Protein AF-0000000065804553 (afdb_homodimer)

Sequence (2048 aa):
MTMITDSLAVVLQRRDWENPGVTQLNRLAAHPPFASWRNSEEARTDRPSQQLRSLNGEWQFVWFPAPEAVPESWLECDLPDADTVVVPSNWQMHGYDAPIYTNVTYPITVNPPFVPAENPTGCYSLTFNIDECWLQEGQTRIIFDGVNSAFHLWCNGRWVGYGQDSRLPSEFDLSAFLRAGKNRLAVMVLRWSDGSYLEDQDMWRMSGIFRDVSLLHKPTTQISDFHVATRFNDDFSRAVLEAEVQMYGELRDELRVTVSLWQGETQVASGTAPFGGEIIDERGGYADRVTLRLNVENPALWSAEIPNIYRAVVELHTADGTLIEAEACDVGFREVRIENGLLLLNGKPLLIRGVNRHEHHPLHGQVMDEQTMVQDILLMKQNNFNAVRCSHYPNHPLWYTLCDRYGLYVVDEANIETHGMVPMNRLTDDPRWLPAMSERVTRMVLRDRNHPSVIIWSLGNESGHGANHDALYRWIKSVDPSRPVQYEGGGADTTATDIICPMYARVDEDQPFPAVPKWSIKKWLSLPGELRPLILCEYAHAMGNSLGGFAKYWQAFRQYPRLQGGFVWDWVDQSLIKYDENGNPWSAYGGDFGDTPNDRQFCMNGLVFADRTPHPALTEAKHQQQFFQFRLSGRTIEVTSEYLFRHSDNELLHWTVALDGKPLASGEVPLDVAPQGKQVIELPELPQPESAGQLWLTVHVVQPNATAWSEAGHISAWQQWRLAENLSVTLPTASHAIPHLTTSEMDFCIELGNKRWQFNRQSGFLSQMWIGDEKQLLTPLRDQFTRAPLDNDIGVSEATRIDPNAWVERWKAAGHYQAEAALLQCTADTLADAVLITTAHAWQHQGKTLFISRKTYRIDGSGQMAITVDVEVASDTPHPARIGLTCQLAQVAERVNWLGLGPQENYPDRLTAACFDRWDLPLSDMYTPYVFPSENGLRCGTRELNYGPHQWRGDFQFNISRYSQQQLMETSHRHLLHAEEGTWLNIDGFHMGIGGDDSWSPSVSAEFQLSAGRYHYQLVWCQKMTMITDSLAVVLQRRDWENPGVTQLNRLAAHPPFASWRNSEEARTDRPSQQLRSLNGEWQFVWFPAPEAVPESWLECDLPDADTVVVPSNWQMHGYDAPIYTNVTYPITVNPPFVPAENPTGCYSLTFNIDECWLQEGQTRIIFDGVNSAFHLWCNGRWVGYGQDSRLPSEFDLSAFLRAGKNRLAVMVLRWSDGSYLEDQDMWRMSGIFRDVSLLHKPTTQISDFHVATRFNDDFSRAVLEAEVQMYGELRDELRVTVSLWQGETQVASGTAPFGGEIIDERGGYADRVTLRLNVENPALWSAEIPNIYRAVVELHTADGTLIEAEACDVGFREVRIENGLLLLNGKPLLIRGVNRHEHHPLHGQVMDEQTMVQDILLMKQNNFNAVRCSHYPNHPLWYTLCDRYGLYVVDEANIETHGMVPMNRLTDDPRWLPAMSERVTRMVLRDRNHPSVIIWSLGNESGHGANHDALYRWIKSVDPSRPVQYEGGGADTTATDIICPMYARVDEDQPFPAVPKWSIKKWLSLPGELRPLILCEYAHAMGNSLGGFAKYWQAFRQYPRLQGGFVWDWVDQSLIKYDENGNPWSAYGGDFGDTPNDRQFCMNGLVFADRTPHPALTEAKHQQQFFQFRLSGRTIEVTSEYLFRHSDNELLHWTVALDGKPLASGEVPLDVAPQGKQVIELPELPQPESAGQLWLTVHVVQPNATAWSEAGHISAWQQWRLAENLSVTLPTASHAIPHLTTSEMDFCIELGNKRWQFNRQSGFLSQMWIGDEKQLLTPLRDQFTRAPLDNDIGVSEATRIDPNAWVERWKAAGHYQAEAALLQCTADTLADAVLITTAHAWQHQGKTLFISRKTYRIDGSGQMAITVDVEVASDTPHPARIGLTCQLAQVAERVNWLGLGPQENYPDRLTAACFDRWDLPLSDMYTPYVFPSENGLRCGTRELNYGPHQWRGDFQFNISRYSQQQLMETSHRHLLHAEEGTWLNIDGFHMGIGGDDSWSPSVSAEFQLSAGRYHYQLVWCQK

pLDDT: mean 95.72, std 5.38, range [35.06, 98.94]

Structure (mmCIF, N/CA/C/O backbone):
data_AF-0000000065804553-model_v1
#
loop_
_entity.id
_entity.type
_entity.pdbx_description
1 polymer Beta-galactosidase
#
loop_
_atom_site.group_PDB
_atom_site.id
_atom_site.type_symbol
_atom_site.label_atom_id
_atom_site.label_alt_id
_atom_site.label_comp_id
_atom_site.label_asym_id
_atom_site.label_entity_id
_atom_site.label_seq_id
_atom_site.pdbx_PDB_ins_code
_atom_site.Cartn_x
_atom_site.Cartn_y
_atom_site.Cartn_z
_atom_site.occupancy
_atom_site.B_iso_or_equiv
_atom_site.auth_seq_id
_atom_site.auth_comp_id
_atom_site.auth_asym_id
_atom_site.auth_atom_id
_atom_site.pdbx_PDB_model_num
ATOM 1 N N . MET A 1 1 ? 11.055 21.734 -37.031 1 35.06 1 MET A N 1
ATOM 2 C CA . MET A 1 1 ? 9.602 21.625 -37.125 1 35.06 1 MET A CA 1
ATOM 3 C C . MET A 1 1 ? 9.039 20.797 -35.969 1 35.06 1 MET A C 1
ATOM 5 O O . MET A 1 1 ? 9.43 19.641 -35.781 1 35.06 1 MET A O 1
ATOM 9 N N . THR A 1 2 ? 8.562 21.516 -35.031 1 47.56 2 THR A N 1
ATOM 10 C CA . THR A 1 2 ? 7.945 20.812 -33.906 1 47.56 2 THR A CA 1
ATOM 11 C C . THR A 1 2 ? 7.039 19.688 -34.406 1 47.56 2 THR A C 1
ATOM 13 O O . THR A 1 2 ? 6.133 19.922 -35.188 1 47.56 2 THR A O 1
ATOM 16 N N . MET A 1 3 ? 7.484 18.469 -34.125 1 65.25 3 MET A N 1
ATOM 17 C CA . MET A 1 3 ? 6.66 17.328 -34.5 1 65.25 3 MET A CA 1
ATOM 18 C C . MET A 1 3 ? 5.219 17.516 -34.031 1 65.25 3 MET A C 1
ATOM 20 O O . MET A 1 3 ? 4.98 18.109 -32.969 1 65.25 3 MET A O 1
ATOM 24 N N . ILE A 1 4 ? 4.34 17.453 -34.906 1 67.12 4 ILE A N 1
ATOM 25 C CA . ILE A 1 4 ? 2.908 17.578 -34.656 1 67.12 4 ILE A CA 1
ATOM 26 C C . ILE A 1 4 ? 2.578 17 -33.25 1 67.12 4 ILE A C 1
ATOM 28 O O . ILE A 1 4 ? 1.73 17.547 -32.562 1 67.12 4 ILE A O 1
ATOM 32 N N . THR A 1 5 ? 3.535 16.25 -32.781 1 75.44 5 THR A N 1
ATOM 33 C CA . THR A 1 5 ? 3.262 15.547 -31.531 1 75.44 5 THR A CA 1
ATOM 34 C C . THR A 1 5 ? 3.625 16.422 -30.344 1 75.44 5 THR A C 1
ATOM 36 O O . THR A 1 5 ? 3.199 16.141 -29.219 1 75.44 5 THR A O 1
ATOM 39 N N . ASP A 1 6 ? 4.312 17.422 -30.672 1 84.62 6 ASP A N 1
ATOM 40 C CA . ASP A 1 6 ? 4.773 18.297 -29.594 1 84.62 6 ASP A CA 1
ATOM 41 C C . ASP A 1 6 ? 3.914 19.562 -29.5 1 84.62 6 ASP A C 1
ATOM 43 O O . ASP A 1 6 ? 4.129 20.391 -28.625 1 84.62 6 ASP A O 1
ATOM 47 N N . SER A 1 7 ? 2.885 19.609 -30.312 1 88.81 7 SER A N 1
ATOM 48 C CA . SER A 1 7 ? 2.045 20.812 -30.344 1 88.81 7 SER A CA 1
ATOM 49 C C . SER A 1 7 ? 1.183 20.906 -29.078 1 88.81 7 SER A C 1
ATOM 51 O O . SER A 1 7 ? 0.9 19.891 -28.438 1 88.81 7 SER A O 1
ATOM 53 N N . LEU A 1 8 ? 0.78 22.141 -28.75 1 92.75 8 LEU A N 1
ATOM 54 C CA . LEU A 1 8 ? -0.075 22.391 -27.594 1 92.75 8 LEU A CA 1
ATOM 55 C C . LEU A 1 8 ? -1.394 21.625 -27.719 1 92.75 8 LEU A C 1
ATOM 57 O O . LEU A 1 8 ? -1.864 21.031 -26.75 1 92.75 8 LEU A O 1
ATOM 61 N N . ALA A 1 9 ? -1.941 21.656 -28.844 1 89.06 9 ALA A N 1
ATOM 62 C CA . ALA A 1 9 ? -3.244 21.031 -29.062 1 89.06 9 ALA A CA 1
ATOM 63 C C . ALA A 1 9 ? -3.197 19.547 -28.75 1 89.06 9 ALA A C 1
ATOM 65 O O . ALA A 1 9 ? -4.113 19 -28.125 1 89.06 9 ALA A O 1
ATOM 66 N N . VAL A 1 10 ? -2.152 18.891 -29.188 1 91.06 10 VAL A N 1
ATOM 67 C CA . VAL A 1 10 ? -2.006 17.438 -29 1 91.06 10 VAL A CA 1
ATOM 68 C C . VAL A 1 10 ? -1.776 17.141 -27.516 1 91.06 10 VAL A C 1
ATOM 70 O O . VAL A 1 10 ? -2.396 16.234 -26.969 1 91.06 10 VAL A O 1
ATOM 73 N N . VAL A 1 11 ? -0.92 17.844 -26.875 1 93.62 11 VAL A N 1
ATOM 74 C CA . VAL A 1 11 ? -0.564 17.625 -25.469 1 93.62 11 VAL A CA 1
ATOM 75 C C . VAL A 1 11 ? -1.771 17.891 -24.578 1 93.62 11 VAL A C 1
ATOM 77 O O . VAL A 1 11 ? -2.055 17.125 -23.656 1 93.62 11 VAL A O 1
ATOM 80 N N . LEU A 1 12 ? -2.512 18.953 -24.859 1 94.38 12 LEU A N 1
ATOM 81 C CA . LEU A 1 12 ? -3.615 19.375 -24 1 94.38 12 LEU A CA 1
ATOM 82 C C . LEU A 1 12 ? -4.812 18.438 -24.156 1 94.38 12 LEU A C 1
ATOM 84 O O . LEU A 1 12 ? -5.625 18.312 -23.234 1 94.38 12 LEU A O 1
ATOM 88 N N . GLN A 1 13 ? -4.93 17.812 -25.234 1 90.75 13 GLN A N 1
ATOM 89 C CA . GLN A 1 13 ? -6.051 16.906 -25.469 1 90.75 13 GLN A CA 1
ATOM 90 C C . GLN A 1 13 ? -5.965 15.664 -24.578 1 90.75 13 GLN A C 1
ATOM 92 O O . GLN A 1 13 ? -6.977 15.008 -24.328 1 90.75 13 GLN A O 1
ATOM 97 N N . ARG A 1 14 ? -4.812 15.445 -24.047 1 90.62 14 ARG A N 1
ATOM 98 C CA . ARG A 1 14 ? -4.625 14.297 -23.172 1 90.62 14 ARG A CA 1
ATOM 99 C C . ARG A 1 14 ? -5.352 14.492 -21.844 1 90.62 14 ARG A C 1
ATOM 101 O O . ARG A 1 14 ? -5.699 13.523 -21.172 1 90.62 14 ARG A O 1
ATOM 108 N N . ARG A 1 15 ? -5.504 15.695 -21.438 1 94.88 15 ARG A N 1
ATOM 109 C CA . ARG A 1 15 ? -6.137 16.047 -20.172 1 94.88 15 ARG A CA 1
ATOM 110 C C . ARG A 1 15 ? -5.496 15.297 -19 1 94.88 15 ARG A C 1
ATOM 112 O O . ARG A 1 15 ? -6.195 14.766 -18.141 1 94.88 15 ARG A O 1
ATOM 119 N N . ASP A 1 16 ? -4.168 15.242 -19.062 1 95.25 16 ASP A N 1
ATOM 120 C CA . ASP A 1 16 ? -3.408 14.523 -18.031 1 95.25 16 ASP A CA 1
ATOM 121 C C . ASP A 1 16 ? -3.736 15.047 -16.641 1 95.25 16 ASP A C 1
ATOM 123 O O . ASP A 1 16 ? -3.689 14.297 -15.664 1 95.25 16 ASP A O 1
ATOM 127 N N . TRP A 1 17 ? -4.152 16.312 -16.453 1 97.69 17 TRP A N 1
ATOM 128 C CA . TRP A 1 17 ? -4.398 16.953 -15.172 1 97.69 17 TRP A CA 1
ATOM 129 C C . TRP A 1 17 ? -5.762 16.562 -14.617 1 97.69 17 TRP A C 1
ATOM 131 O O . TRP A 1 17 ? -6.18 17.047 -13.562 1 97.69 17 TRP A O 1
ATOM 141 N N . GLU A 1 18 ? -6.5 15.672 -15.25 1 97.44 18 GLU A N 1
ATOM 142 C CA . GLU A 1 18 ? -7.785 15.164 -14.781 1 97.44 18 GLU A CA 1
ATOM 143 C C . GLU A 1 18 ? -7.785 13.641 -14.711 1 97.44 18 GLU A C 1
ATOM 145 O O . GLU A 1 18 ? -8.82 13.008 -14.938 1 97.44 18 GLU A O 1
ATOM 150 N N . ASN A 1 19 ? -6.586 13.039 -14.461 1 95.31 19 ASN A N 1
ATOM 151 C CA . ASN A 1 19 ? -6.406 11.602 -14.32 1 95.31 19 ASN A CA 1
ATOM 152 C C . ASN A 1 19 ? -5.5 11.258 -13.141 1 95.31 19 ASN A C 1
ATOM 154 O O . ASN A 1 19 ? -4.273 11.289 -13.266 1 95.31 19 ASN A O 1
ATOM 158 N N . PRO A 1 20 ? -6.105 10.789 -12.031 1 94.94 20 PRO A N 1
ATOM 159 C CA . PRO A 1 20 ? -5.289 10.5 -10.852 1 94.94 20 PRO A CA 1
ATOM 160 C C . PRO A 1 20 ? -4.297 9.367 -11.086 1 94.94 20 PRO A C 1
ATOM 162 O O . PRO A 1 20 ? -3.355 9.195 -10.305 1 94.94 20 PRO A O 1
ATOM 165 N N . GLY A 1 21 ? -4.461 8.664 -12.188 1 92.94 21 GLY A N 1
ATOM 166 C CA . GLY A 1 21 ? -3.512 7.625 -12.547 1 92.94 21 GLY A CA 1
ATOM 167 C C . GLY A 1 21 ? -2.291 8.156 -13.273 1 92.94 21 GLY A C 1
ATOM 168 O O . GLY A 1 21 ? -1.291 7.449 -13.422 1 92.94 21 GLY A O 1
ATOM 169 N N . VAL A 1 22 ? -2.299 9.398 -13.703 1 94.75 22 VAL A N 1
ATOM 170 C CA . VAL A 1 22 ? -1.188 10.047 -14.391 1 94.75 22 VAL A CA 1
ATOM 171 C C . VAL A 1 22 ? -0.702 11.242 -13.578 1 94.75 22 VAL A C 1
ATOM 173 O O . VAL A 1 22 ? -1.173 12.367 -13.766 1 94.75 22 VAL A O 1
ATOM 176 N N . THR A 1 23 ? 0.289 11.031 -12.758 1 94.44 23 THR A N 1
ATOM 177 C CA . THR A 1 23 ? 0.8 12.102 -11.906 1 94.44 23 THR A CA 1
ATOM 178 C C . THR A 1 23 ? 2.02 12.758 -12.539 1 94.44 23 THR A C 1
ATOM 180 O O . THR A 1 23 ? 2.416 13.859 -12.141 1 94.44 23 THR A O 1
ATOM 183 N N . GLN A 1 24 ? 2.58 12.031 -13.453 1 95.88 24 GLN A N 1
ATOM 184 C CA . GLN A 1 24 ? 3.779 12.508 -14.133 1 95.88 24 GLN A CA 1
ATOM 185 C C . GLN A 1 24 ? 3.979 11.789 -15.461 1 95.88 24 GLN A C 1
ATOM 187 O O . GLN A 1 24 ? 3.477 10.68 -15.656 1 95.88 24 GLN A O 1
ATOM 192 N N . LEU A 1 25 ? 4.598 12.43 -16.391 1 96.62 25 LEU A N 1
ATOM 193 C CA . LEU A 1 25 ? 5.125 11.82 -17.609 1 96.62 25 LEU A CA 1
ATOM 194 C C . LEU A 1 25 ? 6.582 12.211 -17.812 1 96.62 25 LEU A C 1
ATOM 196 O O . LEU A 1 25 ? 6.91 13.398 -17.875 1 96.62 25 LEU A O 1
ATOM 200 N N . ASN A 1 26 ? 7.52 11.258 -17.828 1 96.12 26 ASN A N 1
ATOM 201 C CA . ASN A 1 26 ? 8.945 11.383 -18.109 1 96.12 26 ASN A CA 1
ATOM 202 C C . ASN A 1 26 ? 9.703 11.984 -16.922 1 96.12 26 ASN A C 1
ATOM 204 O O . ASN A 1 26 ? 10.828 12.469 -17.078 1 96.12 26 ASN A O 1
ATOM 208 N N . ARG A 1 27 ? 9.062 12.023 -15.711 1 96.56 27 ARG A N 1
ATOM 209 C CA . ARG A 1 27 ? 9.766 12.484 -14.516 1 96.56 27 ARG A CA 1
ATOM 210 C C . ARG A 1 27 ? 10.805 11.469 -14.062 1 96.56 27 ARG A C 1
ATOM 212 O O . ARG A 1 27 ? 10.539 10.266 -14.055 1 96.56 27 ARG A O 1
ATOM 219 N N . LEU A 1 28 ? 11.938 11.914 -13.711 1 97.06 28 LEU A N 1
ATOM 220 C CA . LEU A 1 28 ? 12.984 11.031 -13.203 1 97.06 28 LEU A CA 1
ATOM 221 C C . LEU A 1 28 ? 12.641 10.539 -11.805 1 97.06 28 LEU A C 1
ATOM 223 O O . LEU A 1 28 ? 11.812 11.133 -11.109 1 97.06 28 LEU A O 1
ATOM 227 N N . ALA A 1 29 ? 13.305 9.453 -11.398 1 95.69 29 ALA A N 1
ATOM 228 C CA . ALA A 1 29 ? 13.07 8.844 -10.094 1 95.69 29 ALA A CA 1
ATOM 229 C C . ALA A 1 29 ? 13.453 9.789 -8.961 1 95.69 29 ALA A C 1
ATOM 231 O O . ALA A 1 29 ? 14.414 10.547 -9.086 1 95.69 29 ALA A O 1
ATOM 232 N N . ALA A 1 30 ? 12.68 9.664 -7.816 1 96.25 30 ALA A N 1
ATOM 233 C CA . ALA A 1 30 ? 12.969 10.484 -6.645 1 96.25 30 ALA A CA 1
ATOM 234 C C . ALA A 1 30 ? 14.273 10.062 -5.98 1 96.25 30 ALA A C 1
ATOM 236 O O . ALA A 1 30 ? 14.633 8.883 -5.992 1 96.25 30 ALA A O 1
ATOM 237 N N . HIS A 1 31 ? 14.961 10.906 -5.465 1 97.5 31 HIS A N 1
ATOM 238 C CA . HIS A 1 31 ? 16.234 10.734 -4.773 1 97.5 31 HIS A CA 1
ATOM 239 C C . HIS A 1 31 ? 16.484 11.883 -3.797 1 97.5 31 HIS A C 1
ATOM 241 O O . HIS A 1 31 ? 15.789 12.898 -3.834 1 97.5 31 HIS A O 1
ATOM 247 N N . PRO A 1 32 ? 17.453 11.758 -2.896 1 97.38 32 PRO A N 1
ATOM 248 C CA . PRO A 1 32 ? 17.844 12.922 -2.105 1 97.38 32 PRO A CA 1
ATOM 249 C C . PRO A 1 32 ? 18.438 14.039 -2.963 1 97.38 32 PRO A C 1
ATOM 251 O O . PRO A 1 32 ? 18.844 13.805 -4.105 1 97.38 32 PRO A O 1
ATOM 254 N N . PRO A 1 33 ? 18.406 15.258 -2.473 1 96.69 33 PRO A N 1
ATOM 255 C CA . PRO A 1 33 ? 19 16.344 -3.262 1 96.69 33 PRO A CA 1
ATOM 256 C C . PRO A 1 33 ? 20.438 16.078 -3.658 1 96.69 33 PRO A C 1
ATOM 258 O O . PRO A 1 33 ? 21.25 15.656 -2.822 1 96.69 33 PRO A O 1
ATOM 261 N N . PHE A 1 34 ? 20.844 16.297 -4.953 1 97.69 34 PHE A N 1
ATOM 262 C CA . PHE A 1 34 ? 22.156 16.031 -5.512 1 97.69 34 PHE A CA 1
ATOM 263 C C . PHE A 1 34 ? 22.891 17.344 -5.809 1 97.69 34 PHE A C 1
ATOM 265 O O . PHE A 1 34 ? 22.25 18.359 -6.059 1 97.69 34 PHE A O 1
ATOM 272 N N . ALA A 1 35 ? 24.219 17.266 -5.719 1 97.94 35 ALA A N 1
ATOM 273 C CA . ALA A 1 35 ? 25.062 18.375 -6.137 1 97.94 35 ALA A CA 1
ATOM 274 C C . ALA A 1 35 ? 26.031 17.953 -7.238 1 97.94 35 ALA A C 1
ATOM 276 O O . ALA A 1 35 ? 26.531 18.781 -7.992 1 97.94 35 ALA A O 1
ATOM 277 N N . SER A 1 36 ? 26.312 16.641 -7.285 1 98.31 36 SER A N 1
ATOM 278 C CA . SER A 1 36 ? 27.203 16.047 -8.281 1 98.31 36 SER A CA 1
ATOM 279 C C . SER A 1 36 ? 28.562 16.734 -8.305 1 98.31 36 SER A C 1
ATOM 281 O O . SER A 1 36 ? 29.031 17.156 -9.359 1 98.31 36 SER A O 1
ATOM 283 N N . TRP A 1 37 ? 29.266 16.859 -7.18 1 98.38 37 TRP A N 1
ATOM 284 C CA . TRP A 1 37 ? 30.578 17.484 -7.094 1 98.38 37 TRP A CA 1
ATOM 285 C C . TRP A 1 37 ? 31.594 16.688 -7.91 1 98.38 37 TRP A C 1
ATOM 287 O O . TRP A 1 37 ? 31.5 15.461 -8.016 1 98.38 37 TRP A O 1
ATOM 297 N N . ARG A 1 38 ? 32.625 17.422 -8.469 1 97.25 38 ARG A N 1
ATOM 298 C CA . ARG A 1 38 ? 33.75 16.797 -9.148 1 97.25 38 ARG A CA 1
ATOM 299 C C . ARG A 1 38 ? 35.031 16.922 -8.328 1 97.25 38 ARG A C 1
ATOM 301 O O . ARG A 1 38 ? 36.125 16.656 -8.82 1 97.25 38 ARG A O 1
ATOM 308 N N . ASN A 1 39 ? 34.812 17.359 -7.109 1 96.62 39 ASN A N 1
ATOM 309 C CA . ASN A 1 39 ? 35.875 17.516 -6.117 1 96.62 39 ASN A CA 1
ATOM 310 C C . ASN A 1 39 ? 35.406 17.125 -4.723 1 96.62 39 ASN A C 1
ATOM 312 O O . ASN A 1 39 ? 34.438 17.672 -4.203 1 96.62 39 ASN A O 1
ATOM 316 N N . SER A 1 40 ? 36.156 16.234 -4.145 1 96.44 40 SER A N 1
ATOM 317 C CA . SER A 1 40 ? 35.719 15.672 -2.865 1 96.44 40 SER A CA 1
ATOM 318 C C . SER A 1 40 ? 35.75 16.719 -1.758 1 96.44 40 SER A C 1
ATOM 320 O O . SER A 1 40 ? 34.938 16.672 -0.832 1 96.44 40 SER A O 1
ATOM 322 N N . GLU A 1 41 ? 36.656 17.609 -1.807 1 96.88 41 GLU A N 1
ATOM 323 C CA . GLU A 1 41 ? 36.781 18.641 -0.788 1 96.88 41 GLU A CA 1
ATOM 324 C C . GLU A 1 41 ? 35.625 19.609 -0.842 1 96.88 41 GLU A C 1
ATOM 326 O O . GLU A 1 41 ? 35.156 20.109 0.192 1 96.88 41 GLU A O 1
ATOM 331 N N . GLU A 1 42 ? 35.188 19.922 -2.012 1 97.62 42 GLU A N 1
ATOM 332 C CA . GLU A 1 42 ? 34 20.766 -2.15 1 97.62 42 GLU A CA 1
ATOM 333 C C . GLU A 1 42 ? 32.781 20.078 -1.576 1 97.62 42 GLU A C 1
ATOM 335 O O . GLU A 1 42 ? 31.922 20.734 -0.97 1 97.62 42 GLU A O 1
ATOM 340 N N . ALA A 1 43 ? 32.688 18.781 -1.807 1 98 43 ALA A N 1
ATOM 341 C CA . ALA A 1 43 ? 31.578 18 -1.23 1 98 43 ALA A CA 1
ATOM 342 C C . ALA A 1 43 ? 31.656 18 0.294 1 98 43 ALA A C 1
ATOM 344 O O . ALA A 1 43 ? 30.641 18.141 0.97 1 98 43 ALA A O 1
ATOM 345 N N . ARG A 1 44 ? 32.812 17.844 0.792 1 97.88 44 ARG A N 1
ATOM 346 C CA . ARG A 1 44 ? 33.031 17.812 2.234 1 97.88 44 ARG A CA 1
ATOM 347 C C . ARG A 1 44 ? 32.656 19.141 2.883 1 97.88 44 ARG A C 1
ATOM 349 O O . ARG A 1 44 ? 32.031 19.156 3.955 1 97.88 44 ARG A O 1
ATOM 356 N N . THR A 1 45 ? 33.062 20.25 2.205 1 96.94 45 THR A N 1
ATOM 357 C CA . THR A 1 45 ? 32.875 21.562 2.807 1 96.94 45 THR A CA 1
ATOM 358 C C . THR A 1 45 ? 31.578 22.203 2.336 1 96.94 45 THR A C 1
ATOM 360 O O . THR A 1 45 ? 31.312 23.375 2.627 1 96.94 45 THR A O 1
ATOM 363 N N . ASP A 1 46 ? 30.797 21.516 1.596 1 95.75 46 ASP A N 1
ATOM 364 C CA . ASP A 1 46 ? 29.484 21.938 1.111 1 95.75 46 ASP A CA 1
ATOM 365 C C . ASP A 1 46 ? 29.578 23.25 0.324 1 95.75 46 ASP A C 1
ATOM 367 O O . ASP A 1 46 ? 28.766 24.156 0.513 1 95.75 46 ASP A O 1
ATOM 371 N N . ARG A 1 47 ? 30.562 23.344 -0.446 1 95.81 47 ARG A N 1
ATOM 372 C CA . ARG A 1 47 ? 30.672 24.469 -1.363 1 95.81 47 ARG A CA 1
ATOM 373 C C . ARG A 1 47 ? 29.719 24.297 -2.547 1 95.81 47 ARG A C 1
ATOM 375 O O . ARG A 1 47 ? 29.375 23.188 -2.918 1 95.81 47 ARG A O 1
ATOM 382 N N . PRO A 1 48 ? 29.266 25.406 -3.055 1 95.12 48 PRO A N 1
ATOM 383 C CA . PRO A 1 48 ? 28.391 25.281 -4.219 1 95.12 48 PRO A CA 1
ATOM 384 C C . PRO A 1 48 ? 29.016 24.484 -5.359 1 95.12 48 PRO A C 1
ATOM 386 O O . PRO A 1 48 ? 30.188 24.703 -5.688 1 95.12 48 PRO A O 1
ATOM 389 N N . SER A 1 49 ? 28.312 23.594 -5.906 1 97 49 SER A N 1
ATOM 390 C CA . SER A 1 49 ? 28.797 22.781 -7.023 1 97 49 SER A CA 1
ATOM 391 C C . SER A 1 49 ? 28.734 23.562 -8.336 1 97 49 SER A C 1
ATOM 393 O O . SER A 1 49 ? 27.75 24.266 -8.594 1 97 49 SER A O 1
ATOM 395 N N . GLN A 1 50 ? 29.719 23.359 -9.164 1 94.94 50 GLN A N 1
ATOM 396 C CA . GLN A 1 50 ? 29.734 24 -10.484 1 94.94 50 GLN A CA 1
ATOM 397 C C . GLN A 1 50 ? 28.812 23.266 -11.445 1 94.94 50 GLN A C 1
ATOM 399 O O . GLN A 1 50 ? 28.5 23.797 -12.523 1 94.94 50 GLN A O 1
ATOM 404 N N . GLN A 1 51 ? 28.328 22.109 -11.016 1 96.75 51 GLN A N 1
ATOM 405 C CA . GLN A 1 51 ? 27.453 21.312 -11.859 1 96.75 51 GLN A CA 1
ATOM 406 C C . GLN A 1 51 ? 25.984 21.672 -11.625 1 96.75 51 GLN A C 1
ATOM 408 O O . GLN A 1 51 ? 25.094 21.188 -12.312 1 96.75 51 GLN A O 1
ATOM 413 N N . LEU A 1 52 ? 25.75 22.453 -10.633 1 96.81 52 LEU A N 1
ATOM 414 C CA . LEU A 1 52 ? 24.406 22.953 -10.297 1 96.81 52 LEU A CA 1
ATOM 415 C C . LEU A 1 52 ? 24.266 24.422 -10.656 1 96.81 52 LEU A C 1
ATOM 417 O O . LEU A 1 52 ? 24.984 25.266 -10.117 1 96.81 52 LEU A O 1
ATOM 421 N N . ARG A 1 53 ? 23.297 24.703 -11.562 1 96.88 53 ARG A N 1
ATOM 422 C CA . ARG A 1 53 ? 23.094 26.078 -12.016 1 96.88 53 ARG A CA 1
ATOM 423 C C . ARG A 1 53 ? 21.672 26.531 -11.758 1 96.88 53 ARG A C 1
ATOM 425 O O . ARG A 1 53 ? 20.719 25.922 -12.242 1 96.88 53 ARG A O 1
ATOM 432 N N . SER A 1 54 ? 21.516 27.641 -11.047 1 97.81 54 SER A N 1
ATOM 433 C CA . SER A 1 54 ? 20.188 28.203 -10.789 1 97.81 54 SER A CA 1
ATOM 434 C C . SER A 1 54 ? 19.625 28.875 -12.031 1 97.81 54 SER A C 1
ATOM 436 O O . SER A 1 54 ? 20.359 29.547 -12.766 1 97.81 54 SER A O 1
ATOM 438 N N . LEU A 1 55 ? 18.359 28.625 -12.281 1 98.44 55 LEU A N 1
ATOM 439 C CA . LEU A 1 55 ? 17.625 29.328 -13.328 1 98.44 55 LEU A CA 1
ATOM 440 C C . LEU A 1 55 ? 16.625 30.297 -12.719 1 98.44 55 LEU A C 1
ATOM 442 O O . LEU A 1 55 ? 15.695 30.734 -13.406 1 98.44 55 LEU A O 1
ATOM 446 N N . ASN A 1 56 ? 16.781 30.531 -11.461 1 98.19 56 ASN A N 1
ATOM 447 C CA . ASN A 1 56 ? 15.953 31.547 -10.836 1 98.19 56 ASN A CA 1
ATOM 448 C C . ASN A 1 56 ? 16.203 32.938 -11.445 1 98.19 56 ASN A C 1
ATOM 450 O O . ASN A 1 56 ? 17.297 33.188 -11.961 1 98.19 56 ASN A O 1
ATOM 454 N N . GLY A 1 57 ? 15.266 33.781 -11.391 1 97.88 57 GLY A N 1
ATOM 455 C CA . GLY A 1 57 ? 15.398 35.125 -11.914 1 97.88 57 GLY A CA 1
ATOM 456 C C . GLY A 1 57 ? 14.164 35.594 -12.664 1 97.88 57 GLY A C 1
ATOM 457 O O . GLY A 1 57 ? 13.039 35.219 -12.312 1 97.88 57 GLY A O 1
ATOM 458 N N . GLU A 1 58 ? 14.383 36.406 -13.609 1 97.81 58 GLU A N 1
ATOM 459 C CA . GLU A 1 58 ? 13.281 36.969 -14.375 1 97.81 58 GLU A CA 1
ATOM 460 C C . GLU A 1 58 ? 12.891 36.062 -15.539 1 97.81 58 GLU A C 1
ATOM 462 O O . GLU A 1 58 ? 13.727 35.75 -16.391 1 97.81 58 GLU A O 1
ATOM 467 N N . TRP A 1 59 ? 11.734 35.656 -15.562 1 98.56 59 TRP A N 1
ATOM 468 C CA . TRP A 1 59 ? 11.148 34.875 -16.656 1 98.56 59 TRP A CA 1
ATOM 469 C C . TRP A 1 59 ? 10.086 35.688 -17.391 1 98.56 59 TRP A C 1
ATOM 471 O O . TRP A 1 59 ? 9.5 36.594 -16.812 1 98.56 59 TRP A O 1
ATOM 481 N N . GLN A 1 60 ? 9.891 35.375 -18.656 1 98.25 60 GLN A N 1
ATOM 482 C CA . GLN A 1 60 ? 8.719 35.875 -19.359 1 98.25 60 GLN A CA 1
ATOM 483 C C . GLN A 1 60 ? 7.449 35.156 -18.938 1 98.25 60 GLN A C 1
ATOM 485 O O . GLN A 1 60 ? 7.488 33.969 -18.625 1 98.25 60 GLN A O 1
ATOM 490 N N . PHE A 1 61 ? 6.316 35.969 -18.844 1 98.31 61 PHE A N 1
ATOM 491 C CA . PHE A 1 61 ? 5.09 35.406 -18.312 1 98.31 61 PHE A CA 1
ATOM 492 C C . PHE A 1 61 ? 3.869 35.969 -19.047 1 98.31 61 PHE A C 1
ATOM 494 O O . PHE A 1 61 ? 3.797 37.156 -19.328 1 98.31 61 PHE A O 1
ATOM 501 N N . VAL A 1 62 ? 2.973 35.062 -19.375 1 98.06 62 VAL A N 1
ATOM 502 C CA . VAL A 1 62 ? 1.659 35.438 -19.891 1 98.06 62 VAL A CA 1
ATOM 503 C C . VAL A 1 62 ? 0.577 34.625 -19.203 1 98.06 62 VAL A C 1
ATOM 505 O O . VAL A 1 62 ? 0.745 33.406 -18.984 1 98.06 62 VAL A O 1
ATOM 508 N N . TRP A 1 63 ? -0.487 35.281 -18.734 1 97.44 63 TRP A N 1
ATOM 509 C CA . TRP A 1 63 ? -1.6 34.656 -18.031 1 97.44 63 TRP A CA 1
ATOM 510 C C . TRP A 1 63 ? -2.783 34.438 -18.969 1 97.44 63 TRP A C 1
ATOM 512 O O . TRP A 1 63 ? -3.141 35.344 -19.734 1 97.44 63 TRP A O 1
ATOM 522 N N . PHE A 1 64 ? -3.385 33.25 -19 1 97.94 64 PHE A N 1
ATOM 523 C CA . PHE A 1 64 ? -4.562 32.906 -19.797 1 97.94 64 PHE A CA 1
ATOM 524 C C . PHE A 1 64 ? -5.68 32.375 -18.906 1 97.94 64 PHE A C 1
ATOM 526 O O . PHE A 1 64 ? -5.414 31.812 -17.844 1 97.94 64 PHE A O 1
ATOM 533 N N . PRO A 1 65 ? -6.949 32.5 -19.266 1 97.25 65 PRO A N 1
ATOM 534 C CA . PRO A 1 65 ? -8.07 31.984 -18.469 1 97.25 65 PRO A CA 1
ATOM 535 C C . PRO A 1 65 ? -8.164 30.453 -18.484 1 97.25 65 PRO A C 1
ATOM 537 O O . PRO A 1 65 ? -8.781 29.859 -17.594 1 97.25 65 PRO A O 1
ATOM 540 N N . ALA A 1 66 ? -7.582 29.828 -19.516 1 97.69 66 ALA A N 1
ATOM 541 C CA . ALA A 1 66 ? -7.613 28.375 -19.688 1 97.69 66 ALA A CA 1
ATOM 542 C C . ALA A 1 66 ? -6.445 27.891 -20.531 1 97.69 66 ALA A C 1
ATOM 544 O O . ALA A 1 66 ? -5.895 28.656 -21.328 1 97.69 66 ALA A O 1
ATOM 545 N N . PRO A 1 67 ? -6.078 26.578 -20.375 1 97.56 67 PRO A N 1
ATOM 546 C CA . PRO A 1 67 ? -4.953 26.078 -21.156 1 97.56 67 PRO A CA 1
ATOM 547 C C . PRO A 1 67 ? -5.211 26.141 -22.672 1 97.56 67 PRO A C 1
ATOM 549 O O . PRO A 1 67 ? -4.285 26.375 -23.438 1 97.56 67 PRO A O 1
ATOM 552 N N . GLU A 1 68 ? -6.426 26 -23.125 1 96 68 GLU A N 1
ATOM 553 C CA . GLU A 1 68 ? -6.777 25.953 -24.531 1 96 68 GLU A CA 1
ATOM 554 C C . GLU A 1 68 ? -6.672 27.344 -25.172 1 96 68 GLU A C 1
ATOM 556 O O . GLU A 1 68 ? -6.648 27.469 -26.391 1 96 68 GLU A O 1
ATOM 561 N N . ALA A 1 69 ? -6.621 28.312 -24.344 1 97 69 ALA A N 1
ATOM 562 C CA . ALA A 1 69 ? -6.539 29.688 -24.844 1 97 69 ALA A CA 1
ATOM 563 C C . ALA A 1 69 ? -5.109 30.047 -25.219 1 97 69 ALA A C 1
ATOM 565 O O . ALA A 1 69 ? -4.879 31.047 -25.891 1 97 69 ALA A O 1
ATOM 566 N N . VAL A 1 70 ? -4.109 29.297 -24.938 1 97.69 70 VAL A N 1
ATOM 567 C CA . VAL A 1 70 ? -2.701 29.594 -25.203 1 97.69 70 VAL A CA 1
ATOM 568 C C . VAL A 1 70 ? -2.389 29.375 -26.672 1 97.69 70 VAL A C 1
ATOM 570 O O . VAL A 1 70 ? -2.641 28.297 -27.219 1 97.69 70 VAL A O 1
ATOM 573 N N . PRO A 1 71 ? -1.865 30.344 -27.359 1 96.56 71 PRO A N 1
ATOM 574 C CA . PRO A 1 71 ? -1.541 30.156 -28.781 1 96.56 71 PRO A CA 1
ATOM 575 C C . PRO A 1 71 ? -0.323 29.266 -28.984 1 96.56 71 PRO A C 1
ATOM 577 O O . PRO A 1 71 ? 0.634 29.312 -28.219 1 96.56 71 PRO A O 1
ATOM 580 N N . GLU A 1 72 ? -0.306 28.547 -30.094 1 94.5 72 GLU A N 1
ATOM 581 C CA . GLU A 1 72 ? 0.769 27.625 -30.422 1 94.5 72 GLU A CA 1
ATOM 582 C C . GLU A 1 72 ? 2.107 28.344 -30.547 1 94.5 72 GLU A C 1
ATOM 584 O O . GLU A 1 72 ? 3.154 27.781 -30.219 1 94.5 72 GLU A O 1
ATOM 589 N N . SER A 1 73 ? 2.076 29.562 -30.969 1 94.75 73 SER A N 1
ATOM 590 C CA . SER A 1 73 ? 3.289 30.328 -31.219 1 94.75 73 SER A CA 1
ATOM 591 C C . SER A 1 73 ? 4.086 30.547 -29.922 1 94.75 73 SER A C 1
ATOM 593 O O . SER A 1 73 ? 5.289 30.797 -29.969 1 94.75 73 SER A O 1
ATOM 595 N N . TRP A 1 74 ? 3.434 30.453 -28.766 1 96.31 74 TRP A N 1
ATOM 596 C CA . TRP A 1 74 ? 4.082 30.641 -27.484 1 96.31 74 TRP A CA 1
ATOM 597 C C . TRP A 1 74 ? 5.207 29.625 -27.281 1 96.31 74 TRP A C 1
ATOM 599 O O . TRP A 1 74 ? 6.172 29.891 -26.562 1 96.31 74 TRP A O 1
ATOM 609 N N . LEU A 1 75 ? 5.129 28.484 -27.875 1 95.5 75 LEU A N 1
ATOM 610 C CA . LEU A 1 75 ? 6.133 27.438 -27.719 1 95.5 75 LEU A CA 1
ATOM 611 C C . LEU A 1 75 ? 7.461 27.859 -28.344 1 95.5 75 LEU A C 1
ATOM 613 O O . LEU A 1 75 ? 8.523 27.438 -27.875 1 95.5 75 LEU A O 1
ATOM 617 N N . GLU A 1 76 ? 7.359 28.75 -29.266 1 93.5 76 GLU A N 1
ATOM 618 C CA . GLU A 1 76 ? 8.555 29.062 -30.047 1 93.5 76 GLU A CA 1
ATOM 619 C C . GLU A 1 76 ? 9.117 30.438 -29.656 1 93.5 76 GLU A C 1
ATOM 621 O O . GLU A 1 76 ? 10.312 30.688 -29.828 1 93.5 76 GLU A O 1
ATOM 626 N N . CYS A 1 77 ? 8.227 31.266 -29.297 1 95.44 77 CYS A N 1
ATOM 627 C CA . CYS A 1 77 ? 8.688 32.625 -28.984 1 95.44 77 CYS A CA 1
ATOM 628 C C . CYS A 1 77 ? 7.785 33.281 -27.953 1 95.44 77 CYS A C 1
ATOM 630 O O . CYS A 1 77 ? 6.645 32.844 -27.75 1 95.44 77 CYS A O 1
ATOM 632 N N . ASP A 1 78 ? 8.32 34.25 -27.312 1 96.56 78 ASP A N 1
ATOM 633 C CA . ASP A 1 78 ? 7.516 35.031 -26.375 1 96.56 78 ASP A CA 1
ATOM 634 C C . ASP A 1 78 ? 6.422 35.812 -27.094 1 96.56 78 ASP A C 1
ATOM 636 O O . ASP A 1 78 ? 6.645 36.344 -28.188 1 96.56 78 ASP A O 1
ATOM 640 N N . LEU A 1 79 ? 5.43 35.844 -26.453 1 96.38 79 LEU A N 1
ATOM 641 C CA . LEU A 1 79 ? 4.336 36.656 -27.016 1 96.38 79 LEU A CA 1
ATOM 642 C C . LEU A 1 79 ? 4.582 38.125 -26.797 1 96.38 79 LEU A C 1
ATOM 644 O O . LEU A 1 79 ? 5.25 38.531 -25.844 1 96.38 79 LEU A O 1
ATOM 648 N N . PRO A 1 80 ? 4.023 39 -27.719 1 93.19 80 PRO A N 1
ATOM 649 C CA . PRO A 1 80 ? 4.277 40.438 -27.641 1 93.19 80 PRO A CA 1
ATOM 650 C C . PRO A 1 80 ? 3.828 41.031 -26.312 1 93.19 80 PRO A C 1
ATOM 652 O O . PRO A 1 80 ? 4.453 42 -25.828 1 93.19 80 PRO A O 1
ATOM 655 N N . ASP A 1 81 ? 2.859 40.562 -25.734 1 91.44 81 ASP A N 1
ATOM 656 C CA . ASP A 1 81 ? 2.305 41.125 -24.516 1 91.44 81 ASP A CA 1
ATOM 657 C C . ASP A 1 81 ? 2.84 40.406 -23.281 1 91.44 81 ASP A C 1
ATOM 659 O O . ASP A 1 81 ? 2.275 40.531 -22.188 1 91.44 81 ASP A O 1
ATOM 663 N N . ALA A 1 82 ? 3.873 39.688 -23.438 1 96.25 82 ALA A N 1
ATOM 664 C CA . ALA A 1 82 ? 4.43 38.938 -22.312 1 96.25 82 ALA A CA 1
ATOM 665 C C . ALA A 1 82 ? 5.008 39.906 -21.266 1 96.25 82 ALA A C 1
ATOM 667 O O . ALA A 1 82 ? 5.633 40.906 -21.625 1 96.25 82 ALA A O 1
ATOM 668 N N . ASP A 1 83 ? 4.734 39.719 -20.031 1 96.44 83 ASP A N 1
ATOM 669 C CA . ASP A 1 83 ? 5.332 40.406 -18.891 1 96.44 83 ASP A CA 1
ATOM 670 C C . ASP A 1 83 ? 6.539 39.656 -18.359 1 96.44 83 ASP A C 1
ATOM 672 O O . ASP A 1 83 ? 6.879 38.562 -18.859 1 96.44 83 ASP A O 1
ATOM 676 N N . THR A 1 84 ? 7.176 40.281 -17.391 1 96.31 84 THR A N 1
ATOM 677 C CA . THR A 1 84 ? 8.25 39.594 -16.656 1 96.31 84 THR A CA 1
ATOM 678 C C . THR A 1 84 ? 7.82 39.281 -15.227 1 96.31 84 THR A C 1
ATOM 680 O O . THR A 1 84 ? 7.199 40.125 -14.57 1 96.31 84 THR A O 1
ATOM 683 N N . VAL A 1 85 ? 8.086 38.156 -14.773 1 96.81 85 VAL A N 1
ATOM 684 C CA . VAL A 1 85 ? 7.816 37.781 -13.391 1 96.81 85 VAL A CA 1
ATOM 685 C C . VAL A 1 85 ? 9.062 37.125 -12.773 1 96.81 85 VAL A C 1
ATOM 687 O O . VAL A 1 85 ? 9.844 36.5 -13.477 1 96.81 85 VAL A O 1
ATOM 690 N N . VAL A 1 86 ? 9.219 37.281 -11.516 1 97.31 86 VAL A N 1
ATOM 691 C CA . VAL A 1 86 ? 10.328 36.656 -10.805 1 97.31 86 VAL A CA 1
ATOM 692 C C . VAL A 1 86 ? 9.992 35.188 -10.523 1 97.31 86 VAL A C 1
ATOM 694 O O . VAL A 1 86 ? 8.867 34.875 -10.148 1 97.31 86 VAL A O 1
ATOM 697 N N . VAL A 1 87 ? 10.859 34.312 -10.766 1 98.44 87 VAL A N 1
ATOM 698 C CA . VAL A 1 87 ? 10.789 32.906 -10.367 1 98.44 87 VAL A CA 1
ATOM 699 C C . VAL A 1 87 ? 11.891 32.625 -9.359 1 98.44 87 VAL A C 1
ATOM 701 O O . VAL A 1 87 ? 13.078 32.812 -9.641 1 98.44 87 VAL A O 1
ATOM 704 N N . PRO A 1 88 ? 11.516 32.156 -8.227 1 98.12 88 PRO A N 1
ATOM 705 C CA . PRO A 1 88 ? 10.203 31.641 -7.836 1 98.12 88 PRO A CA 1
ATOM 706 C C . PRO A 1 88 ? 9.25 32.75 -7.395 1 98.12 88 PRO A C 1
ATOM 708 O O . PRO A 1 88 ? 9.68 33.75 -6.805 1 98.12 88 PRO A O 1
ATOM 711 N N . SER A 1 89 ? 7.98 32.562 -7.664 1 98.19 89 SER A N 1
ATOM 712 C CA . SER A 1 89 ? 6.93 33.438 -7.176 1 98.19 89 SER A CA 1
ATOM 713 C C . SER A 1 89 ? 5.551 32.812 -7.348 1 98.19 89 SER A C 1
ATOM 715 O O . SER A 1 89 ? 5.395 31.844 -8.094 1 98.19 89 SER A O 1
ATOM 717 N N . ASN A 1 90 ? 4.57 33.219 -6.641 1 98.06 90 ASN A N 1
ATOM 718 C CA . ASN A 1 90 ? 3.156 33 -6.934 1 98.06 90 ASN A CA 1
ATOM 719 C C . ASN A 1 90 ? 2.613 34.094 -7.852 1 98.06 90 ASN A C 1
ATOM 721 O O . ASN A 1 90 ? 2.797 35.281 -7.578 1 98.06 90 ASN A O 1
ATOM 725 N N . TRP A 1 91 ? 1.967 33.656 -8.898 1 97.81 91 TRP A N 1
ATOM 726 C CA . TRP A 1 91 ? 1.612 34.688 -9.867 1 97.81 91 TRP A CA 1
ATOM 727 C C . TRP A 1 91 ? 0.544 35.625 -9.312 1 97.81 91 TRP A C 1
ATOM 729 O O . TRP A 1 91 ? 0.424 36.781 -9.742 1 97.81 91 TRP A O 1
ATOM 739 N N . GLN A 1 92 ? -0.216 35.219 -8.219 1 96.94 92 GLN A N 1
ATOM 740 C CA . GLN A 1 92 ? -1.196 36.062 -7.574 1 96.94 92 GLN A CA 1
ATOM 741 C C . GLN A 1 92 ? -0.517 37.25 -6.883 1 96.94 92 GLN A C 1
ATOM 743 O O . GLN A 1 92 ? -1.114 38.312 -6.738 1 96.94 92 GLN A O 1
ATOM 748 N N . MET A 1 93 ? 0.715 37.094 -6.418 1 96.5 93 MET A N 1
ATOM 749 C CA . MET A 1 93 ? 1.461 38.156 -5.746 1 96.5 93 MET A CA 1
ATOM 750 C C . MET A 1 93 ? 1.996 39.156 -6.754 1 96.5 93 MET A C 1
ATOM 752 O O . MET A 1 93 ? 2.518 40.219 -6.371 1 96.5 93 MET A O 1
ATOM 756 N N . HIS A 1 94 ? 1.827 38.875 -8.031 1 95.69 94 HIS A N 1
ATOM 757 C CA . HIS A 1 94 ? 2.33 39.75 -9.086 1 95.69 94 HIS A CA 1
ATOM 758 C C . HIS A 1 94 ? 1.19 40.281 -9.938 1 95.69 94 HIS A C 1
ATOM 760 O O . HIS A 1 94 ? 1.385 40.594 -11.117 1 95.69 94 HIS A O 1
ATOM 766 N N . GLY A 1 95 ? 0.049 40.281 -9.414 1 93.44 95 GLY A N 1
ATOM 767 C CA . GLY A 1 95 ? -1.069 41.031 -9.992 1 93.44 95 GLY A CA 1
ATOM 768 C C . GLY A 1 95 ? -1.954 40.156 -10.875 1 93.44 95 GLY A C 1
ATOM 769 O O . GLY A 1 95 ? -2.92 40.656 -11.461 1 93.44 95 GLY A O 1
ATOM 770 N N . TYR A 1 96 ? -1.691 38.875 -10.977 1 95.88 96 TYR A N 1
ATOM 771 C CA . TYR A 1 96 ? -2.498 37.969 -11.797 1 95.88 96 TYR A CA 1
ATOM 772 C C . TYR A 1 96 ? -3.428 37.125 -10.938 1 95.88 96 TYR A C 1
ATOM 774 O O . TYR A 1 96 ? -3.002 36.562 -9.922 1 95.88 96 TYR A O 1
ATOM 782 N N . ASP A 1 97 ? -4.699 37.062 -11.344 1 94.12 97 ASP A N 1
ATOM 783 C CA . ASP A 1 97 ? -5.633 36.25 -10.594 1 94.12 97 ASP A CA 1
ATOM 784 C C . ASP A 1 97 ? -5.73 36.688 -9.141 1 94.12 97 ASP A C 1
ATOM 786 O O . ASP A 1 97 ? -5.355 37.812 -8.82 1 94.12 97 ASP A O 1
ATOM 790 N N . ALA A 1 98 ? -6.359 35.875 -8.211 1 95.31 98 ALA A N 1
ATOM 791 C CA . ALA A 1 98 ? -6.539 36.219 -6.805 1 95.31 98 ALA A CA 1
ATOM 792 C C . ALA A 1 98 ? -6.203 35.031 -5.902 1 95.31 98 ALA A C 1
ATOM 794 O O . ALA A 1 98 ? -6.52 33.906 -6.223 1 95.31 98 ALA A O 1
ATOM 795 N N . PRO A 1 99 ? -5.445 35.312 -4.852 1 96.88 99 PRO A N 1
ATOM 796 C CA . PRO A 1 99 ? -5.352 34.25 -3.832 1 96.88 99 PRO A CA 1
ATOM 797 C C . PRO A 1 99 ? -6.695 33.969 -3.168 1 96.88 99 PRO A C 1
ATOM 799 O O . PRO A 1 99 ? -7.527 34.875 -3.023 1 96.88 99 PRO A O 1
ATOM 802 N N . ILE A 1 100 ? -6.969 32.719 -2.809 1 97 100 ILE A N 1
ATOM 803 C CA . ILE A 1 100 ? -8.203 32.312 -2.158 1 97 100 ILE A CA 1
ATOM 804 C C . ILE A 1 100 ? -7.883 31.578 -0.847 1 97 100 ILE A C 1
ATOM 806 O O . ILE A 1 100 ? -7.066 30.656 -0.818 1 97 100 ILE A O 1
ATOM 810 N N . TYR A 1 101 ? -8.461 32 0.239 1 96.31 101 TYR A N 1
ATOM 811 C CA . TYR A 1 101 ? -8.289 31.281 1.493 1 96.31 101 TYR A CA 1
ATOM 812 C C . TYR A 1 101 ? -9.578 30.578 1.898 1 96.31 101 TYR A C 1
ATOM 814 O O . TYR A 1 101 ? -10.609 31.234 2.082 1 96.31 101 TYR A O 1
ATOM 822 N N . THR A 1 102 ? -9.508 29.266 1.996 1 94.75 102 THR A N 1
ATOM 823 C CA . THR A 1 102 ? -10.547 28.438 2.584 1 94.75 102 THR A CA 1
ATOM 824 C C . THR A 1 102 ? -9.945 27.406 3.531 1 94.75 102 THR A C 1
ATOM 826 O O . THR A 1 102 ? -8.82 26.953 3.328 1 94.75 102 THR A O 1
ATOM 829 N N . ASN A 1 103 ? -10.664 27.094 4.574 1 92.75 103 ASN A N 1
ATOM 830 C CA . ASN A 1 103 ? -10.227 26.109 5.547 1 92.75 103 ASN A CA 1
ATOM 831 C C . ASN A 1 103 ? -10.68 24.703 5.156 1 92.75 103 ASN A C 1
ATOM 833 O O . ASN A 1 103 ? -9.867 23.781 5.059 1 92.75 103 ASN A O 1
ATOM 837 N N . VAL A 1 104 ? -12 24.531 4.875 1 92.19 104 VAL A N 1
ATOM 838 C CA . VAL A 1 104 ? -12.578 23.203 4.625 1 92.19 104 VAL A CA 1
ATOM 839 C C . VAL A 1 104 ? -13.086 23.125 3.188 1 92.19 104 VAL A C 1
ATOM 841 O O . VAL A 1 104 ? -12.805 22.172 2.473 1 92.19 104 VAL A O 1
ATOM 844 N N . THR A 1 105 ? -13.758 24.156 2.754 1 93.62 105 THR A N 1
ATOM 845 C CA . THR A 1 105 ? -14.461 24.188 1.479 1 93.62 105 THR A CA 1
ATOM 846 C C . THR A 1 105 ? -13.484 24.25 0.313 1 93.62 105 THR A C 1
ATOM 848 O O . THR A 1 105 ? -12.594 25.094 0.291 1 93.62 105 THR A O 1
ATOM 851 N N . TYR A 1 106 ? -13.633 23.328 -0.659 1 96.06 106 TYR A N 1
ATOM 852 C CA . TYR A 1 106 ? -12.867 23.469 -1.89 1 96.06 106 TYR A CA 1
ATOM 853 C C . TYR A 1 106 ? -13.234 24.75 -2.625 1 96.06 106 TYR A C 1
ATOM 855 O O . TYR A 1 106 ? -14.406 25.125 -2.678 1 96.06 106 TYR A O 1
ATOM 863 N N . PRO A 1 107 ? -12.297 25.406 -3.191 1 95 107 PRO A N 1
ATOM 864 C CA . PRO A 1 107 ? -12.609 26.641 -3.92 1 95 107 PRO A CA 1
ATOM 865 C C . PRO A 1 107 ? -13.227 26.375 -5.289 1 95 107 PRO A C 1
ATOM 867 O O . PRO A 1 107 ? -13.656 27.312 -5.973 1 95 107 PRO A O 1
ATOM 870 N N . ILE A 1 108 ? -13.266 25.125 -5.758 1 96.25 108 ILE A N 1
ATOM 871 C CA . ILE A 1 108 ? -13.859 24.734 -7.031 1 96.25 108 ILE A CA 1
ATOM 872 C C . ILE A 1 108 ? -14.953 23.703 -6.797 1 96.25 108 ILE A C 1
ATOM 874 O O . ILE A 1 108 ? -15.047 23.125 -5.711 1 96.25 108 ILE A O 1
ATOM 878 N N . THR A 1 109 ? -15.789 23.516 -7.848 1 96 109 THR A N 1
ATOM 879 C CA . THR A 1 109 ? -16.828 22.484 -7.75 1 96 109 THR A CA 1
ATOM 880 C C . THR A 1 109 ? -16.203 21.125 -7.449 1 96 109 THR A C 1
ATOM 882 O O . THR A 1 109 ? -15.211 20.734 -8.062 1 96 109 THR A O 1
ATOM 885 N N . VAL A 1 110 ? -16.812 20.438 -6.508 1 96.62 110 VAL A N 1
ATOM 886 C CA . VAL A 1 110 ? -16.266 19.156 -6.086 1 96.62 110 VAL A CA 1
ATOM 887 C C . VAL A 1 110 ? -16.766 18.047 -7.02 1 96.62 110 VAL A C 1
ATOM 889 O O . VAL A 1 110 ? -17.812 17.453 -6.773 1 96.62 110 VAL A O 1
ATOM 892 N N . ASN A 1 111 ? -16.031 17.734 -8.023 1 96 111 ASN A N 1
ATOM 893 C CA . ASN A 1 111 ? -16.297 16.688 -9.016 1 96 111 ASN A CA 1
ATOM 894 C C . ASN A 1 111 ? -15.023 15.969 -9.43 1 96 111 ASN A C 1
ATOM 896 O O . ASN A 1 111 ? -14.672 15.945 -10.609 1 96 111 ASN A O 1
ATOM 900 N N . PRO A 1 112 ? -14.344 15.359 -8.453 1 97.19 112 PRO A N 1
ATOM 901 C CA . PRO A 1 112 ? -13.094 14.695 -8.828 1 97.19 112 PRO A CA 1
ATOM 902 C C . PRO A 1 112 ? -13.305 13.57 -9.836 1 97.19 112 PRO A C 1
ATOM 904 O O . PRO A 1 112 ? -14.344 12.906 -9.82 1 97.19 112 PRO A O 1
ATOM 907 N N . PRO A 1 113 ? -12.352 13.43 -10.758 1 97.19 113 PRO A N 1
ATOM 908 C CA . PRO A 1 113 ? -11.07 14.133 -10.836 1 97.19 113 PRO A CA 1
ATOM 909 C C . PRO A 1 113 ? -11.148 15.391 -11.703 1 97.19 113 PRO A C 1
ATOM 911 O O . PRO A 1 113 ? -10.117 16.016 -11.984 1 97.19 113 PRO A O 1
ATOM 914 N N . PHE A 1 114 ? -12.297 15.797 -12.148 1 97.56 114 PHE A N 1
ATOM 915 C CA . PHE A 1 114 ? -12.461 16.875 -13.125 1 97.56 114 PHE A CA 1
ATOM 916 C C . PHE A 1 114 ? -12.367 18.234 -12.453 1 97.56 114 PHE A C 1
ATOM 918 O O . PHE A 1 114 ? -12.852 18.406 -11.336 1 97.56 114 PHE A O 1
ATOM 925 N N . VAL A 1 115 ? -11.75 19.125 -13.156 1 97.88 115 VAL A N 1
ATOM 926 C CA . VAL A 1 115 ? -11.602 20.5 -12.68 1 97.88 115 VAL A CA 1
ATOM 927 C C . VAL A 1 115 ? -12.336 21.453 -13.609 1 97.88 115 VAL A C 1
ATOM 929 O O . VAL A 1 115 ? -12.781 21.062 -14.688 1 97.88 115 VAL A O 1
ATOM 932 N N . PRO A 1 116 ? -12.531 22.719 -13.242 1 97.25 116 PRO A N 1
ATOM 933 C CA . PRO A 1 116 ? -13.273 23.656 -14.086 1 97.25 116 PRO A CA 1
ATOM 934 C C . PRO A 1 116 ? -12.602 23.891 -15.438 1 97.25 116 PRO A C 1
ATOM 936 O O . PRO A 1 116 ? -11.375 23.906 -15.531 1 97.25 116 PRO A O 1
ATOM 939 N N . ALA A 1 117 ? -13.461 24.109 -16.422 1 96.38 117 ALA A N 1
ATOM 940 C CA . ALA A 1 117 ? -12.953 24.453 -17.75 1 96.38 117 ALA A CA 1
ATOM 941 C C . ALA A 1 117 ? -12.156 25.75 -17.734 1 96.38 117 ALA A C 1
ATOM 943 O O . ALA A 1 117 ? -11.141 25.875 -18.406 1 96.38 117 ALA A O 1
ATOM 944 N N . GLU A 1 118 ? -12.781 26.672 -16.953 1 96.38 118 GLU A N 1
ATOM 945 C CA . GLU A 1 118 ? -12 27.875 -16.672 1 96.38 118 GLU A CA 1
ATOM 946 C C . GLU A 1 118 ? -10.883 27.609 -15.68 1 96.38 118 GLU A C 1
ATOM 948 O O . GLU A 1 118 ? -11.047 27.812 -14.477 1 96.38 118 GLU A O 1
ATOM 953 N N . ASN A 1 119 ? -9.812 27.203 -16.219 1 98 119 ASN A N 1
ATOM 954 C CA . ASN A 1 119 ? -8.633 26.828 -15.438 1 98 119 ASN A CA 1
ATOM 955 C C . ASN A 1 119 ? -7.473 27.781 -15.688 1 98 119 ASN A C 1
ATOM 957 O O . ASN A 1 119 ? -6.676 27.578 -16.609 1 98 119 ASN A O 1
ATOM 961 N N . PRO A 1 120 ? -7.379 28.859 -14.844 1 97.94 120 PRO A N 1
ATOM 962 C CA . PRO A 1 120 ? -6.297 29.828 -15.055 1 97.94 120 PRO A CA 1
ATOM 963 C C . PRO A 1 120 ? -4.953 29.156 -15.336 1 97.94 120 PRO A C 1
ATOM 965 O O . PRO A 1 120 ? -4.605 28.172 -14.688 1 97.94 120 PRO A O 1
ATOM 968 N N . THR A 1 121 ? -4.277 29.688 -16.328 1 98.5 121 THR A N 1
ATOM 969 C CA . THR A 1 121 ? -3.066 29.047 -16.844 1 98.5 121 THR A CA 1
ATOM 970 C C . THR A 1 121 ? -1.943 30.078 -17 1 98.5 121 THR A C 1
ATOM 972 O O . THR A 1 121 ? -2.121 31.109 -17.641 1 98.5 121 THR A O 1
ATOM 975 N N . GLY A 1 122 ? -0.827 29.766 -16.266 1 98.44 122 GLY A N 1
ATOM 976 C CA . GLY A 1 122 ? 0.362 30.594 -16.406 1 98.44 122 GLY A CA 1
ATOM 977 C C . GLY A 1 122 ? 1.386 30.016 -17.359 1 98.44 122 GLY A C 1
ATOM 978 O O . GLY A 1 122 ? 1.732 28.828 -17.266 1 98.44 122 GLY A O 1
ATOM 979 N N . CYS A 1 123 ? 1.808 30.812 -18.344 1 98.56 123 CYS A N 1
ATOM 980 C CA . CYS A 1 123 ? 2.801 30.391 -19.328 1 98.56 123 CYS A CA 1
ATOM 981 C C . CYS A 1 123 ? 4.125 31.109 -19.109 1 98.56 123 CYS A C 1
ATOM 983 O O . CYS A 1 123 ? 4.23 32.312 -19.344 1 98.56 123 CYS A O 1
ATOM 985 N N . TYR A 1 124 ? 5.105 30.328 -18.672 1 98.69 124 TYR A N 1
ATOM 986 C CA . TYR A 1 124 ? 6.445 30.844 -18.406 1 98.69 124 TYR A CA 1
ATOM 987 C C . TYR A 1 124 ? 7.395 30.5 -19.547 1 98.69 124 TYR A C 1
ATOM 989 O O . TYR A 1 124 ? 7.277 29.453 -20.172 1 98.69 124 TYR A O 1
ATOM 997 N N . SER A 1 125 ? 8.383 31.391 -19.812 1 98.44 125 SER A N 1
ATOM 998 C CA . SER A 1 125 ? 9.461 31.047 -20.734 1 98.44 125 SER A CA 1
ATOM 999 C C . SER A 1 125 ? 10.789 31.641 -20.281 1 98.44 125 SER A C 1
ATOM 1001 O O . SER A 1 125 ? 10.812 32.656 -19.594 1 98.44 125 SER A O 1
ATOM 1003 N N . LEU A 1 126 ? 11.805 31.031 -20.562 1 98.5 126 LEU A N 1
ATOM 1004 C CA . LEU A 1 126 ? 13.164 31.453 -20.25 1 98.5 126 LEU A CA 1
ATOM 1005 C C . LEU A 1 126 ? 14.141 31.016 -21.344 1 98.5 126 LEU A C 1
ATOM 1007 O O . LEU A 1 126 ? 14.062 29.891 -21.828 1 98.5 126 LEU A O 1
ATOM 1011 N N . THR A 1 127 ? 14.93 31.906 -21.781 1 97.62 127 THR A N 1
ATOM 1012 C CA . THR A 1 127 ? 16.047 31.578 -22.656 1 97.62 127 THR A CA 1
ATOM 1013 C C . THR A 1 127 ? 17.359 31.578 -21.891 1 97.62 127 THR A C 1
ATOM 1015 O O . THR A 1 127 ? 17.625 32.469 -21.094 1 97.62 127 THR A O 1
ATOM 1018 N N . PHE A 1 128 ? 18.172 30.578 -22.078 1 97.12 128 PHE A N 1
ATOM 1019 C CA . PHE A 1 128 ? 19.453 30.469 -21.375 1 97.12 128 PHE A CA 1
ATOM 1020 C C . PHE A 1 128 ? 20.5 29.812 -22.281 1 97.12 128 PHE A C 1
ATOM 1022 O O . PHE A 1 128 ? 20.156 29.203 -23.281 1 97.12 128 PHE A O 1
ATOM 1029 N N . ASN A 1 129 ? 21.703 29.984 -21.906 1 95.69 129 ASN A N 1
ATOM 1030 C CA . ASN A 1 129 ? 22.812 29.344 -22.609 1 95.69 129 ASN A CA 1
ATOM 1031 C C . ASN A 1 129 ? 23.328 28.125 -21.844 1 95.69 129 ASN A C 1
ATOM 1033 O O . ASN A 1 129 ? 23.219 28.078 -20.609 1 95.69 129 ASN A O 1
ATOM 1037 N N . ILE A 1 130 ? 23.75 27.203 -22.547 1 94.38 130 ILE A N 1
ATOM 1038 C CA . ILE A 1 130 ? 24.328 26.031 -21.906 1 94.38 130 ILE A CA 1
ATOM 1039 C C . ILE A 1 130 ? 25.812 25.922 -22.266 1 94.38 130 ILE A C 1
ATOM 1041 O O . ILE A 1 130 ? 26.234 26.344 -23.344 1 94.38 130 ILE A O 1
ATOM 1045 N N . ASP A 1 131 ? 26.578 25.453 -21.344 1 90.31 131 ASP A N 1
ATOM 1046 C CA . ASP A 1 131 ? 28 25.203 -21.594 1 90.31 131 ASP A CA 1
ATOM 1047 C C . ASP A 1 131 ? 28.188 24.047 -22.562 1 90.31 131 ASP A C 1
ATOM 1049 O O . ASP A 1 131 ? 27.562 23 -22.422 1 90.31 131 ASP A O 1
ATOM 1053 N N . GLU A 1 132 ? 29.109 24.188 -23.453 1 91.81 132 GLU A N 1
ATOM 1054 C CA . GLU A 1 132 ? 29.344 23.188 -24.484 1 91.81 132 GLU A CA 1
ATOM 1055 C C . GLU A 1 132 ? 29.797 21.859 -23.859 1 91.81 132 GLU A C 1
ATOM 1057 O O . GLU A 1 132 ? 29.484 20.797 -24.375 1 91.81 132 GLU A O 1
ATOM 1062 N N . CYS A 1 133 ? 30.469 21.969 -22.812 1 91.81 133 CYS A N 1
ATOM 1063 C CA . CYS A 1 133 ? 30.984 20.75 -22.172 1 91.81 133 CYS A CA 1
ATOM 1064 C C . CYS A 1 133 ? 29.844 19.891 -21.656 1 91.81 133 CYS A C 1
ATOM 1066 O O . CYS A 1 133 ? 29.969 18.672 -21.547 1 91.81 133 CYS A O 1
ATOM 1068 N N . TRP A 1 134 ? 28.719 20.484 -21.328 1 94.94 134 TRP A N 1
ATOM 1069 C CA . TRP A 1 134 ? 27.562 19.75 -20.812 1 94.94 134 TRP A CA 1
ATOM 1070 C C . TRP A 1 134 ? 26.859 18.984 -21.938 1 94.94 134 TRP A C 1
ATOM 1072 O O . TRP A 1 134 ? 26.062 18.078 -21.672 1 94.94 134 TRP A O 1
ATOM 1082 N N . LEU A 1 135 ? 27.188 19.297 -23.125 1 94.94 135 LEU A N 1
ATOM 1083 C CA . LEU A 1 135 ? 26.547 18.656 -24.266 1 94.94 135 LEU A CA 1
ATOM 1084 C C . LEU A 1 135 ? 27.375 17.469 -24.75 1 94.94 135 LEU A C 1
ATOM 1086 O O . LEU A 1 135 ? 26.859 16.625 -25.484 1 94.94 135 LEU A O 1
ATOM 1090 N N . GLN A 1 136 ? 28.578 17.406 -24.344 1 92.81 136 GLN A N 1
ATOM 1091 C CA . GLN A 1 136 ? 29.5 16.391 -24.875 1 92.81 136 GLN A CA 1
ATOM 1092 C C . GLN A 1 136 ? 29.266 15.039 -24.203 1 92.81 136 GLN A C 1
ATOM 1094 O O . GLN A 1 136 ? 29.344 14 -24.859 1 92.81 136 GLN A O 1
ATOM 1099 N N . GLU A 1 137 ? 29.062 15.047 -22.938 1 93.19 137 GLU A N 1
ATOM 1100 C CA . GLU A 1 137 ? 28.859 13.812 -22.203 1 93.19 137 GLU A CA 1
ATOM 1101 C C . GLU A 1 137 ? 27.969 14.039 -20.969 1 93.19 137 GLU A C 1
ATOM 1103 O O . GLU A 1 137 ? 27.844 15.172 -20.5 1 93.19 137 GLU A O 1
ATOM 1108 N N . GLY A 1 138 ? 27.406 12.898 -20.562 1 96.12 138 GLY A N 1
ATOM 1109 C CA . GLY A 1 138 ? 26.656 12.977 -19.328 1 96.12 138 GLY A CA 1
ATOM 1110 C C . GLY A 1 138 ? 25.188 13.266 -19.531 1 96.12 138 GLY A C 1
ATOM 1111 O O . GLY A 1 138 ? 24.625 13 -20.594 1 96.12 138 GLY A O 1
ATOM 1112 N N . GLN A 1 139 ? 24.531 13.656 -18.391 1 97.44 139 GLN A N 1
ATOM 1113 C CA . GLN A 1 139 ? 23.094 13.945 -18.344 1 97.44 139 GLN A CA 1
ATOM 1114 C C . GLN A 1 139 ? 22.828 15.312 -17.719 1 97.44 139 GLN A C 1
ATOM 1116 O O . GLN A 1 139 ? 23.359 15.625 -16.656 1 97.44 139 GLN A O 1
ATOM 1121 N N . THR A 1 140 ? 22.109 16.125 -18.453 1 98.25 140 THR A N 1
ATOM 1122 C CA . THR A 1 140 ? 21.656 17.406 -17.906 1 98.25 140 THR A CA 1
ATOM 1123 C C . THR A 1 140 ? 20.172 17.344 -17.547 1 98.25 140 THR A C 1
ATOM 1125 O O . THR A 1 140 ? 19.328 17.062 -18.406 1 98.25 140 THR A O 1
ATOM 1128 N N . ARG A 1 141 ? 19.891 17.547 -16.281 1 97.94 141 ARG A N 1
ATOM 1129 C CA . ARG A 1 141 ? 18.5 17.531 -15.812 1 97.94 141 ARG A CA 1
ATOM 1130 C C . ARG A 1 141 ? 18.047 18.922 -15.375 1 97.94 141 ARG A C 1
ATOM 1132 O O . ARG A 1 141 ? 18.875 19.75 -14.992 1 97.94 141 ARG A O 1
ATOM 1139 N N . ILE A 1 142 ? 16.797 19.172 -15.547 1 98.62 142 ILE A N 1
ATOM 1140 C CA . ILE A 1 142 ? 16.188 20.359 -14.961 1 98.62 142 ILE A CA 1
ATOM 1141 C C . ILE A 1 142 ? 15.336 19.953 -13.758 1 98.62 142 ILE A C 1
ATOM 1143 O O . ILE A 1 142 ? 14.68 18.906 -13.773 1 98.62 142 ILE A O 1
ATOM 1147 N N . ILE A 1 143 ? 15.414 20.703 -12.711 1 98.56 143 ILE A N 1
ATOM 1148 C CA . ILE A 1 143 ? 14.711 20.422 -11.469 1 98.56 143 ILE A CA 1
ATOM 1149 C C . ILE A 1 143 ? 13.766 21.562 -11.133 1 98.56 143 ILE A C 1
ATOM 1151 O O . ILE A 1 143 ? 14.188 22.719 -11.023 1 98.56 143 ILE A O 1
ATOM 1155 N N . PHE A 1 144 ? 12.469 21.312 -11.039 1 98.69 144 PHE A N 1
ATOM 1156 C CA . PHE A 1 144 ? 11.484 22.203 -10.453 1 98.69 144 PHE A CA 1
ATOM 1157 C C . PHE A 1 144 ? 11.141 21.781 -9.031 1 98.69 144 PHE A C 1
ATOM 1159 O O . PHE A 1 144 ? 10.445 20.781 -8.82 1 98.69 144 PHE A O 1
ATOM 1166 N N . ASP A 1 145 ? 11.5 22.547 -8.039 1 97.94 145 ASP A N 1
ATOM 1167 C CA . ASP A 1 145 ? 11.359 22.141 -6.645 1 97.94 145 ASP A CA 1
ATOM 1168 C C . ASP A 1 145 ? 9.914 22.297 -6.176 1 97.94 145 ASP A C 1
ATOM 1170 O O . ASP A 1 145 ? 9.523 21.719 -5.164 1 97.94 145 ASP A O 1
ATOM 1174 N N . GLY A 1 146 ? 9.156 23.125 -6.859 1 97.94 146 GLY A N 1
ATOM 1175 C CA . GLY A 1 146 ? 7.77 23.312 -6.477 1 97.94 146 GLY A CA 1
ATOM 1176 C C . GLY A 1 146 ? 6.973 24.109 -7.504 1 97.94 146 GLY A C 1
ATOM 1177 O O . GLY A 1 146 ? 7.297 25.266 -7.797 1 97.94 146 GLY A O 1
ATOM 1178 N N . VAL A 1 147 ? 5.996 23.469 -8.133 1 98.44 147 VAL A N 1
ATOM 1179 C CA . VAL A 1 147 ? 5.07 24.078 -9.086 1 98.44 147 VAL A CA 1
ATOM 1180 C C . VAL A 1 147 ? 3.633 23.75 -8.688 1 98.44 147 VAL A C 1
ATOM 1182 O O . VAL A 1 147 ? 3.287 22.578 -8.5 1 98.44 147 VAL A O 1
ATOM 1185 N N . ASN A 1 148 ? 2.797 24.734 -8.484 1 95.38 148 ASN A N 1
ATOM 1186 C CA . ASN A 1 148 ? 1.393 24.562 -8.133 1 95.38 148 ASN A CA 1
ATOM 1187 C C . ASN A 1 148 ? 0.478 24.844 -9.32 1 95.38 148 ASN A C 1
ATOM 1189 O O . ASN A 1 148 ? 0.515 25.938 -9.891 1 95.38 148 ASN A O 1
ATOM 1193 N N . SER A 1 149 ? -0.39 23.859 -9.711 1 93.19 149 SER A N 1
ATOM 1194 C CA . SER A 1 149 ? -0.646 22.516 -9.18 1 93.19 149 SER A CA 1
ATOM 1195 C C . SER A 1 149 ? -0.1 21.438 -10.102 1 93.19 149 SER A C 1
ATOM 1197 O O . SER A 1 149 ? 0.17 20.312 -9.664 1 93.19 149 SER A O 1
ATOM 1199 N N . ALA A 1 150 ? -0.047 21.75 -11.414 1 97.94 150 ALA A N 1
ATOM 1200 C CA . ALA A 1 150 ? 0.483 20.859 -12.445 1 97.94 150 ALA A CA 1
ATOM 1201 C C . ALA A 1 150 ? 1.122 21.656 -13.578 1 97.94 150 ALA A C 1
ATOM 1203 O O . ALA A 1 150 ? 0.843 22.844 -13.75 1 97.94 150 ALA A O 1
ATOM 1204 N N . PHE A 1 151 ? 2.004 20.953 -14.359 1 98.62 151 PHE A N 1
ATOM 1205 C CA . PHE A 1 151 ? 2.631 21.734 -15.422 1 98.62 151 PHE A CA 1
ATOM 1206 C C . PHE A 1 151 ? 3.164 20.828 -16.516 1 98.62 151 PHE A C 1
ATOM 1208 O O . PHE A 1 151 ? 3.402 19.641 -16.297 1 98.62 151 PHE A O 1
ATOM 1215 N N . HIS A 1 152 ? 3.225 21.406 -17.703 1 98.38 152 HIS A N 1
ATOM 1216 C CA . HIS A 1 152 ? 3.906 20.828 -18.859 1 98.38 152 HIS A CA 1
ATOM 1217 C C . HIS A 1 152 ? 5.188 21.594 -19.172 1 98.38 152 HIS A C 1
ATOM 1219 O O . HIS A 1 152 ? 5.246 22.812 -19.016 1 98.38 152 HIS A O 1
ATOM 1225 N N . LEU A 1 153 ? 6.184 20.891 -19.594 1 98.56 153 LEU A N 1
ATOM 1226 C CA . LEU A 1 153 ? 7.488 21.469 -19.906 1 98.56 153 LEU A CA 1
ATOM 1227 C C . LEU A 1 153 ? 7.871 21.203 -21.359 1 98.56 153 LEU A C 1
ATOM 1229 O O . LEU A 1 153 ? 7.754 20.078 -21.828 1 98.56 153 LEU A O 1
ATOM 1233 N N . TRP A 1 154 ? 8.266 22.281 -22.078 1 98.19 154 TRP A N 1
ATOM 1234 C CA . TRP A 1 154 ? 8.875 22.172 -23.406 1 98.19 154 TRP A CA 1
ATOM 1235 C C . TRP A 1 154 ? 10.281 22.766 -23.406 1 98.19 154 TRP A C 1
ATOM 1237 O O . TRP A 1 154 ? 10.57 23.703 -22.656 1 98.19 154 TRP A O 1
ATOM 1247 N N . CYS A 1 155 ? 11.117 22.25 -24.156 1 98.06 155 CYS A N 1
ATOM 1248 C CA . CYS A 1 155 ? 12.453 22.781 -24.438 1 98.06 155 CYS A CA 1
ATOM 1249 C C . CYS A 1 155 ? 12.711 22.859 -25.922 1 98.06 155 CYS A C 1
ATOM 1251 O O . CYS A 1 155 ? 12.648 21.844 -26.625 1 98.06 155 CYS A O 1
ATOM 1253 N N . ASN A 1 156 ? 13 24.062 -26.438 1 96.88 156 ASN A N 1
ATOM 1254 C CA . ASN A 1 156 ? 13.227 24.328 -27.859 1 96.88 156 ASN A CA 1
ATOM 1255 C C . ASN A 1 156 ? 12.078 23.797 -28.719 1 96.88 156 ASN A C 1
ATOM 1257 O O . ASN A 1 156 ? 12.297 23.141 -29.734 1 96.88 156 ASN A O 1
ATOM 1261 N N . GLY A 1 157 ? 10.93 24 -28.188 1 95.44 157 GLY A N 1
ATOM 1262 C CA . GLY A 1 157 ? 9.727 23.688 -28.938 1 95.44 157 GLY A CA 1
ATOM 1263 C C . GLY A 1 157 ? 9.297 22.234 -28.812 1 95.44 157 GLY A C 1
ATOM 1264 O O . GLY A 1 157 ? 8.227 21.859 -29.281 1 95.44 157 GLY A O 1
ATOM 1265 N N . ARG A 1 158 ? 10.078 21.438 -28.156 1 95.81 158 ARG A N 1
ATOM 1266 C CA . ARG A 1 158 ? 9.766 20.031 -28.016 1 95.81 158 ARG A CA 1
ATOM 1267 C C . ARG A 1 158 ? 9.227 19.734 -26.609 1 95.81 158 ARG A C 1
ATOM 1269 O O . ARG A 1 158 ? 9.758 20.234 -25.625 1 95.81 158 ARG A O 1
ATOM 1276 N N . TRP A 1 159 ? 8.125 18.938 -26.516 1 96.81 159 TRP A N 1
ATOM 1277 C CA . TRP A 1 159 ? 7.512 18.578 -25.234 1 96.81 159 TRP A CA 1
ATOM 1278 C C . TRP A 1 159 ? 8.414 17.656 -24.453 1 96.81 159 TRP A C 1
ATOM 1280 O O . TRP A 1 159 ? 8.867 16.625 -24.953 1 96.81 159 TRP A O 1
ATOM 1290 N N . VAL A 1 160 ? 8.711 17.953 -23.172 1 97.62 160 VAL A N 1
ATOM 1291 C CA . VAL A 1 160 ? 9.664 17.234 -22.344 1 97.62 160 VAL A CA 1
ATOM 1292 C C . VAL A 1 160 ? 8.914 16.312 -21.375 1 97.62 160 VAL A C 1
ATOM 1294 O O . VAL A 1 160 ? 9.312 15.164 -21.172 1 97.62 160 VAL A O 1
ATOM 1297 N N . GLY A 1 161 ? 7.898 16.922 -20.75 1 97.19 161 GLY A N 1
ATOM 1298 C CA . GLY A 1 161 ? 7.203 16.094 -19.781 1 97.19 161 GLY A CA 1
ATOM 1299 C C . GLY A 1 161 ? 6.129 16.844 -19.016 1 97.19 161 GLY A C 1
ATOM 1300 O O . GLY A 1 161 ? 5.785 17.969 -19.375 1 97.19 161 GLY A O 1
ATOM 1301 N N . TYR A 1 162 ? 5.523 16.141 -18.031 1 97.69 162 TYR A N 1
ATOM 1302 C CA . TYR A 1 162 ? 4.406 16.578 -17.219 1 97.69 162 TYR A CA 1
ATOM 1303 C C . TYR A 1 162 ? 4.648 16.266 -15.742 1 97.69 162 TYR A C 1
ATOM 1305 O O . TYR A 1 162 ? 5.23 15.219 -15.422 1 97.69 162 TYR A O 1
ATOM 1313 N N . GLY A 1 163 ? 4.258 17.203 -14.828 1 97.38 163 GLY A N 1
ATOM 1314 C CA . GLY A 1 163 ? 4.441 16.953 -13.406 1 97.38 163 GLY A CA 1
ATOM 1315 C C . GLY A 1 163 ? 3.309 17.484 -12.555 1 97.38 163 GLY A C 1
ATOM 1316 O O . GLY A 1 163 ? 2.746 18.547 -12.859 1 97.38 163 GLY A O 1
ATOM 1317 N N . GLN A 1 164 ? 2.945 16.625 -11.461 1 96.38 164 GLN A N 1
ATOM 1318 C CA . GLN A 1 164 ? 2.055 17.031 -10.375 1 96.38 164 GLN A CA 1
ATOM 1319 C C . GLN A 1 164 ? 2.748 16.906 -9.023 1 96.38 164 GLN A C 1
ATOM 1321 O O . GLN A 1 164 ? 3.947 16.641 -8.953 1 96.38 164 GLN A O 1
ATOM 1326 N N . ASP A 1 165 ? 1.959 17.141 -7.867 1 95.31 165 ASP A N 1
ATOM 1327 C CA . ASP A 1 165 ? 2.49 17.266 -6.516 1 95.31 165 ASP A CA 1
ATOM 1328 C C . ASP A 1 165 ? 3.307 18.547 -6.359 1 95.31 165 ASP A C 1
ATOM 1330 O O . ASP A 1 165 ? 4.508 18.547 -6.625 1 95.31 165 ASP A O 1
ATOM 1334 N N . SER A 1 166 ? 2.689 19.453 -5.828 1 95.62 166 SER A N 1
ATOM 1335 C CA . SER A 1 166 ? 3.195 20.828 -5.828 1 95.62 166 SER A CA 1
ATOM 1336 C C . SER A 1 166 ? 4.379 20.984 -4.879 1 95.62 166 SER A C 1
ATOM 1338 O O . SER A 1 166 ? 5.098 21.984 -4.93 1 95.62 166 SER A O 1
ATOM 1340 N N . ARG A 1 167 ? 4.621 20.031 -4.059 1 97.69 167 ARG A N 1
ATOM 1341 C CA . ARG A 1 167 ? 5.488 20.328 -2.92 1 97.69 167 ARG A CA 1
ATOM 1342 C C . ARG A 1 167 ? 6.742 19.453 -2.953 1 97.69 167 ARG A C 1
ATOM 1344 O O . ARG A 1 167 ? 7.594 19.562 -2.068 1 97.69 167 ARG A O 1
ATOM 1351 N N . LEU A 1 168 ? 6.898 18.594 -3.971 1 97.94 168 LEU A N 1
ATOM 1352 C CA . LEU A 1 168 ? 8.102 17.797 -4.172 1 97.94 168 LEU A CA 1
ATOM 1353 C C . LEU A 1 168 ? 8.695 18.031 -5.555 1 97.94 168 LEU A C 1
ATOM 1355 O O . LEU A 1 168 ? 7.977 18.438 -6.477 1 97.94 168 LEU A O 1
ATOM 1359 N N . PRO A 1 169 ? 9.938 17.781 -5.746 1 97.75 169 PRO A N 1
ATOM 1360 C CA . PRO A 1 169 ? 10.602 18.172 -6.996 1 97.75 169 PRO A CA 1
ATOM 1361 C C . PRO A 1 169 ? 10.148 17.312 -8.18 1 97.75 169 PRO A C 1
ATOM 1363 O O . PRO A 1 169 ? 9.914 16.109 -8.031 1 97.75 169 PRO A O 1
ATOM 1366 N N . SER A 1 170 ? 9.992 17.953 -9.312 1 98.06 170 SER A N 1
ATOM 1367 C CA . SER A 1 170 ? 9.883 17.297 -10.609 1 98.06 170 SER A CA 1
ATOM 1368 C C . SER A 1 170 ? 11.148 17.484 -11.43 1 98.06 170 SER A C 1
ATOM 1370 O O . SER A 1 170 ? 11.516 18.609 -11.781 1 98.06 170 SER A O 1
ATOM 1372 N N . GLU A 1 171 ? 11.828 16.391 -11.711 1 98.31 171 GLU A N 1
ATOM 1373 C CA . GLU A 1 171 ? 13.078 16.422 -12.469 1 98.31 171 GLU A CA 1
ATOM 1374 C C . GLU A 1 171 ? 12.922 15.758 -13.836 1 98.31 171 GLU A C 1
ATOM 1376 O O . GLU A 1 171 ? 12.305 14.695 -13.945 1 98.31 171 GLU A O 1
ATOM 1381 N N . PHE A 1 172 ? 13.422 16.453 -14.875 1 98.5 172 PHE A N 1
ATOM 1382 C CA . PHE A 1 172 ? 13.344 15.914 -16.234 1 98.5 172 PHE A CA 1
ATOM 1383 C C . PHE A 1 172 ? 14.719 15.898 -16.891 1 98.5 172 PHE A C 1
ATOM 1385 O O . PHE A 1 172 ? 15.531 16.797 -16.672 1 98.5 172 PHE A O 1
ATOM 1392 N N . ASP A 1 173 ? 15.047 14.898 -17.703 1 98.25 173 ASP A N 1
ATOM 1393 C CA . ASP A 1 173 ? 16.266 14.82 -18.484 1 98.25 173 ASP A CA 1
ATOM 1394 C C . ASP A 1 173 ? 16.188 15.703 -19.734 1 98.25 173 ASP A C 1
ATOM 1396 O O . ASP A 1 173 ? 15.367 15.453 -20.609 1 98.25 173 ASP A O 1
ATOM 1400 N N . LEU A 1 174 ? 16.984 16.703 -19.828 1 97.75 174 LEU A N 1
ATOM 1401 C CA . LEU A 1 174 ? 16.953 17.641 -20.953 1 97.75 174 LEU A CA 1
ATOM 1402 C C . LEU A 1 174 ? 18.016 17.297 -21.984 1 97.75 174 LEU A C 1
ATOM 1404 O O . LEU A 1 174 ? 18.109 17.953 -23.031 1 97.75 174 LEU A O 1
ATOM 1408 N N . SER A 1 175 ? 18.797 16.328 -21.75 1 97.5 175 SER A N 1
ATOM 1409 C CA . SER A 1 175 ? 20.016 16.047 -22.531 1 97.5 175 SER A CA 1
ATOM 1410 C C . SER A 1 175 ? 19.703 16 -24.016 1 97.5 175 SER A C 1
ATOM 1412 O O . SER A 1 175 ? 20.422 16.594 -24.828 1 97.5 175 SER A O 1
ATOM 1414 N N . ALA A 1 176 ? 18.641 15.359 -24.375 1 95.69 176 ALA A N 1
ATOM 1415 C CA . ALA A 1 176 ? 18.328 15.141 -25.781 1 95.69 176 ALA A CA 1
ATOM 1416 C C . ALA A 1 176 ? 17.656 16.375 -26.391 1 95.69 176 ALA A C 1
ATOM 1418 O O . ALA A 1 176 ? 17.531 16.469 -27.609 1 95.69 176 ALA A O 1
ATOM 1419 N N . PHE A 1 177 ? 17.297 17.328 -25.578 1 97.19 177 PHE A N 1
ATOM 1420 C CA . PHE A 1 177 ? 16.516 18.484 -26.031 1 97.19 177 PHE A CA 1
ATOM 1421 C C . PHE A 1 177 ? 17.406 19.703 -26.219 1 97.19 177 PHE A C 1
ATOM 1423 O O . PHE A 1 177 ? 17.047 20.641 -26.922 1 97.19 177 PHE A O 1
ATOM 1430 N N . LEU A 1 178 ? 18.531 19.688 -25.578 1 97.69 178 LEU A N 1
ATOM 1431 C CA . LEU A 1 178 ? 19.406 20.859 -25.547 1 97.69 178 LEU A CA 1
ATOM 1432 C C . LEU A 1 178 ? 20.219 20.969 -26.828 1 97.69 178 LEU A C 1
ATOM 1434 O O . LEU A 1 178 ? 20.469 19.969 -27.5 1 97.69 178 LEU A O 1
ATOM 1438 N N . ARG A 1 179 ? 20.562 22.219 -27.172 1 96 179 ARG A N 1
ATOM 1439 C CA . ARG A 1 179 ? 21.453 22.516 -28.297 1 96 179 ARG A CA 1
ATOM 1440 C C . ARG A 1 179 ? 22.547 23.5 -27.875 1 96 179 ARG A C 1
ATOM 1442 O O . ARG A 1 179 ? 22.438 24.156 -26.844 1 96 179 ARG A O 1
ATOM 1449 N N . ALA A 1 180 ? 23.547 23.609 -28.703 1 95.19 180 ALA A N 1
ATOM 1450 C CA . ALA A 1 180 ? 24.625 24.547 -28.438 1 95.19 180 ALA A CA 1
ATOM 1451 C C . ALA A 1 180 ? 24.125 25.984 -28.484 1 95.19 180 ALA A C 1
ATOM 1453 O O . ALA A 1 180 ? 23.312 26.344 -29.359 1 95.19 180 ALA A O 1
ATOM 1454 N N . GLY A 1 181 ? 24.562 26.719 -27.594 1 93.38 181 GLY A N 1
ATOM 1455 C CA . GLY A 1 181 ? 24.172 28.125 -27.562 1 93.38 181 GLY A CA 1
ATOM 1456 C C . GLY A 1 181 ? 22.875 28.359 -26.797 1 93.38 181 GLY A C 1
ATOM 1457 O O . GLY A 1 181 ? 22.719 27.875 -25.672 1 93.38 181 GLY A O 1
ATOM 1458 N N . LYS A 1 182 ? 22 29.016 -27.5 1 95.25 182 LYS A N 1
ATOM 1459 C CA . LYS A 1 182 ? 20.781 29.484 -26.859 1 95.25 182 LYS A CA 1
ATOM 1460 C C . LYS A 1 182 ? 19.703 28.391 -26.844 1 95.25 182 LYS A C 1
ATOM 1462 O O . LYS A 1 182 ? 19.453 27.766 -27.875 1 95.25 182 LYS A O 1
ATOM 1467 N N . ASN A 1 183 ? 19.109 28.172 -25.672 1 98 183 ASN A N 1
ATOM 1468 C CA . ASN A 1 183 ? 18 27.25 -25.484 1 98 183 ASN A CA 1
ATOM 1469 C C . ASN A 1 183 ? 16.797 27.953 -24.844 1 98 183 ASN A C 1
ATOM 1471 O O . ASN A 1 183 ? 16.953 28.859 -24.031 1 98 183 ASN A O 1
ATOM 1475 N N . ARG A 1 184 ? 15.602 27.469 -25.219 1 97.81 184 ARG A N 1
ATOM 1476 C CA . ARG A 1 184 ? 14.383 28.094 -24.703 1 97.81 184 ARG A CA 1
ATOM 1477 C C . ARG A 1 184 ? 13.539 27.078 -23.953 1 97.81 184 ARG A C 1
ATOM 1479 O O . ARG A 1 184 ? 13.297 25.969 -24.438 1 97.81 184 ARG A O 1
ATOM 1486 N N . LEU A 1 185 ? 13.18 27.453 -22.781 1 98.38 185 LEU A N 1
ATOM 1487 C CA . LEU A 1 185 ? 12.203 26.688 -22 1 98.38 185 LEU A CA 1
ATOM 1488 C C . LEU A 1 185 ? 10.82 27.344 -22.094 1 98.38 185 LEU A C 1
ATOM 1490 O O . LEU A 1 185 ? 10.703 28.562 -22.094 1 98.38 185 LEU A O 1
ATOM 1494 N N . ALA A 1 186 ? 9.828 26.547 -22.234 1 98.44 186 ALA A N 1
ATOM 1495 C CA . ALA A 1 186 ? 8.43 26.938 -22.078 1 98.44 186 ALA A CA 1
ATOM 1496 C C . ALA A 1 186 ? 7.723 26.062 -21.062 1 98.44 186 ALA A C 1
ATOM 1498 O O . ALA A 1 186 ? 7.703 24.828 -21.188 1 98.44 186 ALA A O 1
ATOM 1499 N N . VAL A 1 187 ? 7.207 26.641 -20.016 1 98.69 187 VAL A N 1
ATOM 1500 C CA . VAL A 1 187 ? 6.543 25.922 -18.938 1 98.69 187 VAL A CA 1
ATOM 1501 C C . VAL A 1 187 ? 5.105 26.422 -18.781 1 98.69 187 VAL A C 1
ATOM 1503 O O . VAL A 1 187 ? 4.875 27.594 -18.5 1 98.69 187 VAL A O 1
ATOM 1506 N N . MET A 1 188 ? 4.152 25.547 -19.047 1 98.69 188 MET A N 1
ATOM 1507 C CA . MET A 1 188 ? 2.736 25.844 -18.844 1 98.69 188 MET A CA 1
ATOM 1508 C C . MET A 1 188 ? 2.266 25.344 -17.484 1 98.69 188 MET A C 1
ATOM 1510 O O . MET A 1 188 ? 2.293 24.125 -17.219 1 98.69 188 MET A O 1
ATOM 1514 N N . VAL A 1 189 ? 1.857 26.25 -16.609 1 98.75 189 VAL A N 1
ATOM 1515 C CA . VAL A 1 189 ? 1.401 25.891 -15.266 1 98.75 189 VAL A CA 1
ATOM 1516 C C . VAL A 1 189 ? -0.117 26.031 -15.18 1 98.75 189 VAL A C 1
ATOM 1518 O O . VAL A 1 189 ? -0.668 27.078 -15.523 1 98.75 189 VAL A O 1
ATOM 1521 N N . LEU A 1 190 ? -0.779 24.953 -14.703 1 98.62 190 LEU A N 1
ATOM 1522 C CA . LEU A 1 190 ? -2.227 24.953 -14.531 1 98.62 190 LEU A CA 1
ATOM 1523 C C . LEU A 1 190 ? -2.596 25.219 -13.07 1 98.62 190 LEU A C 1
ATOM 1525 O O . LEU A 1 190 ? -2.014 24.625 -12.164 1 98.62 190 LEU A O 1
ATOM 1529 N N . ARG A 1 191 ? -3.621 26.078 -12.867 1 98.06 191 ARG A N 1
ATOM 1530 C CA . ARG A 1 191 ? -4.047 26.422 -11.516 1 98.06 191 ARG A CA 1
ATOM 1531 C C . ARG A 1 191 ? -4.668 25.203 -10.82 1 98.06 191 ARG A C 1
ATOM 1533 O O . ARG A 1 191 ? -4.445 24.984 -9.633 1 98.06 191 ARG A O 1
ATOM 1540 N N . TRP A 1 192 ? -5.473 24.469 -11.586 1 98.12 192 TRP A N 1
ATOM 1541 C CA . TRP A 1 192 ? -6.195 23.344 -11.008 1 98.12 192 TRP A CA 1
ATOM 1542 C C . TRP A 1 192 ? -5.852 22.047 -11.734 1 98.12 192 TRP A C 1
ATOM 1544 O O . TRP A 1 192 ? -5.664 22.047 -12.953 1 98.12 192 TRP A O 1
ATOM 1554 N N . SER A 1 193 ? -5.723 20.953 -11.039 1 98.12 193 SER A N 1
ATOM 1555 C CA . SER A 1 193 ? -5.566 19.594 -11.508 1 98.12 193 SER A CA 1
ATOM 1556 C C . SER A 1 193 ? -6.266 18.609 -10.57 1 98.12 193 SER A C 1
ATOM 1558 O O . SER A 1 193 ? -6.844 19 -9.562 1 98.12 193 SER A O 1
ATOM 1560 N N . ASP A 1 194 ? -6.285 17.344 -10.961 1 97.94 194 ASP A N 1
ATOM 1561 C CA . ASP A 1 194 ? -6.82 16.344 -10.047 1 97.94 194 ASP A CA 1
ATOM 1562 C C . ASP A 1 194 ? -6.066 16.344 -8.719 1 97.94 194 ASP A C 1
ATOM 1564 O O . ASP A 1 194 ? -6.633 16.016 -7.672 1 97.94 194 ASP A O 1
ATOM 1568 N N . GLY A 1 195 ? -4.82 16.766 -8.727 1 97.56 195 GLY A N 1
ATOM 1569 C CA . GLY A 1 195 ? -4.047 16.875 -7.5 1 97.56 195 GLY A CA 1
ATOM 1570 C C . GLY A 1 195 ? -4.609 17.906 -6.527 1 97.56 195 GLY A C 1
ATOM 1571 O O . GLY A 1 195 ? -4.395 17.797 -5.316 1 97.56 195 GLY A O 1
ATOM 1572 N N . SER A 1 196 ? -5.355 18.859 -7.027 1 97.75 196 SER A N 1
ATOM 1573 C CA . SER A 1 196 ? -5.957 19.891 -6.188 1 97.75 196 SER A CA 1
ATOM 1574 C C . SER A 1 196 ? -6.934 19.281 -5.184 1 97.75 196 SER A C 1
ATOM 1576 O O . SER A 1 196 ? -7.098 19.797 -4.082 1 97.75 196 SER A O 1
ATOM 1578 N N . TYR A 1 197 ? -7.52 18.141 -5.523 1 98.19 197 TYR A N 1
ATOM 1579 C CA . TYR A 1 197 ? -8.461 17.484 -4.629 1 98.19 197 TYR A CA 1
ATOM 1580 C C . TYR A 1 197 ? -7.73 16.797 -3.477 1 98.19 197 TYR A C 1
ATOM 1582 O O . TYR A 1 197 ? -8.336 16.484 -2.455 1 98.19 197 TYR A O 1
ATOM 1590 N N . LEU A 1 198 ? -6.426 16.594 -3.613 1 98.19 198 LEU A N 1
ATOM 1591 C CA . LEU A 1 198 ? -5.605 16.016 -2.549 1 98.19 198 LEU A CA 1
ATOM 1592 C C . LEU A 1 198 ? -4.887 17.125 -1.771 1 98.19 198 LEU A C 1
ATOM 1594 O O . LEU A 1 198 ? -4.195 16.844 -0.788 1 98.19 198 LEU A O 1
ATOM 1598 N N . GLU A 1 199 ? -4.992 18.344 -2.205 1 97.5 199 GLU A N 1
ATOM 1599 C CA . GLU A 1 199 ? -4.262 19.453 -1.602 1 97.5 199 GLU A CA 1
ATOM 1600 C C . GLU A 1 199 ? -5.219 20.5 -1.032 1 97.5 199 GLU A C 1
ATOM 1602 O O . GLU A 1 199 ? -5.09 21.688 -1.32 1 97.5 199 GLU A O 1
ATOM 1607 N N . ASP A 1 200 ? -6.16 20 -0.211 1 96.69 200 ASP A N 1
ATOM 1608 C CA . ASP A 1 200 ? -7.16 20.859 0.408 1 96.69 200 ASP A CA 1
ATOM 1609 C C . ASP A 1 200 ? -6.723 21.297 1.805 1 96.69 200 ASP A C 1
ATOM 1611 O O . ASP A 1 200 ? -7.469 21.125 2.773 1 96.69 200 ASP A O 1
ATOM 1615 N N . GLN A 1 201 ? -5.551 21.844 1.887 1 94.25 201 GLN A N 1
ATOM 1616 C CA . GLN A 1 201 ? -5.008 22.297 3.164 1 94.25 201 GLN A CA 1
ATOM 1617 C C . GLN A 1 201 ? -5.59 23.656 3.557 1 94.25 201 GLN A C 1
ATOM 1619 O O . GLN A 1 201 ? -6.078 24.391 2.703 1 94.25 201 GLN A O 1
ATOM 1624 N N . ASP A 1 202 ? -5.57 23.953 4.836 1 91.25 202 ASP A N 1
ATOM 1625 C CA . ASP A 1 202 ? -5.996 25.234 5.367 1 91.25 202 ASP A CA 1
ATOM 1626 C C . ASP A 1 202 ? -4.941 26.312 5.113 1 91.25 202 ASP A C 1
ATOM 1628 O O . ASP A 1 202 ? -4.27 26.766 6.043 1 91.25 202 ASP A O 1
ATOM 1632 N N . MET A 1 203 ? -4.836 26.703 3.879 1 92.88 203 MET A N 1
ATOM 1633 C CA . MET A 1 203 ? -3.842 27.688 3.457 1 92.88 203 MET A CA 1
ATOM 1634 C C . MET A 1 203 ? -4.355 28.516 2.281 1 92.88 203 MET A C 1
ATOM 1636 O O . MET A 1 203 ? -5.461 28.266 1.789 1 92.88 203 MET A O 1
ATOM 1640 N N . TRP A 1 204 ? -3.617 29.562 1.935 1 96.12 204 TRP A N 1
ATOM 1641 C CA . TRP A 1 204 ? -3.898 30.328 0.725 1 96.12 204 TRP A CA 1
ATOM 1642 C C . TRP A 1 204 ? -3.723 29.453 -0.52 1 96.12 204 TRP A C 1
ATOM 1644 O O . TRP A 1 204 ? -2.684 28.812 -0.699 1 96.12 204 TRP A O 1
ATOM 1654 N N . ARG A 1 205 ? -4.75 29.422 -1.384 1 96.19 205 ARG A N 1
ATOM 1655 C CA . ARG A 1 205 ? -4.598 28.797 -2.688 1 96.19 205 ARG A CA 1
ATOM 1656 C C . ARG A 1 205 ? -3.994 29.766 -3.701 1 96.19 205 ARG A C 1
ATOM 1658 O O . ARG A 1 205 ? -4.664 30.688 -4.16 1 96.19 205 ARG A O 1
ATOM 1665 N N . MET A 1 206 ? -2.783 29.469 -3.994 1 96.69 206 MET A N 1
ATOM 1666 C CA . MET A 1 206 ? -2.012 30.234 -4.965 1 96.69 206 MET A CA 1
ATOM 1667 C C . MET A 1 206 ? -1.307 29.312 -5.957 1 96.69 206 MET A C 1
ATOM 1669 O O . MET A 1 206 ? -1.301 28.094 -5.777 1 96.69 206 MET A O 1
ATOM 1673 N N . SER A 1 207 ? -0.787 29.938 -7.078 1 97.31 207 SER A N 1
ATOM 1674 C CA . SER A 1 207 ? -0.219 29.125 -8.148 1 97.31 207 SER A CA 1
ATOM 1675 C C . SER A 1 207 ? 1.07 29.75 -8.688 1 97.31 207 SER A C 1
ATOM 1677 O O . SER A 1 207 ? 1.383 30.906 -8.391 1 97.31 207 SER A O 1
ATOM 1679 N N . GLY A 1 208 ? 1.782 28.891 -9.477 1 98.19 208 GLY A N 1
ATOM 1680 C CA . GLY A 1 208 ? 3.016 29.328 -10.117 1 98.19 208 GLY A CA 1
ATOM 1681 C C . GLY A 1 208 ? 4.203 28.453 -9.766 1 98.19 208 GLY A C 1
ATOM 1682 O O . GLY A 1 208 ? 4.055 27.438 -9.07 1 98.19 208 GLY A O 1
ATOM 1683 N N . ILE A 1 209 ? 5.352 28.766 -10.352 1 98.69 209 ILE A N 1
ATOM 1684 C CA . ILE A 1 209 ? 6.625 28.172 -9.953 1 98.69 209 ILE A CA 1
ATOM 1685 C C . ILE A 1 209 ? 7.137 28.859 -8.688 1 98.69 209 ILE A C 1
ATOM 1687 O O . ILE A 1 209 ? 7.871 29.844 -8.766 1 98.69 209 ILE A O 1
ATOM 1691 N N . PHE A 1 210 ? 6.777 28.25 -7.527 1 98.19 210 PHE A N 1
ATOM 1692 C CA . PHE A 1 210 ? 6.922 29 -6.289 1 98.19 210 PHE A CA 1
ATOM 1693 C C . PHE A 1 210 ? 8.148 28.547 -5.508 1 98.19 210 PHE A C 1
ATOM 1695 O O . PHE A 1 210 ? 8.398 29.016 -4.402 1 98.19 210 PHE A O 1
ATOM 1702 N N . ARG A 1 211 ? 8.898 27.531 -5.996 1 98.31 211 ARG A N 1
ATOM 1703 C CA . ARG A 1 211 ? 10.203 27.156 -5.473 1 98.31 211 ARG A CA 1
ATOM 1704 C C . ARG A 1 211 ? 11.266 27.203 -6.566 1 98.31 211 ARG A C 1
ATOM 1706 O O . ARG A 1 211 ? 10.992 27.656 -7.684 1 98.31 211 ARG A O 1
ATOM 1713 N N . ASP A 1 212 ? 12.477 26.781 -6.305 1 98.25 212 ASP A N 1
ATOM 1714 C CA . ASP A 1 212 ? 13.633 27 -7.164 1 98.25 212 ASP A CA 1
ATOM 1715 C C . ASP A 1 212 ? 13.547 26.141 -8.43 1 98.25 212 ASP A C 1
ATOM 1717 O O . ASP A 1 212 ? 12.898 25.094 -8.438 1 98.25 212 ASP A O 1
ATOM 1721 N N . VAL A 1 213 ? 14.094 26.672 -9.508 1 98.69 213 VAL A N 1
ATOM 1722 C CA . VAL A 1 213 ? 14.359 25.938 -10.742 1 98.69 213 VAL A CA 1
ATOM 1723 C C . VAL A 1 213 ? 15.867 25.875 -10.992 1 98.69 213 VAL A C 1
ATOM 1725 O O . VAL A 1 213 ? 16.562 26.891 -10.914 1 98.69 213 VAL A O 1
ATOM 1728 N N . SER A 1 214 ? 16.422 24.688 -11.234 1 98.44 214 SER A N 1
ATOM 1729 C CA . SER A 1 214 ? 17.859 24.562 -11.43 1 98.44 214 SER A CA 1
ATOM 1730 C C . SER A 1 214 ? 18.172 23.516 -12.5 1 98.44 214 SER A C 1
ATOM 1732 O O . SER A 1 214 ? 17.344 22.656 -12.797 1 98.44 214 SER A O 1
ATOM 1734 N N . LEU A 1 215 ? 19.344 23.672 -13.141 1 98.19 215 LEU A N 1
ATOM 1735 C CA . LEU A 1 215 ? 19.953 22.641 -13.961 1 98.19 215 LEU A CA 1
ATOM 1736 C C . LEU A 1 215 ? 21.016 21.875 -13.18 1 98.19 215 LEU A C 1
ATOM 1738 O O . LEU A 1 215 ? 21.766 22.453 -12.406 1 98.19 215 LEU A O 1
ATOM 1742 N N . LEU A 1 216 ? 21.016 20.594 -13.312 1 98.38 216 LEU A N 1
ATOM 1743 C CA . LEU A 1 216 ? 22.047 19.719 -12.742 1 98.38 216 LEU A CA 1
ATOM 1744 C C . LEU A 1 216 ? 22.672 18.844 -13.812 1 98.38 216 LEU A C 1
ATOM 1746 O O . LEU A 1 216 ? 21.969 18.156 -14.562 1 98.38 216 LEU A O 1
ATOM 1750 N N . HIS A 1 217 ? 23.953 18.922 -13.992 1 98.31 217 HIS A N 1
ATOM 1751 C CA . HIS A 1 217 ? 24.688 18.078 -14.938 1 98.31 217 HIS A CA 1
ATOM 1752 C C . HIS A 1 217 ? 25.406 16.938 -14.219 1 98.31 217 HIS A C 1
ATOM 1754 O O . HIS A 1 217 ? 26.203 17.188 -13.312 1 98.31 217 HIS A O 1
ATOM 1760 N N . LYS A 1 218 ? 25.141 15.734 -14.57 1 98.31 218 LYS A N 1
ATOM 1761 C CA . LYS A 1 218 ? 25.781 14.547 -14.008 1 98.31 218 LYS A CA 1
ATOM 1762 C C . LYS A 1 218 ? 26.562 13.781 -15.07 1 98.31 218 LYS A C 1
ATOM 1764 O O . LYS A 1 218 ? 26.234 13.852 -16.266 1 98.31 218 LYS A O 1
ATOM 1769 N N . PRO A 1 219 ? 27.609 13.023 -14.703 1 97.62 219 PRO A N 1
ATOM 1770 C CA . PRO A 1 219 ? 28.344 12.211 -15.672 1 97.62 219 PRO A CA 1
ATOM 1771 C C . PRO A 1 219 ? 27.547 11.008 -16.172 1 97.62 219 PRO A C 1
ATOM 1773 O O . PRO A 1 219 ? 26.469 10.711 -15.625 1 97.62 219 PRO A O 1
ATOM 1776 N N . THR A 1 220 ? 28.062 10.375 -17.203 1 96.5 220 THR A N 1
ATOM 1777 C CA . THR A 1 220 ? 27.406 9.211 -17.781 1 96.5 220 THR A CA 1
ATOM 1778 C C . THR A 1 220 ? 27.234 8.117 -16.734 1 96.5 220 THR A C 1
ATOM 1780 O O . THR A 1 220 ? 26.156 7.512 -16.641 1 96.5 220 THR A O 1
ATOM 1783 N N . THR A 1 221 ? 28.344 7.777 -16.047 1 96.94 221 THR A N 1
ATOM 1784 C CA . THR A 1 221 ? 28.281 6.953 -14.844 1 96.94 221 THR A CA 1
ATOM 1785 C C . THR A 1 221 ? 28.109 7.82 -13.602 1 96.94 221 THR A C 1
ATOM 1787 O O . THR A 1 221 ? 28.922 8.711 -13.344 1 96.94 221 THR A O 1
ATOM 1790 N N . GLN A 1 222 ? 27.031 7.609 -12.914 1 98.12 222 GLN A N 1
ATOM 1791 C CA . GLN A 1 222 ? 26.703 8.57 -11.867 1 98.12 222 GLN A CA 1
ATOM 1792 C C . GLN A 1 222 ? 26.094 7.871 -10.648 1 98.12 222 GLN A C 1
ATOM 1794 O O . GLN A 1 222 ? 25.609 6.742 -10.758 1 98.12 222 GLN A O 1
ATOM 1799 N N . ILE A 1 223 ? 26.109 8.508 -9.492 1 98.38 223 ILE A N 1
ATOM 1800 C CA . ILE A 1 223 ? 25.344 8.109 -8.32 1 98.38 223 ILE A CA 1
ATOM 1801 C C . ILE A 1 223 ? 23.875 8.445 -8.531 1 98.38 223 ILE A C 1
ATOM 1803 O O . ILE A 1 223 ? 23.516 9.602 -8.781 1 98.38 223 ILE A O 1
ATOM 1807 N N . SER A 1 224 ? 23.047 7.477 -8.539 1 97.94 224 SER A N 1
ATOM 1808 C CA . SER A 1 224 ? 21.625 7.707 -8.828 1 97.94 224 SER A CA 1
ATOM 1809 C C . SER A 1 224 ? 20.797 7.789 -7.551 1 97.94 224 SER A C 1
ATOM 1811 O O . SER A 1 224 ? 19.672 8.297 -7.562 1 97.94 224 SER A O 1
ATOM 1813 N N . ASP A 1 225 ? 21.297 7.273 -6.453 1 97.94 225 ASP A N 1
ATOM 1814 C CA . ASP A 1 225 ? 20.656 7.336 -5.141 1 97.94 225 ASP A CA 1
ATOM 1815 C C . ASP A 1 225 ? 21.656 6.969 -4.035 1 97.94 225 ASP A C 1
ATOM 1817 O O . ASP A 1 225 ? 22.641 6.289 -4.285 1 97.94 225 ASP A O 1
ATOM 1821 N N . PHE A 1 226 ? 21.438 7.426 -2.883 1 98.19 226 PHE A N 1
ATOM 1822 C CA . PHE A 1 226 ? 22.156 6.953 -1.709 1 98.19 226 PHE A CA 1
ATOM 1823 C C . PHE A 1 226 ? 21.359 7.191 -0.44 1 98.19 226 PHE A C 1
ATOM 1825 O O . PHE A 1 226 ? 20.562 8.133 -0.371 1 98.19 226 PHE A O 1
ATOM 1832 N N . HIS A 1 227 ? 21.469 6.355 0.512 1 97.81 227 HIS A N 1
ATOM 1833 C CA . HIS A 1 227 ? 20.766 6.379 1.794 1 97.81 227 HIS A CA 1
ATOM 1834 C C . HIS A 1 227 ? 21.719 6.094 2.945 1 97.81 227 HIS A C 1
ATOM 1836 O O . HIS A 1 227 ? 22.531 5.172 2.869 1 97.81 227 HIS A O 1
ATOM 1842 N N . VAL A 1 228 ? 21.703 6.922 3.961 1 98 228 VAL A N 1
ATOM 1843 C CA . VAL A 1 228 ? 22.531 6.707 5.141 1 98 228 VAL A CA 1
ATOM 1844 C C . VAL A 1 228 ? 21.656 6.391 6.344 1 98 228 VAL A C 1
ATOM 1846 O O . VAL A 1 228 ? 20.578 6.984 6.508 1 98 228 VAL A O 1
ATOM 1849 N N . ALA A 1 229 ? 22.031 5.426 7.09 1 97 229 ALA A N 1
ATOM 1850 C CA . ALA A 1 229 ? 21.344 5.02 8.312 1 97 229 ALA A CA 1
ATOM 1851 C C . ALA A 1 229 ? 22.328 4.789 9.445 1 97 229 ALA A C 1
ATOM 1853 O O . ALA A 1 229 ? 23.469 4.371 9.211 1 97 229 ALA A O 1
ATOM 1854 N N . THR A 1 230 ? 21.906 5.086 10.672 1 97.88 230 THR A N 1
ATOM 1855 C CA . THR A 1 230 ? 22.75 4.879 11.852 1 97.88 230 THR A CA 1
ATOM 1856 C C . THR A 1 230 ? 22.188 3.766 12.727 1 97.88 230 THR A C 1
ATOM 1858 O O . THR A 1 230 ? 20.969 3.705 12.969 1 97.88 230 THR A O 1
ATOM 1861 N N . ARG A 1 231 ? 23.031 2.857 13.102 1 96.88 231 ARG A N 1
ATOM 1862 C CA . ARG A 1 231 ? 22.688 1.756 13.992 1 96.88 231 ARG A CA 1
ATOM 1863 C C . ARG A 1 231 ? 23.562 1.765 15.242 1 96.88 231 ARG A C 1
ATOM 1865 O O . ARG A 1 231 ? 24.734 2.105 15.18 1 96.88 231 ARG A O 1
ATOM 1872 N N . PHE A 1 232 ? 22.922 1.291 16.375 1 97.44 232 PHE A N 1
ATOM 1873 C CA . PHE A 1 232 ? 23.625 1.429 17.641 1 97.44 232 PHE A CA 1
ATOM 1874 C C . PHE A 1 232 ? 23.625 0.112 18.406 1 97.44 232 PHE A C 1
ATOM 1876 O O . PHE A 1 232 ? 22.766 -0.74 18.188 1 97.44 232 PHE A O 1
ATOM 1883 N N . ASN A 1 233 ? 24.672 -0.025 19.234 1 95.75 233 ASN A N 1
ATOM 1884 C CA . ASN A 1 233 ? 24.547 -0.971 20.328 1 95.75 233 ASN A CA 1
ATOM 1885 C C . ASN A 1 233 ? 23.688 -0.412 21.469 1 95.75 233 ASN A C 1
ATOM 1887 O O . ASN A 1 233 ? 23.234 0.735 21.391 1 95.75 233 ASN A O 1
ATOM 1891 N N . ASP A 1 234 ? 23.469 -1.095 22.516 1 91.62 234 ASP A N 1
ATOM 1892 C CA . ASP A 1 234 ? 22.469 -0.797 23.531 1 91.62 234 ASP A CA 1
ATOM 1893 C C . ASP A 1 234 ? 22.828 0.473 24.312 1 91.62 234 ASP A C 1
ATOM 1895 O O . ASP A 1 234 ? 21.938 1.237 24.688 1 91.62 234 ASP A O 1
ATOM 1899 N N . ASP A 1 235 ? 24.125 0.692 24.484 1 94 235 ASP A N 1
ATOM 1900 C CA . ASP A 1 235 ? 24.484 1.818 25.344 1 94 235 ASP A CA 1
ATOM 1901 C C . ASP A 1 235 ? 25 2.994 24.516 1 94 235 ASP A C 1
ATOM 1903 O O . ASP A 1 235 ? 25.578 3.939 25.062 1 94 235 ASP A O 1
ATOM 1907 N N . PHE A 1 236 ? 24.938 3.027 23.141 1 95.5 236 PHE A N 1
ATOM 1908 C CA . PHE A 1 236 ? 25.25 4.102 22.203 1 95.5 236 PHE A CA 1
ATOM 1909 C C . PHE A 1 236 ? 26.75 4.391 22.188 1 95.5 236 PHE A C 1
ATOM 1911 O O . PHE A 1 236 ? 27.172 5.43 21.688 1 95.5 236 PHE A O 1
ATOM 1918 N N . SER A 1 237 ? 27.578 3.479 22.781 1 96.75 237 SER A N 1
ATOM 1919 C CA . SER A 1 237 ? 29.016 3.674 22.766 1 96.75 237 SER A CA 1
ATOM 1920 C C . SER A 1 237 ? 29.609 3.352 21.406 1 96.75 237 SER A C 1
ATOM 1922 O O . SER A 1 237 ? 30.734 3.76 21.094 1 96.75 237 SER A O 1
ATOM 1924 N N . ARG A 1 238 ? 28.969 2.518 20.672 1 96.88 238 ARG A N 1
ATOM 1925 C CA . ARG A 1 238 ? 29.375 2.152 19.312 1 96.88 238 ARG A CA 1
ATOM 1926 C C . ARG A 1 238 ? 28.219 2.32 18.328 1 96.88 238 ARG A C 1
ATOM 1928 O O . ARG A 1 238 ? 27.062 2.035 18.656 1 96.88 238 ARG A O 1
ATOM 1935 N N . ALA A 1 239 ? 28.516 2.879 17.156 1 98.19 239 ALA A N 1
ATOM 1936 C CA . ALA A 1 239 ? 27.547 3.01 16.078 1 98.19 239 ALA A CA 1
ATOM 1937 C C . ALA A 1 239 ? 28.141 2.561 14.75 1 98.19 239 ALA A C 1
ATOM 1939 O O . ALA A 1 239 ? 29.359 2.455 14.609 1 98.19 239 ALA A O 1
ATOM 1940 N N . VAL A 1 240 ? 27.297 2.141 13.883 1 98.31 240 VAL A N 1
ATOM 1941 C CA . VAL A 1 240 ? 27.656 1.844 12.5 1 98.31 240 VAL A CA 1
ATOM 1942 C C . VAL A 1 240 ? 26.891 2.775 11.555 1 98.31 240 VAL A C 1
ATOM 1944 O O . VAL A 1 240 ? 25.672 2.896 11.648 1 98.31 240 VAL A O 1
ATOM 1947 N N . LEU A 1 241 ? 27.609 3.564 10.781 1 98.44 241 LEU A N 1
ATOM 1948 C CA . LEU A 1 241 ? 26.984 4.246 9.656 1 98.44 241 LEU A CA 1
ATOM 1949 C C . LEU A 1 241 ? 26.859 3.312 8.453 1 98.44 241 LEU A C 1
ATOM 1951 O O . LEU A 1 241 ? 27.859 2.836 7.926 1 98.44 241 LEU A O 1
ATOM 1955 N N . GLU A 1 242 ? 25.672 2.986 8.117 1 98.06 242 GLU A N 1
ATOM 1956 C CA . GLU A 1 242 ? 25.406 2.201 6.91 1 98.06 242 GLU A CA 1
ATOM 1957 C C . GLU A 1 242 ? 25.047 3.102 5.734 1 98.06 242 GLU A C 1
ATOM 1959 O O . GLU A 1 242 ? 24.094 3.891 5.82 1 98.06 242 GLU A O 1
ATOM 1964 N N . ALA A 1 243 ? 25.812 3.053 4.672 1 98.25 243 ALA A N 1
ATOM 1965 C CA . ALA A 1 243 ? 25.562 3.836 3.465 1 98.25 243 ALA A CA 1
ATOM 1966 C C . ALA A 1 243 ? 25.281 2.928 2.271 1 98.25 243 ALA A C 1
ATOM 1968 O O . ALA A 1 243 ? 26.125 2.119 1.884 1 98.25 243 ALA A O 1
ATOM 1969 N N . GLU A 1 244 ? 24.078 2.955 1.756 1 97.94 244 GLU A N 1
ATOM 1970 C CA . GLU A 1 244 ? 23.734 2.275 0.512 1 97.94 244 GLU A CA 1
ATOM 1971 C C . GLU A 1 244 ? 23.828 3.225 -0.679 1 97.94 244 GLU A C 1
ATOM 1973 O O . GLU A 1 244 ? 23.203 4.297 -0.673 1 97.94 244 GLU A O 1
ATOM 1978 N N . VAL A 1 245 ? 24.578 2.877 -1.7 1 98.44 245 VAL A N 1
ATOM 1979 C CA . VAL A 1 245 ? 24.797 3.727 -2.867 1 98.44 245 VAL A CA 1
ATOM 1980 C C . VAL A 1 245 ? 24.375 2.984 -4.133 1 98.44 245 VAL A C 1
ATOM 1982 O O . VAL A 1 245 ? 24.703 1.808 -4.309 1 98.44 245 VAL A O 1
ATOM 1985 N N . GLN A 1 246 ? 23.609 3.598 -4.957 1 97.75 246 GLN A N 1
ATOM 1986 C CA . GLN A 1 246 ? 23.188 3.074 -6.25 1 97.75 246 GLN A CA 1
ATOM 1987 C C . GLN A 1 246 ? 23.781 3.883 -7.395 1 97.75 246 GLN A C 1
ATOM 1989 O O . GLN A 1 246 ? 23.953 5.098 -7.285 1 97.75 246 GLN A O 1
ATOM 1994 N N . MET A 1 247 ? 24.094 3.246 -8.453 1 96.88 247 MET A N 1
ATOM 1995 C CA . MET A 1 247 ? 24.641 3.947 -9.617 1 96.88 247 MET A CA 1
ATOM 1996 C C . MET A 1 247 ? 23.734 3.76 -10.836 1 96.88 247 MET A C 1
ATOM 1998 O O . MET A 1 247 ? 22.906 2.846 -10.867 1 96.88 247 MET A O 1
ATOM 2002 N N . TYR A 1 248 ? 23.797 4.609 -11.734 1 96.19 248 TYR A N 1
ATOM 2003 C CA . TYR A 1 248 ? 23.234 4.539 -13.078 1 96.19 248 TYR A CA 1
ATOM 2004 C C . TYR A 1 248 ? 24.328 4.602 -14.133 1 96.19 248 TYR A C 1
ATOM 2006 O O . TYR A 1 248 ? 25.328 5.316 -13.961 1 96.19 248 TYR A O 1
ATOM 2014 N N . GLY A 1 249 ? 24.188 3.873 -15.211 1 94.06 249 GLY A N 1
ATOM 2015 C CA . GLY A 1 249 ? 25.188 3.783 -16.266 1 94.06 249 GLY A CA 1
ATOM 2016 C C . GLY A 1 249 ? 25.734 2.381 -16.453 1 94.06 249 GLY A C 1
ATOM 2017 O O . GLY A 1 249 ? 25.188 1.417 -15.914 1 94.06 249 GLY A O 1
ATOM 2018 N N . GLU A 1 250 ? 26.797 2.289 -17.203 1 93.12 250 GLU A N 1
ATOM 2019 C CA . GLU A 1 250 ? 27.422 0.994 -17.469 1 93.12 250 GLU A CA 1
ATOM 2020 C C . GLU A 1 250 ? 28.25 0.532 -16.266 1 93.12 250 GLU A C 1
ATOM 2022 O O . GLU A 1 250 ? 29.125 1.253 -15.797 1 93.12 250 GLU A O 1
ATOM 2027 N N . LEU A 1 251 ? 27.828 -0.563 -15.812 1 91.31 251 LEU A N 1
ATOM 2028 C CA . LEU A 1 251 ? 28.594 -1.144 -14.719 1 91.31 251 LEU A CA 1
ATOM 2029 C C . LEU A 1 251 ? 29.922 -1.693 -15.219 1 91.31 251 LEU A C 1
ATOM 2031 O O . LEU A 1 251 ? 29.953 -2.541 -16.109 1 91.31 251 LEU A O 1
ATOM 2035 N N . ARG A 1 252 ? 31.125 -1.173 -14.719 1 91.25 252 ARG A N 1
ATOM 2036 C CA . ARG A 1 252 ? 32.5 -1.627 -15.023 1 91.25 252 ARG A CA 1
ATOM 2037 C C . ARG A 1 252 ? 33.188 -2.174 -13.781 1 91.25 252 ARG A C 1
ATOM 2039 O O . ARG A 1 252 ? 32.969 -1.67 -12.672 1 91.25 252 ARG A O 1
ATOM 2046 N N . ASP A 1 253 ? 33.969 -3.168 -13.938 1 91.56 253 ASP A N 1
ATOM 2047 C CA . ASP A 1 253 ? 34.656 -3.836 -12.844 1 91.56 253 ASP A CA 1
ATOM 2048 C C . ASP A 1 253 ? 35.562 -2.863 -12.094 1 91.56 253 ASP A C 1
ATOM 2050 O O . ASP A 1 253 ? 35.812 -3.051 -10.906 1 91.56 253 ASP A O 1
ATOM 2054 N N . GLU A 1 254 ? 35.906 -1.821 -12.703 1 94.88 254 GLU A N 1
ATOM 2055 C CA . GLU A 1 254 ? 36.906 -0.918 -12.109 1 94.88 254 GLU A CA 1
ATOM 2056 C C . GLU A 1 254 ? 36.219 0.122 -11.219 1 94.88 254 GLU A C 1
ATOM 2058 O O . GLU A 1 254 ? 36.906 0.889 -10.531 1 94.88 254 GLU A O 1
ATOM 2063 N N . LEU A 1 255 ? 34.938 0.199 -11.18 1 97.5 255 LEU A N 1
ATOM 2064 C CA . LEU A 1 255 ? 34.219 1.218 -10.406 1 97.5 255 LEU A CA 1
ATOM 2065 C C . LEU A 1 255 ? 34.25 0.887 -8.914 1 97.5 255 LEU A C 1
ATOM 2067 O O . LEU A 1 255 ? 34.125 -0.28 -8.531 1 97.5 255 LEU A O 1
ATOM 2071 N N . ARG A 1 256 ? 34.5 1.849 -8.133 1 97.94 256 ARG A N 1
ATOM 2072 C CA . ARG A 1 256 ? 34.5 1.752 -6.676 1 97.94 256 ARG A CA 1
ATOM 2073 C C . ARG A 1 256 ? 33.719 2.896 -6.047 1 97.94 256 ARG A C 1
ATOM 2075 O O . ARG A 1 256 ? 33.531 3.951 -6.664 1 97.94 256 ARG A O 1
ATOM 2082 N N . VAL A 1 257 ? 33.156 2.691 -4.84 1 98.56 257 VAL A N 1
ATOM 2083 C CA . VAL A 1 257 ? 32.562 3.723 -4.012 1 98.56 257 VAL A CA 1
ATOM 2084 C C . VAL A 1 257 ? 33.344 3.883 -2.715 1 98.56 257 VAL A C 1
ATOM 2086 O O . VAL A 1 257 ? 33.688 2.895 -2.057 1 98.56 257 VAL A O 1
ATOM 2089 N N . THR A 1 258 ? 33.75 5.016 -2.385 1 98.62 258 THR A N 1
ATOM 2090 C CA . THR A 1 258 ? 34.312 5.344 -1.087 1 98.62 258 THR A CA 1
ATOM 2091 C C . THR A 1 258 ? 33.406 6.25 -0.293 1 98.62 258 THR A C 1
ATOM 2093 O O . THR A 1 258 ? 32.906 7.262 -0.812 1 98.62 258 THR A O 1
ATOM 2096 N N . VAL A 1 259 ? 33.062 5.926 0.925 1 98.75 259 VAL A N 1
ATOM 2097 C CA . VAL A 1 259 ? 32.344 6.785 1.857 1 98.75 259 VAL A CA 1
ATOM 2098 C C . VAL A 1 259 ? 33.281 7.242 2.973 1 98.75 259 VAL A C 1
ATOM 2100 O O . VAL A 1 259 ? 33.938 6.422 3.615 1 98.75 259 VAL A O 1
ATOM 2103 N N . SER A 1 260 ? 33.438 8.5 3.119 1 98.62 260 SER A N 1
ATOM 2104 C CA . SER A 1 260 ? 34.219 9.094 4.188 1 98.62 260 SER A CA 1
ATOM 2105 C C . SER A 1 260 ? 33.344 9.906 5.141 1 98.62 260 SER A C 1
ATOM 2107 O O . SER A 1 260 ? 32.5 10.703 4.699 1 98.62 260 SER A O 1
ATOM 2109 N N . LEU A 1 261 ? 33.531 9.656 6.395 1 98.62 261 LEU A N 1
ATOM 2110 C CA . LEU A 1 261 ? 32.781 10.359 7.434 1 98.62 261 LEU A CA 1
ATOM 2111 C C . LEU A 1 261 ? 33.656 11.359 8.156 1 98.62 261 LEU A C 1
ATOM 2113 O O . LEU A 1 261 ? 34.719 11.008 8.664 1 98.62 261 LEU A O 1
ATOM 2117 N N . TRP A 1 262 ? 33.188 12.602 8.18 1 98.31 262 TRP A N 1
ATOM 2118 C CA . TRP A 1 262 ? 33.969 13.688 8.758 1 98.31 262 TRP A CA 1
ATOM 2119 C C . TRP A 1 262 ? 33.25 14.32 9.945 1 98.31 262 TRP A C 1
ATOM 2121 O O . TRP A 1 262 ? 32.062 14.547 9.898 1 98.31 262 TRP A O 1
ATOM 2131 N N . GLN A 1 263 ? 33.906 14.625 10.984 1 97.12 263 GLN A N 1
ATOM 2132 C CA . GLN A 1 263 ? 33.5 15.531 12.062 1 97.12 263 GLN A CA 1
ATOM 2133 C C . GLN A 1 263 ? 34.344 16.797 12.055 1 97.12 263 GLN A C 1
ATOM 2135 O O . GLN A 1 263 ? 35.5 16.797 12.523 1 97.12 263 GLN A O 1
ATOM 2140 N N . GLY A 1 264 ? 33.812 17.797 11.602 1 94.31 264 GLY A N 1
ATOM 2141 C CA . GLY A 1 264 ? 34.656 18.953 11.305 1 94.31 264 GLY A CA 1
ATOM 2142 C C . GLY A 1 264 ? 35.719 18.672 10.281 1 94.31 264 GLY A C 1
ATOM 2143 O O . GLY A 1 264 ? 35.438 18.188 9.18 1 94.31 264 GLY A O 1
ATOM 2144 N N . GLU A 1 265 ? 36.969 18.828 10.672 1 95 265 GLU A N 1
ATOM 2145 C CA . GLU A 1 265 ? 38.094 18.625 9.758 1 95 265 GLU A CA 1
ATOM 2146 C C . GLU A 1 265 ? 38.719 17.234 9.945 1 95 265 GLU A C 1
ATOM 2148 O O . GLU A 1 265 ? 39.625 16.844 9.203 1 95 265 GLU A O 1
ATOM 2153 N N . THR A 1 266 ? 38.094 16.453 10.82 1 96.88 266 THR A N 1
ATOM 2154 C CA . THR A 1 266 ? 38.656 15.148 11.141 1 96.88 266 THR A CA 1
ATOM 2155 C C . THR A 1 266 ? 37.906 14.031 10.438 1 96.88 266 THR A C 1
ATOM 2157 O O . THR A 1 266 ? 36.688 13.922 10.586 1 96.88 266 THR A O 1
ATOM 2160 N N . GLN A 1 267 ? 38.531 13.25 9.664 1 97.62 267 GLN A N 1
ATOM 2161 C CA . GLN A 1 267 ? 37.906 12.047 9.102 1 97.62 267 GLN A CA 1
ATOM 2162 C C . GLN A 1 267 ? 37.812 10.945 10.148 1 97.62 267 GLN A C 1
ATOM 2164 O O . GLN A 1 267 ? 38.812 10.414 10.602 1 97.62 267 GLN A O 1
ATOM 2169 N N . VAL A 1 268 ? 36.625 10.57 10.531 1 97.31 268 VAL A N 1
ATOM 2170 C CA . VAL A 1 268 ? 36.375 9.656 11.641 1 97.31 268 VAL A CA 1
ATOM 2171 C C . VAL A 1 268 ? 36.375 8.219 11.125 1 97.31 268 VAL A C 1
ATOM 2173 O O . VAL A 1 268 ? 36.625 7.281 11.891 1 97.31 268 VAL A O 1
ATOM 2176 N N . ALA A 1 269 ? 35.938 7.984 9.93 1 98.06 269 ALA A N 1
ATOM 2177 C CA . ALA A 1 269 ? 35.875 6.656 9.32 1 98.06 269 ALA A CA 1
ATOM 2178 C C . ALA A 1 269 ? 35.812 6.754 7.797 1 98.06 269 ALA A C 1
ATOM 2180 O O . ALA A 1 269 ? 35.406 7.785 7.246 1 98.06 269 ALA A O 1
ATOM 2181 N N . SER A 1 270 ? 36.188 5.734 7.129 1 98.25 270 SER A N 1
ATOM 2182 C CA . SER A 1 270 ? 36.125 5.648 5.672 1 98.25 270 SER A CA 1
ATOM 2183 C C . SER A 1 270 ? 36.094 4.199 5.203 1 98.25 270 SER A C 1
ATOM 2185 O O . SER A 1 270 ? 36.594 3.309 5.895 1 98.25 270 SER A O 1
ATOM 2187 N N . GLY A 1 271 ? 35.438 3.941 4.172 1 98.12 271 GLY A N 1
ATOM 2188 C CA . GLY A 1 271 ? 35.375 2.629 3.549 1 98.12 271 GLY A CA 1
ATOM 2189 C C . GLY A 1 271 ? 35.25 2.691 2.039 1 98.12 271 GLY A C 1
ATOM 2190 O O . GLY A 1 271 ? 34.688 3.641 1.5 1 98.12 271 GLY A O 1
ATOM 2191 N N . THR A 1 272 ? 35.812 1.703 1.34 1 98.12 272 THR A N 1
ATOM 2192 C CA . THR A 1 272 ? 35.75 1.582 -0.112 1 98.12 272 THR A CA 1
ATOM 2193 C C . THR A 1 272 ? 35.312 0.179 -0.515 1 98.12 272 THR A C 1
ATOM 2195 O O . THR A 1 272 ? 35.719 -0.809 0.097 1 98.12 272 THR A O 1
ATOM 2198 N N . ALA A 1 273 ? 34.438 0.062 -1.453 1 97.75 273 ALA A N 1
ATOM 2199 C CA . ALA A 1 273 ? 33.969 -1.235 -1.95 1 97.75 273 ALA A CA 1
ATOM 2200 C C . ALA A 1 273 ? 33.594 -1.15 -3.42 1 97.75 273 ALA A C 1
ATOM 2202 O O . ALA A 1 273 ? 33.219 -0.078 -3.91 1 97.75 273 ALA A O 1
ATOM 2203 N N . PRO A 1 274 ? 33.719 -2.223 -4.18 1 97.12 274 PRO A N 1
ATOM 2204 C CA . PRO A 1 274 ? 33.125 -2.275 -5.508 1 97.12 274 PRO A CA 1
ATOM 2205 C C . PRO A 1 274 ? 31.594 -2.406 -5.449 1 97.12 274 PRO A C 1
ATOM 2207 O O . PRO A 1 274 ? 31.031 -2.662 -4.383 1 97.12 274 PRO A O 1
ATOM 2210 N N . PHE A 1 275 ? 30.953 -2.266 -6.535 1 96.5 275 PHE A N 1
ATOM 2211 C CA . PHE A 1 275 ? 29.516 -2.5 -6.609 1 96.5 275 PHE A CA 1
ATOM 2212 C C . PHE A 1 275 ? 29.203 -3.988 -6.5 1 96.5 275 PHE A C 1
ATOM 2214 O O . PHE A 1 275 ? 30.062 -4.828 -6.809 1 96.5 275 PHE A O 1
ATOM 2221 N N . GLY A 1 276 ? 28.062 -4.348 -6.062 1 94.31 276 GLY A N 1
ATOM 2222 C CA . GLY A 1 276 ? 27.594 -5.695 -5.797 1 94.31 276 GLY A CA 1
ATOM 2223 C C . GLY A 1 276 ? 26.953 -5.848 -4.422 1 94.31 276 GLY A C 1
ATOM 2224 O O . GLY A 1 276 ? 27.625 -5.676 -3.404 1 94.31 276 GLY A O 1
ATOM 2225 N N . GLY A 1 277 ? 25.703 -6.109 -4.367 1 88.75 277 GLY A N 1
ATOM 2226 C CA . GLY A 1 277 ? 24.984 -6.215 -3.104 1 88.75 277 GLY A CA 1
ATOM 2227 C C . GLY A 1 277 ? 24.891 -7.637 -2.588 1 88.75 277 GLY A C 1
ATOM 2228 O O . GLY A 1 277 ? 25.359 -8.57 -3.246 1 88.75 277 GLY A O 1
ATOM 2229 N N . GLU A 1 278 ? 24.422 -7.75 -1.335 1 91.06 278 GLU A N 1
ATOM 2230 C CA . GLU A 1 278 ? 24.172 -9.062 -0.742 1 91.06 278 GLU A CA 1
ATOM 2231 C C . GLU A 1 278 ? 23.109 -9.82 -1.521 1 91.06 278 GLU A C 1
ATOM 2233 O O . GLU A 1 278 ? 22.281 -9.219 -2.223 1 91.06 278 GLU A O 1
ATOM 2238 N N . ILE A 1 279 ? 23.172 -11.117 -1.425 1 94.06 279 ILE A N 1
ATOM 2239 C CA . ILE A 1 279 ? 22.156 -11.969 -2.053 1 94.06 279 ILE A CA 1
ATOM 2240 C C . ILE A 1 279 ? 20.797 -11.703 -1.42 1 94.06 279 ILE A C 1
ATOM 2242 O O . ILE A 1 279 ? 20.656 -11.742 -0.196 1 94.06 279 ILE A O 1
ATOM 2246 N N . ILE A 1 280 ? 19.906 -11.398 -2.24 1 92.31 280 ILE A N 1
ATOM 2247 C CA . ILE A 1 280 ? 18.562 -11.031 -1.789 1 92.31 280 ILE A CA 1
ATOM 2248 C C . ILE A 1 280 ? 17.625 -12.227 -1.926 1 92.31 280 ILE A C 1
ATOM 2250 O O . ILE A 1 280 ? 16.75 -12.438 -1.084 1 92.31 280 ILE A O 1
ATOM 2254 N N . ASP A 1 281 ? 17.75 -12.984 -2.982 1 90.12 281 ASP A N 1
ATOM 2255 C CA . ASP A 1 281 ? 16.906 -14.133 -3.273 1 90.12 281 ASP A CA 1
ATOM 2256 C C . ASP A 1 281 ? 17.609 -15.125 -4.199 1 90.12 281 ASP A C 1
ATOM 2258 O O . ASP A 1 281 ? 18.844 -15.086 -4.332 1 90.12 281 ASP A O 1
ATOM 2262 N N . GLU A 1 282 ? 16.812 -16.016 -4.809 1 88.81 282 GLU A N 1
ATOM 2263 C CA . GLU A 1 282 ? 17.391 -17.094 -5.605 1 88.81 282 GLU A CA 1
ATOM 2264 C C . GLU A 1 282 ? 18.031 -16.562 -6.883 1 88.81 282 GLU A C 1
ATOM 2266 O O . GLU A 1 282 ? 18.797 -17.25 -7.543 1 88.81 282 GLU A O 1
ATOM 2271 N N . ARG A 1 283 ? 17.781 -15.234 -7.191 1 93.69 283 ARG A N 1
ATOM 2272 C CA . ARG A 1 283 ? 18.297 -14.641 -8.422 1 93.69 283 ARG A CA 1
ATOM 2273 C C . ARG A 1 283 ? 19.516 -13.773 -8.141 1 93.69 283 ARG A C 1
ATOM 2275 O O . ARG A 1 283 ? 20.172 -13.289 -9.07 1 93.69 283 ARG A O 1
ATOM 2282 N N . GLY A 1 284 ? 19.891 -13.617 -6.895 1 94.69 284 GLY A N 1
ATOM 2283 C CA . GLY A 1 284 ? 21.109 -12.898 -6.535 1 94.69 284 GLY A CA 1
ATOM 2284 C C . GLY A 1 284 ? 20.828 -11.531 -5.945 1 94.69 284 GLY A C 1
ATOM 2285 O O . GLY A 1 284 ? 19.812 -11.328 -5.27 1 94.69 284 GLY A O 1
ATOM 2286 N N . GLY A 1 285 ? 21.859 -10.711 -5.965 1 95.44 285 GLY A N 1
ATOM 2287 C CA . GLY A 1 285 ? 21.766 -9.367 -5.418 1 95.44 285 GLY A CA 1
ATOM 2288 C C . GLY A 1 285 ? 21.828 -8.281 -6.477 1 95.44 285 GLY A C 1
ATOM 2289 O O . GLY A 1 285 ? 21.859 -8.578 -7.676 1 95.44 285 GLY A O 1
ATOM 2290 N N . TYR A 1 286 ? 21.688 -7.02 -6.113 1 95.94 286 TYR A N 1
ATOM 2291 C CA . TYR A 1 286 ? 21.812 -5.879 -7.016 1 95.94 286 TYR A CA 1
ATOM 2292 C C . TYR A 1 286 ? 23.25 -5.672 -7.445 1 95.94 286 TYR A C 1
ATOM 2294 O O . TYR A 1 286 ? 24.125 -5.418 -6.609 1 95.94 286 TYR A O 1
ATOM 2302 N N . ALA A 1 287 ? 23.5 -5.781 -8.703 1 96.25 287 ALA A N 1
ATOM 2303 C CA . ALA A 1 287 ? 24.859 -5.559 -9.211 1 96.25 287 ALA A CA 1
ATOM 2304 C C . ALA A 1 287 ? 25.219 -4.078 -9.156 1 96.25 287 ALA A C 1
ATOM 2306 O O . ALA A 1 287 ? 26.391 -3.729 -9.016 1 96.25 287 ALA A O 1
ATOM 2307 N N . ASP A 1 288 ? 24.219 -3.193 -9.188 1 96.5 288 ASP A N 1
ATOM 2308 C CA . ASP A 1 288 ? 24.422 -1.755 -9.32 1 96.5 288 ASP A CA 1
ATOM 2309 C C . ASP A 1 288 ? 24.312 -1.052 -7.973 1 96.5 288 ASP A C 1
ATOM 2311 O O . ASP A 1 288 ? 24.109 0.162 -7.914 1 96.5 288 ASP A O 1
ATOM 2315 N N . ARG A 1 289 ? 24.328 -1.737 -6.844 1 97.06 289 ARG A N 1
ATOM 2316 C CA . ARG A 1 289 ? 24.281 -1.174 -5.496 1 97.06 289 ARG A CA 1
ATOM 2317 C C . ARG A 1 289 ? 25.438 -1.679 -4.641 1 97.06 289 ARG A C 1
ATOM 2319 O O . ARG A 1 289 ? 26.016 -2.729 -4.926 1 97.06 289 ARG A O 1
ATOM 2326 N N . VAL A 1 290 ? 25.812 -0.928 -3.705 1 97.5 290 VAL A N 1
ATOM 2327 C CA . VAL A 1 290 ? 26.797 -1.333 -2.713 1 97.5 290 VAL A CA 1
ATOM 2328 C C . VAL A 1 290 ? 26.422 -0.771 -1.345 1 97.5 290 VAL A C 1
ATOM 2330 O O . VAL A 1 290 ? 25.844 0.319 -1.251 1 97.5 290 VAL A O 1
ATOM 2333 N N . THR A 1 291 ? 26.609 -1.491 -0.298 1 97.81 291 THR A N 1
ATOM 2334 C CA . THR A 1 291 ? 26.406 -1.042 1.076 1 97.81 291 THR A CA 1
ATOM 2335 C C . THR A 1 291 ? 27.734 -1.013 1.829 1 97.81 291 THR A C 1
ATOM 2337 O O . THR A 1 291 ? 28.438 -2.023 1.897 1 97.81 291 THR A O 1
ATOM 2340 N N . LEU A 1 292 ? 28.125 0.108 2.289 1 98.19 292 LEU A N 1
ATOM 2341 C CA . LEU A 1 292 ? 29.297 0.265 3.133 1 98.19 292 LEU A CA 1
ATOM 2342 C C . LEU A 1 292 ? 28.891 0.478 4.59 1 98.19 292 LEU A C 1
ATOM 2344 O O . LEU A 1 292 ? 27.922 1.169 4.875 1 98.19 292 LEU A O 1
ATOM 2348 N N . ARG A 1 293 ? 29.625 -0.182 5.555 1 98.12 293 ARG A N 1
ATOM 2349 C CA . ARG A 1 293 ? 29.406 -0.063 6.996 1 98.12 293 ARG A CA 1
ATOM 2350 C C . ARG A 1 293 ? 30.656 0.493 7.684 1 98.12 293 ARG A C 1
ATOM 2352 O O . ARG A 1 293 ? 31.719 -0.119 7.637 1 98.12 293 ARG A O 1
ATOM 2359 N N . LEU A 1 294 ? 30.469 1.697 8.203 1 98.44 294 LEU A N 1
ATOM 2360 C CA . LEU A 1 294 ? 31.578 2.373 8.891 1 98.44 294 LEU A CA 1
ATOM 2361 C C . LEU A 1 294 ? 31.359 2.361 10.398 1 98.44 294 LEU A C 1
ATOM 2363 O O . LEU A 1 294 ? 30.359 2.889 10.891 1 98.44 294 LEU A O 1
ATOM 2367 N N . ASN A 1 295 ? 32.25 1.825 11.156 1 98.12 295 ASN A N 1
ATOM 2368 C CA . ASN A 1 295 ? 32.188 1.81 12.609 1 98.12 295 ASN A CA 1
ATOM 2369 C C . ASN A 1 295 ? 32.594 3.146 13.211 1 98.12 295 ASN A C 1
ATOM 2371 O O . ASN A 1 295 ? 33.594 3.744 12.773 1 98.12 295 ASN A O 1
ATOM 2375 N N . VAL A 1 296 ? 31.875 3.654 14.062 1 98.06 296 VAL A N 1
ATOM 2376 C CA . VAL A 1 296 ? 32.188 4.891 14.773 1 98.06 296 VAL A CA 1
ATOM 2377 C C . VAL A 1 296 ? 32.125 4.645 16.281 1 98.06 296 VAL A C 1
ATOM 2379 O O . VAL A 1 296 ? 31.109 4.215 16.812 1 98.06 296 VAL A O 1
ATOM 2382 N N . GLU A 1 297 ? 33.25 4.891 16.969 1 97.25 297 GLU A N 1
ATOM 2383 C CA . GLU A 1 297 ? 33.312 4.734 18.406 1 97.25 297 GLU A CA 1
ATOM 2384 C C . GLU A 1 297 ? 32.906 6.016 19.125 1 97.25 297 GLU A C 1
ATOM 2386 O O . GLU A 1 297 ? 33.312 7.109 18.75 1 97.25 297 GLU A O 1
ATOM 2391 N N . ASN A 1 298 ? 32.094 5.883 20.109 1 96.44 298 ASN A N 1
ATOM 2392 C CA . ASN A 1 298 ? 31.625 6.98 20.922 1 96.44 298 ASN A CA 1
ATOM 2393 C C . ASN A 1 298 ? 31.141 8.156 20.078 1 96.44 298 ASN A C 1
ATOM 2395 O O . ASN A 1 298 ? 31.625 9.273 20.234 1 96.44 298 ASN A O 1
ATOM 2399 N N . PRO A 1 299 ? 30.188 7.902 19.234 1 97.81 299 PRO A N 1
ATOM 2400 C CA . PRO A 1 299 ? 29.703 8.984 18.375 1 97.81 299 PRO A CA 1
ATOM 2401 C C . PRO A 1 299 ? 29.109 10.148 19.172 1 97.81 299 PRO A C 1
ATOM 2403 O O . PRO A 1 299 ? 28.438 9.93 20.188 1 97.81 299 PRO A O 1
ATOM 2406 N N . ALA A 1 300 ? 29.359 11.414 18.75 1 97.88 300 ALA A N 1
ATOM 2407 C CA . ALA A 1 300 ? 28.578 12.555 19.234 1 97.88 300 ALA A CA 1
ATOM 2408 C C . ALA A 1 300 ? 27.141 12.484 18.75 1 97.88 300 ALA A C 1
ATOM 2410 O O . ALA A 1 300 ? 26.875 12.578 17.547 1 97.88 300 ALA A O 1
ATOM 2411 N N . LEU A 1 301 ? 26.234 12.297 19.625 1 98.31 301 LEU A N 1
ATOM 2412 C CA . LEU A 1 301 ? 24.844 12.031 19.25 1 98.31 301 LEU A CA 1
ATOM 2413 C C . LEU A 1 301 ? 24.125 13.328 18.875 1 98.31 301 LEU A C 1
ATOM 2415 O O . LEU A 1 301 ? 24.469 14.398 19.359 1 98.31 301 LEU A O 1
ATOM 2419 N N . TRP A 1 302 ? 23.172 13.211 17.984 1 98.5 302 TRP A N 1
ATOM 2420 C CA . TRP A 1 302 ? 22.344 14.328 17.562 1 98.5 302 TRP A CA 1
ATOM 2421 C C . TRP A 1 302 ? 21.062 14.391 18.375 1 98.5 302 TRP A C 1
ATOM 2423 O O . TRP A 1 302 ? 20.453 13.367 18.672 1 98.5 302 TRP A O 1
ATOM 2433 N N . SER A 1 303 ? 20.641 15.547 18.797 1 98.5 303 SER A N 1
ATOM 2434 C CA . SER A 1 303 ? 19.344 15.898 19.375 1 98.5 303 SER A CA 1
ATOM 2435 C C . SER A 1 303 ? 19 17.359 19.109 1 98.5 303 SER A C 1
ATOM 2437 O O . SER A 1 303 ? 19.828 18.125 18.625 1 98.5 303 SER A O 1
ATOM 2439 N N . ALA A 1 304 ? 17.781 17.719 19.359 1 98.31 304 ALA A N 1
ATOM 2440 C CA . ALA A 1 304 ? 17.375 19.125 19.234 1 98.31 304 ALA A CA 1
ATOM 2441 C C . ALA A 1 304 ? 18.156 20 20.219 1 98.31 304 ALA A C 1
ATOM 2443 O O . ALA A 1 304 ? 18.328 21.188 19.984 1 98.31 304 ALA A O 1
ATOM 2444 N N . GLU A 1 305 ? 18.688 19.406 21.359 1 98 305 GLU A N 1
ATOM 2445 C CA . GLU A 1 305 ? 19.438 20.125 22.391 1 98 305 GLU A CA 1
ATOM 2446 C C . GLU A 1 305 ? 20.906 20.297 22 1 98 305 GLU A C 1
ATOM 2448 O O . GLU A 1 305 ? 21.5 21.344 22.234 1 98 305 GLU A O 1
ATOM 2453 N N . ILE A 1 306 ? 21.422 19.234 21.422 1 97.56 306 ILE A N 1
ATOM 2454 C CA . ILE A 1 306 ? 22.812 19.172 20.969 1 97.56 306 ILE A CA 1
ATOM 2455 C C . ILE A 1 306 ? 22.875 18.641 19.547 1 97.56 306 ILE A C 1
ATOM 2457 O O . ILE A 1 306 ? 23.125 17.453 19.344 1 97.56 306 ILE A O 1
ATOM 2461 N N . PRO A 1 307 ? 22.781 19.547 18.578 1 98.19 307 PRO A N 1
ATOM 2462 C CA . PRO A 1 307 ? 22.672 19.062 17.203 1 98.19 307 PRO A CA 1
ATOM 2463 C C . PRO A 1 307 ? 24.016 18.781 16.547 1 98.19 307 PRO A C 1
ATOM 2465 O O . PRO A 1 307 ? 24.375 19.422 15.555 1 98.19 307 PRO A O 1
ATOM 2468 N N . ASN A 1 308 ? 24.719 17.75 17.078 1 98 308 ASN A N 1
ATOM 2469 C CA . ASN A 1 308 ? 25.984 17.328 16.484 1 98 308 ASN A CA 1
ATOM 2470 C C . ASN A 1 308 ? 25.781 16.781 15.078 1 98 308 ASN A C 1
ATOM 2472 O O . ASN A 1 308 ? 24.953 15.898 14.859 1 98 308 ASN A O 1
ATOM 2476 N N . ILE A 1 309 ? 26.594 17.312 14.18 1 97.56 309 ILE A N 1
ATOM 2477 C CA . ILE A 1 309 ? 26.453 16.891 12.789 1 97.56 309 ILE A CA 1
ATOM 2478 C C . ILE A 1 309 ? 27.797 16.406 12.258 1 97.56 309 ILE A C 1
ATOM 2480 O O . ILE A 1 309 ? 28.844 16.984 12.578 1 97.56 309 ILE A O 1
ATOM 2484 N N . TYR A 1 310 ? 27.797 15.281 11.602 1 98.31 310 TYR A N 1
ATOM 2485 C CA . TYR A 1 310 ? 28.891 14.789 10.773 1 98.31 310 TYR A CA 1
ATOM 2486 C C . TYR A 1 310 ? 28.625 15.055 9.297 1 98.31 310 TYR A C 1
ATOM 2488 O O . TYR A 1 310 ? 27.531 15.5 8.93 1 98.31 310 TYR A O 1
ATOM 2496 N N . ARG A 1 311 ? 29.641 14.914 8.492 1 98.19 311 ARG A N 1
ATOM 2497 C CA . ARG A 1 311 ? 29.516 15.008 7.043 1 98.19 311 ARG A CA 1
ATOM 2498 C C . ARG A 1 311 ? 29.953 13.719 6.359 1 98.19 311 ARG A C 1
ATOM 2500 O O . ARG A 1 311 ? 31.094 13.266 6.566 1 98.19 311 ARG A O 1
ATOM 2507 N N . ALA A 1 312 ? 29.047 13.094 5.641 1 98.56 312 ALA A N 1
ATOM 2508 C CA . ALA A 1 312 ? 29.406 11.93 4.832 1 98.56 312 ALA A CA 1
ATOM 2509 C C . ALA A 1 312 ? 29.656 12.32 3.379 1 98.56 312 ALA A C 1
ATOM 2511 O O . ALA A 1 312 ? 28.797 12.953 2.748 1 98.56 312 ALA A O 1
ATOM 2512 N N . VAL A 1 313 ? 30.797 11.969 2.859 1 98.75 313 VAL A N 1
ATOM 2513 C CA . VAL A 1 313 ? 31.125 12.188 1.454 1 98.75 313 VAL A CA 1
ATOM 2514 C C . VAL A 1 313 ? 31.141 10.844 0.717 1 98.75 313 VAL A C 1
ATOM 2516 O O . VAL A 1 313 ? 31.812 9.906 1.136 1 98.75 313 VAL A O 1
ATOM 2519 N N . VAL A 1 314 ? 30.328 10.695 -0.318 1 98.75 314 VAL A N 1
ATOM 2520 C CA . VAL A 1 314 ? 30.234 9.516 -1.162 1 98.75 314 VAL A CA 1
ATOM 2521 C C . VAL A 1 314 ? 30.938 9.766 -2.492 1 98.75 314 VAL A C 1
ATOM 2523 O O . VAL A 1 314 ? 30.516 10.617 -3.273 1 98.75 314 VAL A O 1
ATOM 2526 N N . GLU A 1 315 ? 31.984 9 -2.754 1 98.69 315 GLU A N 1
ATOM 2527 C CA . GLU A 1 315 ? 32.75 9.172 -3.979 1 98.69 315 GLU A CA 1
ATOM 2528 C C . GLU A 1 315 ? 32.594 7.977 -4.914 1 98.69 315 GLU A C 1
ATOM 2530 O O . GLU A 1 315 ? 32.781 6.832 -4.504 1 98.69 315 GLU A O 1
ATOM 2535 N N . LEU A 1 316 ? 32.156 8.203 -6.062 1 98.69 316 LEU A N 1
ATOM 2536 C CA . LEU A 1 316 ? 32.219 7.246 -7.164 1 98.69 316 LEU A CA 1
ATOM 2537 C C . LEU A 1 316 ? 33.5 7.453 -7.969 1 98.69 316 LEU A C 1
ATOM 2539 O O . LEU A 1 316 ? 33.75 8.539 -8.508 1 98.69 316 LEU A O 1
ATOM 2543 N N . HIS A 1 317 ? 34.375 6.473 -8.031 1 98 317 HIS A N 1
ATOM 2544 C CA . HIS A 1 317 ? 35.656 6.629 -8.688 1 98 317 HIS A CA 1
ATOM 2545 C C . HIS A 1 317 ? 36.156 5.309 -9.289 1 98 317 HIS A C 1
ATOM 2547 O O . HIS A 1 317 ? 35.562 4.254 -9.008 1 98 317 HIS A O 1
ATOM 2553 N N . THR A 1 318 ? 37.062 5.422 -10.102 1 97 318 THR A N 1
ATOM 2554 C CA . THR A 1 318 ? 37.688 4.223 -10.68 1 97 318 THR A CA 1
ATOM 2555 C C . THR A 1 318 ? 38.688 3.619 -9.711 1 97 318 THR A C 1
ATOM 2557 O O . THR A 1 318 ? 39.094 4.258 -8.734 1 97 318 THR A O 1
ATOM 2560 N N . ALA A 1 319 ? 39.125 2.42 -10.016 1 93.81 319 ALA A N 1
ATOM 2561 C CA . ALA A 1 319 ? 40.031 1.681 -9.148 1 93.81 319 ALA A CA 1
ATOM 2562 C C . ALA A 1 319 ? 41.375 2.414 -9 1 93.81 319 ALA A C 1
ATOM 2564 O O . ALA A 1 319 ? 42.031 2.324 -7.953 1 93.81 319 ALA A O 1
ATOM 2565 N N . ASP A 1 320 ? 41.75 3.26 -9.953 1 93.56 320 ASP A N 1
ATOM 2566 C CA . ASP A 1 320 ? 43.031 3.998 -9.891 1 93.56 320 ASP A CA 1
ATOM 2567 C C . ASP A 1 320 ? 42.844 5.297 -9.109 1 93.56 320 ASP A C 1
ATOM 2569 O O . ASP A 1 320 ? 43.812 6.062 -8.961 1 93.56 320 ASP A O 1
ATOM 2573 N N . GLY A 1 321 ? 41.625 5.5 -8.734 1 92.62 321 GLY A N 1
ATOM 2574 C CA . GLY A 1 321 ? 41.406 6.637 -7.855 1 92.62 321 GLY A CA 1
ATOM 2575 C C . GLY A 1 321 ? 40.875 7.855 -8.578 1 92.62 321 GLY A C 1
ATOM 2576 O O . GLY A 1 321 ? 40.625 8.891 -7.957 1 92.62 321 GLY A O 1
ATOM 2577 N N . THR A 1 322 ? 40.656 7.781 -9.844 1 96.44 322 THR A N 1
ATOM 2578 C CA . THR A 1 322 ? 40.094 8.922 -10.578 1 96.44 322 THR A CA 1
ATOM 2579 C C . THR A 1 322 ? 38.656 9.164 -10.18 1 96.44 322 THR A C 1
ATOM 2581 O O . THR A 1 322 ? 37.781 8.32 -10.406 1 96.44 322 THR A O 1
ATOM 2584 N N . LEU A 1 323 ? 38.375 10.32 -9.617 1 97.88 323 LEU A N 1
ATOM 2585 C CA . LEU A 1 323 ? 37.031 10.672 -9.164 1 97.88 323 LEU A CA 1
ATOM 2586 C C . LEU A 1 323 ? 36.094 10.93 -10.344 1 97.88 323 LEU A C 1
ATOM 2588 O O . LEU A 1 323 ? 36.438 11.703 -11.242 1 97.88 323 LEU A O 1
ATOM 2592 N N . ILE A 1 324 ? 35 10.312 -10.422 1 97.88 324 ILE A N 1
ATOM 2593 C CA . ILE A 1 324 ? 33.969 10.539 -11.422 1 97.88 324 ILE A CA 1
ATOM 2594 C C . ILE A 1 324 ? 32.938 11.539 -10.898 1 97.88 324 ILE A C 1
ATOM 2596 O O . ILE A 1 324 ? 32.625 12.523 -11.57 1 97.88 324 ILE A O 1
ATOM 2600 N N . GLU A 1 325 ? 32.406 11.297 -9.664 1 98 325 GLU A N 1
ATOM 2601 C CA . GLU A 1 325 ? 31.375 12.094 -9.031 1 98 325 GLU A CA 1
ATOM 2602 C C . GLU A 1 325 ? 31.406 11.945 -7.512 1 98 325 GLU A C 1
ATOM 2604 O O . GLU A 1 325 ? 31.781 10.891 -6.992 1 98 325 GLU A O 1
ATOM 2609 N N . ALA A 1 326 ? 31.062 13.016 -6.855 1 98.62 326 ALA A N 1
ATOM 2610 C CA . ALA A 1 326 ? 30.875 12.922 -5.41 1 98.62 326 ALA A CA 1
ATOM 2611 C C . ALA A 1 326 ? 29.516 13.484 -4.996 1 98.62 326 ALA A C 1
ATOM 2613 O O . ALA A 1 326 ? 29 14.398 -5.641 1 98.62 326 ALA A O 1
ATOM 2614 N N . GLU A 1 327 ? 28.906 12.93 -4.078 1 98.56 327 GLU A N 1
ATOM 2615 C CA . GLU A 1 327 ? 27.766 13.445 -3.336 1 98.56 327 GLU A CA 1
ATOM 2616 C C . GLU A 1 327 ? 28.062 13.5 -1.838 1 98.56 327 GLU A C 1
ATOM 2618 O O . GLU A 1 327 ? 29.047 12.922 -1.37 1 98.56 327 GLU A O 1
ATOM 2623 N N . ALA A 1 328 ? 27.203 14.172 -1.116 1 98.5 328 ALA A N 1
ATOM 2624 C CA . ALA A 1 328 ? 27.422 14.297 0.322 1 98.5 328 ALA A CA 1
ATOM 2625 C C . ALA A 1 328 ? 26.141 14.664 1.051 1 98.5 328 ALA A C 1
ATOM 2627 O O . ALA A 1 328 ? 25.188 15.156 0.437 1 98.5 328 ALA A O 1
ATOM 2628 N N . CYS A 1 329 ? 26.047 14.414 2.312 1 97.81 329 CYS A N 1
ATOM 2629 C CA . CYS A 1 329 ? 24.953 14.859 3.174 1 97.81 329 CYS A CA 1
ATOM 2630 C C . CYS A 1 329 ? 25.422 14.961 4.625 1 97.81 329 CYS A C 1
ATOM 2632 O O . CYS A 1 329 ? 26.453 14.406 4.992 1 97.81 329 CYS A O 1
ATOM 2634 N N . ASP A 1 330 ? 24.703 15.719 5.379 1 97.75 330 ASP A N 1
ATOM 2635 C CA . ASP A 1 330 ? 24.906 15.766 6.824 1 97.75 330 ASP A CA 1
ATOM 2636 C C . ASP A 1 330 ? 24.344 14.516 7.5 1 97.75 330 ASP A C 1
ATOM 2638 O O . ASP A 1 330 ? 23.328 13.969 7.059 1 97.75 330 ASP A O 1
ATOM 2642 N N . VAL A 1 331 ? 25.078 14.055 8.508 1 98.25 331 VAL A N 1
ATOM 2643 C CA . VAL A 1 331 ? 24.672 12.867 9.25 1 98.25 331 VAL A CA 1
ATOM 2644 C C . VAL A 1 331 ? 24.531 13.211 10.734 1 98.25 331 VAL A C 1
ATOM 2646 O O . VAL A 1 331 ? 25.422 13.844 11.312 1 98.25 331 VAL A O 1
ATOM 2649 N N . GLY A 1 332 ? 23.375 12.93 11.273 1 98.62 332 GLY A N 1
ATOM 2650 C CA . GLY A 1 332 ? 23.172 12.953 12.711 1 98.62 332 GLY A CA 1
ATOM 2651 C C . GLY A 1 332 ? 23 11.57 13.312 1 98.62 332 GLY A C 1
ATOM 2652 O O . GLY A 1 332 ? 22.078 10.836 12.953 1 98.62 332 GLY A O 1
ATOM 2653 N N . PHE A 1 333 ? 23.984 11.203 14.219 1 98.56 333 PHE A N 1
ATOM 2654 C CA . PHE A 1 333 ? 23.859 9.914 14.891 1 98.56 333 PHE A CA 1
ATOM 2655 C C . PHE A 1 333 ? 22.781 9.961 15.953 1 98.56 333 PHE A C 1
ATOM 2657 O O . PHE A 1 333 ? 22.938 10.609 17 1 98.56 333 PHE A O 1
ATOM 2664 N N . ARG A 1 334 ? 21.641 9.266 15.664 1 98.44 334 ARG A N 1
ATOM 2665 C CA . ARG A 1 334 ? 20.547 9.18 16.625 1 98.44 334 ARG A CA 1
ATOM 2666 C C . ARG A 1 334 ? 19.672 7.957 16.344 1 98.44 334 ARG A C 1
ATOM 2668 O O . ARG A 1 334 ? 19.719 7.395 15.25 1 98.44 334 ARG A O 1
ATOM 2675 N N . GLU A 1 335 ? 18.953 7.504 17.328 1 98.25 335 GLU A N 1
ATOM 2676 C CA . GLU A 1 335 ? 17.984 6.418 17.219 1 98.25 335 GLU A CA 1
ATOM 2677 C C . GLU A 1 335 ? 16.609 6.863 17.719 1 98.25 335 GLU A C 1
ATOM 2679 O O . GLU A 1 335 ? 16.5 7.48 18.766 1 98.25 335 GLU A O 1
ATOM 2684 N N . VAL A 1 336 ? 15.578 6.645 16.891 1 98.44 336 VAL A N 1
ATOM 2685 C CA . VAL A 1 336 ? 14.188 6.887 17.25 1 98.44 336 VAL A CA 1
ATOM 2686 C C . VAL A 1 336 ? 13.461 5.555 17.406 1 98.44 336 VAL A C 1
ATOM 2688 O O . VAL A 1 336 ? 13.555 4.68 16.547 1 98.44 336 VAL A O 1
ATOM 2691 N N . ARG A 1 337 ? 12.758 5.344 18.5 1 96.81 337 ARG A N 1
ATOM 2692 C CA . ARG A 1 337 ? 11.984 4.121 18.688 1 96.81 337 ARG A CA 1
ATOM 2693 C C . ARG A 1 337 ? 10.789 4.371 19.609 1 96.81 337 ARG A C 1
ATOM 2695 O O . ARG A 1 337 ? 10.75 5.371 20.328 1 96.81 337 ARG A O 1
ATOM 2702 N N . ILE A 1 338 ? 9.758 3.629 19.469 1 98.19 338 ILE A N 1
ATOM 2703 C CA . ILE A 1 338 ? 8.664 3.572 20.422 1 98.19 338 ILE A CA 1
ATOM 2704 C C . ILE A 1 338 ? 8.805 2.332 21.297 1 98.19 338 ILE A C 1
ATOM 2706 O O . ILE A 1 338 ? 8.891 1.212 20.797 1 98.19 338 ILE A O 1
ATOM 2710 N N . GLU A 1 339 ? 8.953 2.508 22.547 1 97.38 339 GLU A N 1
ATOM 2711 C CA . GLU A 1 339 ? 9.062 1.43 23.516 1 97.38 339 GLU A CA 1
ATOM 2712 C C . GLU A 1 339 ? 8.211 1.713 24.75 1 97.38 339 GLU A C 1
ATOM 2714 O O . GLU A 1 339 ? 8.234 2.824 25.297 1 97.38 339 GLU A O 1
ATOM 2719 N N . ASN A 1 340 ? 7.41 0.801 25.156 1 95.94 340 ASN A N 1
ATOM 2720 C CA . ASN A 1 340 ? 6.562 0.91 26.344 1 95.94 340 ASN A CA 1
ATOM 2721 C C . ASN A 1 340 ? 5.621 2.107 26.25 1 95.94 340 ASN A C 1
ATOM 2723 O O . ASN A 1 340 ? 5.43 2.828 27.219 1 95.94 340 ASN A O 1
ATOM 2727 N N . GLY A 1 341 ? 5.188 2.355 25.078 1 96.81 341 GLY A N 1
ATOM 2728 C CA . GLY A 1 341 ? 4.215 3.414 24.859 1 96.81 341 GLY A CA 1
ATOM 2729 C C . GLY A 1 341 ? 4.832 4.801 24.875 1 96.81 341 GLY A C 1
ATOM 2730 O O . GLY A 1 341 ? 4.129 5.797 25.031 1 96.81 341 GLY A O 1
ATOM 2731 N N . LEU A 1 342 ? 6.195 4.883 24.734 1 98.44 342 LEU A N 1
ATOM 2732 C CA . LEU A 1 342 ? 6.895 6.164 24.734 1 98.44 342 LEU A CA 1
ATOM 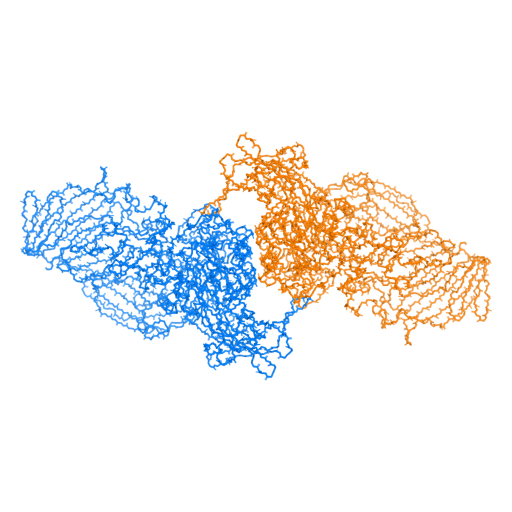2733 C C . LEU A 1 342 ? 7.695 6.355 23.453 1 98.44 342 LEU A C 1
ATOM 2735 O O . LEU A 1 342 ? 8.352 5.43 22.984 1 98.44 342 LEU A O 1
ATOM 2739 N N . LEU A 1 343 ? 7.602 7.48 22.781 1 98.69 343 LEU A N 1
ATOM 2740 C CA . LEU A 1 343 ? 8.523 7.879 21.719 1 98.69 343 LEU A CA 1
ATOM 2741 C C . LEU A 1 343 ? 9.875 8.281 22.297 1 98.69 343 LEU A C 1
ATOM 2743 O O . LEU A 1 343 ? 9.961 9.242 23.078 1 98.69 343 LEU A O 1
ATOM 2747 N N . LEU A 1 344 ? 10.906 7.551 21.953 1 98.62 344 LEU A N 1
ATOM 2748 C CA . LEU A 1 344 ? 12.242 7.754 22.5 1 98.62 344 LEU A CA 1
ATOM 2749 C C . LEU A 1 344 ? 13.203 8.281 21.453 1 98.62 344 LEU A C 1
ATOM 2751 O O . LEU A 1 344 ? 13.094 7.918 20.266 1 98.62 344 LEU A O 1
ATOM 2755 N N . LEU A 1 345 ? 14.047 9.172 21.828 1 98.44 345 LEU A N 1
ATOM 2756 C CA . LEU A 1 345 ? 15.258 9.539 21.094 1 98.44 345 LEU A CA 1
ATOM 2757 C C . LEU A 1 345 ? 16.5 9.219 21.922 1 98.44 345 LEU A C 1
ATOM 2759 O O . LEU A 1 345 ? 16.625 9.656 23.062 1 98.44 345 LEU A O 1
ATOM 2763 N N . ASN A 1 346 ? 17.406 8.406 21.344 1 98.12 346 ASN A N 1
ATOM 2764 C CA . ASN A 1 346 ? 18.625 7.988 22.031 1 98.12 346 ASN A CA 1
ATOM 2765 C C . ASN A 1 346 ? 18.312 7.426 23.422 1 98.12 346 ASN A C 1
ATOM 2767 O O . ASN A 1 346 ? 18.984 7.758 24.391 1 98.12 346 ASN A O 1
ATOM 2771 N N . GLY A 1 347 ? 17.203 6.727 23.516 1 97.44 347 GLY A N 1
ATOM 2772 C CA . GLY A 1 347 ? 16.844 6.012 24.734 1 97.44 347 GLY A CA 1
ATOM 2773 C C . GLY A 1 347 ? 16.078 6.863 25.719 1 97.44 347 GLY A C 1
ATOM 2774 O O . GLY A 1 347 ? 15.641 6.371 26.766 1 97.44 347 GLY A O 1
ATOM 2775 N N . LYS A 1 348 ? 15.812 8.125 25.453 1 98.06 348 LYS A N 1
ATOM 2776 C CA . LYS A 1 348 ? 15.133 9.023 26.375 1 98.06 348 LYS A CA 1
ATOM 2777 C C . LYS A 1 348 ? 13.75 9.422 25.844 1 98.06 348 LYS A C 1
ATOM 2779 O O . LYS A 1 348 ? 13.602 9.727 24.656 1 98.06 348 LYS A O 1
ATOM 2784 N N . PRO A 1 349 ? 12.695 9.352 26.688 1 98.44 349 PRO A N 1
ATOM 2785 C CA . PRO A 1 349 ? 11.359 9.758 26.234 1 98.44 349 PRO A CA 1
ATOM 2786 C C . PRO A 1 349 ? 11.266 11.25 25.938 1 98.44 349 PRO A C 1
ATOM 2788 O O . PRO A 1 349 ? 11.664 12.078 26.75 1 98.44 349 PRO A O 1
ATOM 2791 N N . LEU A 1 350 ? 10.742 11.562 24.844 1 98.56 350 LEU A N 1
ATOM 2792 C CA . LEU A 1 350 ? 10.641 12.953 24.422 1 98.56 350 LEU A CA 1
ATOM 2793 C C . LEU A 1 350 ? 9.414 13.617 25.031 1 98.56 350 LEU A C 1
ATOM 2795 O O . LEU A 1 350 ? 8.406 12.953 25.297 1 98.56 350 LEU A O 1
ATOM 2799 N N . LEU A 1 351 ? 9.5 14.875 25.312 1 98.56 351 LEU A N 1
ATOM 2800 C CA . LEU A 1 351 ? 8.383 15.789 25.516 1 98.56 351 LEU A CA 1
ATOM 2801 C C . LEU A 1 351 ? 8.328 16.828 24.406 1 98.56 351 LEU A C 1
ATOM 2803 O O . LEU A 1 351 ? 9.188 17.719 24.344 1 98.56 351 LEU A O 1
ATOM 2807 N N . ILE A 1 352 ? 7.34 16.719 23.594 1 98.81 352 ILE A N 1
ATOM 2808 C CA . ILE A 1 352 ? 7.266 17.5 22.375 1 98.81 352 ILE A CA 1
ATOM 2809 C C . ILE A 1 352 ? 6.742 18.906 22.672 1 98.81 352 ILE A C 1
ATOM 2811 O O . ILE A 1 352 ? 5.609 19.062 23.141 1 98.81 352 ILE A O 1
ATOM 2815 N N . ARG A 1 353 ? 7.547 19.844 22.531 1 98.75 353 ARG A N 1
ATOM 2816 C CA . ARG A 1 353 ? 7.227 21.266 22.5 1 98.75 353 ARG A CA 1
ATOM 2817 C C . ARG A 1 353 ? 7.152 21.797 21.078 1 98.75 353 ARG A C 1
ATOM 2819 O O . ARG A 1 353 ? 8.062 22.484 20.609 1 98.75 353 ARG A O 1
ATOM 2826 N N . GLY A 1 354 ? 6.027 21.422 20.422 1 98.75 354 GLY A N 1
ATOM 2827 C CA . GLY A 1 354 ? 6 21.562 18.984 1 98.75 354 GLY A CA 1
ATOM 2828 C C . GLY A 1 354 ? 5.055 22.641 18.484 1 98.75 354 GLY A C 1
ATOM 2829 O O . GLY A 1 354 ? 4.215 23.125 19.25 1 98.75 354 GLY A O 1
ATOM 2830 N N . VAL A 1 355 ? 5.188 23.016 17.281 1 98.69 355 VAL A N 1
ATOM 2831 C CA . VAL A 1 355 ? 4.309 23.953 16.594 1 98.69 355 VAL A CA 1
ATOM 2832 C C . VAL A 1 355 ? 4.152 23.531 15.133 1 98.69 355 VAL A C 1
ATOM 2834 O O . VAL A 1 355 ? 5.031 22.875 14.57 1 98.69 355 VAL A O 1
ATOM 2837 N N . ASN A 1 356 ? 3.002 23.75 14.539 1 98.44 356 ASN A N 1
ATOM 2838 C CA . ASN A 1 356 ? 2.781 23.562 13.109 1 98.44 356 ASN A CA 1
ATOM 2839 C C . ASN A 1 356 ? 3.311 24.75 12.305 1 98.44 356 ASN A C 1
ATOM 2841 O O . ASN A 1 356 ? 3.24 25.891 12.758 1 98.44 356 ASN A O 1
ATOM 2845 N N . ARG A 1 357 ? 3.779 24.438 11.117 1 97.81 357 ARG A N 1
ATOM 2846 C CA . ARG A 1 357 ? 4.348 25.516 10.312 1 97.81 357 ARG A CA 1
ATOM 2847 C C . ARG A 1 357 ? 3.865 25.438 8.867 1 97.81 357 ARG A C 1
ATOM 2849 O O . ARG A 1 357 ? 4.086 24.438 8.188 1 97.81 357 ARG A O 1
ATOM 2856 N N . HIS A 1 358 ? 3.221 26.484 8.398 1 96 358 HIS A N 1
ATOM 2857 C CA . HIS A 1 358 ? 3 26.719 6.977 1 96 358 HIS A CA 1
ATOM 2858 C C . HIS A 1 358 ? 4.133 27.547 6.375 1 96 358 HIS A C 1
ATOM 2860 O O . HIS A 1 358 ? 4.703 28.406 7.047 1 96 358 HIS A O 1
ATOM 2866 N N . GLU A 1 359 ? 4.426 27.297 5.188 1 97 359 GLU A N 1
ATOM 2867 C CA . GLU A 1 359 ? 5.297 28.203 4.449 1 97 359 GLU A CA 1
ATOM 2868 C C . GLU A 1 359 ? 4.547 29.453 4.016 1 97 359 GLU A C 1
ATOM 2870 O O . GLU A 1 359 ? 3.727 29.406 3.098 1 97 359 GLU A O 1
ATOM 2875 N N . HIS A 1 360 ? 4.902 30.609 4.699 1 97.5 360 HIS A N 1
ATOM 2876 C CA . HIS A 1 360 ? 4.16 31.828 4.406 1 97.5 360 HIS A CA 1
ATOM 2877 C C . HIS A 1 360 ? 5.043 33.062 4.578 1 97.5 360 HIS A C 1
ATOM 2879 O O . HIS A 1 360 ? 5.734 33.188 5.586 1 97.5 360 HIS A O 1
ATOM 2885 N N . HIS A 1 361 ? 5.066 33.906 3.623 1 97.88 361 HIS A N 1
ATOM 2886 C CA . HIS A 1 361 ? 5.66 35.25 3.648 1 97.88 361 HIS A CA 1
ATOM 2887 C C . HIS A 1 361 ? 4.625 36.312 3.318 1 97.88 361 HIS A C 1
ATOM 2889 O O . HIS A 1 361 ? 3.875 36.188 2.35 1 97.88 361 HIS A O 1
ATOM 2895 N N . PRO A 1 362 ? 4.496 37.375 4.129 1 97.44 362 PRO A N 1
ATOM 2896 C CA . PRO A 1 362 ? 3.428 38.344 3.928 1 97.44 362 PRO A CA 1
ATOM 2897 C C . PRO A 1 362 ? 3.547 39.094 2.596 1 97.44 362 PRO A C 1
ATOM 2899 O O . PRO A 1 362 ? 2.541 39.531 2.041 1 97.44 362 PRO A O 1
ATOM 2902 N N . LEU A 1 363 ? 4.742 39.156 2.051 1 97.38 363 LEU A N 1
ATOM 2903 C CA . LEU A 1 363 ? 4.961 39.875 0.806 1 97.38 363 LEU A CA 1
ATOM 2904 C C . LEU A 1 363 ? 5.066 38.938 -0.373 1 97.38 363 LEU A C 1
ATOM 2906 O O . LEU A 1 363 ? 4.766 39.281 -1.51 1 97.38 363 LEU A O 1
ATOM 2910 N N . HIS A 1 364 ? 5.527 37.688 -0.14 1 97.25 364 HIS A N 1
ATOM 2911 C CA . HIS A 1 364 ? 5.875 36.781 -1.249 1 97.25 364 HIS A CA 1
ATOM 2912 C C . HIS A 1 364 ? 4.996 35.531 -1.259 1 97.25 364 HIS A C 1
ATOM 2914 O O . HIS A 1 364 ? 5.199 34.656 -2.074 1 97.25 364 HIS A O 1
ATOM 2920 N N . GLY A 1 365 ? 4.055 35.5 -0.394 1 97.25 365 GLY A N 1
ATOM 2921 C CA . GLY A 1 365 ? 3.148 34.344 -0.367 1 97.25 365 GLY A CA 1
ATOM 2922 C C . GLY A 1 365 ? 3.809 33.062 0.107 1 97.25 365 GLY A C 1
ATOM 2923 O O . GLY A 1 365 ? 4.375 33.031 1.201 1 97.25 365 GLY A O 1
ATOM 2924 N N . GLN A 1 366 ? 3.883 32.094 -0.766 1 97.25 366 GLN A N 1
ATOM 2925 C CA . GLN A 1 366 ? 4.379 30.781 -0.395 1 97.25 366 GLN A CA 1
ATOM 2926 C C . GLN A 1 366 ? 5.879 30.672 -0.648 1 97.25 366 GLN A C 1
ATOM 2928 O O . GLN A 1 366 ? 6.5 29.672 -0.291 1 97.25 366 GLN A O 1
ATOM 2933 N N . VAL A 1 367 ? 6.527 31.609 -1.239 1 97.94 367 VAL A N 1
ATOM 2934 C CA . VAL A 1 367 ? 7.961 31.594 -1.511 1 97.94 367 VAL A CA 1
ATOM 2935 C C . VAL A 1 367 ? 8.734 31.875 -0.225 1 97.94 367 VAL A C 1
ATOM 2937 O O . VAL A 1 367 ? 8.484 32.875 0.451 1 97.94 367 VAL A O 1
ATOM 2940 N N . MET A 1 368 ? 9.648 31 0.112 1 97.19 368 MET A N 1
ATOM 2941 C CA . MET A 1 368 ? 10.445 31.141 1.328 1 97.19 368 MET A CA 1
ATOM 2942 C C . MET A 1 368 ? 11.914 31.406 0.994 1 97.19 368 MET A C 1
ATOM 2944 O O . MET A 1 368 ? 12.453 30.828 0.051 1 97.19 368 MET A O 1
ATOM 2948 N N . ASP A 1 369 ? 12.469 32.281 1.696 1 96.75 369 ASP A N 1
ATOM 2949 C CA . ASP A 1 369 ? 13.914 32.5 1.611 1 96.75 369 ASP A CA 1
ATOM 2950 C C . ASP A 1 369 ? 14.617 32.031 2.883 1 96.75 369 ASP A C 1
ATOM 2952 O O . ASP A 1 369 ? 13.961 31.75 3.893 1 96.75 369 ASP A O 1
ATOM 2956 N N . GLU A 1 370 ? 15.867 31.891 2.799 1 97.75 370 GLU A N 1
ATOM 2957 C CA . GLU A 1 370 ? 16.656 31.391 3.914 1 97.75 370 GLU A CA 1
ATOM 2958 C C . GLU A 1 370 ? 16.516 32.281 5.141 1 97.75 370 GLU A C 1
ATOM 2960 O O . GLU A 1 370 ? 16.422 31.797 6.266 1 97.75 370 GLU A O 1
ATOM 2965 N N . GLN A 1 371 ? 16.516 33.531 4.949 1 97.94 371 GLN A N 1
ATOM 2966 C CA . GLN A 1 371 ? 16.453 34.469 6.059 1 97.94 371 GLN A CA 1
ATOM 2967 C C . GLN A 1 371 ? 15.164 34.281 6.863 1 97.94 371 GLN A C 1
ATOM 2969 O O . GLN A 1 371 ? 15.195 34.281 8.094 1 97.94 371 GLN A O 1
ATOM 2974 N N . THR A 1 372 ? 14.078 34.156 6.18 1 98.06 372 THR A N 1
ATOM 2975 C CA . THR A 1 372 ? 12.789 33.938 6.84 1 98.06 372 THR A CA 1
ATOM 2976 C C . THR A 1 372 ? 12.766 32.625 7.586 1 98.06 372 THR A C 1
ATOM 2978 O O . THR A 1 372 ? 12.273 32.531 8.711 1 98.06 372 THR A O 1
ATOM 2981 N N . MET A 1 373 ? 13.281 31.594 6.965 1 98.56 373 MET A N 1
ATOM 2982 C CA . MET A 1 373 ? 13.328 30.281 7.609 1 98.56 373 MET A CA 1
ATOM 2983 C C . MET A 1 373 ? 14.18 30.328 8.875 1 98.56 373 MET A C 1
ATOM 2985 O O . MET A 1 373 ? 13.789 29.781 9.906 1 98.56 373 MET A O 1
ATOM 2989 N N . VAL A 1 374 ? 15.336 30.953 8.781 1 98.62 374 VAL A N 1
ATOM 2990 C CA . VAL A 1 374 ? 16.234 31.062 9.922 1 98.62 374 VAL A CA 1
ATOM 2991 C C . VAL A 1 374 ? 15.57 31.891 11.023 1 98.62 374 VAL A C 1
ATOM 2993 O O . VAL A 1 374 ? 15.68 31.562 12.203 1 98.62 374 VAL A O 1
ATOM 2996 N N . GLN A 1 375 ? 14.898 32.969 10.617 1 98.38 375 GLN A N 1
ATOM 2997 C CA . GLN A 1 375 ? 14.18 33.781 11.594 1 98.38 375 GLN A CA 1
ATOM 2998 C C . GLN A 1 375 ? 13.156 32.938 12.352 1 98.38 375 GLN A C 1
ATOM 3000 O O . GLN A 1 375 ? 13.023 33.062 13.57 1 98.38 375 GLN A O 1
ATOM 3005 N N . ASP A 1 376 ? 12.406 32.188 11.664 1 98.69 376 ASP A N 1
ATOM 3006 C CA . ASP A 1 376 ? 11.445 31.281 12.305 1 98.69 376 ASP A CA 1
ATOM 3007 C C . ASP A 1 376 ? 12.125 30.375 13.312 1 98.69 376 ASP A C 1
ATOM 3009 O O . ASP A 1 376 ? 11.656 30.219 14.445 1 98.69 376 ASP A O 1
ATOM 3013 N N . ILE A 1 377 ? 13.227 29.734 12.93 1 98.75 377 ILE A N 1
ATOM 3014 C CA . ILE A 1 377 ? 13.93 28.781 13.773 1 98.75 377 ILE A CA 1
ATOM 3015 C C . ILE A 1 377 ? 14.453 29.484 15.023 1 98.75 377 ILE A C 1
ATOM 3017 O O . ILE A 1 377 ? 14.328 28.969 16.141 1 98.75 377 ILE A O 1
ATOM 3021 N N . LEU A 1 378 ? 15.078 30.641 14.836 1 98.56 378 LEU A N 1
ATOM 3022 C CA . LEU A 1 378 ? 15.609 31.375 15.977 1 98.56 378 LEU A CA 1
ATOM 3023 C C . LEU A 1 378 ? 14.508 31.719 16.969 1 98.56 378 LEU A C 1
ATOM 3025 O O . LEU A 1 378 ? 14.68 31.516 18.172 1 98.56 378 LEU A O 1
ATOM 3029 N N . LEU A 1 379 ? 13.383 32.188 16.453 1 98.56 379 LEU A N 1
ATOM 3030 C CA . LEU A 1 379 ? 12.273 32.531 17.328 1 98.56 379 LEU A CA 1
ATOM 3031 C C . LEU A 1 379 ? 11.727 31.281 18.031 1 98.56 379 LEU A C 1
ATOM 3033 O O . LEU A 1 379 ? 11.375 31.328 19.203 1 98.56 379 LEU A O 1
ATOM 3037 N N . MET A 1 380 ? 11.633 30.188 17.312 1 98.75 380 MET A N 1
ATOM 3038 C CA . MET A 1 380 ? 11.18 28.953 17.922 1 98.75 380 MET A CA 1
ATOM 3039 C C . MET A 1 380 ? 12.102 28.531 19.062 1 98.75 380 MET A C 1
ATOM 3041 O O . MET A 1 380 ? 11.641 28.266 20.172 1 98.75 380 MET A O 1
ATOM 3045 N N . LYS A 1 381 ? 13.414 28.484 18.781 1 98.62 381 LYS A N 1
ATOM 3046 C CA . LYS A 1 381 ? 14.391 28.078 19.797 1 98.62 381 LYS A CA 1
ATOM 3047 C C . LYS A 1 381 ? 14.367 29.031 21 1 98.62 381 LYS A C 1
ATOM 3049 O O . LYS A 1 381 ? 14.391 28.578 22.141 1 98.62 381 LYS A O 1
ATOM 3054 N N . GLN A 1 382 ? 14.234 30.312 20.75 1 98.38 382 GLN A N 1
ATOM 3055 C CA . GLN A 1 382 ? 14.234 31.328 21.797 1 98.38 382 GLN A CA 1
ATOM 3056 C C . GLN A 1 382 ? 12.992 31.203 22.672 1 98.38 382 GLN A C 1
ATOM 3058 O O . GLN A 1 382 ? 12.984 31.656 23.828 1 98.38 382 GLN A O 1
ATOM 3063 N N . ASN A 1 383 ? 11.977 30.641 22.125 1 98.56 383 ASN A N 1
ATOM 3064 C CA . ASN A 1 383 ? 10.727 30.516 22.875 1 98.56 383 ASN A CA 1
ATOM 3065 C C . ASN A 1 383 ? 10.477 29.062 23.297 1 98.56 383 ASN A C 1
ATOM 3067 O O . ASN A 1 383 ? 9.328 28.672 23.516 1 98.56 383 ASN A O 1
ATOM 3071 N N . ASN A 1 384 ? 11.484 28.266 23.344 1 98.56 384 ASN A N 1
ATOM 3072 C CA . ASN A 1 384 ? 11.555 26.953 24.016 1 98.56 384 ASN A CA 1
ATOM 3073 C C . ASN A 1 384 ? 10.844 25.875 23.188 1 98.56 384 ASN A C 1
ATOM 3075 O O . ASN A 1 384 ? 10.461 24.844 23.734 1 98.56 384 ASN A O 1
ATOM 3079 N N . PHE A 1 385 ? 10.672 26.062 21.875 1 98.75 385 PHE A N 1
ATOM 3080 C CA . PHE A 1 385 ? 10.18 25 21 1 98.75 385 PHE A CA 1
ATOM 3081 C C . PHE A 1 385 ? 11.297 24.047 20.641 1 98.75 385 PHE A C 1
ATOM 3083 O O . PHE A 1 385 ? 12.453 24.438 20.5 1 98.75 385 PHE A O 1
ATOM 3090 N N . ASN A 1 386 ? 10.914 22.719 20.453 1 98.81 386 ASN A N 1
ATOM 3091 C CA . ASN A 1 386 ? 11.93 21.75 20.062 1 98.81 386 ASN A CA 1
ATOM 3092 C C . ASN A 1 386 ? 11.469 20.922 18.859 1 98.81 386 ASN A C 1
ATOM 3094 O O . ASN A 1 386 ? 12.195 20.031 18.391 1 98.81 386 ASN A O 1
ATOM 3098 N N . ALA A 1 387 ? 10.289 21.188 18.344 1 98.88 387 ALA A N 1
ATOM 3099 C CA . ALA A 1 387 ? 9.766 20.359 17.266 1 98.88 387 ALA A CA 1
ATOM 3100 C C . ALA A 1 387 ? 8.867 21.172 16.328 1 98.88 387 ALA A C 1
ATOM 3102 O O . ALA A 1 387 ? 8.273 22.172 16.75 1 98.88 387 ALA A O 1
ATOM 3103 N N . VAL A 1 388 ? 8.789 20.766 15.078 1 98.81 388 VAL A N 1
ATOM 3104 C CA . VAL A 1 388 ? 7.949 21.391 14.07 1 98.81 388 VAL A CA 1
ATOM 3105 C C . VAL A 1 388 ? 7.23 20.328 13.25 1 98.81 388 VAL A C 1
ATOM 3107 O O . VAL A 1 388 ? 7.84 19.328 12.852 1 98.81 388 VAL A O 1
ATOM 3110 N N . ARG A 1 389 ? 5.949 20.422 13.102 1 98.69 389 ARG A N 1
ATOM 3111 C CA . ARG A 1 389 ? 5.188 19.656 12.125 1 98.69 389 ARG A CA 1
ATOM 3112 C C . ARG A 1 389 ? 5.008 20.438 10.828 1 98.69 389 ARG A C 1
ATOM 3114 O O . ARG A 1 389 ? 4.484 21.547 10.836 1 98.69 389 ARG A O 1
ATOM 3121 N N . CYS A 1 390 ? 5.516 19.859 9.727 1 97.06 390 CYS A N 1
ATOM 3122 C CA . CYS A 1 390 ? 5.422 20.516 8.43 1 97.06 390 CYS A CA 1
ATOM 3123 C C . CYS A 1 390 ? 4.016 20.406 7.859 1 97.06 390 CYS A C 1
ATOM 3125 O O . CYS A 1 390 ? 3.646 19.375 7.293 1 97.06 390 CYS A O 1
ATOM 3127 N N . SER A 1 391 ? 3.23 21.531 8.039 1 88.69 391 SER A N 1
ATOM 3128 C CA . SER A 1 391 ? 1.82 21.531 7.668 1 88.69 391 SER A CA 1
ATOM 3129 C C . SER A 1 391 ? 1.612 22.109 6.273 1 88.69 391 SER A C 1
ATOM 3131 O O . SER A 1 391 ? 2.123 23.188 5.969 1 88.69 391 SER A O 1
ATOM 3133 N N . HIS A 1 392 ? 0.732 21.234 5.727 1 93.5 392 HIS A N 1
ATOM 3134 C CA . HIS A 1 392 ? 0.493 19.797 5.707 1 93.5 392 HIS A CA 1
ATOM 3135 C C . HIS A 1 392 ? 1.073 19.156 4.449 1 93.5 392 HIS A C 1
ATOM 3137 O O . HIS A 1 392 ? 0.382 18.406 3.752 1 93.5 392 HIS A O 1
ATOM 3143 N N . TYR A 1 393 ? 2.367 19.453 4.277 1 97.88 393 TYR A N 1
ATOM 3144 C CA . TYR A 1 393 ? 3.121 19.031 3.1 1 97.88 393 TYR A CA 1
ATOM 3145 C C . TYR A 1 393 ? 4.621 19.109 3.357 1 97.88 393 TYR A C 1
ATOM 3147 O O . TYR A 1 393 ? 5.062 19.781 4.293 1 97.88 393 TYR A O 1
ATOM 3155 N N . PRO A 1 394 ? 5.445 18.469 2.498 1 98.19 394 PRO A N 1
ATOM 3156 C CA . PRO A 1 394 ? 6.895 18.656 2.619 1 98.19 394 PRO A CA 1
ATOM 3157 C C . PRO A 1 394 ? 7.328 20.094 2.34 1 98.19 394 PRO A C 1
ATOM 3159 O O . PRO A 1 394 ? 6.863 20.703 1.375 1 98.19 394 PRO A O 1
ATOM 3162 N N . ASN A 1 395 ? 8.156 20.625 3.186 1 98.25 395 ASN A N 1
ATOM 3163 C CA . ASN A 1 395 ? 8.617 22 3.053 1 98.25 395 ASN A CA 1
ATOM 3164 C C . ASN A 1 395 ? 9.812 22.094 2.105 1 98.25 395 ASN A C 1
ATOM 3166 O O . ASN A 1 395 ? 10.234 21.094 1.524 1 98.25 395 ASN A O 1
ATOM 3170 N N . HIS A 1 396 ? 10.258 23.312 1.859 1 97.56 396 HIS A N 1
ATOM 3171 C CA . HIS A 1 396 ? 11.469 23.562 1.082 1 97.56 396 HIS A CA 1
ATOM 3172 C C . HIS A 1 396 ? 12.633 22.719 1.584 1 97.56 396 HIS A C 1
ATOM 3174 O O . HIS A 1 396 ? 12.812 22.562 2.793 1 97.56 396 HIS A O 1
ATOM 3180 N N . PRO A 1 397 ? 13.406 22.141 0.707 1 96.69 397 PRO A N 1
ATOM 3181 C CA . PRO A 1 397 ? 14.469 21.234 1.135 1 96.69 397 PRO A CA 1
ATOM 3182 C C . PRO A 1 397 ? 15.438 21.875 2.125 1 96.69 397 PRO A C 1
ATOM 3184 O O . PRO A 1 397 ? 15.938 21.219 3.035 1 96.69 397 PRO A O 1
ATOM 3187 N N . LEU A 1 398 ? 15.664 23.156 2.004 1 97.69 398 LEU A N 1
ATOM 3188 C CA . LEU A 1 398 ? 16.578 23.859 2.889 1 97.69 398 LEU A CA 1
ATOM 3189 C C . LEU A 1 398 ? 16.078 23.828 4.328 1 97.69 398 LEU A C 1
ATOM 3191 O O . LEU A 1 398 ? 16.875 23.844 5.27 1 97.69 398 LEU A O 1
ATOM 3195 N N . TRP A 1 399 ? 14.789 23.766 4.516 1 98.5 399 TRP A N 1
ATOM 3196 C CA . TRP A 1 399 ? 14.203 23.766 5.852 1 98.5 399 TRP A CA 1
ATOM 3197 C C . TRP A 1 399 ? 14.742 22.609 6.68 1 98.5 399 TRP A C 1
ATOM 3199 O O . TRP A 1 399 ? 15.094 22.781 7.852 1 98.5 399 TRP A O 1
ATOM 3209 N N . TYR A 1 400 ? 14.867 21.453 6.094 1 98.56 400 TYR A N 1
ATOM 3210 C CA . TYR A 1 400 ? 15.312 20.266 6.801 1 98.56 400 TYR A CA 1
ATOM 3211 C C . TYR A 1 400 ? 16.797 20.359 7.164 1 98.56 400 TYR A C 1
ATOM 3213 O O . TYR A 1 400 ? 17.188 19.969 8.258 1 98.56 400 TYR A O 1
ATOM 3221 N N . THR A 1 401 ? 17.578 20.906 6.27 1 98.06 401 THR A N 1
ATOM 3222 C CA . THR A 1 401 ? 18.984 21.141 6.543 1 98.06 401 THR A CA 1
ATOM 3223 C C . THR A 1 401 ? 19.156 22.078 7.73 1 98.06 401 THR A C 1
ATOM 3225 O O . THR A 1 401 ? 20 21.844 8.602 1 98.06 401 THR A O 1
ATOM 3228 N N . LEU A 1 402 ? 18.344 23.094 7.727 1 98.62 402 LEU A N 1
ATOM 3229 C CA . LEU A 1 402 ? 18.406 24.062 8.82 1 98.62 402 LEU A CA 1
ATOM 3230 C C . LEU A 1 402 ? 17.969 23.422 10.133 1 98.62 402 LEU A C 1
ATOM 3232 O O . LEU A 1 402 ? 18.562 23.688 11.18 1 98.62 402 LEU A O 1
ATOM 3236 N N . CYS A 1 403 ? 16.938 22.609 10.07 1 98.81 403 CYS A N 1
ATOM 3237 C CA . CYS A 1 403 ? 16.469 21.922 11.281 1 98.81 403 CYS A CA 1
ATOM 3238 C C . CYS A 1 403 ? 17.531 20.969 11.797 1 98.81 403 CYS A C 1
ATOM 3240 O O . CYS A 1 403 ? 17.688 20.797 13.008 1 98.81 403 CYS A O 1
ATOM 3242 N N . ASP A 1 404 ? 18.297 20.344 10.898 1 98.62 404 ASP A N 1
ATOM 3243 C CA . ASP A 1 404 ? 19.422 19.5 11.297 1 98.62 404 ASP A CA 1
ATOM 3244 C C . ASP A 1 404 ? 20.469 20.297 12.062 1 98.62 404 ASP A C 1
ATOM 3246 O O . ASP A 1 404 ? 20.984 19.828 13.086 1 98.62 404 ASP A O 1
ATOM 3250 N N . ARG A 1 405 ? 20.734 21.438 11.57 1 98.06 405 ARG A N 1
ATOM 3251 C CA . ARG A 1 405 ? 21.844 22.234 12.062 1 98.06 405 ARG A CA 1
ATOM 3252 C C . ARG A 1 405 ? 21.484 22.953 13.352 1 98.06 405 ARG A C 1
ATOM 3254 O O . ARG A 1 405 ? 22.312 23.062 14.266 1 98.06 405 ARG A O 1
ATOM 3261 N N . TYR A 1 406 ? 20.219 23.484 13.445 1 98.38 406 TYR A N 1
ATOM 3262 C CA . TYR A 1 406 ? 19.812 24.266 14.602 1 98.38 406 TYR A CA 1
ATOM 3263 C C . TYR A 1 406 ? 19.219 23.375 15.688 1 98.38 406 TYR A C 1
ATOM 3265 O O . TYR A 1 406 ? 19.141 23.766 16.859 1 98.38 406 TYR A O 1
ATOM 3273 N N . GLY A 1 407 ? 18.797 22.203 15.258 1 98.5 407 GLY A N 1
ATOM 3274 C CA . GLY A 1 407 ? 18.203 21.266 16.203 1 98.5 407 GLY A CA 1
ATOM 3275 C C . GLY A 1 407 ? 16.719 21.469 16.406 1 98.5 407 GLY A C 1
ATOM 3276 O O . GLY A 1 407 ? 16.297 22.172 17.328 1 98.5 407 GLY A O 1
ATOM 3277 N N . LEU A 1 408 ? 15.914 20.859 15.633 1 98.81 408 LEU A N 1
ATOM 3278 C CA . LEU A 1 408 ? 14.469 20.734 15.758 1 98.81 408 LEU A CA 1
ATOM 3279 C C . LEU A 1 408 ? 13.992 19.359 15.312 1 98.81 408 LEU A C 1
ATOM 3281 O O . LEU A 1 408 ? 14.492 18.812 14.32 1 98.81 408 LEU A O 1
ATOM 3285 N N . TYR A 1 409 ? 13.148 18.719 16.109 1 98.88 409 TYR A N 1
ATOM 3286 C CA . TYR A 1 409 ? 12.5 17.484 15.664 1 98.88 409 TYR A CA 1
ATOM 3287 C C . TYR A 1 409 ? 11.414 17.797 14.633 1 98.88 409 TYR A C 1
ATOM 3289 O O . TYR A 1 409 ? 10.594 18.688 14.836 1 98.88 409 TYR A O 1
ATOM 3297 N N . VAL A 1 410 ? 11.422 17.031 13.523 1 98.94 410 VAL A N 1
ATOM 3298 C CA . VAL A 1 410 ? 10.508 17.375 12.43 1 98.94 410 VAL A CA 1
ATOM 3299 C C . VAL A 1 410 ? 9.555 16.203 12.18 1 98.94 410 VAL A C 1
ATOM 3301 O O . VAL A 1 410 ? 9.984 15.047 12.133 1 98.94 410 VAL A O 1
ATOM 3304 N N . VAL A 1 411 ? 8.258 16.484 12.148 1 98.88 411 VAL A N 1
ATOM 3305 C CA . VAL A 1 411 ? 7.277 15.617 11.5 1 98.88 411 VAL A CA 1
ATOM 3306 C C . VAL A 1 411 ? 7.148 16 10.023 1 98.88 411 VAL A C 1
ATOM 3308 O O . VAL A 1 411 ? 6.633 17.078 9.703 1 98.88 411 VAL A O 1
ATOM 3311 N N . ASP A 1 412 ? 7.738 15.172 9.141 1 98.75 412 ASP A N 1
ATOM 3312 C CA . ASP A 1 412 ? 7.562 15.391 7.707 1 98.75 412 ASP A CA 1
ATOM 3313 C C . ASP A 1 412 ? 6.246 14.797 7.219 1 98.75 412 ASP A C 1
ATOM 3315 O O . ASP A 1 412 ? 5.91 13.656 7.551 1 98.75 412 ASP A O 1
ATOM 3319 N N . GLU A 1 413 ? 5.48 15.57 6.496 1 98.69 413 GLU A N 1
ATOM 3320 C CA . GLU A 1 413 ? 4.098 15.195 6.223 1 98.69 413 GLU A CA 1
ATOM 3321 C C . GLU A 1 413 ? 3.82 15.172 4.723 1 98.69 413 GLU A C 1
ATOM 3323 O O . GLU A 1 413 ? 4.238 16.078 3.996 1 98.69 413 GLU A O 1
ATOM 3328 N N . ALA A 1 414 ? 3.115 14.094 4.312 1 98.62 414 ALA A N 1
ATOM 3329 C CA . ALA A 1 414 ? 2.762 13.945 2.902 1 98.62 414 ALA A CA 1
ATOM 3330 C C . ALA A 1 414 ? 1.761 15.008 2.469 1 98.62 414 ALA A C 1
ATOM 3332 O O . ALA A 1 414 ? 0.88 15.391 3.242 1 98.62 414 ALA A O 1
ATOM 3333 N N . ASN A 1 415 ? 1.842 15.445 1.22 1 98.25 415 ASN A N 1
ATOM 3334 C CA . ASN A 1 415 ? 0.985 16.469 0.625 1 98.25 415 ASN A CA 1
ATOM 3335 C C . ASN A 1 415 ? -0.4 15.914 0.301 1 98.25 415 ASN A C 1
ATOM 3337 O O . ASN A 1 415 ? -0.789 15.852 -0.867 1 98.25 415 ASN A O 1
ATOM 3341 N N . ILE A 1 416 ? -1.179 15.555 1.396 1 98.56 416 ILE A N 1
ATOM 3342 C CA . ILE A 1 416 ? -2.48 14.914 1.22 1 98.56 416 ILE A CA 1
ATOM 3343 C C . ILE A 1 416 ? -3.469 15.477 2.24 1 98.56 416 ILE A C 1
ATOM 3345 O O . ILE A 1 416 ? -3.281 15.312 3.449 1 98.56 416 ILE A O 1
ATOM 3349 N N . GLU A 1 417 ? -4.453 16.141 1.807 1 98.31 417 GLU A N 1
ATOM 3350 C CA . GLU A 1 417 ? -5.586 16.594 2.605 1 98.31 417 GLU A CA 1
ATOM 3351 C C . GLU A 1 417 ? -6.859 16.672 1.769 1 98.31 417 GLU A C 1
ATOM 3353 O O . GLU A 1 417 ? -6.855 17.234 0.671 1 98.31 417 GLU A O 1
ATOM 3358 N N . THR A 1 418 ? -7.91 15.992 2.154 1 98.12 418 THR A N 1
ATOM 3359 C CA . THR A 1 418 ? -9.195 15.984 1.456 1 98.12 418 THR A CA 1
ATOM 3360 C C . THR A 1 418 ? -10.312 16.453 2.373 1 98.12 418 THR A C 1
ATOM 3362 O O . THR A 1 418 ? -11.391 15.859 2.412 1 98.12 418 THR A O 1
ATOM 3365 N N . HIS A 1 419 ? -10.094 17.469 3.082 1 96.12 419 HIS A N 1
ATOM 3366 C CA . HIS A 1 419 ? -10.93 17.969 4.168 1 96.12 419 HIS A CA 1
ATOM 3367 C C . HIS A 1 419 ? -12.344 18.25 3.684 1 96.12 419 HIS A C 1
ATOM 3369 O O . HIS A 1 419 ? -13.32 17.953 4.391 1 96.12 419 HIS A O 1
ATOM 3375 N N . GLY A 1 420 ? -12.508 18.75 2.527 1 96.19 420 GLY A N 1
ATOM 3376 C CA . GLY A 1 420 ? -13.797 19.188 2.012 1 96.19 420 GLY A CA 1
ATOM 3377 C C . GLY A 1 420 ? -14.586 18.078 1.354 1 96.19 420 GLY A C 1
ATOM 3378 O O . GLY A 1 420 ? -15.734 18.281 0.948 1 96.19 420 GLY A O 1
ATOM 3379 N N . MET A 1 421 ? -14.031 16.875 1.226 1 97.44 421 MET A N 1
ATOM 3380 C CA . MET A 1 421 ? -14.727 15.742 0.618 1 97.44 421 MET A CA 1
ATOM 3381 C C . MET A 1 421 ? -15.828 15.219 1.538 1 97.44 421 MET A C 1
ATOM 3383 O O . MET A 1 421 ? -15.719 15.32 2.762 1 97.44 421 MET A O 1
ATOM 3387 N N . VAL A 1 422 ? -16.906 14.656 1.004 1 96.38 422 VAL A N 1
ATOM 3388 C CA . VAL A 1 422 ? -18 14.078 1.776 1 96.38 422 VAL A CA 1
ATOM 3389 C C . VAL A 1 422 ? -18.219 12.625 1.354 1 96.38 422 VAL A C 1
ATOM 3391 O O . VAL A 1 422 ? -18.719 12.367 0.259 1 96.38 422 VAL A O 1
ATOM 3394 N N . PRO A 1 423 ? -18 11.648 2.234 1 96.69 423 PRO A N 1
ATOM 3395 C CA . PRO A 1 423 ? -17.203 11.805 3.453 1 96.69 423 PRO A CA 1
ATOM 3396 C C . PRO A 1 423 ? -15.758 12.203 3.164 1 96.69 423 PRO A C 1
ATOM 3398 O O . PRO A 1 423 ? -15.344 12.242 2.004 1 96.69 423 PRO A O 1
ATOM 3401 N N . MET A 1 424 ? -15.055 12.453 4.184 1 96.94 424 MET A N 1
ATOM 3402 C CA . MET A 1 424 ? -13.695 12.969 4.059 1 96.94 424 MET A CA 1
ATOM 3403 C C . MET A 1 424 ? -12.789 11.938 3.387 1 96.94 424 MET A C 1
ATOM 3405 O O . MET A 1 424 ? -11.859 12.305 2.656 1 96.94 424 MET A O 1
ATOM 3409 N N . ASN A 1 425 ? -13.047 10.633 3.562 1 97.12 425 ASN A N 1
ATOM 3410 C CA . ASN A 1 425 ? -12.164 9.586 3.059 1 97.12 425 ASN A CA 1
ATOM 3411 C C . ASN A 1 425 ? -12.57 9.141 1.656 1 97.12 425 ASN A C 1
ATOM 3413 O O . ASN A 1 425 ? -12.086 8.125 1.161 1 97.12 425 ASN A O 1
ATOM 3417 N N . ARG A 1 426 ? -13.469 9.852 0.94 1 97.25 426 ARG A N 1
ATOM 3418 C CA . ARG A 1 426 ? -14.016 9.453 -0.352 1 97.25 426 ARG A CA 1
ATOM 3419 C C . ARG A 1 426 ? -12.906 9.125 -1.342 1 97.25 426 ARG A C 1
ATOM 3421 O O . ARG A 1 426 ? -12.961 8.102 -2.025 1 97.25 426 ARG A O 1
ATOM 3428 N N . LEU A 1 427 ? -11.867 9.914 -1.444 1 98.19 427 LEU A N 1
ATOM 3429 C CA . LEU A 1 427 ? -10.766 9.68 -2.371 1 98.19 427 LEU A CA 1
ATOM 3430 C C . LEU A 1 427 ? -9.758 8.695 -1.785 1 98.19 427 LEU A C 1
ATOM 3432 O O . LEU A 1 427 ? -9.195 7.867 -2.51 1 98.19 427 LEU A O 1
ATOM 3436 N N . THR A 1 428 ? -9.57 8.719 -0.45 1 98.06 428 THR A N 1
ATOM 3437 C CA . THR A 1 428 ? -8.484 7.961 0.165 1 98.06 428 THR A CA 1
ATOM 3438 C C . THR A 1 428 ? -8.891 6.5 0.351 1 98.06 428 THR A C 1
ATOM 3440 O O . THR A 1 428 ? -8.039 5.641 0.603 1 98.06 428 THR A O 1
ATOM 3443 N N . ASP A 1 429 ? -10.188 6.258 0.227 1 97.44 429 ASP A N 1
ATOM 3444 C CA . ASP A 1 429 ? -10.664 4.875 0.264 1 97.44 429 ASP A CA 1
ATOM 3445 C C . ASP A 1 429 ? -10.922 4.348 -1.144 1 97.44 429 ASP A C 1
ATOM 3447 O O . ASP A 1 429 ? -11.383 3.217 -1.312 1 97.44 429 ASP A O 1
ATOM 3451 N N . ASP A 1 430 ? -10.727 5.137 -2.223 1 97.06 430 ASP A N 1
ATOM 3452 C CA . ASP A 1 430 ? -10.883 4.773 -3.627 1 97.06 430 ASP A CA 1
ATOM 3453 C C . ASP A 1 430 ? -9.547 4.316 -4.223 1 97.06 430 ASP A C 1
ATOM 3455 O O . ASP A 1 430 ? -8.609 5.102 -4.328 1 97.06 430 ASP A O 1
ATOM 3459 N N . PRO A 1 431 ? -9.43 2.984 -4.629 1 96 431 PRO A N 1
ATOM 3460 C CA . PRO A 1 431 ? -8.148 2.477 -5.133 1 96 431 PRO A CA 1
ATOM 3461 C C . PRO A 1 431 ? -7.664 3.223 -6.375 1 96 431 PRO A C 1
ATOM 3463 O O . PRO A 1 431 ? -6.473 3.205 -6.688 1 96 431 PRO A O 1
ATOM 3466 N N . ARG A 1 432 ? -8.492 3.963 -7.152 1 95.75 432 ARG A N 1
ATOM 3467 C CA . ARG A 1 432 ? -8.117 4.746 -8.328 1 95.75 432 ARG A CA 1
ATOM 3468 C C . ARG A 1 432 ? -7.195 5.902 -7.945 1 95.75 432 ARG A C 1
ATOM 3470 O O . ARG A 1 432 ? -6.473 6.43 -8.789 1 95.75 432 ARG A O 1
ATOM 3477 N N . TRP A 1 433 ? -7.176 6.277 -6.656 1 97.88 433 TRP A N 1
ATOM 3478 C CA . TRP A 1 433 ? -6.379 7.402 -6.184 1 97.88 433 TRP A CA 1
ATOM 3479 C C . TRP A 1 433 ? -5.105 6.914 -5.496 1 97.88 433 TRP A C 1
ATOM 3481 O O . TRP A 1 433 ? -4.262 7.723 -5.094 1 97.88 433 TRP A O 1
ATOM 3491 N N . LEU A 1 434 ? -4.898 5.578 -5.367 1 97.69 434 LEU A N 1
ATOM 3492 C CA . LEU A 1 434 ? -3.713 5.035 -4.711 1 97.69 434 LEU A CA 1
ATOM 3493 C C . LEU A 1 434 ? -2.445 5.453 -5.445 1 97.69 434 LEU A C 1
ATOM 3495 O O . LEU A 1 434 ? -1.438 5.785 -4.816 1 97.69 434 LEU A O 1
ATOM 3499 N N . PRO A 1 435 ? -2.424 5.527 -6.801 1 95.88 435 PRO A N 1
ATOM 3500 C CA . PRO A 1 435 ? -1.205 5.977 -7.473 1 95.88 435 PRO A CA 1
ATOM 3501 C C . PRO A 1 435 ? -0.833 7.414 -7.121 1 95.88 435 PRO A C 1
ATOM 3503 O O . PRO A 1 435 ? 0.333 7.703 -6.836 1 95.88 435 PRO A O 1
ATOM 3506 N N . ALA A 1 436 ? -1.806 8.297 -7.086 1 97.44 436 ALA A N 1
ATOM 3507 C CA . ALA A 1 436 ? -1.547 9.695 -6.766 1 97.44 436 ALA A CA 1
ATOM 3508 C C . ALA A 1 436 ? -1.069 9.852 -5.324 1 97.44 436 ALA A C 1
ATOM 3510 O O . ALA A 1 436 ? -0.145 10.617 -5.047 1 97.44 436 ALA A O 1
ATOM 3511 N N . MET A 1 437 ? -1.676 9.141 -4.383 1 98.25 437 MET A N 1
ATOM 3512 C CA . MET A 1 437 ? -1.285 9.195 -2.977 1 98.25 437 MET A CA 1
ATOM 3513 C C . MET A 1 437 ? 0.1 8.586 -2.771 1 98.25 437 MET A C 1
ATOM 3515 O O . MET A 1 437 ? 0.907 9.117 -2.006 1 98.25 437 MET A O 1
ATOM 3519 N N . SER A 1 438 ? 0.337 7.465 -3.451 1 97.25 438 SER A N 1
ATOM 3520 C CA . SER A 1 438 ? 1.612 6.777 -3.279 1 97.25 438 SER A CA 1
ATOM 3521 C C . SER A 1 438 ? 2.779 7.66 -3.707 1 97.25 438 SER A C 1
ATOM 3523 O O . SER A 1 438 ? 3.828 7.672 -3.061 1 97.25 438 SER A O 1
ATOM 3525 N N . GLU A 1 439 ? 2.629 8.383 -4.812 1 95.94 439 GLU A N 1
ATOM 3526 C CA . GLU A 1 439 ? 3.691 9.273 -5.27 1 95.94 439 GLU A CA 1
ATOM 3527 C C . GLU A 1 439 ? 4.008 10.336 -4.223 1 95.94 439 GLU A C 1
ATOM 3529 O O . GLU A 1 439 ? 5.172 10.688 -4.012 1 95.94 439 GLU A O 1
ATOM 3534 N N . ARG A 1 440 ? 3.02 10.828 -3.564 1 98.19 440 ARG A N 1
ATOM 3535 C CA . ARG A 1 440 ? 3.199 11.891 -2.58 1 98.19 440 ARG A CA 1
ATOM 3536 C C . ARG A 1 440 ? 3.898 11.367 -1.331 1 98.19 440 ARG A C 1
ATOM 3538 O O . ARG A 1 440 ? 4.73 12.055 -0.74 1 98.19 440 ARG A O 1
ATOM 3545 N N . VAL A 1 441 ? 3.637 10.094 -0.941 1 98.62 441 VAL A N 1
ATOM 3546 C CA . VAL A 1 441 ? 4.223 9.508 0.26 1 98.62 441 VAL A CA 1
ATOM 3547 C C . VAL A 1 441 ? 5.629 8.992 -0.05 1 98.62 441 VAL A C 1
ATOM 3549 O O . VAL A 1 441 ? 6.582 9.305 0.665 1 98.62 441 VAL A O 1
ATOM 3552 N N . THR A 1 442 ? 5.801 8.203 -1.121 1 98.25 442 THR A N 1
ATOM 3553 C CA . THR A 1 442 ? 7.074 7.547 -1.407 1 98.25 442 THR A CA 1
ATOM 3554 C C . THR A 1 442 ? 8.148 8.578 -1.752 1 98.25 442 THR A C 1
ATOM 3556 O O . THR A 1 442 ? 9.289 8.461 -1.306 1 98.25 442 THR A O 1
ATOM 3559 N N . ARG A 1 443 ? 7.785 9.625 -2.527 1 98.19 443 ARG A N 1
ATOM 3560 C CA . ARG A 1 443 ?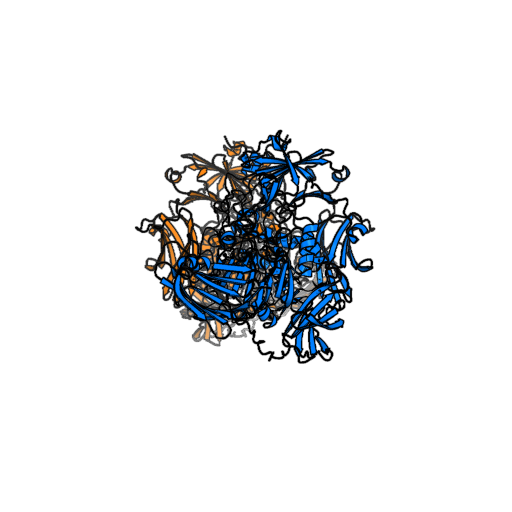 8.766 10.633 -2.928 1 98.19 443 ARG A CA 1
ATOM 3561 C C . ARG A 1 443 ? 9.195 11.477 -1.737 1 98.19 443 ARG A C 1
ATOM 3563 O O . ARG A 1 443 ? 10.344 11.922 -1.663 1 98.19 443 ARG A O 1
ATOM 3570 N N . MET A 1 444 ? 8.234 11.719 -0.75 1 98.62 444 MET A N 1
ATOM 3571 C CA . MET A 1 444 ? 8.594 12.422 0.479 1 98.62 444 MET A CA 1
ATOM 3572 C C . MET A 1 444 ? 9.688 11.672 1.23 1 98.62 444 MET A C 1
ATOM 3574 O O . MET A 1 444 ? 10.719 12.258 1.584 1 98.62 444 MET A O 1
ATOM 3578 N N . VAL A 1 445 ? 9.5 10.391 1.373 1 98.69 445 VAL A N 1
ATOM 3579 C CA . VAL A 1 445 ? 10.445 9.562 2.125 1 98.69 445 VAL A CA 1
ATOM 3580 C C . VAL A 1 445 ? 11.789 9.523 1.406 1 98.69 445 VAL A C 1
ATOM 3582 O O . VAL A 1 445 ? 12.836 9.727 2.025 1 98.69 445 VAL A O 1
ATOM 3585 N N . LEU A 1 446 ? 11.758 9.352 0.108 1 98.19 446 LEU A N 1
ATOM 3586 C CA . LEU A 1 446 ? 12.992 9.18 -0.658 1 98.19 446 LEU A CA 1
ATOM 3587 C C . LEU A 1 446 ? 13.789 10.484 -0.703 1 98.19 446 LEU A C 1
ATOM 3589 O O . LEU A 1 446 ? 15.016 10.461 -0.714 1 98.19 446 LEU A O 1
ATOM 3593 N N . ARG A 1 447 ? 13.094 11.57 -0.695 1 98.12 447 ARG A N 1
ATOM 3594 C CA . ARG A 1 447 ? 13.781 12.852 -0.714 1 98.12 447 ARG A CA 1
ATOM 3595 C C . ARG A 1 447 ? 14.406 13.156 0.643 1 98.12 447 ARG A C 1
ATOM 3597 O O . ARG A 1 447 ? 15.523 13.672 0.714 1 98.12 447 ARG A O 1
ATOM 3604 N N . ASP A 1 448 ? 13.711 12.844 1.749 1 98.56 448 ASP A N 1
ATOM 3605 C CA . ASP A 1 448 ? 14.062 13.469 3.02 1 98.56 448 ASP A CA 1
ATOM 3606 C C . ASP A 1 448 ? 14.617 12.445 4.004 1 98.56 448 ASP A C 1
ATOM 3608 O O . ASP A 1 448 ? 14.984 12.789 5.129 1 98.56 448 ASP A O 1
ATOM 3612 N N . ARG A 1 449 ? 14.797 11.203 3.648 1 98 449 ARG A N 1
ATOM 3613 C CA . ARG A 1 449 ? 15.094 10.109 4.562 1 98 449 ARG A CA 1
ATOM 3614 C C . ARG A 1 449 ? 16.484 10.266 5.172 1 98 449 ARG A C 1
ATOM 3616 O O . ARG A 1 449 ? 16.766 9.68 6.219 1 98 449 ARG A O 1
ATOM 3623 N N . ASN A 1 450 ? 17.391 11.094 4.574 1 98.56 450 ASN A N 1
ATOM 3624 C CA . ASN A 1 450 ? 18.75 11.219 5.102 1 98.56 450 ASN A CA 1
ATOM 3625 C C . ASN A 1 450 ? 18.828 12.289 6.188 1 98.56 450 ASN A C 1
ATOM 3627 O O . ASN A 1 450 ? 19.875 12.461 6.816 1 98.56 450 ASN A O 1
ATOM 3631 N N . HIS A 1 451 ? 17.734 13.047 6.539 1 98.62 451 HIS A N 1
ATOM 3632 C CA . HIS A 1 451 ? 17.766 14.117 7.535 1 98.62 451 HIS A CA 1
ATOM 3633 C C . HIS A 1 451 ? 17.531 13.562 8.938 1 98.62 451 HIS A C 1
ATOM 3635 O O . HIS A 1 451 ? 16.484 13 9.227 1 98.62 451 HIS A O 1
ATOM 3641 N N . PRO A 1 452 ? 18.5 13.836 9.844 1 98.5 452 PRO A N 1
ATOM 3642 C CA . PRO A 1 452 ? 18.328 13.336 11.211 1 98.5 452 PRO A CA 1
ATOM 3643 C C . PRO A 1 452 ? 17.188 14.039 11.953 1 98.5 452 PRO A C 1
ATOM 3645 O O . PRO A 1 452 ? 16.625 13.477 12.898 1 98.5 452 PRO A O 1
ATOM 3648 N N . SER A 1 453 ? 16.797 15.227 11.477 1 98.75 453 SER A N 1
ATOM 3649 C CA . SER A 1 453 ? 15.758 16 12.148 1 98.75 453 SER A CA 1
ATOM 3650 C C . SER A 1 453 ? 14.391 15.367 11.977 1 98.75 453 SER A C 1
ATOM 3652 O O . SER A 1 453 ? 13.508 15.531 12.82 1 98.75 453 SER A O 1
ATOM 3654 N N . VAL A 1 454 ? 14.156 14.664 10.875 1 98.81 454 VAL A N 1
ATOM 3655 C CA . VAL A 1 454 ? 12.883 13.977 10.664 1 98.81 454 VAL A CA 1
ATOM 3656 C C . VAL A 1 454 ? 12.781 12.773 11.602 1 98.81 454 VAL A C 1
ATOM 3658 O O . VAL A 1 454 ? 13.547 11.812 11.469 1 98.81 454 VAL A O 1
ATOM 3661 N N . ILE A 1 455 ? 11.82 12.781 12.531 1 98.81 455 ILE A N 1
ATOM 3662 C CA . ILE A 1 455 ? 11.75 11.68 13.484 1 98.81 455 ILE A CA 1
ATOM 3663 C C . ILE A 1 455 ? 10.406 10.961 13.344 1 98.81 455 ILE A C 1
ATOM 3665 O O . ILE A 1 455 ? 10.227 9.867 13.883 1 98.81 455 ILE A O 1
ATOM 3669 N N . ILE A 1 456 ? 9.469 11.547 12.602 1 98.81 456 ILE A N 1
ATOM 3670 C CA . ILE A 1 456 ? 8.156 10.969 12.352 1 98.81 456 ILE A CA 1
ATOM 3671 C C . ILE A 1 456 ? 7.746 11.219 10.906 1 98.81 456 ILE A C 1
ATOM 3673 O O . ILE A 1 456 ? 7.914 12.328 10.391 1 98.81 456 ILE A O 1
ATOM 3677 N N . TRP A 1 457 ? 7.266 10.172 10.188 1 98.81 457 TRP A N 1
ATOM 3678 C CA . TRP A 1 457 ? 6.59 10.336 8.906 1 98.81 457 TRP A CA 1
ATOM 3679 C C . TRP A 1 457 ? 5.086 10.484 9.102 1 98.81 457 TRP A C 1
ATOM 3681 O O . TRP A 1 457 ? 4.484 9.797 9.93 1 98.81 457 TRP A O 1
ATOM 3691 N N . SER A 1 458 ? 4.473 11.43 8.398 1 98.75 458 SER A N 1
ATOM 3692 C CA . SER A 1 458 ? 3.025 11.609 8.445 1 98.75 458 SER A CA 1
ATOM 3693 C C . SER A 1 458 ? 2.387 11.281 7.102 1 98.75 458 SER A C 1
ATOM 3695 O O . SER A 1 458 ? 2.932 11.625 6.051 1 98.75 458 SER A O 1
ATOM 3697 N N . LEU A 1 459 ? 1.207 10.594 7.102 1 98.69 459 LEU A N 1
ATOM 3698 C CA . LEU A 1 459 ? 0.531 10.172 5.883 1 98.69 459 LEU A CA 1
ATOM 3699 C C . LEU A 1 459 ? -0.359 11.281 5.336 1 98.69 459 LEU A C 1
ATOM 3701 O O . LEU A 1 459 ? -1.028 11.102 4.316 1 98.69 459 LEU A O 1
ATOM 3705 N N . GLY A 1 460 ? -0.402 12.406 5.941 1 98 460 GLY A N 1
ATOM 3706 C CA . GLY A 1 460 ? -1.279 13.5 5.547 1 98 460 GLY A CA 1
ATOM 3707 C C . GLY A 1 460 ? -2.055 14.086 6.711 1 98 460 GLY A C 1
ATOM 3708 O O . GLY A 1 460 ? -1.69 13.891 7.871 1 98 460 GLY A O 1
ATOM 3709 N N . ASN A 1 461 ? -3.033 14.875 6.324 1 97.31 461 ASN A N 1
ATOM 3710 C CA . ASN A 1 461 ? -3.846 15.625 7.277 1 97.31 461 ASN A CA 1
ATOM 3711 C C . ASN A 1 461 ? -5.32 15.633 6.875 1 97.31 461 ASN A C 1
ATOM 3713 O O . ASN A 1 461 ? -5.648 15.852 5.707 1 97.31 461 ASN A O 1
ATOM 3717 N N . GLU A 1 462 ? -6.176 15.328 7.727 1 96.56 462 GLU A N 1
ATOM 3718 C CA . GLU A 1 462 ? -7.621 15.484 7.578 1 96.56 462 GLU A CA 1
ATOM 3719 C C . GLU A 1 462 ? -8.094 14.969 6.223 1 96.56 462 GLU A C 1
ATOM 3721 O O . GLU A 1 462 ? -8.758 15.688 5.473 1 96.56 462 GLU A O 1
ATOM 3726 N N . SER A 1 463 ? -7.777 13.742 5.938 1 97.62 463 SER A N 1
ATOM 3727 C CA . SER A 1 463 ? -8.156 13.078 4.695 1 97.62 463 SER A CA 1
ATOM 3728 C C . SER A 1 463 ? -8.984 11.828 4.969 1 97.62 463 SER A C 1
ATOM 3730 O O . SER A 1 463 ? -9.016 10.906 4.152 1 97.62 463 SER A O 1
ATOM 3732 N N . GLY A 1 464 ? -9.641 11.812 6.191 1 96.81 464 GLY A N 1
ATOM 3733 C CA . GLY A 1 464 ? -10.281 10.562 6.578 1 96.81 464 GLY A CA 1
ATOM 3734 C C . GLY A 1 464 ? -9.336 9.375 6.574 1 96.81 464 GLY A C 1
ATOM 3735 O O . GLY A 1 464 ? -8.125 9.539 6.418 1 96.81 464 GLY A O 1
ATOM 3736 N N . HIS A 1 465 ? -9.812 8.25 6.969 1 97.62 465 HIS A N 1
ATOM 3737 C CA . HIS A 1 465 ? -9.031 7.02 6.91 1 97.62 465 HIS A CA 1
ATOM 3738 C C . HIS A 1 465 ? -9.57 6.078 5.84 1 97.62 465 HIS A C 1
ATOM 3740 O O . HIS A 1 465 ? -10.766 5.766 5.824 1 97.62 465 HIS A O 1
ATOM 3746 N N . GLY A 1 466 ? -8.75 5.738 4.883 1 97.62 466 GLY A N 1
ATOM 3747 C CA . GLY A 1 466 ? -9.109 4.777 3.852 1 97.62 466 GLY A CA 1
ATOM 3748 C C . GLY A 1 466 ? -8.047 3.721 3.623 1 97.62 466 GLY A C 1
ATOM 3749 O O . GLY A 1 466 ? -6.949 3.809 4.172 1 97.62 466 GLY A O 1
ATOM 3750 N N . ALA A 1 467 ? -8.312 2.734 2.822 1 98 467 ALA A N 1
ATOM 3751 C CA . ALA A 1 467 ? -7.438 1.604 2.535 1 98 467 ALA A CA 1
ATOM 3752 C C . ALA A 1 467 ? -6.113 2.074 1.938 1 98 467 ALA A C 1
ATOM 3754 O O . ALA A 1 467 ? -5.074 1.444 2.145 1 98 467 ALA A O 1
ATOM 3755 N N . ASN A 1 468 ? -6.137 3.176 1.194 1 98.44 468 ASN A N 1
ATOM 3756 C CA . ASN A 1 468 ? -4.906 3.705 0.616 1 98.44 468 ASN A CA 1
ATOM 3757 C C . ASN A 1 468 ? -3.91 4.121 1.697 1 98.44 468 ASN A C 1
ATOM 3759 O O . ASN A 1 468 ? -2.699 3.973 1.521 1 98.44 468 ASN A O 1
ATOM 3763 N N . HIS A 1 469 ? -4.457 4.641 2.842 1 98.62 469 HIS A N 1
ATOM 3764 C CA . HIS A 1 469 ? -3.582 4.98 3.961 1 98.62 469 HIS A CA 1
ATOM 3765 C C . HIS A 1 469 ? -2.93 3.73 4.547 1 98.62 469 HIS A C 1
ATOM 3767 O O . HIS A 1 469 ? -1.74 3.74 4.871 1 98.62 469 HIS A O 1
ATOM 3773 N N . ASP A 1 470 ? -3.723 2.678 4.691 1 98.56 470 ASP A N 1
ATOM 3774 C CA . ASP A 1 470 ? -3.193 1.428 5.227 1 98.56 470 ASP A CA 1
ATOM 3775 C C . ASP A 1 470 ? -2.068 0.888 4.348 1 98.56 470 ASP A C 1
ATOM 3777 O O . ASP A 1 470 ? -1.049 0.413 4.855 1 98.56 470 ASP A O 1
ATOM 3781 N N . ALA A 1 471 ? -2.236 0.949 3.066 1 98.62 471 ALA A N 1
ATOM 3782 C CA . ALA A 1 471 ? -1.212 0.512 2.121 1 98.62 471 ALA A CA 1
ATOM 3783 C C . ALA A 1 471 ? 0.075 1.313 2.297 1 98.62 471 ALA A C 1
ATOM 3785 O O . ALA A 1 471 ? 1.162 0.74 2.395 1 98.62 471 ALA A O 1
ATOM 3786 N N . LEU A 1 472 ? -0.043 2.596 2.357 1 98.81 472 LEU A N 1
ATOM 3787 C CA . LEU A 1 472 ? 1.127 3.467 2.371 1 98.81 472 LEU A CA 1
ATOM 3788 C C . LEU A 1 472 ? 1.809 3.443 3.734 1 98.81 472 LEU A C 1
ATOM 3790 O O . LEU A 1 472 ? 3.029 3.588 3.826 1 98.81 472 LEU A O 1
ATOM 3794 N N . TYR A 1 473 ? 0.988 3.197 4.863 1 98.69 473 TYR A N 1
ATOM 3795 C CA . TYR A 1 473 ? 1.565 2.934 6.176 1 98.69 473 TYR A CA 1
ATOM 3796 C C . TYR A 1 473 ? 2.537 1.762 6.117 1 98.69 473 TYR A C 1
ATOM 3798 O O . TYR A 1 473 ? 3.672 1.864 6.594 1 98.69 473 TYR A O 1
ATOM 3806 N N . ARG A 1 474 ? 2.107 0.71 5.543 1 98.5 474 ARG A N 1
ATOM 3807 C CA . ARG A 1 474 ? 2.936 -0.49 5.512 1 98.5 474 ARG A CA 1
ATOM 3808 C C . ARG A 1 474 ? 4.125 -0.312 4.57 1 98.5 474 ARG A C 1
ATOM 3810 O O . ARG A 1 474 ? 5.203 -0.853 4.816 1 98.5 474 ARG A O 1
ATOM 3817 N N . TRP A 1 475 ? 3.992 0.42 3.459 1 98.56 475 TRP A N 1
ATOM 3818 C CA . TRP A 1 475 ? 5.125 0.726 2.59 1 98.56 475 TRP A CA 1
ATOM 3819 C C . TRP A 1 475 ? 6.234 1.428 3.365 1 98.56 475 TRP A C 1
ATOM 3821 O O . TRP A 1 475 ? 7.402 1.057 3.258 1 98.56 475 TRP A O 1
ATOM 3831 N N . ILE A 1 476 ? 5.832 2.463 4.176 1 98.62 476 ILE A N 1
ATOM 3832 C CA . ILE A 1 476 ? 6.82 3.207 4.945 1 98.62 476 ILE A CA 1
ATOM 3833 C C . ILE A 1 476 ? 7.512 2.273 5.941 1 98.62 476 ILE A C 1
ATOM 3835 O O . ILE A 1 476 ? 8.734 2.307 6.086 1 98.62 476 ILE A O 1
ATOM 3839 N N . LYS A 1 477 ? 6.711 1.394 6.621 1 97.94 477 LYS A N 1
ATOM 3840 C CA . LYS A 1 477 ? 7.266 0.488 7.621 1 97.94 477 LYS A CA 1
ATOM 3841 C C . LYS A 1 477 ? 8.305 -0.448 7.004 1 97.94 477 LYS A C 1
ATOM 3843 O O . LYS A 1 477 ? 9.242 -0.871 7.676 1 97.94 477 LYS A O 1
ATOM 3848 N N . SER A 1 478 ? 8.133 -0.667 5.715 1 96.75 478 SER A N 1
ATOM 3849 C CA . SER A 1 478 ? 9.055 -1.553 5.008 1 96.75 478 SER A CA 1
ATOM 3850 C C . SER A 1 478 ? 10.312 -0.811 4.582 1 96.75 478 SER A C 1
ATOM 3852 O O . SER A 1 478 ? 11.422 -1.332 4.723 1 96.75 478 SER A O 1
ATOM 3854 N N . VAL A 1 479 ? 10.195 0.415 4.133 1 97.25 479 VAL A N 1
ATOM 3855 C CA . VAL A 1 479 ? 11.289 1.148 3.5 1 97.25 479 VAL A CA 1
ATOM 3856 C C . VAL A 1 479 ? 12.109 1.876 4.562 1 97.25 479 VAL A C 1
ATOM 3858 O O . VAL A 1 479 ? 13.328 2.02 4.426 1 97.25 479 VAL A O 1
ATOM 3861 N N . ASP A 1 480 ? 11.414 2.35 5.609 1 97.56 480 ASP A N 1
ATOM 3862 C CA . ASP A 1 480 ? 12.102 3.049 6.688 1 97.56 480 ASP A CA 1
ATOM 3863 C C . ASP A 1 480 ? 11.555 2.637 8.047 1 97.56 480 ASP A C 1
ATOM 3865 O O . ASP A 1 480 ? 10.773 3.375 8.664 1 97.56 480 ASP A O 1
ATOM 3869 N N . PRO A 1 481 ? 12.016 1.59 8.57 1 95.94 481 PRO A N 1
ATOM 3870 C CA . PRO A 1 481 ? 11.555 1.137 9.891 1 95.94 481 PRO A CA 1
ATOM 3871 C C . PRO A 1 481 ? 12.156 1.945 11.039 1 95.94 481 PRO A C 1
ATOM 3873 O O . PRO A 1 481 ? 11.812 1.723 12.195 1 95.94 481 PRO A O 1
ATOM 3876 N N . SER A 1 482 ? 13.086 2.871 10.703 1 97.19 482 SER A N 1
ATOM 3877 C CA . SER A 1 482 ? 13.828 3.588 11.734 1 97.19 482 SER A CA 1
ATOM 3878 C C . SER A 1 482 ? 13 4.723 12.32 1 97.19 482 SER A C 1
ATOM 3880 O O . SER A 1 482 ? 13.367 5.301 13.344 1 97.19 482 SER A O 1
ATOM 3882 N N . ARG A 1 483 ? 11.844 5.039 11.812 1 98.38 483 ARG A N 1
ATOM 3883 C CA . ARG A 1 483 ? 10.984 6.117 12.281 1 98.38 483 ARG A CA 1
ATOM 3884 C C . ARG A 1 483 ? 9.531 5.66 12.367 1 98.38 483 ARG A C 1
ATOM 3886 O O . ARG A 1 483 ? 9.07 4.875 11.539 1 98.38 483 ARG A O 1
ATOM 3893 N N . PRO A 1 484 ? 8.773 6.152 13.391 1 98.62 484 PRO A N 1
ATOM 3894 C CA . PRO A 1 484 ? 7.344 5.855 13.445 1 98.62 484 PRO A CA 1
ATOM 3895 C C . PRO A 1 484 ? 6.543 6.641 12.406 1 98.62 484 PRO A C 1
ATOM 3897 O O . PRO A 1 484 ? 7.062 7.582 11.797 1 98.62 484 PRO A O 1
ATOM 3900 N N . VAL A 1 485 ? 5.293 6.176 12.148 1 98.75 485 VAL A N 1
ATOM 3901 C CA . VAL A 1 485 ? 4.34 6.805 11.242 1 98.75 485 VAL A CA 1
ATOM 3902 C C . VAL A 1 485 ? 3.154 7.355 12.031 1 98.75 485 VAL A C 1
ATOM 3904 O O . VAL A 1 485 ? 2.639 6.688 12.93 1 98.75 485 VAL A O 1
ATOM 3907 N N . GLN A 1 486 ? 2.77 8.609 11.781 1 98.62 486 GLN A N 1
ATOM 3908 C CA . GLN A 1 486 ? 1.562 9.141 12.406 1 98.62 486 GLN A CA 1
ATOM 3909 C C . GLN A 1 486 ? 0.502 9.469 11.352 1 98.62 486 GLN A C 1
ATOM 3911 O O . GLN A 1 486 ? 0.832 9.805 10.211 1 98.62 486 GLN A O 1
ATOM 3916 N N . TYR A 1 487 ? -0.726 9.312 11.727 1 98.44 487 TYR A N 1
ATOM 3917 C CA . TYR A 1 487 ? -1.875 9.727 10.93 1 98.44 487 TYR A CA 1
ATOM 3918 C C . TYR A 1 487 ? -3.094 9.961 11.812 1 98.44 487 TYR A C 1
ATOM 3920 O O . TYR A 1 487 ? -3.51 9.078 12.562 1 98.44 487 TYR A O 1
ATOM 3928 N N . GLU A 1 488 ? -3.617 11.133 11.727 1 96.94 488 GLU A N 1
ATOM 3929 C CA . GLU A 1 488 ? -4.691 11.5 12.648 1 96.94 488 GLU A CA 1
ATOM 3930 C C . GLU A 1 488 ? -6.051 11.086 12.094 1 96.94 488 GLU A C 1
ATOM 3932 O O . GLU A 1 488 ? -6.996 10.859 12.859 1 96.94 488 GLU A O 1
ATOM 3937 N N . GLY A 1 489 ? -6.191 10.961 10.727 1 94.81 489 GLY A N 1
ATOM 3938 C CA . GLY A 1 489 ? -7.492 10.688 10.141 1 94.81 489 GLY A CA 1
ATOM 3939 C C . GLY A 1 489 ? -8.109 9.391 10.633 1 94.81 489 GLY A C 1
ATOM 3940 O O . GLY A 1 489 ? -7.391 8.453 10.984 1 94.81 489 GLY A O 1
ATOM 3941 N N . GLY A 1 490 ? -9.43 9.336 10.68 1 93.12 490 GLY A N 1
ATOM 3942 C CA . GLY A 1 490 ? -10.117 8.156 11.18 1 93.12 490 GLY A CA 1
ATOM 3943 C C . GLY A 1 490 ? -10.141 8.07 12.695 1 93.12 490 GLY A C 1
ATOM 3944 O O . GLY A 1 490 ? -10.133 6.98 13.258 1 93.12 490 GLY A O 1
ATOM 3945 N N . GLY A 1 491 ? -10.008 9.211 13.359 1 92.81 491 GLY A N 1
ATOM 3946 C CA . GLY A 1 491 ? -10.117 9.258 14.805 1 92.81 491 GLY A CA 1
ATOM 3947 C C . GLY A 1 491 ? -8.773 9.211 15.508 1 92.81 491 GLY A C 1
ATOM 3948 O O . GLY A 1 491 ? -8.711 9.203 16.734 1 92.81 491 GLY A O 1
ATOM 3949 N N . ALA A 1 492 ? -7.652 9.055 14.75 1 94.12 492 ALA A N 1
ATOM 3950 C CA . ALA A 1 492 ? -6.281 9.125 15.242 1 94.12 492 ALA A CA 1
ATOM 3951 C C . ALA A 1 492 ? -5.887 7.84 15.961 1 94.12 492 ALA A C 1
ATOM 3953 O O . ALA A 1 492 ? -4.891 7.805 16.688 1 94.12 492 ALA A O 1
ATOM 3954 N N . ASP A 1 493 ? -6.609 6.832 15.898 1 94.06 493 ASP A N 1
ATOM 3955 C CA . ASP A 1 493 ? -6.277 5.578 16.578 1 94.06 493 ASP A CA 1
ATOM 3956 C C . ASP A 1 493 ? -6.473 4.387 15.641 1 94.06 493 ASP A C 1
ATOM 3958 O O . ASP A 1 493 ? -6.816 3.289 16.094 1 94.06 493 ASP A O 1
ATOM 3962 N N . THR A 1 494 ? -6.359 4.648 14.344 1 95.81 494 THR A N 1
ATOM 3963 C CA . THR A 1 494 ? -6.48 3.574 13.359 1 95.81 494 THR A CA 1
ATOM 3964 C C . THR A 1 494 ? -5.207 2.729 13.328 1 95.81 494 THR A C 1
ATOM 3966 O O . THR A 1 494 ? -4.258 2.998 14.07 1 95.81 494 THR A O 1
ATOM 3969 N N . THR A 1 495 ? -5.156 1.697 12.484 1 93.81 495 THR A N 1
ATOM 3970 C CA . THR A 1 495 ? -3.99 0.836 12.336 1 93.81 495 THR A CA 1
ATOM 3971 C C . THR A 1 495 ? -2.938 1.503 11.453 1 93.81 495 THR A C 1
ATOM 3973 O O . THR A 1 495 ? -1.804 1.025 11.367 1 93.81 495 THR A O 1
ATOM 3976 N N . ALA A 1 496 ? -3.256 2.697 10.914 1 97.44 496 ALA A N 1
ATOM 3977 C CA . ALA A 1 496 ? -2.33 3.389 10.016 1 97.44 496 ALA A CA 1
ATOM 3978 C C . ALA A 1 496 ? -1.468 4.383 10.789 1 97.44 496 ALA A C 1
ATOM 3980 O O . ALA A 1 496 ? -0.896 5.305 10.203 1 97.44 496 ALA A O 1
ATOM 3981 N N . THR A 1 497 ? -1.426 4.266 12.125 1 98.25 497 THR A N 1
ATOM 3982 C CA . THR A 1 497 ? -0.644 5.211 12.922 1 98.25 497 THR A CA 1
ATOM 3983 C C . THR A 1 497 ? 0.019 4.504 14.102 1 98.25 497 THR A C 1
ATOM 3985 O O . THR A 1 497 ? -0.574 3.609 14.711 1 98.25 497 THR A O 1
ATOM 3988 N N . ASP A 1 498 ? 1.281 4.836 14.398 1 98.38 498 ASP A N 1
ATOM 3989 C CA . ASP A 1 498 ? 2.033 4.312 15.539 1 98.38 498 ASP A CA 1
ATOM 3990 C C . ASP A 1 498 ? 1.83 5.184 16.781 1 98.38 498 ASP A C 1
ATOM 3992 O O . ASP A 1 498 ? 2.158 4.773 17.891 1 98.38 498 ASP A O 1
ATOM 3996 N N . ILE A 1 499 ? 1.3 6.426 16.547 1 98.5 499 ILE A N 1
ATOM 3997 C CA . ILE A 1 499 ? 1.106 7.445 17.562 1 98.5 499 ILE A CA 1
ATOM 3998 C C . ILE A 1 499 ? -0.348 7.914 17.562 1 98.5 499 ILE A C 1
ATOM 4000 O O . ILE A 1 499 ? -0.916 8.18 16.5 1 98.5 499 ILE A O 1
ATOM 4004 N N . ILE A 1 500 ? -0.996 7.883 18.797 1 98 500 ILE A N 1
ATOM 4005 C CA . ILE A 1 500 ? -2.279 8.57 18.891 1 98 500 ILE A CA 1
ATOM 4006 C C . ILE A 1 500 ? -2.07 10.078 18.797 1 98 500 ILE A C 1
ATOM 4008 O O . ILE A 1 500 ? -1.438 10.688 19.656 1 98 500 ILE A O 1
ATOM 4012 N N . CYS A 1 501 ? -2.574 10.656 17.734 1 98.19 501 CYS A N 1
ATOM 4013 C CA . CYS A 1 501 ? -2.271 12.062 17.5 1 98.19 501 CYS A CA 1
ATOM 4014 C C . CYS A 1 501 ? -3.541 12.859 17.219 1 98.19 501 CYS A C 1
ATOM 4016 O O . CYS A 1 501 ? -3.658 13.492 16.172 1 98.19 501 CYS A O 1
ATOM 4018 N N . PRO A 1 502 ? -4.457 12.969 18.172 1 97.44 502 PRO A N 1
ATOM 4019 C CA . PRO A 1 502 ? -5.719 13.672 17.938 1 97.44 502 PRO A CA 1
ATOM 4020 C C . PRO A 1 502 ? -5.531 15.188 17.797 1 97.44 502 PRO A C 1
ATOM 4022 O O . PRO A 1 502 ? -4.547 15.734 18.297 1 97.44 502 PRO A O 1
ATOM 4025 N N . MET A 1 503 ? -6.48 15.781 17.141 1 96.62 503 MET A N 1
ATOM 4026 C CA . MET A 1 503 ? -6.523 17.234 17.031 1 96.62 503 MET A CA 1
ATOM 4027 C C . MET A 1 503 ? -7.465 17.828 18.078 1 96.62 503 MET A C 1
ATOM 4029 O O . MET A 1 503 ? -8.617 17.422 18.172 1 96.62 503 MET A O 1
ATOM 4033 N N . TYR A 1 504 ? -6.941 18.672 18.891 1 96.44 504 TYR A N 1
ATOM 4034 C CA . TYR A 1 504 ? -7.688 19.531 19.797 1 96.44 504 TYR A CA 1
ATOM 4035 C C . TYR A 1 504 ? -8.453 18.719 20.828 1 96.44 504 TYR A C 1
ATOM 4037 O O . TYR A 1 504 ? -9.531 19.125 21.281 1 96.44 504 TYR A O 1
ATOM 4045 N N . ALA A 1 505 ? -8.023 17.516 21.047 1 96.94 505 ALA A N 1
ATOM 4046 C CA . ALA A 1 505 ? -8.586 16.797 22.188 1 96.94 505 ALA A CA 1
ATOM 4047 C C . ALA A 1 505 ? -8.414 17.594 23.484 1 96.94 505 ALA A C 1
ATOM 4049 O O . ALA A 1 505 ? -7.367 18.219 23.703 1 96.94 505 ALA A O 1
ATOM 4050 N N . ARG A 1 506 ? -9.453 17.562 24.359 1 96.81 506 ARG A N 1
ATOM 4051 C CA . ARG A 1 506 ? -9.414 18.312 25.609 1 96.81 506 ARG A CA 1
ATOM 4052 C C . ARG A 1 506 ? -8.719 17.516 26.719 1 96.81 506 ARG A C 1
ATOM 4054 O O . ARG A 1 506 ? -8.492 16.312 26.562 1 96.81 506 ARG A O 1
ATOM 4061 N N . VAL A 1 507 ? -8.312 18.234 27.688 1 96.69 507 VAL A N 1
ATOM 4062 C CA . VAL A 1 507 ? -7.574 17.594 28.781 1 96.69 507 VAL A CA 1
ATOM 4063 C C . VAL A 1 507 ? -8.508 16.688 29.578 1 96.69 507 VAL A C 1
ATOM 4065 O O . VAL A 1 507 ? -8.164 15.539 29.859 1 96.69 507 VAL A O 1
ATOM 4068 N N . ASP A 1 508 ? -9.734 17.188 29.859 1 94.5 508 ASP A N 1
ATOM 4069 C CA . ASP A 1 508 ? -10.594 16.469 30.781 1 94.5 508 ASP A CA 1
ATOM 4070 C C . ASP A 1 508 ? -11.961 16.188 30.172 1 94.5 508 ASP A C 1
ATOM 4072 O O . ASP A 1 508 ? -12.75 15.43 30.719 1 94.5 508 ASP A O 1
ATOM 4076 N N . GLU A 1 509 ? -12.203 16.734 29.031 1 94.19 509 GLU A N 1
ATOM 4077 C CA . GLU A 1 509 ? -13.539 16.656 28.438 1 94.19 509 GLU A CA 1
ATOM 4078 C C . GLU A 1 509 ? -13.539 15.773 27.203 1 94.19 509 GLU A C 1
ATOM 4080 O O . GLU A 1 509 ? -12.703 15.938 26.312 1 94.19 509 GLU A O 1
ATOM 4085 N N . ASP A 1 510 ? -14.477 14.859 27.156 1 94.44 510 ASP A N 1
ATOM 4086 C CA . ASP A 1 510 ? -14.68 14.047 25.969 1 94.44 510 ASP A CA 1
ATOM 4087 C C . ASP A 1 510 ? -15.438 14.828 24.891 1 94.44 510 ASP A C 1
ATOM 4089 O O . ASP A 1 510 ? -16.203 15.742 25.203 1 94.44 510 ASP A O 1
ATOM 4093 N N . GLN A 1 511 ? -15.188 14.57 23.703 1 92.81 511 GLN A N 1
ATOM 4094 C CA . GLN A 1 511 ? -15.953 15.055 22.562 1 92.81 511 GLN A CA 1
ATOM 4095 C C . GLN A 1 511 ? -16.562 13.898 21.766 1 92.81 511 GLN A C 1
ATOM 4097 O O . GLN A 1 511 ? -15.961 13.414 20.812 1 92.81 511 GLN A O 1
ATOM 4102 N N . PRO A 1 512 ? -17.734 13.547 22.156 1 90.38 512 PRO A N 1
ATOM 4103 C CA . PRO A 1 512 ? -18.375 12.383 21.531 1 90.38 512 PRO A CA 1
ATOM 4104 C C . PRO A 1 512 ? -18.734 12.633 20.062 1 90.38 512 PRO A C 1
ATOM 4106 O O . PRO A 1 512 ? -19.156 13.734 19.703 1 90.38 512 PRO A O 1
ATOM 4109 N N . PHE A 1 513 ? -18.531 11.812 19.156 1 90.25 513 PHE A N 1
ATOM 4110 C CA . PHE A 1 513 ? -18.906 11.789 17.75 1 90.25 513 PHE A CA 1
ATOM 4111 C C . PHE A 1 513 ? -19.203 10.367 17.297 1 90.25 513 PHE A C 1
ATOM 4113 O O . PHE A 1 513 ? -18.531 9.422 17.703 1 90.25 513 PHE A O 1
ATOM 4120 N N . PRO A 1 514 ? -20.281 10.414 16.281 1 84.75 514 PRO A N 1
ATOM 4121 C CA . PRO A 1 514 ? -20.547 9.078 15.742 1 84.75 514 PRO A CA 1
ATOM 4122 C C . PRO A 1 514 ? -19.344 8.508 14.969 1 84.75 514 PRO A C 1
ATOM 4124 O O . PRO A 1 514 ? -18.625 9.25 14.312 1 84.75 514 PRO A O 1
ATOM 4127 N N . ALA A 1 515 ? -18.703 7.48 15.258 1 89.31 515 ALA A N 1
ATOM 4128 C CA . ALA A 1 515 ? -17.734 6.695 14.508 1 89.31 515 ALA A CA 1
ATOM 4129 C C . ALA A 1 515 ? -16.312 7.043 14.922 1 89.31 515 ALA A C 1
ATOM 4131 O O . ALA A 1 515 ? -15.438 6.168 14.977 1 89.31 515 ALA A O 1
ATOM 4132 N N . VAL A 1 516 ? -16.047 8.508 15.094 1 92.75 516 VAL A N 1
ATOM 4133 C CA . VAL A 1 516 ? -14.688 8.914 15.422 1 92.75 516 VAL A CA 1
ATOM 4134 C C . VAL A 1 516 ? -14.695 9.766 16.688 1 92.75 516 VAL A C 1
ATOM 4136 O O . VAL A 1 516 ? -14.25 10.914 16.672 1 92.75 516 VAL A O 1
ATOM 4139 N N . PRO A 1 517 ? -15.078 9.211 17.812 1 91.81 517 PRO A N 1
ATOM 4140 C CA . PRO A 1 517 ? -15.078 9.984 19.062 1 91.81 517 PRO A CA 1
ATOM 4141 C C . PRO A 1 517 ? -13.68 10.453 19.453 1 91.81 517 PRO A C 1
ATOM 4143 O O . PRO A 1 517 ? -12.703 9.742 19.219 1 91.81 517 PRO A O 1
ATOM 4146 N N . LYS A 1 518 ? -13.633 11.602 20.016 1 94.12 518 LYS A N 1
ATOM 4147 C CA . LYS A 1 518 ? -12.398 12.117 20.609 1 94.12 518 LYS A CA 1
ATOM 4148 C C . LYS A 1 518 ? -12.461 12.109 22.125 1 94.12 518 LYS A C 1
ATOM 4150 O O . LYS A 1 518 ? -13.234 12.859 22.734 1 94.12 518 LYS A O 1
ATOM 4155 N N . TRP A 1 519 ? -11.617 11.352 22.734 1 95.56 519 TRP A N 1
ATOM 4156 C CA . TRP A 1 519 ? -11.562 11.258 24.188 1 95.56 519 TRP A CA 1
ATOM 4157 C C . TRP A 1 519 ? -10.648 12.328 24.781 1 95.56 519 TRP A C 1
ATOM 4159 O O . TRP A 1 519 ? -9.766 12.844 24.094 1 95.56 519 TRP A O 1
ATOM 4169 N N . SER A 1 520 ? -11 12.711 26.031 1 97 520 SER A N 1
ATOM 4170 C CA . SER A 1 520 ? -10.008 13.531 26.719 1 97 520 SER A CA 1
ATOM 4171 C C . SER A 1 520 ? -8.648 12.836 26.766 1 97 520 SER A C 1
ATOM 4173 O O . SER A 1 520 ? -8.578 11.609 26.844 1 97 520 SER A O 1
ATOM 4175 N N . ILE A 1 521 ? -7.629 13.586 26.719 1 97.62 521 ILE A N 1
ATOM 4176 C CA . ILE A 1 521 ? -6.301 13 26.562 1 97.62 521 ILE A CA 1
ATOM 4177 C C . ILE A 1 521 ? -5.961 12.172 27.797 1 97.62 521 ILE A C 1
ATOM 4179 O O . ILE A 1 521 ? -5.281 11.148 27.703 1 97.62 521 ILE A O 1
ATOM 4183 N N . LYS A 1 522 ? -6.422 12.539 29.016 1 95.75 522 LYS A N 1
ATOM 4184 C CA . LYS A 1 522 ? -6.207 11.742 30.219 1 95.75 522 LYS A CA 1
ATOM 4185 C C . LYS A 1 522 ? -6.93 10.406 30.125 1 95.75 522 LYS A C 1
ATOM 4187 O O . LYS A 1 522 ? -6.359 9.359 30.469 1 95.75 522 LYS A O 1
ATOM 4192 N N . LYS A 1 523 ? -8.117 10.445 29.641 1 95.69 523 LYS A N 1
ATOM 4193 C CA . LYS A 1 523 ? -8.922 9.234 29.5 1 95.69 523 LYS A CA 1
ATOM 4194 C C . LYS A 1 523 ? -8.359 8.32 28.422 1 95.69 523 LYS A C 1
ATOM 4196 O O . LYS A 1 523 ? -8.352 7.098 28.578 1 95.69 523 LYS A O 1
ATOM 4201 N N . TRP A 1 524 ? -7.973 8.898 27.344 1 96.19 524 TRP A N 1
ATOM 4202 C CA . TRP A 1 524 ? -7.492 8.148 26.188 1 96.19 524 TRP A CA 1
ATOM 4203 C C . TRP A 1 524 ? -6.367 7.195 26.594 1 96.19 524 TRP A C 1
ATOM 4205 O O . TRP A 1 524 ? -6.328 6.051 26.141 1 96.19 524 TRP A O 1
ATOM 4215 N N . LEU A 1 525 ? -5.52 7.582 27.438 1 93.62 525 LEU A N 1
ATOM 4216 C CA . LEU A 1 525 ? -4.391 6.789 27.906 1 93.62 525 LEU A CA 1
ATOM 4217 C C . LEU A 1 525 ? -4.867 5.559 28.672 1 93.62 525 LEU A C 1
ATOM 4219 O O . LEU A 1 525 ? -4.141 4.566 28.781 1 93.62 525 LEU A O 1
ATOM 4223 N N . SER A 1 526 ? -6.074 5.637 29.188 1 91.75 526 SER A N 1
ATOM 4224 C CA . SER A 1 526 ? -6.551 4.594 30.094 1 91.75 526 SER A CA 1
ATOM 4225 C C . SER A 1 526 ? -7.457 3.604 29.359 1 91.75 526 SER A C 1
ATOM 4227 O O . SER A 1 526 ? -7.938 2.641 29.969 1 91.75 526 SER A O 1
ATOM 4229 N N . LEU A 1 527 ? -7.688 3.85 28.047 1 93.25 527 LEU A N 1
ATOM 4230 C CA . LEU A 1 527 ? -8.555 2.947 27.297 1 93.25 527 LEU A CA 1
ATOM 4231 C C . LEU A 1 527 ? -7.945 1.556 27.203 1 93.25 527 LEU A C 1
ATOM 4233 O O . LEU A 1 527 ? -6.73 1.419 27.047 1 93.25 527 LEU A O 1
ATOM 4237 N N . PRO A 1 528 ? -8.703 0.487 27.281 1 93.06 528 PRO A N 1
ATOM 4238 C CA . PRO A 1 528 ? -8.164 -0.875 27.234 1 93.06 528 PRO A CA 1
ATOM 4239 C C . PRO A 1 528 ? -7.445 -1.18 25.922 1 93.06 528 PRO A C 1
ATOM 4241 O O . PRO A 1 528 ? -7.965 -0.877 24.844 1 93.06 528 PRO A O 1
ATOM 4244 N N . GLY A 1 529 ? -6.262 -1.66 26.047 1 91.44 529 GLY A N 1
ATOM 4245 C CA . GLY A 1 529 ? -5.512 -2.133 24.891 1 91.44 529 GLY A CA 1
ATOM 4246 C C . GLY A 1 529 ? -4.727 -1.035 24.203 1 91.44 529 GLY A C 1
ATOM 4247 O O . GLY A 1 529 ? -3.945 -1.306 23.281 1 91.44 529 GLY A O 1
ATOM 4248 N N . GLU A 1 530 ? -4.914 0.189 24.625 1 93.12 530 GLU A N 1
ATOM 4249 C CA . GLU A 1 530 ? -4.18 1.278 24 1 93.12 530 GLU A CA 1
ATOM 4250 C C . GLU A 1 530 ? -2.783 1.423 24.594 1 93.12 530 GLU A C 1
ATOM 4252 O O . GLU A 1 530 ? -2.637 1.791 25.766 1 93.12 530 GLU A O 1
ATOM 4257 N N . LEU A 1 531 ? -1.732 1.06 23.812 1 94.5 531 LEU A N 1
ATOM 4258 C CA . LEU A 1 531 ? -0.363 1.042 24.328 1 94.5 531 LEU A CA 1
ATOM 4259 C C . LEU A 1 531 ? 0.5 2.062 23.594 1 94.5 531 LEU A C 1
ATOM 4261 O O . LEU A 1 531 ? 1.684 2.217 23.891 1 94.5 531 LEU A O 1
ATOM 4265 N N . ARG A 1 532 ? -0.084 2.822 22.766 1 97.81 532 ARG A N 1
ATOM 4266 C CA . ARG A 1 532 ? 0.669 3.777 21.969 1 97.81 532 ARG A CA 1
ATOM 4267 C C . ARG A 1 532 ? 0.885 5.086 22.719 1 97.81 532 ARG A C 1
ATOM 4269 O O . ARG A 1 532 ? 0.089 5.441 23.594 1 97.81 532 ARG A O 1
ATOM 4276 N N . PRO A 1 533 ? 2.053 5.883 22.297 1 98.38 533 PRO A N 1
ATOM 4277 C CA . PRO A 1 533 ? 2.178 7.242 22.828 1 98.38 533 PRO A CA 1
ATOM 4278 C C . PRO A 1 533 ? 1.124 8.195 22.266 1 98.38 533 PRO A C 1
ATOM 4280 O O . PRO A 1 533 ? 0.578 7.957 21.188 1 98.38 533 PRO A O 1
ATOM 4283 N N . LEU A 1 534 ? 0.778 9.195 23.094 1 98.62 534 LEU A N 1
ATOM 4284 C CA . LEU A 1 534 ? -0.175 10.211 22.656 1 98.62 534 LEU A CA 1
ATOM 4285 C C . LEU A 1 534 ? 0.506 11.562 22.5 1 98.62 534 LEU A C 1
ATOM 4287 O O . LEU A 1 534 ? 1.072 12.094 23.453 1 98.62 534 LEU A O 1
ATOM 4291 N N . ILE A 1 535 ? 0.587 12.07 21.297 1 98.81 535 ILE A N 1
ATOM 4292 C CA . ILE A 1 535 ? 1.146 13.367 20.938 1 98.81 535 ILE A CA 1
ATOM 4293 C C . ILE A 1 535 ? 0.149 14.133 20.062 1 98.81 535 ILE A C 1
ATOM 4295 O O . ILE A 1 535 ? -0.168 13.703 18.953 1 98.81 535 ILE A O 1
ATOM 4299 N N . LEU A 1 536 ? -0.334 15.258 20.531 1 98.5 536 LEU A N 1
ATOM 4300 C CA . LEU A 1 536 ? -1.336 16 19.781 1 98.5 536 LEU A CA 1
ATOM 4301 C C . LEU A 1 536 ? -0.719 16.625 18.531 1 98.5 536 LEU A C 1
ATOM 4303 O O . LEU A 1 536 ? 0.163 17.484 18.641 1 98.5 536 LEU A O 1
ATOM 4307 N N . CYS A 1 537 ? -1.219 16.203 17.375 1 98.19 537 CYS A N 1
ATOM 4308 C CA . CYS A 1 537 ? -0.647 16.781 16.156 1 98.19 537 CYS A CA 1
ATOM 4309 C C . CYS A 1 537 ? -1.1 18.219 15.969 1 98.19 537 CYS A C 1
ATOM 4311 O O . CYS A 1 537 ? -0.455 18.984 15.25 1 98.19 537 CYS A O 1
ATOM 4313 N N . GLU A 1 538 ? -2.219 18.578 16.594 1 97.81 538 GLU A N 1
ATOM 4314 C CA . GLU A 1 538 ? -2.709 19.953 16.719 1 97.81 538 GLU A CA 1
ATOM 4315 C C . GLU A 1 538 ? -3.381 20.172 18.078 1 97.81 538 GLU A C 1
ATOM 4317 O O . GLU A 1 538 ? -4.223 19.375 18.484 1 97.81 538 GLU A O 1
ATOM 4322 N N . TYR A 1 539 ? -2.943 21.203 18.688 1 97.62 539 TYR A N 1
ATOM 4323 C CA . TYR A 1 539 ? -3.645 21.672 19.891 1 97.62 539 TYR A CA 1
ATOM 4324 C C . TYR A 1 539 ? -3.418 23.156 20.109 1 97.62 539 TYR A C 1
ATOM 4326 O O . TYR A 1 539 ? -2.623 23.781 19.391 1 97.62 539 TYR A O 1
ATOM 4334 N N . ALA A 1 540 ? -4.16 23.766 20.984 1 97.62 540 ALA A N 1
ATOM 4335 C CA . ALA A 1 540 ? -4.023 25.188 21.312 1 97.62 540 ALA A CA 1
ATOM 4336 C C . ALA A 1 540 ? -4.031 26.047 20.031 1 97.62 540 ALA A C 1
ATOM 4338 O O . ALA A 1 540 ? -2.992 26.562 19.625 1 97.62 540 ALA A O 1
ATOM 4339 N N . HIS A 1 541 ? -5.172 26.203 19.438 1 97.25 541 HIS A N 1
ATOM 4340 C CA . HIS A 1 541 ? -5.332 27 18.219 1 97.25 541 HIS A CA 1
ATOM 4341 C C . HIS A 1 541 ? -5.074 28.484 18.5 1 97.25 541 HIS A C 1
ATOM 4343 O O . HIS A 1 541 ? -5.883 29.156 19.141 1 97.25 541 HIS A O 1
ATOM 4349 N N . ALA A 1 542 ? -4.062 29.078 18.016 1 97.25 542 ALA A N 1
ATOM 4350 C CA . ALA A 1 542 ? -3.543 30.375 18.438 1 97.25 542 ALA A CA 1
ATOM 4351 C C . ALA A 1 542 ? -4.129 31.5 17.594 1 97.25 542 ALA A C 1
ATOM 4353 O O . ALA A 1 542 ? -3.441 32.469 17.281 1 97.25 542 ALA A O 1
ATOM 4354 N N . MET A 1 543 ? -5.355 31.422 17.25 1 96.81 543 MET A N 1
ATOM 4355 C CA . MET A 1 543 ? -6.008 32.406 16.391 1 96.81 543 MET A CA 1
ATOM 4356 C C . MET A 1 543 ? -6.34 33.688 17.172 1 96.81 543 MET A C 1
ATOM 4358 O O . MET A 1 543 ? -7.098 33.625 18.141 1 96.81 543 MET A O 1
ATOM 4362 N N . GLY A 1 544 ? -5.785 34.844 16.797 1 96.44 544 GLY A N 1
ATOM 4363 C CA . GLY A 1 544 ? -6.027 36.094 17.469 1 96.44 544 GLY A CA 1
ATOM 4364 C C . GLY A 1 544 ? -5.625 36.062 18.938 1 96.44 544 GLY A C 1
ATOM 4365 O O . GLY A 1 544 ? -4.523 35.625 19.281 1 96.44 544 GLY A O 1
ATOM 4366 N N . ASN A 1 545 ? -6.414 36.75 19.734 1 97.38 545 ASN A N 1
ATOM 4367 C CA . ASN A 1 545 ? -6.238 36.688 21.188 1 97.38 545 ASN A CA 1
ATOM 4368 C C . ASN A 1 545 ? -6.754 35.344 21.734 1 97.38 545 ASN A C 1
ATOM 4370 O O . ASN A 1 545 ? -7.934 35.219 22.062 1 97.38 545 ASN A O 1
ATOM 4374 N N . SER A 1 546 ? -5.785 34.438 21.828 1 97.25 546 SER A N 1
ATOM 4375 C CA . SER A 1 546 ? -6.16 33.031 22.125 1 97.25 546 SER A CA 1
ATOM 4376 C C . SER A 1 546 ? -5.191 32.406 23.109 1 97.25 546 SER A C 1
ATOM 4378 O O . SER A 1 546 ? -4.652 33.094 23.984 1 97.25 546 SER A O 1
ATOM 4380 N N . LEU A 1 547 ? -5.133 31.047 23.109 1 97.38 547 LEU A N 1
ATOM 4381 C CA . LEU A 1 547 ? -4.238 30.188 23.891 1 97.38 547 LEU A CA 1
ATOM 4382 C C . LEU A 1 547 ? -4.664 30.172 25.359 1 97.38 547 LEU A C 1
ATOM 4384 O O . LEU A 1 547 ? -3.838 29.938 26.25 1 97.38 547 LEU A O 1
ATOM 4388 N N . GLY A 1 548 ? -5.898 30.484 25.719 1 96.81 548 GLY A N 1
ATOM 4389 C CA . GLY A 1 548 ? -6.418 30.25 27.062 1 96.81 548 GLY A CA 1
ATOM 4390 C C . GLY A 1 548 ? -6.441 28.781 27.438 1 96.81 548 GLY A C 1
ATOM 4391 O O . GLY A 1 548 ? -6.742 27.922 26.609 1 96.81 548 GLY A O 1
ATOM 4392 N N . GLY A 1 549 ? -6.094 28.5 28.672 1 95.62 549 GLY A N 1
ATOM 4393 C CA . GLY A 1 549 ? -6.129 27.125 29.156 1 95.62 549 GLY A CA 1
ATOM 4394 C C . GLY A 1 549 ? -4.883 26.344 28.812 1 95.62 549 GLY A C 1
ATOM 4395 O O . GLY A 1 549 ? -4.809 25.141 29.078 1 95.62 549 GLY A O 1
ATOM 4396 N N . PHE A 1 550 ? -3.861 27 28.266 1 97.5 550 PHE A N 1
ATOM 4397 C CA . PHE A 1 550 ? -2.639 26.359 27.797 1 97.5 550 PHE A CA 1
ATOM 4398 C C . PHE A 1 550 ? -1.938 25.641 28.938 1 97.5 550 PHE A C 1
ATOM 4400 O O . PHE A 1 550 ? -1.403 24.547 28.766 1 97.5 550 PHE A O 1
ATOM 4407 N N . ALA A 1 551 ? -1.985 26.172 30.094 1 96.94 551 ALA A N 1
ATOM 4408 C CA . ALA A 1 551 ? -1.324 25.641 31.281 1 96.94 551 ALA A CA 1
ATOM 4409 C C . ALA A 1 551 ? -1.894 24.266 31.656 1 96.94 551 ALA A C 1
ATOM 4411 O O . ALA A 1 551 ? -1.169 23.391 32.156 1 96.94 551 ALA A O 1
ATOM 4412 N N . LYS A 1 552 ? -3.166 24.047 31.375 1 96.56 552 LYS A N 1
ATOM 4413 C CA . LYS A 1 552 ? -3.803 22.781 31.688 1 96.56 552 LYS A CA 1
ATOM 4414 C C . LYS A 1 552 ? -3.197 21.641 30.875 1 96.56 552 LYS A C 1
ATOM 4416 O O . LYS A 1 552 ? -2.996 20.531 31.391 1 96.56 552 LYS A O 1
ATOM 4421 N N . TYR A 1 553 ? -2.98 21.875 29.609 1 97.94 553 TYR A N 1
ATOM 4422 C CA . TYR A 1 553 ? -2.32 20.875 28.781 1 97.94 553 TYR A CA 1
ATOM 4423 C C . TYR A 1 553 ? -0.951 20.516 29.344 1 97.94 553 TYR A C 1
ATOM 4425 O O . TYR A 1 553 ? -0.623 19.328 29.469 1 97.94 553 TYR A O 1
ATOM 4433 N N . TRP A 1 554 ? -0.184 21.469 29.719 1 98.12 554 TRP A N 1
ATOM 4434 C CA . TRP A 1 554 ? 1.198 21.234 30.109 1 98.12 554 TRP A CA 1
ATOM 4435 C C . TRP A 1 554 ? 1.261 20.594 31.5 1 98.12 554 TRP A C 1
ATOM 4437 O O . TRP A 1 554 ? 2.164 19.812 31.781 1 98.12 554 TRP A O 1
ATOM 4447 N N . GLN A 1 555 ? 0.25 20.953 32.375 1 96.81 555 GLN A N 1
ATOM 4448 C CA . GLN A 1 555 ? 0.139 20.203 33.625 1 96.81 555 GLN A CA 1
ATOM 4449 C C . GLN A 1 555 ? -0.079 18.719 33.344 1 96.81 555 GLN A C 1
ATOM 4451 O O . GLN A 1 555 ? 0.563 17.875 33.969 1 96.81 555 GLN A O 1
ATOM 4456 N N . ALA A 1 556 ? -0.92 18.438 32.406 1 97.56 556 ALA A N 1
ATOM 4457 C CA . ALA A 1 556 ? -1.2 17.047 32.031 1 97.56 556 ALA A CA 1
ATOM 4458 C C . ALA A 1 556 ? 0.022 16.375 31.406 1 97.56 556 ALA A C 1
ATOM 4460 O O . ALA A 1 556 ? 0.343 15.234 31.719 1 97.56 556 ALA A O 1
ATOM 4461 N N . PHE A 1 557 ? 0.717 17.062 30.531 1 98.31 557 PHE A N 1
ATOM 4462 C CA . PHE A 1 557 ? 1.893 16.531 29.859 1 98.31 557 PHE A CA 1
ATOM 4463 C C . PHE A 1 557 ? 2.945 16.094 30.875 1 98.31 557 PHE A C 1
ATOM 4465 O O . PHE A 1 557 ? 3.613 15.078 30.703 1 98.31 557 PHE A O 1
ATOM 4472 N N . ARG A 1 558 ? 3.111 16.859 31.938 1 97.5 558 ARG A N 1
ATOM 4473 C CA . ARG A 1 558 ? 4.145 16.594 32.938 1 97.5 558 ARG A CA 1
ATOM 4474 C C . ARG A 1 558 ? 3.674 15.555 33.938 1 97.5 558 ARG A C 1
ATOM 4476 O O . ARG A 1 558 ? 4.492 14.883 34.562 1 97.5 558 ARG A O 1
ATOM 4483 N N . GLN A 1 559 ? 2.348 15.406 34.031 1 96.19 559 GLN A N 1
ATOM 4484 C CA . GLN A 1 559 ? 1.789 14.492 35.031 1 96.19 559 GLN A CA 1
ATOM 4485 C C . GLN A 1 559 ? 1.707 13.07 34.5 1 96.19 559 GLN A C 1
ATOM 4487 O O . GLN A 1 559 ? 1.853 12.102 35.25 1 96.19 559 GLN A O 1
ATOM 4492 N N . TYR A 1 560 ? 1.478 12.922 33.125 1 96.38 560 TYR A N 1
ATOM 4493 C CA . TYR A 1 560 ? 1.273 11.617 32.531 1 96.38 560 TYR A CA 1
ATOM 4494 C C . TYR A 1 560 ? 2.393 11.297 31.531 1 96.38 560 TYR A C 1
ATOM 4496 O O . TYR A 1 560 ? 2.432 11.836 30.438 1 96.38 560 TYR A O 1
ATOM 4504 N N . PRO A 1 561 ? 3.203 10.297 31.781 1 95.56 561 PRO A N 1
ATOM 4505 C CA . PRO A 1 561 ? 4.41 10.055 30.984 1 95.56 561 PRO A CA 1
ATOM 4506 C C . PRO A 1 561 ? 4.102 9.766 29.516 1 95.56 561 PRO A C 1
ATOM 4508 O O . PRO A 1 561 ? 4.859 10.18 28.625 1 95.56 561 PRO A O 1
ATOM 4511 N N . ARG A 1 562 ? 2.945 9.102 29.172 1 97.38 562 ARG A N 1
ATOM 4512 C CA . ARG A 1 562 ? 2.643 8.719 27.797 1 97.38 562 ARG A CA 1
ATOM 4513 C C . ARG A 1 562 ? 2.012 9.875 27.031 1 97.38 562 ARG A C 1
ATOM 4515 O O . ARG A 1 562 ? 1.797 9.781 25.812 1 97.38 562 ARG A O 1
ATOM 4522 N N . LEU A 1 563 ? 1.656 11 27.781 1 98.12 563 LEU A N 1
ATOM 4523 C CA . LEU A 1 563 ? 1.29 12.25 27.125 1 98.12 563 LEU A CA 1
ATOM 4524 C C . LEU A 1 563 ? 2.529 13.07 26.797 1 98.12 563 LEU A C 1
ATOM 4526 O O . LEU A 1 563 ? 3.021 13.828 27.641 1 98.12 563 LEU A O 1
ATOM 4530 N N . GLN A 1 564 ? 2.875 12.906 25.562 1 98.62 564 GLN A N 1
ATOM 4531 C CA . GLN A 1 564 ? 4.203 13.414 25.25 1 98.62 564 GLN A CA 1
ATOM 4532 C C . GLN A 1 564 ? 4.121 14.719 24.469 1 98.62 564 GLN A C 1
ATOM 4534 O O . GLN A 1 564 ? 4.809 14.898 23.453 1 98.62 564 GLN A O 1
ATOM 4539 N N . GLY A 1 565 ? 3.199 15.648 24.875 1 98.56 565 GLY A N 1
ATOM 4540 C CA . GLY A 1 565 ? 3.143 16.984 24.312 1 98.56 565 GLY A CA 1
ATOM 4541 C C . GLY A 1 565 ? 2.326 17.078 23.047 1 98.56 565 GLY A C 1
ATOM 4542 O O . GLY A 1 565 ? 1.33 16.359 22.891 1 98.56 565 GLY A O 1
ATOM 4543 N N . GLY A 1 566 ? 2.701 18.062 22.203 1 98.62 566 GLY A N 1
ATOM 4544 C CA . GLY A 1 566 ? 1.974 18.281 20.969 1 98.62 566 GLY A CA 1
ATOM 4545 C C . GLY A 1 566 ? 2.484 19.469 20.172 1 98.62 566 GLY A C 1
ATOM 4546 O O . GLY A 1 566 ? 3.576 19.969 20.438 1 98.62 566 GLY A O 1
ATOM 4547 N N . PHE A 1 567 ? 1.712 19.797 19.141 1 98.81 567 PHE A N 1
ATOM 4548 C CA . PHE A 1 567 ? 2.07 20.859 18.203 1 98.81 567 PHE A CA 1
ATOM 4549 C C . PHE A 1 567 ? 0.998 21.938 18.172 1 98.81 567 PHE A C 1
ATOM 4551 O O . PHE A 1 567 ? -0.143 21.672 17.781 1 98.81 567 PHE A O 1
ATOM 4558 N N . VAL A 1 568 ? 1.352 23.172 18.578 1 98.56 568 VAL A N 1
ATOM 4559 C CA . VAL A 1 568 ? 0.435 24.297 18.594 1 98.56 568 VAL A CA 1
ATOM 4560 C C . VAL A 1 568 ? 0.069 24.672 17.156 1 98.56 568 VAL A C 1
ATOM 4562 O O . VAL A 1 568 ? 0.925 24.672 16.266 1 98.56 568 VAL A O 1
ATOM 4565 N N . TRP A 1 569 ? -1.205 24.953 16.891 1 97 569 TRP A N 1
ATOM 4566 C CA . TRP A 1 569 ? -1.635 25.5 15.609 1 97 569 TRP A CA 1
ATOM 4567 C C . TRP A 1 569 ? -1.906 26.984 15.719 1 97 569 TRP A C 1
ATOM 4569 O O . TRP A 1 569 ? -2.877 27.406 16.344 1 97 569 TRP A O 1
ATOM 4579 N N . ASP A 1 570 ? -1.2 28 14.906 1 94.81 570 ASP A N 1
ATOM 4580 C CA . ASP A 1 570 ? 0.016 27.609 14.195 1 94.81 570 ASP A CA 1
ATOM 4581 C C . ASP A 1 570 ? 1.135 28.625 14.438 1 94.81 570 ASP A C 1
ATOM 4583 O O . ASP A 1 570 ? 1.051 29.438 15.359 1 94.81 570 ASP A O 1
ATOM 4587 N N . TRP A 1 571 ? 2.229 28.562 13.719 1 98.12 571 TRP A N 1
ATOM 4588 C CA . TRP A 1 571 ? 3.416 29.344 14.023 1 98.12 571 TRP A CA 1
ATOM 4589 C C . TRP A 1 571 ? 3.217 30.797 13.609 1 98.12 571 TRP A C 1
ATOM 4591 O O . TRP A 1 571 ? 3.471 31.719 14.398 1 98.12 571 TRP A O 1
ATOM 4601 N N . VAL A 1 572 ? 2.611 31 12.43 1 98.19 572 VAL A N 1
ATOM 4602 C CA . VAL A 1 572 ? 2.625 32.344 11.883 1 98.19 572 VAL A CA 1
ATOM 4603 C C . VAL A 1 572 ? 1.256 32.688 11.297 1 98.19 572 VAL A C 1
ATOM 4605 O O . VAL A 1 572 ? 0.627 31.859 10.656 1 98.19 572 VAL A O 1
ATOM 4608 N N . ASP A 1 573 ? 0.749 33.938 11.625 1 97.81 573 ASP A N 1
ATOM 4609 C CA . ASP A 1 573 ? -0.395 34.469 10.883 1 97.81 573 ASP A CA 1
ATOM 4610 C C . ASP A 1 573 ? -0.113 34.469 9.383 1 97.81 573 ASP A C 1
ATOM 4612 O O . ASP A 1 573 ? 1.011 34.75 8.953 1 97.81 573 ASP A O 1
ATOM 4616 N N . GLN A 1 574 ? -1.146 34.25 8.609 1 97.56 574 GLN A N 1
ATOM 4617 C CA . GLN A 1 574 ? -0.934 34.156 7.172 1 97.56 574 GLN A CA 1
ATOM 4618 C C . GLN A 1 574 ? -1.493 35.375 6.438 1 97.56 574 GLN A C 1
ATOM 4620 O O . GLN A 1 574 ? -2.037 35.25 5.34 1 97.56 574 GLN A O 1
ATOM 4625 N N . SER A 1 575 ? -1.46 36.5 7.043 1 97.69 575 SER A N 1
ATOM 4626 C CA . SER A 1 575 ? -1.928 37.719 6.355 1 97.69 575 SER A CA 1
ATOM 4627 C C . SER A 1 575 ? -0.998 38.094 5.207 1 97.69 575 SER A C 1
ATOM 4629 O O . SER A 1 575 ? 0.206 37.812 5.262 1 97.69 575 SER A O 1
ATOM 4631 N N . LEU A 1 576 ? -1.521 38.594 4.145 1 98 576 LEU A N 1
ATOM 4632 C CA . LEU A 1 576 ? -0.783 39.156 3.02 1 98 576 LEU A CA 1
ATOM 4633 C C . LEU A 1 576 ? -0.842 40.688 3.037 1 98 576 LEU A C 1
ATOM 4635 O O . LEU A 1 576 ? -1.809 41.281 3.535 1 98 576 LEU A O 1
ATOM 4639 N N . ILE A 1 577 ? 0.177 41.375 2.555 1 97.81 577 ILE A N 1
ATOM 4640 C CA . ILE A 1 577 ? 0.213 42.812 2.578 1 97.81 577 ILE A CA 1
ATOM 4641 C C . ILE A 1 577 ? -0.451 43.375 1.319 1 97.81 577 ILE A C 1
ATOM 4643 O O . ILE A 1 577 ? -0.129 42.969 0.205 1 97.81 577 ILE A O 1
ATOM 4647 N N . LYS A 1 578 ? -1.369 44.219 1.483 1 96.31 578 LYS A N 1
ATOM 4648 C CA . LYS A 1 578 ? -1.958 45.062 0.444 1 96.31 578 LYS A CA 1
ATOM 4649 C C . LYS A 1 578 ? -1.659 46.562 0.695 1 96.31 578 LYS A C 1
ATOM 4651 O O . LYS A 1 578 ? -1.189 46.906 1.773 1 96.31 578 LYS A O 1
ATOM 4656 N N . TYR A 1 579 ? -1.877 47.344 -0.245 1 95.5 579 TYR A N 1
ATOM 4657 C CA . TYR A 1 579 ? -1.632 48.75 -0.124 1 95.5 579 TYR A CA 1
ATOM 4658 C C . TYR A 1 579 ? -2.898 49.562 -0.416 1 95.5 579 TYR A C 1
ATOM 4660 O O . TYR A 1 579 ? -3.66 49.219 -1.323 1 95.5 579 TYR A O 1
ATOM 4668 N N . ASP A 1 580 ? -3.102 50.531 0.424 1 92.62 580 ASP A N 1
ATOM 4669 C CA . ASP A 1 580 ? -4.273 51.344 0.193 1 92.62 580 ASP A CA 1
ATOM 4670 C C . ASP A 1 580 ? -3.992 52.406 -0.871 1 92.62 580 ASP A C 1
ATOM 4672 O O . ASP A 1 580 ? -2.943 52.375 -1.518 1 92.62 580 ASP A O 1
ATOM 4676 N N . GLU A 1 581 ? -4.969 53.375 -1.077 1 91.62 581 GLU A N 1
ATOM 4677 C CA . GLU A 1 581 ? -4.895 54.375 -2.139 1 91.62 581 GLU A CA 1
ATOM 4678 C C . GLU A 1 581 ? -3.719 55.312 -1.919 1 91.62 581 GLU A C 1
ATOM 4680 O O . GLU A 1 581 ? -3.164 55.844 -2.877 1 91.62 581 GLU A O 1
ATOM 4685 N N . ASN A 1 582 ? -3.34 55.469 -0.722 1 93.69 582 ASN A N 1
ATOM 4686 C CA . ASN A 1 582 ? -2.24 56.375 -0.39 1 93.69 582 ASN A CA 1
ATOM 4687 C C . ASN A 1 582 ? -0.906 55.625 -0.337 1 93.69 582 ASN A C 1
ATOM 4689 O O . ASN A 1 582 ? 0.118 56.219 0.022 1 93.69 582 ASN A O 1
ATOM 4693 N N . GLY A 1 583 ? -0.926 54.312 -0.589 1 93.62 583 GLY A N 1
ATOM 4694 C CA . GLY A 1 583 ? 0.305 53.531 -0.63 1 93.62 583 GLY A CA 1
ATOM 4695 C C . GLY A 1 583 ? 0.7 52.969 0.721 1 93.62 583 GLY A C 1
ATOM 4696 O O . GLY A 1 583 ? 1.793 52.438 0.875 1 93.62 583 GLY A O 1
ATOM 4697 N N . ASN A 1 584 ? -0.124 53.125 1.689 1 94.75 584 ASN A N 1
ATOM 4698 C CA . ASN A 1 584 ? 0.171 52.531 2.998 1 94.75 584 ASN A CA 1
ATOM 4699 C C . ASN A 1 584 ? -0.142 51.031 3.039 1 94.75 584 ASN A C 1
ATOM 4701 O O . ASN A 1 584 ? -1.19 50.625 2.557 1 94.75 584 ASN A O 1
ATOM 4705 N N . PRO A 1 585 ? 0.806 50.312 3.547 1 96.75 585 PRO A N 1
ATOM 4706 C CA . PRO A 1 585 ? 0.574 48.875 3.641 1 96.75 585 PRO A CA 1
ATOM 4707 C C . PRO A 1 585 ? -0.423 48.5 4.738 1 96.75 585 PRO A C 1
ATOM 4709 O O . PRO A 1 585 ? -0.477 49.156 5.777 1 96.75 585 PRO A O 1
ATOM 4712 N N . TRP A 1 586 ? -1.206 47.5 4.578 1 96.56 586 TRP A N 1
ATOM 4713 C CA . TRP A 1 586 ? -2.072 46.938 5.602 1 96.56 586 TRP A CA 1
ATOM 4714 C C . TRP A 1 586 ? -2.18 45.406 5.43 1 96.56 586 TRP A C 1
ATOM 4716 O O . TRP A 1 586 ? -1.887 44.875 4.355 1 96.56 586 TRP A O 1
ATOM 4726 N N . SER A 1 587 ? -2.502 44.688 6.449 1 97.75 587 SER A N 1
ATOM 4727 C CA . SER A 1 587 ? -2.582 43.219 6.469 1 97.75 587 SER A CA 1
ATOM 4728 C C . SER A 1 587 ? -3.936 42.75 5.961 1 97.75 587 SER A C 1
ATOM 4730 O O . SER A 1 587 ? -4.973 43.031 6.562 1 97.75 587 SER A O 1
ATOM 4732 N N . ALA A 1 588 ? -3.92 41.938 4.906 1 97.75 588 ALA A N 1
ATOM 4733 C CA . ALA A 1 588 ? -5.133 41.406 4.281 1 97.75 588 ALA A CA 1
ATOM 4734 C C . ALA A 1 588 ? -5.336 39.938 4.629 1 97.75 588 ALA A C 1
ATOM 4736 O O . ALA A 1 588 ? -4.375 39.219 4.93 1 97.75 588 ALA A O 1
ATOM 4737 N N . TYR A 1 589 ? -6.539 39.5 4.668 1 97.12 589 TYR A N 1
ATOM 4738 C CA . TYR A 1 589 ? -6.895 38.094 4.836 1 97.12 589 TYR A CA 1
ATOM 4739 C C . TYR A 1 589 ? -8.008 37.688 3.875 1 97.12 589 TYR A C 1
ATOM 4741 O O . TYR A 1 589 ? -8.273 38.375 2.898 1 97.12 589 TYR A O 1
ATOM 4749 N N . GLY A 1 590 ? -8.609 36.531 3.986 1 95.5 590 GLY A N 1
ATOM 4750 C CA . GLY A 1 590 ? -9.578 36 3.037 1 95.5 590 GLY A CA 1
ATOM 4751 C C . GLY A 1 590 ? -10.711 36.969 2.762 1 95.5 590 GLY A C 1
ATOM 4752 O O . GLY A 1 590 ? -11.227 37.625 3.682 1 95.5 590 GLY A O 1
ATOM 4753 N N . GLY A 1 591 ? -11.117 37.094 1.59 1 95.31 591 GLY A N 1
ATOM 4754 C CA . GLY A 1 591 ? -12.18 38 1.181 1 95.31 591 GLY A CA 1
ATOM 4755 C C . GLY A 1 591 ? -11.664 39.344 0.683 1 95.31 591 GLY A C 1
ATOM 4756 O O . GLY A 1 591 ? -12.359 40.062 -0.065 1 95.31 591 GLY A O 1
ATOM 4757 N N . ASP A 1 592 ? -10.484 39.719 1.002 1 96.94 592 ASP A N 1
ATOM 4758 C CA . ASP A 1 592 ? -9.938 41.031 0.707 1 96.94 592 ASP A CA 1
ATOM 4759 C C . ASP A 1 592 ? -9.43 41.094 -0.731 1 96.94 592 ASP A C 1
ATOM 4761 O O . ASP A 1 592 ? -9.086 42.188 -1.217 1 96.94 592 ASP A O 1
ATOM 4765 N N . PHE A 1 593 ? -9.422 40 -1.445 1 96.69 593 PHE A N 1
ATOM 4766 C CA . PHE A 1 593 ? -8.938 39.969 -2.82 1 96.69 593 PHE A CA 1
ATOM 4767 C C . PHE A 1 593 ? -10.078 39.688 -3.787 1 96.69 593 PHE A C 1
ATOM 4769 O O . PHE A 1 593 ? -9.844 39.344 -4.949 1 96.69 593 PHE A O 1
ATOM 4776 N N . GLY A 1 594 ? -11.305 39.719 -3.279 1 93.69 594 GLY A N 1
ATOM 4777 C CA . GLY A 1 594 ? -12.477 39.406 -4.074 1 93.69 594 GLY A CA 1
ATOM 4778 C C . GLY A 1 594 ? -12.695 37.906 -4.215 1 93.69 594 GLY A C 1
ATOM 4779 O O . GLY A 1 594 ? -13.57 37.469 -4.973 1 93.69 594 GLY A O 1
ATOM 4780 N N . ASP A 1 595 ? -11.953 37.219 -3.498 1 92.06 595 ASP A N 1
ATOM 4781 C CA . ASP A 1 595 ? -12.008 35.75 -3.562 1 92.06 595 ASP A CA 1
ATOM 4782 C C . ASP A 1 595 ? -13.297 35.219 -2.941 1 92.06 595 ASP A C 1
ATOM 4784 O O . ASP A 1 595 ? -13.758 35.75 -1.917 1 92.06 595 ASP A O 1
ATOM 4788 N N . THR A 1 596 ? -13.992 34.312 -3.51 1 91.88 596 THR A N 1
ATOM 4789 C CA . THR A 1 596 ? -15.133 33.531 -3.059 1 91.88 596 THR A CA 1
ATOM 4790 C C . THR A 1 596 ? -15 32.062 -3.486 1 91.88 596 THR A C 1
ATOM 4792 O O . THR A 1 596 ? -14.664 31.781 -4.637 1 91.88 596 THR A O 1
ATOM 4795 N N . PRO A 1 597 ? -15.289 31.234 -2.699 1 93.81 597 PRO A N 1
ATOM 4796 C CA . PRO A 1 597 ? -15.555 31.328 -1.262 1 93.81 597 PRO A CA 1
ATOM 4797 C C . PRO A 1 597 ? -14.32 31.75 -0.464 1 93.81 597 PRO A C 1
ATOM 4799 O O . PRO A 1 597 ? -13.211 31.797 -1.011 1 93.81 597 PRO A O 1
ATOM 4802 N N . ASN A 1 598 ? -14.43 32.156 0.751 1 94.69 598 ASN A N 1
ATOM 4803 C CA . ASN A 1 598 ? -13.328 32.469 1.655 1 94.69 598 ASN A CA 1
ATOM 4804 C C . ASN A 1 598 ? -13.727 32.281 3.115 1 94.69 598 ASN A C 1
ATOM 4806 O O . ASN A 1 598 ? -14.914 32.219 3.438 1 94.69 598 ASN A O 1
ATOM 4810 N N . ASP A 1 599 ? -12.773 32.219 3.953 1 94.94 599 ASP A N 1
ATOM 4811 C CA . ASP A 1 599 ? -13.008 32.031 5.383 1 94.94 599 ASP A CA 1
ATOM 4812 C C . ASP A 1 599 ? -12.406 33.156 6.191 1 94.94 599 ASP A C 1
ATOM 4814 O O . ASP A 1 599 ? -12 32.969 7.34 1 94.94 599 ASP A O 1
ATOM 4818 N N . ARG A 1 600 ? -12.312 34.25 5.5 1 94.5 600 ARG A N 1
ATOM 4819 C CA . ARG A 1 600 ? -11.977 35.531 6.117 1 94.5 600 ARG A CA 1
ATOM 4820 C C . ARG A 1 600 ? -10.711 35.438 6.953 1 94.5 600 ARG A C 1
ATOM 4822 O O . ARG A 1 600 ? -9.664 35 6.457 1 94.5 600 ARG A O 1
ATOM 4829 N N . GLN A 1 601 ? -10.75 35.781 8.258 1 95.62 601 GLN A N 1
ATOM 4830 C CA . GLN A 1 601 ? -9.562 35.969 9.086 1 95.62 601 GLN A CA 1
ATOM 4831 C C . GLN A 1 601 ? -9.141 34.656 9.719 1 95.62 601 GLN A C 1
ATOM 4833 O O . GLN A 1 601 ? -8.234 34.625 10.555 1 95.62 601 GLN A O 1
ATOM 4838 N N . PHE A 1 602 ? -9.711 33.5 9.328 1 96.12 602 PHE A N 1
ATOM 4839 C CA . PHE A 1 602 ? -9.375 32.219 9.945 1 96.12 602 PHE A CA 1
ATOM 4840 C C . PHE A 1 602 ? -7.891 31.906 9.773 1 96.12 602 PHE A C 1
ATOM 4842 O O . PHE A 1 602 ? -7.336 31.094 10.508 1 96.12 602 PHE A O 1
ATOM 4849 N N . CYS A 1 603 ? -7.207 32.562 8.891 1 95.5 603 CYS A N 1
ATOM 4850 C CA . CYS A 1 603 ? -5.789 32.312 8.641 1 95.5 603 CYS A CA 1
ATOM 4851 C C . CYS A 1 603 ? -4.93 33.156 9.586 1 95.5 603 CYS A C 1
ATOM 4853 O O . CYS A 1 603 ? -3.701 33.125 9.508 1 95.5 603 CYS A O 1
ATOM 4855 N N . MET A 1 604 ? -5.57 34 10.477 1 96.62 604 MET A N 1
ATOM 4856 C CA . MET A 1 604 ? -4.832 34.719 11.508 1 96.62 604 MET A CA 1
ATOM 4857 C C . MET A 1 604 ? -4.664 33.875 12.766 1 96.62 604 MET A C 1
ATOM 4859 O O . MET A 1 604 ? -5.113 34.25 13.844 1 96.62 604 MET A O 1
ATOM 4863 N N . ASN A 1 605 ? -3.994 32.781 12.625 1 96.62 605 ASN A N 1
ATOM 4864 C CA . ASN A 1 605 ? -3.963 31.797 13.695 1 96.62 605 ASN A CA 1
ATOM 4865 C C . ASN A 1 605 ? -2.533 31.484 14.125 1 96.62 605 ASN A C 1
ATOM 4867 O O . ASN A 1 605 ? -2.217 30.328 14.438 1 96.62 605 ASN A O 1
ATOM 4871 N N . GLY A 1 606 ? -1.649 32.438 14.125 1 97.06 606 GLY A N 1
ATOM 4872 C CA . GLY A 1 606 ? -0.253 32.25 14.484 1 97.06 606 GLY A CA 1
ATOM 4873 C C . GLY A 1 606 ? 0.066 32.688 15.898 1 97.06 606 GLY A C 1
ATOM 4874 O O . GLY A 1 606 ? -0.684 33.438 16.5 1 97.06 606 GLY A O 1
ATOM 4875 N N . LEU A 1 607 ? 1.213 32.156 16.359 1 98.44 607 LEU A N 1
ATOM 4876 C CA . LEU A 1 607 ? 1.816 32.656 17.594 1 98.44 607 LEU A CA 1
ATOM 4877 C C . LEU A 1 607 ? 2.586 33.938 17.359 1 98.44 607 LEU A C 1
ATOM 4879 O O . LEU A 1 607 ? 2.912 34.656 18.297 1 98.44 607 LEU A O 1
ATOM 4883 N N . VAL A 1 608 ? 2.84 34.219 16.109 1 98.5 608 VAL A N 1
ATOM 4884 C CA . VAL A 1 608 ? 3.477 35.438 15.695 1 98.5 608 VAL A CA 1
ATOM 4885 C C . VAL A 1 608 ? 2.703 36.062 14.523 1 98.5 608 VAL A C 1
ATOM 4887 O O . VAL A 1 608 ? 2.002 35.344 13.797 1 98.5 608 VAL A O 1
ATOM 4890 N N . PHE A 1 609 ? 2.752 37.406 14.398 1 98.06 609 PHE A N 1
ATOM 4891 C CA . PHE A 1 609 ? 2.209 38.062 13.219 1 98.06 609 PHE A CA 1
ATOM 4892 C C . PHE A 1 609 ? 2.961 37.656 11.961 1 98.06 609 PHE A C 1
ATOM 4894 O O . PHE A 1 609 ? 4.023 37.031 12.047 1 98.06 609 PHE A O 1
ATOM 4901 N N . ALA A 1 610 ? 2.48 38.031 10.789 1 98 610 ALA A N 1
ATOM 4902 C CA . ALA A 1 610 ? 3.084 37.625 9.516 1 98 610 ALA A CA 1
ATOM 4903 C C . ALA A 1 610 ? 4.512 38.156 9.398 1 98 610 ALA A C 1
ATOM 4905 O O . ALA A 1 610 ? 5.355 37.531 8.75 1 98 610 ALA A O 1
ATOM 4906 N N . ASP A 1 611 ? 4.832 39.25 10.047 1 97 611 ASP A N 1
ATOM 4907 C CA . ASP A 1 611 ? 6.168 39.812 10.016 1 97 611 ASP A CA 1
ATOM 4908 C C . ASP A 1 611 ? 7.051 39.25 11.117 1 97 611 ASP A C 1
ATOM 4910 O O . ASP A 1 611 ? 8.164 39.719 11.352 1 97 611 ASP A O 1
ATOM 4914 N N . ARG A 1 612 ? 6.543 38.312 11.906 1 98.19 612 ARG A N 1
ATOM 4915 C CA . ARG A 1 612 ? 7.219 37.531 12.93 1 98.19 612 ARG A CA 1
ATOM 4916 C C . ARG A 1 612 ? 7.371 38.344 14.219 1 98.19 612 ARG A C 1
ATOM 4918 O O . ARG A 1 612 ? 8.164 37.969 15.094 1 98.19 612 ARG A O 1
ATOM 4925 N N . THR A 1 613 ? 6.57 39.375 14.328 1 97.56 613 THR A N 1
ATOM 4926 C CA . THR A 1 613 ? 6.414 39.969 15.648 1 97.56 613 THR A CA 1
ATOM 4927 C C . THR A 1 613 ? 5.602 39.062 16.562 1 97.56 613 THR A C 1
ATOM 4929 O O . THR A 1 613 ? 4.543 38.562 16.172 1 97.56 613 THR A O 1
ATOM 4932 N N . PRO A 1 614 ? 6.043 38.875 17.766 1 97.56 614 PRO A N 1
ATOM 4933 C CA . PRO A 1 614 ? 5.371 37.906 18.641 1 97.56 614 PRO A CA 1
ATOM 4934 C C . PRO A 1 614 ? 3.998 38.406 19.109 1 97.56 614 PRO A C 1
ATOM 4936 O O . PRO A 1 614 ? 3.82 39.594 19.391 1 97.56 614 PRO A O 1
ATOM 4939 N N . HIS A 1 615 ? 3.025 37.5 19.156 1 97.44 615 HIS A N 1
ATOM 4940 C CA . HIS A 1 615 ? 1.825 37.719 19.953 1 97.44 615 HIS A CA 1
ATOM 4941 C C . HIS A 1 615 ? 2.129 37.562 21.438 1 97.44 615 HIS A C 1
ATOM 4943 O O . HIS A 1 615 ? 3.092 36.906 21.828 1 97.44 615 HIS A O 1
ATOM 4949 N N . PRO A 1 616 ? 1.283 38.188 22.328 1 96.5 616 PRO A N 1
ATOM 4950 C CA . PRO A 1 616 ? 1.433 37.938 23.766 1 96.5 616 PRO A CA 1
ATOM 4951 C C . PRO A 1 616 ? 1.297 36.438 24.109 1 96.5 616 PRO A C 1
ATOM 4953 O O . PRO A 1 616 ? 1.912 35.969 25.078 1 96.5 616 PRO A O 1
ATOM 4956 N N . ALA A 1 617 ? 0.571 35.719 23.297 1 96.69 617 ALA A N 1
ATOM 4957 C CA . ALA A 1 617 ? 0.375 34.281 23.516 1 96.69 617 ALA A CA 1
ATOM 4958 C C . ALA A 1 617 ? 1.702 33.531 23.453 1 96.69 617 ALA A C 1
ATOM 4960 O O . ALA A 1 617 ? 1.879 32.531 24.125 1 96.69 617 ALA A O 1
ATOM 4961 N N . LEU A 1 618 ? 2.652 33.969 22.656 1 98.31 618 LEU A N 1
ATOM 4962 C CA . LEU A 1 618 ? 3.945 33.312 22.531 1 98.31 618 LEU A CA 1
ATOM 4963 C C . LEU A 1 618 ? 4.688 33.312 23.859 1 98.31 618 LEU A C 1
ATOM 4965 O O . LEU A 1 618 ? 5.391 32.344 24.188 1 98.31 618 LEU A O 1
ATOM 4969 N N . THR A 1 619 ? 4.551 34.375 24.656 1 97.31 619 THR A N 1
ATOM 4970 C CA . THR A 1 619 ? 5.203 34.438 25.953 1 97.31 619 THR A CA 1
ATOM 4971 C C . THR A 1 619 ? 4.645 33.375 26.906 1 97.31 619 THR A C 1
ATOM 4973 O O . THR A 1 619 ? 5.383 32.812 27.703 1 97.31 619 THR A O 1
ATOM 4976 N N . GLU A 1 620 ? 3.336 33.219 26.844 1 97.62 620 GLU A N 1
ATOM 4977 C CA . GLU A 1 620 ? 2.715 32.156 27.641 1 97.62 620 GLU A CA 1
ATOM 4978 C C . GLU A 1 620 ? 3.25 30.781 27.25 1 97.62 620 GLU A C 1
ATOM 4980 O O . GLU A 1 620 ? 3.547 29.953 28.109 1 97.62 620 GLU A O 1
ATOM 4985 N N . ALA A 1 621 ? 3.369 30.516 25.953 1 98.31 621 ALA A N 1
ATOM 4986 C CA . ALA A 1 621 ? 3.924 29.266 25.453 1 98.31 621 ALA A CA 1
ATOM 4987 C C . ALA A 1 621 ? 5.359 29.078 25.938 1 98.31 621 ALA A C 1
ATOM 4989 O O . ALA A 1 621 ? 5.734 27.984 26.391 1 98.31 621 ALA A O 1
ATOM 4990 N N . LYS A 1 622 ? 6.141 30.125 25.781 1 98.38 622 LYS A N 1
ATOM 4991 C CA . LYS A 1 622 ? 7.535 30.094 26.219 1 98.38 622 LYS A CA 1
ATOM 4992 C C . LYS A 1 622 ? 7.645 29.672 27.688 1 98.38 622 LYS A C 1
ATOM 4994 O O . LYS A 1 622 ? 8.484 28.844 28.031 1 98.38 622 LYS A O 1
ATOM 4999 N N . HIS A 1 623 ? 6.801 30.234 28.516 1 98.25 623 HIS A N 1
ATOM 5000 C CA . HIS A 1 623 ? 6.855 30 29.953 1 98.25 623 HIS A CA 1
ATOM 5001 C C . HIS A 1 623 ? 6.469 28.562 30.281 1 98.25 623 HIS A C 1
ATOM 5003 O O . HIS A 1 623 ? 7.156 27.891 31.062 1 98.25 623 HIS A O 1
ATOM 5009 N N . GLN A 1 624 ? 5.375 28.125 29.719 1 98.06 624 GLN A N 1
ATOM 5010 C CA . GLN A 1 624 ? 4.895 26.781 30.016 1 98.06 624 GLN A CA 1
ATOM 5011 C C . GLN A 1 624 ? 5.852 25.719 29.469 1 98.06 624 GLN A C 1
ATOM 5013 O O . GLN A 1 624 ? 6 24.641 30.062 1 98.06 624 GLN A O 1
ATOM 5018 N N . GLN A 1 625 ? 6.605 26.062 28.453 1 98.25 625 GLN A N 1
ATOM 5019 C CA . GLN A 1 625 ? 7.453 25.078 27.766 1 98.25 625 GLN A CA 1
ATOM 5020 C C . GLN A 1 625 ? 8.891 25.156 28.281 1 98.25 625 GLN A C 1
ATOM 5022 O O . GLN A 1 625 ? 9.766 24.453 27.781 1 98.25 625 GLN A O 1
ATOM 5027 N N . GLN A 1 626 ? 9.148 25.953 29.219 1 98.31 626 GLN A N 1
ATOM 5028 C CA . GLN A 1 626 ? 10.516 26.188 29.656 1 98.31 626 GLN A CA 1
ATOM 5029 C C . GLN A 1 626 ? 11.172 24.906 30.141 1 98.31 626 GLN A C 1
ATOM 5031 O O . GLN A 1 626 ? 10.484 23.984 30.609 1 98.31 626 GLN A O 1
ATOM 5036 N N . PHE A 1 627 ? 12.484 24.766 30.094 1 98.06 627 PHE A N 1
ATOM 5037 C CA . PHE A 1 627 ? 13.219 23.531 30.328 1 98.06 627 PHE A CA 1
ATOM 5038 C C . PHE A 1 627 ? 13.664 23.422 31.781 1 98.06 627 PHE A C 1
ATOM 5040 O O . PHE A 1 627 ? 14.305 22.453 32.188 1 98.06 627 PHE A O 1
ATOM 5047 N N . PHE A 1 628 ? 13.328 24.422 32.625 1 98.06 628 PHE A N 1
ATOM 5048 C CA . PHE A 1 628 ? 13.633 24.391 34.031 1 98.06 628 PHE A CA 1
ATOM 5049 C C . PHE A 1 628 ? 12.359 24.516 34.875 1 98.06 628 PHE A C 1
ATOM 5051 O O . PHE A 1 628 ? 11.492 25.344 34.562 1 98.06 628 PHE A O 1
ATOM 5058 N N . GLN A 1 629 ? 12.188 23.703 35.812 1 97.56 629 GLN A N 1
ATOM 5059 C CA . GLN A 1 629 ? 11.109 23.797 36.781 1 97.56 629 GLN A CA 1
ATOM 5060 C C . GLN A 1 629 ? 11.641 24.188 38.156 1 97.56 629 GLN A C 1
ATOM 5062 O O . GLN A 1 629 ? 12.789 23.922 38.5 1 97.56 629 GLN A O 1
ATOM 5067 N N . PHE A 1 630 ? 10.797 24.797 38.969 1 97.81 630 PHE A N 1
ATOM 5068 C CA . PHE A 1 630 ? 11.227 25.375 40.219 1 97.81 630 PHE A CA 1
ATOM 5069 C C . PHE A 1 630 ? 10.281 24.969 41.344 1 97.81 630 PHE A C 1
ATOM 5071 O O . PHE A 1 630 ? 9.062 24.891 41.156 1 97.81 630 PHE A O 1
ATOM 5078 N N . ARG A 1 631 ? 10.852 24.734 42.469 1 96.25 631 ARG A N 1
ATOM 5079 C CA . ARG A 1 631 ? 10.109 24.547 43.719 1 96.25 631 ARG A CA 1
ATOM 5080 C C . ARG A 1 631 ? 10.734 25.344 44.844 1 96.25 631 ARG A C 1
ATOM 5082 O O . ARG A 1 631 ? 11.953 25.281 45.062 1 96.25 631 ARG A O 1
ATOM 5089 N N . LEU A 1 632 ? 9.914 26.109 45.469 1 96 632 LEU A N 1
ATOM 5090 C CA . LEU A 1 632 ? 10.367 26.891 46.625 1 96 632 LEU A CA 1
ATOM 5091 C C . LEU A 1 632 ? 9.922 26.234 47.938 1 96 632 LEU A C 1
ATOM 5093 O O . LEU A 1 632 ? 8.742 25.906 48.094 1 96 632 LEU A O 1
ATOM 5097 N N . SER A 1 633 ? 10.852 25.922 48.781 1 92.88 633 SER A N 1
ATOM 5098 C CA . SER A 1 633 ? 10.617 25.469 50.156 1 92.88 633 SER A CA 1
ATOM 5099 C C . SER A 1 633 ? 11.391 26.297 51.156 1 92.88 633 SER A C 1
ATOM 5101 O O . SER A 1 633 ? 12.602 26.141 51.312 1 92.88 633 SER A O 1
ATOM 5103 N N . GLY A 1 634 ? 10.719 27.125 51.938 1 88.44 634 GLY A N 1
ATOM 5104 C CA . GLY A 1 634 ? 11.422 28.062 52.812 1 88.44 634 GLY A CA 1
ATOM 5105 C C . GLY A 1 634 ? 12.32 29.016 52.031 1 88.44 634 GLY A C 1
ATOM 5106 O O . GLY A 1 634 ? 11.844 29.781 51.219 1 88.44 634 GLY A O 1
ATOM 5107 N N . ARG A 1 635 ? 13.695 28.828 52.312 1 91.19 635 ARG A N 1
ATOM 5108 C CA . ARG A 1 635 ? 14.656 29.672 51.625 1 91.19 635 ARG A CA 1
ATOM 5109 C C . ARG A 1 635 ? 15.43 28.859 50.562 1 91.19 635 ARG A C 1
ATOM 5111 O O . ARG A 1 635 ? 16.469 29.312 50.094 1 91.19 635 ARG A O 1
ATOM 5118 N N . THR A 1 636 ? 14.789 27.781 50.281 1 94.69 636 THR A N 1
ATOM 5119 C CA . THR A 1 636 ? 15.484 26.906 49.344 1 94.69 636 THR A CA 1
ATOM 5120 C C . THR A 1 636 ? 14.711 26.797 48.031 1 94.69 636 THR A C 1
ATOM 5122 O O . THR A 1 636 ? 13.508 26.547 48.031 1 94.69 636 THR A O 1
ATOM 5125 N N . ILE A 1 637 ? 15.414 27.016 46.906 1 96.94 637 ILE A N 1
ATOM 5126 C CA . ILE A 1 637 ? 14.852 26.828 45.594 1 96.94 637 ILE A CA 1
ATOM 5127 C C . ILE A 1 637 ? 15.43 25.562 44.938 1 96.94 637 ILE A C 1
ATOM 5129 O O . ILE A 1 637 ? 16.641 25.438 44.781 1 96.94 637 ILE A O 1
ATOM 5133 N N . GLU A 1 638 ? 14.578 24.641 44.688 1 97.69 638 GLU A N 1
ATOM 5134 C CA . GLU A 1 638 ? 14.969 23.484 43.875 1 97.69 638 GLU A CA 1
ATOM 5135 C C . GLU A 1 638 ? 14.758 23.734 42.406 1 97.69 638 GLU A C 1
ATOM 5137 O O . GLU A 1 638 ? 13.664 24.109 41.969 1 97.69 638 GLU A O 1
ATOM 5142 N N . VAL A 1 639 ? 15.828 23.656 41.594 1 98.12 639 VAL A N 1
ATOM 5143 C CA . VAL A 1 639 ? 15.781 23.812 40.125 1 98.12 639 VAL A CA 1
ATOM 5144 C C . VAL A 1 639 ? 15.953 22.453 39.469 1 98.12 639 VAL A C 1
ATOM 5146 O O . VAL A 1 639 ? 16.953 21.781 39.688 1 98.12 639 VAL A O 1
ATOM 5149 N N . THR A 1 640 ? 14.961 22.047 38.719 1 97.94 640 THR A N 1
ATOM 5150 C CA . THR A 1 640 ? 15.016 20.781 37.969 1 97.94 640 THR A CA 1
ATOM 5151 C C . THR A 1 640 ? 15.141 21.031 36.469 1 97.94 640 THR A C 1
ATOM 5153 O O . THR A 1 640 ? 14.391 21.844 35.906 1 97.94 640 THR A O 1
ATOM 5156 N N . SER A 1 641 ? 16.094 20.344 35.844 1 98.12 641 SER A N 1
ATOM 5157 C CA . SER A 1 641 ? 16.281 20.469 34.406 1 98.12 641 SER A CA 1
ATOM 5158 C C . SER A 1 641 ? 15.438 19.453 33.625 1 98.12 641 SER A C 1
ATOM 5160 O O . SER A 1 641 ? 15.406 18.266 34 1 98.12 641 SER A O 1
ATOM 5162 N N . GLU A 1 642 ? 14.734 19.953 32.594 1 97.88 642 GLU A N 1
ATOM 5163 C CA . GLU A 1 642 ? 13.984 19.062 31.719 1 97.88 642 GLU A CA 1
ATOM 5164 C C . GLU A 1 642 ? 14.789 18.734 30.469 1 97.88 642 GLU A C 1
ATOM 5166 O O . GLU A 1 642 ? 14.289 18.047 29.578 1 97.88 642 GLU A O 1
ATOM 5171 N N . TYR A 1 643 ? 16.031 19.203 30.391 1 98.12 643 TYR A N 1
ATOM 5172 C CA . TYR A 1 643 ? 16.891 18.734 29.312 1 98.12 643 TYR A CA 1
ATOM 5173 C C . TYR A 1 643 ? 17.172 17.25 29.422 1 98.12 643 TYR A C 1
ATOM 5175 O O . TYR A 1 643 ? 17.359 16.734 30.531 1 98.12 643 TYR A O 1
ATOM 5183 N N . LEU A 1 644 ? 17.156 16.594 28.266 1 98.12 644 LEU A N 1
ATOM 5184 C CA . LEU A 1 644 ? 17.359 15.156 28.25 1 98.12 644 LEU A CA 1
ATOM 5185 C C . LEU A 1 644 ? 18.828 14.812 28.047 1 98.12 644 LEU A C 1
ATOM 5187 O O . LEU A 1 644 ? 19.281 13.742 28.438 1 98.12 644 LEU A O 1
ATOM 5191 N N . PHE A 1 645 ? 19.578 15.75 27.406 1 97.81 645 PHE A N 1
ATOM 5192 C CA . PHE A 1 645 ? 20.922 15.391 26.969 1 97.81 645 PHE A CA 1
ATOM 5193 C C . PHE A 1 645 ? 21.938 16.453 27.375 1 97.81 645 PHE A C 1
ATOM 5195 O O . PHE A 1 645 ? 23.062 16.141 27.734 1 97.81 645 PHE A O 1
ATOM 5202 N N . ARG A 1 646 ? 21.5 17.656 27.359 1 96.81 646 ARG A N 1
ATOM 5203 C CA . ARG A 1 646 ? 22.422 18.781 27.562 1 96.81 646 ARG A CA 1
ATOM 5204 C C . ARG A 1 646 ? 22.609 19.078 29.047 1 96.81 646 ARG A C 1
ATOM 5206 O O . ARG A 1 646 ? 21.641 19.047 29.812 1 96.81 646 ARG A O 1
ATOM 5213 N N . HIS A 1 647 ? 23.812 19.344 29.484 1 96.62 647 HIS A N 1
ATOM 5214 C CA . HIS A 1 647 ? 24.141 19.859 30.812 1 96.62 647 HIS A CA 1
ATOM 5215 C C . HIS A 1 647 ? 23.969 21.375 30.859 1 96.62 647 HIS A C 1
ATOM 5217 O O . HIS A 1 647 ? 24.297 22.078 29.906 1 96.62 647 HIS A O 1
ATOM 5223 N N . SER A 1 648 ? 23.438 21.891 32 1 95.44 648 SER A N 1
ATOM 5224 C CA . SER A 1 648 ? 23.328 23.344 32.156 1 95.44 648 SER A CA 1
ATOM 5225 C C . SER A 1 648 ? 24.703 23.969 32.344 1 95.44 648 SER A C 1
ATOM 5227 O O . SER A 1 648 ? 25.312 23.859 33.438 1 95.44 648 SER A O 1
ATOM 5229 N N . ASP A 1 649 ? 25.25 24.625 31.266 1 91.31 649 ASP A N 1
ATOM 5230 C CA . ASP A 1 649 ? 26.594 25.188 31.312 1 91.31 649 ASP A CA 1
ATOM 5231 C C . ASP A 1 649 ? 26.594 26.641 30.859 1 91.31 649 ASP A C 1
ATOM 5233 O O . ASP A 1 649 ? 27.641 27.266 30.766 1 91.31 649 ASP A O 1
ATOM 5237 N N . ASN A 1 650 ? 25.531 27.156 30.562 1 96.94 650 ASN A N 1
ATOM 5238 C CA . ASN A 1 650 ? 25.375 28.547 30.156 1 96.94 650 ASN A CA 1
ATOM 5239 C C . ASN A 1 650 ? 24.141 29.188 30.797 1 96.94 650 ASN A C 1
ATOM 5241 O O . ASN A 1 650 ? 23.422 29.938 30.156 1 96.94 650 ASN A O 1
ATOM 5245 N N . GLU A 1 651 ? 23.812 28.812 32.031 1 97.56 651 GLU A N 1
ATOM 5246 C CA . GLU A 1 651 ? 22.625 29.312 32.719 1 97.56 651 GLU A CA 1
ATOM 5247 C C . GLU A 1 651 ? 22.984 29.938 34.062 1 97.56 651 GLU A C 1
ATOM 5249 O O . GLU A 1 651 ? 23.688 29.312 34.875 1 97.56 651 GLU A O 1
ATOM 5254 N N . LEU A 1 652 ? 22.562 31.109 34.219 1 97.81 652 LEU A N 1
ATOM 5255 C CA . LEU A 1 652 ? 22.672 31.844 35.469 1 97.81 652 LEU A CA 1
ATOM 5256 C C . LEU A 1 652 ? 21.297 32.125 36.062 1 97.81 652 LEU A C 1
ATOM 5258 O O . LEU A 1 652 ? 20.438 32.719 35.375 1 97.81 652 LEU A O 1
ATOM 5262 N N . LEU A 1 653 ? 21.031 31.688 37.281 1 98 653 LEU A N 1
ATOM 5263 C CA . LEU A 1 653 ? 19.781 32 37.969 1 98 653 LEU A CA 1
ATOM 5264 C C . LEU A 1 653 ? 19.891 33.344 38.688 1 98 653 LEU A C 1
ATOM 5266 O O . LEU A 1 653 ? 20.734 33.5 39.562 1 98 653 LEU A O 1
ATOM 5270 N N . HIS A 1 654 ? 19.094 34.312 38.344 1 97.88 654 HIS A N 1
ATOM 5271 C CA . HIS A 1 654 ? 18.953 35.594 39.031 1 97.88 654 HIS A CA 1
ATOM 5272 C C . HIS A 1 654 ? 17.703 35.594 39.906 1 97.88 654 HIS A C 1
ATOM 5274 O O . HIS A 1 654 ? 16.594 35.344 39.438 1 97.88 654 HIS A O 1
ATOM 5280 N N . TRP A 1 655 ? 17.859 35.812 41.188 1 96.88 655 TRP A N 1
ATOM 5281 C CA . TRP A 1 655 ? 16.703 35.969 42.062 1 96.88 655 TRP A CA 1
ATOM 5282 C C . TRP A 1 655 ? 16.578 37.375 42.594 1 96.88 655 TRP A C 1
ATOM 5284 O O . TRP A 1 655 ? 17.594 38.062 42.812 1 96.88 655 TRP A O 1
ATOM 5294 N N . THR A 1 656 ? 15.383 37.875 42.688 1 96.88 656 THR A N 1
ATOM 5295 C CA . THR A 1 656 ? 15.062 39.219 43.219 1 96.88 656 THR A CA 1
ATOM 5296 C C . THR A 1 656 ? 13.867 39.125 44.156 1 96.88 656 THR A C 1
ATOM 5298 O O . THR A 1 656 ? 12.891 38.438 43.875 1 96.88 656 THR A O 1
ATOM 5301 N N . VAL A 1 657 ? 14 39.75 45.312 1 94.94 657 VAL A N 1
ATOM 5302 C CA . VAL A 1 657 ? 12.875 39.969 46.219 1 94.94 657 VAL A CA 1
ATOM 5303 C C . VAL A 1 657 ? 12.43 41.438 46.156 1 94.94 657 VAL A C 1
ATOM 5305 O O . VAL A 1 657 ? 13.25 42.344 46.312 1 94.94 657 VAL A O 1
ATOM 5308 N N . ALA A 1 658 ? 11.203 41.625 45.875 1 95.12 658 ALA A N 1
ATOM 5309 C CA . ALA A 1 658 ? 10.688 42.969 45.75 1 95.12 658 ALA A CA 1
ATOM 5310 C C . ALA A 1 658 ? 9.414 43.156 46.562 1 95.12 658 ALA A C 1
ATOM 5312 O O . ALA A 1 658 ? 8.578 42.281 46.625 1 95.12 658 ALA A O 1
ATOM 5313 N N . LEU A 1 659 ? 9.336 44.312 47.188 1 93.75 659 LEU A N 1
ATOM 5314 C CA . LEU A 1 659 ? 8.125 44.75 47.875 1 93.75 659 LEU A CA 1
ATOM 5315 C C . LEU A 1 659 ? 7.328 45.719 47 1 93.75 659 LEU A C 1
ATOM 5317 O O . LEU A 1 659 ? 7.773 46.844 46.75 1 93.75 659 LEU A O 1
ATOM 5321 N N . ASP A 1 660 ? 6.18 45.312 46.594 1 92.44 660 ASP A N 1
ATOM 5322 C CA . ASP A 1 660 ? 5.328 46.094 45.719 1 92.44 660 ASP A CA 1
ATOM 5323 C C . ASP A 1 660 ? 6.113 46.625 44.531 1 92.44 660 ASP A C 1
ATOM 5325 O O . ASP A 1 660 ? 6.02 47.812 44.188 1 92.44 660 ASP A O 1
ATOM 5329 N N . GLY A 1 661 ? 6.941 45.781 43.938 1 93.12 661 GLY A N 1
ATOM 5330 C CA . GLY A 1 661 ? 7.699 46.094 42.719 1 93.12 661 GLY A CA 1
ATOM 5331 C C . GLY A 1 661 ? 9.031 46.75 43.031 1 93.12 661 GLY A C 1
ATOM 5332 O O . GLY A 1 661 ? 9.852 46.938 42.125 1 93.12 661 GLY A O 1
ATOM 5333 N N . LYS A 1 662 ? 9.281 47.156 44.219 1 93.56 662 LYS A N 1
ATOM 5334 C CA . LYS A 1 662 ? 10.555 47.75 44.594 1 93.56 662 LYS A CA 1
ATOM 5335 C C . LYS A 1 662 ? 11.547 46.688 45.094 1 93.56 662 LYS A C 1
ATOM 5337 O O . LYS A 1 662 ? 11.328 46.031 46.125 1 93.56 662 LYS A O 1
ATOM 5342 N N . PRO A 1 663 ? 12.641 46.594 44.5 1 94.44 663 PRO A N 1
ATOM 5343 C CA . PRO A 1 663 ? 13.602 45.531 44.875 1 94.44 663 PRO A CA 1
ATOM 5344 C C . PRO A 1 663 ? 14.211 45.75 46.25 1 94.44 663 PRO A C 1
ATOM 5346 O O . PRO A 1 663 ? 14.547 46.906 46.594 1 94.44 663 PRO A O 1
ATOM 5349 N N . LEU A 1 664 ? 14.367 44.719 47 1 94 664 LEU A N 1
ATOM 5350 C CA . LEU A 1 664 ? 14.953 44.75 48.312 1 94 664 LEU A CA 1
ATOM 5351 C C . LEU A 1 664 ? 16.281 44 48.375 1 94 664 LEU A C 1
ATOM 5353 O O . LEU A 1 664 ? 17.203 44.375 49.062 1 94 664 LEU A O 1
ATOM 5357 N N . ALA A 1 665 ? 16.266 42.875 47.688 1 94.69 665 ALA A N 1
ATOM 5358 C CA . ALA A 1 665 ? 17.438 42.031 47.625 1 94.69 665 ALA A CA 1
ATOM 5359 C C . ALA A 1 665 ? 17.5 41.25 46.312 1 94.69 665 ALA A C 1
ATOM 5361 O O . ALA A 1 665 ? 16.469 40.969 45.688 1 94.69 665 ALA A O 1
ATOM 5362 N N . SER A 1 666 ? 18.609 40.969 45.875 1 96.44 666 SER A N 1
ATOM 5363 C CA . SER A 1 666 ? 18.828 40.219 44.625 1 96.44 666 SER A CA 1
ATOM 5364 C C . SER A 1 666 ? 20.125 39.438 44.688 1 96.44 666 SER A C 1
ATOM 5366 O O . SER A 1 666 ? 20.984 39.719 45.531 1 96.44 666 SER A O 1
ATOM 5368 N N . GLY A 1 667 ? 20.297 38.438 43.844 1 96.19 667 GLY A N 1
ATOM 5369 C CA . GLY A 1 667 ? 21.5 37.656 43.719 1 96.19 667 GLY A CA 1
ATOM 5370 C C . GLY A 1 667 ? 21.5 36.75 42.5 1 96.19 667 GLY A C 1
ATOM 5371 O O . GLY A 1 667 ? 20.531 36.719 41.719 1 96.19 667 GLY A O 1
ATOM 5372 N N . GLU A 1 668 ? 22.625 36.188 42.281 1 96.62 668 GLU A N 1
ATOM 5373 C CA . GLU A 1 668 ? 22.766 35.281 41.156 1 96.62 668 GLU A CA 1
ATOM 5374 C C . GLU A 1 668 ? 23.484 34 41.562 1 96.62 668 GLU A C 1
ATOM 5376 O O . GLU A 1 668 ? 24.375 34 42.406 1 96.62 668 GLU A O 1
ATOM 5381 N N . VAL A 1 669 ? 23.109 32.906 41 1 97.25 669 VAL A N 1
ATOM 5382 C CA . VAL A 1 669 ? 23.719 31.594 41.219 1 97.25 669 VAL A CA 1
ATOM 5383 C C . VAL A 1 669 ? 23.891 30.875 39.875 1 97.25 669 VAL A C 1
ATOM 5385 O O . VAL A 1 669 ? 22.922 30.734 39.125 1 97.25 669 VAL A O 1
ATOM 5388 N N . PRO A 1 670 ? 25.125 30.484 39.531 1 96.94 670 PRO A N 1
ATOM 5389 C CA . PRO A 1 670 ? 25.281 29.672 38.344 1 96.94 670 PRO A CA 1
ATOM 5390 C C . PRO A 1 670 ? 24.578 28.312 38.469 1 96.94 670 PRO A C 1
ATOM 5392 O O . PRO A 1 670 ? 24.609 27.688 39.531 1 96.94 670 PRO A O 1
ATOM 5395 N N . LEU A 1 671 ? 23.859 27.953 37.438 1 97.5 671 LEU A N 1
ATOM 5396 C CA . LEU A 1 671 ? 23.25 26.625 37.406 1 97.5 671 LEU A CA 1
ATOM 5397 C C . LEU A 1 671 ? 24.219 25.594 36.844 1 97.5 671 LEU A C 1
ATOM 5399 O O . LEU A 1 671 ? 24.875 25.859 35.844 1 97.5 671 LEU A O 1
ATOM 5403 N N . ASP A 1 672 ? 24.438 24.5 37.469 1 96.81 672 ASP A N 1
ATOM 5404 C CA . ASP A 1 672 ? 25.219 23.328 37.062 1 96.81 672 ASP A CA 1
ATOM 5405 C C . ASP A 1 672 ? 24.406 22.047 37.25 1 96.81 672 ASP A C 1
ATOM 5407 O O . ASP A 1 672 ? 24.625 21.312 38.219 1 96.81 672 ASP A O 1
ATOM 5411 N N . VAL A 1 673 ? 23.453 21.922 36.438 1 97.56 673 VAL A N 1
ATOM 5412 C CA . VAL A 1 673 ? 22.484 20.844 36.562 1 97.56 673 VAL A CA 1
ATOM 5413 C C . VAL A 1 673 ? 22.672 19.812 35.438 1 97.56 673 VAL A C 1
ATOM 5415 O O . VAL A 1 673 ? 22.703 20.188 34.281 1 97.56 673 VAL A O 1
ATOM 5418 N N . ALA A 1 674 ? 22.875 18.5 35.75 1 97.31 674 ALA A N 1
ATOM 5419 C CA . ALA A 1 674 ? 22.938 17.422 34.781 1 97.31 674 ALA A CA 1
ATOM 5420 C C . ALA A 1 674 ? 21.594 17.281 34.062 1 97.31 674 ALA A C 1
ATOM 5422 O O . ALA A 1 674 ? 20.562 17.703 34.562 1 97.31 674 ALA A O 1
ATOM 5423 N N . PRO A 1 675 ? 21.672 16.703 32.875 1 97.5 675 PRO A N 1
ATOM 5424 C CA . PRO A 1 675 ? 20.391 16.391 32.219 1 97.5 675 PRO A CA 1
ATOM 5425 C C . PRO A 1 675 ? 19.453 15.609 33.156 1 97.5 675 PRO A C 1
ATOM 5427 O O . PRO A 1 675 ? 19.859 14.625 33.781 1 97.5 675 PRO A O 1
ATOM 5430 N N . GLN A 1 676 ? 18.25 16.078 33.188 1 97 676 GLN A N 1
ATOM 5431 C CA . GLN A 1 676 ? 17.203 15.5 34.031 1 97 676 GLN A CA 1
ATOM 5432 C C . GLN A 1 676 ? 17.594 15.523 35.5 1 97 676 GLN A C 1
ATOM 5434 O O . GLN A 1 676 ? 17.062 14.75 36.312 1 97 676 GLN A O 1
ATOM 5439 N N . GLY A 1 677 ? 18.547 16.422 35.844 1 97.69 677 GLY A N 1
ATOM 5440 C CA . GLY A 1 677 ? 19 16.531 37.219 1 97.69 677 GLY A CA 1
ATOM 5441 C C . GLY A 1 677 ? 18.359 17.672 37.969 1 97.69 677 GLY A C 1
ATOM 5442 O O . GLY A 1 677 ? 17.422 18.312 37.469 1 97.69 677 GLY A O 1
ATOM 5443 N N . LYS A 1 678 ? 18.797 17.969 39.281 1 97.62 678 LYS A N 1
ATOM 5444 C CA . LYS A 1 678 ? 18.281 19.047 40.125 1 97.62 678 LYS A CA 1
ATOM 5445 C C . LYS A 1 678 ? 19.406 19.75 40.875 1 97.62 678 LYS A C 1
ATOM 5447 O O . LYS A 1 678 ? 20.484 19.172 41.062 1 97.62 678 LYS A O 1
ATOM 5452 N N . GLN A 1 679 ? 19.281 20.891 41.125 1 97.62 679 GLN A N 1
ATOM 5453 C CA . GLN A 1 679 ? 20.156 21.703 41.938 1 97.62 679 GLN A CA 1
ATOM 5454 C C . GLN A 1 679 ? 19.359 22.438 43.031 1 97.62 679 GLN A C 1
ATOM 5456 O O . GLN A 1 679 ? 18.281 22.953 42.75 1 97.62 679 GLN A O 1
ATOM 5461 N N . VAL A 1 680 ? 19.766 22.328 44.281 1 97.5 680 VAL A N 1
ATOM 5462 C CA . VAL A 1 680 ? 19.125 23.031 45.375 1 97.5 680 VAL A 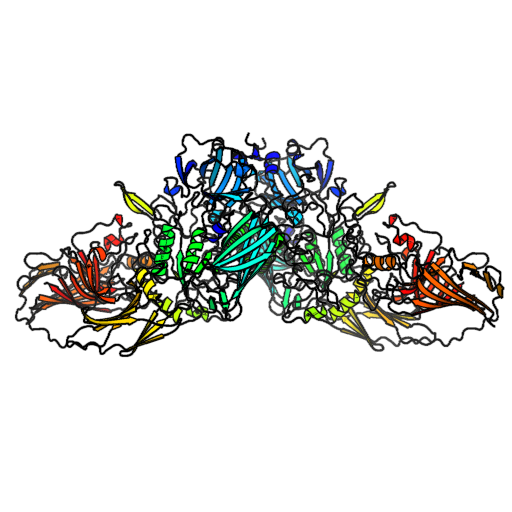CA 1
ATOM 5463 C C . VAL A 1 680 ? 19.922 24.281 45.75 1 97.5 680 VAL A C 1
ATOM 5465 O O . VAL A 1 680 ? 21.125 24.203 45.969 1 97.5 680 VAL A O 1
ATOM 5468 N N . ILE A 1 681 ? 19.328 25.375 45.75 1 97.12 681 ILE A N 1
ATOM 5469 C CA . ILE A 1 681 ? 19.938 26.672 46.031 1 97.12 681 ILE A CA 1
ATOM 5470 C C . ILE A 1 681 ? 19.375 27.234 47.344 1 97.12 681 ILE A C 1
ATOM 5472 O O . ILE A 1 681 ? 18.156 27.375 47.5 1 97.12 681 ILE A O 1
ATOM 5476 N N . GLU A 1 682 ? 20.234 27.516 48.281 1 95.88 682 GLU A N 1
ATOM 5477 C CA . GLU A 1 682 ? 19.812 28.172 49.5 1 95.88 682 GLU A CA 1
ATOM 5478 C C . GLU A 1 682 ? 19.953 29.688 49.406 1 95.88 682 GLU A C 1
ATOM 5480 O O . GLU A 1 682 ? 21.047 30.203 49.188 1 95.88 682 GLU A O 1
ATOM 5485 N N . LEU A 1 683 ? 18.875 30.359 49.531 1 94.44 683 LEU A N 1
ATOM 5486 C CA . LEU A 1 683 ? 18.891 31.812 49.469 1 94.44 683 LEU A CA 1
ATOM 5487 C C . LEU A 1 683 ? 19.375 32.406 50.812 1 94.44 683 LEU A C 1
ATOM 5489 O O . LEU A 1 683 ? 19.188 31.781 51.844 1 94.44 683 LEU A O 1
ATOM 5493 N N . PRO A 1 684 ? 19.984 33.562 50.781 1 92.25 684 PRO A N 1
ATOM 5494 C CA . PRO A 1 684 ? 20.297 34.25 52.031 1 92.25 684 PRO A CA 1
ATOM 5495 C C . PRO A 1 684 ? 19.047 34.656 52.812 1 92.25 684 PRO A C 1
ATOM 5497 O O . PRO A 1 684 ? 17.922 34.5 52.312 1 92.25 684 PRO A O 1
ATOM 5500 N N . GLU A 1 685 ? 19.391 35.156 54 1 88.38 685 GLU A N 1
ATOM 5501 C CA . GLU A 1 685 ? 18.25 35.656 54.781 1 88.38 685 GLU A CA 1
ATOM 5502 C C . GLU A 1 685 ? 17.531 36.75 54.031 1 88.38 685 GLU A C 1
ATOM 5504 O O . GLU A 1 685 ? 18.156 37.719 53.562 1 88.38 685 GLU A O 1
ATOM 5509 N N . LEU A 1 686 ? 16.219 36.562 53.844 1 84.94 686 LEU A N 1
ATOM 5510 C CA . LEU A 1 686 ? 15.406 37.5 53.062 1 84.94 686 LEU A CA 1
ATOM 5511 C C . LEU A 1 686 ? 14.969 38.656 53.938 1 84.94 686 LEU A C 1
ATOM 5513 O O . LEU A 1 686 ? 14.703 38.5 55.125 1 84.94 686 LEU A O 1
ATOM 5517 N N . PRO A 1 687 ? 14.961 39.75 53.312 1 83.19 687 PRO A N 1
ATOM 5518 C CA . PRO A 1 687 ? 14.523 40.938 54.062 1 83.19 687 PRO A CA 1
ATOM 5519 C C . PRO A 1 687 ? 13.102 40.781 54.594 1 83.19 687 PRO A C 1
ATOM 5521 O O . PRO A 1 687 ? 12.242 40.219 53.938 1 83.19 687 PRO A O 1
ATOM 5524 N N . GLN A 1 688 ? 12.93 41.188 55.781 1 80.88 688 GLN A N 1
ATOM 5525 C CA . GLN A 1 688 ? 11.602 41.312 56.375 1 80.88 688 GLN A CA 1
ATOM 5526 C C . GLN A 1 688 ? 11.211 42.781 56.531 1 80.88 688 GLN A C 1
ATOM 5528 O O . GLN A 1 688 ? 11.445 43.375 57.594 1 80.88 688 GLN A O 1
ATOM 5533 N N . PRO A 1 689 ? 10.641 43.219 55.469 1 80.88 689 PRO A N 1
ATOM 5534 C CA . PRO A 1 689 ? 10.312 44.656 55.531 1 80.88 689 PRO A CA 1
ATOM 5535 C C . PRO A 1 689 ? 9.289 44.969 56.625 1 80.88 689 PRO A C 1
ATOM 5537 O O . PRO A 1 689 ? 8.414 44.156 56.906 1 80.88 689 PRO A O 1
ATOM 5540 N N . GLU A 1 690 ? 9.383 46.156 57.125 1 77.31 690 GLU A N 1
ATOM 5541 C CA . GLU A 1 690 ? 8.445 46.594 58.156 1 77.31 690 GLU A CA 1
ATOM 5542 C C . GLU A 1 690 ? 7.176 47.156 57.531 1 77.31 690 GLU A C 1
ATOM 5544 O O . GLU A 1 690 ? 6.121 47.219 58.156 1 77.31 690 GLU A O 1
ATOM 5549 N N . SER A 1 691 ? 7.32 47.531 56.344 1 79 691 SER A N 1
ATOM 5550 C CA . SER A 1 691 ? 6.188 48.156 55.688 1 79 691 SER A CA 1
ATOM 5551 C C . SER A 1 691 ? 5.234 47.094 55.125 1 79 691 SER A C 1
ATOM 5553 O O . SER A 1 691 ? 5.656 46 54.781 1 79 691 SER A O 1
ATOM 5555 N N . ALA A 1 692 ? 3.945 47.5 55.062 1 81.38 692 ALA A N 1
ATOM 5556 C CA . ALA A 1 692 ? 2.932 46.656 54.469 1 81.38 692 ALA A CA 1
ATOM 5557 C C . ALA A 1 692 ? 3.09 46.625 52.938 1 81.38 692 ALA A C 1
ATOM 5559 O O . ALA A 1 692 ? 3.576 47.562 52.344 1 81.38 692 ALA A O 1
ATOM 5560 N N . GLY A 1 693 ? 2.688 45.5 52.375 1 85.25 693 GLY A N 1
ATOM 5561 C CA . GLY A 1 693 ? 2.775 45.281 50.938 1 85.25 693 GLY A CA 1
ATOM 5562 C C . GLY A 1 693 ? 3.018 43.844 50.562 1 85.25 693 GLY A C 1
ATOM 5563 O O . GLY A 1 693 ? 3.223 43 51.438 1 85.25 693 GLY A O 1
ATOM 5564 N N . GLN A 1 694 ? 3.012 43.625 49.219 1 89.31 694 GLN A N 1
ATOM 5565 C CA . GLN A 1 694 ? 3.238 42.25 48.75 1 89.31 694 GLN A CA 1
ATOM 5566 C C . GLN A 1 694 ? 4.719 42.031 48.469 1 89.31 694 GLN A C 1
ATOM 5568 O O . GLN A 1 694 ? 5.344 42.75 47.688 1 89.31 694 GLN A O 1
ATOM 5573 N N . LEU A 1 695 ? 5.207 41.031 49.125 1 91.88 695 LEU A N 1
ATOM 5574 C CA . LEU A 1 695 ? 6.582 40.594 48.906 1 91.88 695 LEU A CA 1
ATOM 5575 C C . LEU A 1 695 ? 6.637 39.406 47.938 1 91.88 695 LEU A C 1
ATOM 5577 O O . LEU A 1 695 ? 5.949 38.406 48.094 1 91.88 695 LEU A O 1
ATOM 5581 N N . TRP A 1 696 ? 7.402 39.625 46.812 1 95.25 696 TRP A N 1
ATOM 5582 C CA . TRP A 1 696 ? 7.492 38.594 45.781 1 95.25 696 TRP A CA 1
ATOM 5583 C C . TRP A 1 696 ? 8.945 38.219 45.5 1 95.25 696 TRP A C 1
ATOM 5585 O O . TRP A 1 696 ? 9.82 39.094 45.469 1 95.25 696 TRP A O 1
ATOM 5595 N N . LEU A 1 697 ? 9.164 36.906 45.406 1 96.19 697 LEU A N 1
ATOM 5596 C CA . LEU A 1 697 ? 10.438 36.375 44.938 1 96.19 697 LEU A CA 1
ATOM 5597 C C . LEU A 1 697 ? 10.336 35.969 43.469 1 96.19 697 LEU A C 1
ATOM 5599 O O . LEU A 1 697 ? 9.445 35.219 43.094 1 96.19 697 LEU A O 1
ATOM 5603 N N . THR A 1 698 ? 11.156 36.594 42.656 1 97.25 698 THR A N 1
ATOM 5604 C CA . THR A 1 698 ? 11.211 36.281 41.219 1 97.25 698 THR A CA 1
ATOM 5605 C C . THR A 1 698 ? 12.562 35.688 40.844 1 97.25 698 THR A C 1
ATOM 5607 O O . THR A 1 698 ? 13.602 36.188 41.281 1 97.25 698 THR A O 1
ATOM 5610 N N . VAL A 1 699 ? 12.555 34.625 40.125 1 97.94 699 VAL A N 1
ATOM 5611 C CA . VAL A 1 699 ? 13.789 34.031 39.594 1 97.94 699 VAL A CA 1
ATOM 5612 C C . VAL A 1 699 ? 13.758 34.062 38.062 1 97.94 699 VAL A C 1
ATOM 5614 O O . VAL A 1 699 ? 12.711 33.844 37.469 1 97.94 699 VAL A O 1
ATOM 5617 N N . HIS A 1 700 ? 14.844 34.406 37.469 1 98.12 700 HIS A N 1
ATOM 5618 C CA . HIS A 1 700 ? 15.086 34.312 36.031 1 98.12 700 HIS A CA 1
ATOM 5619 C C . HIS A 1 700 ? 16.312 33.469 35.719 1 98.12 700 HIS A C 1
ATOM 5621 O O . HIS A 1 700 ? 17.328 33.562 36.438 1 98.12 700 HIS A O 1
ATOM 5627 N N . VAL A 1 701 ? 16.172 32.594 34.781 1 98.5 701 VAL A N 1
ATOM 5628 C CA . VAL A 1 701 ? 17.344 31.891 34.219 1 98.5 701 VAL A CA 1
ATOM 5629 C C . VAL A 1 701 ? 17.828 32.625 32.969 1 98.5 701 VAL A C 1
ATOM 5631 O O . VAL A 1 701 ? 17.141 32.656 31.969 1 98.5 701 VAL A O 1
ATOM 5634 N N . VAL A 1 702 ? 19.016 33.156 33.062 1 98 702 VAL A N 1
ATOM 5635 C CA . VAL A 1 702 ? 19.609 33.969 32 1 98 702 VAL A CA 1
ATOM 5636 C C . VAL A 1 702 ? 20.797 33.219 31.391 1 98 702 VAL A C 1
ATOM 5638 O O . VAL A 1 702 ? 21.594 32.625 32.125 1 98 702 VAL A O 1
ATOM 5641 N N . GLN A 1 703 ? 20.875 33.25 30.078 1 97.5 703 GLN A N 1
ATOM 5642 C CA . GLN A 1 703 ? 22.062 32.75 29.391 1 97.5 703 GLN A CA 1
ATOM 5643 C C . GLN A 1 703 ? 23.078 33.844 29.156 1 97.5 703 GLN A C 1
ATOM 5645 O O . GLN A 1 703 ? 22.891 34.688 28.266 1 97.5 703 GLN A O 1
ATOM 5650 N N . PRO A 1 704 ? 24.141 33.781 29.875 1 97.25 704 PRO A N 1
ATOM 5651 C CA . PRO A 1 704 ? 25.078 34.906 29.797 1 97.25 704 PRO A CA 1
ATOM 5652 C C . PRO A 1 704 ? 25.812 34.969 28.453 1 97.25 704 PRO A C 1
ATOM 5654 O O . PRO A 1 704 ? 26.25 36.031 28.031 1 97.25 704 PRO A O 1
ATOM 5657 N N . ASN A 1 705 ? 26.016 33.844 27.828 1 97.5 705 ASN A N 1
ATOM 5658 C CA . ASN A 1 705 ? 26.703 33.781 26.547 1 97.5 705 ASN A CA 1
ATOM 5659 C C . ASN A 1 705 ? 25.719 33.562 25.391 1 97.5 705 ASN A C 1
ATOM 5661 O O . ASN A 1 705 ? 24.719 32.844 25.547 1 97.5 705 ASN A O 1
ATOM 5665 N N . ALA A 1 706 ? 26.031 34.219 24.297 1 97.62 706 ALA A N 1
ATOM 5666 C CA . ALA A 1 706 ? 25.234 34 23.094 1 97.62 706 ALA A CA 1
ATOM 5667 C C . ALA A 1 706 ? 25.297 32.562 22.641 1 97.62 706 ALA A C 1
ATOM 5669 O O . ALA A 1 706 ? 26.281 31.844 22.922 1 97.62 706 ALA A O 1
ATOM 5670 N N . THR A 1 707 ? 24.297 32.062 22.047 1 95.94 707 THR A N 1
ATOM 5671 C CA . THR A 1 707 ? 24.234 30.766 21.391 1 95.94 707 THR A CA 1
ATOM 5672 C C . THR A 1 707 ? 24.016 30.922 19.891 1 95.94 707 THR A C 1
ATOM 5674 O O . THR A 1 707 ? 23.984 32.031 19.375 1 95.94 707 THR A O 1
ATOM 5677 N N . ALA A 1 708 ? 23.891 29.766 19.203 1 94.75 708 ALA A N 1
ATOM 5678 C CA . ALA A 1 708 ? 23.625 29.812 17.766 1 94.75 708 ALA A CA 1
ATOM 5679 C C . ALA A 1 708 ? 22.266 30.438 17.484 1 94.75 708 ALA A C 1
ATOM 5681 O O . ALA A 1 708 ? 22.016 30.891 16.359 1 94.75 708 ALA A O 1
ATOM 5682 N N . TRP A 1 709 ? 21.438 30.562 18.516 1 96.94 709 TRP A N 1
ATOM 5683 C CA . TRP A 1 709 ? 20.078 31.016 18.219 1 96.94 709 TRP A CA 1
ATOM 5684 C C . TRP A 1 709 ? 19.656 32.125 19.172 1 96.94 709 TRP A C 1
ATOM 5686 O O . TRP A 1 709 ? 18.531 32.625 19.109 1 96.94 709 TRP A O 1
ATOM 5696 N N . SER A 1 710 ? 20.469 32.5 20.109 1 96.81 710 SER A N 1
ATOM 5697 C CA . SER A 1 710 ? 20.109 33.562 21.031 1 96.81 710 SER A CA 1
ATOM 5698 C C . SER A 1 710 ? 21.281 34.469 21.328 1 96.81 710 SER A C 1
ATOM 5700 O O . SER A 1 710 ? 22.438 34.062 21.281 1 96.81 710 SER A O 1
ATOM 5702 N N . GLU A 1 711 ? 21.031 35.719 21.656 1 97.31 711 GLU A N 1
ATOM 5703 C CA . GLU A 1 711 ? 22.047 36.688 22.109 1 97.31 711 GLU A CA 1
ATOM 5704 C C . GLU A 1 711 ? 22.359 36.5 23.594 1 97.31 711 GLU A C 1
ATOM 5706 O O . GLU A 1 711 ? 21.578 35.875 24.328 1 97.31 711 GLU A O 1
ATOM 5711 N N . ALA A 1 712 ? 23.484 37.031 23.953 1 97.75 712 ALA A N 1
ATOM 5712 C CA . ALA A 1 712 ? 23.797 37.062 25.375 1 97.75 712 ALA A CA 1
ATOM 5713 C C . ALA A 1 712 ? 22.719 37.781 26.172 1 97.75 712 ALA A C 1
ATOM 5715 O O . ALA A 1 712 ? 22.188 38.812 25.75 1 97.75 712 ALA A O 1
ATOM 5716 N N . GLY A 1 713 ? 22.406 37.188 27.297 1 97.69 713 GLY A N 1
ATOM 5717 C CA . GLY A 1 713 ? 21.391 37.781 28.156 1 97.69 713 GLY A CA 1
ATOM 5718 C C . GLY A 1 713 ? 20.016 37.219 27.922 1 97.69 713 GLY A C 1
ATOM 5719 O O . GLY A 1 713 ? 19.047 37.656 28.562 1 97.69 713 GLY A O 1
ATOM 5720 N N . HIS A 1 714 ? 19.922 36.219 27.094 1 97.88 714 HIS A N 1
ATOM 5721 C CA . HIS A 1 714 ? 18.625 35.594 26.797 1 97.88 714 HIS A CA 1
ATOM 5722 C C . HIS A 1 714 ? 18.016 34.969 28.047 1 97.88 714 HIS A C 1
ATOM 5724 O O . HIS A 1 714 ? 18.703 34.219 28.75 1 97.88 714 HIS A O 1
ATOM 5730 N N . ILE A 1 715 ? 16.734 35.281 28.391 1 97.94 715 ILE A N 1
ATOM 5731 C CA . ILE A 1 715 ? 16 34.688 29.5 1 97.94 715 ILE A CA 1
ATOM 5732 C C . ILE A 1 715 ? 15.281 33.406 29.031 1 97.94 715 ILE A C 1
ATOM 5734 O O . ILE A 1 715 ? 14.375 33.5 28.203 1 97.94 715 ILE A O 1
ATOM 5738 N N . SER A 1 716 ? 15.648 32.312 29.562 1 97.06 716 SER A N 1
ATOM 5739 C CA . SER A 1 716 ? 15.094 31.047 29.062 1 97.06 716 SER A CA 1
ATOM 5740 C C . SER A 1 716 ? 13.984 30.531 29.984 1 97.06 716 SER A C 1
ATOM 5742 O O . SER A 1 716 ? 13.18 29.688 29.578 1 97.06 716 SER A O 1
ATOM 5744 N N . ALA A 1 717 ? 13.938 31 31.219 1 98.38 717 ALA A N 1
ATOM 5745 C CA . ALA A 1 717 ? 12.922 30.547 32.156 1 98.38 717 ALA A CA 1
ATOM 5746 C C . ALA A 1 717 ? 12.758 31.531 33.312 1 98.38 717 ALA A C 1
ATOM 5748 O O . ALA A 1 717 ? 13.648 32.344 33.594 1 98.38 717 ALA A O 1
ATOM 5749 N N . TRP A 1 718 ? 11.641 31.516 33.938 1 98.19 718 TRP A N 1
ATOM 5750 C CA . TRP A 1 718 ? 11.406 32.312 35.125 1 98.19 718 TRP A CA 1
ATOM 5751 C C . TRP A 1 718 ? 10.266 31.766 35.969 1 98.19 718 TRP A C 1
ATOM 5753 O O . TRP A 1 718 ? 9.523 30.891 35.5 1 98.19 718 TRP A O 1
ATOM 5763 N N . GLN A 1 719 ? 10.18 32.188 37.188 1 97.88 719 GLN A N 1
ATOM 5764 C CA . GLN A 1 719 ? 9.133 31.828 38.156 1 97.88 719 GLN A CA 1
ATOM 5765 C C . GLN A 1 719 ? 9.039 32.875 39.25 1 97.88 719 GLN A C 1
ATOM 5767 O O . GLN A 1 719 ? 10.039 33.5 39.625 1 97.88 719 GLN A O 1
ATOM 5772 N N . GLN A 1 720 ? 7.84 33.062 39.625 1 96.94 720 GLN A N 1
ATOM 5773 C CA . GLN A 1 720 ? 7.617 34 40.719 1 96.94 720 GLN A CA 1
ATOM 5774 C C . GLN A 1 720 ? 6.785 33.375 41.844 1 96.94 720 GLN A C 1
ATOM 5776 O O . GLN A 1 720 ? 5.895 32.562 41.562 1 96.94 720 GLN A O 1
ATOM 5781 N N . TRP A 1 721 ? 7.082 33.656 43.188 1 95.38 721 TRP A N 1
ATOM 5782 C CA . TRP A 1 721 ? 6.32 33.219 44.344 1 95.38 721 TRP A CA 1
ATOM 5783 C C . TRP A 1 721 ? 5.977 34.406 45.25 1 95.38 721 TRP A C 1
ATOM 5785 O O . TRP A 1 721 ? 6.805 35.281 45.469 1 95.38 721 TRP A O 1
ATOM 5795 N N . ARG A 1 722 ? 4.77 34.406 45.625 1 93.19 722 ARG A N 1
ATOM 5796 C CA . ARG A 1 722 ? 4.375 35.375 46.656 1 93.19 722 ARG A CA 1
ATOM 5797 C C . ARG A 1 722 ? 4.867 34.906 48.031 1 93.19 722 ARG A C 1
ATOM 5799 O O . ARG A 1 722 ? 4.656 33.781 48.438 1 93.19 722 ARG A O 1
ATOM 5806 N N . LEU A 1 723 ? 5.598 35.812 48.75 1 90.12 723 LEU A N 1
ATOM 5807 C CA . LEU A 1 723 ? 6.105 35.5 50.094 1 90.12 723 LEU A CA 1
ATOM 5808 C C . LEU A 1 723 ? 5.168 36.031 51.156 1 90.12 723 LEU A C 1
ATOM 5810 O O . LEU A 1 723 ? 4.219 36.781 50.844 1 90.12 723 LEU A O 1
ATOM 5814 N N . ALA A 1 724 ? 5.473 35.656 52.438 1 79.12 724 ALA A N 1
ATOM 5815 C CA . ALA A 1 724 ? 4.621 36.062 53.562 1 79.12 724 ALA A CA 1
ATOM 5816 C C . ALA A 1 724 ? 4.539 37.594 53.656 1 79.12 724 ALA A C 1
ATOM 5818 O O . ALA A 1 724 ? 5.535 38.281 53.438 1 79.12 724 ALA A O 1
ATOM 5819 N N . GLU A 1 725 ? 3.389 38.062 53.75 1 75.88 725 GLU A N 1
ATOM 5820 C CA . GLU A 1 725 ? 3.104 39.5 53.781 1 75.88 725 GLU A CA 1
ATOM 5821 C C . GLU A 1 725 ? 2.73 39.969 55.188 1 75.88 725 GLU A C 1
ATOM 5823 O O . GLU A 1 725 ? 2.137 39.219 55.969 1 75.88 725 GLU A O 1
ATOM 5828 N N . ASN A 1 726 ? 3.295 41.156 55.5 1 70.88 726 ASN A N 1
ATOM 5829 C CA . ASN A 1 726 ? 2.795 41.812 56.688 1 70.88 726 ASN A CA 1
ATOM 5830 C C . ASN A 1 726 ? 1.504 42.562 56.438 1 70.88 726 ASN A C 1
ATOM 5832 O O . ASN A 1 726 ? 1.383 43.25 55.406 1 70.88 726 ASN A O 1
ATOM 5836 N N . LEU A 1 727 ? 0.59 42.344 57.281 1 71.19 727 LEU A N 1
ATOM 5837 C CA . LEU A 1 727 ? -0.666 43.094 57.156 1 71.19 727 LEU A CA 1
ATOM 5838 C C . LEU A 1 727 ? -0.507 44.531 57.625 1 71.19 727 LEU A C 1
ATOM 5840 O O . LEU A 1 727 ? 0.211 44.781 58.594 1 71.19 727 LEU A O 1
ATOM 5844 N N . SER A 1 728 ? -0.914 45.375 56.781 1 64.25 728 SER A N 1
ATOM 5845 C CA . SER A 1 728 ? -0.863 46.781 57.125 1 64.25 728 SER A CA 1
ATOM 5846 C C . SER A 1 728 ? -1.937 47.125 58.156 1 64.25 728 SER A C 1
ATOM 5848 O O . SER A 1 728 ? -3.107 46.781 57.969 1 64.25 728 SER A O 1
ATOM 5850 N N . VAL A 1 729 ? -1.46 47.594 59.312 1 62.34 729 VAL A N 1
ATOM 5851 C CA . VAL A 1 729 ? -2.408 48.094 60.312 1 62.34 729 VAL A CA 1
ATOM 5852 C C . VAL A 1 729 ? -2.596 49.594 60.188 1 62.34 729 VAL A C 1
ATOM 5854 O O . VAL A 1 729 ? -3.246 50.219 61 1 62.34 729 VAL A O 1
ATOM 5857 N N . THR A 1 730 ? -2.119 50.125 59.125 1 56.66 730 THR A N 1
ATOM 5858 C CA . THR A 1 730 ? -2.182 51.562 59.031 1 56.66 730 THR A CA 1
ATOM 5859 C C . THR A 1 730 ? -3.631 52.062 59 1 56.66 730 THR A C 1
ATOM 5861 O O . THR A 1 730 ? -4.418 51.625 58.156 1 56.66 730 THR A O 1
ATOM 5864 N N . LEU A 1 731 ? -3.979 52.688 60.094 1 58.62 731 LEU A N 1
ATOM 5865 C CA . LEU A 1 731 ? -5.285 53.344 60.219 1 58.62 731 LEU A CA 1
ATOM 5866 C C . LEU A 1 731 ? -5.402 54.531 59.281 1 58.62 731 LEU A C 1
ATOM 5868 O O . LEU A 1 731 ? -4.438 55.25 59.094 1 58.62 731 LEU A O 1
ATOM 5872 N N . PRO A 1 732 ? -6.48 54.625 58.531 1 58.78 732 PRO A N 1
ATOM 5873 C CA . PRO A 1 732 ? -6.691 55.781 57.656 1 58.78 732 PRO A CA 1
ATOM 5874 C C . PRO A 1 732 ? -6.566 57.094 58.406 1 58.78 732 PRO A C 1
ATOM 5876 O O . PRO A 1 732 ? -6.938 57.188 59.594 1 58.78 732 PRO A O 1
ATOM 5879 N N . THR A 1 733 ? -5.629 58 58.031 1 60.19 733 THR A N 1
ATOM 5880 C CA . THR A 1 733 ? -5.523 59.312 58.594 1 60.19 733 THR A CA 1
ATOM 5881 C C . THR A 1 733 ? -6.84 60.062 58.469 1 60.19 733 THR A C 1
ATOM 5883 O O . THR A 1 733 ? -7.43 60.125 57.375 1 60.19 733 THR A O 1
ATOM 5886 N N . ALA A 1 734 ? -7.473 60.469 59.594 1 62.34 734 ALA A N 1
ATOM 5887 C CA . ALA A 1 734 ? -8.719 61.219 59.594 1 62.34 734 ALA A CA 1
ATOM 5888 C C . ALA A 1 734 ? -8.531 62.625 58.969 1 62.34 734 ALA A C 1
ATOM 5890 O O . ALA A 1 734 ? -7.598 63.344 59.312 1 62.34 734 ALA A O 1
ATOM 5891 N N . SER A 1 735 ? -8.961 62.688 57.656 1 65.94 735 SER A N 1
ATOM 5892 C CA . SER A 1 735 ? -8.961 64.062 57.125 1 65.94 735 SER A CA 1
ATOM 5893 C C . SER A 1 735 ? -10 64.938 57.844 1 65.94 735 SER A C 1
ATOM 5895 O O . SER A 1 735 ? -11.086 64.438 58.188 1 65.94 735 SER A O 1
ATOM 5897 N N . HIS A 1 736 ? -9.594 66.062 58.188 1 67.38 736 HIS A N 1
ATOM 5898 C CA . HIS A 1 736 ? -10.445 67 58.938 1 67.38 736 HIS A CA 1
ATOM 5899 C C . HIS A 1 736 ? -11.383 67.75 58 1 67.38 736 HIS A C 1
ATOM 5901 O O . HIS A 1 736 ? -12.336 68.375 58.469 1 67.38 736 HIS A O 1
ATOM 5907 N N . ALA A 1 737 ? -11.172 67.625 56.688 1 82 737 ALA A N 1
ATOM 5908 C CA . ALA A 1 737 ? -12.07 68.375 55.812 1 82 737 ALA A CA 1
ATOM 5909 C C . ALA A 1 737 ? -13.312 67.5 55.469 1 82 737 ALA A C 1
ATOM 5911 O O . ALA A 1 737 ? -13.242 66.312 55.438 1 82 737 ALA A O 1
ATOM 5912 N N . ILE A 1 738 ? -14.367 68.25 55.438 1 86.31 738 ILE A N 1
ATOM 5913 C CA . ILE A 1 738 ? -15.625 67.562 55.094 1 86.31 738 ILE A CA 1
ATOM 5914 C C . ILE A 1 738 ? -16.062 68 53.719 1 86.31 738 ILE A C 1
ATOM 5916 O O . ILE A 1 738 ? -16.234 69.25 53.469 1 86.31 738 ILE A O 1
ATOM 5920 N N . PRO A 1 739 ? -16.125 67.062 52.781 1 93.81 739 PRO A N 1
ATOM 5921 C CA . PRO A 1 739 ? -16.641 67.5 51.469 1 93.81 739 PRO A CA 1
ATOM 5922 C C . PRO A 1 739 ? -18.031 68.125 51.562 1 93.81 739 PRO A C 1
ATOM 5924 O O . PRO A 1 739 ? -18.844 67.688 52.375 1 93.81 739 PRO A O 1
ATOM 5927 N N . HIS A 1 740 ? -18.234 69.125 50.688 1 94.88 740 HIS A N 1
ATOM 5928 C CA . HIS A 1 740 ? -19.516 69.875 50.688 1 94.88 740 HIS A CA 1
ATOM 5929 C C . HIS A 1 740 ? -20.453 69.312 49.594 1 94.88 740 HIS A C 1
ATOM 5931 O O . HIS A 1 740 ? -20.078 69.188 48.438 1 94.88 740 HIS A O 1
ATOM 5937 N N . LEU A 1 741 ? -21.594 68.812 49.969 1 96.12 741 LEU A N 1
ATOM 5938 C CA . LEU A 1 741 ? -22.609 68.312 49.062 1 96.12 741 LEU A CA 1
ATOM 5939 C C . LEU A 1 741 ? -23.641 69.375 48.719 1 96.12 741 LEU A C 1
ATOM 5941 O O . LEU A 1 741 ? -24.188 70 49.594 1 96.12 741 LEU A O 1
ATOM 5945 N N . THR A 1 742 ? -23.766 69.688 47.531 1 96.31 742 THR A N 1
ATOM 5946 C CA . THR A 1 742 ? -24.844 70.562 47.031 1 96.31 742 THR A CA 1
ATOM 5947 C C . THR A 1 742 ? -25.797 69.75 46.156 1 96.31 742 THR A C 1
ATOM 5949 O O . THR A 1 742 ? -25.375 68.938 45.312 1 96.31 742 THR A O 1
ATOM 5952 N N . THR A 1 743 ? -27.078 69.875 46.375 1 95.31 743 THR A N 1
ATOM 5953 C CA . THR A 1 743 ? -28.094 69.125 45.688 1 95.31 743 THR A CA 1
ATOM 5954 C C . THR A 1 743 ? -28.922 70.062 44.781 1 95.31 743 THR A C 1
ATOM 5956 O O . THR A 1 743 ? -29.438 71.062 45.25 1 95.31 743 THR A O 1
ATOM 5959 N N . SER A 1 744 ? -28.828 69.75 43.688 1 94.56 744 SER A N 1
ATOM 5960 C CA . SER A 1 744 ? -29.75 70.438 42.75 1 94.56 744 SER A CA 1
ATOM 5961 C C . SER A 1 744 ? -30.797 69.438 42.25 1 94.56 744 SER A C 1
ATOM 5963 O O . SER A 1 744 ? -30.797 68.25 42.625 1 94.56 744 SER A O 1
ATOM 5965 N N . GLU A 1 745 ? -31.688 70 41.375 1 92.75 745 GLU A N 1
ATOM 5966 C CA . GLU A 1 745 ? -32.719 69.125 40.812 1 92.75 745 GLU A CA 1
ATOM 5967 C C . GLU A 1 745 ? -32.125 68.062 39.906 1 92.75 745 GLU A C 1
ATOM 5969 O O . GLU A 1 745 ? -32.656 66.938 39.812 1 92.75 745 GLU A O 1
ATOM 5974 N N . MET A 1 746 ? -30.938 68.312 39.469 1 94.56 746 MET A N 1
ATOM 5975 C CA . MET A 1 746 ? -30.422 67.438 38.438 1 94.56 746 MET A CA 1
ATOM 5976 C C . MET A 1 746 ? -29.172 66.75 38.938 1 94.56 746 MET A C 1
ATOM 5978 O O . MET A 1 746 ? -28.828 65.625 38.438 1 94.56 746 MET A O 1
ATOM 5982 N N . ASP A 1 747 ? -28.516 67.312 39.938 1 96.06 747 ASP A N 1
ATOM 5983 C CA . ASP A 1 747 ? -27.188 66.75 40.219 1 96.06 747 ASP A CA 1
ATOM 5984 C C . ASP A 1 747 ? -26.938 66.75 41.75 1 96.06 747 ASP A C 1
ATOM 5986 O O . ASP A 1 747 ? -27.484 67.562 42.469 1 96.06 747 ASP A O 1
ATOM 5990 N N . PHE A 1 748 ? -26.188 65.812 42.188 1 96.94 748 PHE A N 1
ATOM 5991 C CA . PHE A 1 748 ? -25.422 65.875 43.406 1 96.94 748 PHE A CA 1
ATOM 5992 C C . PHE A 1 748 ? -24 66.375 43.125 1 96.94 748 PHE A C 1
ATOM 5994 O O . PHE A 1 748 ? -23.281 65.75 42.344 1 96.94 748 PHE A O 1
ATOM 6001 N N . CYS A 1 749 ? -23.609 67.438 43.656 1 96.62 749 CYS A N 1
ATOM 6002 C CA . CYS A 1 749 ? -22.266 68 43.469 1 96.62 749 CYS A CA 1
ATOM 6003 C C . CYS A 1 749 ? -21.469 67.938 44.781 1 96.62 749 CYS A C 1
ATOM 6005 O O . CYS A 1 749 ? -21.922 68.5 45.781 1 96.62 749 CYS A O 1
ATOM 6007 N N . ILE A 1 750 ? -20.406 67.25 44.719 1 96.75 750 ILE A N 1
ATOM 6008 C CA . ILE A 1 750 ? -19.531 67.188 45.875 1 96.75 750 ILE A CA 1
ATOM 6009 C C . ILE A 1 750 ? -18.25 67.938 45.594 1 96.75 750 ILE A C 1
ATOM 6011 O O . ILE A 1 750 ? -17.594 67.75 44.562 1 96.75 750 ILE A O 1
ATOM 6015 N N . GLU A 1 751 ? -17.922 68.875 46.531 1 95.38 751 GLU A N 1
ATOM 6016 C CA . GLU A 1 751 ? -16.75 69.75 46.344 1 95.38 751 GLU A CA 1
ATOM 6017 C C . GLU A 1 751 ? -15.781 69.562 47.531 1 95.38 751 GLU A C 1
ATOM 6019 O O . GLU A 1 751 ? -16.219 69.5 48.688 1 95.38 751 GLU A O 1
ATOM 6024 N N . LEU A 1 752 ? -14.664 69.438 47.188 1 94.88 752 LEU A N 1
ATOM 6025 C CA . LEU A 1 752 ? -13.578 69.438 48.188 1 94.88 752 LEU A CA 1
ATOM 6026 C C . LEU A 1 752 ? -12.336 70.125 47.656 1 94.88 752 LEU A C 1
ATOM 6028 O O . LEU A 1 752 ? -11.602 69.562 46.812 1 94.88 752 LEU A O 1
ATOM 6032 N N . GLY A 1 753 ? -12.094 71.25 48.188 1 91 753 GLY A N 1
ATOM 6033 C CA . GLY A 1 753 ? -10.984 72.062 47.656 1 91 753 GLY A CA 1
ATOM 6034 C C . GLY A 1 753 ? -11.109 72.312 46.188 1 91 753 GLY A C 1
ATOM 6035 O O . GLY A 1 753 ? -12.094 72.938 45.75 1 91 753 GLY A O 1
ATOM 6036 N N . ASN A 1 754 ? -10.195 71.875 45.406 1 92.44 754 ASN A N 1
ATOM 6037 C CA . ASN A 1 754 ? -10.211 72.125 43.969 1 92.44 754 ASN A CA 1
ATOM 6038 C C . ASN A 1 754 ? -10.781 70.938 43.219 1 92.44 754 ASN A C 1
ATOM 6040 O O . ASN A 1 754 ? -10.641 70.812 42 1 92.44 754 ASN A O 1
ATOM 6044 N N . LYS A 1 755 ? -11.32 69.938 43.875 1 95.06 755 LYS A N 1
ATOM 6045 C CA . LYS A 1 755 ? -11.906 68.75 43.281 1 95.06 755 LYS A CA 1
ATOM 6046 C C . LYS A 1 755 ? -13.43 68.812 43.344 1 95.06 755 LYS A C 1
ATOM 6048 O O . LYS A 1 755 ? -14 69.312 44.312 1 95.06 755 LYS A O 1
ATOM 6053 N N . ARG A 1 756 ? -14.023 68.375 42.344 1 96.12 756 ARG A N 1
ATOM 6054 C CA . ARG A 1 756 ? -15.484 68.312 42.312 1 96.12 756 ARG A CA 1
ATOM 6055 C C . ARG A 1 756 ? -15.953 67 41.625 1 96.12 756 ARG A C 1
ATOM 6057 O O . ARG A 1 756 ? -15.375 66.562 40.656 1 96.12 756 ARG A O 1
ATOM 6064 N N . TRP A 1 757 ? -16.938 66.375 42.125 1 97 757 TRP A N 1
ATOM 6065 C CA . TRP A 1 757 ? -17.641 65.188 41.562 1 97 757 TRP A CA 1
ATOM 6066 C C . TRP A 1 757 ? -19.094 65.562 41.312 1 97 757 TRP A C 1
ATOM 6068 O O . TRP A 1 757 ? -19.766 66.188 42.125 1 97 757 TRP A O 1
ATOM 6078 N N . GLN A 1 758 ? -19.547 65.188 40.188 1 97.5 758 GLN A N 1
ATOM 6079 C CA . GLN A 1 758 ? -20.938 65.438 39.812 1 97.5 758 GLN A CA 1
ATOM 6080 C C . GLN A 1 758 ? -21.641 64.125 39.438 1 97.5 758 GLN A C 1
ATOM 6082 O O . GLN A 1 758 ? -21.219 63.438 38.531 1 97.5 758 GLN A O 1
ATOM 6087 N N . PHE A 1 759 ? -22.672 63.781 40.219 1 97.5 759 PHE A N 1
ATOM 6088 C CA . PHE A 1 759 ? -23.531 62.656 39.906 1 97.5 759 PHE A CA 1
ATOM 6089 C C . PHE A 1 759 ? -24.875 63.125 39.344 1 97.5 759 PHE A C 1
ATOM 6091 O O . PHE A 1 759 ? -25.516 64 39.938 1 97.5 759 PHE A O 1
ATOM 6098 N N . ASN A 1 760 ? -25.25 62.594 38.25 1 97.56 760 ASN A N 1
ATOM 6099 C CA . ASN A 1 760 ? -26.562 62.938 37.688 1 97.56 760 ASN A CA 1
ATOM 6100 C C . ASN A 1 760 ? -27.688 62.188 38.406 1 97.56 760 ASN A C 1
ATOM 6102 O O . ASN A 1 760 ? -27.688 60.938 38.438 1 97.56 760 ASN A O 1
ATOM 6106 N N . ARG A 1 761 ? -28.672 62.906 38.906 1 95.56 761 ARG A N 1
ATOM 6107 C CA . ARG A 1 761 ? -29.719 62.312 39.719 1 95.56 761 ARG A CA 1
ATOM 6108 C C . ARG A 1 761 ? -30.703 61.531 38.875 1 95.56 761 ARG A C 1
ATOM 6110 O O . ARG A 1 761 ? -31.438 60.688 39.375 1 95.56 761 ARG A O 1
ATOM 6117 N N . GLN A 1 762 ? -30.734 61.844 37.594 1 95.69 762 GLN A N 1
ATOM 6118 C CA . GLN A 1 762 ? -31.656 61.156 36.688 1 95.69 762 GLN A CA 1
ATOM 6119 C C . GLN A 1 762 ? -31.047 59.844 36.188 1 95.69 762 GLN A C 1
ATOM 6121 O O . GLN A 1 762 ? -31.75 58.844 36.031 1 95.69 762 GLN A O 1
ATOM 6126 N N . SER A 1 763 ? -29.781 59.812 35.938 1 96.56 763 SER A N 1
ATOM 6127 C CA . SER A 1 763 ? -29.141 58.625 35.406 1 96.56 763 SER A CA 1
ATOM 6128 C C . SER A 1 763 ? -28.484 57.812 36.531 1 96.56 763 SER A C 1
ATOM 6130 O O . SER A 1 763 ? -28.25 56.625 36.406 1 96.56 763 SER A O 1
ATOM 6132 N N . GLY A 1 764 ? -28.203 58.5 37.594 1 96.62 764 GLY A N 1
ATOM 6133 C CA . GLY A 1 764 ? -27.547 57.844 38.719 1 96.62 764 GLY A CA 1
ATOM 6134 C C . GLY A 1 764 ? -26.047 57.656 38.5 1 96.62 764 GLY A C 1
ATOM 6135 O O . GLY A 1 764 ? -25.391 57 39.312 1 96.62 764 GLY A O 1
ATOM 6136 N N . PHE A 1 765 ? -25.453 58.188 37.406 1 97.44 765 PHE A N 1
ATOM 6137 C CA . PHE A 1 765 ? -24.062 57.938 37.062 1 97.44 765 PHE A CA 1
ATOM 6138 C C . PHE A 1 765 ? -23.188 59.094 37.531 1 97.44 765 PHE A C 1
ATOM 6140 O O . PHE A 1 765 ? -23.656 60.219 37.625 1 97.44 765 PHE A O 1
ATOM 6147 N N . LEU A 1 766 ? -21.938 58.688 37.875 1 97.88 766 LEU A N 1
ATOM 6148 C CA . LEU A 1 766 ? -20.922 59.75 37.938 1 97.88 766 LEU A CA 1
ATOM 6149 C C . LEU A 1 766 ? -20.688 60.375 36.562 1 97.88 766 LEU A C 1
ATOM 6151 O O . LEU A 1 766 ? -20.031 59.781 35.688 1 97.88 766 LEU A O 1
ATOM 6155 N N . SER A 1 767 ? -21.172 61.594 36.344 1 97.25 767 SER A N 1
ATOM 6156 C CA . SER A 1 767 ? -21.234 62.156 35 1 97.25 767 SER A CA 1
ATOM 6157 C C . SER A 1 767 ? -19.969 62.969 34.719 1 97.25 767 SER A C 1
ATOM 6159 O O . SER A 1 767 ? -19.625 63.156 33.531 1 97.25 767 SER A O 1
ATOM 6161 N N . GLN A 1 768 ? -19.406 63.531 35.781 1 96.62 768 GLN A N 1
ATOM 6162 C CA . GLN A 1 768 ? -18.203 64.312 35.562 1 96.62 768 GLN A CA 1
ATOM 6163 C C . GLN A 1 768 ? -17.359 64.438 36.812 1 96.62 768 GLN A C 1
ATOM 6165 O O . GLN A 1 768 ? -17.875 64.25 37.938 1 96.62 768 GLN A O 1
ATOM 6170 N N . MET A 1 769 ? -16.109 64.625 36.625 1 96.44 769 MET A N 1
ATOM 6171 C CA . MET A 1 769 ? -15.133 64.938 37.656 1 96.44 769 MET A CA 1
ATOM 6172 C C . MET A 1 769 ? -14.266 66.125 37.219 1 96.44 769 MET A C 1
ATOM 6174 O O . MET A 1 769 ? -13.969 66.312 36.031 1 96.44 769 MET A O 1
ATOM 6178 N N . TRP A 1 770 ? -13.914 67 38.25 1 95.44 770 TRP A N 1
ATOM 6179 C CA . TRP A 1 770 ? -13.055 68.125 37.938 1 95.44 770 TRP A CA 1
ATOM 6180 C C . TRP A 1 770 ? -11.844 68.188 38.875 1 95.44 770 TRP A C 1
ATOM 6182 O O . TRP A 1 770 ? -11.961 67.875 40.062 1 95.44 770 TRP A O 1
ATOM 6192 N N . ILE A 1 771 ? -10.766 68.5 38.344 1 95.12 771 ILE A N 1
ATOM 6193 C CA . ILE A 1 771 ? -9.594 68.938 39.062 1 95.12 771 ILE A CA 1
ATOM 6194 C C . ILE A 1 771 ? -9.312 70.438 38.688 1 95.12 771 ILE A C 1
ATOM 6196 O O . ILE A 1 771 ? -8.938 70.688 37.531 1 95.12 771 ILE A O 1
ATOM 6200 N N . GLY A 1 772 ? -9.555 71.25 39.625 1 93.25 772 GLY A N 1
ATOM 6201 C CA . GLY A 1 772 ? -9.68 72.625 39.219 1 93.25 772 GLY A CA 1
ATOM 6202 C C . GLY A 1 772 ? -10.844 72.875 38.25 1 93.25 772 GLY A C 1
ATOM 6203 O O . GLY A 1 772 ? -11.969 72.5 38.531 1 93.25 772 GLY A O 1
ATOM 6204 N N . ASP A 1 773 ? -10.523 73.5 37.188 1 92.62 773 ASP A N 1
ATOM 6205 C CA . ASP A 1 773 ? -11.562 73.812 36.219 1 92.62 773 ASP A CA 1
ATOM 6206 C C . ASP A 1 773 ? -11.523 72.812 35.062 1 92.62 773 ASP A C 1
ATOM 6208 O O . ASP A 1 773 ? -12.328 72.875 34.125 1 92.62 773 ASP A O 1
ATOM 6212 N N . GLU A 1 774 ? -10.773 71.75 35.281 1 94.81 774 GLU A N 1
ATOM 6213 C CA . GLU A 1 774 ? -10.586 70.812 34.156 1 94.81 774 GLU A CA 1
ATOM 6214 C C . GLU A 1 774 ? -11.492 69.625 34.344 1 94.81 774 GLU A C 1
ATOM 6216 O O . GLU A 1 774 ? -11.406 68.875 35.344 1 94.81 774 GLU A O 1
ATOM 6221 N N . LYS A 1 775 ? -12.234 69.312 33.281 1 96.56 775 LYS A N 1
ATOM 6222 C CA . LYS A 1 775 ? -13.055 68.125 33.219 1 96.56 775 LYS A CA 1
ATOM 6223 C C . LYS A 1 775 ? -12.188 66.875 33.031 1 96.56 775 LYS A C 1
ATOM 6225 O O . LYS A 1 775 ? -11.25 66.875 32.25 1 96.56 775 LYS A O 1
ATOM 6230 N N . GLN A 1 776 ? -12.516 65.875 33.75 1 96.88 776 GLN A N 1
ATOM 6231 C CA . GLN A 1 776 ? -11.672 64.688 33.719 1 96.88 776 GLN A CA 1
ATOM 6232 C C . GLN A 1 776 ? -12.336 63.531 32.969 1 96.88 776 GLN A C 1
ATOM 6234 O O . GLN A 1 776 ? -11.664 62.562 32.562 1 96.88 776 GLN A O 1
ATOM 6239 N N . LEU A 1 777 ? -13.648 63.562 32.719 1 97.56 777 LEU A N 1
ATOM 6240 C CA . LEU A 1 777 ? -14.359 62.5 32.031 1 97.56 777 LEU A CA 1
ATOM 6241 C C . LEU A 1 777 ? -14.992 63 30.75 1 97.56 777 LEU A C 1
ATOM 6243 O O . LEU A 1 777 ? -15.477 64.125 30.688 1 97.56 777 LEU A O 1
ATOM 6247 N N . LEU A 1 778 ? -14.898 62.188 29.703 1 97.81 778 LEU A N 1
ATOM 6248 C CA . LEU A 1 778 ? -15.633 62.469 28.484 1 97.81 778 LEU A CA 1
ATOM 6249 C C . LEU A 1 778 ? -16.953 61.719 28.453 1 97.81 778 LEU A C 1
ATOM 6251 O O . LEU A 1 778 ? -17.906 62.125 27.766 1 97.81 778 LEU A O 1
ATOM 6255 N N . THR A 1 779 ? -17.062 60.594 29.141 1 97.25 779 THR A N 1
ATOM 6256 C CA . THR A 1 779 ? -18.281 59.812 29.328 1 97.25 779 THR A CA 1
ATOM 6257 C C . THR A 1 779 ? -18.453 59.438 30.797 1 97.25 779 THR A C 1
ATOM 6259 O O . THR A 1 779 ? -17.469 59.344 31.547 1 97.25 779 THR A O 1
ATOM 6262 N N . PRO A 1 780 ? -19.719 59.281 31.297 1 97.56 780 PRO A N 1
ATOM 6263 C CA . PRO A 1 780 ? -19.938 58.906 32.688 1 97.56 780 PRO A CA 1
ATOM 6264 C C . PRO A 1 780 ? -19.344 57.531 33.031 1 97.56 780 PRO A C 1
ATOM 6266 O O . PRO A 1 780 ? -19.109 56.719 32.125 1 97.56 780 PRO A O 1
ATOM 6269 N N . LEU A 1 781 ? -19.016 57.312 34.25 1 97.94 781 LEU A N 1
ATOM 6270 C CA . LEU A 1 781 ? -18.641 56 34.719 1 97.94 781 LEU A CA 1
ATOM 6271 C C . LEU A 1 781 ? -19.844 55.062 34.75 1 97.94 781 LEU A C 1
ATOM 6273 O O . LEU A 1 781 ? -20.844 55.375 35.406 1 97.94 781 LEU A O 1
ATOM 6277 N N . ARG A 1 782 ? -19.766 53.938 34 1 97.5 782 ARG A N 1
ATOM 6278 C CA . ARG A 1 782 ? -20.875 53 33.875 1 97.5 782 ARG A CA 1
ATOM 6279 C C . ARG A 1 782 ? -20.422 51.562 34.094 1 97.5 782 ARG A C 1
ATOM 6281 O O . ARG A 1 782 ? -19.234 51.281 34 1 97.5 782 ARG A O 1
ATOM 6288 N N . ASP A 1 783 ? -21.422 50.656 34.375 1 97.75 783 ASP A N 1
ATOM 6289 C CA . ASP A 1 783 ? -21.141 49.25 34.406 1 97.75 783 ASP A CA 1
ATOM 6290 C C . ASP A 1 783 ? -20.844 48.719 33 1 97.75 783 ASP A C 1
ATOM 6292 O O . ASP A 1 783 ? -21.344 49.219 32.031 1 97.75 783 ASP A O 1
ATOM 6296 N N . GLN A 1 784 ? -20.047 47.75 32.938 1 97.06 784 GLN A N 1
ATOM 6297 C CA . GLN A 1 784 ? -19.734 47.031 31.703 1 97.06 784 GLN A CA 1
ATOM 6298 C C . GLN A 1 784 ? -19.766 45.531 31.891 1 97.06 784 GLN A C 1
ATOM 6300 O O . GLN A 1 784 ? -19.094 45 32.781 1 97.06 784 GLN A O 1
ATOM 6305 N N . PHE A 1 785 ? -20.578 44.781 31.016 1 97.94 785 PHE A N 1
ATOM 6306 C CA . PHE A 1 785 ? -20.75 43.344 31.188 1 97.94 785 PHE A CA 1
ATOM 6307 C C . PHE A 1 785 ? -20.297 42.625 29.938 1 97.94 785 PHE A C 1
ATOM 6309 O O . PHE A 1 785 ? -20.328 41.375 29.891 1 97.94 785 PHE A O 1
ATOM 6316 N N . THR A 1 786 ? -19.875 43.375 28.891 1 97.19 786 THR A N 1
ATOM 6317 C CA . THR A 1 786 ? -19.516 42.781 27.609 1 97.19 786 THR A CA 1
ATOM 6318 C C . THR A 1 786 ? -18.094 43.125 27.219 1 97.19 786 THR A C 1
ATOM 6320 O O . THR A 1 786 ? -17.5 44.031 27.797 1 97.19 786 THR A O 1
ATOM 6323 N N . ARG A 1 787 ? -17.5 42.406 26.312 1 97.62 787 ARG A N 1
ATOM 6324 C CA . ARG A 1 787 ? -16.25 42.75 25.641 1 97.62 787 ARG A CA 1
ATOM 6325 C C . ARG A 1 787 ? -16.406 42.656 24.125 1 97.62 787 ARG A C 1
ATOM 6327 O O . ARG A 1 787 ? -17.375 42.094 23.609 1 97.62 787 ARG A O 1
ATOM 6334 N N . ALA A 1 788 ? -15.422 43.312 23.406 1 97.56 788 ALA A N 1
ATOM 6335 C CA . ALA A 1 788 ? -15.352 43.094 21.969 1 97.56 788 ALA A CA 1
ATOM 6336 C C . ALA A 1 788 ? -15.047 41.625 21.656 1 97.56 788 ALA A C 1
ATOM 6338 O O . ALA A 1 788 ? -14.164 41.031 22.281 1 97.56 788 ALA A O 1
ATOM 6339 N N . PRO A 1 789 ? -15.773 41.031 20.734 1 96.19 789 PRO A N 1
ATOM 6340 C CA . PRO A 1 789 ? -15.617 39.594 20.5 1 96.19 789 PRO A CA 1
ATOM 6341 C C . PRO A 1 789 ? -14.219 39.219 20.031 1 96.19 789 PRO A C 1
ATOM 6343 O O . PRO A 1 789 ? -13.656 39.875 19.156 1 96.19 789 PRO A O 1
ATOM 6346 N N . LEU A 1 790 ? -13.711 38.156 20.672 1 96.25 790 LEU A N 1
ATOM 6347 C CA . LEU A 1 790 ? -12.547 37.469 20.156 1 96.25 790 LEU A CA 1
ATOM 6348 C C . LEU A 1 790 ? -12.945 36.469 19.062 1 96.25 790 LEU A C 1
ATOM 6350 O O . LEU A 1 790 ? -14.117 36.125 18.953 1 96.25 790 LEU A O 1
ATOM 6354 N N . ASP A 1 791 ? -11.938 35.969 18.328 1 95.56 791 ASP A N 1
ATOM 6355 C CA . ASP A 1 791 ? -12.219 34.875 17.406 1 95.56 791 ASP A CA 1
ATOM 6356 C C . ASP A 1 791 ? -12.805 33.688 18.141 1 95.56 791 ASP A C 1
ATOM 6358 O O . ASP A 1 791 ? -13.695 33 17.625 1 95.56 791 ASP A O 1
ATOM 6362 N N . ASN A 1 792 ? -12.32 33.406 19.281 1 96.31 792 ASN A N 1
ATOM 6363 C CA . ASN A 1 792 ? -12.812 32.312 20.094 1 96.31 792 ASN A CA 1
ATOM 6364 C C . ASN A 1 792 ? -14.258 32.5 20.516 1 96.31 792 ASN A C 1
ATOM 6366 O O . ASN A 1 792 ? -14.977 31.547 20.781 1 96.31 792 ASN A O 1
ATOM 6370 N N . ASP A 1 793 ? -14.711 33.75 20.672 1 96.69 793 ASP A N 1
ATOM 6371 C CA . ASP A 1 793 ? -16.094 34.094 20.984 1 96.69 793 ASP A CA 1
ATOM 6372 C C . ASP A 1 793 ? -17 33.906 19.766 1 96.69 793 ASP A C 1
ATOM 6374 O O . ASP A 1 793 ? -18.156 33.469 19.891 1 96.69 793 ASP A O 1
ATOM 6378 N N . ILE A 1 794 ? -16.453 34.344 18.656 1 93.06 794 ILE A N 1
ATOM 6379 C CA . ILE A 1 794 ? -17.172 34.188 17.391 1 93.06 794 ILE A CA 1
ATOM 6380 C C . ILE A 1 794 ? -17.375 32.719 17.062 1 93.06 794 ILE A C 1
ATOM 6382 O O . ILE A 1 794 ? -18.469 32.312 16.656 1 93.06 794 ILE A O 1
ATOM 6386 N N . GLY A 1 795 ? -16.281 31.906 17.234 1 88 795 GLY A N 1
ATOM 6387 C CA . GLY A 1 795 ? -16.375 30.453 17.25 1 88 795 GLY A CA 1
ATOM 6388 C C . GLY A 1 795 ? -16.75 29.859 15.891 1 88 795 GLY A C 1
ATOM 6389 O O . GLY A 1 795 ? -17.594 28.984 15.805 1 88 795 GLY A O 1
ATOM 6390 N N . VAL A 1 796 ? -16.188 30.312 14.797 1 81.81 796 VAL A N 1
ATOM 6391 C CA . VAL A 1 796 ? -16.531 29.797 13.477 1 81.81 796 VAL A CA 1
ATOM 6392 C C . VAL A 1 796 ? -15.25 29.484 12.688 1 81.81 796 VAL A C 1
ATOM 6394 O O . VAL A 1 796 ? -14.305 30.281 12.711 1 81.81 796 VAL A O 1
ATOM 6397 N N . SER A 1 797 ? -15.258 28.297 12.07 1 79.94 797 SER A N 1
ATOM 6398 C CA . SER A 1 797 ? -14.141 27.969 11.195 1 79.94 797 SER A CA 1
ATOM 6399 C C . SER A 1 797 ? -14.508 28.156 9.727 1 79.94 797 SER A C 1
ATOM 6401 O O . SER A 1 797 ? -13.625 28.25 8.867 1 79.94 797 SER A O 1
ATOM 6403 N N . GLU A 1 798 ? -15.727 28.062 9.414 1 81.56 798 GLU A N 1
ATOM 6404 C CA . GLU A 1 798 ? -16.266 28.375 8.102 1 81.56 798 GLU A CA 1
ATOM 6405 C C . GLU A 1 798 ? -17.188 29.594 8.148 1 81.56 798 GLU A C 1
ATOM 6407 O O . GLU A 1 798 ? -18.234 29.578 8.797 1 81.56 798 GLU A O 1
ATOM 6412 N N . ALA A 1 799 ? -16.906 30.562 7.473 1 76.62 799 ALA A N 1
ATOM 6413 C CA . ALA A 1 799 ? -17.562 31.859 7.598 1 76.62 799 ALA A CA 1
ATOM 6414 C C . ALA A 1 799 ? -19.062 31.75 7.355 1 76.62 799 ALA A C 1
ATOM 6416 O O . ALA A 1 799 ? -19.844 32.531 7.902 1 76.62 799 ALA A O 1
ATOM 6417 N N . THR A 1 800 ? -19.453 30.766 6.633 1 81.06 800 THR A N 1
ATOM 6418 C CA . THR A 1 800 ? -20.859 30.641 6.266 1 81.06 800 THR A CA 1
ATOM 6419 C C . THR A 1 800 ? -21.609 29.766 7.258 1 81.06 800 THR A C 1
ATOM 6421 O O . THR A 1 800 ? -22.828 29.562 7.133 1 81.06 800 THR A O 1
ATOM 6424 N N . ARG A 1 801 ? -21 29.234 8.297 1 80.06 801 ARG A N 1
ATOM 6425 C CA . ARG A 1 801 ? -21.625 28.312 9.242 1 80.06 801 ARG A CA 1
ATOM 6426 C C . ARG A 1 801 ? -21.547 28.859 10.664 1 80.06 801 ARG A C 1
ATOM 6428 O O . ARG A 1 801 ? -20.734 28.391 11.461 1 80.06 801 ARG A O 1
ATOM 6435 N N . ILE A 1 802 ? -22.422 29.656 11.031 1 85.31 802 ILE A N 1
ATOM 6436 C CA . ILE A 1 802 ? -22.438 30.281 12.344 1 85.31 802 ILE A CA 1
ATOM 6437 C C . ILE A 1 802 ? -23 29.312 13.383 1 85.31 802 ILE A C 1
ATOM 6439 O O . ILE A 1 802 ? -24.016 28.672 13.148 1 85.31 802 ILE A O 1
ATOM 6443 N N . ASP A 1 803 ? -22.359 29.172 14.398 1 89.62 803 ASP A N 1
ATOM 6444 C CA . ASP A 1 803 ? -22.828 28.359 15.516 1 89.62 803 ASP A CA 1
ATOM 6445 C C . ASP A 1 803 ? -23.672 29.188 16.484 1 89.62 803 ASP A C 1
ATOM 6447 O O . ASP A 1 803 ? -23.188 30.125 17.109 1 89.62 803 ASP A O 1
ATOM 6451 N N . PRO A 1 804 ? -24.875 28.844 16.641 1 90.88 804 PRO A N 1
ATOM 6452 C CA . PRO A 1 804 ? -25.734 29.609 17.562 1 90.88 804 PRO A CA 1
ATOM 6453 C C . PRO A 1 804 ? -25.281 29.5 19.016 1 90.88 804 PRO A C 1
ATOM 6455 O O . PRO A 1 804 ? -25.672 30.328 19.844 1 90.88 804 PRO A O 1
ATOM 6458 N N . ASN A 1 805 ? -24.391 28.547 19.234 1 91.38 805 ASN A N 1
ATOM 6459 C CA . ASN A 1 805 ? -23.938 28.344 20.609 1 91.38 805 ASN A CA 1
ATOM 6460 C C . ASN A 1 805 ? -22.625 29.078 20.875 1 91.38 805 ASN A C 1
ATOM 6462 O O . ASN A 1 805 ? -22.109 29.031 21.984 1 91.38 805 ASN A O 1
ATOM 6466 N N . ALA A 1 806 ? -22.156 29.812 19.922 1 94.69 806 ALA A N 1
ATOM 6467 C CA . ALA A 1 806 ? -20.969 30.641 20.141 1 94.69 806 ALA A CA 1
ATOM 6468 C C . ALA A 1 806 ? -21.25 31.719 21.172 1 94.69 806 ALA A C 1
ATOM 6470 O O . ALA A 1 806 ? -22.375 32.219 21.297 1 94.69 806 ALA A O 1
ATOM 6471 N N . TRP A 1 807 ? -20.281 32.125 21.891 1 95.75 807 TRP A N 1
ATOM 6472 C CA . TRP A 1 807 ? -20.438 33.094 22.984 1 95.75 807 TRP A CA 1
ATOM 6473 C C . TRP A 1 807 ? -21.062 34.375 22.453 1 95.75 807 TRP A C 1
ATOM 6475 O O . TRP A 1 807 ? -22.016 34.875 23.047 1 95.75 807 TRP A O 1
ATOM 6485 N N . VAL A 1 808 ? -20.547 34.844 21.359 1 96.12 808 VAL A N 1
ATOM 6486 C CA . VAL A 1 808 ? -21 36.125 20.828 1 96.12 808 VAL A CA 1
ATOM 6487 C C . VAL A 1 808 ? -22.484 36.031 20.469 1 96.12 808 VAL A C 1
ATOM 6489 O O . VAL A 1 808 ? -23.25 36.969 20.688 1 96.12 808 VAL A O 1
ATOM 6492 N N . GLU A 1 809 ? -22.875 34.938 19.859 1 95.69 809 GLU A N 1
ATOM 6493 C CA . GLU A 1 809 ? -24.266 34.75 19.469 1 95.69 809 GLU A CA 1
ATOM 6494 C C . GLU A 1 809 ? -25.172 34.625 20.688 1 95.69 809 GLU A C 1
ATOM 6496 O O . GLU A 1 809 ? -26.297 35.156 20.672 1 95.69 809 GLU A O 1
ATOM 6501 N N . ARG A 1 810 ? -24.703 33.969 21.672 1 95.69 810 ARG A N 1
ATOM 6502 C CA . ARG A 1 810 ? -25.469 33.875 22.906 1 95.69 810 ARG A CA 1
ATOM 6503 C C . ARG A 1 810 ? -25.625 35.25 23.562 1 95.69 810 ARG A C 1
ATOM 6505 O O . ARG A 1 810 ? -26.703 35.562 24.062 1 95.69 810 ARG A O 1
ATOM 6512 N N . TRP A 1 811 ? -24.609 36.062 23.656 1 97.19 811 TRP A N 1
ATOM 6513 C CA . TRP A 1 811 ? -24.641 37.406 24.25 1 97.19 811 TRP A CA 1
ATOM 6514 C C . TRP A 1 811 ? -25.594 38.312 23.469 1 97.19 811 TRP A C 1
ATOM 6516 O O . TRP A 1 811 ? -26.359 39.094 24.062 1 97.19 811 TRP A O 1
ATOM 6526 N N . LYS A 1 812 ? -25.5 38.156 22.172 1 95.88 812 LYS A N 1
ATOM 6527 C CA . LYS A 1 812 ? -26.422 38.938 21.328 1 95.88 812 LYS A CA 1
ATOM 6528 C C . LYS A 1 812 ? -27.875 38.562 21.594 1 95.88 812 LYS A C 1
ATOM 6530 O O . LYS A 1 812 ? -28.719 39.406 21.812 1 95.88 812 LYS A O 1
ATOM 6535 N N . ALA A 1 813 ? -28.125 37.281 21.547 1 95.38 813 ALA A N 1
ATOM 6536 C CA . ALA A 1 813 ? -29.484 36.781 21.734 1 95.38 813 ALA A CA 1
ATOM 6537 C C . ALA A 1 813 ? -30.062 37.188 23.078 1 95.38 813 ALA A C 1
ATOM 6539 O O . ALA A 1 813 ? -31.266 37.438 23.203 1 95.38 813 ALA A O 1
ATOM 6540 N N . ALA A 1 814 ? -29.203 37.281 24.078 1 96.06 814 ALA A N 1
ATOM 6541 C CA . ALA A 1 814 ? -29.641 37.625 25.422 1 96.06 814 ALA A CA 1
ATOM 6542 C C . ALA A 1 814 ? -29.75 39.125 25.609 1 96.06 814 ALA A C 1
ATOM 6544 O O . ALA A 1 814 ? -30.297 39.625 26.594 1 96.06 814 ALA A O 1
ATOM 6545 N N . GLY A 1 815 ? -29.203 39.875 24.656 1 96.19 815 GLY A N 1
ATOM 6546 C CA . GLY A 1 815 ? -29.297 41.344 24.703 1 96.19 815 GLY A CA 1
ATOM 6547 C C . GLY A 1 815 ? -28.203 41.969 25.562 1 96.19 815 GLY A C 1
ATOM 6548 O O . GLY A 1 815 ? -28.344 43.125 26 1 96.19 815 GLY A O 1
ATOM 6549 N N . HIS A 1 816 ? -27.156 41.281 25.844 1 97 816 HIS A N 1
ATOM 6550 C CA . HIS A 1 816 ? -26.078 41.844 26.656 1 97 816 HIS A CA 1
ATOM 6551 C C . HIS A 1 816 ? -25.516 43.094 26.047 1 97 816 HIS A C 1
ATOM 6553 O O . HIS A 1 816 ? -25.203 44.062 26.766 1 97 816 HIS A O 1
ATOM 6559 N N . TYR A 1 817 ? -25.438 43.125 24.719 1 95.62 817 TYR A N 1
ATOM 6560 C CA . TYR A 1 817 ? -24.844 44.25 24.031 1 95.62 817 TYR A CA 1
ATOM 6561 C C . TYR A 1 817 ? -25.828 45.406 23.938 1 95.62 817 TYR A C 1
ATOM 6563 O O . TYR A 1 817 ? -25.422 46.531 23.625 1 95.62 817 TYR A O 1
ATOM 6571 N N . GLN A 1 818 ? -27.062 45.188 24.25 1 95.62 818 GLN A N 1
ATOM 6572 C CA . GLN A 1 818 ? -28.094 46.188 24.078 1 95.62 818 GLN A CA 1
ATOM 6573 C C . GLN A 1 818 ? -28.75 46.531 25.406 1 95.62 818 GLN A C 1
ATOM 6575 O O . GLN A 1 818 ? -29.75 47.281 25.438 1 95.62 818 GLN A O 1
ATOM 6580 N N . ALA A 1 819 ? -28.219 46.094 26.422 1 96.12 819 ALA A N 1
ATOM 6581 C CA . ALA A 1 819 ? -28.828 46.344 27.719 1 96.12 819 ALA A CA 1
ATOM 6582 C C . ALA A 1 819 ? -28.781 47.812 28.094 1 96.12 819 ALA A C 1
ATOM 6584 O O . ALA A 1 819 ? -27.766 48.5 27.844 1 96.12 819 ALA A O 1
ATOM 6585 N N . GLU A 1 820 ? -29.859 48.312 28.578 1 95.69 820 GLU A N 1
ATOM 6586 C CA . GLU A 1 820 ? -29.938 49.719 29.016 1 95.69 820 GLU A CA 1
ATOM 6587 C C . GLU A 1 820 ? -30.141 49.812 30.531 1 95.69 820 GLU A C 1
ATOM 6589 O O . GLU A 1 820 ? -30.828 48.969 31.109 1 95.69 820 GLU A O 1
ATOM 6594 N N . ALA A 1 821 ? -29.594 50.844 31.125 1 96.56 821 ALA A N 1
ATOM 6595 C CA . ALA A 1 821 ? -29.641 51.031 32.562 1 96.56 821 ALA A CA 1
ATOM 6596 C C . ALA A 1 821 ? -30.906 51.781 33 1 96.56 821 ALA A C 1
ATOM 6598 O O . ALA A 1 821 ? -31.25 52.812 32.406 1 96.56 821 ALA A O 1
ATOM 6599 N N . ALA A 1 822 ? -31.641 51.219 33.875 1 96.62 822 ALA A N 1
ATOM 6600 C CA . ALA A 1 822 ? -32.75 51.875 34.562 1 96.62 822 ALA A CA 1
ATOM 6601 C C . ALA A 1 822 ? -32.344 52.188 36 1 96.62 822 ALA A C 1
ATOM 6603 O O . ALA A 1 822 ? -31.969 51.312 36.75 1 96.62 822 ALA A O 1
ATOM 6604 N N . LEU A 1 823 ? -32.469 53.5 36.438 1 97.06 823 LEU A N 1
ATOM 6605 C CA . LEU A 1 823 ? -32.094 53.906 37.781 1 97.06 823 LEU A CA 1
ATOM 6606 C C . LEU A 1 823 ? -33.125 53.438 38.812 1 97.06 823 LEU A C 1
ATOM 6608 O O . LEU A 1 823 ? -34.312 53.656 38.625 1 97.06 823 LEU A O 1
ATOM 6612 N N . LEU A 1 824 ? -32.688 52.812 39.781 1 96.69 824 LEU A N 1
ATOM 6613 C CA . LEU A 1 824 ? -33.562 52.344 40.844 1 96.69 824 LEU A CA 1
ATOM 6614 C C . LEU A 1 824 ? -33.438 53.219 42.062 1 96.69 824 LEU A C 1
ATOM 6616 O O . LEU A 1 824 ? -34.406 53.375 42.812 1 96.69 824 LEU A O 1
ATOM 6620 N N . GLN A 1 825 ? -32.281 53.625 42.25 1 96.06 825 GLN A N 1
ATOM 6621 C CA . GLN A 1 825 ? -31.969 54.375 43.438 1 96.06 825 GLN A CA 1
ATOM 6622 C C . GLN A 1 825 ? -30.812 55.344 43.219 1 96.06 825 GLN A C 1
ATOM 6624 O O . GLN A 1 825 ? -29.844 55 42.531 1 96.06 825 GLN A O 1
ATOM 6629 N N . CYS A 1 826 ? -30.891 56.625 43.688 1 96.44 826 CYS A N 1
ATOM 6630 C CA . CYS A 1 826 ? -29.812 57.594 43.719 1 96.44 826 CYS A CA 1
ATOM 6631 C C . CYS A 1 826 ? -29.969 58.531 44.906 1 96.44 826 CYS A C 1
ATOM 6633 O O . CYS A 1 826 ? -30.844 59.406 44.906 1 96.44 826 CYS A O 1
ATOM 6635 N N . THR A 1 827 ? -29.25 58.281 45.906 1 96.69 827 THR A N 1
ATOM 6636 C CA . THR A 1 827 ? -29.344 59.094 47.094 1 96.69 827 THR A CA 1
ATOM 6637 C C . THR A 1 827 ? -27.969 59.594 47.531 1 96.69 827 THR A C 1
ATOM 6639 O O . THR A 1 827 ? -26.938 59.031 47.125 1 96.69 827 THR A O 1
ATOM 6642 N N . ALA A 1 828 ? -27.922 60.719 48.219 1 96.12 828 ALA A N 1
ATOM 6643 C CA . ALA A 1 828 ? -26.719 61.312 48.781 1 96.12 828 ALA A CA 1
ATOM 6644 C C . ALA A 1 828 ? -26.859 61.625 50.25 1 96.12 828 ALA A C 1
ATOM 6646 O O . ALA A 1 828 ? -27.922 62.062 50.688 1 96.12 828 ALA A O 1
ATOM 6647 N N . ASP A 1 829 ? -25.891 61.281 51 1 95.5 829 ASP A N 1
ATOM 6648 C CA . ASP A 1 829 ? -25.891 61.531 52.438 1 95.5 829 ASP A CA 1
ATOM 6649 C C . ASP A 1 829 ? -24.562 62.188 52.844 1 95.5 829 ASP A C 1
ATOM 6651 O O . ASP A 1 829 ? -23.5 61.781 52.375 1 95.5 829 ASP A O 1
ATOM 6655 N N . THR A 1 830 ? -24.703 63.219 53.656 1 94.06 830 THR A N 1
ATOM 6656 C CA . THR A 1 830 ? -23.516 63.812 54.281 1 94.06 830 THR A CA 1
ATOM 6657 C C . THR A 1 830 ? -23.188 63.062 55.594 1 94.06 830 THR A C 1
ATOM 6659 O O . THR A 1 830 ? -24.031 62.969 56.469 1 94.06 830 THR A O 1
ATOM 6662 N N . LEU A 1 831 ? -22.047 62.5 55.562 1 91.81 831 LEU A N 1
ATOM 6663 C CA . LEU A 1 831 ? -21.547 61.875 56.781 1 91.81 831 LEU A CA 1
ATOM 6664 C C . LEU A 1 831 ? -20.609 62.812 57.531 1 91.81 831 LEU A C 1
ATOM 6666 O O . LEU A 1 831 ? -20.359 63.938 57.094 1 91.81 831 LEU A O 1
ATOM 6670 N N . ALA A 1 832 ? -20.156 62.438 58.75 1 88.75 832 ALA A N 1
ATOM 6671 C CA . ALA A 1 832 ? -19.281 63.281 59.562 1 88.75 832 ALA A CA 1
ATOM 6672 C C . ALA A 1 832 ? -17.969 63.562 58.875 1 88.75 832 ALA A C 1
ATOM 6674 O O . ALA A 1 832 ? -17.391 64.625 59.031 1 88.75 832 ALA A O 1
ATOM 6675 N N . ASP A 1 833 ? -17.656 62.625 58.031 1 89.88 833 ASP A N 1
ATOM 6676 C CA . ASP A 1 833 ? -16.312 62.781 57.469 1 89.88 833 ASP A CA 1
ATOM 6677 C C . ASP A 1 833 ? -16.328 62.531 55.969 1 89.88 833 ASP A C 1
ATOM 6679 O O . ASP A 1 833 ? -15.281 62.5 55.312 1 89.88 833 ASP A O 1
ATOM 6683 N N . ALA A 1 834 ? -17.469 62.312 55.375 1 94.25 834 ALA A N 1
ATOM 6684 C CA . ALA A 1 834 ? -17.531 61.969 53.938 1 94.25 834 ALA A CA 1
ATOM 6685 C C . ALA A 1 834 ? -18.922 62.25 53.375 1 94.25 834 ALA A C 1
ATOM 6687 O O . ALA A 1 834 ? -19.844 62.625 54.094 1 94.25 834 ALA A O 1
ATOM 6688 N N . VAL A 1 835 ? -19.047 62.312 52.062 1 96.19 835 VAL A N 1
ATOM 6689 C CA . VAL A 1 835 ? -20.328 62.25 51.375 1 96.19 835 VAL A CA 1
ATOM 6690 C C . VAL A 1 835 ? -20.516 60.875 50.719 1 96.19 835 VAL A C 1
ATOM 6692 O O . VAL A 1 835 ? -19.578 60.312 50.156 1 96.19 835 VAL A O 1
ATOM 6695 N N . LEU A 1 836 ? -21.641 60.25 51 1 95.88 836 LEU A N 1
ATOM 6696 C CA . LEU A 1 836 ? -21.984 58.938 50.469 1 95.88 836 LEU A CA 1
ATOM 6697 C C . LEU A 1 836 ? -23.062 59.031 49.406 1 95.88 836 LEU A C 1
ATOM 6699 O O . LEU A 1 836 ? -24.141 59.562 49.656 1 95.88 836 LEU A O 1
ATOM 6703 N N . ILE A 1 837 ? -22.672 58.656 48.156 1 97.56 837 ILE A N 1
ATOM 6704 C CA . ILE A 1 837 ? -23.672 58.531 47.094 1 97.56 837 ILE A CA 1
ATOM 6705 C C . ILE A 1 837 ? -24.016 57.062 46.906 1 97.56 837 ILE A C 1
ATOM 6707 O O . ILE A 1 837 ? -23.125 56.219 46.781 1 97.56 837 ILE A O 1
ATOM 6711 N N . THR A 1 838 ? -25.234 56.656 46.938 1 97.19 838 THR A N 1
ATOM 6712 C CA . THR A 1 838 ? -25.719 55.281 46.719 1 97.19 838 THR A CA 1
ATOM 6713 C C . THR A 1 838 ? -26.609 55.219 45.469 1 97.19 838 THR A C 1
ATOM 6715 O O . THR A 1 838 ? -27.578 56 45.375 1 97.19 838 THR A O 1
ATOM 6718 N N . THR A 1 839 ? -26.219 54.438 44.562 1 97.69 839 THR A N 1
ATOM 6719 C CA . THR A 1 839 ? -27 54.281 43.344 1 97.69 839 THR A CA 1
ATOM 6720 C C . THR A 1 839 ? -27.297 52.812 43.062 1 97.69 839 THR A C 1
ATOM 6722 O O . THR A 1 839 ? -26.562 51.938 43.531 1 97.69 839 THR A O 1
ATOM 6725 N N . ALA A 1 840 ? -28.359 52.469 42.469 1 97.62 840 ALA A N 1
ATOM 6726 C CA . ALA A 1 840 ? -28.719 51.156 41.969 1 97.62 840 ALA A CA 1
ATOM 6727 C C . ALA A 1 840 ? -29.312 51.25 40.562 1 97.62 840 ALA A C 1
ATOM 6729 O O . ALA A 1 840 ? -30.078 52.156 40.281 1 97.62 840 ALA A O 1
ATOM 6730 N N . HIS A 1 841 ? -28.828 50.406 39.688 1 98.06 841 HIS A N 1
ATOM 6731 C CA . HIS A 1 841 ? -29.297 50.375 38.312 1 98.06 841 HIS A CA 1
ATOM 6732 C C . HIS A 1 841 ? -29.766 48.969 37.938 1 98.06 841 HIS A C 1
ATOM 6734 O O . HIS A 1 841 ? -29.125 47.969 38.312 1 98.06 841 HIS A O 1
ATOM 6740 N N . ALA A 1 842 ? -30.844 48.812 37.281 1 97.62 842 ALA A N 1
ATOM 6741 C CA . ALA A 1 842 ? -31.25 47.594 36.594 1 97.62 842 ALA A CA 1
ATOM 6742 C C . ALA A 1 842 ? -30.922 47.688 35.094 1 97.62 842 ALA A C 1
ATOM 6744 O O . ALA A 1 842 ? -31.328 48.625 34.406 1 97.62 842 ALA A O 1
ATOM 6745 N N . TRP A 1 843 ? -30.062 46.844 34.688 1 97.56 843 TRP A N 1
ATOM 6746 C CA . TRP A 1 843 ? -29.766 46.75 33.25 1 97.56 843 TRP A CA 1
ATOM 6747 C C . TRP A 1 843 ? -30.734 45.781 32.562 1 97.56 843 TRP A C 1
ATOM 6749 O O . TRP A 1 843 ? -30.781 44.594 32.875 1 97.56 843 TRP A O 1
ATOM 6759 N N . GLN A 1 844 ? -31.422 46.375 31.594 1 96.75 844 GLN A N 1
ATOM 6760 C CA . GLN A 1 844 ? -32.562 45.656 31.047 1 96.75 844 GLN A CA 1
ATOM 6761 C C . GLN A 1 844 ? -32.531 45.656 29.516 1 96.75 844 GLN A C 1
ATOM 6763 O O . GLN A 1 844 ? -31.953 46.562 28.906 1 96.75 844 GLN A O 1
ATOM 6768 N N . HIS A 1 845 ? -33 44.625 28.984 1 96.19 845 HIS A N 1
ATOM 6769 C CA . HIS A 1 845 ? -33.25 44.5 27.562 1 96.19 845 HIS A CA 1
ATOM 6770 C C . HIS A 1 845 ? -34.562 43.812 27.297 1 96.19 845 HIS A C 1
ATOM 6772 O O . HIS A 1 845 ? -34.844 42.75 27.844 1 96.19 845 HIS A O 1
ATOM 6778 N N . GLN A 1 846 ? -35.469 44.531 26.5 1 94.38 846 GLN A N 1
ATOM 6779 C CA . GLN A 1 846 ? -36.781 44.031 26.125 1 94.38 846 GLN A CA 1
ATOM 6780 C C . GLN A 1 846 ? -37.594 43.625 27.359 1 94.38 846 GLN A C 1
ATOM 6782 O O . GLN A 1 846 ? -38.156 42.531 27.406 1 94.38 846 GLN A O 1
ATOM 6787 N N . GLY A 1 847 ? -37.562 44.344 28.312 1 91.31 847 GLY A N 1
ATOM 6788 C CA . GLY A 1 847 ? -38.406 44.156 29.5 1 91.31 847 GLY A CA 1
ATOM 6789 C C . GLY A 1 847 ? -37.812 43.219 30.516 1 91.31 847 GLY A C 1
ATOM 6790 O O . GLY A 1 847 ? -38.344 43.031 31.609 1 91.31 847 GLY A O 1
ATOM 6791 N N . LYS A 1 848 ? -36.719 42.688 30.172 1 94.56 848 LYS A N 1
ATOM 6792 C CA . LYS A 1 848 ? -36.094 41.75 31.078 1 94.56 848 LYS A CA 1
ATOM 6793 C C . LYS A 1 848 ? -34.875 42.344 31.75 1 94.56 848 LYS A C 1
ATOM 6795 O O . LYS A 1 848 ? -34.031 42.969 31.094 1 94.56 848 LYS A O 1
ATOM 6800 N N . THR A 1 849 ? -34.75 42.25 33.094 1 96.25 849 THR A N 1
ATOM 6801 C CA . THR A 1 849 ? -33.562 42.688 33.844 1 96.25 849 THR A CA 1
ATOM 6802 C C . THR A 1 849 ? -32.469 41.656 33.781 1 96.25 849 THR A C 1
ATOM 6804 O O . THR A 1 849 ? -32.656 40.5 34.188 1 96.25 849 THR A O 1
ATOM 6807 N N . LEU A 1 850 ? -31.422 42 33.219 1 97.5 850 LEU A N 1
ATOM 6808 C CA . LEU A 1 850 ? -30.297 41.062 33.031 1 97.5 850 LEU A CA 1
ATOM 6809 C C . LEU A 1 850 ? -29.328 41.188 34.188 1 97.5 850 LEU A C 1
ATOM 6811 O O . LEU A 1 850 ? -28.766 40.188 34.625 1 97.5 850 LEU A O 1
ATOM 6815 N N . PHE A 1 851 ? -29.094 42.375 34.656 1 97.69 851 PHE A N 1
ATOM 6816 C CA . PHE A 1 851 ? -28.188 42.656 35.75 1 97.69 851 PHE A CA 1
ATOM 6817 C C . PHE A 1 851 ? -28.75 43.719 36.656 1 97.69 851 PHE A C 1
ATOM 6819 O O . PHE A 1 851 ? -29.469 44.625 36.219 1 97.69 851 PHE A O 1
ATOM 6826 N N . ILE A 1 852 ? -28.484 43.625 37.906 1 97.88 852 ILE A N 1
ATOM 6827 C CA . ILE A 1 852 ? -28.688 44.688 38.875 1 97.88 852 ILE A CA 1
ATOM 6828 C C . ILE A 1 852 ? -27.359 45.062 39.531 1 97.88 852 ILE A C 1
ATOM 6830 O O . ILE A 1 852 ? -26.641 44.219 40.031 1 97.88 852 ILE A O 1
ATOM 6834 N N . SER A 1 853 ? -27.016 46.281 39.406 1 98.12 853 SER A N 1
ATOM 6835 C CA . SER A 1 853 ? -25.766 46.781 39.938 1 98.12 853 SER A CA 1
ATOM 6836 C C . SER A 1 853 ? -26.016 47.844 41.031 1 98.12 853 SER A C 1
ATOM 6838 O O . SER A 1 853 ? -26.719 48.844 40.812 1 98.12 853 SER A O 1
ATOM 6840 N N . ARG A 1 854 ? -25.578 47.625 42.219 1 97.88 854 ARG A N 1
ATOM 6841 C CA . ARG A 1 854 ? -25.625 48.562 43.344 1 97.88 854 ARG A CA 1
ATOM 6842 C C . ARG A 1 854 ? -24.234 49.094 43.656 1 97.88 854 ARG A C 1
ATOM 6844 O O . ARG A 1 854 ? -23.266 48.312 43.781 1 97.88 854 ARG A O 1
ATOM 6851 N N . LYS A 1 855 ? -24.141 50.406 43.688 1 97.94 855 LYS A N 1
ATOM 6852 C CA . LYS A 1 855 ? -22.844 51.031 43.938 1 97.94 855 LYS A CA 1
ATOM 6853 C C . LYS A 1 855 ? -22.906 52.031 45.062 1 97.94 855 LYS A C 1
ATOM 6855 O O . LYS A 1 855 ? -23.922 52.688 45.25 1 97.94 855 LYS A O 1
ATOM 6860 N N . THR A 1 856 ? -21.938 52.031 45.812 1 97.5 856 THR A N 1
ATOM 6861 C CA . THR A 1 856 ? -21.734 53.094 46.812 1 97.5 856 THR A CA 1
ATOM 6862 C C . THR A 1 856 ? -20.422 53.844 46.562 1 97.5 856 THR A C 1
ATOM 6864 O O . THR A 1 856 ? -19.375 53.219 46.344 1 97.5 856 THR A O 1
ATOM 6867 N N . TYR A 1 857 ? -20.578 55.188 46.469 1 97.5 857 TYR A N 1
ATOM 6868 C CA . TYR A 1 857 ? -19.422 56.062 46.312 1 97.5 857 TYR A CA 1
ATOM 6869 C C . TYR A 1 857 ? -19.188 56.875 47.594 1 97.5 857 TYR A C 1
ATOM 6871 O O . TYR A 1 857 ? -20.031 57.688 47.969 1 97.5 857 TYR A O 1
ATOM 6879 N N . ARG A 1 858 ? -18.109 56.594 48.281 1 96.69 858 ARG A N 1
ATOM 6880 C CA . ARG A 1 858 ? -17.766 57.312 49.5 1 96.69 858 ARG A CA 1
ATOM 6881 C C . ARG A 1 858 ? -16.609 58.281 49.25 1 96.69 858 ARG A C 1
ATOM 6883 O O . ARG A 1 858 ? -15.469 57.844 49.031 1 96.69 858 ARG A O 1
ATOM 6890 N N . ILE A 1 859 ? -16.859 59.562 49.25 1 95.94 859 ILE A N 1
ATOM 6891 C CA . ILE A 1 859 ? -15.836 60.594 49.031 1 95.94 859 ILE A CA 1
ATOM 6892 C C . ILE A 1 859 ? -15.453 61.219 50.375 1 95.94 859 ILE A C 1
ATOM 6894 O O . ILE A 1 859 ? -16.281 61.844 51.031 1 95.94 859 ILE A O 1
ATOM 6898 N N . ASP A 1 860 ? -14.227 61.031 50.688 1 93.56 860 ASP A N 1
ATOM 6899 C CA . ASP A 1 860 ? -13.812 61.469 52.031 1 93.56 860 ASP A CA 1
ATOM 6900 C C . ASP A 1 860 ? -13.023 62.781 51.938 1 93.56 860 ASP A C 1
ATOM 6902 O O . ASP A 1 860 ? -12.852 63.344 50.844 1 93.56 860 ASP A O 1
ATOM 6906 N N . GLY A 1 861 ? -12.609 63.25 53.125 1 90.44 861 GLY A N 1
ATOM 6907 C CA . GLY A 1 861 ? -11.961 64.562 53.219 1 90.44 861 GLY A CA 1
ATOM 6908 C C . GLY A 1 861 ? -10.586 64.562 52.594 1 90.44 861 GLY A C 1
ATOM 6909 O O . GLY A 1 861 ? -10.031 65.688 52.344 1 90.44 861 GLY A O 1
ATOM 6910 N N . SER A 1 862 ? -10.055 63.438 52.25 1 89.12 862 SER A N 1
ATOM 6911 C CA . SER A 1 862 ? -8.773 63.375 51.562 1 89.12 862 SER A CA 1
ATOM 6912 C C . SER A 1 862 ? -8.961 63.375 50.031 1 89.12 862 SER A C 1
ATOM 6914 O O . SER A 1 862 ? -7.984 63.375 49.281 1 89.12 862 SER A O 1
ATOM 6916 N N . GLY A 1 863 ? -10.219 63.406 49.625 1 89.75 863 GLY A N 1
ATOM 6917 C CA . GLY A 1 863 ? -10.516 63.406 48.219 1 89.75 863 GLY A CA 1
ATOM 6918 C C . GLY A 1 863 ? -10.523 62.031 47.594 1 89.75 863 GLY A C 1
ATOM 6919 O O . GLY A 1 863 ? -10.586 61.906 46.375 1 89.75 863 GLY A O 1
ATOM 6920 N N . GLN A 1 864 ? -10.523 60.969 48.344 1 93.19 864 GLN A N 1
ATOM 6921 C CA . GLN A 1 864 ? -10.609 59.594 47.875 1 93.19 864 GLN A CA 1
ATOM 6922 C C . GLN A 1 864 ? -12.062 59.156 47.688 1 93.19 864 GLN A C 1
ATOM 6924 O O . GLN A 1 864 ? -12.906 59.406 48.531 1 93.19 864 GLN A O 1
ATOM 6929 N N . MET A 1 865 ? -12.281 58.625 46.531 1 96.38 865 MET A N 1
ATOM 6930 C CA . MET A 1 865 ? -13.602 58.062 46.281 1 96.38 865 MET A CA 1
ATOM 6931 C C . MET A 1 865 ? -13.562 56.562 46.312 1 96.38 865 MET A C 1
ATOM 6933 O O . MET A 1 865 ? -13.047 55.906 45.406 1 96.38 865 MET A O 1
ATOM 6937 N N . ALA A 1 866 ? -14.039 55.938 47.375 1 96.31 866 ALA A N 1
ATOM 6938 C CA . ALA A 1 866 ? -14.188 54.5 47.469 1 96.31 866 ALA A CA 1
ATOM 6939 C C . ALA A 1 866 ? -15.469 54.031 46.781 1 96.31 866 ALA A C 1
ATOM 6941 O O . ALA A 1 866 ? -16.547 54.562 47.062 1 96.31 866 ALA A O 1
ATOM 6942 N N . ILE A 1 867 ? -15.281 53.188 45.844 1 97.56 867 ILE A N 1
ATOM 6943 C CA . ILE A 1 867 ? -16.406 52.656 45.062 1 97.56 867 ILE A CA 1
ATOM 6944 C C . ILE A 1 867 ? -16.625 51.188 45.438 1 97.56 867 ILE A C 1
ATOM 6946 O O . ILE A 1 867 ? -15.711 50.375 45.312 1 97.56 867 ILE A O 1
ATOM 6950 N N . THR A 1 868 ? -17.75 50.812 45.938 1 97.12 868 THR A N 1
ATOM 6951 C CA . THR A 1 868 ? -18.172 49.438 46.156 1 97.12 868 THR A CA 1
ATOM 6952 C C . THR A 1 868 ? -19.281 49.031 45.188 1 97.12 868 THR A C 1
ATOM 6954 O O . THR A 1 868 ? -20.266 49.75 45.031 1 97.12 868 THR A O 1
ATOM 6957 N N . VAL A 1 869 ? -19.078 47.906 44.5 1 97.75 869 VAL A N 1
ATOM 6958 C CA . VAL A 1 869 ? -20.016 47.5 43.469 1 97.75 869 VAL A CA 1
ATOM 6959 C C . VAL A 1 869 ? -20.531 46.094 43.781 1 97.75 869 VAL A C 1
ATOM 6961 O O . VAL A 1 869 ? -19.734 45.188 44.031 1 97.75 869 VAL A O 1
ATOM 6964 N N . ASP A 1 870 ? -21.766 45.875 43.844 1 96.94 870 ASP A N 1
ATOM 6965 C CA . ASP A 1 870 ? -22.453 44.594 43.938 1 96.94 870 ASP A CA 1
ATOM 6966 C C . ASP A 1 870 ? -23.344 44.344 42.719 1 96.94 870 ASP A C 1
ATOM 6968 O O . ASP A 1 870 ? -24.234 45.125 42.406 1 96.94 870 ASP A O 1
ATOM 6972 N N . VAL A 1 871 ? -23.047 43.281 42.031 1 97.88 871 VAL A N 1
ATOM 6973 C CA . VAL A 1 871 ? -23.812 43 40.812 1 97.88 871 VAL A CA 1
ATOM 6974 C C . VAL A 1 871 ? -24.531 41.656 40.969 1 97.88 871 VAL A C 1
ATOM 6976 O O . VAL A 1 871 ? -23.953 40.688 41.438 1 97.88 871 VAL A O 1
ATOM 6979 N N . GLU A 1 872 ? -25.75 41.594 40.688 1 96.94 872 GLU A N 1
ATOM 6980 C CA . GLU A 1 872 ? -26.547 40.375 40.562 1 96.94 872 GLU A CA 1
ATOM 6981 C C . GLU A 1 872 ? -26.797 40.062 39.094 1 96.94 872 GLU A C 1
ATOM 6983 O O . GLU A 1 872 ? -27.125 40.938 38.281 1 96.94 872 GLU A O 1
ATOM 6988 N N . VAL A 1 873 ? -26.578 38.875 38.688 1 96.25 873 VAL A N 1
ATOM 6989 C CA . VAL A 1 873 ? -26.766 38.406 37.344 1 96.25 873 VAL A CA 1
ATOM 6990 C C . VAL A 1 873 ? -28 37.5 37.25 1 96.25 873 VAL A C 1
ATOM 6992 O O . VAL A 1 873 ? -28.172 36.625 38.094 1 96.25 873 VAL A O 1
ATOM 6995 N N . ALA A 1 874 ? -28.734 37.781 36.281 1 94.69 874 ALA A N 1
ATOM 6996 C CA . ALA A 1 874 ? -29.938 36.938 36.094 1 94.69 874 ALA A CA 1
ATOM 6997 C C . ALA A 1 874 ? -29.562 35.5 35.812 1 94.69 874 ALA A C 1
ATOM 6999 O O . ALA A 1 874 ? -28.578 35.219 35.125 1 94.69 874 ALA A O 1
ATOM 7000 N N . SER A 1 875 ? -30.359 34.531 36.344 1 88.62 875 SER A N 1
ATOM 7001 C CA . SER A 1 875 ? -30.047 33.094 36.25 1 88.62 875 SER A CA 1
ATOM 7002 C C . SER A 1 875 ? -30.219 32.594 34.844 1 88.62 875 SER A C 1
ATOM 7004 O O . SER A 1 875 ? -29.594 31.594 34.438 1 88.62 875 SER A O 1
ATOM 7006 N N . ASP A 1 876 ? -31.016 33.094 34.031 1 88.44 876 ASP A N 1
ATOM 7007 C CA . ASP A 1 876 ? -31.312 32.5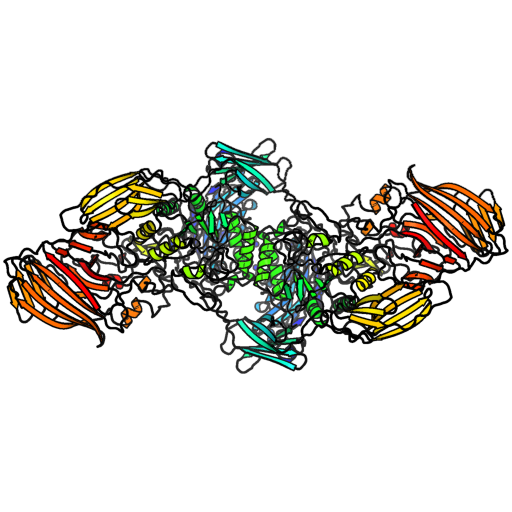62 32.719 1 88.44 876 ASP A CA 1
ATOM 7008 C C . ASP A 1 876 ? -30.562 33.281 31.609 1 88.44 876 ASP A C 1
ATOM 7010 O O . ASP A 1 876 ? -30.922 33.188 30.422 1 88.44 876 ASP A O 1
ATOM 7014 N N . THR A 1 877 ? -29.547 34.031 31.875 1 92.81 877 THR A N 1
ATOM 7015 C CA . THR A 1 877 ? -28.734 34.719 30.875 1 92.81 877 THR A CA 1
ATOM 7016 C C . THR A 1 877 ? -27.359 34.062 30.75 1 92.81 877 THR A C 1
ATOM 7018 O O . THR A 1 877 ? -26.875 33.438 31.688 1 92.81 877 THR A O 1
ATOM 7021 N N . PRO A 1 878 ? -26.75 34.062 29.453 1 95.5 878 PRO A N 1
ATOM 7022 C CA . PRO A 1 878 ? -25.375 33.562 29.328 1 95.5 878 PRO A CA 1
ATOM 7023 C C . PRO A 1 878 ? -24.406 34.281 30.281 1 95.5 878 PRO A C 1
ATOM 7025 O O . PRO A 1 878 ? -24.625 35.438 30.641 1 95.5 878 PRO A O 1
ATOM 7028 N N . HIS A 1 879 ? -23.375 33.562 30.688 1 96.75 879 HIS A N 1
ATOM 7029 C CA . HIS A 1 879 ? -22.344 34.188 31.516 1 96.75 879 HIS A CA 1
ATOM 7030 C C . HIS A 1 879 ? -21.766 35.406 30.859 1 96.75 879 HIS A C 1
ATOM 7032 O O . HIS A 1 879 ? -21.469 35.406 29.656 1 96.75 879 HIS A O 1
ATOM 7038 N N . PRO A 1 880 ? -21.734 36.5 31.594 1 97.19 880 PRO A N 1
ATOM 7039 C CA . PRO A 1 880 ? -21.188 37.719 30.984 1 97.19 880 PRO A CA 1
ATOM 7040 C C . PRO A 1 880 ? -19.688 37.625 30.703 1 97.19 880 PRO A C 1
ATOM 7042 O O . PRO A 1 880 ? -19 36.781 31.312 1 97.19 880 PRO A O 1
ATOM 7045 N N . ALA A 1 881 ? -19.234 38.438 29.781 1 97.81 881 ALA A N 1
ATOM 7046 C CA . ALA A 1 881 ? -17.828 38.438 29.391 1 97.81 881 ALA A CA 1
ATOM 7047 C C . ALA A 1 881 ? -16.953 39.094 30.469 1 97.81 881 ALA A C 1
ATOM 7049 O O . ALA A 1 881 ? -15.773 38.781 30.578 1 97.81 881 ALA A O 1
ATOM 7050 N N . ARG A 1 882 ? -17.531 40.031 31.172 1 98.12 882 ARG A N 1
ATOM 7051 C CA . ARG A 1 882 ? -16.844 40.688 32.281 1 98.12 882 ARG A CA 1
ATOM 7052 C C . ARG A 1 882 ? -17.844 41.344 33.219 1 98.12 882 ARG A C 1
ATOM 7054 O O . ARG A 1 882 ? -19.031 41.438 32.906 1 98.12 882 ARG A O 1
ATOM 7061 N N . ILE A 1 883 ? -17.5 41.625 34.406 1 98.25 883 ILE A N 1
ATOM 7062 C CA . ILE A 1 883 ? -18.188 42.438 35.375 1 98.25 883 ILE A CA 1
ATOM 7063 C C . ILE A 1 883 ? -17.266 43.562 35.844 1 98.25 883 ILE A C 1
ATOM 7065 O O . ILE A 1 883 ? -16.312 43.312 36.594 1 98.25 883 ILE A O 1
ATOM 7069 N N . GLY A 1 884 ? -17.547 44.75 35.281 1 98.06 884 GLY A N 1
ATOM 7070 C CA . GLY A 1 884 ? -16.641 45.875 35.562 1 98.06 884 GLY A CA 1
ATOM 7071 C C . GLY A 1 884 ? -17.266 47.219 35.25 1 98.06 884 GLY A C 1
ATOM 7072 O O . GLY A 1 884 ? -18.484 47.344 35.094 1 98.06 884 GLY A O 1
ATOM 7073 N N . LEU A 1 885 ? -16.406 48.281 35.281 1 98.06 885 LEU A N 1
ATOM 7074 C CA . LEU A 1 885 ? -16.781 49.656 34.969 1 98.06 885 LEU A CA 1
ATOM 7075 C C . LEU A 1 885 ? -16 50.219 33.781 1 98.06 885 LEU A C 1
ATOM 7077 O O . LEU A 1 885 ? -14.914 49.719 33.469 1 98.06 885 LEU A O 1
ATOM 7081 N N . THR A 1 886 ? -16.594 51.156 33.156 1 98 886 THR A N 1
ATOM 7082 C CA . THR A 1 886 ? -15.906 51.75 32.031 1 98 886 THR A CA 1
ATOM 7083 C C . THR A 1 886 ? -16.203 53.25 31.938 1 98 886 THR A C 1
ATOM 7085 O O . THR A 1 886 ? -17.266 53.719 32.375 1 98 886 THR A O 1
ATOM 7088 N N . CYS A 1 887 ? -15.273 54 31.547 1 97.5 887 CYS A N 1
ATOM 7089 C CA . CYS A 1 887 ? -15.453 55.406 31.219 1 97.5 887 CYS A CA 1
ATOM 7090 C C . CYS A 1 887 ? -14.383 55.875 30.234 1 97.5 887 CYS A C 1
ATOM 7092 O O . CYS A 1 887 ? -13.438 55.156 29.938 1 97.5 887 CYS A O 1
ATOM 7094 N N . GLN A 1 888 ? -14.609 57 29.672 1 97.75 888 GLN A N 1
ATOM 7095 C CA . GLN A 1 888 ? -13.633 57.656 28.828 1 97.75 888 GLN A CA 1
ATOM 7096 C C . GLN A 1 888 ? -12.984 58.844 29.547 1 97.75 888 GLN A C 1
ATOM 7098 O O . GLN A 1 888 ? -13.664 59.781 29.938 1 97.75 888 GLN A O 1
ATOM 7103 N N . LEU A 1 889 ? -11.703 58.719 29.781 1 98 889 LEU A N 1
ATOM 7104 C CA . LEU A 1 889 ? -10.953 59.781 30.422 1 98 889 LEU A CA 1
ATOM 7105 C C . LEU A 1 889 ? -10.625 60.875 29.422 1 98 889 LEU A C 1
ATOM 7107 O O . LEU A 1 889 ? -10.32 60.594 28.266 1 98 889 LEU A O 1
ATOM 7111 N N . ALA A 1 890 ? -10.672 62.094 29.906 1 96.75 890 ALA A N 1
ATOM 7112 C CA . ALA A 1 890 ? -10.445 63.25 29.031 1 96.75 890 ALA A CA 1
ATOM 7113 C C . ALA A 1 890 ? -8.969 63.344 28.625 1 96.75 890 ALA A C 1
ATOM 7115 O O . ALA A 1 890 ? -8.648 63.781 27.516 1 96.75 890 ALA A O 1
ATOM 7116 N N . GLN A 1 891 ? -8.172 62.875 29.453 1 93.12 891 GLN A N 1
ATOM 7117 C CA . GLN A 1 891 ? -6.738 63.031 29.234 1 93.12 891 GLN A CA 1
ATOM 7118 C C . GLN A 1 891 ? -6.188 61.875 28.422 1 93.12 891 GLN A C 1
ATOM 7120 O O . GLN A 1 891 ? -6.688 60.75 28.516 1 93.12 891 GLN A O 1
ATOM 7125 N N . VAL A 1 892 ? -5.203 62.219 27.656 1 97 892 VAL A N 1
ATOM 7126 C CA . VAL A 1 892 ? -4.359 61.25 27 1 97 892 VAL A CA 1
ATOM 7127 C C . VAL A 1 892 ? -2.934 61.344 27.547 1 97 892 VAL A C 1
ATOM 7129 O O . VAL A 1 892 ? -2.131 62.125 27.047 1 97 892 VAL A O 1
ATOM 7132 N N . ALA A 1 893 ? -2.758 60.594 28.516 1 96.38 893 ALA A N 1
ATOM 7133 C CA . ALA A 1 893 ? -1.413 60.531 29.078 1 96.38 893 ALA A CA 1
ATOM 7134 C C . ALA A 1 893 ? -0.521 59.562 28.281 1 96.38 893 ALA A C 1
ATOM 7136 O O . ALA A 1 893 ? -1.007 58.625 27.688 1 96.38 893 ALA A O 1
ATOM 7137 N N . GLU A 1 894 ? 0.761 59.844 28.328 1 95.5 894 GLU A N 1
ATOM 7138 C CA . GLU A 1 894 ? 1.706 59.094 27.5 1 95.5 894 GLU A CA 1
ATOM 7139 C C . GLU A 1 894 ? 2.002 57.719 28.109 1 95.5 894 GLU A C 1
ATOM 7141 O O . GLU A 1 894 ? 2.309 56.781 27.375 1 95.5 894 GLU A O 1
ATOM 7146 N N . ARG A 1 895 ? 1.975 57.656 29.391 1 97.19 895 ARG A N 1
ATOM 7147 C CA . ARG A 1 895 ? 2.424 56.438 30.031 1 97.19 895 ARG A CA 1
ATOM 7148 C C . ARG A 1 895 ? 1.371 55.906 31.016 1 97.19 895 ARG A C 1
ATOM 7150 O O . ARG A 1 895 ? 0.556 56.688 31.516 1 97.19 895 ARG A O 1
ATOM 7157 N N . VAL A 1 896 ? 1.404 54.656 31.172 1 98.12 896 VAL A N 1
ATOM 7158 C CA . VAL A 1 896 ? 0.552 53.938 32.094 1 98.12 896 VAL A CA 1
ATOM 7159 C C . VAL A 1 896 ? 1.415 53.219 33.125 1 98.12 896 VAL A C 1
ATOM 7161 O O . VAL A 1 896 ? 2.332 52.469 32.781 1 98.12 896 VAL A O 1
ATOM 7164 N N . ASN A 1 897 ? 1.197 53.469 34.406 1 97.88 897 ASN A N 1
ATOM 7165 C CA . ASN A 1 897 ? 1.909 52.844 35.5 1 97.88 897 ASN A CA 1
ATOM 7166 C C . ASN A 1 897 ? 0.968 52 36.375 1 97.88 897 ASN A C 1
ATOM 7168 O O . ASN A 1 897 ? -0.109 52.469 36.75 1 97.88 897 ASN A O 1
ATOM 7172 N N . TRP A 1 898 ? 1.337 50.781 36.625 1 98 898 TRP A N 1
ATOM 7173 C CA . TRP A 1 898 ? 0.457 50 37.469 1 98 898 TRP A CA 1
ATOM 7174 C C . TRP A 1 898 ? 1.258 49 38.312 1 98 898 TRP A C 1
ATOM 7176 O O . TRP A 1 898 ? 2.377 48.625 37.938 1 98 898 TRP A O 1
ATOM 7186 N N . LEU A 1 899 ? 0.795 48.625 39.5 1 97.69 899 LEU A N 1
ATOM 7187 C CA . LEU A 1 899 ? 1.248 47.5 40.312 1 97.69 899 LEU A CA 1
ATOM 7188 C C . LEU A 1 899 ? 0.329 46.312 40.156 1 97.69 899 LEU A C 1
ATOM 7190 O O . LEU A 1 899 ? -0.859 46.375 40.5 1 97.69 899 LEU A O 1
ATOM 7194 N N . GLY A 1 900 ? 0.751 45.312 39.531 1 97.62 900 GLY A N 1
ATOM 7195 C CA . GLY A 1 900 ? -0.017 44.094 39.219 1 97.62 900 GLY A CA 1
ATOM 7196 C C . GLY A 1 900 ? 0.706 43.156 38.281 1 97.62 900 GLY A C 1
ATOM 7197 O O . GLY A 1 900 ? 1.936 43.188 38.219 1 97.62 900 GLY A O 1
ATOM 7198 N N . LEU A 1 901 ? -0.052 42.281 37.594 1 97.75 901 LEU A N 1
ATOM 7199 C CA . LEU A 1 901 ? 0.537 41.312 36.656 1 97.75 901 LEU A CA 1
ATOM 7200 C C . LEU A 1 901 ? 0.843 41.969 35.312 1 97.75 901 LEU A C 1
ATOM 7202 O O . LEU A 1 901 ? 0.075 42.812 34.844 1 97.75 901 LEU A O 1
ATOM 7206 N N . GLY A 1 902 ? 1.932 41.688 34.656 1 96.56 902 GLY A N 1
ATOM 7207 C CA . GLY A 1 902 ? 2.375 42.188 33.375 1 96.56 902 GLY A CA 1
ATOM 7208 C C . GLY A 1 902 ? 3.719 41.625 32.938 1 96.56 902 GLY A C 1
ATOM 7209 O O . GLY A 1 902 ? 4.148 40.594 33.469 1 96.56 902 GLY A O 1
ATOM 7210 N N . PRO A 1 903 ? 4.449 42.188 31.953 1 95.44 903 PRO A N 1
ATOM 7211 C CA . PRO A 1 903 ? 3.971 43.438 31.344 1 95.44 903 PRO A CA 1
ATOM 7212 C C . PRO A 1 903 ? 2.945 43.188 30.234 1 95.44 903 PRO A C 1
ATOM 7214 O O . PRO A 1 903 ? 2.211 44.094 29.859 1 95.44 903 PRO A O 1
ATOM 7217 N N . GLN A 1 904 ? 2.904 41.969 29.578 1 95.25 904 GLN A N 1
ATOM 7218 C CA . GLN A 1 904 ? 1.991 41.688 28.484 1 95.25 904 GLN A CA 1
ATOM 7219 C C . GLN A 1 904 ? 0.566 41.469 28.984 1 95.25 904 GLN A C 1
ATOM 7221 O O . GLN A 1 904 ? 0.346 41.281 30.172 1 95.25 904 GLN A O 1
ATOM 7226 N N . GLU A 1 905 ? -0.333 41.625 28 1 97.5 905 GLU A N 1
ATOM 7227 C CA . GLU A 1 905 ? -1.712 41.344 28.391 1 97.5 905 GLU A CA 1
ATOM 7228 C C . GLU A 1 905 ? -1.847 39.906 28.938 1 97.5 905 GLU A C 1
ATOM 7230 O O . GLU A 1 905 ? -1.138 39 28.516 1 97.5 905 GLU A O 1
ATOM 7235 N N . ASN A 1 906 ? -2.625 39.719 29.844 1 97.88 906 ASN A N 1
ATOM 7236 C CA . ASN A 1 906 ? -2.912 38.406 30.453 1 97.88 906 ASN A CA 1
ATOM 7237 C C . ASN A 1 906 ? -4.379 38.312 30.859 1 97.88 906 ASN A C 1
ATOM 7239 O O . ASN A 1 906 ? -5.07 39.312 31 1 97.88 906 ASN A O 1
ATOM 7243 N N . TYR A 1 907 ? -4.859 37.156 30.953 1 98.06 907 TYR A N 1
ATOM 7244 C CA . TYR A 1 907 ? -6.254 36.812 31.203 1 98.06 907 TYR A CA 1
ATOM 7245 C C . TYR A 1 907 ? -6.359 35.688 32.25 1 98.06 907 TYR A C 1
ATOM 7247 O O . TYR A 1 907 ? -5.379 35 32.531 1 98.06 907 TYR A O 1
ATOM 7255 N N . PRO A 1 908 ? -7.535 35.469 32.844 1 97.44 908 PRO A N 1
ATOM 7256 C CA . PRO A 1 908 ? -7.68 34.469 33.938 1 97.44 908 PRO A CA 1
ATOM 7257 C C . PRO A 1 908 ? -7.227 33.062 33.5 1 97.44 908 PRO A C 1
ATOM 7259 O O . PRO A 1 908 ? -6.734 32.312 34.344 1 97.44 908 PRO A O 1
ATOM 7262 N N . ASP A 1 909 ? -7.379 32.75 32.281 1 97.88 909 ASP A N 1
ATOM 7263 C CA . ASP A 1 909 ? -7 31.406 31.812 1 97.88 909 ASP A CA 1
ATOM 7264 C C . ASP A 1 909 ? -5.695 31.438 31.031 1 97.88 909 ASP A C 1
ATOM 7266 O O . ASP A 1 909 ? -5.375 30.484 30.312 1 97.88 909 ASP A O 1
ATOM 7270 N N . ARG A 1 910 ? -4.922 32.594 31.016 1 97.75 910 ARG A N 1
ATOM 7271 C CA . ARG A 1 910 ? -3.611 32.75 30.391 1 97.75 910 ARG A CA 1
ATOM 7272 C C . ARG A 1 910 ? -2.764 33.75 31.156 1 97.75 910 ARG A C 1
ATOM 7274 O O . ARG A 1 910 ? -2.615 34.906 30.734 1 97.75 910 ARG A O 1
ATOM 7281 N N . LEU A 1 911 ? -2.205 33.469 32.281 1 95.56 911 LEU A N 1
ATOM 7282 C CA . LEU A 1 911 ? -1.517 34.5 33.094 1 95.56 911 LEU A CA 1
ATOM 7283 C C . LEU A 1 911 ? -0.304 33.906 33.781 1 95.56 911 LEU A C 1
ATOM 7285 O O . LEU A 1 911 ? 0.279 34.531 34.656 1 95.56 911 LEU A O 1
ATOM 7289 N N . THR A 1 912 ? 0.082 32.688 33.406 1 95.88 912 THR A N 1
ATOM 7290 C CA . THR A 1 912 ? 1.177 32.031 34.125 1 95.88 912 THR A CA 1
ATOM 7291 C C . THR A 1 912 ? 2.504 32.719 33.812 1 95.88 912 THR A C 1
ATOM 7293 O O . THR A 1 912 ? 3.42 32.719 34.656 1 95.88 912 THR A O 1
ATOM 7296 N N . ALA A 1 913 ? 2.598 33.312 32.688 1 97.56 913 ALA A N 1
ATOM 7297 C CA . ALA A 1 913 ? 3.836 33.969 32.281 1 97.56 913 ALA A CA 1
ATOM 7298 C C . ALA A 1 913 ? 3.947 35.375 32.875 1 97.56 913 ALA A C 1
ATOM 7300 O O . ALA A 1 913 ? 5.035 35.938 32.938 1 97.56 913 ALA A O 1
ATOM 7301 N N . ALA A 1 914 ? 2.883 35.938 33.344 1 97.62 914 ALA A N 1
ATOM 7302 C CA . ALA A 1 914 ? 2.867 37.312 33.875 1 97.62 914 ALA A CA 1
ATOM 7303 C C . ALA A 1 914 ? 3.502 37.375 35.25 1 97.62 914 ALA A C 1
ATOM 7305 O O . ALA A 1 914 ? 3.359 36.438 36.062 1 97.62 914 ALA A O 1
ATOM 7306 N N . CYS A 1 915 ? 4.18 38.438 35.562 1 97.38 915 CYS A N 1
ATOM 7307 C CA . CYS A 1 915 ? 4.809 38.656 36.875 1 97.38 915 CYS A CA 1
ATOM 7308 C C . CYS A 1 915 ? 4.18 39.812 37.594 1 97.38 915 CYS A C 1
ATOM 7310 O O . CYS A 1 915 ? 3.836 40.844 36.969 1 97.38 915 CYS A O 1
ATOM 7312 N N . PHE A 1 916 ? 3.963 39.625 38.875 1 97.19 916 PHE A N 1
ATOM 7313 C CA . PHE A 1 916 ? 3.521 40.75 39.688 1 97.19 916 PHE A CA 1
ATOM 7314 C C . PHE A 1 916 ? 4.672 41.719 39.938 1 97.19 916 PHE A C 1
ATOM 7316 O O . PHE A 1 916 ? 5.703 41.312 40.5 1 97.19 916 PHE A O 1
ATOM 7323 N N . ASP A 1 917 ? 4.535 42.969 39.531 1 97.19 917 ASP A N 1
ATOM 7324 C CA . ASP A 1 917 ? 5.566 44 39.656 1 97.19 917 ASP A CA 1
ATOM 7325 C C . ASP A 1 917 ? 4.996 45.375 39.375 1 97.19 917 ASP A C 1
ATOM 7327 O O . ASP A 1 917 ? 3.807 45.531 39.094 1 97.19 917 ASP A O 1
ATOM 7331 N N . ARG A 1 918 ? 5.801 46.406 39.625 1 97 918 ARG A N 1
ATOM 7332 C CA . ARG A 1 918 ? 5.461 47.75 39.156 1 97 918 ARG A CA 1
ATOM 7333 C C . ARG A 1 918 ? 5.891 47.969 37.688 1 97 918 ARG A C 1
ATOM 7335 O O . ARG A 1 918 ? 7.082 47.875 37.375 1 97 918 ARG A O 1
ATOM 7342 N N . TRP A 1 919 ? 4.926 48.125 36.906 1 97.75 919 TRP A N 1
ATOM 7343 C CA . TRP A 1 919 ? 5.184 48.25 35.469 1 97.75 919 TRP A CA 1
ATOM 7344 C C . TRP A 1 919 ? 4.918 49.656 34.969 1 97.75 919 TRP A C 1
ATOM 7346 O O . TRP A 1 919 ? 4.102 50.375 35.562 1 97.75 919 TRP A O 1
ATOM 7356 N N . ASP A 1 920 ? 5.578 50.094 33.969 1 97.62 920 ASP A N 1
ATOM 7357 C CA . ASP A 1 920 ? 5.461 51.375 33.281 1 97.62 920 ASP A CA 1
ATOM 7358 C C . ASP A 1 920 ? 5.609 51.219 31.781 1 97.62 920 ASP A C 1
ATOM 7360 O O . ASP A 1 920 ? 6.672 50.812 31.297 1 97.62 920 ASP A O 1
ATOM 7364 N N . LEU A 1 921 ? 4.531 51.438 31.062 1 97.62 921 LEU A N 1
ATOM 7365 C CA . LEU A 1 921 ? 4.559 51.281 29.609 1 97.62 921 LEU A CA 1
ATOM 7366 C C . LEU A 1 921 ? 3.914 52.469 28.906 1 97.62 921 LEU A C 1
ATOM 7368 O O . LEU A 1 921 ? 3.031 53.125 29.469 1 97.62 921 LEU A O 1
ATOM 7372 N N . PRO A 1 922 ? 4.395 52.719 27.688 1 97.56 922 PRO A N 1
ATOM 7373 C CA . PRO A 1 922 ? 3.629 53.688 26.891 1 97.56 922 PRO A CA 1
ATOM 7374 C C . PRO A 1 922 ? 2.191 53.219 26.641 1 97.56 922 PRO A C 1
ATOM 7376 O O . PRO A 1 922 ? 1.936 52.031 26.469 1 97.56 922 PRO A O 1
ATOM 7379 N N . LEU A 1 923 ? 1.267 54.219 26.625 1 97.5 923 LEU A N 1
ATOM 7380 C CA . LEU A 1 923 ? -0.136 53.906 26.359 1 97.5 923 LEU A CA 1
ATOM 7381 C C . LEU A 1 923 ? -0.282 53.094 25.094 1 97.5 923 LEU A C 1
ATOM 7383 O O . LEU A 1 923 ? -1.143 52.188 25.016 1 97.5 923 LEU A O 1
ATOM 7387 N N . SER A 1 924 ? 0.597 53.312 24.094 1 95.56 924 SER A N 1
ATOM 7388 C CA . SER A 1 924 ? 0.534 52.594 22.828 1 95.56 924 SER A CA 1
ATOM 7389 C C . SER A 1 924 ? 0.836 51.125 23 1 95.56 924 SER A C 1
ATOM 7391 O O . SER A 1 924 ? 0.329 50.281 22.266 1 95.56 924 SER A O 1
ATOM 7393 N N . ASP A 1 925 ? 1.605 50.812 24.031 1 96.44 925 ASP A N 1
ATOM 7394 C CA . ASP A 1 925 ? 2.031 49.438 24.234 1 96.44 925 ASP A CA 1
ATOM 7395 C C . ASP A 1 925 ? 1 48.656 25.062 1 96.44 925 ASP A C 1
ATOM 7397 O O . ASP A 1 925 ? 1.115 47.438 25.219 1 96.44 925 ASP A O 1
ATOM 7401 N N . MET A 1 926 ? -0.019 49.375 25.484 1 97.12 926 MET A N 1
ATOM 7402 C CA . MET A 1 926 ? -1.087 48.688 26.219 1 97.12 926 MET A CA 1
ATOM 7403 C C . MET A 1 926 ? -2.068 48.031 25.266 1 97.12 926 MET A C 1
ATOM 7405 O O . MET A 1 926 ? -2.873 47.188 25.688 1 97.12 926 MET A O 1
ATOM 7409 N N . TYR A 1 927 ? -1.913 48.312 24.016 1 95.5 927 TYR A N 1
ATOM 7410 C CA . TYR A 1 927 ? -2.746 47.781 22.938 1 95.5 927 TYR A CA 1
ATOM 7411 C C . TYR A 1 927 ? -1.98 46.781 22.094 1 95.5 927 TYR A C 1
ATOM 7413 O O . TYR A 1 927 ? -0.853 47.031 21.672 1 95.5 927 TYR A O 1
ATOM 7421 N N . THR A 1 928 ? -2.561 45.531 21.906 1 97.12 928 THR A N 1
ATOM 7422 C CA . THR A 1 928 ? -1.996 44.562 20.969 1 97.12 928 THR A CA 1
ATOM 7423 C C . THR A 1 928 ? -2.631 44.719 19.594 1 97.12 928 THR A C 1
ATOM 7425 O O . THR A 1 928 ? -3.848 44.594 19.453 1 97.12 928 THR A O 1
ATOM 7428 N N . PRO A 1 929 ? -1.922 44.875 18.578 1 96.69 929 PRO A N 1
ATOM 7429 C CA . PRO A 1 929 ? -2.469 45.219 17.266 1 96.69 929 PRO A CA 1
ATOM 7430 C C . PRO A 1 929 ? -2.84 43.969 16.453 1 96.69 929 PRO A C 1
ATOM 7432 O O . PRO A 1 929 ? -2.385 43.812 15.312 1 96.69 929 PRO A O 1
ATOM 7435 N N . TYR A 1 930 ? -3.727 43.156 16.969 1 97.62 930 TYR A N 1
ATOM 7436 C CA . TYR A 1 930 ? -4.207 42.031 16.188 1 97.62 930 TYR A CA 1
ATOM 7437 C C . TYR A 1 930 ? -4.75 42.5 14.836 1 97.62 930 TYR A C 1
ATOM 7439 O O . TYR A 1 930 ? -5.379 43.562 14.742 1 97.62 930 TYR A O 1
ATOM 7447 N N . VAL A 1 931 ? -4.535 41.688 13.805 1 97.38 931 VAL A N 1
ATOM 7448 C CA . VAL A 1 931 ? -4.926 42.031 12.445 1 97.38 931 VAL A CA 1
ATOM 7449 C C . VAL A 1 931 ? -6.441 42.219 12.375 1 97.38 931 VAL A C 1
ATOM 7451 O O . VAL A 1 931 ? -6.941 43.125 11.711 1 97.38 931 VAL A O 1
ATOM 7454 N N . PHE A 1 932 ? -7.145 41.281 12.867 1 97.31 932 PHE A N 1
ATOM 7455 C CA . PHE A 1 932 ? -8.578 41.406 13.102 1 97.31 932 PHE A CA 1
ATOM 7456 C C . PHE A 1 932 ? -8.859 42 14.477 1 97.31 932 PHE A C 1
ATOM 7458 O O . PHE A 1 932 ? -8.656 41.344 15.5 1 97.31 932 PHE A O 1
ATOM 7465 N N . PRO A 1 933 ? -9.32 43.25 14.508 1 97.25 933 PRO A N 1
ATOM 7466 C CA . PRO A 1 933 ? -9.5 43.938 15.797 1 97.25 933 PRO A CA 1
ATOM 7467 C C . PRO A 1 933 ? -10.43 43.188 16.734 1 97.25 933 PRO A C 1
ATOM 7469 O O . PRO A 1 933 ? -11.523 42.75 16.328 1 97.25 933 PRO A O 1
ATOM 7472 N N . SER A 1 934 ? -9.914 43.031 18 1 96.75 934 SER A N 1
ATOM 7473 C CA . SER A 1 934 ? -10.633 42.312 19.047 1 96.75 934 SER A CA 1
ATOM 7474 C C . SER A 1 934 ? -10.281 42.875 20.422 1 96.75 934 SER A C 1
ATOM 7476 O O . SER A 1 934 ? -9.391 43.719 20.562 1 96.75 934 SER A O 1
ATOM 7478 N N . GLU A 1 935 ? -11.125 42.438 21.406 1 96.75 935 GLU A N 1
ATOM 7479 C CA . GLU A 1 935 ? -10.766 42.719 22.781 1 96.75 935 GLU A CA 1
ATOM 7480 C C . GLU A 1 935 ? -9.32 42.344 23.078 1 96.75 935 GLU A C 1
ATOM 7482 O O . GLU A 1 935 ? -8.859 41.281 22.656 1 96.75 935 GLU A O 1
ATOM 7487 N N . ASN A 1 936 ? -8.516 43.281 23.719 1 97.62 936 ASN A N 1
ATOM 7488 C CA . ASN A 1 936 ? -7.133 42.969 24.062 1 97.62 936 ASN A CA 1
ATOM 7489 C C . ASN A 1 936 ? -6.625 43.875 25.188 1 97.62 936 ASN A C 1
ATOM 7491 O O . ASN A 1 936 ? -7.324 44.812 25.594 1 97.62 936 ASN A O 1
ATOM 7495 N N . GLY A 1 937 ? -5.547 43.562 25.75 1 97.38 937 GLY A N 1
ATOM 7496 C CA . GLY A 1 937 ? -4.805 44.469 26.594 1 97.38 937 GLY A CA 1
ATOM 7497 C C . GLY A 1 937 ? -5.102 44.281 28.078 1 97.38 937 GLY A C 1
ATOM 7498 O O . GLY A 1 937 ? -4.621 45.031 28.906 1 97.38 937 GLY A O 1
ATOM 7499 N N . LEU A 1 938 ? -5.781 43.281 28.469 1 98.25 938 LEU A N 1
ATOM 7500 C CA . LEU A 1 938 ? -6.152 43.094 29.859 1 98.25 938 LEU A CA 1
ATOM 7501 C C . LEU A 1 938 ? -4.918 42.844 30.719 1 98.25 938 LEU A C 1
ATOM 7503 O O . LEU A 1 938 ? -4 42.125 30.312 1 98.25 938 LEU A O 1
ATOM 7507 N N . ARG A 1 939 ? -4.871 43.531 31.891 1 98.31 939 ARG A N 1
ATOM 7508 C CA . ARG A 1 939 ? -3.912 43.25 32.969 1 98.31 939 ARG A CA 1
ATOM 7509 C C . ARG A 1 939 ? -4.625 42.812 34.219 1 98.31 939 ARG A C 1
ATOM 7511 O O . ARG A 1 939 ? -5.406 43.594 34.812 1 98.31 939 ARG A O 1
ATOM 7518 N N . CYS A 1 940 ? -4.312 41.625 34.719 1 97.94 940 CYS A N 1
ATOM 7519 C CA . CYS A 1 940 ? -4.977 41.062 35.875 1 97.94 940 CYS A CA 1
ATOM 7520 C C . CYS A 1 940 ? -4.184 41.375 37.156 1 97.94 940 CYS A C 1
ATOM 7522 O O . CYS A 1 940 ? -3.055 41.844 37.094 1 97.94 940 CYS A O 1
ATOM 7524 N N . GLY A 1 941 ? -4.828 41.094 38.281 1 96.31 941 GLY A N 1
ATOM 7525 C CA . GLY A 1 941 ? -4.172 41.188 39.594 1 96.31 941 GLY A CA 1
ATOM 7526 C C . GLY A 1 941 ? -3.676 42.562 39.906 1 96.31 941 GLY A C 1
ATOM 7527 O O . GLY A 1 941 ? -2.676 42.75 40.594 1 96.31 941 GLY A O 1
ATOM 7528 N N . THR A 1 942 ? -4.301 43.594 39.469 1 97.75 942 THR A N 1
ATOM 7529 C CA . THR A 1 942 ? -3.852 44.969 39.625 1 97.75 942 THR A CA 1
ATOM 7530 C C . THR A 1 942 ? -4.23 45.5 41 1 97.75 942 THR A C 1
ATOM 7532 O O . THR A 1 942 ? -5.379 45.375 41.438 1 97.75 942 THR A O 1
ATOM 7535 N N . ARG A 1 943 ? -3.277 46.125 41.719 1 96.5 943 ARG A N 1
ATOM 7536 C CA . ARG A 1 943 ? -3.498 46.719 43.031 1 96.5 943 ARG A CA 1
ATOM 7537 C C . ARG A 1 943 ? -3.477 48.25 42.969 1 96.5 943 ARG A C 1
ATOM 7539 O O . ARG A 1 943 ? -4.043 48.906 43.844 1 96.5 943 ARG A O 1
ATOM 7546 N N . GLU A 1 944 ? -2.773 48.688 42 1 97.25 944 GLU A N 1
ATOM 7547 C CA . GLU A 1 944 ? -2.66 50.125 41.781 1 97.25 944 GLU A CA 1
ATOM 7548 C C . GLU A 1 944 ? -2.52 50.438 40.281 1 97.25 944 GLU A C 1
ATOM 7550 O O . GLU A 1 944 ? -1.8 49.75 39.562 1 97.25 944 GLU A O 1
ATOM 7555 N N . LEU A 1 945 ? -3.25 51.438 39.812 1 98.12 945 LEU A N 1
ATOM 7556 C CA . LEU A 1 945 ? -3.146 51.969 38.469 1 98.12 945 LEU A CA 1
ATOM 7557 C C . LEU A 1 945 ? -2.998 53.469 38.469 1 98.12 945 LEU A C 1
ATOM 7559 O O . LEU A 1 945 ? -3.793 54.188 39.094 1 98.12 945 LEU A O 1
ATOM 7563 N N . ASN A 1 946 ? -1.983 53.969 37.906 1 97.88 946 ASN A N 1
ATOM 7564 C CA . ASN A 1 946 ? -1.748 55.406 37.75 1 97.88 946 ASN A CA 1
ATOM 7565 C C . ASN A 1 946 ? -1.779 55.812 36.312 1 97.88 946 ASN A C 1
ATOM 7567 O O . ASN A 1 946 ? -1.057 55.25 35.469 1 97.88 946 ASN A O 1
ATOM 7571 N N . TYR A 1 947 ? -2.564 56.781 36.031 1 97.81 947 TYR A N 1
ATOM 7572 C CA . TYR A 1 947 ? -2.676 57.312 34.688 1 97.81 947 TYR A CA 1
ATOM 7573 C C . TYR A 1 947 ? -3.037 58.781 34.719 1 97.81 947 TYR A C 1
ATOM 7575 O O . TYR A 1 947 ? -4.121 59.156 35.156 1 97.81 947 TYR A O 1
ATOM 7583 N N . GLY A 1 948 ? -2.135 59.625 34.281 1 95.81 948 GLY A N 1
ATOM 7584 C CA . GLY A 1 948 ? -2.359 61.062 34.406 1 95.81 948 GLY A CA 1
ATOM 7585 C C . GLY A 1 948 ? -2.529 61.5 35.844 1 95.81 948 GLY A C 1
ATOM 7586 O O . GLY A 1 948 ? -1.708 61.188 36.688 1 95.81 948 GLY A O 1
ATOM 7587 N N . PRO A 1 949 ? -3.623 62.281 36.062 1 95.25 949 PRO A N 1
ATOM 7588 C CA . PRO A 1 949 ? -3.838 62.75 37.438 1 95.25 949 PRO A CA 1
ATOM 7589 C C . PRO A 1 949 ? -4.617 61.75 38.281 1 95.25 949 PRO A C 1
ATOM 7591 O O . PRO A 1 949 ? -4.969 62.031 39.406 1 95.25 949 PRO A O 1
ATOM 7594 N N . HIS A 1 950 ? -4.805 60.594 37.688 1 96.5 950 HIS A N 1
ATOM 7595 C CA . HIS A 1 950 ? -5.691 59.656 38.375 1 96.5 950 HIS A CA 1
ATOM 7596 C C . HIS A 1 950 ? -4.906 58.5 38.969 1 96.5 950 HIS A C 1
ATOM 7598 O O . HIS A 1 950 ? -3.883 58.062 38.406 1 96.5 950 HIS A O 1
ATOM 7604 N N . GLN A 1 951 ? -5.371 57.938 40.031 1 96.88 951 GLN A N 1
ATOM 7605 C CA . GLN A 1 951 ? -4.875 56.75 40.688 1 96.88 951 GLN A CA 1
ATOM 7606 C C . GLN A 1 951 ? -6.023 55.844 41.125 1 96.88 951 GLN A C 1
ATOM 7608 O O . GLN A 1 951 ? -7.004 56.312 41.719 1 96.88 951 GLN A O 1
ATOM 7613 N N . TRP A 1 952 ? -5.957 54.656 40.719 1 97.62 952 TRP A N 1
ATOM 7614 C CA . TRP A 1 952 ? -6.887 53.656 41.219 1 97.62 952 TRP A CA 1
ATOM 7615 C C . TRP A 1 952 ? -6.176 52.625 42.094 1 97.62 952 TRP A C 1
ATOM 7617 O O . TRP A 1 952 ? -5.078 52.188 41.75 1 97.62 952 TRP A O 1
ATOM 7627 N N . ARG A 1 953 ? -6.758 52.25 43.188 1 96.38 953 ARG A N 1
ATOM 7628 C CA . ARG A 1 953 ? -6.23 51.219 44.094 1 96.38 953 ARG A CA 1
ATOM 7629 C C . ARG A 1 953 ? -7.297 50.188 44.406 1 96.38 953 ARG A C 1
ATOM 7631 O O . ARG A 1 953 ? -8.492 50.5 44.438 1 96.38 953 ARG A O 1
ATOM 7638 N N . GLY A 1 954 ? -6.852 49 44.656 1 94.88 954 GLY A N 1
ATOM 7639 C CA . GLY A 1 954 ? -7.738 47.875 44.969 1 94.88 954 GLY A CA 1
ATOM 7640 C C . GLY A 1 954 ? -7.285 46.562 44.375 1 94.88 954 GLY A C 1
ATOM 7641 O O . GLY A 1 954 ? -6.082 46.312 44.25 1 94.88 954 GLY A O 1
ATOM 7642 N N . ASP A 1 955 ? -8.148 45.625 44.25 1 94.94 955 ASP A N 1
ATOM 7643 C CA . ASP A 1 955 ? -7.957 44.375 43.562 1 94.94 955 ASP A CA 1
ATOM 7644 C C . ASP A 1 955 ? -8.867 44.25 42.344 1 94.94 955 ASP A C 1
ATOM 7646 O O . ASP A 1 955 ? -10.062 44 42.469 1 94.94 955 ASP A O 1
ATOM 7650 N N . PHE A 1 956 ? -8.312 44.531 41.156 1 97.56 956 PHE A N 1
ATOM 7651 C CA . PHE A 1 956 ? -9.109 44.594 39.938 1 97.56 956 PHE A CA 1
ATOM 7652 C C . PHE A 1 956 ? -8.258 44.281 38.719 1 97.56 956 PHE A C 1
ATOM 7654 O O . PHE A 1 956 ? -7.051 44.031 38.844 1 97.56 956 PHE A O 1
ATOM 7661 N N . GLN A 1 957 ? -8.875 44.094 37.594 1 98.19 957 GLN A N 1
ATOM 7662 C CA . GLN A 1 957 ? -8.242 44 36.281 1 98.19 957 GLN A CA 1
ATOM 7663 C C . GLN A 1 957 ? -8.562 45.25 35.438 1 98.19 957 GLN A C 1
ATOM 7665 O O . GLN A 1 957 ? -9.547 45.938 35.688 1 98.19 957 GLN A O 1
ATOM 7670 N N . PHE A 1 958 ? -7.691 45.562 34.5 1 98.19 958 PHE A N 1
ATOM 7671 C CA . PHE A 1 958 ? -8.016 46.75 33.688 1 98.19 958 PHE A CA 1
ATOM 7672 C C . PHE A 1 958 ? -7.453 46.625 32.281 1 98.19 958 PHE A C 1
ATOM 7674 O O . PHE A 1 958 ? -6.555 45.812 32.031 1 98.19 958 PHE A O 1
ATOM 7681 N N . ASN A 1 959 ? -8 47.281 31.375 1 96.94 959 ASN A N 1
ATOM 7682 C CA . ASN A 1 959 ? -7.395 47.625 30.094 1 96.94 959 ASN A CA 1
ATOM 7683 C C . ASN A 1 959 ? -7.637 49.094 29.734 1 96.94 959 ASN A C 1
ATOM 7685 O O . ASN A 1 959 ? -8.625 49.688 30.172 1 96.94 959 ASN A O 1
ATOM 7689 N N . ILE A 1 960 ? -6.707 49.656 29.078 1 97.75 960 ILE A N 1
ATOM 7690 C CA . ILE A 1 960 ? -6.73 51.094 28.719 1 97.75 960 ILE A CA 1
ATOM 7691 C C . ILE A 1 960 ? -6.254 51.25 27.281 1 97.75 960 ILE A C 1
ATOM 7693 O O . ILE A 1 960 ? -5.32 50.594 26.844 1 97.75 960 ILE A O 1
ATOM 7697 N N . SER A 1 961 ? -7.016 52 26.531 1 96.19 961 SER A N 1
ATOM 7698 C CA . SER A 1 961 ? -6.625 52.188 25.141 1 96.19 961 SER A CA 1
ATOM 7699 C C . SER A 1 961 ? -7.312 53.406 24.531 1 96.19 961 SER A C 1
ATOM 7701 O O . SER A 1 961 ? -8.203 53.969 25.141 1 96.19 961 SER A O 1
ATOM 7703 N N . ARG A 1 962 ? -6.941 53.688 23.297 1 97.5 962 ARG A N 1
ATOM 7704 C CA . ARG A 1 962 ? -7.523 54.781 22.547 1 97.5 962 ARG A CA 1
ATOM 7705 C C . ARG A 1 962 ? -8.727 54.312 21.734 1 97.5 962 ARG A C 1
ATOM 7707 O O . ARG A 1 962 ? -9.32 55.125 21 1 97.5 962 ARG A O 1
ATOM 7714 N N . TYR A 1 963 ? -9.102 53.031 21.844 1 97.56 963 TYR A N 1
ATOM 7715 C CA . TYR A 1 963 ? -10.18 52.469 21.062 1 97.56 963 TYR A CA 1
ATOM 7716 C C . TYR A 1 963 ? -11.297 51.938 21.953 1 97.56 963 TYR A C 1
ATOM 7718 O O . TYR A 1 963 ? -11.031 51.281 22.969 1 97.56 963 TYR A O 1
ATOM 7726 N N . SER A 1 964 ? -12.531 52.219 21.578 1 96.69 964 SER A N 1
ATOM 7727 C CA . SER A 1 964 ? -13.688 51.75 22.344 1 96.69 964 SER A CA 1
ATOM 7728 C C . SER A 1 964 ? -13.977 50.281 22.031 1 96.69 964 SER A C 1
ATOM 7730 O O . SER A 1 964 ? -13.555 49.75 21 1 96.69 964 SER A O 1
ATOM 7732 N N . GLN A 1 965 ? -14.641 49.625 22.938 1 95.5 965 GLN A N 1
ATOM 7733 C CA . GLN A 1 965 ? -15.141 48.281 22.703 1 95.5 965 GLN A CA 1
ATOM 7734 C C . GLN A 1 965 ? -15.969 48.219 21.422 1 95.5 965 GLN A C 1
ATOM 7736 O O . GLN A 1 965 ? -15.867 47.25 20.656 1 95.5 965 GLN A O 1
ATOM 7741 N N . GLN A 1 966 ? -16.766 49.219 21.188 1 95.75 966 GLN A N 1
ATOM 7742 C CA . GLN A 1 966 ? -17.625 49.281 20.016 1 95.75 966 GLN A CA 1
ATOM 7743 C C . GLN A 1 966 ? -16.812 49.312 18.734 1 95.75 966 GLN A C 1
ATOM 7745 O O . GLN A 1 966 ? -17.109 48.594 17.766 1 95.75 966 GLN A O 1
ATOM 7750 N N . GLN A 1 967 ? -15.82 50.094 18.734 1 96.94 967 GLN A N 1
ATOM 7751 C CA . GLN A 1 967 ? -14.984 50.188 17.547 1 96.94 967 GLN A CA 1
ATOM 7752 C C . GLN A 1 967 ? -14.273 48.844 17.281 1 96.94 967 GLN A C 1
ATOM 7754 O O . GLN A 1 967 ? -14.164 48.406 16.141 1 96.94 967 GLN A O 1
ATOM 7759 N N . LEU A 1 968 ? -13.75 48.25 18.297 1 97.44 968 LEU A N 1
ATOM 7760 C CA . LEU A 1 968 ? -13.086 46.938 18.156 1 97.44 968 LEU A CA 1
ATOM 7761 C C . LEU A 1 968 ? -14.047 45.906 17.625 1 97.44 968 LEU A C 1
ATOM 7763 O O . LEU A 1 968 ? -13.641 45 16.875 1 97.44 968 LEU A O 1
ATOM 7767 N N . MET A 1 969 ? -15.273 45.969 18.031 1 96.31 969 MET A N 1
ATOM 7768 C CA . MET A 1 969 ? -16.297 45 17.625 1 96.31 969 MET A CA 1
ATOM 7769 C C . MET A 1 969 ? -16.719 45.219 16.172 1 96.31 969 MET A C 1
ATOM 7771 O O . MET A 1 969 ? -16.984 44.281 15.438 1 96.31 969 MET A O 1
ATOM 7775 N N . GLU A 1 970 ? -16.703 46.469 15.734 1 95.75 970 GLU A N 1
ATOM 7776 C CA . GLU A 1 970 ? -17.344 46.812 14.461 1 95.75 970 GLU A CA 1
ATOM 7777 C C . GLU A 1 970 ? -16.312 46.906 13.336 1 95.75 970 GLU A C 1
ATOM 7779 O O . GLU A 1 970 ? -16.672 46.812 12.156 1 95.75 970 GLU A O 1
ATOM 7784 N N . THR A 1 971 ? -15.047 47.031 13.703 1 96.62 971 THR A N 1
ATOM 7785 C CA . THR A 1 971 ? -14.016 47.219 12.688 1 96.62 971 THR A CA 1
ATOM 7786 C C . THR A 1 971 ? -13.453 45.875 12.242 1 96.62 971 THR A C 1
ATOM 7788 O O . THR A 1 971 ? -13.172 45 13.07 1 96.62 971 THR A O 1
ATOM 7791 N N . SER A 1 972 ? -13.289 45.812 10.961 1 94.56 972 SER A N 1
ATOM 7792 C CA . SER A 1 972 ? -12.891 44.531 10.398 1 94.56 972 SER A CA 1
ATOM 7793 C C . SER A 1 972 ? -11.375 44.406 10.32 1 94.56 972 SER A C 1
ATOM 7795 O O . SER A 1 972 ? -10.828 43.281 10.375 1 94.56 972 SER A O 1
ATOM 7797 N N . HIS A 1 973 ? -10.633 45.5 10.086 1 96.56 973 HIS A N 1
ATOM 7798 C CA . HIS A 1 973 ? -9.188 45.5 9.898 1 96.56 973 HIS A CA 1
ATOM 7799 C C . HIS A 1 973 ? -8.516 46.531 10.805 1 96.56 973 HIS A C 1
ATOM 7801 O O . HIS A 1 973 ? -9.047 47.625 11.008 1 96.56 973 HIS A O 1
ATOM 7807 N N . ARG A 1 974 ? -7.332 46.219 11.188 1 95.62 974 ARG A N 1
ATOM 7808 C CA . ARG A 1 974 ? -6.582 47.031 12.125 1 95.62 974 ARG A CA 1
ATOM 7809 C C . ARG A 1 974 ? -6.34 48.438 11.562 1 95.62 974 ARG A C 1
ATOM 7811 O O . ARG A 1 974 ? -6.375 49.406 12.297 1 95.62 974 ARG A O 1
ATOM 7818 N N . HIS A 1 975 ? -6.059 48.531 10.25 1 95.12 975 HIS A N 1
ATOM 7819 C CA . HIS A 1 975 ? -5.695 49.812 9.664 1 95.12 975 HIS A CA 1
ATOM 7820 C C . HIS A 1 975 ? -6.898 50.75 9.586 1 95.12 975 HIS A C 1
ATOM 7822 O O . HIS A 1 975 ? -6.746 51.938 9.352 1 95.12 975 HIS A O 1
ATOM 7828 N N . LEU A 1 976 ? -8.07 50.219 9.828 1 96.06 976 LEU A N 1
ATOM 7829 C CA . LEU A 1 976 ? -9.289 51 9.781 1 96.06 976 LEU A CA 1
ATOM 7830 C C . LEU A 1 976 ? -9.633 51.562 11.156 1 96.06 976 LEU A C 1
ATOM 7832 O O . LEU A 1 976 ? -10.555 52.375 11.297 1 96.06 976 LEU A O 1
ATOM 7836 N N . LEU A 1 977 ? -8.93 51.219 12.195 1 96.88 977 LEU A N 1
ATOM 7837 C CA . LEU A 1 977 ? -9.125 51.75 13.539 1 96.88 977 LEU A CA 1
ATOM 7838 C C . LEU A 1 977 ? -8.703 53.219 13.617 1 96.88 977 LEU A C 1
ATOM 7840 O O . LEU A 1 977 ? -7.719 53.594 12.992 1 96.88 977 LEU A O 1
ATOM 7844 N N . HIS A 1 978 ? -9.453 53.938 14.375 1 96.5 978 HIS A N 1
ATOM 7845 C CA . HIS A 1 978 ? -9.133 55.344 14.633 1 96.5 978 HIS A CA 1
ATOM 7846 C C . HIS A 1 978 ? -9.086 55.625 16.125 1 96.5 978 HIS A C 1
ATOM 7848 O O . HIS A 1 978 ? -10.008 55.25 16.859 1 96.5 978 HIS A O 1
ATOM 7854 N N . ALA A 1 979 ? -8.008 56.281 16.516 1 96.81 979 ALA A N 1
ATOM 7855 C CA . ALA A 1 979 ? -7.922 56.688 17.906 1 96.81 979 ALA A CA 1
ATOM 7856 C C . ALA A 1 979 ? -9.031 57.688 18.266 1 96.81 979 ALA A C 1
ATOM 7858 O O . ALA A 1 979 ? -9.281 58.625 17.516 1 96.81 979 ALA A O 1
ATOM 7859 N N . GLU A 1 980 ? -9.703 57.438 19.328 1 97.06 980 GLU A N 1
ATOM 7860 C CA . GLU A 1 980 ? -10.797 58.312 19.75 1 97.06 980 GLU A CA 1
ATOM 7861 C C . GLU A 1 980 ? -10.305 59.375 20.734 1 97.06 980 GLU A C 1
ATOM 7863 O O . GLU A 1 980 ? -9.133 59.375 21.125 1 97.06 980 GLU A O 1
ATOM 7868 N N . GLU A 1 981 ? -11.289 60.312 21 1 96.88 981 GLU A N 1
ATOM 7869 C CA . GLU A 1 981 ? -10.945 61.312 21.984 1 96.88 981 GLU A CA 1
ATOM 7870 C C . GLU A 1 981 ? -10.719 60.688 23.359 1 96.88 981 GLU A C 1
ATOM 7872 O O . GLU A 1 981 ? -11.445 59.781 23.766 1 96.88 981 GLU A O 1
ATOM 7877 N N . GLY A 1 982 ? -9.695 61.25 24.047 1 97.44 982 GLY A N 1
ATOM 7878 C CA . GLY A 1 982 ? -9.398 60.75 25.391 1 97.44 982 GLY A CA 1
ATOM 7879 C C . GLY A 1 982 ? -8.93 59.312 25.391 1 97.44 982 GLY A C 1
ATOM 7880 O O . GLY A 1 982 ? -8.289 58.875 24.438 1 97.44 982 GLY A O 1
ATOM 7881 N N . THR A 1 983 ? -9.109 58.688 26.516 1 98.06 983 THR A N 1
ATOM 7882 C CA . THR A 1 983 ? -8.68 57.312 26.703 1 98.06 983 THR A CA 1
ATOM 7883 C C . THR A 1 983 ? -9.781 56.5 27.359 1 98.06 983 THR A C 1
ATOM 7885 O O . THR A 1 983 ? -10.375 56.906 28.359 1 98.06 983 THR A O 1
ATOM 7888 N N . TRP A 1 984 ? -10.031 55.375 26.688 1 98 984 TRP A N 1
ATOM 7889 C CA . TRP A 1 984 ? -11.008 54.469 27.266 1 98 984 TRP A CA 1
ATOM 7890 C C . TRP A 1 984 ? -10.383 53.656 28.391 1 98 984 TRP A C 1
ATOM 7892 O O . TRP A 1 984 ? -9.32 53.062 28.219 1 98 984 TRP A O 1
ATOM 7902 N N . LEU A 1 985 ? -10.984 53.625 29.531 1 98.12 985 LEU A N 1
ATOM 7903 C CA . LEU A 1 985 ? -10.555 52.844 30.703 1 98.12 985 LEU A CA 1
ATOM 7904 C C . LEU A 1 985 ? -11.625 51.844 31.094 1 98.12 985 LEU A C 1
ATOM 7906 O O . LEU A 1 985 ? -12.797 52.219 31.266 1 98.12 985 LEU A O 1
ATOM 7910 N N . ASN A 1 986 ? -11.219 50.625 31.109 1 98.12 986 ASN A N 1
ATOM 7911 C CA . ASN A 1 986 ? -12.039 49.562 31.656 1 98.12 986 ASN A CA 1
ATOM 7912 C C . ASN A 1 986 ? -11.445 49 32.938 1 98.12 986 ASN A C 1
ATOM 7914 O O . ASN A 1 986 ? -10.273 48.625 33 1 98.12 986 ASN A O 1
ATOM 7918 N N . ILE A 1 987 ? -12.195 48.969 33.969 1 97.88 987 ILE A N 1
ATOM 7919 C CA . ILE A 1 987 ? -11.812 48.375 35.219 1 97.88 987 ILE A CA 1
ATOM 7920 C C . ILE A 1 987 ? -12.758 47.219 35.562 1 97.88 987 ILE A C 1
ATOM 7922 O O . ILE A 1 987 ? -13.961 47.406 35.719 1 97.88 987 ILE A O 1
ATOM 7926 N N . ASP A 1 988 ? -12.18 46.031 35.688 1 98 988 ASP A N 1
ATOM 7927 C CA . ASP A 1 988 ? -12.984 44.844 35.875 1 98 988 ASP A CA 1
ATOM 7928 C C . ASP A 1 988 ? -12.734 44.25 37.25 1 98 988 ASP A C 1
ATOM 7930 O O . ASP A 1 988 ? -11.578 44.031 37.656 1 98 988 ASP A O 1
ATOM 7934 N N . GLY A 1 989 ? -13.867 44 38 1 98 989 GLY A N 1
ATOM 7935 C CA . GLY A 1 989 ? -13.742 43.094 39.125 1 98 989 GLY A CA 1
ATOM 7936 C C . GLY A 1 989 ? -13.523 41.656 38.75 1 98 989 GLY A C 1
ATOM 7937 O O . GLY A 1 989 ? -12.758 40.938 39.375 1 98 989 GLY A O 1
ATOM 7938 N N . PHE A 1 990 ? -14.234 41.219 37.688 1 97.62 990 PHE A N 1
ATOM 7939 C CA . PHE A 1 990 ? -14.148 39.844 37.156 1 97.62 990 PHE A CA 1
ATOM 7940 C C . PHE A 1 990 ? -14.141 39.875 35.625 1 97.62 990 PHE A C 1
ATOM 7942 O O . PHE A 1 990 ? -14.82 40.688 35 1 97.62 990 PHE A O 1
ATOM 7949 N N . HIS A 1 991 ? -13.352 38.969 35.031 1 98 991 HIS A N 1
ATOM 7950 C CA . HIS A 1 991 ? -13.258 38.812 33.562 1 98 991 HIS A CA 1
ATOM 7951 C C . HIS A 1 991 ? -13.25 37.344 33.156 1 98 991 HIS A C 1
ATOM 7953 O O . HIS A 1 991 ? -12.555 36.531 33.781 1 98 991 HIS A O 1
ATOM 7959 N N . MET A 1 992 ? -14.094 37 32.188 1 97.94 992 MET A N 1
ATOM 7960 C CA . MET A 1 992 ? -14.125 35.625 31.656 1 97.94 992 MET A CA 1
ATOM 7961 C C . MET A 1 992 ? -12.828 35.312 30.922 1 97.94 992 MET A C 1
ATOM 7963 O O . MET A 1 992 ? -12.203 36.188 30.328 1 97.94 992 MET A O 1
ATOM 7967 N N . GLY A 1 993 ? -12.414 34 30.922 1 97.75 993 GLY A N 1
ATOM 7968 C CA . GLY A 1 993 ? -11.266 33.562 30.141 1 97.75 993 GLY A CA 1
ATOM 7969 C C . GLY A 1 993 ? -11.445 33.75 28.641 1 97.75 993 GLY A C 1
ATOM 7970 O O . GLY A 1 993 ? -12.539 34.094 28.188 1 97.75 993 GLY A O 1
ATOM 7971 N N . ILE A 1 994 ? -10.406 33.562 27.938 1 97.44 994 ILE A N 1
ATOM 7972 C CA . ILE A 1 994 ? -10.469 33.844 26.5 1 97.44 994 ILE A CA 1
ATOM 7973 C C . ILE A 1 994 ? -10.539 32.531 25.734 1 97.44 994 ILE A C 1
ATOM 7975 O O . ILE A 1 994 ? -10.797 32.5 24.531 1 97.44 994 ILE A O 1
ATOM 7979 N N . GLY A 1 995 ? -10.375 31.375 26.312 1 95.25 995 GLY A N 1
ATOM 7980 C CA . GLY A 1 995 ? -10.352 30.109 25.594 1 95.25 995 GLY A CA 1
ATOM 7981 C C . GLY A 1 995 ? -9.164 29.984 24.656 1 95.25 995 GLY A C 1
ATOM 7982 O O . GLY A 1 995 ? -8.391 30.938 24.5 1 95.25 995 GLY A O 1
ATOM 7983 N N . GLY A 1 996 ? -9.078 28.734 24.031 1 94.06 996 GLY A N 1
ATOM 7984 C CA . GLY A 1 996 ? -7.965 28.594 23.094 1 94.06 996 GLY A CA 1
ATOM 7985 C C . GLY A 1 996 ? -7.66 27.156 22.75 1 94.06 996 GLY A C 1
ATOM 7986 O O . GLY A 1 996 ? -6.738 26.875 21.984 1 94.06 996 GLY A O 1
ATOM 7987 N N . ASP A 1 997 ? -8.453 26.172 23.297 1 95 997 ASP A N 1
ATOM 7988 C CA . ASP A 1 997 ? -8.32 24.812 22.812 1 95 997 ASP A CA 1
ATOM 7989 C C . ASP A 1 997 ? -8.531 24.75 21.297 1 95 997 ASP A C 1
ATOM 7991 O O . ASP A 1 997 ? -7.828 24.031 20.594 1 95 997 ASP A O 1
ATOM 7995 N N . ASP A 1 998 ? -9.492 25.359 20.844 1 94.06 998 ASP A N 1
ATOM 7996 C CA . ASP A 1 998 ? -9.781 25.672 19.453 1 94.06 998 ASP A CA 1
ATOM 7997 C C . ASP A 1 998 ? -10.453 27.031 19.312 1 94.06 998 ASP A C 1
ATOM 7999 O O . ASP A 1 998 ? -10.609 27.75 20.297 1 94.06 998 ASP A O 1
ATOM 8003 N N . SER A 1 999 ? -10.75 27.391 18.078 1 94.56 999 SER A N 1
ATOM 8004 C CA . SER A 1 999 ? -11.359 28.703 17.875 1 94.56 999 SER A CA 1
ATOM 8005 C C . SER A 1 999 ? -12.742 28.578 17.25 1 94.56 999 SER A C 1
ATOM 8007 O O . SER A 1 999 ? -13.312 29.562 16.781 1 94.56 999 SER A O 1
ATOM 8009 N N . TRP A 1 1000 ? -13.32 27.375 17.125 1 93.31 1000 TRP A N 1
ATOM 8010 C CA . TRP A 1 1000 ? -14.594 27.203 16.438 1 93.31 1000 TRP A CA 1
ATOM 8011 C C . TRP A 1 1000 ? -15.641 26.594 17.375 1 93.31 1000 TRP A C 1
ATOM 8013 O O . TRP A 1 1000 ? -16.703 26.172 16.922 1 93.31 1000 TRP A O 1
ATOM 8023 N N . SER A 1 1001 ? -15.344 26.531 18.688 1 91.38 1001 SER A N 1
ATOM 8024 C CA . SER A 1 1001 ? -16.281 26.125 19.734 1 91.38 1001 SER A CA 1
ATOM 8025 C C . SER A 1 1001 ? -16.094 26.984 21 1 91.38 1001 SER A C 1
ATOM 8027 O O . SER A 1 1001 ? -15.07 27.641 21.156 1 91.38 1001 SER A O 1
ATOM 8029 N N . PRO A 1 1002 ? -17.141 27.062 21.875 1 92 1002 PRO A N 1
ATOM 8030 C CA . PRO A 1 1002 ? -16.938 27.734 23.156 1 92 1002 PRO A CA 1
ATOM 8031 C C . PRO A 1 1002 ? -15.953 27 24.062 1 92 1002 PRO A C 1
ATOM 8033 O O . PRO A 1 1002 ? -16.375 26.188 24.891 1 92 1002 PRO A O 1
ATOM 8036 N N . SER A 1 1003 ? -14.766 27.406 24 1 91.44 1003 SER A N 1
ATOM 8037 C CA . SER A 1 1003 ? -13.711 26.562 24.562 1 91.44 1003 SER A CA 1
ATOM 8038 C C . SER A 1 1003 ? -13.211 27.109 25.891 1 91.44 1003 SER A C 1
ATOM 8040 O O . SER A 1 1003 ? -12.195 26.656 26.422 1 91.44 1003 SER A O 1
ATOM 8042 N N . VAL A 1 1004 ? -13.867 28.125 26.484 1 95.5 1004 VAL A N 1
ATOM 8043 C CA . VAL A 1 1004 ? -13.477 28.578 27.812 1 95.5 1004 VAL A CA 1
ATOM 8044 C C . VAL A 1 1004 ? -13.875 27.547 28.859 1 95.5 1004 VAL A C 1
ATOM 8046 O O . VAL A 1 1004 ? -15.047 27.172 28.953 1 95.5 1004 VAL A O 1
ATOM 8049 N N . SER A 1 1005 ? -12.93 27.094 29.578 1 94.19 1005 SER A N 1
ATOM 8050 C CA . SER A 1 1005 ? -13.219 26.094 30.609 1 94.19 1005 SER A CA 1
ATOM 8051 C C . SER A 1 1005 ? -14.164 26.656 31.672 1 94.19 1005 SER A C 1
ATOM 8053 O O . SER A 1 1005 ? -14.172 27.859 31.938 1 94.19 1005 SER A O 1
ATOM 8055 N N . ALA A 1 1006 ? -14.844 25.766 32.375 1 92.38 1006 ALA A N 1
ATOM 8056 C CA . ALA A 1 1006 ? -15.898 26.125 33.312 1 92.38 1006 ALA A CA 1
ATOM 8057 C C . ALA A 1 1006 ? -15.352 27 34.438 1 92.38 1006 ALA A C 1
ATOM 8059 O O . ALA A 1 1006 ? -16.016 27.938 34.906 1 92.38 1006 ALA A O 1
ATOM 8060 N N . GLU A 1 1007 ? -14.18 26.75 34.875 1 93.44 1007 GLU A N 1
ATOM 8061 C CA . GLU A 1 1007 ? -13.602 27.438 36 1 93.44 1007 GLU A CA 1
ATOM 8062 C C . GLU A 1 1007 ? -13.242 28.875 35.688 1 93.44 1007 GLU A C 1
ATOM 8064 O O . GLU A 1 1007 ? -13 29.688 36.562 1 93.44 1007 GLU A O 1
ATOM 8069 N N . PHE A 1 1008 ? -13.281 29.219 34.406 1 96.75 1008 PHE A N 1
ATOM 8070 C CA . PHE A 1 1008 ? -12.898 30.578 34 1 96.75 1008 PHE A CA 1
ATOM 8071 C C . PHE A 1 1008 ? -14.102 31.328 33.438 1 96.75 1008 PHE A C 1
ATOM 8073 O O . PHE A 1 1008 ? -13.945 32.406 32.844 1 96.75 1008 PHE A O 1
ATOM 8080 N N . GLN A 1 1009 ? -15.234 30.766 33.531 1 96.25 1009 GLN A N 1
ATOM 8081 C CA . GLN A 1 1009 ? -16.484 31.453 33.188 1 96.25 1009 GLN A CA 1
ATOM 8082 C C . GLN A 1 1009 ? -17.031 32.219 34.406 1 96.25 1009 GLN A C 1
ATOM 8084 O O . GLN A 1 1009 ? -16.641 31.922 35.531 1 96.25 1009 GLN A O 1
ATOM 8089 N N . LEU A 1 1010 ? -17.812 33.156 34.188 1 97.31 1010 LEU A N 1
ATOM 8090 C CA . LEU A 1 1010 ? -18.438 33.938 35.281 1 97.31 1010 LEU A CA 1
ATOM 8091 C C . LEU A 1 1010 ? -19.844 33.406 35.562 1 97.31 1010 LEU A C 1
ATOM 8093 O O . LEU A 1 1010 ? -20.828 34.031 35.188 1 97.31 1010 LEU A O 1
ATOM 8097 N N . SER A 1 1011 ? -19.844 32.312 36.281 1 93.06 1011 SER A N 1
ATOM 8098 C CA . SER A 1 1011 ? -21.078 31.562 36.438 1 93.06 1011 SER A CA 1
ATOM 8099 C C . SER A 1 1011 ? -21.766 31.922 37.75 1 93.06 1011 SER A C 1
ATOM 8101 O O . SER A 1 1011 ? -22.875 31.453 38.031 1 93.06 1011 SER A O 1
ATOM 8103 N N . ALA A 1 1012 ? -21.219 32.812 38.594 1 92.88 1012 ALA A N 1
ATOM 8104 C CA . ALA A 1 1012 ? -21.828 33.156 39.875 1 92.88 1012 ALA A CA 1
ATOM 8105 C C . ALA A 1 1012 ? -23.016 34.094 39.656 1 92.88 1012 ALA A C 1
ATOM 8107 O O . ALA A 1 1012 ? -23.016 34.906 38.75 1 92.88 1012 ALA A O 1
ATOM 8108 N N . GLY A 1 1013 ? -23.984 34.062 40.531 1 91.81 1013 GLY A N 1
ATOM 8109 C CA . GLY A 1 1013 ? -25.156 34.938 40.469 1 91.81 1013 GLY A CA 1
ATOM 8110 C C . GLY A 1 1013 ? -24.922 36.312 41.062 1 91.81 1013 GLY A C 1
ATOM 8111 O O . GLY A 1 1013 ? -25.656 37.25 40.781 1 91.81 1013 GLY A O 1
ATOM 8112 N N . ARG A 1 1014 ? -24 36.438 41.938 1 96.88 1014 ARG A N 1
ATOM 8113 C CA . ARG A 1 1014 ? -23.641 37.688 42.562 1 96.88 1014 ARG A CA 1
ATOM 8114 C C . ARG A 1 1014 ? -22.125 37.906 42.531 1 96.88 1014 ARG A C 1
ATOM 8116 O O . ARG A 1 1014 ? -21.359 36.969 42.75 1 96.88 1014 ARG A O 1
ATOM 8123 N N . TYR A 1 1015 ? -21.797 39.062 42.25 1 97.56 1015 TYR A N 1
ATOM 8124 C CA . TYR A 1 1015 ? -20.391 39.469 42.219 1 97.56 1015 TYR A CA 1
ATOM 8125 C C . TYR A 1 1015 ? -20.188 40.75 43.031 1 97.56 1015 TYR A C 1
ATOM 8127 O O . TYR A 1 1015 ? -21.047 41.625 43.062 1 97.56 1015 TYR A O 1
ATOM 8135 N N . HIS A 1 1016 ? -19.062 40.812 43.781 1 96.94 1016 HIS A N 1
ATOM 8136 C CA . HIS A 1 1016 ? -18.703 41.969 44.594 1 96.94 1016 HIS A CA 1
ATOM 8137 C C . HIS A 1 1016 ? -17.25 42.375 44.375 1 96.94 1016 HIS A C 1
ATOM 8139 O O . HIS A 1 1016 ? -16.375 41.531 44.25 1 96.94 1016 HIS A O 1
ATOM 8145 N N . TYR A 1 1017 ? -17.016 43.688 44.156 1 96.75 1017 TYR A N 1
ATOM 8146 C CA . TYR A 1 1017 ? -15.648 44.188 44.125 1 96.75 1017 TYR A CA 1
ATOM 8147 C C . TYR A 1 1017 ? -15.594 45.656 44.594 1 96.75 1017 TYR A C 1
ATOM 8149 O O . TYR A 1 1017 ? -16.625 46.312 44.688 1 96.75 1017 TYR A O 1
ATOM 8157 N N . GLN A 1 1018 ? -14.391 46.094 44.969 1 96.12 1018 GLN A N 1
ATOM 8158 C CA . GLN A 1 1018 ? -14.172 47.469 45.469 1 96.12 1018 GLN A CA 1
ATOM 8159 C C . GLN A 1 1018 ? -12.898 48.062 44.906 1 96.12 1018 GLN A C 1
ATOM 8161 O O . GLN A 1 1018 ? -11.953 47.344 44.562 1 96.12 1018 GLN A O 1
ATOM 8166 N N . LEU A 1 1019 ? -12.922 49.375 44.688 1 96.44 1019 LEU A N 1
ATOM 8167 C CA . LEU A 1 1019 ? -11.719 50.094 44.312 1 96.44 1019 LEU A CA 1
ATOM 8168 C C . LEU A 1 1019 ? -11.766 51.531 44.844 1 96.44 1019 LEU A C 1
ATOM 8170 O O . LEU A 1 1019 ? -12.828 52.031 45.25 1 96.44 1019 LEU A O 1
ATOM 8174 N N . VAL A 1 1020 ? -10.68 52.156 44.969 1 96.81 1020 VAL A N 1
ATOM 8175 C CA . VAL A 1 1020 ? -10.547 53.562 45.375 1 96.81 1020 VAL A CA 1
ATOM 8176 C C . VAL A 1 1020 ? -9.984 54.375 44.188 1 96.81 1020 VAL A C 1
ATOM 8178 O O . VAL A 1 1020 ? -8.984 54 43.594 1 96.81 1020 VAL A O 1
ATOM 8181 N N . TRP A 1 1021 ? -10.672 55.406 43.844 1 97.12 1021 TRP A N 1
ATOM 8182 C CA . TRP A 1 1021 ? -10.242 56.312 42.812 1 97.12 1021 TRP A CA 1
ATOM 8183 C C . TRP A 1 1021 ? -9.789 57.656 43.406 1 97.12 1021 TRP A C 1
ATOM 8185 O O . TRP A 1 1021 ? -10.586 58.344 44.031 1 97.12 1021 TRP A O 1
ATOM 8195 N N . CYS A 1 1022 ? -8.508 57.906 43.219 1 93.06 1022 CYS A N 1
ATOM 8196 C CA . CYS A 1 1022 ? -7.898 59.094 43.781 1 93.06 1022 CYS A CA 1
ATOM 8197 C C . CYS A 1 1022 ? -7.387 60.031 42.656 1 93.06 1022 CYS A C 1
ATOM 8199 O O . CYS A 1 1022 ? -7.055 59.562 41.594 1 93.06 1022 CYS A O 1
ATOM 8201 N N . GLN A 1 1023 ? -7.43 61.312 43 1 86.56 1023 GLN A N 1
ATOM 8202 C CA . GLN A 1 1023 ? -6.848 62.312 42.094 1 86.56 1023 GLN A CA 1
ATOM 8203 C C . GLN A 1 1023 ? -5.594 62.938 42.719 1 86.56 1023 GLN A C 1
ATOM 8205 O O . GLN A 1 1023 ? -5.535 63.188 43.906 1 86.56 1023 GLN A O 1
ATOM 8210 N N . LYS A 1 1024 ? -4.543 62.938 41.938 1 74.81 1024 LYS A N 1
ATOM 8211 C CA . LYS A 1 1024 ? -3.307 63.562 42.406 1 74.81 1024 LYS A CA 1
ATOM 8212 C C . LYS A 1 1024 ? -3.443 65.062 42.469 1 74.81 1024 LYS A C 1
ATOM 8214 O O . LYS A 1 1024 ? -4.172 65.688 41.688 1 74.81 1024 LYS A O 1
ATOM 8219 N N . MET B 1 1 ? -13.891 14.141 -39.562 1 35.19 1 MET B N 1
ATOM 8220 C CA . MET B 1 1 ? -12.445 14.336 -39.625 1 35.19 1 MET B CA 1
ATOM 8221 C C . MET B 1 1 ? -11.773 14 -38.312 1 35.19 1 MET B C 1
ATOM 8223 O O . MET B 1 1 ? -12.117 14.578 -37.25 1 35.19 1 MET B O 1
ATOM 8227 N N . THR B 1 2 ? -11.25 12.828 -38.281 1 47.03 2 THR B N 1
ATOM 8228 C CA . THR B 1 2 ? -10.539 12.453 -37.062 1 47.03 2 THR B CA 1
ATOM 8229 C C . THR B 1 2 ? -9.633 13.586 -36.594 1 47.03 2 THR B C 1
ATOM 8231 O O . THR B 1 2 ? -8.797 14.078 -37.344 1 47.03 2 THR B O 1
ATOM 8234 N N . MET B 1 3 ? -10.008 14.125 -35.438 1 66.12 3 MET B N 1
ATOM 8235 C CA . MET B 1 3 ? -9.172 15.172 -34.875 1 66.12 3 MET B CA 1
ATOM 8236 C C . MET B 1 3 ? -7.715 14.734 -34.812 1 66.12 3 MET B C 1
ATOM 8238 O O . MET B 1 3 ? -7.422 13.555 -34.594 1 66.12 3 MET B O 1
ATOM 8242 N N . ILE B 1 4 ? -6.875 15.484 -35.375 1 67.06 4 ILE B N 1
ATOM 8243 C CA . ILE B 1 4 ? -5.434 15.266 -35.375 1 67.06 4 ILE B CA 1
ATOM 8244 C C . ILE B 1 4 ? -4.996 14.57 -34.094 1 67.06 4 ILE B C 1
ATOM 8246 O O . ILE B 1 4 ? -4.125 13.695 -34.125 1 67.06 4 ILE B O 1
ATOM 8250 N N . THR B 1 5 ? -5.906 14.648 -33.156 1 75.44 5 THR B N 1
ATOM 8251 C CA . THR B 1 5 ? -5.535 14.141 -31.844 1 75.44 5 THR B CA 1
ATOM 8252 C C . THR B 1 5 ? -5.844 12.648 -31.734 1 75.44 5 THR B C 1
ATOM 8254 O O . THR B 1 5 ? -5.336 11.969 -30.828 1 75.44 5 THR B O 1
ATOM 8257 N N . ASP B 1 6 ? -6.578 12.25 -32.656 1 84.44 6 ASP B N 1
ATOM 8258 C CA . ASP B 1 6 ? -6.996 10.852 -32.625 1 84.44 6 ASP B CA 1
ATOM 8259 C C . ASP B 1 6 ? -6.176 10 -33.594 1 84.44 6 ASP B C 1
ATOM 8261 O O . ASP B 1 6 ? -6.367 8.789 -33.688 1 84.44 6 ASP B O 1
ATOM 8265 N N . SER B 1 7 ? -5.203 10.633 -34.219 1 88.69 7 SER B N 1
ATOM 8266 C CA . SER B 1 7 ? -4.406 9.914 -35.219 1 88.69 7 SER B CA 1
ATOM 8267 C C . SER B 1 7 ? -3.465 8.922 -34.562 1 88.69 7 SER B C 1
ATOM 8269 O O . SER B 1 7 ? -3.109 9.078 -33.375 1 88.69 7 SER B O 1
ATOM 8271 N N . LEU B 1 8 ? -3.092 7.883 -35.312 1 92.69 8 LEU B N 1
ATOM 8272 C CA . LEU B 1 8 ? -2.172 6.855 -34.844 1 92.69 8 LEU B CA 1
ATOM 8273 C C . LEU B 1 8 ? -0.838 7.473 -34.438 1 92.69 8 LEU B C 1
ATOM 8275 O O . LEU B 1 8 ? -0.286 7.125 -33.375 1 92.69 8 LEU B O 1
ATOM 8279 N N . ALA B 1 9 ? -0.358 8.336 -35.188 1 88.88 9 ALA B N 1
ATOM 8280 C CA . ALA B 1 9 ? 0.948 8.938 -34.938 1 88.88 9 ALA B CA 1
ATOM 8281 C C . ALA B 1 9 ? 0.973 9.648 -33.594 1 88.88 9 ALA B C 1
ATOM 8283 O O . ALA B 1 9 ? 1.945 9.539 -32.844 1 88.88 9 ALA B O 1
ATOM 8284 N N . VAL B 1 10 ? -0.074 10.367 -33.312 1 90.94 10 VAL B N 1
ATOM 8285 C CA . VAL B 1 10 ? -0.16 11.141 -32.062 1 90.94 10 VAL B CA 1
ATOM 8286 C C . VAL B 1 10 ? -0.281 10.188 -30.875 1 90.94 10 VAL B C 1
ATOM 8288 O O . VAL B 1 10 ? 0.408 10.352 -29.859 1 90.94 10 VAL B O 1
ATOM 8291 N N . VAL B 1 11 ? -1.124 9.211 -30.953 1 93.62 11 VAL B N 1
ATOM 8292 C CA . VAL B 1 11 ? -1.38 8.273 -29.859 1 93.62 11 VAL B CA 1
ATOM 8293 C C . VAL B 1 11 ? -0.127 7.445 -29.578 1 93.62 11 VAL B C 1
ATOM 8295 O O . VAL B 1 11 ? 0.243 7.23 -28.422 1 93.62 11 VAL B O 1
ATOM 8298 N N . LEU B 1 12 ? 0.56 7.004 -30.625 1 94.38 12 LEU B N 1
ATOM 8299 C CA . LEU B 1 12 ? 1.701 6.105 -30.484 1 94.38 12 LEU B CA 1
ATOM 8300 C C . LEU B 1 12 ? 2.916 6.852 -29.953 1 94.38 12 LEU B C 1
ATOM 8302 O O . LEU B 1 12 ? 3.793 6.25 -29.328 1 94.38 12 LEU B O 1
ATOM 8306 N N . GLN B 1 13 ? 2.996 8.086 -30.141 1 90.75 13 GLN B N 1
ATOM 8307 C CA . GLN B 1 13 ? 4.129 8.883 -29.688 1 90.75 13 GLN B CA 1
ATOM 8308 C C . GLN B 1 13 ? 4.141 8.984 -28.156 1 90.75 13 GLN B C 1
ATOM 8310 O O . GLN B 1 13 ? 5.184 9.242 -27.562 1 90.75 13 GLN B O 1
ATOM 8315 N N . ARG B 1 14 ? 3.027 8.68 -27.562 1 90.69 14 ARG B N 1
ATOM 8316 C CA . ARG B 1 14 ? 2.938 8.727 -26.109 1 90.69 14 ARG B CA 1
ATOM 8317 C C . ARG B 1 14 ? 3.74 7.605 -25.469 1 90.69 14 ARG B C 1
ATOM 8319 O O . ARG B 1 14 ? 4.164 7.711 -24.328 1 90.69 14 ARG B O 1
ATOM 8326 N N . ARG B 1 15 ? 3.881 6.527 -26.141 1 95 15 ARG B N 1
ATOM 8327 C CA . ARG B 1 15 ? 4.582 5.344 -25.656 1 95 15 ARG B CA 1
ATOM 8328 C C . ARG B 1 15 ? 4.043 4.91 -24.297 1 95 15 ARG B C 1
ATOM 8330 O O . ARG B 1 15 ? 4.816 4.609 -23.391 1 95 15 ARG B O 1
ATOM 8337 N N . ASP B 1 16 ? 2.713 4.945 -24.203 1 95.31 16 ASP B N 1
ATOM 8338 C CA . ASP B 1 16 ? 2.047 4.594 -22.953 1 95.31 16 ASP B CA 1
ATOM 8339 C C . ASP B 1 16 ? 2.453 3.195 -22.484 1 95.31 16 ASP B C 1
ATOM 8341 O O . ASP B 1 16 ? 2.496 2.92 -21.281 1 95.31 16 ASP B O 1
ATOM 8345 N N . TRP B 1 17 ? 2.842 2.262 -23.375 1 97.69 17 TRP B N 1
ATOM 8346 C CA . TRP B 1 17 ? 3.154 0.869 -23.062 1 97.69 17 TRP B CA 1
ATOM 8347 C C . TRP B 1 17 ? 4.562 0.739 -22.5 1 97.69 17 TRP B C 1
ATOM 8349 O O . TRP B 1 17 ? 5.035 -0.371 -22.25 1 97.69 17 TRP B O 1
ATOM 8359 N N . GLU B 1 18 ? 5.277 1.82 -22.266 1 97.44 18 GLU B N 1
ATOM 8360 C CA . GLU B 1 18 ? 6.609 1.82 -21.672 1 97.44 18 GLU B CA 1
ATOM 8361 C C . GLU B 1 18 ? 6.66 2.732 -20.453 1 97.44 18 GLU B C 1
ATOM 8363 O O . GLU B 1 18 ? 7.699 3.336 -20.156 1 97.44 18 GLU B O 1
ATOM 8368 N N . ASN B 1 19 ? 5.5 2.893 -19.75 1 95.25 19 ASN B N 1
ATOM 8369 C CA . ASN B 1 19 ? 5.379 3.695 -18.531 1 95.25 19 ASN B CA 1
ATOM 8370 C C . ASN B 1 19 ? 4.566 2.971 -17.453 1 95.25 19 ASN B C 1
ATOM 8372 O O . ASN B 1 19 ? 3.336 2.994 -17.484 1 95.25 19 ASN B O 1
ATOM 8376 N N . PRO B 1 20 ? 5.262 2.439 -16.438 1 94.88 20 PRO B N 1
ATOM 8377 C CA . PRO B 1 20 ? 4.535 1.684 -15.414 1 94.88 20 PRO B CA 1
ATOM 8378 C C . PRO B 1 20 ? 3.564 2.553 -14.617 1 94.88 20 PRO B C 1
ATOM 8380 O O . PRO B 1 20 ? 2.689 2.029 -13.922 1 94.88 20 PRO B O 1
ATOM 8383 N N . GLY B 1 21 ? 3.678 3.852 -14.789 1 92.88 21 GLY B N 1
ATOM 8384 C CA . GLY B 1 21 ? 2.74 4.762 -14.156 1 92.88 21 GLY B CA 1
ATOM 8385 C C . GLY B 1 21 ? 1.456 4.945 -14.938 1 92.88 21 GLY B C 1
ATOM 8386 O O . GLY B 1 21 ? 0.473 5.477 -14.422 1 92.88 21 GLY B O 1
ATOM 8387 N N . VAL B 1 22 ? 1.393 4.48 -16.172 1 94.69 22 VAL B N 1
ATOM 8388 C CA . VAL B 1 22 ? 0.218 4.562 -17.031 1 94.69 22 VAL B CA 1
ATOM 8389 C C . VAL B 1 22 ? -0.247 3.156 -17.406 1 94.69 22 VAL B C 1
ATOM 8391 O O . VAL B 1 22 ? 0.181 2.607 -18.422 1 94.69 22 VAL B O 1
ATOM 8394 N N . THR B 1 23 ? -1.178 2.627 -16.656 1 94.44 23 THR B N 1
ATOM 8395 C CA . THR B 1 23 ? -1.661 1.274 -16.906 1 94.44 23 THR B CA 1
ATOM 8396 C C . THR B 1 23 ? -2.939 1.307 -17.75 1 94.44 23 THR B C 1
ATOM 8398 O O . THR B 1 23 ? -3.342 0.29 -18.312 1 94.44 23 THR B O 1
ATOM 8401 N N . GLN B 1 24 ? -3.533 2.455 -17.719 1 95.94 24 GLN B N 1
ATOM 8402 C CA . GLN B 1 24 ? -4.789 2.643 -18.438 1 95.94 24 GLN B CA 1
ATOM 8403 C C . GLN B 1 24 ? -5.055 4.121 -18.719 1 95.94 24 GLN B C 1
ATOM 8405 O O . GLN B 1 24 ? -4.527 4.988 -18.016 1 95.94 24 GLN B O 1
ATOM 8410 N N . LEU B 1 25 ? -5.75 4.402 -19.75 1 96.69 25 LEU B N 1
ATOM 8411 C CA . LEU B 1 25 ? -6.34 5.711 -20.016 1 96.69 25 LEU B CA 1
ATOM 8412 C C . LEU B 1 25 ? -7.82 5.582 -20.359 1 96.69 25 LEU B C 1
ATOM 8414 O O . LEU B 1 25 ? -8.188 4.867 -21.297 1 96.69 25 LEU B O 1
ATOM 8418 N N . ASN B 1 26 ? -8.719 6.164 -19.562 1 96.19 26 ASN B N 1
ATOM 8419 C CA . ASN B 1 26 ? -10.164 6.262 -19.75 1 96.19 26 ASN B CA 1
ATOM 8420 C C . ASN B 1 26 ? -10.859 4.945 -19.406 1 96.19 26 ASN B C 1
ATOM 8422 O O . ASN B 1 26 ? -12.008 4.73 -19.797 1 96.19 26 ASN B O 1
ATOM 8426 N N . ARG B 1 27 ? -10.141 3.996 -18.719 1 96.62 27 ARG B N 1
ATOM 8427 C CA . ARG B 1 27 ? -10.781 2.762 -18.281 1 96.62 27 ARG B CA 1
ATOM 8428 C C . ARG B 1 27 ? -11.758 3.033 -17.141 1 96.62 27 ARG B C 1
ATOM 8430 O O . ARG B 1 27 ? -11.453 3.801 -16.219 1 96.62 27 ARG B O 1
ATOM 8437 N N . LEU B 1 28 ? -12.883 2.441 -17.188 1 97.06 28 LEU B N 1
ATOM 8438 C CA . LEU B 1 28 ? -13.867 2.578 -16.109 1 97.06 28 LEU B CA 1
ATOM 8439 C C . LEU B 1 28 ? -13.414 1.827 -14.867 1 97.06 28 LEU B C 1
ATOM 8441 O O . LEU B 1 28 ? -12.562 0.939 -14.945 1 97.06 28 LEU B O 1
ATOM 8445 N N . ALA B 1 29 ? -14.008 2.178 -13.734 1 95.69 29 ALA B N 1
ATOM 8446 C CA . ALA B 1 29 ? -13.664 1.574 -12.445 1 95.69 29 ALA B CA 1
ATOM 8447 C C . ALA B 1 29 ? -14.008 0.088 -12.43 1 95.69 29 ALA B C 1
ATOM 8449 O O . ALA B 1 29 ? -15 -0.333 -13.039 1 95.69 29 ALA B O 1
ATOM 8450 N N . ALA B 1 30 ? -13.164 -0.685 -11.648 1 96.31 30 ALA B N 1
ATOM 8451 C CA . ALA B 1 30 ? -13.391 -2.121 -11.523 1 96.31 30 ALA B CA 1
ATOM 8452 C C . ALA B 1 30 ? -14.641 -2.406 -10.695 1 96.31 30 ALA B C 1
ATOM 8454 O O . ALA B 1 30 ? -14.961 -1.654 -9.766 1 96.31 30 ALA B O 1
ATOM 8455 N N . HIS B 1 31 ? -15.312 -3.365 -10.969 1 97.5 31 HIS B N 1
ATOM 8456 C CA . HIS B 1 31 ? -16.531 -3.83 -10.312 1 97.5 31 HIS B CA 1
ATOM 8457 C C . HIS B 1 31 ? -16.75 -5.32 -10.555 1 97.5 31 HIS B C 1
ATOM 8459 O O . HIS B 1 31 ? -16.094 -5.918 -11.406 1 97.5 31 HIS B O 1
ATOM 8465 N N . PRO B 1 32 ? -17.656 -5.965 -9.828 1 97.38 32 PRO B N 1
ATOM 8466 C CA . PRO B 1 32 ? -18.047 -7.328 -10.195 1 97.38 32 PRO B CA 1
ATOM 8467 C C . PRO B 1 32 ? -18.719 -7.402 -11.562 1 97.38 32 PRO B C 1
ATOM 8469 O O . PRO B 1 32 ? -19.172 -6.387 -12.078 1 97.38 32 PRO B O 1
ATOM 8472 N N . PRO B 1 33 ? -18.703 -8.562 -12.188 1 96.69 33 PRO B N 1
ATOM 8473 C CA . PRO B 1 33 ? -19.375 -8.664 -13.484 1 96.69 33 PRO B CA 1
ATOM 8474 C C . PRO B 1 33 ? -20.828 -8.234 -13.43 1 96.69 33 PRO B C 1
ATOM 8476 O O . PRO B 1 33 ? -21.562 -8.641 -12.531 1 96.69 33 PRO B O 1
ATOM 8479 N N . PHE B 1 34 ? -21.312 -7.383 -14.391 1 97.69 34 PHE B N 1
ATOM 8480 C CA . PHE B 1 34 ? -22.656 -6.832 -14.461 1 97.69 34 PHE B CA 1
ATOM 8481 C C . PHE B 1 34 ? -23.438 -7.457 -15.609 1 97.69 34 PHE B C 1
ATOM 8483 O O . PHE B 1 34 ? -22.859 -7.902 -16.594 1 97.69 34 PHE B O 1
ATOM 8490 N N . ALA B 1 35 ? -24.766 -7.52 -15.422 1 97.94 35 ALA B N 1
ATOM 8491 C CA . ALA B 1 35 ? -25.672 -7.934 -16.484 1 97.94 35 ALA B CA 1
ATOM 8492 C C . ALA B 1 35 ? -26.703 -6.84 -16.781 1 97.94 35 ALA B C 1
ATOM 8494 O O . ALA B 1 35 ? -27.281 -6.809 -17.875 1 97.94 35 ALA B O 1
ATOM 8495 N N . SER B 1 36 ? -26.938 -5.98 -15.789 1 98.31 36 SER B N 1
ATOM 8496 C CA . SER B 1 36 ? -27.859 -4.859 -15.891 1 98.31 36 SER B CA 1
ATOM 8497 C C . SER B 1 36 ? -29.25 -5.324 -16.359 1 98.31 36 SER B C 1
ATOM 8499 O O . SER B 1 36 ? -29.797 -4.793 -17.312 1 98.31 36 SER B O 1
ATOM 8501 N N . TRP B 1 37 ? -29.875 -6.293 -15.695 1 98.38 37 TRP B N 1
ATOM 8502 C CA . TRP B 1 37 ? -31.203 -6.785 -16.031 1 98.38 37 TRP B CA 1
ATOM 8503 C C . TRP B 1 37 ? -32.25 -5.684 -15.867 1 98.38 37 TRP B C 1
ATOM 8505 O O . TRP B 1 37 ? -32.125 -4.824 -14.992 1 98.38 37 TRP B O 1
ATOM 8515 N N . ARG B 1 38 ? -33.344 -5.746 -16.719 1 97.31 38 ARG B N 1
ATOM 8516 C CA . ARG B 1 38 ? -34.469 -4.859 -16.594 1 97.31 38 ARG B CA 1
ATOM 8517 C C . ARG B 1 38 ? -35.719 -5.617 -16.078 1 97.31 38 ARG B C 1
ATOM 8519 O O . ARG B 1 38 ? -36.812 -5.102 -16.141 1 97.31 38 ARG B O 1
ATOM 8526 N N . ASN B 1 39 ? -35.438 -6.824 -15.656 1 96.69 39 ASN B N 1
ATOM 8527 C CA . ASN B 1 39 ? -36.406 -7.73 -15.094 1 96.69 39 ASN B CA 1
ATOM 8528 C C . ASN B 1 39 ? -35.844 -8.531 -13.93 1 96.69 39 ASN B C 1
ATOM 8530 O O . ASN B 1 39 ? -34.875 -9.258 -14.086 1 96.69 39 ASN B O 1
ATOM 8534 N N . SER B 1 40 ? -36.5 -8.445 -12.828 1 96.44 40 SER B N 1
ATOM 8535 C CA . SER B 1 40 ? -36 -9.055 -11.609 1 96.44 40 SER B CA 1
ATOM 8536 C C . SER B 1 40 ? -36 -10.578 -11.711 1 96.44 40 SER B C 1
ATOM 8538 O O . SER B 1 40 ? -35.125 -11.242 -11.148 1 96.44 40 SER B O 1
ATOM 8540 N N . GLU B 1 41 ? -36.938 -11.133 -12.367 1 96.88 41 GLU B N 1
ATOM 8541 C CA . GLU B 1 41 ? -37.031 -12.586 -12.508 1 96.88 41 GLU B CA 1
ATOM 8542 C C . GLU B 1 41 ? -35.875 -13.125 -13.367 1 96.88 41 GLU B C 1
ATOM 8544 O O . GLU B 1 41 ? -35.375 -14.211 -13.117 1 96.88 41 GLU B O 1
ATOM 8549 N N . GLU B 1 42 ? -35.562 -12.406 -14.375 1 97.62 42 GLU B N 1
ATOM 8550 C CA . GLU B 1 42 ? -34.406 -12.797 -15.195 1 97.62 42 GLU B CA 1
ATOM 8551 C C . GLU B 1 42 ? -33.125 -12.766 -14.383 1 97.62 42 GLU B C 1
ATOM 8553 O O . GLU B 1 42 ? -32.25 -13.625 -14.555 1 97.62 42 GLU B O 1
ATOM 8558 N N . ALA B 1 43 ? -33 -11.766 -13.539 1 98 43 ALA B N 1
ATOM 8559 C CA . ALA B 1 43 ? -31.844 -11.68 -12.648 1 98 43 ALA B CA 1
ATOM 8560 C C . ALA B 1 43 ? -31.812 -12.852 -11.68 1 98 43 ALA B C 1
ATOM 8562 O O . ALA B 1 43 ? -30.75 -13.43 -11.422 1 98 43 ALA B O 1
ATOM 8563 N N . ARG B 1 44 ? -32.938 -13.172 -11.164 1 97.94 44 ARG B N 1
ATOM 8564 C CA . ARG B 1 44 ? -33.031 -14.258 -10.203 1 97.94 44 ARG B CA 1
ATOM 8565 C C . ARG B 1 44 ? -32.656 -15.594 -10.836 1 97.94 44 ARG B C 1
ATOM 8567 O O . ARG B 1 44 ? -31.984 -16.406 -10.211 1 97.94 44 ARG B O 1
ATOM 8574 N N . THR B 1 45 ? -33.156 -15.797 -12.102 1 96.94 45 THR B N 1
ATOM 8575 C CA . THR B 1 45 ? -32.969 -17.094 -12.742 1 96.94 45 THR B CA 1
ATOM 8576 C C . THR B 1 45 ? -31.719 -17.094 -13.617 1 96.94 45 THR B C 1
ATOM 8578 O O . THR B 1 45 ? -31.469 -18.062 -14.344 1 96.94 45 THR B O 1
ATOM 8581 N N . ASP B 1 46 ? -30.969 -16.078 -13.617 1 95.75 46 ASP B N 1
ATOM 8582 C CA . ASP B 1 46 ? -29.719 -15.922 -14.336 1 95.75 46 ASP B CA 1
ATOM 8583 C C . ASP B 1 46 ? -29.906 -16.156 -15.828 1 95.75 46 ASP B C 1
ATOM 8585 O O . ASP B 1 46 ? -29.109 -16.844 -16.469 1 95.75 46 ASP B O 1
ATOM 8589 N N . ARG B 1 47 ? -30.953 -15.648 -16.328 1 95.81 47 ARG B N 1
ATOM 8590 C CA . ARG B 1 47 ? -31.156 -15.664 -17.766 1 95.81 47 ARG B CA 1
ATOM 8591 C C . ARG B 1 47 ? -30.281 -14.609 -18.453 1 95.81 47 ARG B C 1
ATOM 8593 O O . ARG B 1 47 ? -29.922 -13.602 -17.844 1 95.81 47 ARG B O 1
ATOM 8600 N N . PRO B 1 48 ? -29.875 -14.898 -19.656 1 95.06 48 PRO B N 1
ATOM 8601 C CA . PRO B 1 48 ? -29.078 -13.898 -20.359 1 95.06 48 PRO B CA 1
ATOM 8602 C C . PRO B 1 48 ? -29.75 -12.531 -20.422 1 95.06 48 PRO B C 1
ATOM 8604 O O . PRO B 1 48 ? -30.953 -12.445 -20.719 1 95.06 48 PRO B O 1
ATOM 8607 N N . SER B 1 49 ? -29.062 -11.523 -20.125 1 97 49 SER B N 1
ATOM 8608 C CA . SER B 1 49 ? -29.578 -10.156 -20.172 1 97 49 SER B CA 1
ATOM 8609 C C . SER B 1 49 ? -29.641 -9.641 -21.609 1 97 49 SER B C 1
ATOM 8611 O O . SER B 1 49 ? -28.703 -9.859 -22.391 1 97 49 SER B O 1
ATOM 8613 N N . GLN B 1 50 ? -30.672 -8.898 -21.922 1 94.94 50 GLN B N 1
ATOM 8614 C CA . GLN B 1 50 ? -30.797 -8.289 -23.234 1 94.94 50 GLN B CA 1
ATOM 8615 C C . GLN B 1 50 ? -29.906 -7.055 -23.359 1 94.94 50 GLN B C 1
ATOM 8617 O O . GLN B 1 50 ? -29.703 -6.539 -24.469 1 94.94 50 GLN B O 1
ATOM 8622 N N . GLN B 1 51 ? -29.375 -6.633 -22.219 1 96.75 51 GLN B N 1
ATOM 8623 C CA . GLN B 1 51 ? -28.516 -5.449 -22.203 1 96.75 51 GLN B CA 1
ATOM 8624 C C . GLN B 1 51 ? -27.062 -5.82 -22.438 1 96.75 51 GLN B C 1
ATOM 8626 O O . GLN B 1 51 ? -26.203 -4.945 -22.562 1 96.75 51 GLN B O 1
ATOM 8631 N N . LEU B 1 52 ? -26.781 -7.082 -22.438 1 96.81 52 LEU B N 1
ATOM 8632 C CA . LEU B 1 52 ? -25.453 -7.602 -22.688 1 96.81 52 LEU B CA 1
ATOM 8633 C C . LEU B 1 52 ? -25.375 -8.258 -24.062 1 96.81 52 LEU B C 1
ATOM 8635 O O . LEU B 1 52 ? -26.094 -9.227 -24.344 1 96.81 52 LEU B O 1
ATOM 8639 N N . ARG B 1 53 ? -24.469 -7.715 -24.922 1 96.94 53 ARG B N 1
ATOM 8640 C CA . ARG B 1 53 ? -24.344 -8.234 -26.281 1 96.94 53 ARG B CA 1
ATOM 8641 C C . ARG B 1 53 ? -22.906 -8.68 -26.562 1 96.94 53 ARG B C 1
ATOM 8643 O O . ARG B 1 53 ? -21.969 -7.891 -26.453 1 96.94 53 ARG B O 1
ATOM 8650 N N . SER B 1 54 ? -22.75 -9.922 -26.969 1 97.88 54 SER B N 1
ATOM 8651 C CA . SER B 1 54 ? -21.438 -10.445 -27.328 1 97.88 54 SER B CA 1
ATOM 8652 C C . SER B 1 54 ? -20.969 -9.891 -28.672 1 97.88 54 SER B C 1
ATOM 8654 O O . SER B 1 54 ? -21.766 -9.773 -29.609 1 97.88 54 SER B O 1
ATOM 8656 N N . LEU B 1 55 ? -19.719 -9.492 -28.719 1 98.44 55 LEU B N 1
ATOM 8657 C CA . LEU B 1 55 ? -19.078 -9.109 -29.984 1 98.44 55 LEU B CA 1
ATOM 8658 C C . LEU B 1 55 ? -18.062 -10.156 -30.406 1 98.44 55 LEU B C 1
ATOM 8660 O O . LEU B 1 55 ? -17.188 -9.883 -31.234 1 98.44 55 LEU B O 1
ATOM 8664 N N . ASN B 1 56 ? -18.156 -11.289 -29.766 1 98.19 56 ASN B N 1
ATOM 8665 C CA . ASN B 1 56 ? -17.312 -12.398 -30.219 1 98.19 56 ASN B CA 1
ATOM 8666 C C . ASN B 1 56 ? -17.656 -12.805 -31.656 1 98.19 56 ASN B C 1
ATOM 8668 O O . ASN B 1 56 ? -18.781 -12.609 -32.125 1 98.19 56 ASN B O 1
ATOM 8672 N N . GLY B 1 57 ? -16.734 -13.359 -32.312 1 97.88 57 GLY B N 1
ATOM 8673 C CA . GLY B 1 57 ? -16.938 -13.82 -33.688 1 97.88 57 GLY B CA 1
ATOM 8674 C C . GLY B 1 57 ? -15.773 -13.492 -34.625 1 97.88 57 GLY B C 1
ATOM 8675 O O . GLY B 1 57 ? -14.617 -13.508 -34.188 1 97.88 57 GLY B O 1
ATOM 8676 N N . GLU B 1 58 ? -16.078 -13.281 -35.812 1 97.81 58 GLU B N 1
ATOM 8677 C CA . GLU B 1 58 ? -15.047 -13.023 -36.812 1 97.81 58 GLU B CA 1
ATOM 8678 C C . GLU B 1 58 ? -14.703 -11.531 -36.875 1 97.81 58 GLU B C 1
ATOM 8680 O O . GLU B 1 58 ? -15.586 -10.703 -37.094 1 97.81 58 GLU B O 1
ATOM 8685 N N . TRP B 1 59 ? -13.547 -11.211 -36.656 1 98.56 59 TRP B N 1
ATOM 8686 C CA . TRP B 1 59 ? -13.008 -9.859 -36.781 1 98.56 59 TRP B CA 1
ATOM 8687 C C . TRP B 1 59 ? -12.023 -9.773 -37.938 1 98.56 59 TRP B C 1
ATOM 8689 O O . TRP B 1 59 ? -11.43 -10.781 -38.344 1 98.56 59 TRP B O 1
ATOM 8699 N N . GLN B 1 60 ? -11.906 -8.594 -38.531 1 98.25 60 GLN B N 1
ATOM 8700 C CA . GLN B 1 60 ? -10.805 -8.344 -39.438 1 98.25 60 GLN B CA 1
ATOM 8701 C C . GLN B 1 60 ? -9.484 -8.172 -38.688 1 98.25 60 GLN B C 1
ATOM 8703 O O . GLN B 1 60 ? -9.461 -7.656 -37.594 1 98.25 60 GLN B O 1
ATOM 8708 N N . PHE B 1 61 ? -8.375 -8.727 -39.344 1 98.31 61 PHE B N 1
ATOM 8709 C CA . PHE B 1 61 ? -7.098 -8.727 -38.656 1 98.31 61 PHE B CA 1
ATOM 8710 C C . PHE B 1 61 ? -5.945 -8.484 -39.625 1 98.31 61 PHE B C 1
ATOM 8712 O O . PHE B 1 61 ? -5.93 -9.031 -40.719 1 98.31 61 PHE B O 1
ATOM 8719 N N . VAL B 1 62 ? -5.047 -7.629 -39.219 1 98.06 62 VAL B N 1
ATOM 8720 C CA . VAL B 1 62 ? -3.781 -7.43 -39.906 1 98.06 62 VAL B CA 1
ATOM 8721 C C . VAL B 1 62 ? -2.631 -7.414 -38.906 1 98.06 62 VAL B C 1
ATOM 8723 O O . VAL B 1 62 ? -2.746 -6.824 -37.844 1 98.06 62 VAL B O 1
ATOM 8726 N N . TRP B 1 63 ? -1.564 -8.164 -39.188 1 97.5 63 TRP B N 1
ATOM 8727 C CA . TRP B 1 63 ? -0.388 -8.266 -38.344 1 97.5 63 TRP B CA 1
ATOM 8728 C C . TRP B 1 63 ? 0.737 -7.375 -38.844 1 97.5 63 TRP B C 1
ATOM 8730 O O . TRP B 1 63 ? 1.018 -7.344 -40.031 1 97.5 63 TRP B O 1
ATOM 8740 N N . PHE B 1 64 ? 1.374 -6.559 -38 1 97.94 64 PHE B N 1
ATOM 8741 C CA . PHE B 1 64 ? 2.506 -5.699 -38.312 1 97.94 64 PHE B CA 1
ATOM 8742 C C . PHE B 1 64 ? 3.693 -6 -37.406 1 97.94 64 PHE B C 1
ATOM 8744 O O . PHE B 1 64 ? 3.521 -6.484 -36.281 1 97.94 64 PHE B O 1
ATOM 8751 N N . PRO B 1 65 ? 4.934 -5.762 -37.812 1 97.25 65 PRO B N 1
ATOM 8752 C CA . PRO B 1 65 ? 6.117 -6.023 -36.969 1 97.25 65 PRO B CA 1
ATOM 8753 C C . PRO B 1 65 ? 6.258 -5.039 -35.812 1 97.25 65 PRO B C 1
ATOM 8755 O O . PRO B 1 65 ? 6.953 -5.324 -34.844 1 97.25 65 PRO B O 1
ATOM 8758 N N . ALA B 1 66 ? 5.629 -3.852 -35.969 1 97.69 66 ALA B N 1
ATOM 8759 C CA . ALA B 1 66 ? 5.691 -2.807 -34.938 1 97.69 66 ALA B CA 1
ATOM 8760 C C . ALA B 1 66 ? 4.488 -1.875 -35.031 1 97.69 66 ALA B C 1
ATOM 8762 O O . ALA B 1 66 ? 3.863 -1.764 -36.094 1 97.69 66 ALA B O 1
ATOM 8763 N N . PRO B 1 67 ? 4.164 -1.185 -33.906 1 97.56 67 PRO B N 1
ATOM 8764 C CA . PRO B 1 67 ? 3.002 -0.292 -33.938 1 97.56 67 PRO B CA 1
ATOM 8765 C C . PRO B 1 67 ? 3.158 0.836 -34.938 1 97.56 67 PRO B C 1
ATOM 8767 O O . PRO B 1 67 ? 2.178 1.253 -35.562 1 97.56 67 PRO B O 1
ATOM 8770 N N . GLU B 1 68 ? 4.348 1.31 -35.219 1 96 68 GLU B N 1
ATOM 8771 C CA . GLU B 1 68 ? 4.605 2.438 -36.094 1 96 68 GLU B CA 1
ATOM 8772 C C . GLU B 1 68 ? 4.418 2.045 -37.562 1 96 68 GLU B C 1
ATOM 8774 O O . GLU B 1 68 ? 4.309 2.908 -38.438 1 96 68 GLU B O 1
ATOM 8779 N N . ALA B 1 69 ? 4.387 0.786 -37.781 1 97 69 ALA B N 1
ATOM 8780 C CA . ALA B 1 69 ? 4.234 0.29 -39.156 1 97 69 ALA B CA 1
ATOM 8781 C C . ALA B 1 69 ? 2.771 0.313 -39.562 1 97 69 ALA B C 1
ATOM 8783 O O . ALA B 1 69 ? 2.467 0.176 -40.75 1 97 69 ALA B O 1
ATOM 8784 N N . VAL B 1 70 ? 1.814 0.549 -38.75 1 97.69 70 VAL B N 1
ATOM 8785 C CA . VAL B 1 70 ? 0.386 0.512 -39.062 1 97.69 70 VAL B CA 1
ATOM 8786 C C . VAL B 1 70 ? -0.02 1.779 -39.812 1 97.69 70 VAL B C 1
ATOM 8788 O O . VAL B 1 70 ? 0.225 2.893 -39.344 1 97.69 70 VAL B O 1
ATOM 8791 N N . PRO B 1 71 ? -0.61 1.668 -40.938 1 96.62 71 PRO B N 1
ATOM 8792 C CA . PRO B 1 71 ? -1.024 2.865 -41.688 1 96.62 71 PRO B CA 1
ATOM 8793 C C . PRO B 1 71 ? -2.227 3.561 -41.031 1 96.62 71 PRO B C 1
ATOM 8795 O O . PRO B 1 71 ? -3.131 2.896 -40.531 1 96.62 71 PRO B O 1
ATOM 8798 N N . GLU B 1 72 ? -2.303 4.859 -41.188 1 94.62 72 GLU B N 1
ATOM 8799 C CA . GLU B 1 72 ? -3.367 5.676 -40.625 1 94.62 72 GLU B CA 1
ATOM 8800 C C . GLU B 1 72 ? -4.734 5.262 -41.156 1 94.62 72 GLU B C 1
ATOM 8802 O O . GLU B 1 72 ? -5.738 5.336 -40.438 1 94.62 72 GLU B O 1
ATOM 8807 N N . SER B 1 73 ? -4.77 4.812 -42.375 1 94.75 73 SER B N 1
ATOM 8808 C CA . SER B 1 73 ? -6.023 4.477 -43.031 1 94.75 73 SER B CA 1
ATOM 8809 C C . SER B 1 73 ? -6.738 3.328 -42.344 1 94.75 73 SER B C 1
ATOM 8811 O O . SER B 1 73 ? -7.949 3.162 -42.469 1 94.75 73 SER B O 1
ATOM 8813 N N . TRP B 1 74 ? -6.008 2.527 -41.562 1 96.31 74 TRP B N 1
ATOM 8814 C CA . TRP B 1 74 ? -6.574 1.392 -40.844 1 96.31 74 TRP B CA 1
ATOM 8815 C C . TRP B 1 74 ? -7.652 1.849 -39.875 1 96.31 74 TRP B C 1
ATOM 8817 O O . TRP B 1 74 ? -8.578 1.097 -39.562 1 96.31 74 TRP B O 1
ATOM 8827 N N . LEU B 1 75 ? -7.57 3.033 -39.375 1 95.5 75 LEU B N 1
ATOM 8828 C CA . LEU B 1 75 ? -8.531 3.557 -38.406 1 95.5 75 LEU B CA 1
ATOM 8829 C C . LEU B 1 75 ? -9.906 3.717 -39.031 1 95.5 75 LEU B C 1
ATOM 8831 O O . LEU B 1 75 ? -10.93 3.594 -38.344 1 95.5 75 LEU B O 1
ATOM 8835 N N . GLU B 1 76 ? -9.898 3.859 -40.312 1 93.56 76 GLU B N 1
ATOM 8836 C CA . GLU B 1 76 ? -11.148 4.227 -40.969 1 93.56 76 GLU B CA 1
ATOM 8837 C C . GLU B 1 76 ? -11.734 3.047 -41.75 1 93.56 76 GLU B C 1
ATOM 8839 O O . GLU B 1 76 ? -12.938 2.984 -41.969 1 93.56 76 GLU B O 1
ATOM 8844 N N . CYS B 1 77 ? -10.836 2.26 -42.219 1 95.5 77 CYS B N 1
ATOM 8845 C CA . CYS B 1 77 ? -11.312 1.146 -43.031 1 95.5 77 CYS B CA 1
ATOM 8846 C C . CYS B 1 77 ? -10.367 -0.043 -42.938 1 95.5 77 CYS B C 1
ATOM 8848 O O . CYS B 1 77 ? -9.203 0.113 -42.562 1 95.5 77 CYS B O 1
ATOM 8850 N N . ASP B 1 78 ? -10.898 -1.165 -43.25 1 96.62 78 ASP B N 1
ATOM 8851 C CA . ASP B 1 78 ? -10.055 -2.355 -43.312 1 96.62 78 ASP B CA 1
ATOM 8852 C C . ASP B 1 78 ? -9.031 -2.268 -44.438 1 96.62 78 ASP B C 1
ATOM 8854 O O . ASP B 1 78 ? -9.344 -1.765 -45.5 1 96.62 78 ASP B O 1
ATOM 8858 N N . LEU B 1 79 ? -7.988 -2.756 -44.125 1 96.38 79 LEU B N 1
ATOM 8859 C CA . LEU B 1 79 ? -6.961 -2.799 -45.156 1 96.38 79 LEU B CA 1
ATOM 8860 C C . LEU B 1 79 ? -7.242 -3.916 -46.156 1 96.38 79 LEU B C 1
ATOM 8862 O O . LEU B 1 79 ? -7.859 -4.926 -45.812 1 96.38 79 LEU B O 1
ATOM 8866 N N . PRO B 1 80 ? -6.773 -3.744 -47.438 1 93.31 80 PRO B N 1
ATOM 8867 C CA . PRO B 1 80 ? -7.07 -4.727 -48.5 1 93.31 80 PRO B CA 1
ATOM 8868 C C . PRO B 1 80 ? -6.551 -6.121 -48.156 1 93.31 80 PRO B C 1
ATOM 8870 O O . PRO B 1 80 ? -7.168 -7.121 -48.531 1 93.31 80 PRO B O 1
ATOM 8873 N N . ASP B 1 81 ? -5.531 -6.219 -47.469 1 91.44 81 ASP B N 1
ATOM 8874 C CA . ASP B 1 81 ? -4.918 -7.508 -47.188 1 91.44 81 ASP B CA 1
ATOM 8875 C C . ASP B 1 81 ? -5.348 -8.016 -45.812 1 91.44 81 ASP B C 1
ATOM 8877 O O . ASP B 1 81 ? -4.711 -8.914 -45.25 1 91.44 81 ASP B O 1
ATOM 8881 N N . ALA B 1 82 ? -6.363 -7.469 -45.281 1 96.25 82 ALA B N 1
ATOM 8882 C CA . ALA B 1 82 ? -6.824 -7.898 -43.969 1 96.25 82 ALA B CA 1
ATOM 8883 C C . ALA B 1 82 ? -7.363 -9.328 -44 1 96.25 82 ALA B C 1
ATOM 8885 O O . ALA B 1 82 ? -8.039 -9.711 -44.969 1 96.25 82 ALA B O 1
ATOM 8886 N N . ASP B 1 83 ? -7.008 -10.141 -43.062 1 96.44 83 ASP B N 1
ATOM 8887 C CA . ASP B 1 83 ? -7.551 -11.477 -42.844 1 96.44 83 ASP B CA 1
ATOM 8888 C C . ASP B 1 83 ? -8.695 -11.445 -41.844 1 96.44 83 ASP B C 1
ATOM 8890 O O . ASP B 1 83 ? -9.039 -10.383 -41.312 1 96.44 83 ASP B O 1
ATOM 8894 N N . THR B 1 84 ? -9.289 -12.602 -41.688 1 96.31 84 THR B N 1
ATOM 8895 C CA . THR B 1 84 ? -10.281 -12.773 -40.625 1 96.31 84 THR B CA 1
ATOM 8896 C C . THR B 1 84 ? -9.75 -13.672 -39.531 1 96.31 84 THR B C 1
ATOM 8898 O O . THR B 1 84 ? -9.117 -14.695 -39.781 1 96.31 84 THR B O 1
ATOM 8901 N N . VAL B 1 85 ? -9.945 -13.297 -38.344 1 96.81 85 VAL B N 1
ATOM 8902 C CA . VAL B 1 85 ? -9.57 -14.117 -37.188 1 96.81 85 VAL B CA 1
ATOM 8903 C C . VAL B 1 85 ? -10.75 -14.227 -36.219 1 96.81 85 VAL B C 1
ATOM 8905 O O . VAL B 1 85 ? -11.562 -13.297 -36.125 1 96.81 85 VAL B O 1
ATOM 8908 N N . VAL B 1 86 ? -10.828 -15.289 -35.531 1 97.38 86 VAL B N 1
ATOM 8909 C CA . VAL B 1 86 ? -11.867 -15.477 -34.5 1 97.38 86 VAL B CA 1
ATOM 8910 C C . VAL B 1 86 ? -11.461 -14.758 -33.219 1 97.38 86 VAL B C 1
ATOM 8912 O O . VAL B 1 86 ? -10.305 -14.805 -32.812 1 97.38 86 VAL B O 1
ATOM 8915 N N . VAL B 1 87 ? -12.312 -14.047 -32.625 1 98.44 87 VAL B N 1
ATOM 8916 C CA . VAL B 1 87 ? -12.172 -13.461 -31.312 1 98.44 87 VAL B CA 1
ATOM 8917 C C . VAL B 1 87 ? -13.195 -14.086 -30.359 1 98.44 87 VAL B C 1
ATOM 8919 O O . VAL B 1 87 ? -14.398 -14.031 -30.609 1 98.44 87 VAL B O 1
ATOM 8922 N N . PRO B 1 88 ? -12.734 -14.648 -29.328 1 98.12 88 PRO B N 1
ATOM 8923 C CA . PRO B 1 88 ? -11.375 -14.586 -28.766 1 98.12 88 PRO B CA 1
ATOM 8924 C C . PRO B 1 88 ? -10.43 -15.602 -29.406 1 98.12 88 PRO B C 1
ATOM 8926 O O . PRO B 1 88 ? -10.852 -16.703 -29.781 1 98.12 88 PRO B O 1
ATOM 8929 N N . SER B 1 89 ? -9.18 -15.219 -29.5 1 98.25 89 SER B N 1
ATOM 8930 C CA . SER B 1 89 ? -8.125 -16.125 -29.953 1 98.25 89 SER B CA 1
ATOM 8931 C C . SER B 1 89 ? -6.742 -15.547 -29.672 1 98.25 89 SER B C 1
ATOM 8933 O O . SER B 1 89 ? -6.605 -14.352 -29.406 1 98.25 89 SER B O 1
ATOM 8935 N N . ASN B 1 90 ? -5.727 -16.328 -29.594 1 98.06 90 ASN B N 1
ATOM 8936 C CA . ASN B 1 90 ? -4.332 -15.922 -29.719 1 98.06 90 ASN B CA 1
ATOM 8937 C C . ASN B 1 90 ? -3.885 -15.898 -31.188 1 98.06 90 ASN B C 1
ATOM 8939 O O . ASN B 1 90 ? -4.082 -16.875 -31.906 1 98.06 90 ASN B O 1
ATOM 8943 N N . TRP B 1 91 ? -3.303 -14.797 -31.562 1 97.81 91 TRP B N 1
ATOM 8944 C CA . TRP B 1 91 ? -3.047 -14.688 -33 1 97.81 91 TRP B CA 1
ATOM 8945 C C . TRP B 1 91 ? -1.975 -15.68 -33.438 1 97.81 91 TRP B C 1
ATOM 8947 O O . TRP B 1 91 ? -1.924 -16.078 -34.594 1 97.81 91 TRP B O 1
ATOM 8957 N N . GLN B 1 92 ? -1.123 -16.234 -32.469 1 97 92 GLN B N 1
ATOM 8958 C CA . GLN B 1 92 ? -0.132 -17.25 -32.812 1 97 92 GLN B CA 1
ATOM 8959 C C . GLN B 1 92 ? -0.802 -18.547 -33.219 1 97 92 GLN B C 1
ATOM 8961 O O . GLN B 1 92 ? -0.235 -19.328 -34 1 97 92 GLN B O 1
ATOM 8966 N N . MET B 1 93 ? -1.996 -18.859 -32.719 1 96.5 93 MET B N 1
ATOM 8967 C CA . MET B 1 93 ? -2.729 -20.062 -33.062 1 96.5 93 MET B CA 1
ATOM 8968 C C . MET B 1 93 ? -3.361 -19.953 -34.438 1 96.5 93 MET B C 1
ATOM 8970 O O . MET B 1 93 ? -3.887 -20.938 -34.969 1 96.5 93 MET B O 1
ATOM 8974 N N . HIS B 1 94 ? -3.275 -18.781 -35.031 1 95.69 94 HIS B N 1
ATOM 8975 C CA . HIS B 1 94 ? -3.875 -18.547 -36.344 1 95.69 94 HIS B CA 1
ATOM 8976 C C . HIS B 1 94 ? -2.811 -18.188 -37.375 1 95.69 94 HIS B C 1
ATOM 8978 O O . HIS B 1 94 ? -3.092 -17.484 -38.344 1 95.69 94 HIS B O 1
ATOM 8984 N N . GLY B 1 95 ? -1.633 -18.547 -37.125 1 93.5 95 GLY B N 1
ATOM 8985 C CA . GLY B 1 95 ? -0.576 -18.531 -38.125 1 93.5 95 GLY B CA 1
ATOM 8986 C C . GLY B 1 95 ? 0.274 -17.281 -38.094 1 93.5 95 GLY B C 1
ATOM 8987 O O . GLY B 1 95 ? 1.18 -17.109 -38.906 1 93.5 95 GLY B O 1
ATOM 8988 N N . TYR B 1 96 ? 0.042 -16.391 -37.125 1 95.94 96 TYR B N 1
ATOM 8989 C CA . TYR B 1 96 ? 0.819 -15.156 -37.031 1 95.94 96 TYR B CA 1
ATOM 8990 C C . TYR B 1 96 ? 1.831 -15.258 -35.875 1 95.94 96 TYR B C 1
ATOM 8992 O O . TYR B 1 96 ? 1.491 -15.68 -34.781 1 95.94 96 TYR B O 1
ATOM 9000 N N . ASP B 1 97 ? 3.07 -14.867 -36.188 1 94.31 97 ASP B N 1
ATOM 9001 C CA . ASP B 1 97 ? 4.086 -14.891 -35.156 1 94.31 97 ASP B CA 1
ATOM 9002 C C . ASP B 1 97 ? 4.262 -16.297 -34.594 1 94.31 97 ASP B C 1
ATOM 9004 O O . ASP B 1 97 ? 3.885 -17.281 -35.219 1 94.31 97 ASP B O 1
ATOM 9008 N N . ALA B 1 98 ? 4.965 -16.469 -33.375 1 95.25 98 ALA B N 1
ATOM 9009 C CA . ALA B 1 98 ? 5.23 -17.766 -32.781 1 95.25 98 ALA B CA 1
ATOM 9010 C C . ALA B 1 98 ? 4.988 -17.719 -31.266 1 95.25 98 ALA B C 1
ATOM 9012 O O . ALA B 1 98 ? 5.316 -16.734 -30.609 1 95.25 98 ALA B O 1
ATOM 9013 N N . PRO B 1 99 ? 4.305 -18.734 -30.75 1 96.88 99 PRO B N 1
ATOM 9014 C CA . PRO B 1 99 ? 4.312 -18.844 -29.297 1 96.88 99 PRO B CA 1
ATOM 9015 C C . PRO B 1 99 ? 5.707 -19.125 -28.734 1 96.88 99 PRO B C 1
ATOM 9017 O O . PRO B 1 99 ? 6.52 -19.781 -29.391 1 96.88 99 PRO B O 1
ATOM 9020 N N . ILE B 1 100 ? 6.047 -18.594 -27.562 1 97 100 ILE B N 1
ATOM 9021 C CA . ILE B 1 100 ? 7.336 -18.781 -26.906 1 97 100 ILE B CA 1
ATOM 9022 C C . ILE B 1 100 ? 7.125 -19.359 -25.5 1 97 100 ILE B C 1
ATOM 9024 O O . ILE B 1 100 ? 6.344 -18.812 -24.719 1 97 100 ILE B O 1
ATOM 9028 N N . TYR B 1 101 ? 7.754 -20.453 -25.188 1 96.31 101 TYR B N 1
ATOM 9029 C CA . TYR B 1 101 ? 7.688 -20.969 -23.828 1 96.31 101 TYR B CA 1
ATOM 9030 C C . TYR B 1 101 ? 9.023 -20.797 -23.109 1 96.31 101 TYR B C 1
ATOM 9032 O O . TYR B 1 101 ? 10.047 -21.312 -23.562 1 96.31 101 TYR B O 1
ATOM 9040 N N . THR B 1 102 ? 9.008 -20.031 -22.031 1 94.69 102 THR B N 1
ATOM 9041 C CA . THR B 1 102 ? 10.117 -19.922 -21.094 1 94.69 102 THR B CA 1
ATOM 9042 C C . THR B 1 102 ? 9.609 -20.016 -19.656 1 94.69 102 THR B C 1
ATOM 9044 O O . THR B 1 102 ? 8.484 -19.609 -19.359 1 94.69 102 THR B O 1
ATOM 9047 N N . ASN B 1 103 ? 10.406 -20.609 -18.812 1 92.69 103 ASN B N 1
ATOM 9048 C CA . ASN B 1 103 ? 10.07 -20.734 -17.391 1 92.69 103 ASN B CA 1
ATOM 9049 C C . ASN B 1 103 ? 10.539 -19.531 -16.594 1 92.69 103 ASN B C 1
ATOM 9051 O O . ASN B 1 103 ? 9.742 -18.891 -15.891 1 92.69 103 ASN B O 1
ATOM 9055 N N . VAL B 1 104 ? 11.844 -19.156 -16.719 1 92.19 104 VAL B N 1
ATOM 9056 C CA . VAL B 1 104 ? 12.445 -18.109 -15.898 1 92.19 104 VAL B CA 1
ATOM 9057 C C . VAL B 1 104 ? 12.859 -16.922 -16.781 1 92.19 104 VAL B C 1
ATOM 9059 O O . VAL B 1 104 ? 12.555 -15.773 -16.469 1 92.19 104 VAL B O 1
ATOM 9062 N N . THR B 1 105 ? 13.453 -17.234 -17.906 1 93.62 105 THR B N 1
ATOM 9063 C CA . THR B 1 105 ? 14.078 -16.234 -18.766 1 93.62 105 THR B CA 1
ATOM 9064 C C . THR B 1 105 ? 13.016 -15.406 -19.484 1 93.62 105 THR B C 1
ATOM 9066 O O . THR B 1 105 ? 12.102 -15.961 -20.109 1 93.62 105 THR B O 1
ATOM 9069 N N . TYR B 1 106 ? 13.141 -14.07 -19.406 1 96.06 106 TYR B N 1
ATOM 9070 C CA . TYR B 1 106 ? 12.281 -13.227 -20.234 1 96.06 106 TYR B CA 1
ATOM 9071 C C . TYR B 1 106 ? 12.555 -13.469 -21.719 1 96.06 106 TYR B C 1
ATOM 9073 O O . TYR B 1 106 ? 13.711 -13.633 -22.125 1 96.06 106 TYR B O 1
ATOM 9081 N N . PRO B 1 107 ? 11.562 -13.477 -22.531 1 95.06 107 PRO B N 1
ATOM 9082 C CA . PRO B 1 107 ? 11.789 -13.695 -23.953 1 95.06 107 PRO B CA 1
ATOM 9083 C C . PRO B 1 107 ? 12.328 -12.453 -24.672 1 95.06 107 PRO B C 1
ATOM 9085 O O . PRO B 1 107 ? 12.672 -12.508 -25.844 1 95.06 107 PRO B O 1
ATOM 9088 N N . ILE B 1 108 ? 12.391 -11.297 -24 1 96.25 108 ILE B N 1
ATOM 9089 C CA . ILE B 1 108 ? 12.906 -10.055 -24.562 1 96.25 108 ILE B CA 1
ATOM 9090 C C . ILE B 1 108 ? 14.047 -9.539 -23.688 1 96.25 108 ILE B C 1
ATOM 9092 O O . ILE B 1 108 ? 14.234 -10.008 -22.562 1 96.25 108 ILE B O 1
ATOM 9096 N N . THR B 1 109 ? 14.812 -8.586 -24.266 1 96 109 THR B N 1
ATOM 9097 C CA . THR B 1 109 ? 15.875 -7.973 -23.484 1 96 109 THR B CA 1
ATOM 9098 C C . THR B 1 109 ? 15.328 -7.359 -22.203 1 96 109 THR B C 1
ATOM 9100 O O . THR B 1 109 ? 14.305 -6.668 -22.219 1 96 109 THR B O 1
ATOM 9103 N N . VAL B 1 110 ? 16.016 -7.629 -21.109 1 96.62 110 VAL B N 1
ATOM 9104 C CA . VAL B 1 110 ? 15.547 -7.156 -19.828 1 96.62 110 VAL B CA 1
ATOM 9105 C C . VAL B 1 110 ? 16 -5.715 -19.594 1 96.62 110 VAL B C 1
ATOM 9107 O O . VAL B 1 110 ? 17.078 -5.48 -19.047 1 96.62 110 VAL B O 1
ATOM 9110 N N . ASN B 1 111 ? 15.211 -4.762 -19.938 1 96.06 111 ASN B N 1
ATOM 9111 C CA . ASN B 1 111 ? 15.438 -3.33 -19.781 1 96.06 111 ASN B CA 1
ATOM 9112 C C . ASN B 1 111 ? 14.156 -2.592 -19.391 1 96.06 111 ASN B C 1
ATOM 9114 O O . ASN B 1 111 ? 13.734 -1.675 -20.094 1 96.06 111 ASN B O 1
ATOM 9118 N N . PRO B 1 112 ? 13.57 -2.98 -18.266 1 97.25 112 PRO B N 1
ATOM 9119 C CA . PRO B 1 112 ? 12.32 -2.311 -17.891 1 97.25 112 PRO B CA 1
ATOM 9120 C C . PRO B 1 112 ? 12.5 -0.81 -17.672 1 97.25 112 PRO B C 1
ATOM 9122 O O . PRO B 1 112 ? 13.555 -0.367 -17.234 1 97.25 112 PRO B O 1
ATOM 9125 N N . PRO B 1 113 ? 11.492 -0.041 -18.094 1 97.12 113 PRO B N 1
ATOM 9126 C CA . PRO B 1 113 ? 10.188 -0.465 -18.609 1 97.12 113 PRO B CA 1
ATOM 9127 C C . PRO B 1 113 ? 10.164 -0.588 -20.125 1 97.12 113 PRO B C 1
ATOM 9129 O O . PRO B 1 113 ? 9.102 -0.797 -20.719 1 97.12 113 PRO B O 1
ATOM 9132 N N . PHE B 1 114 ? 11.266 -0.474 -20.797 1 97.56 114 PHE B N 1
ATOM 9133 C CA . PHE B 1 114 ? 11.328 -0.398 -22.25 1 97.56 114 PHE B CA 1
ATOM 9134 C C . PHE B 1 114 ? 11.234 -1.788 -22.875 1 97.56 114 PHE B C 1
ATOM 9136 O O . PHE B 1 114 ? 11.789 -2.752 -22.328 1 97.56 114 PHE B O 1
ATOM 9143 N N . VAL B 1 115 ? 10.547 -1.841 -23.969 1 97.88 115 VAL B N 1
ATOM 9144 C CA . VAL B 1 115 ? 10.383 -3.086 -24.703 1 97.88 115 VAL B CA 1
ATOM 9145 C C . VAL B 1 115 ? 11.031 -2.949 -26.094 1 97.88 115 VAL B C 1
ATOM 9147 O O . VAL B 1 115 ? 11.414 -1.85 -26.5 1 97.88 115 VAL B O 1
ATOM 9150 N N . PRO B 1 116 ? 11.219 -4.027 -26.828 1 97.25 116 PRO B N 1
ATOM 9151 C CA . PRO B 1 116 ? 11.867 -3.951 -28.141 1 97.25 116 PRO B CA 1
ATOM 9152 C C . PRO B 1 116 ? 11.102 -3.078 -29.125 1 97.25 116 PRO B C 1
ATOM 9154 O O . PRO B 1 116 ? 9.875 -3.051 -29.109 1 97.25 116 PRO B O 1
ATOM 9157 N N . ALA B 1 117 ? 11.891 -2.432 -29.984 1 96.44 117 ALA B N 1
ATOM 9158 C CA . ALA B 1 117 ? 11.281 -1.635 -31.047 1 96.44 117 ALA B CA 1
ATOM 9159 C C . ALA B 1 117 ? 10.445 -2.51 -31.984 1 96.44 117 ALA B C 1
ATOM 9161 O O . ALA B 1 117 ? 9.383 -2.096 -32.438 1 96.44 117 ALA B O 1
ATOM 9162 N N . GLU B 1 118 ? 11.094 -3.684 -32.25 1 96.38 118 GLU B N 1
ATOM 9163 C CA . GLU B 1 118 ? 10.297 -4.688 -32.938 1 96.38 118 GLU B CA 1
ATOM 9164 C C . GLU B 1 118 ? 9.25 -5.309 -32.031 1 96.38 118 GLU B C 1
ATOM 9166 O O . GLU B 1 118 ? 9.484 -6.359 -31.422 1 96.38 118 GLU B O 1
ATOM 9171 N N . ASN B 1 119 ? 8.156 -4.676 -31.984 1 98 119 ASN B N 1
ATOM 9172 C CA . ASN B 1 119 ? 7.043 -5.07 -31.125 1 98 119 ASN B CA 1
ATOM 9173 C C . ASN B 1 119 ? 5.84 -5.523 -31.953 1 98 119 ASN B C 1
ATOM 9175 O O . ASN B 1 119 ? 4.992 -4.707 -32.312 1 98 119 ASN B O 1
ATOM 9179 N N . PRO B 1 120 ? 5.762 -6.852 -32.219 1 98 120 PRO B N 1
ATOM 9180 C CA . PRO B 1 120 ? 4.645 -7.336 -33.031 1 98 120 PRO B CA 1
ATOM 9181 C C . PRO B 1 120 ? 3.305 -6.738 -32.625 1 98 120 PRO B C 1
ATOM 9183 O O . PRO B 1 120 ? 3.029 -6.621 -31.406 1 98 120 PRO B O 1
ATOM 9186 N N . THR B 1 121 ? 2.543 -6.332 -33.594 1 98.5 121 THR B N 1
ATOM 9187 C CA . THR B 1 121 ? 1.322 -5.57 -33.375 1 98.5 121 THR B CA 1
ATOM 9188 C C . THR B 1 121 ? 0.161 -6.145 -34.188 1 98.5 121 THR B C 1
ATOM 9190 O O . THR B 1 121 ? 0.262 -6.293 -35.406 1 98.5 121 THR B O 1
ATOM 9193 N N . GLY B 1 122 ? -0.89 -6.543 -33.406 1 98.44 122 GLY B N 1
ATOM 9194 C CA . GLY B 1 122 ? -2.109 -6.996 -34.062 1 98.44 122 GLY B CA 1
ATOM 9195 C C . GLY B 1 122 ? -3.176 -5.922 -34.156 1 98.44 122 GLY B C 1
ATOM 9196 O O . GLY B 1 122 ? -3.48 -5.262 -33.156 1 98.44 122 GLY B O 1
ATOM 9197 N N . CYS B 1 123 ? -3.689 -5.688 -35.344 1 98.56 123 CYS B N 1
ATOM 9198 C CA . CYS B 1 123 ? -4.73 -4.695 -35.594 1 98.56 123 CYS B CA 1
ATOM 9199 C C . CYS B 1 123 ? -6.062 -5.367 -35.906 1 98.56 123 CYS B C 1
ATOM 9201 O O . CYS B 1 123 ? -6.219 -5.957 -36.969 1 98.56 123 CYS B O 1
ATOM 9203 N N . TYR B 1 124 ? -6.984 -5.234 -34.969 1 98.69 124 TYR B N 1
ATOM 9204 C CA . TYR B 1 124 ? -8.32 -5.809 -35.094 1 98.69 124 TYR B CA 1
ATOM 9205 C C . TYR B 1 124 ? -9.328 -4.746 -35.5 1 98.69 124 TYR B C 1
ATOM 9207 O O . TYR B 1 124 ? -9.227 -3.588 -35.094 1 98.69 124 TYR B O 1
ATOM 9215 N N . SER B 1 125 ? -10.359 -5.137 -36.281 1 98.44 125 SER B N 1
ATOM 9216 C CA . SER B 1 125 ? -11.477 -4.234 -36.531 1 98.44 125 SER B CA 1
ATOM 9217 C C . SER B 1 125 ? -12.789 -5.004 -36.625 1 98.44 125 SER B C 1
ATOM 9219 O O . SER B 1 125 ? -12.797 -6.184 -37 1 98.44 125 SER B O 1
ATOM 9221 N N . LEU B 1 126 ? -13.812 -4.426 -36.25 1 98.5 126 LEU B N 1
ATOM 9222 C CA . LEU B 1 126 ? -15.164 -4.98 -36.312 1 98.5 126 LEU B CA 1
ATOM 9223 C C . LEU B 1 126 ? -16.188 -3.887 -36.594 1 98.5 126 LEU B C 1
ATOM 9225 O O . LEU B 1 126 ? -16.109 -2.793 -36.031 1 98.5 126 LEU B O 1
ATOM 9229 N N . THR B 1 127 ? -17.031 -4.156 -37.5 1 97.62 127 THR B N 1
ATOM 9230 C CA . THR B 1 127 ? -18.203 -3.305 -37.719 1 97.62 127 THR B CA 1
ATOM 9231 C C . THR B 1 127 ? -19.453 -3.934 -37.156 1 97.62 127 THR B C 1
ATOM 9233 O O . THR B 1 127 ? -19.703 -5.129 -37.312 1 97.62 127 THR B O 1
ATOM 9236 N N . PHE B 1 128 ? -20.25 -3.188 -36.438 1 97.19 128 PHE B N 1
ATOM 9237 C CA . PHE B 1 128 ? -21.469 -3.688 -35.812 1 97.19 128 PHE B CA 1
ATOM 9238 C C . PHE B 1 128 ? -22.562 -2.617 -35.812 1 97.19 128 PHE B C 1
ATOM 9240 O O . PHE B 1 128 ? -22.266 -1.435 -36.031 1 97.19 128 PHE B O 1
ATOM 9247 N N . ASN B 1 129 ? -23.734 -3.047 -35.656 1 95.69 129 ASN B N 1
ATOM 9248 C CA . ASN B 1 129 ? -24.859 -2.131 -35.5 1 95.69 129 ASN B CA 1
ATOM 9249 C C . ASN B 1 129 ? -25.297 -1.97 -34.062 1 95.69 129 ASN B C 1
ATOM 9251 O O . ASN B 1 129 ? -25.109 -2.881 -33.25 1 95.69 129 ASN B O 1
ATOM 9255 N N . ILE B 1 130 ? -25.734 -0.851 -33.781 1 94.38 130 ILE B N 1
ATOM 9256 C CA . ILE B 1 130 ? -26.234 -0.616 -32.406 1 94.38 130 ILE B CA 1
ATOM 9257 C C . ILE B 1 130 ? -27.734 -0.314 -32.469 1 94.38 130 ILE B C 1
ATOM 9259 O O . ILE B 1 130 ? -28.234 0.241 -33.438 1 94.38 130 ILE B O 1
ATOM 9263 N N . ASP B 1 131 ? -28.406 -0.744 -31.469 1 90.25 131 ASP B N 1
ATOM 9264 C CA . ASP B 1 131 ? -29.828 -0.442 -31.344 1 90.25 131 ASP B CA 1
ATOM 9265 C C . ASP B 1 131 ? -30.062 1.04 -31.047 1 90.25 131 ASP B C 1
ATOM 9267 O O . ASP B 1 131 ? -29.391 1.615 -30.188 1 90.25 131 ASP B O 1
ATOM 9271 N N . GLU B 1 132 ? -31.031 1.598 -31.656 1 91.81 132 GLU B N 1
ATOM 9272 C CA . GLU B 1 132 ? -31.297 3.023 -31.516 1 91.81 132 GLU B CA 1
ATOM 9273 C C . GLU B 1 132 ? -31.672 3.373 -30.078 1 91.81 132 GLU B C 1
ATOM 9275 O O . GLU B 1 132 ? -31.359 4.465 -29.594 1 91.81 132 GLU B O 1
ATOM 9280 N N . CYS B 1 133 ? -32.281 2.48 -29.438 1 91.81 133 CYS B N 1
ATOM 9281 C CA . CYS B 1 133 ? -32.688 2.742 -28.078 1 91.81 133 CYS B CA 1
ATOM 9282 C C . CYS B 1 133 ? -31.5 2.926 -27.156 1 91.81 133 CYS B C 1
ATOM 9284 O O . CYS B 1 133 ? -31.578 3.623 -26.141 1 91.81 133 CYS B O 1
ATOM 9286 N N . TRP B 1 134 ? -30.391 2.328 -27.484 1 94.94 134 TRP B N 1
ATOM 9287 C CA . TRP B 1 134 ? -29.188 2.439 -26.656 1 94.94 134 TRP B CA 1
ATOM 9288 C C . TRP B 1 134 ? -28.531 3.809 -26.828 1 94.94 134 TRP B C 1
ATOM 9290 O O . TRP B 1 134 ? -27.688 4.207 -26.016 1 94.94 134 TRP B O 1
ATOM 9300 N N . LEU B 1 135 ? -28.938 4.523 -27.797 1 94.94 135 LEU B N 1
ATOM 9301 C CA . LEU B 1 135 ? -28.359 5.836 -28.078 1 94.94 135 LEU B CA 1
ATOM 9302 C C . LEU B 1 135 ? -29.172 6.938 -27.406 1 94.94 135 LEU B C 1
ATOM 9304 O O . LEU B 1 135 ? -28.688 8.062 -27.25 1 94.94 135 LEU B O 1
ATOM 9308 N N . GLN B 1 136 ? -30.344 6.633 -27.016 1 92.81 136 GLN B N 1
ATOM 9309 C CA . GLN B 1 136 ? -31.266 7.648 -26.516 1 92.81 136 GLN B CA 1
ATOM 9310 C C . GLN B 1 136 ? -30.953 8 -25.062 1 92.81 136 GLN B C 1
ATOM 9312 O O . GLN B 1 136 ? -31.047 9.164 -24.672 1 92.81 136 GLN B O 1
ATOM 9317 N N . GLU B 1 137 ? -30.672 7.02 -24.297 1 93.19 137 GLU B N 1
ATOM 9318 C CA . GLU B 1 137 ? -30.375 7.242 -22.875 1 93.19 137 GLU B CA 1
ATOM 9319 C C . GLU B 1 137 ? -29.406 6.184 -22.344 1 93.19 137 GLU B C 1
ATOM 9321 O O . GLU B 1 137 ? -29.297 5.098 -22.922 1 93.19 137 GLU B O 1
ATOM 9326 N N . GLY B 1 138 ? -28.766 6.617 -21.234 1 96.19 138 GLY B N 1
ATOM 9327 C CA . GLY B 1 138 ? -27.953 5.633 -20.562 1 96.19 138 GLY B CA 1
ATOM 9328 C C . GLY B 1 138 ? -26.5 5.645 -21.016 1 96.19 138 GLY B C 1
ATOM 9329 O O . GLY B 1 138 ? -26.016 6.656 -21.516 1 96.19 138 GLY B O 1
ATOM 9330 N N . GLN B 1 139 ? -25.797 4.543 -20.641 1 97.5 139 GLN B N 1
ATOM 9331 C CA . GLN B 1 139 ? -24.375 4.367 -20.922 1 97.5 139 GLN B CA 1
ATOM 9332 C C . GLN B 1 139 ? -24.109 3.025 -21.594 1 97.5 139 GLN B C 1
ATOM 9334 O O . GLN B 1 139 ? -24.578 1.986 -21.125 1 97.5 139 GLN B O 1
ATOM 9339 N N . THR B 1 140 ? -23.453 3.086 -22.75 1 98.25 140 THR B N 1
ATOM 9340 C CA . THR B 1 140 ? -23.016 1.865 -23.406 1 98.25 140 THR B CA 1
ATOM 9341 C C . THR B 1 140 ? -21.516 1.672 -23.219 1 98.25 140 THR B C 1
ATOM 9343 O O . THR B 1 140 ? -20.719 2.529 -23.609 1 98.25 140 THR B O 1
ATOM 9346 N N . ARG B 1 141 ? -21.156 0.569 -22.609 1 97.94 141 ARG B N 1
ATOM 9347 C CA . ARG B 1 141 ? -19.734 0.268 -22.391 1 97.94 141 ARG B CA 1
ATOM 9348 C C . ARG B 1 141 ? -19.297 -0.935 -23.219 1 97.94 141 ARG B C 1
ATOM 9350 O O . ARG B 1 141 ? -20.125 -1.787 -23.562 1 97.94 141 ARG B O 1
ATOM 9357 N N . ILE B 1 142 ? -18.078 -0.919 -23.609 1 98.62 142 ILE B N 1
ATOM 9358 C CA . ILE B 1 142 ? -17.453 -2.104 -24.188 1 98.62 142 ILE B CA 1
ATOM 9359 C C . ILE B 1 142 ? -16.531 -2.75 -23.172 1 98.62 142 ILE B C 1
ATOM 9361 O O . ILE B 1 142 ? -15.836 -2.053 -22.422 1 98.62 142 ILE B O 1
ATOM 9365 N N . ILE B 1 143 ? -16.547 -4.035 -23.094 1 98.56 143 ILE B N 1
ATOM 9366 C CA . ILE B 1 143 ? -15.758 -4.785 -22.125 1 98.56 143 ILE B CA 1
ATOM 9367 C C . ILE B 1 143 ? -14.828 -5.75 -22.859 1 98.56 143 ILE B C 1
ATOM 9369 O O . ILE B 1 143 ? -15.281 -6.582 -23.641 1 98.56 143 ILE B O 1
ATOM 9373 N N . PHE B 1 144 ? -13.523 -5.613 -22.688 1 98.69 144 PHE B N 1
ATOM 9374 C CA . PHE B 1 144 ? -12.523 -6.605 -23.078 1 98.69 144 PHE B CA 1
ATOM 9375 C C . PHE B 1 144 ? -12.086 -7.422 -21.859 1 98.69 144 PHE B C 1
ATOM 9377 O O . PHE B 1 144 ? -11.344 -6.926 -21.016 1 98.69 144 PHE B O 1
ATOM 9384 N N . ASP B 1 145 ? -12.406 -8.688 -21.812 1 98 145 ASP B N 1
ATOM 9385 C CA . ASP B 1 145 ? -12.156 -9.492 -20.625 1 98 145 ASP B CA 1
ATOM 9386 C C . ASP B 1 145 ? -10.688 -9.906 -20.531 1 98 145 ASP B C 1
ATOM 9388 O O . ASP B 1 145 ? -10.211 -10.305 -19.469 1 98 145 ASP B O 1
ATOM 9392 N N . GLY B 1 146 ? -10 -9.883 -21.656 1 98 146 GLY B N 1
ATOM 9393 C CA . GLY B 1 146 ? -8.594 -10.266 -21.656 1 98 146 GLY B CA 1
ATOM 9394 C C . GLY B 1 146 ? -7.895 -9.953 -22.969 1 98 146 GLY B C 1
ATOM 9395 O O . GLY B 1 146 ? -8.273 -10.469 -24.016 1 98 146 GLY B O 1
ATOM 9396 N N . VAL B 1 147 ? -6.945 -9.031 -22.938 1 98.44 147 VAL B N 1
ATOM 9397 C CA . VAL B 1 147 ? -6.102 -8.648 -24.062 1 98.44 147 VAL B CA 1
ATOM 9398 C C . VAL B 1 147 ? -4.633 -8.703 -23.656 1 98.44 147 VAL B C 1
ATOM 9400 O O . VAL B 1 147 ? -4.242 -8.102 -22.656 1 98.44 147 VAL B O 1
ATOM 9403 N N . ASN B 1 148 ? -3.809 -9.461 -24.359 1 95.44 148 ASN B N 1
ATOM 9404 C CA . ASN B 1 148 ? -2.377 -9.578 -24.094 1 95.44 148 ASN B CA 1
ATOM 9405 C C . ASN B 1 148 ? -1.561 -8.805 -25.125 1 95.44 148 ASN B C 1
ATOM 9407 O O . ASN B 1 148 ? -1.68 -9.055 -26.328 1 95.44 148 ASN B O 1
ATOM 9411 N N . SER B 1 149 ? -0.699 -7.848 -24.672 1 93.12 149 SER B N 1
ATOM 9412 C CA . SER B 1 149 ? -0.365 -7.402 -23.328 1 93.12 149 SER B CA 1
ATOM 9413 C C . SER B 1 149 ? -0.933 -6.016 -23.031 1 93.12 149 SER B C 1
ATOM 9415 O O . SER B 1 149 ? -1.141 -5.648 -21.875 1 93.12 149 SER B O 1
ATOM 9417 N N . ALA B 1 150 ? -1.072 -5.207 -24.109 1 98 150 ALA B N 1
ATOM 9418 C CA . ALA B 1 150 ? -1.642 -3.863 -24.031 1 98 150 ALA B CA 1
ATOM 9419 C C . ALA B 1 150 ? -2.383 -3.518 -25.328 1 98 150 ALA B C 1
ATOM 9421 O O . ALA B 1 150 ? -2.156 -4.141 -26.359 1 98 150 ALA B O 1
ATOM 9422 N N . PHE B 1 151 ? -3.297 -2.49 -25.219 1 98.62 151 PHE B N 1
ATOM 9423 C CA . PHE B 1 151 ? -4.02 -2.197 -26.453 1 98.62 151 PHE B CA 1
ATOM 9424 C C . PHE B 1 151 ? -4.598 -0.789 -26.422 1 98.62 151 PHE B C 1
ATOM 9426 O O . PHE B 1 151 ? -4.785 -0.214 -25.344 1 98.62 151 PHE B O 1
ATOM 9433 N N . HIS B 1 152 ? -4.758 -0.249 -27.594 1 98.38 152 HIS B N 1
ATOM 9434 C CA . HIS B 1 152 ? -5.5 0.984 -27.844 1 98.38 152 HIS B CA 1
ATOM 9435 C C . HIS B 1 152 ? -6.824 0.701 -28.547 1 98.38 152 HIS B C 1
ATOM 9437 O O . HIS B 1 152 ? -6.91 -0.209 -29.375 1 98.38 152 HIS B O 1
ATOM 9443 N N . LEU B 1 153 ? -7.82 1.437 -28.203 1 98.56 153 LEU B N 1
ATOM 9444 C CA . LEU B 1 153 ? -9.156 1.267 -28.766 1 98.56 153 LEU B CA 1
ATOM 9445 C C . LEU B 1 153 ? -9.625 2.545 -29.453 1 98.56 153 LEU B C 1
ATOM 9447 O O . LEU B 1 153 ? -9.508 3.635 -28.891 1 98.56 153 LEU B O 1
ATOM 9451 N N . TRP B 1 154 ? -10.102 2.404 -30.703 1 98.19 154 TRP B N 1
ATOM 9452 C CA . TRP B 1 154 ? -10.789 3.473 -31.422 1 98.19 154 TRP B CA 1
ATOM 9453 C C . TRP B 1 154 ? -12.219 3.057 -31.781 1 98.19 154 TRP B C 1
ATOM 9455 O O . TRP B 1 154 ? -12.484 1.877 -32.031 1 98.19 154 TRP B O 1
ATOM 9465 N N . CYS B 1 155 ? -13.094 3.949 -31.812 1 98.06 155 CYS B N 1
ATOM 9466 C CA . CYS B 1 155 ? -14.453 3.777 -32.312 1 98.06 155 CYS B CA 1
ATOM 9467 C C . CYS B 1 155 ? -14.812 4.871 -33.312 1 98.06 155 CYS B C 1
ATOM 9469 O O . CYS B 1 155 ? -14.773 6.059 -32.969 1 98.06 155 CYS B O 1
ATOM 9471 N N . ASN B 1 156 ? -15.172 4.488 -34.531 1 96.88 156 ASN B N 1
ATOM 9472 C CA . ASN B 1 156 ? -15.5 5.414 -35.625 1 96.88 156 ASN B CA 1
ATOM 9473 C C . ASN B 1 156 ? -14.391 6.438 -35.844 1 96.88 156 ASN B C 1
ATOM 9475 O O . ASN B 1 156 ? -14.664 7.633 -35.969 1 96.88 156 ASN B O 1
ATOM 9479 N N . GLY B 1 157 ? -13.211 5.938 -35.719 1 95.5 157 GLY B N 1
ATOM 9480 C CA . GLY B 1 157 ? -12.055 6.758 -36.031 1 95.5 157 GLY B CA 1
ATOM 9481 C C . GLY B 1 157 ? -11.578 7.594 -34.875 1 95.5 157 GLY B C 1
ATOM 9482 O O . GLY B 1 157 ? -10.523 8.227 -34.938 1 95.5 157 GLY B O 1
ATOM 9483 N N . ARG B 1 158 ? -12.281 7.566 -33.781 1 95.81 158 ARG B N 1
ATOM 9484 C CA . ARG B 1 158 ? -11.914 8.359 -32.625 1 95.81 158 ARG B CA 1
ATOM 9485 C C . ARG B 1 158 ? -11.273 7.492 -31.547 1 95.81 158 ARG B C 1
ATOM 9487 O O . ARG B 1 158 ? -11.75 6.387 -31.281 1 95.81 158 ARG B O 1
ATOM 9494 N N . TRP B 1 159 ? -10.148 7.957 -30.953 1 96.81 159 TRP B N 1
ATOM 9495 C CA . TRP B 1 159 ? -9.445 7.219 -29.922 1 96.81 159 TRP B CA 1
ATOM 9496 C C . TRP B 1 159 ? -10.266 7.168 -28.625 1 96.81 159 TRP B C 1
ATOM 9498 O O . TRP B 1 159 ? -10.719 8.203 -28.141 1 96.81 159 TRP B O 1
ATOM 9508 N N . VAL B 1 160 ? -10.492 5.992 -28.047 1 97.62 160 VAL B N 1
ATOM 9509 C CA . VAL B 1 160 ? -11.359 5.773 -26.891 1 97.62 160 VAL B CA 1
ATOM 9510 C C . VAL B 1 160 ? -10.516 5.645 -25.625 1 97.62 160 VAL B C 1
ATOM 9512 O O . VAL B 1 160 ? -10.867 6.199 -24.578 1 97.62 160 VAL B O 1
ATOM 9515 N N . GLY B 1 161 ? -9.477 4.805 -25.766 1 97.19 161 GLY B N 1
ATOM 9516 C CA . GLY B 1 161 ? -8.695 4.605 -24.562 1 97.19 161 GLY B CA 1
ATOM 9517 C C . GLY B 1 161 ? -7.598 3.574 -24.719 1 97.19 161 GLY B C 1
ATOM 9518 O O . GLY B 1 161 ? -7.312 3.135 -25.844 1 97.19 161 GLY B O 1
ATOM 9519 N N . TYR B 1 162 ? -6.902 3.293 -23.594 1 97.69 162 TYR B N 1
ATOM 9520 C CA . TYR B 1 162 ? -5.75 2.406 -23.5 1 97.69 162 TYR B CA 1
ATOM 9521 C C . TYR B 1 162 ? -5.883 1.471 -22.297 1 97.69 162 TYR B C 1
ATOM 9523 O O . TYR B 1 162 ? -6.41 1.861 -21.25 1 97.69 162 TYR B O 1
ATOM 9531 N N . GLY B 1 163 ? -5.469 0.178 -22.484 1 97.44 163 GLY B N 1
ATOM 9532 C CA . GLY B 1 163 ? -5.547 -0.759 -21.375 1 97.44 163 GLY B CA 1
ATOM 9533 C C . GLY B 1 163 ? -4.383 -1.727 -21.312 1 97.44 163 GLY B C 1
ATOM 9534 O O . GLY B 1 163 ? -3.877 -2.152 -22.359 1 97.44 163 GLY B O 1
ATOM 9535 N N . GLN B 1 164 ? -3.916 -2.021 -19.984 1 96.44 164 GLN B N 1
ATOM 9536 C CA . GLN B 1 164 ? -2.969 -3.086 -19.672 1 96.44 164 GLN B CA 1
ATOM 9537 C C . GLN B 1 164 ? -3.566 -4.07 -18.672 1 96.44 164 GLN B C 1
ATOM 9539 O O . GLN B 1 164 ? -4.746 -3.98 -18.328 1 96.44 164 GLN B O 1
ATOM 9544 N N . ASP B 1 165 ? -2.711 -5.078 -18.156 1 95.5 165 ASP B N 1
ATOM 9545 C CA . ASP B 1 165 ? -3.154 -6.219 -17.359 1 95.5 165 ASP B CA 1
ATOM 9546 C C . ASP B 1 165 ? -3.996 -7.18 -18.188 1 95.5 165 ASP B C 1
ATOM 9548 O O . ASP B 1 165 ? -5.215 -7.023 -18.297 1 95.5 165 ASP B O 1
ATOM 9552 N N . SER B 1 166 ? -3.371 -8.148 -18.609 1 95.75 166 SER B N 1
ATOM 9553 C CA . SER B 1 166 ? -3.918 -9.039 -19.625 1 95.75 166 SER B CA 1
ATOM 9554 C C . SER B 1 166 ? -5.035 -9.906 -19.062 1 95.75 166 SER B C 1
ATOM 9556 O O . SER B 1 166 ? -5.781 -10.531 -19.812 1 95.75 166 SER B O 1
ATOM 9558 N N . ARG B 1 167 ? -5.199 -9.938 -17.797 1 97.75 167 ARG B N 1
ATOM 9559 C CA . ARG B 1 167 ? -5.996 -11.023 -17.234 1 97.75 167 ARG B CA 1
ATOM 9560 C C . ARG B 1 167 ? -7.219 -10.492 -16.5 1 97.75 167 ARG B C 1
ATOM 9562 O O . ARG B 1 167 ? -8.008 -11.258 -15.961 1 97.75 167 ARG B O 1
ATOM 9569 N N . LEU B 1 168 ? -7.422 -9.164 -16.469 1 97.94 168 LEU B N 1
ATOM 9570 C CA . LEU B 1 168 ? -8.609 -8.539 -15.906 1 97.94 168 LEU B CA 1
ATOM 9571 C C . LEU B 1 168 ? -9.297 -7.641 -16.938 1 97.94 168 LEU B C 1
ATOM 9573 O O . LEU B 1 168 ? -8.656 -7.172 -17.875 1 97.94 168 LEU B O 1
ATOM 9577 N N . PRO B 1 169 ? -10.539 -7.367 -16.781 1 97.81 169 PRO B N 1
ATOM 9578 C CA . PRO B 1 169 ? -11.289 -6.664 -17.812 1 97.81 169 PRO B CA 1
ATOM 9579 C C . PRO B 1 169 ? -10.891 -5.195 -17.953 1 97.81 169 PRO B C 1
ATOM 9581 O O . PRO B 1 169 ? -10.609 -4.535 -16.938 1 97.81 169 PRO B O 1
ATOM 9584 N N . SER B 1 170 ? -10.836 -4.73 -19.172 1 98.12 170 SER B N 1
ATOM 9585 C CA . SER B 1 170 ? -10.789 -3.311 -19.5 1 98.12 170 SER B CA 1
ATOM 9586 C C . SER B 1 170 ? -12.117 -2.834 -20.078 1 98.12 170 SER B C 1
ATOM 9588 O O . SER B 1 170 ? -12.531 -3.289 -21.156 1 98.12 170 SER B O 1
ATOM 9590 N N . GLU B 1 171 ? -12.781 -1.942 -19.359 1 98.31 171 GLU B N 1
ATOM 9591 C CA . GLU B 1 171 ? -14.078 -1.42 -19.781 1 98.31 171 GLU B CA 1
ATOM 9592 C C . GLU B 1 171 ? -13.984 0.058 -20.141 1 98.31 171 GLU B C 1
ATOM 9594 O O . GLU B 1 171 ? -13.344 0.84 -19.438 1 98.31 171 GLU B O 1
ATOM 9599 N N . PHE B 1 172 ? -14.586 0.4 -21.312 1 98.56 172 PHE B N 1
ATOM 9600 C CA . PHE B 1 172 ? -14.578 1.786 -21.766 1 98.56 172 PHE B CA 1
ATOM 9601 C C . PHE B 1 172 ? -15.992 2.262 -22.078 1 98.56 172 PHE B C 1
ATOM 9603 O O . PHE B 1 172 ? -16.812 1.489 -22.562 1 98.56 172 PHE B O 1
ATOM 9610 N N . ASP B 1 173 ? -16.344 3.506 -21.797 1 98.25 173 ASP B N 1
ATOM 9611 C CA . ASP B 1 173 ? -17.609 4.125 -22.141 1 98.25 173 ASP B CA 1
ATOM 9612 C C . ASP B 1 173 ? -17.641 4.527 -23.625 1 98.25 173 ASP B C 1
ATOM 9614 O O . ASP B 1 173 ? -16.875 5.398 -24.047 1 98.25 173 ASP B O 1
ATOM 9618 N N . LEU B 1 174 ? -18.469 3.943 -24.406 1 97.81 174 LEU B N 1
ATOM 9619 C CA . LEU B 1 174 ? -18.547 4.203 -25.844 1 97.81 174 LEU B CA 1
ATOM 9620 C C . LEU B 1 174 ? -19.656 5.188 -26.156 1 97.81 174 LEU B C 1
ATOM 9622 O O . LEU B 1 174 ? -19.844 5.578 -27.312 1 97.81 174 LEU B O 1
ATOM 9626 N N . SER B 1 175 ? -20.406 5.613 -25.203 1 97.5 175 SER B N 1
ATOM 9627 C CA . SER B 1 175 ? -21.641 6.344 -25.406 1 97.5 175 SER B CA 1
ATOM 9628 C C . SER B 1 175 ? -21.438 7.539 -26.344 1 97.5 175 SER B C 1
ATOM 9630 O O . SER B 1 175 ? -22.234 7.758 -27.266 1 97.5 175 SER B O 1
ATOM 9632 N N . ALA B 1 176 ? -20.391 8.25 -26.125 1 95.69 176 ALA B N 1
ATOM 9633 C CA . ALA B 1 176 ? -20.156 9.484 -26.875 1 95.69 176 ALA B CA 1
ATOM 9634 C C . ALA B 1 176 ? -19.562 9.195 -28.25 1 95.69 176 ALA B C 1
ATOM 9636 O O . ALA B 1 176 ? -19.531 10.07 -29.109 1 95.69 176 ALA B O 1
ATOM 9637 N N . PHE B 1 177 ? -19.188 7.973 -28.516 1 97.19 177 PHE B N 1
ATOM 9638 C CA . PHE B 1 177 ? -18.469 7.621 -29.734 1 97.19 177 PHE B CA 1
ATOM 9639 C C . PHE B 1 177 ? -19.422 6.961 -30.734 1 97.19 177 PHE B C 1
ATOM 9641 O O . PHE B 1 177 ? -19.125 6.902 -31.938 1 97.19 177 PHE B O 1
ATOM 9648 N N . LEU B 1 178 ? -20.5 6.434 -30.25 1 97.69 178 LEU B N 1
ATOM 9649 C CA . LEU B 1 178 ? -21.406 5.637 -31.062 1 97.69 178 LEU B CA 1
ATOM 9650 C C . LEU B 1 178 ? -22.297 6.535 -31.922 1 97.69 178 LEU B C 1
ATOM 9652 O O . LEU B 1 178 ? -22.562 7.68 -31.547 1 97.69 178 LEU B O 1
ATOM 9656 N N . ARG B 1 179 ? -22.703 5.988 -33.062 1 96 179 ARG B N 1
ATOM 9657 C CA . ARG B 1 179 ? -23.672 6.637 -33.938 1 96 179 ARG B CA 1
ATOM 9658 C C . ARG B 1 179 ? -24.766 5.656 -34.375 1 96 179 ARG B C 1
ATOM 9660 O O . ARG B 1 179 ? -24.609 4.441 -34.219 1 96 179 ARG B O 1
ATOM 9667 N N . ALA B 1 180 ? -25.828 6.195 -34.906 1 95.25 180 ALA B N 1
ATOM 9668 C CA . ALA B 1 180 ? -26.906 5.352 -35.375 1 95.25 180 ALA B CA 1
ATOM 9669 C C . ALA B 1 180 ? -26.453 4.492 -36.562 1 95.25 180 ALA B C 1
ATOM 9671 O O . ALA B 1 180 ? -25.719 4.961 -37.438 1 95.25 180 ALA B O 1
ATOM 9672 N N . GLY B 1 181 ? -26.875 3.328 -36.531 1 93.31 181 GLY B N 1
ATOM 9673 C CA . GLY B 1 181 ? -26.516 2.414 -37.594 1 93.31 181 GLY B CA 1
ATOM 9674 C C . GLY B 1 181 ? -25.188 1.729 -37.406 1 93.31 181 GLY B C 1
ATOM 9675 O O . GLY B 1 181 ? -24.938 1.161 -36.344 1 93.31 181 GLY B O 1
ATOM 9676 N N . LYS B 1 182 ? -24.375 1.876 -38.406 1 95.25 182 LYS B N 1
ATOM 9677 C CA . LYS B 1 182 ? -23.125 1.121 -38.438 1 95.25 182 LYS B CA 1
ATOM 9678 C C . LYS B 1 182 ? -22.031 1.843 -37.688 1 95.25 182 LYS B C 1
ATOM 9680 O O . LYS B 1 182 ? -21.828 3.047 -37.844 1 95.25 182 LYS B O 1
ATOM 9685 N N . ASN B 1 183 ? -21.344 1.097 -36.812 1 98 183 ASN B N 1
ATOM 9686 C CA . ASN B 1 183 ? -20.188 1.569 -36.062 1 98 183 ASN B CA 1
ATOM 9687 C C . ASN B 1 183 ? -18.969 0.677 -36.281 1 98 183 ASN B C 1
ATOM 9689 O O . ASN B 1 183 ? -19.109 -0.534 -36.438 1 98 183 ASN B O 1
ATOM 9693 N N . ARG B 1 184 ? -17.797 1.302 -36.219 1 97.81 184 ARG B N 1
ATOM 9694 C CA . ARG B 1 184 ? -16.562 0.552 -36.438 1 97.81 184 ARG B CA 1
ATOM 9695 C C . ARG B 1 184 ? -15.641 0.635 -35.25 1 97.81 184 ARG B C 1
ATOM 9697 O O . ARG B 1 184 ? -15.391 1.722 -34.719 1 97.81 184 ARG B O 1
ATOM 9704 N N . LEU B 1 185 ? -15.211 -0.492 -34.812 1 98.44 185 LEU B N 1
ATOM 9705 C CA . LEU B 1 185 ? -14.164 -0.583 -33.812 1 98.44 185 LEU B CA 1
ATOM 9706 C C . LEU B 1 185 ? -12.812 -0.884 -34.438 1 98.44 185 LEU B C 1
ATOM 9708 O O . LEU B 1 185 ? -12.734 -1.659 -35.406 1 98.44 185 LEU B O 1
ATOM 9712 N N . ALA B 1 186 ? -11.805 -0.233 -34 1 98.38 186 ALA B N 1
ATOM 9713 C CA . ALA B 1 186 ? -10.414 -0.562 -34.281 1 98.38 186 ALA B CA 1
ATOM 9714 C C . ALA B 1 186 ? -9.609 -0.769 -33 1 98.38 186 ALA B C 1
ATOM 9716 O O . ALA B 1 186 ? -9.555 0.118 -32.156 1 98.38 186 ALA B O 1
ATOM 9717 N N . VAL B 1 187 ? -9.047 -1.936 -32.844 1 98.75 187 VAL B N 1
ATOM 9718 C CA . VAL B 1 187 ? -8.297 -2.283 -31.641 1 98.75 187 VAL B CA 1
ATOM 9719 C C . VAL B 1 187 ? -6.867 -2.67 -32.031 1 98.75 187 VAL B C 1
ATOM 9721 O O . VAL B 1 187 ? -6.652 -3.639 -32.75 1 98.75 187 VAL B O 1
ATOM 9724 N N . MET B 1 188 ? -5.902 -1.884 -31.594 1 98.69 188 MET B N 1
ATOM 9725 C CA . MET B 1 188 ? -4.484 -2.186 -31.781 1 98.69 188 MET B CA 1
ATOM 9726 C C . MET B 1 188 ? -3.908 -2.891 -30.562 1 98.69 188 MET B C 1
ATOM 9728 O O . MET B 1 188 ? -3.877 -2.32 -29.469 1 98.69 188 MET B O 1
ATOM 9732 N N . VAL B 1 189 ? -3.477 -4.133 -30.719 1 98.75 189 VAL B N 1
ATOM 9733 C CA . VAL B 1 189 ? -2.922 -4.926 -29.625 1 98.75 189 VAL B CA 1
ATOM 9734 C C . VAL B 1 189 ? -1.407 -5.035 -29.781 1 98.75 189 VAL B C 1
ATOM 9736 O O . VAL B 1 189 ? -0.914 -5.418 -30.844 1 98.75 189 VAL B O 1
ATOM 9739 N N . LEU B 1 190 ? -0.681 -4.684 -28.703 1 98.62 190 LEU B N 1
ATOM 9740 C CA . LEU B 1 190 ? 0.775 -4.773 -28.688 1 98.62 190 LEU B CA 1
ATOM 9741 C C . LEU B 1 190 ? 1.231 -6.051 -27.984 1 98.62 190 LEU B C 1
ATOM 9743 O O . LEU B 1 190 ? 0.73 -6.387 -26.922 1 98.62 190 LEU B O 1
ATOM 9747 N N . ARG B 1 191 ? 2.24 -6.727 -28.594 1 98.06 191 ARG B N 1
ATOM 9748 C CA . ARG B 1 191 ? 2.748 -7.969 -28.031 1 98.06 191 ARG B CA 1
ATOM 9749 C C . ARG B 1 191 ? 3.451 -7.711 -26.703 1 98.06 191 ARG B C 1
ATOM 9751 O O . ARG B 1 191 ? 3.312 -8.492 -25.75 1 98.06 191 ARG B O 1
ATOM 9758 N N . TRP B 1 192 ? 4.234 -6.637 -26.672 1 98.12 192 TRP B N 1
ATOM 9759 C CA . TRP B 1 192 ? 5.031 -6.344 -25.484 1 98.12 192 TRP B CA 1
ATOM 9760 C C . TRP B 1 192 ? 4.68 -4.973 -24.922 1 98.12 192 TRP B C 1
ATOM 9762 O O . TRP B 1 192 ? 4.402 -4.035 -25.672 1 98.12 192 TRP B O 1
ATOM 9772 N N . SER B 1 193 ? 4.637 -4.82 -23.625 1 98.12 193 SER B N 1
ATOM 9773 C CA . SER B 1 193 ? 4.488 -3.594 -22.859 1 98.12 193 SER B CA 1
ATOM 9774 C C . SER B 1 193 ? 5.273 -3.664 -21.547 1 98.12 193 SER B C 1
ATOM 9776 O O . SER B 1 193 ? 5.906 -4.68 -21.25 1 98.12 193 SER B O 1
ATOM 9778 N N . ASP B 1 194 ? 5.309 -2.562 -20.828 1 97.94 194 ASP B N 1
ATOM 9779 C CA . ASP B 1 194 ? 5.93 -2.613 -19.5 1 97.94 194 ASP B CA 1
ATOM 9780 C C . ASP B 1 194 ? 5.266 -3.666 -18.625 1 97.94 194 ASP B C 1
ATOM 9782 O O . ASP B 1 194 ? 5.906 -4.246 -17.75 1 97.94 194 ASP B O 1
ATOM 9786 N N . GLY B 1 195 ? 4.008 -3.973 -18.875 1 97.56 195 GLY B N 1
ATOM 9787 C CA . GLY B 1 195 ? 3.312 -5.016 -18.141 1 97.56 195 GLY B CA 1
ATOM 9788 C C . GLY B 1 195 ? 3.908 -6.395 -18.344 1 97.56 195 GLY B C 1
ATOM 9789 O O . GLY B 1 195 ? 3.777 -7.27 -17.484 1 97.56 195 GLY B O 1
ATOM 9790 N N . SER B 1 196 ? 4.598 -6.582 -19.453 1 97.81 196 SER B N 1
ATOM 9791 C CA . SER B 1 196 ? 5.227 -7.867 -19.75 1 97.81 196 SER B CA 1
ATOM 9792 C C . SER B 1 196 ? 6.281 -8.227 -18.703 1 97.81 196 SER B C 1
ATOM 9794 O O . SER B 1 196 ? 6.504 -9.406 -18.422 1 97.81 196 SER B O 1
ATOM 9796 N N . TYR B 1 197 ? 6.875 -7.223 -18.094 1 98.19 197 TYR B N 1
ATOM 9797 C CA . TYR B 1 197 ? 7.895 -7.465 -17.078 1 98.19 197 TYR B CA 1
ATOM 9798 C C . TYR B 1 197 ? 7.262 -7.938 -15.773 1 98.19 197 TYR B C 1
ATOM 9800 O O . TYR B 1 197 ? 7.941 -8.5 -14.914 1 98.19 197 TYR B O 1
ATOM 9808 N N . LEU B 1 198 ? 5.957 -7.738 -15.609 1 98.25 198 LEU B N 1
ATOM 9809 C CA . LEU B 1 198 ? 5.227 -8.219 -14.438 1 98.25 198 LEU B CA 1
ATOM 9810 C C . LEU B 1 198 ? 4.527 -9.539 -14.75 1 98.25 198 LEU B C 1
ATOM 9812 O O . LEU B 1 198 ? 3.916 -10.148 -13.859 1 98.25 198 LEU B O 1
ATOM 9816 N N . GLU B 1 199 ? 4.555 -9.977 -15.969 1 97.5 199 GLU B N 1
ATOM 9817 C CA . GLU B 1 199 ? 3.83 -11.172 -16.391 1 97.5 199 GLU B CA 1
ATOM 9818 C C . GLU B 1 199 ? 4.789 -12.25 -16.906 1 97.5 199 GLU B C 1
ATOM 9820 O O . GLU B 1 199 ? 4.598 -12.789 -17.984 1 97.5 199 GLU B O 1
ATOM 9825 N N . ASP B 1 200 ? 5.797 -12.531 -16.062 1 96.69 200 ASP B N 1
ATOM 9826 C CA . ASP B 1 200 ? 6.812 -13.531 -16.391 1 96.69 200 ASP B CA 1
ATOM 9827 C C . ASP B 1 200 ? 6.453 -14.898 -15.82 1 96.69 200 ASP B C 1
ATOM 9829 O O . ASP B 1 200 ? 7.266 -15.516 -15.125 1 96.69 200 ASP B O 1
ATOM 9833 N N . GLN B 1 201 ? 5.27 -15.352 -16.109 1 94.12 201 GLN B N 1
ATOM 9834 C CA . GLN B 1 201 ? 4.805 -16.641 -15.609 1 94.12 201 GLN B CA 1
ATOM 9835 C C . GLN B 1 201 ? 5.371 -17.781 -16.438 1 94.12 201 GLN B C 1
ATOM 9837 O O . GLN B 1 201 ? 5.781 -17.578 -17.594 1 94.12 201 GLN B O 1
ATOM 9842 N N . ASP B 1 202 ? 5.43 -18.969 -15.867 1 91.25 202 ASP B N 1
ATOM 9843 C CA . ASP B 1 202 ? 5.852 -20.188 -16.547 1 91.25 202 ASP B CA 1
ATOM 9844 C C . ASP B 1 202 ? 4.75 -20.703 -17.469 1 91.25 202 ASP B C 1
ATOM 9846 O O . ASP B 1 202 ? 4.121 -21.719 -17.188 1 91.25 202 ASP B O 1
ATOM 9850 N N . MET B 1 203 ? 4.547 -20 -18.547 1 92.75 203 MET B N 1
ATOM 9851 C CA . MET B 1 203 ? 3.496 -20.328 -19.516 1 92.75 203 MET B CA 1
ATOM 9852 C C . MET B 1 203 ? 3.906 -19.938 -20.922 1 92.75 203 MET B C 1
ATOM 9854 O O . MET B 1 203 ? 4.984 -19.375 -21.125 1 92.75 203 MET B O 1
ATOM 9858 N N . TRP B 1 204 ? 3.121 -20.359 -21.906 1 96.06 204 TRP B N 1
ATOM 9859 C CA . TRP B 1 204 ? 3.291 -19.891 -23.281 1 96.06 204 TRP B CA 1
ATOM 9860 C C . TRP B 1 204 ? 3.057 -18.391 -23.391 1 96.06 204 TRP B C 1
ATOM 9862 O O . TRP B 1 204 ? 2.027 -17.891 -22.938 1 96.06 204 TRP B O 1
ATOM 9872 N N . ARG B 1 205 ? 4.016 -17.672 -23.969 1 96.25 205 ARG B N 1
ATOM 9873 C CA . ARG B 1 205 ? 3.795 -16.266 -24.297 1 96.25 205 ARG B CA 1
ATOM 9874 C C . ARG B 1 205 ? 3.1 -16.125 -25.641 1 96.25 205 ARG B C 1
ATOM 9876 O O . ARG B 1 205 ? 3.715 -16.344 -26.688 1 96.25 205 ARG B O 1
ATOM 9883 N N . MET B 1 206 ? 1.884 -15.75 -25.531 1 96.75 206 MET B N 1
ATOM 9884 C CA . MET B 1 206 ? 1.03 -15.523 -26.688 1 96.75 206 MET B CA 1
ATOM 9885 C C . MET B 1 206 ? 0.291 -14.195 -26.578 1 96.75 206 MET B C 1
ATOM 9887 O O . MET B 1 206 ? 0.343 -13.547 -25.531 1 96.75 206 MET B O 1
ATOM 9891 N N . SER B 1 207 ? -0.324 -13.742 -27.734 1 97.38 207 SER B N 1
ATOM 9892 C CA . SER B 1 207 ? -0.933 -12.414 -27.75 1 97.38 207 SER B CA 1
ATOM 9893 C C . SER B 1 207 ? -2.277 -12.438 -28.469 1 97.38 207 SER B C 1
ATOM 9895 O O . SER B 1 207 ? -2.611 -13.414 -29.141 1 97.38 207 SER B O 1
ATOM 9897 N N . GLY B 1 208 ? -3.006 -11.312 -28.266 1 98.19 208 GLY B N 1
ATOM 9898 C CA . GLY B 1 208 ? -4.293 -11.125 -28.922 1 98.19 208 GLY B CA 1
ATOM 9899 C C . GLY B 1 208 ? -5.426 -10.883 -27.938 1 98.19 208 GLY B C 1
ATOM 9900 O O . GLY B 1 208 ? -5.199 -10.766 -26.734 1 98.19 208 GLY B O 1
ATOM 9901 N N . ILE B 1 209 ? -6.621 -10.664 -28.469 1 98.69 209 ILE B N 1
ATOM 9902 C CA . ILE B 1 209 ? -7.844 -10.641 -27.672 1 98.69 209 ILE B CA 1
ATOM 9903 C C . ILE B 1 209 ? -8.297 -12.07 -27.375 1 98.69 209 ILE B C 1
ATOM 9905 O O . ILE B 1 209 ? -9.062 -12.656 -28.125 1 98.69 209 ILE B O 1
ATOM 9909 N N . PHE B 1 210 ? -7.84 -12.57 -26.188 1 98.25 210 PHE B N 1
ATOM 9910 C CA . PHE B 1 210 ? -7.922 -14.008 -25.984 1 98.25 210 PHE B CA 1
ATOM 9911 C C . PHE B 1 210 ? -9.078 -14.352 -25.047 1 98.25 210 PHE B C 1
ATOM 9913 O O . PHE B 1 210 ? -9.273 -15.516 -24.688 1 98.25 210 PHE B O 1
ATOM 9920 N N . ARG B 1 211 ? -9.836 -13.352 -24.531 1 98.31 211 ARG B N 1
ATOM 9921 C CA . ARG B 1 211 ? -11.094 -13.555 -23.812 1 98.31 211 ARG B CA 1
ATOM 9922 C C . ARG B 1 211 ? -12.227 -12.781 -24.484 1 98.31 211 ARG B C 1
ATOM 9924 O O . ARG B 1 211 ? -12.039 -12.203 -25.547 1 98.31 211 ARG B O 1
ATOM 9931 N N . ASP B 1 212 ? -13.398 -12.742 -23.906 1 98.25 212 ASP B N 1
ATOM 9932 C CA . ASP B 1 212 ? -14.617 -12.25 -24.531 1 98.25 212 ASP B CA 1
ATOM 9933 C C . ASP B 1 212 ? -14.586 -10.734 -24.688 1 98.25 212 ASP B C 1
ATOM 9935 O O . ASP B 1 212 ? -13.906 -10.039 -23.922 1 98.25 212 ASP B O 1
ATOM 9939 N N . VAL B 1 213 ? -15.219 -10.258 -25.75 1 98.69 213 VAL B N 1
ATOM 9940 C CA . VAL B 1 213 ? -15.539 -8.844 -25.938 1 98.69 213 VAL B CA 1
ATOM 9941 C C . VAL B 1 213 ? -17.062 -8.656 -25.953 1 98.69 213 VAL B C 1
ATOM 9943 O O . VAL B 1 213 ? -17.781 -9.383 -26.641 1 98.69 213 VAL B O 1
ATOM 9946 N N . SER B 1 214 ? -17.578 -7.734 -25.156 1 98.44 214 SER B N 1
ATOM 9947 C CA . SER B 1 214 ? -19.031 -7.543 -25.078 1 98.44 214 SER B CA 1
ATOM 9948 C C . SER B 1 214 ? -19.391 -6.07 -24.938 1 98.44 214 SER B C 1
ATOM 9950 O O . SER B 1 214 ? -18.547 -5.262 -24.516 1 98.44 214 SER B O 1
ATOM 9952 N N . LEU B 1 215 ? -20.594 -5.719 -25.375 1 98.19 215 LEU B N 1
ATOM 9953 C CA . LEU B 1 215 ? -21.219 -4.438 -25.062 1 98.19 215 LEU B CA 1
ATOM 9954 C C . LEU B 1 215 ? -22.203 -4.586 -23.906 1 98.19 215 LEU B C 1
ATOM 9956 O O . LEU B 1 215 ? -22.922 -5.586 -23.828 1 98.19 215 LEU B O 1
ATOM 9960 N N . LEU B 1 216 ? -22.188 -3.668 -23 1 98.38 216 LEU B N 1
ATOM 9961 C CA . LEU B 1 216 ? -23.141 -3.594 -21.906 1 98.38 216 LEU B CA 1
ATOM 9962 C C . LEU B 1 216 ? -23.812 -2.227 -21.859 1 98.38 216 LEU B C 1
ATOM 9964 O O . LEU B 1 216 ? -23.141 -1.195 -21.844 1 98.38 216 LEU B O 1
ATOM 9968 N N . HIS B 1 217 ? -25.109 -2.188 -21.953 1 98.31 217 HIS B N 1
ATOM 9969 C CA . HIS B 1 217 ? -25.859 -0.943 -21.844 1 98.31 217 HIS B CA 1
ATOM 9970 C C . HIS B 1 217 ? -26.484 -0.796 -20.469 1 98.31 217 HIS B C 1
ATOM 9972 O O . HIS B 1 217 ? -27.234 -1.674 -20.031 1 98.31 217 HIS B O 1
ATOM 9978 N N . LYS B 1 218 ? -26.219 0.25 -19.781 1 98.31 218 LYS B N 1
ATOM 9979 C CA . LYS B 1 218 ? -26.781 0.555 -18.469 1 98.31 218 LYS B CA 1
ATOM 9980 C C . LYS B 1 218 ? -27.609 1.837 -18.5 1 98.31 218 LYS B C 1
ATOM 9982 O O . LYS B 1 218 ? -27.359 2.721 -19.312 1 98.31 218 LYS B O 1
ATOM 9987 N N . PRO B 1 219 ? -28.594 2.008 -17.625 1 97.62 219 PRO B N 1
ATOM 9988 C CA . PRO B 1 219 ? -29.359 3.25 -17.547 1 97.62 219 PRO B CA 1
ATOM 9989 C C . PRO B 1 219 ? -28.562 4.418 -17 1 97.62 219 PRO B C 1
ATOM 9991 O O . PRO B 1 219 ? -27.453 4.223 -16.484 1 97.62 219 PRO B O 1
ATOM 9994 N N . THR B 1 220 ? -29.141 5.605 -17.125 1 96.5 220 THR B N 1
ATOM 9995 C CA . THR B 1 220 ? -28.469 6.812 -16.641 1 96.5 220 THR B CA 1
ATOM 9996 C C . THR B 1 220 ? -28.203 6.703 -15.141 1 96.5 220 THR B C 1
ATOM 9998 O O . THR B 1 220 ? -27.109 7.047 -14.68 1 96.5 220 THR B O 1
ATOM 10001 N N . THR B 1 221 ? -29.25 6.352 -14.383 1 96.94 221 THR B N 1
ATOM 10002 C CA . THR B 1 221 ? -29.078 5.953 -12.984 1 96.94 221 THR B CA 1
ATOM 10003 C C . THR B 1 221 ? -28.859 4.449 -12.875 1 96.94 221 THR B C 1
ATOM 10005 O O . THR B 1 221 ? -29.672 3.658 -13.359 1 96.94 221 THR B O 1
ATOM 10008 N N . GLN B 1 222 ? -27.734 4.09 -12.344 1 98.12 222 GLN B N 1
ATOM 10009 C CA . GLN B 1 222 ? -27.359 2.684 -12.445 1 98.12 222 GLN B CA 1
ATOM 10010 C C . GLN B 1 222 ? -26.656 2.211 -11.172 1 98.12 222 GLN B C 1
ATOM 10012 O O . GLN B 1 222 ? -26.156 3.025 -10.398 1 98.12 222 GLN B O 1
ATOM 10017 N N . ILE B 1 223 ? -26.625 0.906 -10.93 1 98.38 223 ILE B N 1
ATOM 10018 C CA . ILE B 1 223 ? -25.766 0.28 -9.93 1 98.38 223 ILE B CA 1
ATOM 10019 C C . ILE B 1 223 ? -24.312 0.275 -10.422 1 98.38 223 ILE B C 1
ATOM 10021 O O . ILE B 1 223 ? -24.016 -0.273 -11.484 1 98.38 223 ILE B O 1
ATOM 10025 N N . SER B 1 224 ? -23.469 0.926 -9.727 1 97.94 224 SER B N 1
ATOM 10026 C CA . SER B 1 224 ? -22.078 1.047 -10.188 1 97.94 224 SER B CA 1
ATOM 10027 C C . SER B 1 224 ? -21.172 0.035 -9.492 1 97.94 224 SER B C 1
ATOM 10029 O O . SER B 1 224 ? -20.078 -0.245 -9.969 1 97.94 224 SER B O 1
ATOM 10031 N N . ASP B 1 225 ? -21.578 -0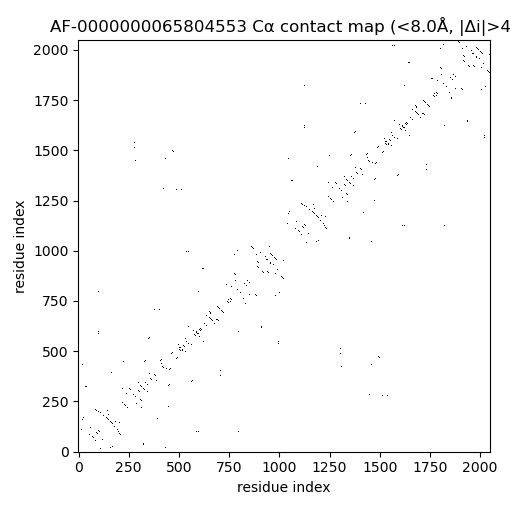.493 -8.367 1 97.94 225 ASP B N 1
ATOM 10032 C CA . ASP B 1 225 ? -20.859 -1.526 -7.625 1 97.94 225 ASP B CA 1
ATOM 10033 C C . ASP B 1 225 ? -21.766 -2.176 -6.578 1 97.94 225 ASP B C 1
ATOM 10035 O O . ASP B 1 225 ? -22.766 -1.581 -6.148 1 97.94 225 ASP B O 1
ATOM 10039 N N . PHE B 1 226 ? -21.484 -3.352 -6.207 1 98.19 226 PHE B N 1
ATOM 10040 C CA . PHE B 1 226 ? -22.125 -3.977 -5.055 1 98.19 226 PHE B CA 1
ATOM 10041 C C . PHE B 1 226 ? -21.25 -5.086 -4.488 1 98.19 226 PHE B C 1
ATOM 10043 O O . PHE B 1 226 ? -20.484 -5.719 -5.227 1 98.19 226 PHE B O 1
ATOM 10050 N N . HIS B 1 227 ? -21.266 -5.297 -3.244 1 97.81 227 HIS B N 1
ATOM 10051 C CA . HIS B 1 227 ? -20.484 -6.277 -2.494 1 97.81 227 HIS B CA 1
ATOM 10052 C C . HIS B 1 227 ? -21.359 -7.012 -1.482 1 97.81 227 HIS B C 1
ATOM 10054 O O . HIS B 1 227 ? -22.141 -6.391 -0.765 1 97.81 227 HIS B O 1
ATOM 10060 N N . VAL B 1 228 ? -21.297 -8.32 -1.479 1 98 228 VAL B N 1
ATOM 10061 C CA . VAL B 1 228 ? -22.047 -9.117 -0.506 1 98 228 VAL B CA 1
ATOM 10062 C C . VAL B 1 228 ? -21.062 -9.812 0.439 1 98 228 VAL B C 1
ATOM 10064 O O . VAL B 1 228 ? -20.016 -10.297 0.013 1 98 228 VAL B O 1
ATOM 10067 N N . ALA B 1 229 ? -21.375 -9.781 1.685 1 97 229 ALA B N 1
ATOM 10068 C CA . ALA B 1 229 ? -20.594 -10.445 2.727 1 97 229 ALA B CA 1
ATOM 10069 C C . ALA B 1 229 ? -21.5 -11.211 3.688 1 97 229 ALA B C 1
ATOM 10071 O O . ALA B 1 229 ? -22.641 -10.797 3.939 1 97 229 ALA B O 1
ATOM 10072 N N . THR B 1 230 ? -21 -12.328 4.211 1 97.88 230 THR B N 1
ATOM 10073 C CA . THR B 1 230 ? -21.75 -13.133 5.168 1 97.88 230 THR B CA 1
ATOM 10074 C C . THR B 1 230 ? -21.094 -13.086 6.547 1 97.88 230 THR B C 1
ATOM 10076 O O . THR B 1 230 ? -19.875 -13.203 6.664 1 97.88 230 THR B O 1
ATOM 10079 N N . ARG B 1 231 ? -21.891 -12.812 7.531 1 96.81 231 ARG B N 1
ATOM 10080 C CA . ARG B 1 231 ? -21.453 -12.781 8.922 1 96.81 231 ARG B CA 1
ATOM 10081 C C . ARG B 1 231 ? -22.234 -13.781 9.766 1 96.81 231 ARG B C 1
ATOM 10083 O O . ARG B 1 231 ? -23.438 -13.977 9.547 1 96.81 231 ARG B O 1
ATOM 10090 N N . PHE B 1 232 ? -21.516 -14.328 10.805 1 97.38 232 PHE B N 1
ATOM 10091 C CA . PHE B 1 232 ? -22.141 -15.414 11.555 1 97.38 232 PHE B CA 1
ATOM 10092 C C . PHE B 1 232 ? -22.047 -15.172 13.055 1 97.38 232 PHE B C 1
ATOM 10094 O O . PHE B 1 232 ? -21.172 -14.43 13.508 1 97.38 232 PHE B O 1
ATOM 10101 N N . ASN B 1 233 ? -23.016 -15.742 13.75 1 95.69 233 ASN B N 1
ATOM 10102 C CA . ASN B 1 233 ? -22.797 -15.984 15.172 1 95.69 233 ASN B CA 1
ATOM 10103 C C . ASN B 1 233 ? -21.875 -17.188 15.398 1 95.69 233 ASN B C 1
ATOM 10105 O O . ASN B 1 233 ? -21.469 -17.844 14.445 1 95.69 233 ASN B O 1
ATOM 10109 N N . ASP B 1 234 ? -21.578 -17.562 16.578 1 91.5 234 ASP B N 1
ATOM 10110 C CA . ASP B 1 234 ? -20.516 -18.5 16.922 1 91.5 234 ASP B CA 1
ATOM 10111 C C . ASP B 1 234 ? -20.844 -19.906 16.453 1 91.5 234 ASP B C 1
ATOM 10113 O O . ASP B 1 234 ? -19.969 -20.672 16.047 1 91.5 234 ASP B O 1
ATOM 10117 N N . ASP B 1 235 ? -22.156 -20.234 16.5 1 93.81 235 ASP B N 1
ATOM 10118 C CA . ASP B 1 235 ? -22.484 -21.625 16.203 1 93.81 235 ASP B CA 1
ATOM 10119 C C . ASP B 1 235 ? -23.094 -21.75 14.805 1 93.81 235 ASP B C 1
ATOM 10121 O O . ASP B 1 235 ? -23.672 -22.797 14.469 1 93.81 235 ASP B O 1
ATOM 10125 N N . PHE B 1 236 ? -23.141 -20.719 13.906 1 95.38 236 PHE B N 1
ATOM 10126 C CA . PHE B 1 236 ? -23.531 -20.688 12.508 1 95.38 236 PHE B CA 1
ATOM 10127 C C . PHE B 1 236 ? -25.031 -20.906 12.367 1 95.38 236 PHE B C 1
ATOM 10129 O O . PHE B 1 236 ? -25.531 -21.188 11.281 1 95.38 236 PHE B O 1
ATOM 10136 N N . SER B 1 237 ? -25.781 -20.797 13.5 1 96.62 237 SER B N 1
ATOM 10137 C CA . SER B 1 237 ? -27.234 -20.969 13.445 1 96.62 237 SER B CA 1
ATOM 10138 C C . SER B 1 237 ? -27.906 -19.734 12.867 1 96.62 237 SER B C 1
ATOM 10140 O O . SER B 1 237 ? -29.062 -19.797 12.438 1 96.62 237 SER B O 1
ATOM 10142 N N . ARG B 1 238 ? -27.281 -18.625 12.984 1 96.81 238 ARG B N 1
ATOM 10143 C CA . ARG B 1 238 ? -27.781 -17.359 12.43 1 96.81 238 ARG B CA 1
ATOM 10144 C C . ARG B 1 238 ? -26.703 -16.672 11.602 1 96.81 238 ARG B C 1
ATOM 10146 O O . ARG B 1 238 ? -25.516 -16.719 11.953 1 96.81 238 ARG B O 1
ATOM 10153 N N . ALA B 1 239 ? -27.094 -16.125 10.453 1 98.19 239 ALA B N 1
ATOM 10154 C CA . ALA B 1 239 ? -26.203 -15.352 9.602 1 98.19 239 ALA B CA 1
ATOM 10155 C C . ALA B 1 239 ? -26.859 -14.055 9.141 1 98.19 239 ALA B C 1
ATOM 10157 O O . ALA B 1 239 ? -28.078 -13.922 9.203 1 98.19 239 ALA B O 1
ATOM 10158 N N . VAL B 1 240 ? -26.062 -13.094 8.867 1 98.31 240 VAL B N 1
ATOM 10159 C CA . VAL B 1 240 ? -26.5 -11.852 8.242 1 98.31 240 VAL B CA 1
ATOM 10160 C C . VAL B 1 240 ? -25.844 -11.695 6.875 1 98.31 240 VAL B C 1
ATOM 10162 O O . VAL B 1 240 ? -24.609 -11.797 6.758 1 98.31 240 VAL B O 1
ATOM 10165 N N . LEU B 1 241 ? -26.625 -11.617 5.82 1 98.44 241 LEU B N 1
ATOM 10166 C CA . LEU B 1 241 ? -26.094 -11.164 4.539 1 98.44 241 LEU B CA 1
ATOM 10167 C C . LEU B 1 241 ? -26.031 -9.641 4.492 1 98.44 241 LEU B C 1
ATOM 10169 O O . LEU B 1 241 ? -27.047 -8.961 4.586 1 98.44 241 LEU B O 1
ATOM 10173 N N . GLU B 1 242 ? -24.859 -9.133 4.453 1 98.06 242 GLU B N 1
ATOM 10174 C CA . GLU B 1 242 ? -24.656 -7.699 4.281 1 98.06 242 GLU B CA 1
ATOM 10175 C C . GLU B 1 242 ? -24.391 -7.352 2.816 1 98.06 242 GLU B C 1
ATOM 10177 O O . GLU B 1 242 ? -23.469 -7.887 2.199 1 98.06 242 GLU B O 1
ATOM 10182 N N . ALA B 1 243 ? -25.234 -6.531 2.232 1 98.25 243 ALA B N 1
ATOM 10183 C CA . ALA B 1 243 ? -25.094 -6.09 0.848 1 98.25 243 ALA B CA 1
ATOM 10184 C C . ALA B 1 243 ? -24.859 -4.582 0.772 1 98.25 243 ALA B C 1
ATOM 10186 O O . ALA B 1 243 ? -25.703 -3.795 1.204 1 98.25 243 ALA B O 1
ATOM 10187 N N . GLU B 1 244 ? -23.688 -4.168 0.341 1 98 244 GLU B N 1
ATOM 10188 C CA . GLU B 1 244 ? -23.406 -2.766 0.054 1 98 244 GLU B CA 1
ATOM 10189 C C . GLU B 1 244 ? -23.594 -2.453 -1.427 1 98 244 GLU B C 1
ATOM 10191 O O . GLU B 1 244 ? -23.016 -3.121 -2.287 1 98 244 GLU B O 1
ATOM 10196 N N . VAL B 1 245 ? -24.406 -1.47 -1.751 1 98.44 245 VAL B N 1
ATOM 10197 C CA . VAL B 1 245 ? -24.719 -1.119 -3.131 1 98.44 245 VAL B CA 1
ATOM 10198 C C . VAL B 1 245 ? -24.359 0.343 -3.389 1 98.44 245 VAL B C 1
ATOM 10200 O O . VAL B 1 245 ? -24.672 1.216 -2.572 1 98.44 245 VAL B O 1
ATOM 10203 N N . GLN B 1 246 ? -23.688 0.61 -4.434 1 97.75 246 GLN B N 1
ATOM 10204 C CA . GLN B 1 246 ? -23.328 1.953 -4.879 1 97.75 246 GLN B CA 1
ATOM 10205 C C . GLN B 1 246 ? -24.031 2.305 -6.188 1 97.75 246 GLN B C 1
ATOM 10207 O O . GLN B 1 246 ? -24.219 1.438 -7.043 1 97.75 246 GLN B O 1
ATOM 10212 N N . MET B 1 247 ? -24.375 3.521 -6.344 1 96.81 247 MET B N 1
ATOM 10213 C CA . MET B 1 247 ? -25.016 3.951 -7.586 1 96.81 247 MET B CA 1
ATOM 10214 C C . MET B 1 247 ? -24.203 5.039 -8.273 1 96.81 247 MET B C 1
ATOM 10216 O O . MET B 1 247 ? -23.359 5.672 -7.645 1 96.81 247 MET B O 1
ATOM 10220 N N . TYR B 1 248 ? -24.344 5.191 -9.5 1 96.19 248 TYR B N 1
ATOM 10221 C CA . TYR B 1 248 ? -23.875 6.289 -10.336 1 96.19 248 TYR B CA 1
ATOM 10222 C C . TYR B 1 248 ? -25.047 7.031 -10.977 1 96.19 248 TYR B C 1
ATOM 10224 O O . TYR B 1 248 ? -26.047 6.418 -11.359 1 96.19 248 TYR B O 1
ATOM 10232 N N . GLY B 1 249 ? -24.953 8.328 -11.102 1 94.12 249 GLY B N 1
ATOM 10233 C CA . GLY B 1 249 ? -26.016 9.172 -11.633 1 94.12 249 GLY B CA 1
ATOM 10234 C C . GLY B 1 249 ? -26.531 10.188 -10.633 1 94.12 249 GLY B C 1
ATOM 10235 O O . GLY B 1 249 ? -25.906 10.406 -9.586 1 94.12 249 GLY B O 1
ATOM 10236 N N . GLU B 1 250 ? -27.625 10.797 -10.969 1 93.12 250 GL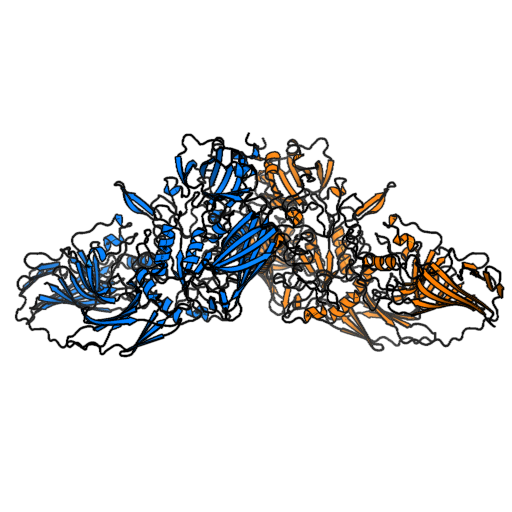U B N 1
ATOM 10237 C CA . GLU B 1 250 ? -28.219 11.805 -10.094 1 93.12 250 GLU B CA 1
ATOM 10238 C C . GLU B 1 250 ? -28.953 11.148 -8.922 1 93.12 250 GLU B C 1
ATOM 10240 O O . GLU B 1 250 ? -29.828 10.305 -9.117 1 93.12 250 GLU B O 1
ATOM 10245 N N . LEU B 1 251 ? -28.453 11.508 -7.82 1 91.31 251 LEU B N 1
ATOM 10246 C CA . LEU B 1 251 ? -29.125 11.008 -6.629 1 91.31 251 LEU B CA 1
ATOM 10247 C C . LEU B 1 251 ? -30.484 11.695 -6.434 1 91.31 251 LEU B C 1
ATOM 10249 O O . LEU B 1 251 ? -30.547 12.93 -6.344 1 91.31 251 LEU B O 1
ATOM 10253 N N . ARG B 1 252 ? -31.672 10.938 -6.441 1 91.25 252 ARG B N 1
ATOM 10254 C CA . ARG B 1 252 ? -33.031 11.422 -6.199 1 91.25 252 ARG B CA 1
ATOM 10255 C C . ARG B 1 252 ? -33.625 10.789 -4.945 1 91.25 252 ARG B C 1
ATOM 10257 O O . ARG B 1 252 ? -33.344 9.617 -4.648 1 91.25 252 ARG B O 1
ATOM 10264 N N . ASP B 1 253 ? -34.375 11.516 -4.23 1 91.62 253 ASP B N 1
ATOM 10265 C CA . ASP B 1 253 ? -34.969 11.07 -2.975 1 91.62 253 ASP B CA 1
ATOM 10266 C C . ASP B 1 253 ? -35.875 9.844 -3.189 1 91.62 253 ASP B C 1
ATOM 10268 O O . ASP B 1 253 ? -36.062 9.039 -2.273 1 91.62 253 ASP B O 1
ATOM 10272 N N . GLU B 1 254 ? -36.281 9.641 -4.355 1 94.94 254 GLU B N 1
ATOM 10273 C CA . GLU B 1 254 ? -37.25 8.578 -4.609 1 94.94 254 GLU B CA 1
ATOM 10274 C C . GLU B 1 254 ? -36.562 7.246 -4.891 1 94.94 254 GLU B C 1
ATOM 10276 O O . GLU B 1 254 ? -37.219 6.203 -4.988 1 94.94 254 GLU B O 1
ATOM 10281 N N . LEU B 1 255 ? -35.25 7.215 -5.012 1 97.5 255 LEU B N 1
ATOM 10282 C CA . LEU B 1 255 ? -34.531 5.992 -5.352 1 97.5 255 LEU B CA 1
ATOM 10283 C C . LEU B 1 255 ? -34.469 5.055 -4.152 1 97.5 255 LEU B C 1
ATOM 10285 O O . LEU B 1 255 ? -34.281 5.508 -3.018 1 97.5 255 LEU B O 1
ATOM 10289 N N . ARG B 1 256 ? -34.688 3.828 -4.383 1 97.94 256 ARG B N 1
ATOM 10290 C CA . ARG B 1 256 ? -34.594 2.768 -3.385 1 97.94 256 ARG B CA 1
ATOM 10291 C C . ARG B 1 256 ? -33.812 1.578 -3.92 1 97.94 256 ARG B C 1
ATOM 10293 O O . ARG B 1 256 ? -33.719 1.386 -5.133 1 97.94 256 ARG B O 1
ATOM 10300 N N . VAL B 1 257 ? -33.156 0.795 -3.023 1 98.56 257 VAL B N 1
ATOM 10301 C CA . VAL B 1 257 ? -32.531 -0.481 -3.336 1 98.56 257 VAL B CA 1
ATOM 10302 C C . VAL B 1 257 ? -33.25 -1.607 -2.588 1 98.56 257 VAL B C 1
ATOM 10304 O O . VAL B 1 257 ? -33.5 -1.497 -1.386 1 98.56 257 VAL B O 1
ATOM 10307 N N . THR B 1 258 ? -33.656 -2.592 -3.229 1 98.69 258 THR B N 1
ATOM 10308 C CA . THR B 1 258 ? -34.156 -3.818 -2.619 1 98.69 258 THR B CA 1
ATOM 10309 C C . THR B 1 258 ? -33.219 -4.98 -2.879 1 98.69 258 THR B C 1
ATOM 10311 O O . THR B 1 258 ? -32.812 -5.211 -4.02 1 98.69 258 THR B O 1
ATOM 10314 N N . VAL B 1 259 ? -32.781 -5.699 -1.879 1 98.75 259 VAL B N 1
ATOM 10315 C CA . VAL B 1 259 ? -32.031 -6.941 -1.998 1 98.75 259 VAL B CA 1
ATOM 10316 C C . VAL B 1 259 ? -32.906 -8.125 -1.58 1 98.75 259 VAL B C 1
ATOM 10318 O O . VAL B 1 259 ? -33.469 -8.117 -0.493 1 98.75 259 VAL B O 1
ATOM 10321 N N . SER B 1 260 ? -33.062 -9.031 -2.443 1 98.62 260 SER B N 1
ATOM 10322 C CA . SER B 1 260 ? -33.812 -10.266 -2.17 1 98.62 260 SER B CA 1
ATOM 10323 C C . SER B 1 260 ? -32.906 -11.484 -2.25 1 98.62 260 SER B C 1
ATOM 10325 O O . SER B 1 260 ? -32.125 -11.625 -3.199 1 98.62 260 SER B O 1
ATOM 10327 N N . LEU B 1 261 ? -33 -12.305 -1.255 1 98.62 261 LEU B N 1
ATOM 10328 C CA . LEU B 1 261 ? -32.188 -13.523 -1.183 1 98.62 261 LEU B CA 1
ATOM 10329 C C . LEU B 1 261 ? -33.062 -14.75 -1.44 1 98.62 261 LEU B C 1
ATOM 10331 O O . LEU B 1 261 ? -34.094 -14.945 -0.774 1 98.62 261 LEU B O 1
ATOM 10335 N N . TRP B 1 262 ? -32.625 -15.539 -2.42 1 98.38 262 TRP B N 1
ATOM 10336 C CA . TRP B 1 262 ? -33.438 -16.688 -2.838 1 98.38 262 TRP B CA 1
ATOM 10337 C C . TRP B 1 262 ? -32.656 -17.984 -2.625 1 98.38 262 TRP B C 1
ATOM 10339 O O . TRP B 1 262 ? -31.453 -18.062 -2.914 1 98.38 262 TRP B O 1
ATOM 10349 N N . GLN B 1 263 ? -33.219 -19.016 -2.16 1 97.12 263 GLN B N 1
ATOM 10350 C CA . GLN B 1 263 ? -32.781 -20.406 -2.203 1 97.12 263 GLN B CA 1
ATOM 10351 C C . GLN B 1 263 ? -33.688 -21.234 -3.135 1 97.12 263 GLN B C 1
ATOM 10353 O O . GLN B 1 263 ? -34.781 -21.625 -2.76 1 97.12 263 GLN B O 1
ATOM 10358 N N . GLY B 1 264 ? -33.188 -21.484 -4.238 1 94.31 264 GLY B N 1
ATOM 10359 C CA . GLY B 1 264 ? -34.094 -22.016 -5.258 1 94.31 264 GLY B CA 1
ATOM 10360 C C . GLY B 1 264 ? -35.219 -21.078 -5.609 1 94.31 264 GLY B C 1
ATOM 10361 O O . GLY B 1 264 ? -35 -19.922 -5.953 1 94.31 264 GLY B O 1
ATOM 10362 N N . GLU B 1 265 ? -36.438 -21.531 -5.406 1 95 265 GLU B N 1
ATOM 10363 C CA . GLU B 1 265 ? -37.625 -20.734 -5.742 1 95 265 GLU B CA 1
ATOM 10364 C C . GLU B 1 265 ? -38.156 -20.016 -4.512 1 95 265 GLU B C 1
ATOM 10366 O O . GLU B 1 265 ? -39.125 -19.234 -4.617 1 95 265 GLU B O 1
ATOM 10371 N N . THR B 1 266 ? -37.469 -20.172 -3.398 1 96.88 266 THR B N 1
ATOM 10372 C CA . THR B 1 266 ? -38 -19.609 -2.152 1 96.88 266 THR B CA 1
ATOM 10373 C C . THR B 1 266 ? -37.219 -18.328 -1.788 1 96.88 266 THR B C 1
ATOM 10375 O O . THR B 1 266 ? -36 -18.344 -1.69 1 96.88 266 THR B O 1
ATOM 10378 N N . GLN B 1 267 ? -37.875 -17.266 -1.63 1 97.62 267 GLN B N 1
ATOM 10379 C CA . GLN B 1 267 ? -37.281 -16.047 -1.099 1 97.62 267 GLN B CA 1
ATOM 10380 C C . GLN B 1 267 ? -37.062 -16.141 0.409 1 97.62 267 GLN B C 1
ATOM 10382 O O . GLN B 1 267 ? -38.031 -16.188 1.178 1 97.62 267 GLN B O 1
ATOM 10387 N N . VAL B 1 268 ? -35.844 -16.172 0.87 1 97.31 268 VAL B N 1
ATOM 10388 C CA . VAL B 1 268 ? -35.5 -16.422 2.26 1 97.31 268 VAL B CA 1
ATOM 10389 C C . VAL B 1 268 ? -35.469 -15.117 3.043 1 97.31 268 VAL B C 1
ATOM 10391 O O . VAL B 1 268 ? -35.625 -15.109 4.266 1 97.31 268 VAL B O 1
ATOM 10394 N N . ALA B 1 269 ? -35.125 -14.031 2.434 1 98.06 269 ALA B N 1
ATOM 10395 C CA . ALA B 1 269 ? -35.031 -12.719 3.066 1 98.06 269 ALA B CA 1
ATOM 10396 C C . ALA B 1 269 ? -35.094 -11.609 2.025 1 98.06 269 ALA B C 1
ATOM 10398 O O . ALA B 1 269 ? -34.781 -11.828 0.854 1 98.06 269 ALA B O 1
ATOM 10399 N N . SER B 1 270 ? -35.5 -10.453 2.414 1 98.25 270 SER B N 1
ATOM 10400 C CA . SER B 1 270 ? -35.5 -9.273 1.551 1 98.25 270 SER B CA 1
ATOM 10401 C C . SER B 1 270 ? -35.469 -7.988 2.369 1 98.25 270 SER B C 1
ATOM 10403 O O . SER B 1 270 ? -35.906 -7.969 3.527 1 98.25 270 SER B O 1
ATOM 10405 N N . GLY B 1 271 ? -34.875 -7.004 1.876 1 98.12 271 GLY B N 1
ATOM 10406 C CA . GLY B 1 271 ? -34.812 -5.688 2.488 1 98.12 271 GLY B CA 1
ATOM 10407 C C . GLY B 1 271 ? -34.781 -4.559 1.476 1 98.12 271 GLY B C 1
ATOM 10408 O O . GLY B 1 271 ? -34.281 -4.73 0.365 1 98.12 271 GLY B O 1
ATOM 10409 N N . THR B 1 272 ? -35.375 -3.408 1.824 1 98.12 272 THR B N 1
ATOM 10410 C CA . THR B 1 272 ? -35.406 -2.211 0.991 1 98.12 272 THR B CA 1
ATOM 10411 C C . THR B 1 272 ? -34.938 -0.992 1.787 1 98.12 272 THR B C 1
ATOM 10413 O O . THR B 1 272 ? -35.281 -0.847 2.963 1 98.12 272 THR B O 1
ATOM 10416 N N . ALA B 1 273 ? -34.125 -0.168 1.226 1 97.75 273 ALA B N 1
ATOM 10417 C CA . ALA B 1 273 ? -33.688 1.055 1.88 1 97.75 273 ALA B CA 1
ATOM 10418 C C . ALA B 1 273 ? -33.375 2.146 0.855 1 97.75 273 ALA B C 1
ATOM 10420 O O . ALA B 1 273 ? -33.062 1.852 -0.305 1 97.75 273 ALA B O 1
ATOM 10421 N N . PRO B 1 274 ? -33.531 3.406 1.205 1 97.12 274 PRO B N 1
ATOM 10422 C CA . PRO B 1 274 ? -33 4.48 0.364 1 97.12 274 PRO B CA 1
ATOM 10423 C C . PRO B 1 274 ? -31.484 4.57 0.408 1 97.12 274 PRO B C 1
ATOM 10425 O O . PRO B 1 274 ? -30.844 3.924 1.245 1 97.12 274 PRO B O 1
ATOM 10428 N N . PHE B 1 275 ? -30.922 5.34 -0.433 1 96.5 275 PHE B N 1
ATOM 10429 C CA . PHE B 1 275 ? -29.484 5.594 -0.39 1 96.5 275 PHE B CA 1
ATOM 10430 C C . PHE B 1 275 ? -29.125 6.465 0.806 1 96.5 275 PHE B C 1
ATOM 10432 O O . PHE B 1 275 ? -29.969 7.211 1.314 1 96.5 275 PHE B O 1
ATOM 10439 N N . GLY B 1 276 ? -27.938 6.383 1.292 1 94.25 276 GLY B N 1
ATOM 10440 C CA . GLY B 1 276 ? -27.406 7.051 2.471 1 94.25 276 GLY B CA 1
ATOM 10441 C C . GLY B 1 276 ? -26.688 6.109 3.416 1 94.25 276 GLY B C 1
ATOM 10442 O O . GLY B 1 276 ? -27.281 5.184 3.965 1 94.25 276 GLY B O 1
ATOM 10443 N N . GLY B 1 277 ? -25.422 6.285 3.57 1 88.44 277 GLY B N 1
ATOM 10444 C CA . GLY B 1 277 ? -24.625 5.398 4.406 1 88.44 277 GLY B CA 1
ATOM 10445 C C . GLY B 1 277 ? -24.453 5.914 5.824 1 88.44 277 GLY B C 1
ATOM 10446 O O . GLY B 1 277 ? -24.938 7 6.16 1 88.44 277 GLY B O 1
ATOM 10447 N N . GLU B 1 278 ? -23.906 5.035 6.691 1 91.06 278 GLU B N 1
ATOM 10448 C CA . GLU B 1 278 ? -23.562 5.418 8.062 1 91.06 278 GLU B CA 1
ATOM 10449 C C . GLU B 1 278 ? -22.516 6.535 8.078 1 91.06 278 GLU B C 1
ATOM 10451 O O . GLU B 1 278 ? -21.781 6.715 7.113 1 91.06 278 GLU B O 1
ATOM 10456 N N . ILE B 1 279 ? -22.547 7.273 9.133 1 94.12 279 ILE B N 1
ATOM 10457 C CA . ILE B 1 279 ? -21.562 8.328 9.32 1 94.12 279 ILE B CA 1
ATOM 10458 C C . ILE B 1 279 ? -20.156 7.711 9.414 1 94.12 279 ILE B C 1
ATOM 10460 O O . ILE B 1 279 ? -19.938 6.797 10.211 1 94.12 279 ILE B O 1
ATOM 10464 N N . ILE B 1 280 ? -19.328 8.18 8.602 1 92.31 280 ILE B N 1
ATOM 10465 C CA . ILE B 1 280 ? -17.984 7.637 8.508 1 92.31 280 ILE B CA 1
ATOM 10466 C C . ILE B 1 280 ? -17.016 8.539 9.273 1 92.31 280 ILE B C 1
ATOM 10468 O O . ILE B 1 280 ? -16.078 8.047 9.914 1 92.31 280 ILE B O 1
ATOM 10472 N N . ASP B 1 281 ? -17.172 9.836 9.18 1 90.38 281 ASP B N 1
ATOM 10473 C CA . ASP B 1 281 ? -16.312 10.82 9.82 1 90.38 281 ASP B CA 1
ATOM 10474 C C . ASP B 1 281 ? -17.047 12.141 10.039 1 90.38 281 ASP B C 1
ATOM 10476 O O . ASP B 1 281 ? -18.281 12.188 10 1 90.38 281 ASP B O 1
ATOM 10480 N N . GLU B 1 282 ? -16.266 13.203 10.305 1 88.94 282 GLU B N 1
ATOM 10481 C CA . GLU B 1 282 ? -16.859 14.484 10.68 1 88.94 282 GLU B CA 1
ATOM 10482 C C . GLU B 1 282 ? -17.594 15.109 9.492 1 88.94 282 GLU B C 1
ATOM 10484 O O . GLU B 1 282 ? -18.391 16.031 9.672 1 88.94 282 GLU B O 1
ATOM 10489 N N . ARG B 1 283 ? -17.406 14.523 8.258 1 93.81 283 ARG B N 1
ATOM 10490 C CA . ARG B 1 283 ? -18.031 15.086 7.062 1 93.81 283 ARG B CA 1
ATOM 10491 C C . ARG B 1 283 ? -19.25 14.273 6.648 1 93.81 283 ARG B C 1
ATOM 10493 O O . ARG B 1 283 ? -19.984 14.672 5.746 1 93.81 283 ARG B O 1
ATOM 10500 N N . GLY B 1 284 ? -19.547 13.18 7.352 1 94.81 284 GLY B N 1
ATOM 10501 C CA . GLY B 1 284 ? -20.75 12.406 7.105 1 94.81 284 GLY B CA 1
ATOM 10502 C C . GLY B 1 284 ? -20.484 11.086 6.402 1 94.81 284 GLY B C 1
ATOM 10503 O O . GLY B 1 284 ? -19.422 10.477 6.605 1 94.81 284 GLY B O 1
ATOM 10504 N N . GLY B 1 285 ? -21.531 10.539 5.84 1 95.44 285 GLY B N 1
ATOM 10505 C CA . GLY B 1 285 ? -21.453 9.273 5.141 1 95.44 285 GLY B CA 1
ATOM 10506 C C . GLY B 1 285 ? -21.625 9.398 3.639 1 95.44 285 GLY B C 1
ATOM 10507 O O . GLY B 1 285 ? -21.734 10.508 3.113 1 95.44 285 GLY B O 1
ATOM 10508 N N . TYR B 1 286 ? -21.5 8.328 2.885 1 95.94 286 TYR B N 1
ATOM 10509 C CA . TYR B 1 286 ? -21.719 8.297 1.443 1 95.94 286 TYR B CA 1
ATOM 10510 C C . TYR B 1 286 ? -23.203 8.453 1.11 1 95.94 286 TYR B C 1
ATOM 10512 O O . TYR B 1 286 ? -24.031 7.625 1.509 1 95.94 286 TYR B O 1
ATOM 10520 N N . ALA B 1 287 ? -23.516 9.484 0.404 1 96.25 287 ALA B N 1
ATOM 10521 C CA . ALA B 1 287 ? -24.906 9.695 0.001 1 96.25 287 ALA B CA 1
ATOM 10522 C C . ALA B 1 287 ? -25.328 8.703 -1.081 1 96.25 287 ALA B C 1
ATOM 10524 O O . ALA B 1 287 ? -26.5 8.336 -1.181 1 96.25 287 ALA B O 1
ATOM 10525 N N . ASP B 1 288 ? -24.344 8.18 -1.845 1 96.44 288 ASP B N 1
ATOM 10526 C CA . ASP B 1 288 ? -24.625 7.363 -3.025 1 96.44 288 ASP B CA 1
ATOM 10527 C C . ASP B 1 288 ? -24.438 5.879 -2.719 1 96.44 288 ASP B C 1
ATOM 10529 O O . ASP B 1 288 ? -24.266 5.07 -3.633 1 96.44 288 ASP B O 1
ATOM 10533 N N . ARG B 1 289 ? -24.359 5.445 -1.476 1 97.06 289 ARG B N 1
ATOM 10534 C CA . ARG B 1 289 ? -24.234 4.055 -1.062 1 97.06 289 ARG B CA 1
ATOM 10535 C C . ARG B 1 289 ? -25.312 3.678 -0.051 1 97.06 289 ARG B C 1
ATOM 10537 O O . ARG B 1 289 ? -25.875 4.547 0.613 1 97.06 289 ARG B O 1
ATOM 10544 N N . VAL B 1 290 ? -25.641 2.465 -0.009 1 97.56 290 VAL B N 1
ATOM 10545 C CA . VAL B 1 290 ? -26.547 1.929 0.999 1 97.56 290 VAL B CA 1
ATOM 10546 C C . VAL B 1 290 ? -26.094 0.528 1.408 1 97.56 290 VAL B C 1
ATOM 10548 O O . VAL B 1 290 ? -25.562 -0.222 0.59 1 97.56 290 VAL B O 1
ATOM 10551 N N . THR B 1 291 ? -26.203 0.172 2.637 1 97.81 291 THR B N 1
ATOM 10552 C CA . THR B 1 291 ? -25.922 -1.166 3.15 1 97.81 291 THR B CA 1
ATOM 10553 C C . THR B 1 291 ? -27.203 -1.806 3.693 1 97.81 291 THR B C 1
ATOM 10555 O O . THR B 1 291 ? -27.859 -1.237 4.562 1 97.81 291 THR B O 1
ATOM 10558 N N . LEU B 1 292 ? -27.578 -2.891 3.15 1 98.19 292 LEU B N 1
ATOM 10559 C CA . LEU B 1 292 ? -28.703 -3.678 3.645 1 98.19 292 LEU B CA 1
ATOM 10560 C C . LEU B 1 292 ? -28.219 -4.922 4.375 1 98.19 292 LEU B C 1
ATOM 10562 O O . LEU B 1 292 ? -27.234 -5.551 3.959 1 98.19 292 LEU B O 1
ATOM 10566 N N . ARG B 1 293 ? -28.859 -5.273 5.539 1 98.12 293 ARG B N 1
ATOM 10567 C CA . ARG B 1 293 ? -28.562 -6.453 6.348 1 98.12 293 ARG B CA 1
ATOM 10568 C C . ARG B 1 293 ? -29.766 -7.375 6.441 1 98.12 293 ARG B C 1
ATOM 10570 O O . ARG B 1 293 ? -30.812 -6.98 6.957 1 98.12 293 ARG B O 1
ATOM 10577 N N . LEU B 1 294 ? -29.594 -8.539 5.828 1 98.44 294 LEU B N 1
ATOM 10578 C CA . LEU B 1 294 ? -30.656 -9.531 5.812 1 98.44 294 LEU B CA 1
ATOM 10579 C C . LEU B 1 294 ? -30.344 -10.688 6.762 1 98.44 294 LEU B C 1
ATOM 10581 O O . LEU B 1 294 ? -29.344 -11.367 6.602 1 98.44 294 LEU B O 1
ATOM 10585 N N . ASN B 1 295 ? -31.203 -10.945 7.711 1 98.12 295 ASN B N 1
ATOM 10586 C CA . ASN B 1 295 ? -31.016 -12.055 8.641 1 98.12 295 ASN B CA 1
ATOM 10587 C C . ASN B 1 295 ? -31.438 -13.383 8.023 1 98.12 295 ASN B C 1
ATOM 10589 O O . ASN B 1 295 ? -32.469 -13.461 7.352 1 98.12 295 ASN B O 1
ATOM 10593 N N . VAL B 1 296 ? -30.672 -14.336 8.117 1 98.06 296 VAL B N 1
ATOM 10594 C CA . VAL B 1 296 ? -30.953 -15.68 7.633 1 98.06 296 VAL B CA 1
ATOM 10595 C C . VAL B 1 296 ? -30.812 -16.688 8.773 1 98.06 296 VAL B C 1
ATOM 10597 O O . VAL B 1 296 ? -29.734 -16.797 9.383 1 98.06 296 VAL B O 1
ATOM 10600 N N . GLU B 1 297 ? -31.875 -17.406 9.094 1 97.25 297 GLU B N 1
ATOM 10601 C CA . GLU B 1 297 ? -31.844 -18.438 10.133 1 97.25 297 GLU B CA 1
ATOM 10602 C C . GLU B 1 297 ? -31.438 -19.781 9.57 1 97.25 297 GLU B C 1
ATOM 10604 O O . GLU B 1 297 ? -31.906 -20.203 8.516 1 97.25 297 GLU B O 1
ATOM 10609 N N . ASN B 1 298 ? -30.562 -20.422 10.242 1 96.44 298 ASN B N 1
ATOM 10610 C CA . ASN B 1 298 ? -30.047 -21.75 9.883 1 96.44 298 ASN B CA 1
ATOM 10611 C C . ASN B 1 298 ? -29.672 -21.812 8.406 1 96.44 298 ASN B C 1
ATOM 10613 O O . ASN B 1 298 ? -30.172 -22.656 7.668 1 96.44 298 ASN B O 1
ATOM 10617 N N . PRO B 1 299 ? -28.766 -20.984 8.008 1 97.81 299 PRO B N 1
ATOM 10618 C CA . PRO B 1 299 ? -28.375 -20.984 6.59 1 97.81 299 PRO B CA 1
ATOM 10619 C C . PRO B 1 299 ? -27.766 -22.312 6.156 1 97.81 299 PRO B C 1
ATOM 10621 O O . PRO B 1 299 ? -27.016 -22.938 6.926 1 97.81 299 PRO B O 1
ATOM 10624 N N . ALA B 1 300 ? -28.062 -22.812 4.934 1 97.88 300 ALA B N 1
ATOM 10625 C CA . ALA B 1 300 ? -27.297 -23.891 4.316 1 97.88 300 ALA B CA 1
ATOM 10626 C C . ALA B 1 300 ? -25.891 -23.422 3.963 1 97.88 300 ALA B C 1
ATOM 10628 O O . ALA B 1 300 ? -25.703 -22.547 3.107 1 97.88 300 ALA B O 1
ATOM 10629 N N . LEU B 1 301 ? -24.922 -23.953 4.594 1 98.31 301 LEU B N 1
ATOM 10630 C CA . LEU B 1 301 ? -23.562 -23.453 4.477 1 98.31 301 LEU B CA 1
ATOM 10631 C C . LEU B 1 301 ? -22.906 -23.969 3.191 1 98.31 301 LEU B C 1
ATOM 10633 O O . LEU B 1 301 ? -23.25 -25.031 2.695 1 98.31 301 LEU B O 1
ATOM 10637 N N . TRP B 1 302 ? -22.016 -23.172 2.66 1 98.5 302 TRP B N 1
ATOM 10638 C CA . TRP B 1 302 ? -21.234 -23.531 1.473 1 98.5 302 TRP B CA 1
ATOM 10639 C C . TRP B 1 302 ? -19.906 -24.172 1.857 1 98.5 302 TRP B C 1
ATOM 10641 O O . TRP B 1 302 ? -19.25 -23.719 2.801 1 98.5 302 TRP B O 1
ATOM 10651 N N . SER B 1 303 ? -19.5 -25.203 1.204 1 98.5 303 SER B N 1
ATOM 10652 C CA . SER B 1 303 ? -18.188 -25.828 1.219 1 98.5 303 SER B CA 1
ATOM 10653 C C . SER B 1 303 ? -17.906 -26.562 -0.095 1 98.5 303 SER B C 1
ATOM 10655 O O . SER B 1 303 ? -18.781 -26.688 -0.943 1 98.5 303 SER B O 1
ATOM 10657 N N . ALA B 1 304 ? -16.672 -26.938 -0.3 1 98.31 304 ALA B N 1
ATOM 10658 C CA . ALA B 1 304 ? -16.328 -27.719 -1.482 1 98.31 304 ALA B CA 1
ATOM 10659 C C . ALA B 1 304 ? -17.062 -29.062 -1.486 1 98.31 304 ALA B C 1
ATOM 10661 O O . ALA B 1 304 ? -17.266 -29.656 -2.545 1 98.31 304 ALA B O 1
ATOM 10662 N N . GLU B 1 305 ? -17.516 -29.578 -0.27 1 98 305 GLU B N 1
ATOM 10663 C CA . GLU B 1 305 ? -18.219 -30.859 -0.12 1 98 305 GLU B CA 1
ATOM 10664 C C . GLU B 1 305 ? -19.703 -30.703 -0.407 1 98 305 GLU B C 1
ATOM 10666 O O . GLU B 1 305 ? -20.312 -31.578 -1.027 1 98 305 GLU B O 1
ATOM 10671 N N . ILE B 1 306 ? -20.234 -29.609 0.09 1 97.56 306 ILE B N 1
ATOM 10672 C CA . ILE B 1 306 ? -21.641 -29.266 -0.069 1 97.56 306 ILE B CA 1
ATOM 10673 C C . ILE B 1 306 ? -21.781 -27.828 -0.55 1 97.56 306 ILE B C 1
ATOM 10675 O O . ILE B 1 306 ? -22 -26.922 0.252 1 97.56 306 ILE B O 1
ATOM 10679 N N . PRO B 1 307 ? -21.781 -27.656 -1.88 1 98.19 307 PRO B N 1
ATOM 10680 C CA . PRO B 1 307 ? -21.734 -26.281 -2.391 1 98.19 307 PRO B CA 1
ATOM 10681 C C . PRO B 1 307 ? -23.125 -25.641 -2.492 1 98.19 307 PRO B C 1
ATOM 10683 O O . PRO B 1 307 ? -23.562 -25.281 -3.586 1 98.19 307 PRO B O 1
ATOM 10686 N N . ASN B 1 308 ? -23.766 -25.406 -1.311 1 98 308 ASN B N 1
ATOM 10687 C CA . ASN B 1 308 ? -25.047 -24.719 -1.276 1 98 308 ASN B CA 1
ATOM 10688 C C . ASN B 1 308 ? -24.922 -23.281 -1.764 1 98 308 ASN B C 1
ATOM 10690 O O . ASN B 1 308 ? -24.078 -22.531 -1.282 1 98 308 ASN B O 1
ATOM 10694 N N . ILE B 1 309 ? -25.812 -22.953 -2.693 1 97.62 309 ILE B N 1
ATOM 10695 C CA . ILE B 1 309 ? -25.75 -21.625 -3.268 1 97.62 309 ILE B CA 1
ATOM 10696 C C . ILE B 1 309 ? -27.109 -20.938 -3.137 1 97.62 309 ILE B C 1
ATOM 10698 O O . ILE B 1 309 ? -28.156 -21.578 -3.307 1 97.62 309 ILE B O 1
ATOM 10702 N N . TYR B 1 310 ? -27.109 -19.719 -2.676 1 98.31 310 TYR B N 1
ATOM 10703 C CA . TYR B 1 310 ? -28.25 -18.797 -2.746 1 98.31 310 TYR B CA 1
ATOM 10704 C C . TYR B 1 310 ? -28.078 -17.812 -3.902 1 98.31 310 TYR B C 1
ATOM 10706 O O . TYR B 1 310 ? -27.031 -17.781 -4.555 1 98.31 310 TYR B O 1
ATOM 10714 N N . ARG B 1 311 ? -29.156 -17.141 -4.234 1 98.19 311 ARG B N 1
ATOM 10715 C CA . ARG B 1 311 ? -29.125 -16.078 -5.238 1 98.19 311 ARG B CA 1
ATOM 10716 C C . ARG B 1 311 ? -29.578 -14.75 -4.645 1 98.19 311 ARG B C 1
ATOM 10718 O O . ARG B 1 311 ? -30.672 -14.648 -4.082 1 98.19 311 ARG B O 1
ATOM 10725 N N . ALA B 1 312 ? -28.703 -13.758 -4.684 1 98.56 312 ALA B N 1
ATOM 10726 C CA . ALA B 1 312 ? -29.078 -12.406 -4.273 1 98.56 312 ALA B CA 1
ATOM 10727 C C . ALA B 1 312 ? -29.422 -11.547 -5.48 1 98.56 312 ALA B C 1
ATOM 10729 O O . ALA B 1 312 ? -28.625 -11.422 -6.418 1 98.56 312 ALA B O 1
ATOM 10730 N N . VAL B 1 313 ? -30.594 -10.961 -5.465 1 98.75 313 VAL B N 1
ATOM 10731 C CA . VAL B 1 313 ? -31.016 -10.023 -6.496 1 98.75 313 VAL B CA 1
ATOM 10732 C C . VAL B 1 313 ? -31.031 -8.602 -5.934 1 98.75 313 VAL B C 1
ATOM 10734 O O . VAL B 1 313 ? -31.656 -8.344 -4.898 1 98.75 313 VAL B O 1
ATOM 10737 N N . VAL B 1 314 ? -30.297 -7.688 -6.527 1 98.75 314 VAL B N 1
ATOM 10738 C CA . VAL B 1 314 ? -30.219 -6.281 -6.156 1 98.75 314 VAL B CA 1
ATOM 10739 C C . VAL B 1 314 ? -31.016 -5.434 -7.145 1 98.75 314 VAL B C 1
ATOM 10741 O O . VAL B 1 314 ? -30.672 -5.359 -8.328 1 98.75 314 VAL B O 1
ATOM 10744 N N . GLU B 1 315 ? -32.031 -4.781 -6.648 1 98.69 315 GLU B N 1
ATOM 10745 C CA . GLU B 1 315 ? -32.906 -3.971 -7.508 1 98.69 315 GLU B CA 1
ATOM 10746 C C . GLU B 1 315 ? -32.75 -2.484 -7.191 1 98.69 315 GLU B C 1
ATOM 10748 O O . GLU B 1 315 ? -32.875 -2.076 -6.035 1 98.69 315 GLU B O 1
ATOM 10753 N N . LEU B 1 316 ? -32.406 -1.729 -8.109 1 98.69 316 LEU B N 1
ATOM 10754 C CA . LEU B 1 316 ? -32.531 -0.277 -8.07 1 98.69 316 LEU B CA 1
ATOM 10755 C C . LEU B 1 316 ? -33.844 0.176 -8.656 1 98.69 316 LEU B C 1
ATOM 10757 O O . LEU B 1 316 ? -34.156 -0.112 -9.82 1 98.69 316 LEU B O 1
ATOM 10761 N N . HIS B 1 317 ? -34.688 0.827 -7.883 1 98.06 317 HIS B N 1
ATOM 10762 C CA . HIS B 1 317 ? -36.031 1.194 -8.336 1 98.06 317 HIS B CA 1
ATOM 10763 C C . HIS B 1 317 ? -36.5 2.48 -7.668 1 98.06 317 HIS B C 1
ATOM 10765 O O . HIS B 1 317 ? -35.875 2.961 -6.719 1 98.06 317 HIS B O 1
ATOM 10771 N N . THR B 1 318 ? -37.5 2.992 -8.211 1 97 318 THR B N 1
ATOM 10772 C CA . THR B 1 318 ? -38.094 4.176 -7.609 1 97 318 THR B CA 1
ATOM 10773 C C . THR B 1 318 ? -39.031 3.789 -6.465 1 97 318 THR B C 1
ATOM 10775 O O . THR B 1 318 ? -39.375 2.617 -6.316 1 97 318 THR B O 1
ATOM 10778 N N . ALA B 1 319 ? -39.438 4.77 -5.707 1 93.88 319 ALA B N 1
ATOM 10779 C CA . ALA B 1 319 ? -40.281 4.547 -4.527 1 93.88 319 ALA B CA 1
ATOM 10780 C C . ALA B 1 319 ? -41.625 3.928 -4.918 1 93.88 319 ALA B C 1
ATOM 10782 O O . ALA B 1 319 ? -42.219 3.162 -4.145 1 93.88 319 ALA B O 1
ATOM 10783 N N . ASP B 1 320 ? -42.094 4.117 -6.141 1 93.56 320 ASP B N 1
ATOM 10784 C CA . ASP B 1 320 ? -43.344 3.564 -6.594 1 93.56 320 ASP B CA 1
ATOM 10785 C C . ASP B 1 320 ? -43.188 2.137 -7.105 1 93.56 320 ASP B C 1
ATOM 10787 O O . ASP B 1 320 ? -44.156 1.507 -7.543 1 93.56 320 ASP B O 1
ATOM 10791 N N . GLY B 1 321 ? -41.938 1.75 -7.102 1 92.75 321 GLY B N 1
ATOM 10792 C CA . GLY B 1 321 ? -41.719 0.354 -7.434 1 92.75 321 GLY B CA 1
ATOM 10793 C C . GLY B 1 321 ? -41.25 0.151 -8.867 1 92.75 321 GLY B C 1
ATOM 10794 O O . GLY B 1 321 ? -41 -0.98 -9.289 1 92.75 321 GLY B O 1
ATOM 10795 N N . THR B 1 322 ? -41.125 1.187 -9.625 1 96.5 322 THR B N 1
ATOM 10796 C CA . THR B 1 322 ? -40.656 1.045 -11 1 96.5 322 THR B CA 1
ATOM 10797 C C . THR B 1 322 ? -39.188 0.625 -11.031 1 96.5 322 THR B C 1
ATOM 10799 O O . THR B 1 322 ? -38.312 1.365 -10.578 1 96.5 322 THR B O 1
ATOM 10802 N N . LEU B 1 323 ? -38.906 -0.534 -11.586 1 97.94 323 LEU B N 1
ATOM 10803 C CA . LEU B 1 323 ? -37.562 -1.065 -11.656 1 97.94 323 LEU B CA 1
ATOM 10804 C C . LEU B 1 323 ? -36.719 -0.285 -12.672 1 97.94 323 LEU B C 1
ATOM 10806 O O . LEU B 1 323 ? -37.125 -0.099 -13.812 1 97.94 323 LEU B O 1
ATOM 10810 N N . ILE B 1 324 ? -35.594 0.198 -12.32 1 97.88 324 ILE B N 1
ATOM 10811 C CA . ILE B 1 324 ? -34.656 0.862 -13.203 1 97.88 324 ILE B CA 1
ATOM 10812 C C . ILE B 1 324 ? -33.625 -0.15 -13.703 1 97.88 324 ILE B C 1
ATOM 10814 O O . ILE B 1 324 ? -33.375 -0.244 -14.906 1 97.88 324 ILE B O 1
ATOM 10818 N N . GLU B 1 325 ? -33 -0.936 -12.766 1 98 325 GLU B N 1
ATOM 10819 C CA . GLU B 1 325 ? -31.953 -1.9 -13.047 1 98 325 GLU B CA 1
ATOM 10820 C C . GLU B 1 325 ? -31.875 -2.979 -11.969 1 98 325 GLU B C 1
ATOM 10822 O O . GLU B 1 325 ? -32.188 -2.717 -10.805 1 98 325 GLU B O 1
ATOM 10827 N N . ALA B 1 326 ? -31.531 -4.156 -12.406 1 98.62 326 ALA B N 1
ATOM 10828 C CA . ALA B 1 326 ? -31.25 -5.203 -11.43 1 98.62 326 ALA B CA 1
ATOM 10829 C C . ALA B 1 326 ? -29.891 -5.836 -11.695 1 98.62 326 ALA B C 1
ATOM 10831 O O . ALA B 1 326 ? -29.438 -5.902 -12.844 1 98.62 326 ALA B O 1
ATOM 10832 N N . GLU B 1 327 ? -29.203 -6.168 -10.719 1 98.56 327 GLU B N 1
ATOM 10833 C CA . GLU B 1 327 ? -28.031 -7.031 -10.719 1 98.56 327 GLU B CA 1
ATOM 10834 C C . GLU B 1 327 ? -28.219 -8.234 -9.797 1 98.56 327 GLU B C 1
ATOM 10836 O O . GLU B 1 327 ? -29.156 -8.258 -8.992 1 98.56 327 GLU B O 1
ATOM 10841 N N . ALA B 1 328 ? -27.328 -9.18 -9.914 1 98.5 328 ALA B N 1
ATOM 10842 C CA . ALA B 1 328 ? -27.469 -10.375 -9.086 1 98.5 328 ALA B CA 1
ATOM 10843 C C . ALA B 1 328 ? -26.141 -11.125 -8.992 1 98.5 328 ALA B C 1
ATOM 10845 O O . ALA B 1 328 ? -25.25 -10.938 -9.82 1 98.5 328 ALA B O 1
ATOM 10846 N N . CYS B 1 329 ? -25.969 -11.945 -8.008 1 97.81 329 CYS B N 1
ATOM 10847 C CA . CYS B 1 329 ? -24.844 -12.859 -7.879 1 97.81 329 CYS B CA 1
ATOM 10848 C C . CYS B 1 329 ? -25.203 -14.055 -7.004 1 97.81 329 CYS B C 1
ATOM 10850 O O . CYS B 1 329 ? -26.188 -14.016 -6.27 1 97.81 329 CYS B O 1
ATOM 10852 N N . ASP B 1 330 ? -24.453 -15.094 -7.156 1 97.75 330 ASP B N 1
ATOM 10853 C CA . ASP B 1 330 ? -24.562 -16.25 -6.266 1 97.75 330 ASP B CA 1
ATOM 10854 C C . ASP B 1 330 ? -23.922 -15.953 -4.91 1 97.75 330 ASP B C 1
ATOM 10856 O O . ASP B 1 330 ? -22.938 -15.219 -4.828 1 97.75 330 ASP B O 1
ATOM 10860 N N . VAL B 1 331 ? -24.578 -16.469 -3.871 1 98.25 331 VAL B N 1
ATOM 10861 C CA . VAL B 1 331 ? -24.094 -16.266 -2.51 1 98.25 331 VAL B CA 1
ATOM 10862 C C . VAL B 1 331 ? -23.859 -17.625 -1.847 1 98.25 331 VAL B C 1
ATOM 10864 O O . VAL B 1 331 ? -24.719 -18.5 -1.908 1 98.25 331 VAL B O 1
ATOM 10867 N N . GLY B 1 332 ? -22.656 -17.828 -1.363 1 98.62 332 GLY B N 1
ATOM 10868 C CA . GLY B 1 332 ? -22.359 -18.938 -0.48 1 98.62 332 GLY B CA 1
ATOM 10869 C C . GLY B 1 332 ? -22.109 -18.516 0.956 1 98.62 332 GLY B C 1
ATOM 10870 O O . GLY B 1 332 ? -21.188 -17.75 1.231 1 98.62 332 GLY B O 1
ATOM 10871 N N . PHE B 1 333 ? -23.016 -19.016 1.882 1 98.56 333 PHE B N 1
ATOM 10872 C CA . PHE B 1 333 ? -22.797 -18.719 3.293 1 98.56 333 PHE B CA 1
ATOM 10873 C C . PHE B 1 333 ? -21.641 -19.531 3.854 1 98.56 333 PHE B C 1
ATOM 10875 O O . PHE B 1 333 ? -21.75 -20.75 4.012 1 98.56 333 PHE B O 1
ATOM 10882 N N . ARG B 1 334 ? -20.531 -18.828 4.141 1 98.44 334 ARG B N 1
ATOM 10883 C CA . ARG B 1 334 ? -19.359 -19.469 4.738 1 98.44 334 ARG B CA 1
ATOM 10884 C C . ARG B 1 334 ? -18.469 -18.453 5.445 1 98.44 334 ARG B C 1
ATOM 10886 O O . ARG B 1 334 ? -18.578 -17.25 5.188 1 98.44 334 ARG B O 1
ATOM 10893 N N . GLU B 1 335 ? -17.688 -18.891 6.367 1 98.19 335 GLU B N 1
ATOM 10894 C CA . GLU B 1 335 ? -16.688 -18.094 7.078 1 98.19 335 GLU B CA 1
ATOM 10895 C C . GLU B 1 335 ? -15.297 -18.719 6.949 1 98.19 335 GLU B C 1
ATOM 10897 O O . GLU B 1 335 ? -15.125 -19.922 7.141 1 98.19 335 GLU B O 1
ATOM 10902 N N . VAL B 1 336 ? -14.312 -17.906 6.523 1 98.44 336 VAL B N 1
ATOM 10903 C CA . VAL B 1 336 ? -12.906 -18.297 6.477 1 98.44 336 VAL B CA 1
ATOM 10904 C C . VAL B 1 336 ? -12.125 -17.562 7.555 1 98.44 336 VAL B C 1
ATOM 10906 O O . VAL B 1 336 ? -12.242 -16.328 7.684 1 98.44 336 VAL B O 1
ATOM 10909 N N . ARG B 1 337 ? -11.352 -18.25 8.352 1 96.81 337 ARG B N 1
ATOM 10910 C CA . ARG B 1 337 ? -10.531 -17.594 9.367 1 96.81 337 ARG B CA 1
ATOM 10911 C C . ARG B 1 337 ? -9.273 -18.406 9.664 1 96.81 337 ARG B C 1
ATOM 10913 O O . ARG B 1 337 ? -9.211 -19.594 9.352 1 96.81 337 ARG B O 1
ATOM 10920 N N . ILE B 1 338 ? -8.242 -17.797 10.086 1 98.12 338 ILE B N 1
ATOM 10921 C CA . ILE B 1 338 ? -7.078 -18.469 10.664 1 98.12 338 ILE B CA 1
ATOM 10922 C C . ILE B 1 338 ? -7.121 -18.359 12.188 1 98.12 338 ILE B C 1
ATOM 10924 O O . ILE B 1 338 ? -7.207 -17.25 12.734 1 98.12 338 ILE B O 1
ATOM 10928 N N . GLU B 1 339 ? -7.195 -19.422 12.852 1 97.38 339 GLU B N 1
ATOM 10929 C CA . GLU B 1 339 ? -7.207 -19.484 14.305 1 97.38 339 GLU B CA 1
ATOM 10930 C C . GLU B 1 339 ? -6.285 -20.594 14.812 1 97.38 339 GLU B C 1
ATOM 10932 O O . GLU B 1 339 ? -6.297 -21.703 14.297 1 97.38 339 GLU B O 1
ATOM 10937 N N . ASN B 1 340 ? -5.434 -20.297 15.719 1 96 340 ASN B N 1
ATOM 10938 C CA . ASN B 1 340 ? -4.512 -21.25 16.328 1 96 340 ASN B CA 1
ATOM 10939 C C . ASN B 1 340 ? -3.617 -21.906 15.289 1 96 340 ASN B C 1
ATOM 10941 O O . ASN B 1 340 ? -3.373 -23.109 15.344 1 96 340 ASN B O 1
ATOM 10945 N N . GLY B 1 341 ? -3.271 -21.156 14.328 1 96.81 341 GLY B N 1
ATOM 10946 C CA . GLY B 1 341 ? -2.35 -21.625 13.305 1 96.81 341 GLY B CA 1
ATOM 10947 C C . GLY B 1 341 ? -3.004 -22.547 12.281 1 96.81 341 GLY B C 1
ATOM 10948 O O . GLY B 1 341 ? -2.32 -23.281 11.578 1 96.81 341 GLY B O 1
ATOM 10949 N N . LEU B 1 342 ? -4.375 -22.531 12.227 1 98.44 342 LEU B N 1
ATOM 10950 C CA . LEU B 1 342 ? -5.109 -23.375 11.289 1 98.44 342 LEU B CA 1
ATOM 10951 C C . LEU B 1 342 ? -5.996 -22.531 10.375 1 98.44 342 LEU B C 1
ATOM 10953 O O . LEU B 1 342 ? -6.66 -21.594 10.836 1 98.44 342 LEU B O 1
ATOM 10957 N N . LEU B 1 343 ? -5.98 -22.734 9.078 1 98.75 343 LEU B N 1
ATOM 10958 C CA . LEU B 1 343 ? -6.98 -22.203 8.156 1 98.75 343 LEU B CA 1
ATOM 10959 C C . LEU B 1 343 ? -8.305 -22.938 8.305 1 98.75 343 LEU B C 1
ATOM 10961 O O . LEU B 1 343 ? -8.367 -24.156 8.062 1 98.75 343 LEU B O 1
ATOM 10965 N N . LEU B 1 344 ? -9.336 -22.234 8.711 1 98.62 344 LEU B N 1
ATOM 10966 C CA . LEU B 1 344 ? -10.633 -22.828 9 1 98.62 344 LEU B CA 1
ATOM 10967 C C . LEU B 1 344 ? -11.68 -22.391 7.988 1 98.62 344 LEU B C 1
ATOM 10969 O O . LEU B 1 344 ? -11.641 -21.25 7.516 1 98.62 344 LEU B O 1
ATOM 10973 N N . LEU B 1 345 ? -12.531 -23.281 7.59 1 98.44 345 LEU B N 1
ATOM 10974 C CA . LEU B 1 345 ? -13.797 -22.984 6.93 1 98.44 345 LEU B CA 1
ATOM 10975 C C . LEU B 1 345 ? -14.977 -23.453 7.781 1 98.44 345 LEU B C 1
ATOM 10977 O O . LEU B 1 345 ? -15.039 -24.625 8.164 1 98.44 345 LEU B O 1
ATOM 10981 N N . ASN B 1 346 ? -15.891 -22.516 8.102 1 98.12 346 ASN B N 1
ATOM 10982 C CA . ASN B 1 346 ? -17.031 -22.828 8.945 1 98.12 346 ASN B CA 1
ATOM 10983 C C . ASN B 1 346 ? -16.609 -23.531 10.234 1 98.12 346 ASN B C 1
ATOM 10985 O O . ASN B 1 346 ? -17.219 -24.531 10.641 1 98.12 346 ASN B O 1
ATOM 10989 N N . GLY B 1 347 ? -15.477 -23.125 10.773 1 97.44 347 GLY B N 1
ATOM 10990 C CA . GLY B 1 347 ? -15.016 -23.594 12.062 1 97.44 347 GLY B CA 1
ATOM 10991 C C . GLY B 1 347 ? -14.203 -24.875 11.984 1 97.44 347 GLY B C 1
ATOM 10992 O O . GLY B 1 347 ? -13.688 -25.359 12.992 1 97.44 347 GLY B O 1
ATOM 10993 N N . LYS B 1 348 ? -14 -25.469 10.812 1 98.06 348 LYS B N 1
ATOM 10994 C CA . LYS B 1 348 ? -13.289 -26.719 10.656 1 98.06 348 LYS B CA 1
ATOM 10995 C C . LYS B 1 348 ? -11.969 -26.531 9.93 1 98.06 348 LYS B C 1
ATOM 10997 O O . LYS B 1 348 ? -11.906 -25.812 8.922 1 98.06 348 LYS B O 1
ATOM 11002 N N . PRO B 1 349 ? -10.859 -27.094 10.445 1 98.44 349 PRO B N 1
ATOM 11003 C CA . PRO B 1 349 ? -9.57 -26.969 9.758 1 98.44 349 PRO B CA 1
ATOM 11004 C C . PRO B 1 349 ? -9.547 -27.672 8.414 1 98.44 349 PRO B C 1
ATOM 11006 O O . PRO B 1 349 ? -9.914 -28.844 8.32 1 98.44 349 PRO B O 1
ATOM 11009 N N . LEU B 1 350 ? -9.102 -27.016 7.441 1 98.56 350 LEU B N 1
ATOM 11010 C CA . LEU B 1 350 ? -9.07 -27.578 6.094 1 98.56 350 LEU B CA 1
ATOM 11011 C C . LEU B 1 350 ? -7.832 -28.438 5.883 1 98.56 350 LEU B C 1
ATOM 11013 O O . LEU B 1 350 ? -6.789 -28.188 6.496 1 98.56 350 LEU B O 1
ATOM 11017 N N . LEU B 1 351 ? -7.941 -29.453 5.109 1 98.56 351 LEU B N 1
ATOM 11018 C CA . LEU B 1 351 ? -6.844 -30.172 4.457 1 98.56 351 LEU B CA 1
ATOM 11019 C C . LEU B 1 351 ? -6.898 -29.969 2.943 1 98.56 351 LEU B C 1
ATOM 11021 O O . LEU B 1 351 ? -7.777 -30.516 2.273 1 98.56 351 LEU B O 1
ATOM 11025 N N . ILE B 1 352 ? -5.965 -29.234 2.451 1 98.81 352 ILE B N 1
ATOM 11026 C CA . ILE B 1 352 ? -5.996 -28.781 1.064 1 98.81 352 ILE B CA 1
ATOM 11027 C C . ILE B 1 352 ? -5.496 -29.891 0.145 1 98.81 352 ILE B C 1
ATOM 11029 O O . ILE B 1 352 ? -4.34 -30.312 0.239 1 98.81 352 ILE B O 1
ATOM 11033 N N . ARG B 1 353 ? -6.336 -30.406 -0.627 1 98.75 353 ARG B N 1
ATOM 11034 C CA . ARG B 1 353 ? -6.062 -31.297 -1.76 1 98.75 353 ARG B CA 1
ATOM 11035 C C . ARG B 1 353 ? -6.102 -30.516 -3.074 1 98.75 353 ARG B C 1
ATOM 11037 O O . ARG B 1 353 ? -7.066 -30.625 -3.832 1 98.75 353 ARG B O 1
ATOM 11044 N N . GLY B 1 354 ? -5.012 -29.75 -3.277 1 98.75 354 GLY B N 1
ATOM 11045 C CA . GLY B 1 354 ? -5.086 -28.719 -4.297 1 98.75 354 GLY B CA 1
ATOM 11046 C C . GLY B 1 354 ? -4.207 -29 -5.5 1 98.75 354 GLY B C 1
ATOM 11047 O O . GLY B 1 354 ? -3.338 -29.875 -5.449 1 98.75 354 GLY B O 1
ATOM 11048 N N . VAL B 1 355 ? -4.434 -28.312 -6.535 1 98.69 355 VAL B N 1
ATOM 11049 C CA . VAL B 1 355 ? -3.637 -28.344 -7.758 1 98.69 355 VAL B CA 1
ATOM 11050 C C . VAL B 1 355 ? -3.561 -26.938 -8.359 1 98.69 355 VAL B C 1
ATOM 11052 O O . VAL B 1 355 ? -4.453 -26.109 -8.141 1 98.69 355 VAL B O 1
ATOM 11055 N N . ASN B 1 356 ? -2.461 -26.594 -8.984 1 98.5 356 ASN B N 1
ATOM 11056 C CA . ASN B 1 356 ? -2.33 -25.359 -9.766 1 98.5 356 ASN B CA 1
ATOM 11057 C C . ASN B 1 356 ? -2.949 -25.516 -11.156 1 98.5 356 ASN B C 1
ATOM 11059 O O . ASN B 1 356 ? -2.881 -26.594 -11.758 1 98.5 356 ASN B O 1
ATOM 11063 N N . ARG B 1 357 ? -3.494 -24.422 -11.641 1 97.81 357 ARG B N 1
ATOM 11064 C CA . ARG B 1 357 ? -4.148 -24.5 -12.945 1 97.81 357 ARG B CA 1
ATOM 11065 C C . ARG B 1 357 ? -3.762 -23.328 -13.828 1 97.81 357 ARG B C 1
ATOM 11067 O O . ARG B 1 357 ? -4.004 -22.172 -13.477 1 97.81 357 ARG B O 1
ATOM 11074 N N . HIS B 1 358 ? -3.182 -23.594 -14.969 1 95.94 358 HIS B N 1
ATOM 11075 C CA . HIS B 1 358 ? -3.062 -22.656 -16.078 1 95.94 358 HIS B CA 1
ATOM 11076 C C . HIS B 1 358 ? -4.258 -22.75 -17.016 1 95.94 358 HIS B C 1
ATOM 11078 O O . HIS B 1 358 ? -4.809 -23.828 -17.219 1 95.94 358 HIS B O 1
ATOM 11084 N N . GLU B 1 359 ? -4.617 -21.672 -17.547 1 96.94 359 GLU B N 1
ATOM 11085 C CA . GLU B 1 359 ? -5.566 -21.703 -18.656 1 96.94 359 GLU B CA 1
ATOM 11086 C C . GLU B 1 359 ? -4.883 -22.156 -19.953 1 96.94 359 GLU B C 1
ATOM 11088 O O . GLU B 1 359 ? -4.129 -21.391 -20.547 1 96.94 359 GLU B O 1
ATOM 11093 N N . HIS B 1 360 ? -5.23 -23.422 -20.375 1 97.5 360 HIS B N 1
ATOM 11094 C CA . HIS B 1 360 ? -4.551 -23.938 -21.562 1 97.5 360 HIS B CA 1
ATOM 11095 C C . HIS B 1 360 ? -5.461 -24.891 -22.344 1 97.5 360 HIS B C 1
ATOM 11097 O O . HIS B 1 360 ? -6.09 -25.781 -21.766 1 97.5 360 HIS B O 1
ATOM 11103 N N . HIS B 1 361 ? -5.57 -24.688 -23.609 1 97.88 361 HIS B N 1
ATOM 11104 C CA . HIS B 1 361 ? -6.203 -25.578 -24.578 1 97.88 361 HIS B CA 1
ATOM 11105 C C . HIS B 1 361 ? -5.23 -25.969 -25.672 1 97.88 361 HIS B C 1
ATOM 11107 O O . HIS B 1 361 ? -4.547 -25.109 -26.25 1 97.88 361 HIS B O 1
ATOM 11113 N N . PRO B 1 362 ? -5.086 -27.266 -25.984 1 97.44 362 PRO B N 1
ATOM 11114 C CA . PRO B 1 362 ? -4.062 -27.703 -26.938 1 97.44 362 PRO B CA 1
ATOM 11115 C C . PRO B 1 362 ? -4.293 -27.141 -28.344 1 97.44 362 PRO B C 1
ATOM 11117 O O . PRO B 1 362 ? -3.338 -26.984 -29.109 1 97.44 362 PRO B O 1
ATOM 11120 N N . LEU B 1 363 ? -5.516 -26.812 -28.672 1 97.31 363 LEU B N 1
ATOM 11121 C CA . LEU B 1 363 ? -5.84 -26.312 -30 1 97.31 363 LEU B CA 1
ATOM 11122 C C . LEU B 1 363 ? -5.988 -24.797 -30 1 97.31 363 LEU B C 1
ATOM 11124 O O . LEU B 1 363 ? -5.766 -24.156 -31.031 1 97.31 363 LEU B O 1
ATOM 11128 N N . HIS B 1 364 ? -6.402 -24.203 -28.859 1 97.19 364 HIS B N 1
ATOM 11129 C CA . HIS B 1 364 ? -6.793 -22.797 -28.875 1 97.19 364 HIS B CA 1
ATOM 11130 C C . HIS B 1 364 ? -5.875 -21.969 -27.969 1 97.19 364 HIS B C 1
ATOM 11132 O O . HIS B 1 364 ? -6.102 -20.766 -27.781 1 97.19 364 HIS B O 1
ATOM 11138 N N . GLY B 1 365 ? -4.879 -22.562 -27.438 1 97.25 365 GLY B N 1
ATOM 11139 C CA . GLY B 1 365 ? -3.934 -21.828 -26.609 1 97.25 365 GLY B CA 1
ATOM 11140 C C . GLY B 1 365 ? -4.52 -21.406 -25.266 1 97.25 365 GLY B C 1
ATOM 11141 O O . GLY B 1 365 ? -5.008 -22.234 -24.5 1 97.25 365 GLY B O 1
ATOM 11142 N N . GLN B 1 366 ? -4.625 -20.125 -25.078 1 97.25 366 GLN B N 1
ATOM 11143 C CA . GLN B 1 366 ? -5.055 -19.578 -23.781 1 97.25 366 GLN B CA 1
ATOM 11144 C C . GLN B 1 366 ? -6.562 -19.359 -23.75 1 97.25 366 GLN B C 1
ATOM 11146 O O . GLN B 1 366 ? -7.129 -19.016 -22.719 1 97.25 366 GLN B O 1
ATOM 11151 N N . VAL B 1 367 ? -7.281 -19.531 -24.797 1 97.94 367 VAL B N 1
ATOM 11152 C CA . VAL B 1 367 ? -8.727 -19.359 -24.859 1 97.94 367 VAL B CA 1
ATOM 11153 C C . VAL B 1 367 ? -9.422 -20.547 -24.203 1 97.94 367 VAL B C 1
ATOM 11155 O O . VAL B 1 367 ? -9.156 -21.703 -24.562 1 97.94 367 VAL B O 1
ATOM 11158 N N . MET B 1 368 ? -10.281 -20.281 -23.266 1 97.25 368 MET B N 1
ATOM 11159 C CA . MET B 1 368 ? -10.992 -21.328 -22.547 1 97.25 368 MET B CA 1
ATOM 11160 C C . MET B 1 368 ? -12.484 -21.297 -22.859 1 97.25 368 MET B C 1
ATOM 11162 O O . MET B 1 368 ? -13.078 -20.219 -22.953 1 97.25 368 MET B O 1
ATOM 11166 N N . ASP B 1 369 ? -13.023 -22.406 -23.078 1 96.75 369 ASP B N 1
ATOM 11167 C CA . ASP B 1 369 ? -14.477 -22.531 -23.203 1 96.75 369 ASP B CA 1
ATOM 11168 C C . ASP B 1 369 ? -15.078 -23.234 -21.984 1 96.75 369 ASP B C 1
ATOM 11170 O O . ASP B 1 369 ? -14.352 -23.812 -21.172 1 96.75 369 ASP B O 1
ATOM 11174 N N . GLU B 1 370 ? -16.328 -23.109 -21.844 1 97.75 370 GLU B N 1
ATOM 11175 C CA . GLU B 1 370 ? -17.031 -23.688 -20.703 1 97.75 370 GLU B CA 1
ATOM 11176 C C . GLU B 1 370 ? -16.828 -25.188 -20.625 1 97.75 370 GLU B C 1
ATOM 11178 O O . GLU B 1 370 ? -16.641 -25.75 -19.531 1 97.75 370 GLU B O 1
ATOM 11183 N N . GLN B 1 371 ? -16.891 -25.844 -21.703 1 97.94 371 GLN B N 1
ATOM 11184 C CA . GLN B 1 371 ? -16.766 -27.297 -21.734 1 97.94 371 GLN B CA 1
ATOM 11185 C C . GLN B 1 371 ? -15.43 -27.75 -21.156 1 97.94 371 GLN B C 1
ATOM 11187 O O . GLN B 1 371 ? -15.375 -28.703 -20.375 1 97.94 371 GLN B O 1
ATOM 11192 N N . THR B 1 372 ? -14.383 -27.094 -21.562 1 98.12 372 THR B N 1
ATOM 11193 C CA . THR B 1 372 ? -13.055 -27.438 -21.078 1 98.12 372 THR B CA 1
ATOM 11194 C C . THR B 1 372 ? -12.938 -27.172 -19.578 1 98.12 372 THR B C 1
ATOM 11196 O O . THR B 1 372 ? -12.367 -27.969 -18.844 1 98.12 372 THR B O 1
ATOM 11199 N N . MET B 1 373 ? -13.453 -26.062 -19.156 1 98.62 373 MET B N 1
ATOM 11200 C CA . MET B 1 373 ? -13.422 -25.719 -17.734 1 98.62 373 MET B CA 1
ATOM 11201 C C . MET B 1 373 ? -14.188 -26.766 -16.906 1 98.62 373 MET B C 1
ATOM 11203 O O . MET B 1 373 ? -13.711 -27.203 -15.867 1 98.62 373 MET B O 1
ATOM 11207 N N . VAL B 1 374 ? -15.359 -27.125 -17.375 1 98.62 374 VAL B N 1
ATOM 11208 C CA . VAL B 1 374 ? -16.188 -28.094 -16.672 1 98.62 374 VAL B CA 1
ATOM 11209 C C . VAL B 1 374 ? -15.477 -29.453 -16.672 1 98.62 374 VAL B C 1
ATOM 11211 O O . VAL B 1 374 ? -15.492 -30.172 -15.656 1 98.62 374 VAL B O 1
ATOM 11214 N N . GLN B 1 375 ? -14.867 -29.797 -17.797 1 98.38 375 GLN B N 1
ATOM 11215 C CA . GLN B 1 375 ? -14.109 -31.047 -17.844 1 98.38 375 GLN B CA 1
ATOM 11216 C C . GLN B 1 375 ? -13.008 -31.078 -16.797 1 98.38 375 GLN B C 1
ATOM 11218 O O . GLN B 1 375 ? -12.805 -32.094 -16.125 1 98.38 375 GLN B O 1
ATOM 11223 N N . ASP B 1 376 ? -12.289 -30.016 -16.688 1 98.69 376 ASP B N 1
ATOM 11224 C CA . ASP B 1 376 ? -11.258 -29.922 -15.664 1 98.69 376 ASP B CA 1
ATOM 11225 C C . ASP B 1 376 ? -11.844 -30.141 -14.273 1 98.69 376 ASP B C 1
ATOM 11227 O O . ASP B 1 376 ? -11.297 -30.906 -13.477 1 98.69 376 ASP B O 1
ATOM 11231 N N . ILE B 1 377 ? -12.945 -29.469 -13.953 1 98.75 377 ILE B N 1
ATOM 11232 C CA . ILE B 1 377 ? -13.562 -29.531 -12.633 1 98.75 377 ILE B CA 1
ATOM 11233 C C . ILE B 1 377 ? -14.023 -30.953 -12.352 1 98.75 377 ILE B C 1
ATOM 11235 O O . ILE B 1 377 ? -13.805 -31.484 -11.258 1 98.75 377 ILE B O 1
ATOM 11239 N N . LEU B 1 378 ? -14.688 -31.578 -13.32 1 98.56 378 LEU B N 1
ATOM 11240 C CA . LEU B 1 378 ? -15.172 -32.938 -13.133 1 98.56 378 LEU B CA 1
ATOM 11241 C C . LEU B 1 378 ? -14.016 -33.906 -12.828 1 98.56 378 LEU B C 1
ATOM 11243 O O . LEU B 1 378 ? -14.094 -34.688 -11.898 1 98.56 378 LEU B O 1
ATOM 11247 N N . LEU B 1 379 ? -12.945 -33.75 -13.586 1 98.56 379 LEU B N 1
ATOM 11248 C CA . LEU B 1 379 ? -11.781 -34.625 -13.367 1 98.56 379 LEU B CA 1
ATOM 11249 C C . LEU B 1 379 ? -11.156 -34.344 -12 1 98.56 379 LEU B C 1
ATOM 11251 O O . LEU B 1 379 ? -10.727 -35.281 -11.32 1 98.56 379 LEU B O 1
ATOM 11255 N N . MET B 1 380 ? -11.078 -33.094 -11.625 1 98.81 380 MET B N 1
ATOM 11256 C CA . MET B 1 380 ? -10.547 -32.75 -10.305 1 98.81 380 MET B CA 1
ATOM 11257 C C . MET B 1 380 ? -11.383 -33.406 -9.203 1 98.81 380 MET B C 1
ATOM 11259 O O . MET B 1 380 ? -10.836 -34.094 -8.328 1 98.81 380 MET B O 1
ATOM 11263 N N . LYS B 1 381 ? -12.703 -33.219 -9.266 1 98.69 381 LYS B N 1
ATOM 11264 C CA . LYS B 1 381 ? -13.602 -33.75 -8.25 1 98.69 381 LYS B CA 1
ATOM 11265 C C . LYS B 1 381 ? -13.523 -35.281 -8.227 1 98.69 381 LYS B C 1
ATOM 11267 O O . LYS B 1 381 ? -13.461 -35.875 -7.152 1 98.69 381 LYS B O 1
ATOM 11272 N N . GLN B 1 382 ? -13.453 -35.906 -9.375 1 98.38 382 GLN B N 1
ATOM 11273 C CA . GLN B 1 382 ? -13.406 -37.344 -9.492 1 98.38 382 GLN B CA 1
ATOM 11274 C C . GLN B 1 382 ? -12.109 -37.906 -8.922 1 98.38 382 GLN B C 1
ATOM 11276 O O . GLN B 1 382 ? -12.039 -39.094 -8.555 1 98.38 382 GLN B O 1
ATOM 11281 N N . ASN B 1 383 ? -11.117 -37.094 -8.906 1 98.56 383 ASN B N 1
ATOM 11282 C CA . ASN B 1 383 ? -9.82 -37.562 -8.422 1 98.56 383 ASN B CA 1
ATOM 11283 C C . ASN B 1 383 ? -9.5 -36.969 -7.051 1 98.56 383 ASN B C 1
ATOM 11285 O O . ASN B 1 383 ? -8.328 -36.844 -6.688 1 98.56 383 ASN B O 1
ATOM 11289 N N . ASN B 1 384 ? -10.477 -36.531 -6.328 1 98.56 384 ASN B N 1
ATOM 11290 C CA . ASN B 1 384 ? -10.461 -36.188 -4.902 1 98.56 384 ASN B CA 1
ATOM 11291 C C . ASN B 1 384 ? -9.781 -34.875 -4.633 1 98.56 384 ASN B C 1
ATOM 11293 O O . ASN B 1 384 ? -9.336 -34.594 -3.514 1 98.56 384 ASN B O 1
ATOM 11297 N N . PHE B 1 385 ? -9.688 -33.969 -5.621 1 98.75 385 PHE B N 1
ATOM 11298 C CA . PHE B 1 385 ? -9.219 -32.594 -5.387 1 98.75 385 PHE B CA 1
ATOM 11299 C C . PHE B 1 385 ? -10.328 -31.75 -4.801 1 98.75 385 PHE B C 1
ATOM 11301 O O . PHE B 1 385 ? -11.508 -31.938 -5.117 1 98.75 385 PHE B O 1
ATOM 11308 N N . ASN B 1 386 ? -9.922 -30.734 -3.918 1 98.81 386 ASN B N 1
ATOM 11309 C CA . ASN B 1 386 ? -10.922 -29.844 -3.354 1 98.81 386 ASN B CA 1
ATOM 11310 C C . ASN B 1 386 ? -10.523 -28.375 -3.506 1 98.81 386 ASN B C 1
ATOM 11312 O O . ASN B 1 386 ? -11.25 -27.484 -3.078 1 98.81 386 ASN B O 1
ATOM 11316 N N . ALA B 1 387 ? -9.391 -28.125 -4.133 1 98.88 387 ALA B N 1
ATOM 11317 C CA . ALA B 1 387 ? -8.914 -26.75 -4.211 1 98.88 387 ALA B CA 1
ATOM 11318 C C . ALA B 1 387 ? -8.109 -26.516 -5.488 1 98.88 387 ALA B C 1
ATOM 11320 O O . ALA B 1 387 ? -7.52 -27.453 -6.035 1 98.88 387 ALA B O 1
ATOM 11321 N N . VAL B 1 388 ? -8.094 -25.281 -5.965 1 98.81 388 VAL B N 1
ATOM 11322 C CA . VAL B 1 388 ? -7.348 -24.875 -7.148 1 98.81 388 VAL B CA 1
ATOM 11323 C C . VAL B 1 388 ? -6.656 -23.547 -6.898 1 98.81 388 VAL B C 1
ATOM 11325 O O . VAL B 1 388 ? -7.254 -22.625 -6.336 1 98.81 388 VAL B O 1
ATOM 11328 N N . ARG B 1 389 ? -5.387 -23.453 -7.141 1 98.69 389 ARG B N 1
ATOM 11329 C CA . ARG B 1 389 ? -4.664 -22.188 -7.219 1 98.69 389 ARG B CA 1
ATOM 11330 C C . ARG B 1 389 ? -4.602 -21.688 -8.656 1 98.69 389 ARG B C 1
ATOM 11332 O O . ARG B 1 389 ? -4.109 -22.375 -9.547 1 98.69 389 ARG B O 1
ATOM 11339 N N . CYS B 1 390 ? -5.172 -20.469 -8.859 1 97.12 390 CYS B N 1
ATOM 11340 C CA . CYS B 1 390 ? -5.191 -19.891 -10.195 1 97.12 390 CYS B CA 1
ATOM 11341 C C . CYS B 1 390 ? -3.82 -19.344 -10.57 1 97.12 390 CYS B C 1
ATOM 11343 O O . CYS B 1 390 ? -3.453 -18.25 -10.148 1 97.12 390 CYS B O 1
ATOM 11345 N N . SER B 1 391 ? -3.078 -20.172 -11.375 1 89.06 391 SER B N 1
ATOM 11346 C CA . SER B 1 391 ? -1.698 -19.828 -11.703 1 89.06 391 SER B CA 1
ATOM 11347 C C . SER B 1 391 ? -1.605 -19.141 -13.055 1 89.06 391 SER B C 1
ATOM 11349 O O . SER B 1 391 ? -2.182 -19.609 -14.039 1 89.06 391 SER B O 1
ATOM 11351 N N . HIS B 1 392 ? -0.71 -18.125 -12.789 1 93.56 392 HIS B N 1
ATOM 11352 C CA . HIS B 1 392 ? -0.426 -17.188 -11.711 1 93.56 392 HIS B CA 1
ATOM 11353 C C . HIS B 1 392 ? -1.066 -15.82 -11.977 1 93.56 392 HIS B C 1
ATOM 11355 O O . HIS B 1 392 ? -0.396 -14.789 -11.906 1 93.56 392 HIS B O 1
ATOM 11361 N N . TYR B 1 393 ? -2.391 -15.914 -12.211 1 97.88 393 TYR B N 1
ATOM 11362 C CA . TYR B 1 393 ? -3.205 -14.766 -12.594 1 97.88 393 TYR B CA 1
ATOM 11363 C C . TYR B 1 393 ? -4.688 -15.062 -12.391 1 97.88 393 TYR B C 1
ATOM 11365 O O . TYR B 1 393 ? -5.09 -16.219 -12.289 1 97.88 393 TYR B O 1
ATOM 11373 N N . PRO B 1 394 ? -5.539 -14.023 -12.383 1 98.19 394 PRO B N 1
ATOM 11374 C CA . PRO B 1 394 ? -6.98 -14.273 -12.352 1 98.19 394 PRO B CA 1
ATOM 11375 C C . PRO B 1 394 ? -7.48 -14.984 -13.609 1 98.19 394 PRO B C 1
ATOM 11377 O O . PRO B 1 394 ? -7.109 -14.617 -14.727 1 98.19 394 PRO B O 1
ATOM 11380 N N . ASN B 1 395 ? -8.266 -16 -13.43 1 98.25 395 ASN B N 1
ATOM 11381 C CA . ASN B 1 395 ? -8.789 -16.781 -14.539 1 98.25 395 ASN B CA 1
ATOM 11382 C C . ASN B 1 395 ? -10.039 -16.156 -15.141 1 98.25 395 ASN B C 1
ATOM 11384 O O . ASN B 1 395 ? -10.469 -15.086 -14.703 1 98.25 395 ASN B O 1
ATOM 11388 N N . HIS B 1 396 ? -10.539 -16.75 -16.203 1 97.56 396 HIS B N 1
ATOM 11389 C CA . HIS B 1 396 ? -11.805 -16.359 -16.812 1 97.56 396 HIS B CA 1
ATOM 11390 C C . HIS B 1 396 ? -12.906 -16.25 -15.758 1 97.56 396 HIS B C 1
ATOM 11392 O O . HIS B 1 396 ? -12.992 -17.078 -14.859 1 97.56 396 HIS B O 1
ATOM 11398 N N . PRO B 1 397 ? -13.711 -15.219 -15.812 1 96.62 397 PRO B N 1
ATOM 11399 C CA . PRO B 1 397 ? -14.711 -15.008 -14.773 1 96.62 397 PRO B CA 1
ATOM 11400 C C . PRO B 1 397 ? -15.633 -16.219 -14.586 1 96.62 397 PRO B C 1
ATOM 11402 O O . PRO B 1 397 ? -16.047 -16.5 -13.461 1 96.62 397 PRO B O 1
ATOM 11405 N N . LEU B 1 398 ? -15.906 -16.938 -15.633 1 97.69 398 LEU B N 1
ATOM 11406 C CA . LEU B 1 398 ? -16.781 -18.094 -15.555 1 97.69 398 LEU B CA 1
ATOM 11407 C C . LEU B 1 398 ? -16.203 -19.172 -14.648 1 97.69 398 LEU B C 1
ATOM 11409 O O . LEU B 1 398 ? -16.938 -19.922 -14.008 1 97.69 398 LEU B O 1
ATOM 11413 N N . TRP B 1 399 ? -14.898 -19.234 -14.57 1 98.5 399 TRP B N 1
ATOM 11414 C CA . TRP B 1 399 ? -14.227 -20.25 -13.758 1 98.5 399 TRP B CA 1
ATOM 11415 C C . TRP B 1 399 ? -14.672 -20.172 -12.305 1 98.5 399 TRP B C 1
ATOM 11417 O O . TRP B 1 399 ? -14.953 -21.188 -11.672 1 98.5 399 TRP B O 1
ATOM 11427 N N . TYR B 1 400 ? -14.797 -19 -11.781 1 98.56 400 TYR B N 1
ATOM 11428 C CA . TYR B 1 400 ? -15.156 -18.797 -10.383 1 98.56 400 TYR B CA 1
ATOM 11429 C C . TYR B 1 400 ? -16.609 -19.188 -10.125 1 98.56 400 TYR B C 1
ATOM 11431 O O . TYR B 1 400 ? -16.922 -19.797 -9.102 1 98.56 400 TYR B O 1
ATOM 11439 N N . THR B 1 401 ? -17.453 -18.859 -11.062 1 98.06 401 THR B N 1
ATOM 11440 C CA . THR B 1 401 ? -18.859 -19.266 -10.977 1 98.06 401 THR B CA 1
ATOM 11441 C C . THR B 1 401 ? -18.969 -20.781 -10.938 1 98.06 401 THR B C 1
ATOM 11443 O O . THR B 1 401 ? -19.75 -21.328 -10.148 1 98.06 401 THR B O 1
ATOM 11446 N N . LEU B 1 402 ? -18.188 -21.406 -11.773 1 98.62 402 LEU B N 1
ATOM 11447 C CA . LEU B 1 402 ? -18.219 -22.859 -11.828 1 98.62 402 LEU B CA 1
ATOM 11448 C C . LEU B 1 402 ? -17.672 -23.453 -10.539 1 98.62 402 LEU B C 1
ATOM 11450 O O . LEU B 1 402 ? -18.203 -24.438 -10.031 1 98.62 402 LEU B O 1
ATOM 11454 N N . CYS B 1 403 ? -16.609 -22.859 -10.008 1 98.81 403 CYS B N 1
ATOM 11455 C CA . CYS B 1 403 ? -16.062 -23.344 -8.75 1 98.81 403 CYS B CA 1
ATOM 11456 C C . CYS B 1 403 ? -17.047 -23.172 -7.609 1 98.81 403 CYS B C 1
ATOM 11458 O O . CYS B 1 403 ? -17.109 -24 -6.699 1 98.81 403 CYS B O 1
ATOM 11460 N N . ASP B 1 404 ? -17.859 -22.094 -7.641 1 98.62 404 ASP B N 1
ATOM 11461 C CA . ASP B 1 404 ? -18.922 -21.891 -6.66 1 98.62 404 ASP B CA 1
ATOM 11462 C C . ASP B 1 404 ? -19.938 -23.031 -6.723 1 98.62 404 ASP B C 1
ATOM 11464 O O . ASP B 1 404 ? -20.359 -23.547 -5.688 1 98.62 404 ASP B O 1
ATOM 11468 N N . ARG B 1 405 ? -20.266 -23.391 -7.91 1 98.06 405 ARG B N 1
ATOM 11469 C CA . ARG B 1 405 ? -21.375 -24.312 -8.141 1 98.06 405 ARG B CA 1
ATOM 11470 C C . ARG B 1 405 ? -20.938 -25.75 -7.898 1 98.06 405 ARG B C 1
ATOM 11472 O O . ARG B 1 405 ? -21.703 -26.547 -7.348 1 98.06 405 ARG B O 1
ATOM 11479 N N . TYR B 1 406 ? -19.688 -26.109 -8.336 1 98.38 406 TYR B N 1
ATOM 11480 C CA . TYR B 1 406 ? -19.234 -27.5 -8.234 1 98.38 406 TYR B CA 1
ATOM 11481 C C . TYR B 1 406 ? -18.531 -27.734 -6.898 1 98.38 406 TYR B C 1
ATOM 11483 O O . TYR B 1 406 ? -18.391 -28.891 -6.465 1 98.38 406 TYR B O 1
ATOM 11491 N N . GLY B 1 407 ? -18.109 -26.641 -6.289 1 98.56 407 GLY B N 1
ATOM 11492 C CA . GLY B 1 407 ? -17.438 -26.766 -5.004 1 98.56 407 GLY B CA 1
ATOM 11493 C C . GLY B 1 407 ? -15.945 -27 -5.133 1 98.56 407 GLY B C 1
ATOM 11494 O O . GLY B 1 407 ? -15.484 -28.141 -5.102 1 98.56 407 GLY B O 1
ATOM 11495 N N . LEU B 1 408 ? -15.172 -25.984 -5.211 1 98.88 408 LEU B N 1
ATOM 11496 C CA . LEU B 1 408 ? -13.719 -25.969 -5.141 1 98.88 408 LEU B CA 1
ATOM 11497 C C . LEU B 1 408 ? -13.227 -24.734 -4.391 1 98.88 408 LEU B C 1
ATOM 11499 O O . LEU B 1 408 ? -13.766 -23.641 -4.574 1 98.88 408 LEU B O 1
ATOM 11503 N N . TYR B 1 409 ? -12.32 -24.922 -3.436 1 98.88 409 TYR B N 1
ATOM 11504 C CA . TYR B 1 409 ? -11.664 -23.766 -2.824 1 98.88 409 TYR B CA 1
ATOM 11505 C C . TYR B 1 409 ? -10.664 -23.141 -3.789 1 98.88 409 TYR B C 1
ATOM 11507 O O . TYR B 1 409 ? -9.867 -23.828 -4.414 1 98.88 409 TYR B O 1
ATOM 11515 N N . VAL B 1 410 ? -10.711 -21.797 -3.902 1 98.94 410 VAL B N 1
ATOM 11516 C CA . VAL B 1 410 ? -9.891 -21.141 -4.91 1 98.94 410 VAL B CA 1
ATOM 11517 C C . VAL B 1 410 ? -8.922 -20.172 -4.238 1 98.94 410 VAL B C 1
ATOM 11519 O O . VAL B 1 410 ? -9.312 -19.422 -3.346 1 98.94 410 VAL B O 1
ATOM 11522 N N . VAL B 1 411 ? -7.637 -20.281 -4.559 1 98.88 411 VAL B N 1
ATOM 11523 C CA . VAL B 1 411 ? -6.676 -19.203 -4.367 1 98.88 411 VAL B CA 1
ATOM 11524 C C . VAL B 1 411 ? -6.656 -18.312 -5.605 1 98.88 411 VAL B C 1
ATOM 11526 O O . VAL B 1 411 ? -6.203 -18.719 -6.672 1 98.88 411 VAL B O 1
ATOM 11529 N N . ASP B 1 412 ? -7.273 -17.109 -5.48 1 98.75 412 ASP B N 1
ATOM 11530 C CA . ASP B 1 412 ? -7.203 -16.141 -6.57 1 98.75 412 ASP B CA 1
ATOM 11531 C C . ASP B 1 412 ? -5.902 -15.352 -6.512 1 98.75 412 ASP B C 1
ATOM 11533 O O . ASP B 1 412 ? -5.512 -14.859 -5.445 1 98.75 412 ASP B O 1
ATOM 11537 N N . GLU B 1 413 ? -5.207 -15.266 -7.613 1 98.69 413 GLU B N 1
ATOM 11538 C CA . GLU B 1 413 ? -3.834 -14.766 -7.59 1 98.69 413 GLU B CA 1
ATOM 11539 C C . GLU B 1 413 ? -3.654 -13.594 -8.547 1 98.69 413 GLU B C 1
ATOM 11541 O O . GLU B 1 413 ? -4.145 -13.617 -9.672 1 98.69 413 GLU B O 1
ATOM 11546 N N . ALA B 1 414 ? -2.947 -12.562 -8.023 1 98.62 414 ALA B N 1
ATOM 11547 C CA . ALA B 1 414 ? -2.686 -11.367 -8.82 1 98.62 414 ALA B CA 1
ATOM 11548 C C . ALA B 1 414 ? -1.749 -11.68 -9.984 1 98.62 414 ALA B C 1
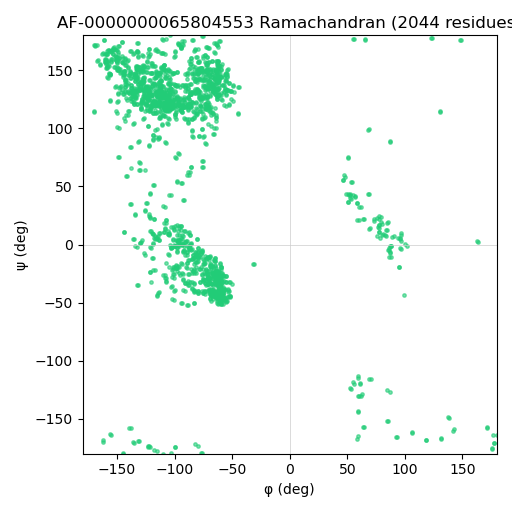ATOM 11550 O O . ALA B 1 414 ? -0.832 -12.492 -9.852 1 98.62 414 ALA B O 1
ATOM 11551 N N . ASN B 1 415 ? -1.927 -11 -11.109 1 98.25 415 ASN B N 1
ATOM 11552 C CA . ASN B 1 415 ? -1.145 -11.164 -12.328 1 98.25 415 ASN B CA 1
ATOM 11553 C C . ASN B 1 415 ? 0.233 -10.523 -12.203 1 98.25 415 ASN B C 1
ATOM 11555 O O . ASN B 1 415 ? 0.547 -9.57 -12.922 1 98.25 415 ASN B O 1
ATOM 11559 N N . ILE B 1 416 ? 1.093 -11.109 -11.281 1 98.56 416 ILE B N 1
ATOM 11560 C CA . ILE B 1 416 ? 2.4 -10.531 -10.992 1 98.56 416 ILE B CA 1
ATOM 11561 C C . ILE B 1 416 ? 3.436 -11.641 -10.844 1 98.56 416 ILE B C 1
ATOM 11563 O O . ILE B 1 416 ? 3.336 -12.469 -9.938 1 98.56 416 ILE B O 1
ATOM 11567 N N . GLU B 1 417 ? 4.375 -11.695 -11.695 1 98.31 417 GLU B N 1
ATOM 11568 C CA . GLU B 1 417 ? 5.543 -12.57 -11.617 1 98.31 417 GLU B CA 1
ATOM 11569 C C . GLU B 1 417 ? 6.754 -11.93 -12.289 1 98.31 417 GLU B C 1
ATOM 11571 O O . GLU B 1 417 ? 6.66 -11.445 -13.422 1 98.31 417 GLU B O 1
ATOM 11576 N N . THR B 1 418 ? 7.844 -11.758 -11.594 1 98.12 418 THR B N 1
ATOM 11577 C CA . THR B 1 418 ? 9.078 -11.172 -12.109 1 98.12 418 THR B CA 1
ATOM 11578 C C . THR B 1 418 ? 10.242 -12.148 -11.969 1 98.12 418 THR B C 1
ATOM 11580 O O . THR B 1 418 ? 11.336 -11.766 -11.555 1 98.12 418 THR B O 1
ATOM 11583 N N . HIS B 1 419 ? 10.031 -13.352 -12.281 1 96.12 419 HIS B N 1
ATOM 11584 C CA . HIS B 1 419 ? 10.922 -14.477 -12.039 1 96.12 419 HIS B CA 1
ATOM 11585 C C . HIS B 1 419 ? 12.297 -14.242 -12.656 1 96.12 419 HIS B C 1
ATOM 11587 O O . HIS B 1 419 ? 13.32 -14.578 -12.055 1 96.12 419 HIS B O 1
ATOM 11593 N N . GLY B 1 420 ? 12.367 -13.664 -13.797 1 96.12 420 GLY B N 1
ATOM 11594 C CA . GLY B 1 420 ? 13.602 -13.5 -14.547 1 96.12 420 GLY B CA 1
ATOM 11595 C C . GLY B 1 420 ? 14.383 -12.266 -14.148 1 96.12 420 GLY B C 1
ATOM 11596 O O . GLY B 1 420 ? 15.492 -12.039 -14.633 1 96.12 420 GLY B O 1
ATOM 11597 N N . MET B 1 421 ? 13.859 -11.422 -13.266 1 97.38 421 MET B N 1
ATOM 11598 C CA . MET B 1 421 ? 14.547 -10.211 -12.828 1 97.38 421 MET B CA 1
ATOM 11599 C C . MET B 1 421 ? 15.719 -10.555 -11.914 1 97.38 421 MET B C 1
ATOM 11601 O O . MET B 1 421 ? 15.68 -11.555 -11.203 1 97.38 421 MET B O 1
ATOM 11605 N N . VAL B 1 422 ? 16.781 -9.742 -11.883 1 96.38 422 VAL B N 1
ATOM 11606 C CA . VAL B 1 422 ? 17.938 -9.945 -11.023 1 96.38 422 VAL B CA 1
ATOM 11607 C C . VAL B 1 422 ? 18.188 -8.688 -10.188 1 96.38 422 VAL B C 1
ATOM 11609 O O . VAL B 1 422 ? 18.625 -7.66 -10.711 1 96.38 422 VAL B O 1
ATOM 11612 N N . PRO B 1 423 ? 18.047 -8.75 -8.867 1 96.69 423 PRO B N 1
ATOM 11613 C CA . PRO B 1 423 ? 17.328 -9.812 -8.164 1 96.69 423 PRO B CA 1
ATOM 11614 C C . PRO B 1 423 ? 15.852 -9.883 -8.555 1 96.69 423 PRO B C 1
ATOM 11616 O O . PRO B 1 423 ? 15.359 -9.023 -9.289 1 96.69 423 PRO B O 1
ATOM 11619 N N . MET B 1 424 ? 15.211 -10.844 -8.047 1 96.88 424 MET B N 1
ATOM 11620 C CA . MET B 1 424 ? 13.828 -11.117 -8.43 1 96.88 424 MET B CA 1
ATOM 11621 C C . MET B 1 424 ? 12.914 -9.969 -8.008 1 96.88 424 MET B C 1
ATOM 11623 O O . MET B 1 424 ? 11.938 -9.664 -8.688 1 96.88 424 MET B O 1
ATOM 11627 N N . ASN B 1 425 ? 13.234 -9.266 -6.91 1 97.19 425 ASN B N 1
ATOM 11628 C CA . ASN B 1 425 ? 12.352 -8.242 -6.363 1 97.19 425 ASN B CA 1
ATOM 11629 C C . ASN B 1 425 ? 12.672 -6.859 -6.938 1 97.19 425 ASN B C 1
ATOM 11631 O O . ASN B 1 425 ? 12.188 -5.848 -6.438 1 97.19 425 ASN B O 1
ATOM 11635 N N . ARG B 1 426 ? 13.5 -6.734 -7.992 1 97.25 426 ARG B N 1
ATOM 11636 C CA . ARG B 1 426 ? 13.977 -5.469 -8.547 1 97.25 426 ARG B CA 1
ATOM 11637 C C . ARG B 1 426 ? 12.812 -4.531 -8.844 1 97.25 426 ARG B C 1
ATOM 11639 O O . ARG B 1 426 ? 12.852 -3.35 -8.492 1 97.25 426 ARG B O 1
ATOM 11646 N N . LEU B 1 427 ? 11.742 -4.996 -9.445 1 98.19 427 LEU B N 1
ATOM 11647 C CA . LEU B 1 427 ? 10.586 -4.164 -9.781 1 98.19 427 LEU B CA 1
ATOM 11648 C C . LEU B 1 427 ? 9.656 -4.02 -8.578 1 98.19 427 LEU B C 1
ATOM 11650 O O . LEU B 1 427 ? 9.07 -2.953 -8.367 1 98.19 427 LEU B O 1
ATOM 11654 N N . THR B 1 428 ? 9.555 -5.074 -7.738 1 98.06 428 THR B N 1
ATOM 11655 C CA . THR B 1 428 ? 8.539 -5.098 -6.691 1 98.06 428 THR B CA 1
ATOM 11656 C C . THR B 1 428 ? 9 -4.297 -5.477 1 98.06 428 THR B C 1
ATOM 11658 O O . THR B 1 428 ? 8.195 -3.971 -4.598 1 98.06 428 THR B O 1
ATOM 11661 N N . ASP B 1 429 ? 10.289 -4.004 -5.457 1 97.44 429 ASP B N 1
ATOM 11662 C CA . ASP B 1 429 ? 10.805 -3.139 -4.402 1 97.44 429 ASP B CA 1
ATOM 11663 C C . ASP B 1 429 ? 10.992 -1.71 -4.906 1 97.44 429 ASP B C 1
ATOM 11665 O O . ASP B 1 429 ? 11.477 -0.846 -4.172 1 97.44 429 ASP B O 1
ATOM 11669 N N . ASP B 1 430 ? 10.703 -1.38 -6.188 1 97.06 430 ASP B N 1
ATOM 11670 C CA . ASP B 1 430 ? 10.773 -0.06 -6.805 1 97.06 430 ASP B CA 1
ATOM 11671 C C . ASP B 1 430 ? 9.422 0.649 -6.738 1 97.06 430 ASP B C 1
ATOM 11673 O O . ASP B 1 430 ? 8.445 0.203 -7.355 1 97.06 430 ASP B O 1
ATOM 11677 N N . PRO B 1 431 ? 9.312 1.8 -5.961 1 96.06 431 PRO B N 1
ATOM 11678 C CA . PRO B 1 431 ? 8.023 2.471 -5.801 1 96.06 431 PRO B CA 1
ATOM 11679 C C . PRO B 1 431 ? 7.434 2.939 -7.129 1 96.06 431 PRO B C 1
ATOM 11681 O O . PRO B 1 431 ? 6.223 3.15 -7.23 1 96.06 431 PRO B O 1
ATOM 11684 N N . ARG B 1 432 ? 8.188 3.1 -8.25 1 95.75 432 ARG B N 1
ATOM 11685 C CA . ARG B 1 432 ? 7.703 3.496 -9.562 1 95.75 432 ARG B CA 1
ATOM 11686 C C . ARG B 1 432 ? 6.777 2.438 -10.156 1 95.75 432 ARG B C 1
ATOM 11688 O O . ARG B 1 432 ? 5.98 2.729 -11.047 1 95.75 432 ARG B O 1
ATOM 11695 N N . TRP B 1 433 ? 6.824 1.196 -9.625 1 97.94 433 TRP B N 1
ATOM 11696 C CA . TRP B 1 433 ? 6.023 0.089 -10.141 1 97.94 433 TRP B CA 1
ATOM 11697 C C . TRP B 1 433 ? 4.816 -0.168 -9.242 1 97.94 433 TRP B C 1
ATOM 11699 O O . TRP B 1 433 ? 3.977 -1.018 -9.555 1 97.94 433 TRP B O 1
ATOM 11709 N N . LEU B 1 434 ? 4.66 0.569 -8.117 1 97.62 434 LEU B N 1
ATOM 11710 C CA . LEU B 1 434 ? 3.539 0.369 -7.199 1 97.62 434 LEU B CA 1
ATOM 11711 C C . LEU B 1 434 ? 2.211 0.628 -7.906 1 97.62 434 LEU B C 1
ATOM 11713 O O . LEU B 1 434 ? 1.24 -0.105 -7.699 1 97.62 434 LEU B O 1
ATOM 11717 N N . PRO B 1 435 ? 2.098 1.628 -8.82 1 95.88 435 PRO B N 1
ATOM 11718 C CA . PRO B 1 435 ? 0.821 1.819 -9.508 1 95.88 435 PRO B CA 1
ATOM 11719 C C . PRO B 1 435 ? 0.429 0.62 -10.367 1 95.88 435 PRO B C 1
ATOM 11721 O O . PRO B 1 435 ? -0.722 0.176 -10.328 1 95.88 435 PRO B O 1
ATOM 11724 N N . ALA B 1 436 ? 1.376 0.07 -11.094 1 97.44 436 ALA B N 1
ATOM 11725 C CA . ALA B 1 436 ? 1.096 -1.078 -11.953 1 97.44 436 ALA B CA 1
ATOM 11726 C C . ALA B 1 436 ? 0.714 -2.303 -11.125 1 97.44 436 ALA B C 1
ATOM 11728 O O . ALA B 1 436 ? -0.214 -3.033 -11.477 1 97.44 436 ALA B O 1
ATOM 11729 N N . MET B 1 437 ? 1.408 -2.557 -10.023 1 98.25 437 MET B N 1
ATOM 11730 C CA . MET B 1 437 ? 1.112 -3.689 -9.148 1 98.25 437 MET B CA 1
ATOM 11731 C C . MET B 1 437 ? -0.235 -3.506 -8.461 1 98.25 437 MET B C 1
ATOM 11733 O O . MET B 1 437 ? -1.006 -4.457 -8.328 1 98.25 437 MET B O 1
ATOM 11737 N N . SER B 1 438 ? -0.481 -2.271 -8.008 1 97.31 438 SER B N 1
ATOM 11738 C CA . SER B 1 438 ? -1.719 -2.008 -7.277 1 97.31 438 SER B CA 1
ATOM 11739 C C . SER B 1 438 ? -2.939 -2.279 -8.148 1 97.31 438 SER B C 1
ATOM 11741 O O . SER B 1 438 ? -3.941 -2.82 -7.676 1 97.31 438 SER B O 1
ATOM 11743 N N . GLU B 1 439 ? -2.896 -1.884 -9.414 1 96 439 GLU B N 1
ATOM 11744 C CA . GLU B 1 439 ? -4.02 -2.129 -10.312 1 96 439 GLU B CA 1
ATOM 11745 C C . GLU B 1 439 ? -4.293 -3.623 -10.461 1 96 439 GLU B C 1
ATOM 11747 O O . GLU B 1 439 ? -5.449 -4.043 -10.516 1 96 439 GLU B O 1
ATOM 11752 N N . ARG B 1 440 ? -3.281 -4.41 -10.492 1 98.19 440 ARG B N 1
ATOM 11753 C CA . ARG B 1 440 ? -3.43 -5.852 -10.68 1 98.19 440 ARG B CA 1
ATOM 11754 C C . ARG B 1 440 ? -4.027 -6.504 -9.438 1 98.19 440 ARG B C 1
ATOM 11756 O O . ARG B 1 440 ? -4.836 -7.43 -9.547 1 98.19 440 ARG B O 1
ATOM 11763 N N . VAL B 1 441 ? -3.701 -5.988 -8.227 1 98.69 441 VAL B N 1
ATOM 11764 C CA . VAL B 1 441 ? -4.191 -6.562 -6.977 1 98.69 441 VAL B CA 1
ATOM 11765 C C . VAL B 1 441 ? -5.594 -6.039 -6.684 1 98.69 441 VAL B C 1
ATOM 11767 O O . VAL B 1 441 ? -6.508 -6.82 -6.41 1 98.69 441 VAL B O 1
ATOM 11770 N N . THR B 1 442 ? -5.809 -4.715 -6.742 1 98.25 442 THR B N 1
ATOM 11771 C CA . THR B 1 442 ? -7.074 -4.121 -6.332 1 98.25 442 THR B CA 1
ATOM 11772 C C . THR B 1 442 ? -8.203 -4.539 -7.273 1 98.25 442 THR B C 1
ATOM 11774 O O . THR B 1 442 ? -9.305 -4.848 -6.828 1 98.25 442 THR B O 1
ATOM 11777 N N . ARG B 1 443 ? -7.926 -4.598 -8.594 1 98.19 443 ARG B N 1
ATOM 11778 C CA . ARG B 1 443 ? -8.961 -4.961 -9.555 1 98.19 443 ARG B CA 1
ATOM 11779 C C . ARG B 1 443 ? -9.336 -6.434 -9.43 1 98.19 443 ARG B C 1
ATOM 11781 O O . ARG B 1 443 ? -10.492 -6.805 -9.641 1 98.19 443 ARG B O 1
ATOM 11788 N N . MET B 1 444 ? -8.32 -7.316 -9.047 1 98.62 444 MET B N 1
ATOM 11789 C CA . MET B 1 444 ? -8.625 -8.719 -8.781 1 98.62 444 MET B CA 1
ATOM 11790 C C . MET B 1 444 ? -9.648 -8.859 -7.66 1 98.62 444 MET B C 1
ATOM 11792 O O . MET B 1 444 ? -10.664 -9.531 -7.816 1 98.62 444 MET B O 1
ATOM 11796 N N . VAL B 1 445 ? -9.406 -8.148 -6.586 1 98.69 445 VAL B N 1
ATOM 11797 C CA . VAL B 1 445 ? -10.266 -8.234 -5.41 1 98.69 445 VAL B CA 1
ATOM 11798 C C . VAL B 1 445 ? -11.656 -7.699 -5.75 1 98.69 445 VAL B C 1
ATOM 11800 O O . VAL B 1 445 ? -12.664 -8.336 -5.441 1 98.69 445 VAL B O 1
ATOM 11803 N N . LEU B 1 446 ? -11.711 -6.59 -6.445 1 98.19 446 LEU B N 1
ATOM 11804 C CA . LEU B 1 446 ? -12.984 -5.93 -6.719 1 98.19 446 LEU B CA 1
ATOM 11805 C C . LEU B 1 446 ? -13.82 -6.75 -7.695 1 98.19 446 LEU B C 1
ATOM 11807 O O . LEU B 1 446 ? -15.055 -6.77 -7.602 1 98.19 446 LEU B O 1
ATOM 11811 N N . ARG B 1 447 ? -13.156 -7.422 -8.578 1 98.12 447 ARG B N 1
ATOM 11812 C CA . ARG B 1 447 ? -13.883 -8.25 -9.539 1 98.12 447 ARG B CA 1
ATOM 11813 C C . ARG B 1 447 ? -14.43 -9.508 -8.875 1 98.12 447 ARG B C 1
ATOM 11815 O O . ARG B 1 447 ? -15.555 -9.922 -9.148 1 98.12 447 ARG B O 1
ATOM 11822 N N . ASP B 1 448 ? -13.656 -10.133 -7.973 1 98.56 448 ASP B N 1
ATOM 11823 C CA . ASP B 1 448 ? -13.945 -11.516 -7.625 1 98.56 448 ASP B CA 1
ATOM 11824 C C . ASP B 1 448 ? -14.398 -11.641 -6.176 1 98.56 448 ASP B C 1
ATOM 11826 O O . ASP B 1 448 ? -14.695 -12.734 -5.699 1 98.56 448 ASP B O 1
ATOM 11830 N N . ARG B 1 449 ? -14.562 -10.586 -5.434 1 98 449 ARG B N 1
ATOM 11831 C CA . ARG B 1 449 ? -14.766 -10.594 -3.988 1 98 449 ARG B CA 1
ATOM 11832 C C . ARG B 1 449 ? -16.109 -11.211 -3.631 1 98 449 ARG B C 1
ATOM 11834 O O . ARG B 1 449 ? -16.312 -11.656 -2.498 1 98 449 ARG B O 1
ATOM 11841 N N . ASN B 1 450 ? -17.078 -11.312 -4.59 1 98.56 450 ASN B N 1
ATOM 11842 C CA . ASN B 1 450 ? -18.406 -11.836 -4.262 1 98.56 450 ASN B CA 1
ATOM 11843 C C . ASN B 1 450 ? -18.438 -13.359 -4.387 1 98.56 450 ASN B C 1
ATOM 11845 O O . ASN B 1 450 ? -19.453 -13.984 -4.047 1 98.56 450 ASN B O 1
ATOM 11849 N N . HIS B 1 451 ? -17.359 -14.078 -4.828 1 98.62 451 HIS B N 1
ATOM 11850 C CA . HIS B 1 451 ? -17.344 -15.523 -5.02 1 98.62 451 HIS B CA 1
ATOM 11851 C C . HIS B 1 451 ? -17.016 -16.25 -3.717 1 98.62 451 HIS B C 1
ATOM 11853 O O . HIS B 1 451 ? -15.93 -16.078 -3.166 1 98.62 451 HIS B O 1
ATOM 11859 N N . PRO B 1 452 ? -17.922 -17.156 -3.281 1 98.5 452 PRO B N 1
ATOM 11860 C CA . PRO B 1 452 ? -17.641 -17.891 -2.045 1 98.5 452 PRO B CA 1
ATOM 11861 C C . PRO B 1 452 ? -16.484 -18.859 -2.195 1 98.5 452 PRO B C 1
ATOM 11863 O O . PRO B 1 452 ? -15.836 -19.219 -1.207 1 98.5 452 PRO B O 1
ATOM 11866 N N . SER B 1 453 ? -16.156 -19.25 -3.441 1 98.75 453 SER B N 1
ATOM 11867 C CA . SER B 1 453 ? -15.102 -20.219 -3.686 1 98.75 453 SER B CA 1
ATOM 11868 C C . SER B 1 453 ? -13.727 -19.641 -3.395 1 98.75 453 SER B C 1
ATOM 11870 O O . SER B 1 453 ? -12.797 -20.375 -3.043 1 98.75 453 SER B O 1
ATOM 11872 N N . VAL B 1 454 ? -13.547 -18.328 -3.568 1 98.88 454 VAL B N 1
ATOM 11873 C CA . VAL B 1 454 ? -12.273 -17.703 -3.26 1 98.88 454 VAL B CA 1
ATOM 11874 C C . VAL B 1 454 ? -12.07 -17.656 -1.746 1 98.88 454 VAL B C 1
ATOM 11876 O O . VAL B 1 454 ? -12.812 -16.969 -1.037 1 98.88 454 VAL B O 1
ATOM 11879 N N . ILE B 1 455 ? -11.047 -18.328 -1.22 1 98.81 455 ILE B N 1
ATOM 11880 C CA . ILE B 1 455 ? -10.875 -18.375 0.229 1 98.81 455 ILE B CA 1
ATOM 11881 C C . ILE B 1 455 ? -9.523 -17.766 0.605 1 98.81 455 ILE B C 1
ATOM 11883 O O . ILE B 1 455 ? -9.273 -17.469 1.777 1 98.81 455 ILE B O 1
ATOM 11887 N N . ILE B 1 456 ? -8.656 -17.531 -0.378 1 98.81 456 ILE B N 1
ATOM 11888 C CA . ILE B 1 456 ? -7.344 -16.938 -0.175 1 98.81 456 ILE B CA 1
ATOM 11889 C C . ILE B 1 456 ? -7.039 -15.961 -1.312 1 98.81 456 ILE B C 1
ATOM 11891 O O . ILE B 1 456 ? -7.277 -16.266 -2.482 1 98.81 456 ILE B O 1
ATOM 11895 N N . TRP B 1 457 ? -6.582 -14.734 -0.994 1 98.81 457 TRP B N 1
ATOM 11896 C CA . TRP B 1 457 ? -6 -13.828 -1.975 1 98.81 457 TRP B CA 1
ATOM 11897 C C . TRP B 1 457 ? -4.488 -14.016 -2.068 1 98.81 457 TRP B C 1
ATOM 11899 O O . TRP B 1 457 ? -3.814 -14.203 -1.053 1 98.81 457 TRP B O 1
ATOM 11909 N N . SER B 1 458 ? -3.949 -14.055 -3.281 1 98.75 458 SER B N 1
ATOM 11910 C CA . SER B 1 458 ? -2.508 -14.156 -3.484 1 98.75 458 SER B CA 1
ATOM 11911 C C . SER B 1 458 ? -1.95 -12.891 -4.129 1 98.75 458 SER B C 1
ATOM 11913 O O . SER B 1 458 ? -2.574 -12.32 -5.027 1 98.75 458 SER B O 1
ATOM 11915 N N . LEU B 1 459 ? -0.76 -12.422 -3.682 1 98.69 459 LEU B N 1
ATOM 11916 C CA . LEU B 1 459 ? -0.152 -11.188 -4.172 1 98.69 459 LEU B CA 1
ATOM 11917 C C . LEU B 1 459 ? 0.662 -11.445 -5.438 1 98.69 459 LEU B C 1
ATOM 11919 O O . LEU B 1 459 ? 1.269 -10.531 -5.988 1 98.69 459 LEU B O 1
ATOM 11923 N N . GLY B 1 460 ? 0.712 -12.633 -5.918 1 98 460 GLY B N 1
ATOM 11924 C CA . GLY B 1 460 ? 1.523 -13 -7.07 1 98 460 GLY B CA 1
ATOM 11925 C C . GLY B 1 460 ? 2.355 -14.25 -6.84 1 98 460 GLY B C 1
ATOM 11926 O O . GLY B 1 460 ? 2.072 -15.031 -5.93 1 98 460 GLY B O 1
ATOM 11927 N N . ASN B 1 461 ? 3.289 -14.422 -7.762 1 97.31 461 ASN B N 1
ATOM 11928 C CA . ASN B 1 461 ? 4.141 -15.609 -7.789 1 97.31 461 ASN B CA 1
ATOM 11929 C C . ASN B 1 461 ? 5.582 -15.25 -8.141 1 97.31 461 ASN B C 1
ATOM 11931 O O . ASN B 1 461 ? 5.824 -14.477 -9.07 1 97.31 461 ASN B O 1
ATOM 11935 N N . GLU B 1 462 ? 6.504 -15.688 -7.426 1 96.56 462 GLU B N 1
ATOM 11936 C CA . GLU B 1 462 ? 7.93 -15.625 -7.734 1 96.56 462 GLU B CA 1
ATOM 11937 C C . GLU B 1 462 ? 8.328 -14.234 -8.227 1 96.56 462 GLU B C 1
ATOM 11939 O O . GLU B 1 462 ? 8.922 -14.094 -9.297 1 96.56 462 GLU B O 1
ATOM 11944 N N . SER B 1 463 ? 8.031 -13.242 -7.441 1 97.69 463 SER B N 1
ATOM 11945 C CA . SER B 1 463 ? 8.344 -11.852 -7.742 1 97.69 463 SER B CA 1
ATOM 11946 C C . SER B 1 463 ? 9.227 -11.234 -6.66 1 97.69 463 SER B C 1
ATOM 11948 O O . SER B 1 463 ? 9.227 -10.016 -6.469 1 97.69 463 SER B O 1
ATOM 11950 N N . GLY B 1 464 ? 9.961 -12.148 -5.918 1 96.81 464 GLY B N 1
ATOM 11951 C CA . GLY B 1 464 ? 10.672 -11.633 -4.758 1 96.81 464 GLY B CA 1
ATOM 11952 C C . GLY B 1 464 ? 9.766 -10.906 -3.779 1 96.81 464 GLY B C 1
ATOM 11953 O O . GLY B 1 464 ? 8.539 -10.938 -3.916 1 96.81 464 GLY B O 1
ATOM 11954 N N . HIS B 1 465 ? 10.289 -10.477 -2.697 1 97.69 465 HIS B N 1
ATOM 11955 C CA . HIS B 1 465 ? 9.547 -9.672 -1.735 1 97.69 465 HIS B CA 1
ATOM 11956 C C . HIS B 1 465 ? 10.047 -8.227 -1.72 1 97.69 465 HIS B C 1
ATOM 11958 O O . HIS B 1 465 ? 11.242 -7.98 -1.568 1 97.69 465 HIS B O 1
ATOM 11964 N N . GLY B 1 466 ? 9.18 -7.301 -2.006 1 97.62 466 GLY B N 1
ATOM 11965 C CA . GLY B 1 466 ? 9.5 -5.883 -1.944 1 97.62 466 GLY B CA 1
ATOM 11966 C C . GLY B 1 466 ? 8.453 -5.07 -1.201 1 97.62 466 GLY B C 1
ATOM 11967 O O . GLY B 1 466 ? 7.391 -5.586 -0.85 1 97.62 466 GLY B O 1
ATOM 11968 N N . ALA B 1 467 ? 8.695 -3.818 -0.969 1 98 467 ALA B N 1
ATOM 11969 C CA . ALA B 1 467 ? 7.836 -2.906 -0.221 1 98 467 ALA B CA 1
ATOM 11970 C C . ALA B 1 467 ? 6.461 -2.789 -0.875 1 98 467 ALA B C 1
ATOM 11972 O O . ALA B 1 467 ? 5.457 -2.578 -0.191 1 98 467 ALA B O 1
ATOM 11973 N N . ASN B 1 468 ? 6.402 -2.91 -2.197 1 98.5 468 ASN B N 1
ATOM 11974 C CA . ASN B 1 468 ? 5.121 -2.844 -2.891 1 98.5 468 ASN B CA 1
ATOM 11975 C C . ASN B 1 468 ? 4.191 -3.973 -2.457 1 98.5 468 ASN B C 1
ATOM 11977 O O . ASN B 1 468 ? 2.975 -3.781 -2.371 1 98.5 468 ASN B O 1
ATOM 11981 N N . HIS B 1 469 ? 4.797 -5.168 -2.168 1 98.62 469 HIS B N 1
ATOM 11982 C CA . HIS B 1 469 ? 3.992 -6.273 -1.66 1 98.62 469 HIS B CA 1
ATOM 11983 C C . HIS B 1 469 ? 3.42 -5.953 -0.283 1 98.62 469 HIS B C 1
ATOM 11985 O O . HIS B 1 469 ? 2.254 -6.246 -0.007 1 98.62 469 HIS B O 1
ATOM 11991 N N . ASP B 1 470 ? 4.254 -5.363 0.565 1 98.56 470 ASP B N 1
ATOM 11992 C CA . ASP B 1 470 ? 3.799 -4.996 1.902 1 98.56 470 ASP B CA 1
ATOM 11993 C C . ASP B 1 470 ? 2.631 -4.016 1.835 1 98.56 470 ASP B C 1
ATOM 11995 O O . ASP B 1 470 ? 1.663 -4.141 2.588 1 98.56 470 ASP B O 1
ATOM 11999 N N . ALA B 1 471 ? 2.707 -3.061 0.968 1 98.62 471 ALA B N 1
ATOM 12000 C CA . ALA B 1 471 ? 1.636 -2.088 0.774 1 98.62 471 ALA B CA 1
ATOM 12001 C C . ALA B 1 471 ? 0.341 -2.775 0.353 1 98.62 471 ALA B C 1
ATOM 12003 O O . ALA B 1 471 ? -0.72 -2.525 0.93 1 98.62 471 ALA B O 1
ATOM 12004 N N . LEU B 1 472 ? 0.421 -3.631 -0.604 1 98.81 472 LEU B N 1
ATOM 12005 C CA . LEU B 1 472 ? -0.77 -4.238 -1.191 1 98.81 472 LEU B CA 1
ATOM 12006 C C . LEU B 1 472 ? -1.358 -5.293 -0.261 1 98.81 472 LEU B C 1
ATOM 12008 O O . LEU B 1 472 ? -2.574 -5.492 -0.234 1 98.81 472 LEU B O 1
ATOM 12012 N N . TYR B 1 473 ? -0.453 -5.988 0.591 1 98.69 473 TYR B N 1
ATOM 12013 C CA . TYR B 1 473 ? -0.934 -6.848 1.666 1 98.69 473 TYR B CA 1
ATOM 12014 C C . TYR B 1 473 ? -1.87 -6.086 2.596 1 98.69 473 TYR B C 1
ATOM 12016 O O . TYR B 1 473 ? -2.975 -6.551 2.893 1 98.69 473 TYR B O 1
ATOM 12024 N N . ARG B 1 474 ? -1.443 -4.949 3.004 1 98.5 474 ARG B N 1
ATOM 12025 C CA . ARG B 1 474 ? -2.234 -4.188 3.965 1 98.5 474 ARG B CA 1
ATOM 12026 C C . ARG B 1 474 ? -3.49 -3.619 3.312 1 98.5 474 ARG B C 1
ATOM 12028 O O . ARG B 1 474 ? -4.535 -3.504 3.957 1 98.5 474 ARG B O 1
ATOM 12035 N N . TRP B 1 475 ? -3.463 -3.229 2.035 1 98.56 475 TRP B N 1
ATOM 12036 C CA . TRP B 1 475 ? -4.66 -2.791 1.322 1 98.56 475 TRP B CA 1
ATOM 12037 C C . TRP B 1 475 ? -5.734 -3.871 1.349 1 98.56 475 TRP B C 1
ATOM 12039 O O . TRP B 1 475 ? -6.898 -3.59 1.646 1 98.56 475 TRP B O 1
ATOM 12049 N N . ILE B 1 476 ? -5.316 -5.145 1.036 1 98.62 476 ILE B N 1
ATOM 12050 C CA . ILE B 1 476 ? -6.273 -6.242 1.016 1 98.62 476 ILE B CA 1
ATOM 12051 C C . ILE B 1 476 ? -6.867 -6.434 2.41 1 98.62 476 ILE B C 1
ATOM 12053 O O . ILE B 1 476 ? -8.078 -6.605 2.559 1 98.62 476 ILE B O 1
ATOM 12057 N N . LYS B 1 477 ? -6 -6.371 3.473 1 97.88 477 LYS B N 1
ATOM 12058 C CA . LYS B 1 477 ? -6.461 -6.586 4.84 1 97.88 477 LYS B CA 1
ATOM 12059 C C . LYS B 1 477 ? -7.504 -5.547 5.238 1 97.88 477 LYS B C 1
ATOM 12061 O O . LYS B 1 477 ? -8.383 -5.824 6.055 1 97.88 477 LYS B O 1
ATOM 12066 N N . SER B 1 478 ? -7.414 -4.406 4.582 1 96.75 478 SER B N 1
ATOM 12067 C CA . SER B 1 478 ? -8.352 -3.328 4.883 1 96.75 478 SER B CA 1
ATOM 12068 C C . SER B 1 478 ? -9.664 -3.51 4.121 1 96.75 478 SER B C 1
ATOM 12070 O O . SER B 1 478 ? -10.742 -3.326 4.684 1 96.75 478 SER B O 1
ATOM 12072 N N . VAL B 1 479 ? -9.609 -3.938 2.883 1 97.25 479 VAL B N 1
ATOM 12073 C CA . VAL B 1 479 ? -10.766 -3.947 1.989 1 97.25 479 VAL B CA 1
ATOM 12074 C C . VAL B 1 479 ? -11.539 -5.254 2.154 1 97.25 479 VAL B C 1
ATOM 12076 O O . VAL B 1 479 ? -12.766 -5.277 2.041 1 97.25 479 VAL B O 1
ATOM 12079 N N . ASP B 1 480 ? -10.789 -6.344 2.398 1 97.56 480 ASP B N 1
ATOM 12080 C CA . ASP B 1 480 ? -11.43 -7.641 2.588 1 97.56 480 ASP B CA 1
ATOM 12081 C C . ASP B 1 480 ? -10.781 -8.406 3.736 1 97.56 480 ASP B C 1
ATOM 12083 O O . ASP B 1 480 ? -9.984 -9.32 3.508 1 97.56 480 ASP B O 1
ATOM 12087 N N . PRO B 1 481 ? -11.172 -8.164 4.906 1 95.88 481 PRO B N 1
ATOM 12088 C CA . PRO B 1 481 ? -10.617 -8.875 6.059 1 95.88 481 PRO B CA 1
ATOM 12089 C C . PRO B 1 481 ? -11.156 -10.289 6.199 1 95.88 481 PRO B C 1
ATOM 12091 O O . PRO B 1 481 ? -10.727 -11.031 7.09 1 95.88 481 PRO B O 1
ATOM 12094 N N . SER B 1 482 ? -12.133 -10.656 5.332 1 97.19 482 SER B N 1
ATOM 12095 C CA . SER B 1 482 ? -12.82 -11.938 5.484 1 97.19 482 SER B CA 1
ATOM 12096 C C . SER B 1 482 ? -11.984 -13.086 4.93 1 97.19 482 SER B C 1
ATOM 12098 O O . SER B 1 482 ? -12.305 -14.258 5.156 1 97.19 482 SER B O 1
ATOM 12100 N N . ARG B 1 483 ? -10.875 -12.852 4.289 1 98.38 483 ARG B N 1
ATOM 12101 C CA . ARG B 1 483 ? -10.023 -13.883 3.701 1 98.38 483 ARG B CA 1
ATOM 12102 C C . ARG B 1 483 ? -8.555 -13.609 4.012 1 98.38 483 ARG B C 1
ATOM 12104 O O . ARG B 1 483 ? -8.125 -12.453 4.059 1 98.38 483 ARG B O 1
ATOM 12111 N N . PRO B 1 484 ? -7.75 -14.68 4.234 1 98.62 484 PRO B N 1
ATOM 12112 C CA . PRO B 1 484 ? -6.309 -14.484 4.398 1 98.62 484 PRO B CA 1
ATOM 12113 C C . PRO B 1 484 ? -5.602 -14.164 3.086 1 98.62 484 PRO B C 1
ATOM 12115 O O . PRO B 1 484 ? -6.191 -14.312 2.012 1 98.62 484 PRO B O 1
ATOM 12118 N N . VAL B 1 485 ? -4.359 -13.633 3.199 1 98.75 485 VAL B N 1
ATOM 12119 C CA . VAL B 1 485 ? -3.49 -13.305 2.072 1 98.75 485 VAL B CA 1
ATOM 12120 C C . VAL B 1 485 ? -2.271 -14.227 2.07 1 98.75 485 VAL B C 1
ATOM 12122 O O . VAL B 1 485 ? -1.676 -14.477 3.119 1 98.75 485 VAL B O 1
ATOM 12125 N N . GLN B 1 486 ? -1.938 -14.82 0.925 1 98.62 486 GLN B N 1
ATOM 12126 C CA . GLN B 1 486 ? -0.709 -15.594 0.827 1 98.62 486 GLN B CA 1
ATOM 12127 C C . GLN B 1 486 ? 0.267 -14.961 -0.16 1 98.62 486 GLN B C 1
ATOM 12129 O O . GLN B 1 486 ? -0.149 -14.305 -1.114 1 98.62 486 GLN B O 1
ATOM 12134 N N . TYR B 1 487 ? 1.519 -15.117 0.113 1 98.44 487 TYR B N 1
ATOM 12135 C CA . TYR B 1 487 ? 2.596 -14.734 -0.791 1 98.44 487 TYR B CA 1
ATOM 12136 C C . TYR B 1 487 ? 3.863 -15.531 -0.499 1 98.44 487 TYR B C 1
ATOM 12138 O O . TYR B 1 487 ? 4.355 -15.531 0.631 1 98.44 487 TYR B O 1
ATOM 12146 N N . GLU B 1 488 ? 4.348 -16.172 -1.491 1 97.06 488 GLU B N 1
ATOM 12147 C CA . GLU B 1 488 ? 5.469 -17.094 -1.271 1 97.06 488 GLU B CA 1
ATOM 12148 C C . GLU B 1 488 ? 6.801 -16.359 -1.391 1 97.06 488 GLU B C 1
ATOM 12150 O O . GLU B 1 488 ? 7.801 -16.781 -0.797 1 97.06 488 GLU B O 1
ATOM 12155 N N . GLY B 1 489 ? 6.852 -15.219 -2.162 1 94.88 489 GLY B N 1
ATOM 12156 C CA . GLY B 1 489 ? 8.125 -14.555 -2.404 1 94.88 489 GLY B CA 1
ATOM 12157 C C . GLY B 1 489 ? 8.812 -14.102 -1.131 1 94.88 489 GLY B C 1
ATOM 12158 O O . GLY B 1 489 ? 8.148 -13.828 -0.126 1 94.88 489 GLY B O 1
ATOM 12159 N N . GLY B 1 490 ? 10.141 -14.039 -1.158 1 93.25 490 GLY B N 1
ATOM 12160 C CA . GLY B 1 490 ? 10.898 -13.656 0.021 1 93.25 490 GLY B CA 1
ATOM 12161 C C . GLY B 1 490 ? 11.016 -14.773 1.043 1 93.25 490 GLY B C 1
ATOM 12162 O O . GLY B 1 490 ? 11.086 -14.516 2.246 1 93.25 490 GLY B O 1
ATOM 12163 N N . GLY B 1 491 ? 10.898 -16.016 0.594 1 92.88 491 GLY B N 1
ATOM 12164 C CA . GLY B 1 491 ? 11.094 -17.156 1.471 1 92.88 491 GLY B CA 1
ATOM 12165 C C . GLY B 1 491 ? 9.797 -17.703 2.039 1 92.88 491 GLY B C 1
ATOM 12166 O O . GLY B 1 491 ? 9.812 -18.641 2.83 1 92.88 491 GLY B O 1
ATOM 12167 N N . ALA B 1 492 ? 8.633 -17.062 1.747 1 94.25 492 ALA B N 1
ATOM 12168 C CA . ALA B 1 492 ? 7.293 -17.531 2.084 1 94.25 492 ALA B CA 1
ATOM 12169 C C . ALA B 1 492 ? 6.977 -17.281 3.557 1 94.25 492 ALA B C 1
ATOM 12171 O O . ALA B 1 492 ? 6.027 -17.844 4.102 1 94.25 492 ALA B O 1
ATOM 12172 N N . ASP B 1 493 ? 7.727 -16.562 4.25 1 94 493 ASP B N 1
ATOM 12173 C CA . ASP B 1 493 ? 7.473 -16.297 5.66 1 94 493 ASP B CA 1
ATOM 12174 C C . ASP B 1 493 ? 7.641 -14.82 5.984 1 94 493 ASP B C 1
ATOM 12176 O O . ASP B 1 493 ? 8.039 -14.461 7.098 1 94 493 ASP B O 1
ATOM 12180 N N . THR B 1 494 ? 7.453 -13.977 4.961 1 95.88 494 THR B N 1
ATOM 12181 C CA . THR B 1 494 ? 7.543 -12.539 5.164 1 95.88 494 THR B CA 1
ATOM 12182 C C . THR B 1 494 ? 6.301 -12.016 5.883 1 95.88 494 THR B C 1
ATOM 12184 O O . THR B 1 494 ? 5.387 -12.789 6.195 1 95.88 494 THR B O 1
ATOM 12187 N N . THR B 1 495 ? 6.234 -10.719 6.148 1 93.94 495 THR B N 1
ATOM 12188 C CA . THR B 1 495 ? 5.09 -10.094 6.801 1 93.94 495 THR B CA 1
ATOM 12189 C C . THR B 1 495 ? 3.955 -9.867 5.801 1 93.94 495 THR B C 1
ATOM 12191 O O . THR B 1 495 ? 2.836 -9.531 6.191 1 93.94 495 THR B O 1
ATOM 12194 N N . ALA B 1 496 ? 4.199 -10.203 4.516 1 97.5 496 ALA B N 1
ATOM 12195 C CA . ALA B 1 496 ? 3.191 -9.984 3.482 1 97.5 496 ALA B CA 1
ATOM 12196 C C . ALA B 1 496 ? 2.348 -11.234 3.262 1 97.5 496 ALA B C 1
ATOM 12198 O O . ALA B 1 496 ? 1.701 -11.383 2.221 1 97.5 496 ALA B O 1
ATOM 12199 N N . THR B 1 497 ? 2.4 -12.195 4.203 1 98.25 497 THR B N 1
ATOM 12200 C CA . THR B 1 497 ? 1.643 -13.43 4.035 1 98.25 497 THR B CA 1
ATOM 12201 C C . THR B 1 497 ? 1.081 -13.906 5.371 1 98.25 497 THR B C 1
ATOM 12203 O O . THR B 1 497 ? 1.742 -13.789 6.406 1 98.25 497 THR B O 1
ATOM 12206 N N . ASP B 1 498 ? -0.171 -14.383 5.391 1 98.44 498 ASP B N 1
ATOM 12207 C CA . ASP B 1 498 ? -0.829 -14.953 6.562 1 98.44 498 ASP B CA 1
ATOM 12208 C C . ASP B 1 498 ? -0.568 -16.453 6.664 1 98.44 498 ASP B C 1
ATOM 12210 O O . ASP B 1 498 ? -0.81 -17.062 7.707 1 98.44 498 ASP B O 1
ATOM 12214 N N . ILE B 1 499 ? -0.085 -17.047 5.523 1 98.5 499 ILE B N 1
ATOM 12215 C CA . ILE B 1 499 ? 0.143 -18.484 5.367 1 98.5 499 ILE B CA 1
ATOM 12216 C C . ILE B 1 499 ? 1.577 -18.719 4.91 1 98.5 499 ILE B C 1
ATOM 12218 O O . ILE B 1 499 ? 2.064 -18.062 3.992 1 98.5 499 ILE B O 1
ATOM 12222 N N . ILE B 1 500 ? 2.309 -19.641 5.664 1 98 500 ILE B N 1
ATOM 12223 C CA . ILE B 1 500 ? 3.574 -20.109 5.113 1 98 500 ILE B CA 1
ATOM 12224 C C . ILE B 1 500 ? 3.309 -20.984 3.893 1 98 500 ILE B C 1
ATOM 12226 O O . ILE B 1 500 ? 2.711 -22.062 4.012 1 98 500 ILE B O 1
ATOM 12230 N N . CYS B 1 501 ? 3.729 -20.531 2.75 1 98.19 501 CYS B N 1
ATOM 12231 C CA . CYS B 1 501 ? 3.361 -21.25 1.536 1 98.19 501 CYS B CA 1
ATOM 12232 C C . CYS B 1 501 ? 4.582 -21.5 0.656 1 98.19 501 CYS B C 1
ATOM 12234 O O . CYS B 1 501 ? 4.609 -21.078 -0.503 1 98.19 501 CYS B O 1
ATOM 12236 N N . PRO B 1 502 ? 5.551 -22.281 1.11 1 97.44 502 PRO B N 1
ATOM 12237 C CA . PRO B 1 502 ? 6.77 -22.5 0.333 1 97.44 502 PRO B CA 1
ATOM 12238 C C . PRO B 1 502 ? 6.527 -23.375 -0.901 1 97.44 502 PRO B C 1
ATOM 12240 O O . PRO B 1 502 ? 5.559 -24.141 -0.942 1 97.44 502 PRO B O 1
ATOM 12243 N N . MET B 1 503 ? 7.414 -23.219 -1.844 1 96.62 503 MET B N 1
ATOM 12244 C CA . MET B 1 503 ? 7.402 -24.062 -3.035 1 96.62 503 MET B CA 1
ATOM 12245 C C . MET B 1 503 ? 8.391 -25.219 -2.895 1 96.62 503 MET B C 1
ATOM 12247 O O . MET B 1 503 ? 9.57 -25 -2.594 1 96.62 503 MET B O 1
ATOM 12251 N N . TYR B 1 504 ? 7.895 -26.391 -2.982 1 96.44 504 TYR B N 1
ATOM 12252 C CA . TYR B 1 504 ? 8.664 -27.625 -3.131 1 96.44 504 TYR B CA 1
ATOM 12253 C C . TYR B 1 504 ? 9.531 -27.875 -1.899 1 96.44 504 TYR B C 1
ATOM 12255 O O . TYR B 1 504 ? 10.617 -28.453 -2.002 1 96.44 504 TYR B O 1
ATOM 12263 N N . ALA B 1 505 ? 9.156 -27.297 -0.811 1 96.94 505 ALA B N 1
ATOM 12264 C CA . ALA B 1 505 ? 9.82 -27.688 0.431 1 96.94 505 ALA B CA 1
ATOM 12265 C C . ALA B 1 505 ? 9.703 -29.203 0.651 1 96.94 505 ALA B C 1
ATOM 12267 O O . ALA B 1 505 ? 8.656 -29.797 0.387 1 96.94 505 ALA B O 1
ATOM 12268 N N . ARG B 1 506 ? 10.812 -29.828 1.159 1 96.81 506 ARG B N 1
ATOM 12269 C CA . ARG B 1 506 ? 10.836 -31.266 1.375 1 96.81 506 ARG B CA 1
ATOM 12270 C C . ARG B 1 506 ? 10.242 -31.625 2.732 1 96.81 506 ARG B C 1
ATOM 12272 O O . ARG B 1 506 ? 10.039 -30.75 3.578 1 96.81 506 ARG B O 1
ATOM 12279 N N . VAL B 1 507 ? 9.875 -32.844 2.822 1 96.62 507 VAL B N 1
ATOM 12280 C CA . VAL B 1 507 ? 9.227 -33.312 4.051 1 96.62 507 VAL B CA 1
ATOM 12281 C C . VAL B 1 507 ? 10.242 -33.312 5.195 1 96.62 507 VAL B C 1
ATOM 12283 O O . VAL B 1 507 ? 9.953 -32.812 6.285 1 96.62 507 VAL B O 1
ATOM 12286 N N . ASP B 1 508 ? 11.469 -33.812 4.898 1 94.44 508 ASP B N 1
ATOM 12287 C CA . ASP B 1 508 ? 12.414 -34.062 5.988 1 94.44 508 ASP B CA 1
ATOM 12288 C C . ASP B 1 508 ? 13.742 -33.344 5.727 1 94.44 508 ASP B C 1
ATOM 12290 O O . ASP B 1 508 ? 14.586 -33.25 6.621 1 94.44 508 ASP B O 1
ATOM 12294 N N . GLU B 1 509 ? 13.891 -32.812 4.562 1 94.06 509 GLU B N 1
ATOM 12295 C CA . GLU B 1 509 ? 15.188 -32.25 4.176 1 94.06 509 GLU B CA 1
ATOM 12296 C C . GLU B 1 509 ? 15.125 -30.734 4.066 1 94.06 509 GLU B C 1
ATOM 12298 O O . GLU B 1 509 ? 14.219 -30.188 3.438 1 94.06 509 GLU B O 1
ATOM 12303 N N . ASP B 1 510 ? 16.078 -30.094 4.676 1 94.31 510 ASP B N 1
ATOM 12304 C CA . ASP B 1 510 ? 16.234 -28.641 4.531 1 94.31 510 ASP B CA 1
ATOM 12305 C C . ASP B 1 510 ? 16.891 -28.297 3.199 1 94.31 510 ASP B C 1
ATOM 12307 O O . ASP B 1 510 ? 17.641 -29.094 2.646 1 94.31 510 ASP B O 1
ATOM 12311 N N . GLN B 1 511 ? 16.578 -27.219 2.67 1 92.5 511 GLN B N 1
ATOM 12312 C CA . GLN B 1 511 ? 17.25 -26.609 1.525 1 92.5 511 GLN B CA 1
ATOM 12313 C C . GLN B 1 511 ? 17.828 -25.25 1.885 1 92.5 511 GLN B C 1
ATOM 12315 O O . GLN B 1 511 ? 17.172 -24.219 1.699 1 92.5 511 GLN B O 1
ATOM 12320 N N . PRO B 1 512 ? 19.047 -25.25 2.322 1 89.75 512 PRO B N 1
ATOM 12321 C CA . PRO B 1 512 ? 19.672 -24.016 2.783 1 89.75 512 PRO B CA 1
ATOM 12322 C C . PRO B 1 512 ? 19.938 -23.031 1.646 1 89.75 512 PRO B C 1
ATOM 12324 O O . PRO B 1 512 ? 20.344 -23.438 0.554 1 89.75 512 PRO B O 1
ATOM 12327 N N . PHE B 1 513 ? 19.656 -21.797 1.879 1 89.69 513 PHE B N 1
ATOM 12328 C CA . PHE B 1 513 ? 19.969 -20.672 1 1 89.69 513 PHE B CA 1
ATOM 12329 C C . PHE B 1 513 ? 20.281 -19.422 1.812 1 89.69 513 PHE B C 1
ATOM 12331 O O . PHE B 1 513 ? 19.625 -19.172 2.83 1 89.69 513 PHE B O 1
ATOM 12338 N N . PRO B 1 514 ? 21.375 -18.578 1.47 1 86.12 514 PRO B N 1
ATOM 12339 C CA . PRO B 1 514 ? 21.797 -17.438 2.279 1 86.12 514 PRO B CA 1
ATOM 12340 C C . PRO B 1 514 ? 20.656 -16.484 2.594 1 86.12 514 PRO B C 1
ATOM 12342 O O . PRO B 1 514 ? 20.531 -16.016 3.73 1 86.12 514 PRO B O 1
ATOM 12345 N N . ALA B 1 515 ? 19.703 -16.234 1.907 1 89 515 ALA B N 1
ATOM 12346 C CA . ALA B 1 515 ? 18.703 -15.18 2.119 1 89 515 ALA B CA 1
ATOM 12347 C C . ALA B 1 515 ? 17.312 -15.773 2.26 1 89 515 ALA B C 1
ATOM 12349 O O . ALA B 1 515 ? 16.484 -15.266 3.025 1 89 515 ALA B O 1
ATOM 12350 N N . VAL B 1 516 ? 17.016 -16.734 1.694 1 92.75 516 VAL B N 1
ATOM 12351 C CA . VAL B 1 516 ? 15.664 -17.281 1.701 1 92.75 516 VAL B CA 1
ATOM 12352 C C . VAL B 1 516 ? 15.734 -18.797 1.862 1 92.75 516 VAL B C 1
ATOM 12354 O O . VAL B 1 516 ? 15.25 -19.547 1.003 1 92.75 516 VAL B O 1
ATOM 12357 N N . PRO B 1 517 ? 16.219 -19.266 3.049 1 91.56 517 PRO B N 1
ATOM 12358 C CA . PRO B 1 517 ? 16.281 -20.719 3.246 1 91.56 517 PRO B CA 1
ATOM 12359 C C . PRO B 1 517 ? 14.906 -21.375 3.236 1 91.56 517 PRO B C 1
ATOM 12361 O O . PRO B 1 517 ? 13.93 -20.781 3.695 1 91.56 517 PRO B O 1
ATOM 12364 N N . LYS B 1 518 ? 14.867 -22.547 2.723 1 94 518 LYS B N 1
ATOM 12365 C CA . LYS B 1 518 ? 13.664 -23.375 2.77 1 94 518 LYS B CA 1
ATOM 12366 C C . LYS B 1 518 ? 13.828 -24.531 3.74 1 94 518 LYS B C 1
ATOM 12368 O O . LYS B 1 518 ? 14.617 -25.453 3.49 1 94 518 LYS B O 1
ATOM 12373 N N . TRP B 1 519 ? 13.055 -24.547 4.77 1 95.44 519 TRP B N 1
ATOM 12374 C CA . TRP B 1 519 ? 13.094 -25.609 5.77 1 95.44 519 TRP B CA 1
ATOM 12375 C C . TRP B 1 519 ? 12.195 -26.766 5.367 1 95.44 519 TRP B C 1
ATOM 12377 O O . TRP B 1 519 ? 11.25 -26.594 4.59 1 95.44 519 TRP B O 1
ATOM 12387 N N . SER B 1 520 ? 12.602 -27.984 5.855 1 96.94 520 SER B N 1
ATOM 12388 C CA . SER B 1 520 ? 11.633 -29.062 5.719 1 96.94 520 SER B CA 1
ATOM 12389 C C . SER B 1 520 ? 10.305 -28.703 6.383 1 96.94 520 SER B C 1
ATOM 12391 O O . SER B 1 520 ? 10.281 -27.969 7.375 1 96.94 520 SER B O 1
ATOM 12393 N N . ILE B 1 521 ? 9.258 -29.172 5.836 1 97.56 521 ILE B N 1
ATOM 12394 C CA . ILE B 1 521 ? 7.945 -28.719 6.281 1 97.56 521 ILE B CA 1
ATOM 12395 C C . ILE B 1 521 ? 7.715 -29.156 7.727 1 97.56 521 ILE B C 1
ATOM 12397 O O . ILE B 1 521 ? 7.062 -28.438 8.5 1 97.56 521 ILE B O 1
ATOM 12401 N N . LYS B 1 522 ? 8.25 -30.312 8.18 1 95.75 522 LYS B N 1
ATOM 12402 C CA . LYS B 1 522 ? 8.141 -30.734 9.57 1 95.75 522 LYS B CA 1
ATOM 12403 C C . LYS B 1 522 ? 8.891 -29.797 10.5 1 95.75 522 LYS B C 1
ATOM 12405 O O . LYS B 1 522 ? 8.375 -29.406 11.555 1 95.75 522 LYS B O 1
ATOM 12410 N N . LYS B 1 523 ? 10.047 -29.406 10.086 1 95.5 523 LYS B N 1
ATOM 12411 C CA . LYS B 1 523 ? 10.875 -28.5 10.875 1 95.5 523 LYS B CA 1
ATOM 12412 C C . LYS B 1 523 ? 10.273 -27.109 10.938 1 95.5 523 LYS B C 1
ATOM 12414 O O . LYS B 1 523 ? 10.312 -26.453 11.977 1 95.5 523 LYS B O 1
ATOM 12419 N N . TRP B 1 524 ? 9.797 -26.656 9.82 1 96.12 524 TRP B N 1
ATOM 12420 C CA . TRP B 1 524 ? 9.258 -25.297 9.711 1 96.12 524 TRP B CA 1
ATOM 12421 C C . TRP B 1 524 ? 8.195 -25.047 10.773 1 96.12 524 TRP B C 1
ATOM 12423 O O . TRP B 1 524 ? 8.156 -23.969 11.375 1 96.12 524 TRP B O 1
ATOM 12433 N N . LEU B 1 525 ? 7.391 -25.969 11.07 1 93.62 525 LEU B N 1
ATOM 12434 C CA . LEU B 1 525 ? 6.316 -25.859 12.055 1 93.62 525 LEU B CA 1
ATOM 12435 C C . LEU B 1 525 ? 6.883 -25.656 13.453 1 93.62 525 LEU B C 1
ATOM 12437 O O . LEU B 1 525 ? 6.195 -25.141 14.336 1 93.62 525 LEU B O 1
ATOM 12441 N N . SER B 1 526 ? 8.125 -26.078 13.633 1 91.69 526 SER B N 1
ATOM 12442 C CA . SER B 1 526 ? 8.688 -26.094 14.984 1 91.69 526 SER B CA 1
ATOM 12443 C C . SER B 1 526 ? 9.57 -24.875 15.227 1 91.69 526 SER B C 1
ATOM 12445 O O . SER B 1 526 ? 10.125 -24.719 16.312 1 91.69 526 SER B O 1
ATOM 12447 N N . LEU B 1 527 ? 9.719 -24.016 14.195 1 93.19 527 LEU B N 1
ATOM 12448 C CA . LEU B 1 527 ? 10.562 -22.844 14.367 1 93.19 527 LEU B CA 1
ATOM 12449 C C . LEU B 1 527 ? 9.984 -21.906 15.414 1 93.19 527 LEU B C 1
ATOM 12451 O O . LEU B 1 527 ? 8.766 -21.719 15.492 1 93.19 527 LEU B O 1
ATOM 12455 N N . PRO B 1 528 ? 10.781 -21.266 16.234 1 92.88 528 PRO B N 1
ATOM 12456 C CA . PRO B 1 528 ? 10.281 -20.375 17.297 1 92.88 528 PRO B CA 1
ATOM 12457 C C . PRO B 1 528 ? 9.492 -19.188 16.75 1 92.88 528 PRO B C 1
ATOM 12459 O O . PRO B 1 528 ? 9.938 -18.531 15.805 1 92.88 528 PRO B O 1
ATOM 12462 N N . GLY B 1 529 ? 8.344 -19.016 17.281 1 91.5 529 GLY B N 1
ATOM 12463 C CA . GLY B 1 529 ? 7.543 -17.844 16.969 1 91.5 529 GLY B CA 1
ATOM 12464 C C . GLY B 1 529 ? 6.676 -18.031 15.727 1 91.5 529 GLY B C 1
ATOM 12465 O O . GLY B 1 529 ? 5.84 -17.172 15.422 1 91.5 529 GLY B O 1
ATOM 12466 N N . GLU B 1 530 ? 6.855 -19.125 15.031 1 93.12 530 GLU B N 1
ATOM 12467 C CA . GLU B 1 530 ? 6.043 -19.344 13.836 1 93.12 530 GLU B CA 1
ATOM 12468 C C . GLU B 1 530 ? 4.684 -19.938 14.203 1 93.12 530 GLU B C 1
ATOM 12470 O O . GLU B 1 530 ? 4.605 -21.062 14.68 1 93.12 530 GLU B O 1
ATOM 12475 N N . LEU B 1 531 ? 3.6 -19.141 14.055 1 94.56 531 LEU B N 1
ATOM 12476 C CA . LEU B 1 531 ? 2.266 -19.547 14.477 1 94.56 531 LEU B CA 1
ATOM 12477 C C . LEU B 1 531 ? 1.327 -19.672 13.281 1 94.56 531 LEU B C 1
ATOM 12479 O O . LEU B 1 531 ? 0.163 -20.047 13.438 1 94.56 531 LEU B O 1
ATOM 12483 N N . ARG B 1 532 ? 1.819 -19.516 12.141 1 97.75 532 ARG B N 1
ATOM 12484 C CA . ARG B 1 532 ? 0.984 -19.516 10.945 1 97.75 532 ARG B CA 1
ATOM 12485 C C . ARG B 1 532 ? 0.777 -20.938 10.43 1 97.75 532 ARG B C 1
ATOM 12487 O O . ARG B 1 532 ? 1.617 -21.812 10.648 1 97.75 532 ARG B O 1
ATOM 12494 N N . PRO B 1 533 ? -0.435 -21.156 9.633 1 98.38 533 PRO B N 1
ATOM 12495 C CA . PRO B 1 533 ? -0.567 -22.438 8.938 1 98.38 533 PRO B CA 1
ATOM 12496 C C . PRO B 1 533 ? 0.413 -22.578 7.77 1 98.38 533 PRO B C 1
ATOM 12498 O O . PRO B 1 533 ? 0.888 -21.578 7.234 1 98.38 533 PRO B O 1
ATOM 12501 N N . LEU B 1 534 ? 0.783 -23.844 7.488 1 98.56 534 LEU B N 1
ATOM 12502 C CA . LEU B 1 534 ? 1.672 -24.109 6.367 1 98.56 534 LEU B CA 1
ATOM 12503 C C . LEU B 1 534 ? 0.939 -24.875 5.27 1 98.56 534 LEU B C 1
ATOM 12505 O O . LEU B 1 534 ? 0.421 -25.969 5.508 1 98.56 534 LEU B O 1
ATOM 12509 N N . ILE B 1 535 ? 0.767 -24.281 4.133 1 98.81 535 ILE B N 1
ATOM 12510 C CA . ILE B 1 535 ? 0.142 -24.844 2.939 1 98.81 535 ILE B CA 1
ATOM 12511 C C . ILE B 1 535 ? 1.055 -24.641 1.733 1 98.81 535 ILE B C 1
ATOM 12513 O O . ILE B 1 535 ? 1.313 -23.5 1.334 1 98.81 535 ILE B O 1
ATOM 12517 N N . LEU B 1 536 ? 1.528 -25.688 1.13 1 98.5 536 LEU B N 1
ATOM 12518 C CA . LEU B 1 536 ? 2.455 -25.547 0.012 1 98.5 536 LEU B CA 1
ATOM 12519 C C . LEU B 1 536 ? 1.738 -25.016 -1.225 1 98.5 536 LEU B C 1
ATOM 12521 O O . LEU B 1 536 ? 0.843 -25.672 -1.76 1 98.5 536 LEU B O 1
ATOM 12525 N N . CYS B 1 537 ? 2.166 -23.828 -1.665 1 98.19 537 CYS B N 1
ATOM 12526 C CA . CYS B 1 537 ? 1.496 -23.281 -2.836 1 98.19 537 CYS B CA 1
ATOM 12527 C C . CYS B 1 537 ? 1.893 -24.031 -4.102 1 98.19 537 CYS B C 1
ATOM 12529 O O . CYS B 1 537 ? 1.177 -23.984 -5.102 1 98.19 537 CYS B O 1
ATOM 12531 N N . GLU B 1 538 ? 3.043 -24.719 -4.055 1 97.81 538 GLU B N 1
ATOM 12532 C CA . GLU B 1 538 ? 3.494 -25.672 -5.059 1 97.81 538 GLU B CA 1
ATOM 12533 C C . GLU B 1 538 ? 4.246 -26.828 -4.414 1 97.81 538 GLU B C 1
ATOM 12535 O O . GLU B 1 538 ? 5.141 -26.625 -3.596 1 97.81 538 GLU B O 1
ATOM 12540 N N . TYR B 1 539 ? 3.828 -27.984 -4.777 1 97.62 539 TYR B N 1
ATOM 12541 C CA . TYR B 1 539 ? 4.59 -29.172 -4.43 1 97.62 539 TYR B CA 1
ATOM 12542 C C . TYR B 1 539 ? 4.336 -30.297 -5.43 1 97.62 539 TYR B C 1
ATOM 12544 O O . TYR B 1 539 ? 3.477 -30.172 -6.305 1 97.62 539 TYR B O 1
ATOM 12552 N N . ALA B 1 540 ? 5.105 -31.328 -5.406 1 97.69 540 ALA B N 1
ATOM 12553 C CA . ALA B 1 540 ? 4.949 -32.469 -6.297 1 97.69 540 ALA B CA 1
ATOM 12554 C C . ALA B 1 540 ? 4.848 -32.031 -7.75 1 97.69 540 ALA B C 1
ATOM 12556 O O . ALA B 1 540 ? 3.768 -32.062 -8.344 1 97.69 540 ALA B O 1
ATOM 12557 N N . HIS B 1 541 ? 5.938 -31.656 -8.352 1 97.25 541 HIS B N 1
ATOM 12558 C CA . HIS B 1 541 ? 5.988 -31.219 -9.742 1 97.25 541 HIS B CA 1
ATOM 12559 C C . HIS B 1 541 ? 5.703 -32.375 -10.695 1 97.25 541 HIS B C 1
ATOM 12561 O O . HIS B 1 541 ? 6.535 -33.281 -10.859 1 97.25 541 HIS B O 1
ATOM 12567 N N . ALA B 1 542 ? 4.645 -32.406 -11.375 1 97.25 542 ALA B N 1
ATOM 12568 C CA . ALA B 1 542 ? 4.109 -33.562 -12.07 1 97.25 542 ALA B CA 1
ATOM 12569 C C . ALA B 1 542 ? 4.609 -33.625 -13.516 1 97.25 542 ALA B C 1
ATOM 12571 O O . ALA B 1 542 ? 3.875 -34.031 -14.422 1 97.25 542 ALA B O 1
ATOM 12572 N N . MET B 1 543 ? 5.816 -33.281 -13.758 1 96.88 543 MET B N 1
ATOM 12573 C CA . MET B 1 543 ? 6.379 -33.219 -15.102 1 96.88 543 MET B CA 1
ATOM 12574 C C . MET B 1 543 ? 6.723 -34.625 -15.609 1 96.88 543 MET B C 1
ATOM 12576 O O . MET B 1 543 ? 7.543 -35.312 -15.008 1 96.88 543 MET B O 1
ATOM 12580 N N . GLY B 1 544 ? 6.117 -35.094 -16.719 1 96.44 544 GLY B N 1
ATOM 12581 C CA . GLY B 1 544 ? 6.367 -36.406 -17.266 1 96.44 544 GLY B CA 1
ATOM 12582 C C . GLY B 1 544 ? 6.059 -37.531 -16.297 1 96.44 544 GLY B C 1
ATOM 12583 O O . GLY B 1 544 ? 4.992 -37.562 -15.68 1 96.44 544 GLY B O 1
ATOM 12584 N N . ASN B 1 545 ? 6.875 -38.562 -16.359 1 97.38 545 ASN B N 1
ATOM 12585 C CA . ASN B 1 545 ? 6.797 -39.625 -15.383 1 97.38 545 ASN B CA 1
ATOM 12586 C C . ASN B 1 545 ? 7.383 -39.219 -14.039 1 97.38 545 ASN B C 1
ATOM 12588 O O . ASN B 1 545 ? 8.586 -39.344 -13.805 1 97.38 545 ASN B O 1
ATOM 12592 N N . SER B 1 546 ? 6.461 -38.719 -13.203 1 97.31 546 SER B N 1
ATOM 12593 C CA . SER B 1 546 ? 6.898 -38.031 -11.977 1 97.31 546 SER B CA 1
ATOM 12594 C C . SER B 1 546 ? 6.02 -38.438 -10.797 1 97.31 546 SER B C 1
ATOM 12596 O O . SER B 1 546 ? 5.527 -39.562 -10.727 1 97.31 546 SER B O 1
ATOM 12598 N N . LEU B 1 547 ? 5.988 -37.562 -9.734 1 97.44 547 LEU B N 1
ATOM 12599 C CA . LEU B 1 547 ? 5.172 -37.656 -8.531 1 97.44 547 LEU B CA 1
ATOM 12600 C C . LEU B 1 547 ? 5.699 -38.75 -7.605 1 97.44 547 LEU B C 1
ATOM 12602 O O . LEU B 1 547 ? 4.941 -39.344 -6.812 1 97.44 547 LEU B O 1
ATOM 12606 N N . GLY B 1 548 ? 6.945 -39.188 -7.711 1 96.88 548 GLY B N 1
ATOM 12607 C CA . GLY B 1 548 ? 7.559 -40.062 -6.719 1 96.88 548 GLY B CA 1
ATOM 12608 C C . GLY B 1 548 ? 7.656 -39.438 -5.348 1 96.88 548 GLY B C 1
ATOM 12609 O O . GLY B 1 548 ? 7.926 -38.25 -5.23 1 96.88 548 GLY B O 1
ATOM 12610 N N . GLY B 1 549 ? 7.402 -40.219 -4.328 1 95.69 549 GLY B N 1
ATOM 12611 C CA . GLY B 1 549 ? 7.512 -39.719 -2.963 1 95.69 549 GLY B CA 1
ATOM 12612 C C . GLY B 1 549 ? 6.273 -38.969 -2.494 1 95.69 549 GLY B C 1
ATOM 12613 O O . GLY B 1 549 ? 6.254 -38.438 -1.394 1 95.69 549 GLY B O 1
ATOM 12614 N N . PHE B 1 550 ? 5.188 -39 -3.283 1 97.56 550 PHE B N 1
ATOM 12615 C CA . PHE B 1 550 ? 3.961 -38.281 -2.994 1 97.56 550 PHE B CA 1
ATOM 12616 C C . PHE B 1 550 ? 3.359 -38.75 -1.669 1 97.56 550 PHE B C 1
ATOM 12618 O O . PHE B 1 550 ? 2.855 -37.906 -0.898 1 97.56 550 PHE B O 1
ATOM 12625 N N . ALA B 1 551 ? 3.467 -39.969 -1.355 1 96.94 551 ALA B N 1
ATOM 12626 C CA . ALA B 1 551 ? 2.902 -40.562 -0.144 1 96.94 551 ALA B CA 1
ATOM 12627 C C . ALA B 1 551 ? 3.539 -39.938 1.105 1 96.94 551 ALA B C 1
ATOM 12629 O O . ALA B 1 551 ? 2.877 -39.812 2.135 1 96.94 551 ALA B O 1
ATOM 12630 N N . LYS B 1 552 ? 4.797 -39.562 1.014 1 96.56 552 LYS B N 1
ATOM 12631 C CA . LYS B 1 552 ? 5.492 -38.969 2.154 1 96.56 552 LYS B CA 1
ATOM 12632 C C . LYS B 1 552 ? 4.871 -37.656 2.549 1 96.56 552 LYS B C 1
ATOM 12634 O O . LYS B 1 552 ? 4.734 -37.344 3.736 1 96.56 552 LYS B O 1
ATOM 12639 N N . TYR B 1 553 ? 4.562 -36.812 1.596 1 97.94 553 TYR B N 1
ATOM 12640 C CA . TYR B 1 553 ? 3.879 -35.562 1.874 1 97.94 553 TYR B CA 1
ATOM 12641 C C . TYR B 1 553 ? 2.562 -35.812 2.604 1 97.94 553 TYR B C 1
ATOM 12643 O O . TYR B 1 553 ? 2.283 -35.156 3.621 1 97.94 553 TYR B O 1
ATOM 12651 N N . TRP B 1 554 ? 1.796 -36.719 2.158 1 98.12 554 TRP B N 1
ATOM 12652 C CA . TRP B 1 554 ? 0.452 -36.938 2.686 1 98.12 554 TRP B CA 1
ATOM 12653 C C . TRP B 1 554 ? 0.503 -37.594 4.059 1 98.12 554 TRP B C 1
ATOM 12655 O O . TRP B 1 554 ? -0.356 -37.344 4.906 1 98.12 554 TRP B O 1
ATOM 12665 N N . GLN B 1 555 ? 1.559 -38.469 4.258 1 96.81 555 GLN B N 1
ATOM 12666 C CA . GLN B 1 555 ? 1.777 -38.969 5.617 1 96.81 555 GLN B CA 1
ATOM 12667 C C . GLN B 1 555 ? 2.023 -37.812 6.582 1 96.81 555 GLN B C 1
ATOM 12669 O O . GLN B 1 555 ? 1.45 -37.75 7.672 1 96.81 555 GLN B O 1
ATOM 12674 N N . ALA B 1 556 ? 2.803 -36.844 6.145 1 97.56 556 ALA B N 1
ATOM 12675 C CA . ALA B 1 556 ? 3.102 -35.688 6.977 1 97.56 556 ALA B CA 1
ATOM 12676 C C . ALA B 1 556 ? 1.863 -34.812 7.172 1 97.56 556 ALA B C 1
ATOM 12678 O O . ALA B 1 556 ? 1.597 -34.344 8.281 1 97.56 556 ALA B O 1
ATOM 12679 N N . PHE B 1 557 ? 1.092 -34.594 6.133 1 98.31 557 PHE B N 1
ATOM 12680 C CA . PHE B 1 557 ? -0.109 -33.781 6.207 1 98.31 557 PHE B CA 1
ATOM 12681 C C . PHE B 1 557 ? -1.079 -34.312 7.246 1 98.31 557 PHE B C 1
ATOM 12683 O O . PHE B 1 557 ? -1.725 -33.562 7.965 1 98.31 557 PHE B O 1
ATOM 12690 N N . ARG B 1 558 ? -1.197 -35.625 7.328 1 97.5 558 ARG B N 1
ATOM 12691 C CA . ARG B 1 558 ? -2.152 -36.25 8.234 1 97.5 558 ARG B CA 1
ATOM 12692 C C . ARG B 1 558 ? -1.584 -36.344 9.648 1 97.5 558 ARG B C 1
ATOM 12694 O O . ARG B 1 558 ? -2.336 -36.438 10.617 1 97.5 558 ARG B O 1
ATOM 12701 N N . GLN B 1 559 ? -0.253 -36.312 9.742 1 96.19 559 GLN B N 1
ATOM 12702 C CA . GLN B 1 559 ? 0.398 -36.469 11.039 1 96.19 559 GLN B CA 1
ATOM 12703 C C . GLN B 1 559 ? 0.489 -35.125 11.781 1 96.19 559 GLN B C 1
ATOM 12705 O O . GLN B 1 559 ? 0.42 -35.094 13.008 1 96.19 559 GLN B O 1
ATOM 12710 N N . TYR B 1 560 ? 0.643 -33.969 11.031 1 96.31 560 TYR B N 1
ATOM 12711 C CA . TYR B 1 560 ? 0.851 -32.656 11.633 1 96.31 560 TYR B CA 1
ATOM 12712 C C . TYR B 1 560 ? -0.319 -31.734 11.328 1 96.31 560 TYR B C 1
ATOM 12714 O O . TYR B 1 560 ? -0.443 -31.234 10.219 1 96.31 560 TYR B O 1
ATOM 12722 N N . PRO B 1 561 ? -1.078 -31.328 12.305 1 95.44 561 PRO B N 1
ATOM 12723 C CA . PRO B 1 561 ? -2.328 -30.594 12.07 1 95.44 561 PRO B CA 1
ATOM 12724 C C . PRO B 1 561 ? -2.113 -29.266 11.344 1 95.44 561 PRO B C 1
ATOM 12726 O O . PRO B 1 561 ? -2.943 -28.875 10.516 1 95.44 561 PRO B O 1
ATOM 12729 N N . ARG B 1 562 ? -0.966 -28.531 11.555 1 97.38 562 ARG B N 1
ATOM 12730 C CA . ARG B 1 562 ? -0.749 -27.219 10.953 1 97.38 562 ARG B CA 1
ATOM 12731 C C . ARG B 1 562 ? -0.207 -27.344 9.531 1 97.38 562 ARG B C 1
ATOM 12733 O O . ARG B 1 562 ? -0.066 -26.344 8.828 1 97.38 562 ARG B O 1
ATOM 12740 N N . LEU B 1 563 ? 0.163 -28.625 9.125 1 98.19 563 LEU B N 1
ATOM 12741 C CA . LEU B 1 563 ? 0.445 -28.906 7.719 1 98.19 563 LEU B CA 1
ATOM 12742 C C . LEU B 1 563 ? -0.839 -29.219 6.957 1 98.19 563 LEU B C 1
ATOM 12744 O O . LEU B 1 563 ? -1.297 -30.359 6.941 1 98.19 563 LEU B O 1
ATOM 12748 N N . GLN B 1 564 ? -1.26 -28.172 6.344 1 98.62 564 GLN B N 1
ATOM 12749 C CA . GLN B 1 564 ? -2.623 -28.281 5.836 1 98.62 564 GLN B CA 1
ATOM 12750 C C . GLN B 1 564 ? -2.631 -28.516 4.328 1 98.62 564 GLN B C 1
ATOM 12752 O O . GLN B 1 564 ? -3.385 -27.875 3.6 1 98.62 564 GLN B O 1
ATOM 12757 N N . GLY B 1 565 ? -1.718 -29.406 3.811 1 98.56 565 GLY B N 1
ATOM 12758 C CA . GLY B 1 565 ? -1.737 -29.828 2.42 1 98.56 565 GLY B CA 1
ATOM 12759 C C . GLY B 1 565 ? -1.013 -28.875 1.491 1 98.56 565 GLY B C 1
ATOM 12760 O O . GLY B 1 565 ? -0.007 -28.266 1.873 1 98.56 565 GLY B O 1
ATOM 12761 N N . GLY B 1 566 ? -1.472 -28.875 0.23 1 98.62 566 GLY B N 1
ATOM 12762 C CA . GLY B 1 566 ? -0.836 -28.031 -0.769 1 98.62 566 GLY B CA 1
ATOM 12763 C C . GLY B 1 566 ? -1.436 -28.188 -2.154 1 98.62 566 GLY B C 1
ATOM 12764 O O . GLY B 1 566 ? -2.523 -28.75 -2.305 1 98.62 566 GLY B O 1
ATOM 12765 N N . PHE B 1 567 ? -0.746 -27.578 -3.117 1 98.81 567 PHE B N 1
ATOM 12766 C CA . PHE B 1 567 ? -1.198 -27.547 -4.504 1 98.81 567 PHE B CA 1
ATOM 12767 C C . PHE B 1 567 ? -0.165 -28.188 -5.426 1 98.81 567 PHE B C 1
ATOM 12769 O O . PHE B 1 567 ? 0.954 -27.688 -5.551 1 98.81 567 PHE B O 1
ATOM 12776 N N . VAL B 1 568 ? -0.529 -29.281 -6.098 1 98.56 568 VAL B N 1
ATOM 12777 C CA . VAL B 1 568 ? 0.349 -29.984 -7.035 1 98.56 568 VAL B CA 1
ATOM 12778 C C . VAL B 1 568 ? 0.604 -29.094 -8.258 1 98.56 568 VAL B C 1
ATOM 12780 O O . VAL B 1 568 ? -0.311 -28.438 -8.75 1 98.56 568 VAL B O 1
ATOM 12783 N N . TRP B 1 569 ? 1.846 -29.031 -8.711 1 97 569 TRP B N 1
ATOM 12784 C CA . TRP B 1 569 ? 2.168 -28.375 -9.969 1 97 569 TRP B CA 1
ATOM 12785 C C . TRP B 1 569 ? 2.402 -29.391 -11.078 1 97 569 TRP B C 1
ATOM 12787 O O . TRP B 1 569 ? 3.402 -30.125 -11.07 1 97 569 TRP B O 1
ATOM 12797 N N . ASP B 1 570 ? 1.607 -29.422 -12.328 1 94.88 570 ASP B N 1
ATOM 12798 C CA . ASP B 1 570 ? 0.357 -28.672 -12.398 1 94.88 570 ASP B CA 1
ATOM 12799 C C . ASP B 1 570 ? -0.772 -29.547 -12.945 1 94.88 570 ASP B C 1
ATOM 12801 O O . ASP B 1 570 ? -0.65 -30.766 -13.008 1 94.88 570 ASP B O 1
ATOM 12805 N N . TRP B 1 571 ? -1.9 -28.984 -13.273 1 98.19 571 TRP B N 1
ATOM 12806 C CA . TRP B 1 571 ? -3.088 -29.766 -13.609 1 98.19 571 TRP B CA 1
ATOM 12807 C C . TRP B 1 571 ? -2.963 -30.359 -15.008 1 98.19 571 TRP B C 1
ATOM 12809 O O . TRP B 1 571 ? -3.189 -31.562 -15.195 1 98.19 571 TRP B O 1
ATOM 12819 N N . VAL B 1 572 ? -2.447 -29.562 -15.961 1 98.19 572 VAL B N 1
ATOM 12820 C CA . VAL B 1 572 ? -2.539 -30 -17.344 1 98.19 572 VAL B CA 1
ATOM 12821 C C . VAL B 1 572 ? -1.222 -29.719 -18.062 1 98.19 572 VAL B C 1
ATOM 12823 O O . VAL B 1 572 ? -0.608 -28.672 -17.859 1 98.19 572 VAL B O 1
ATOM 12826 N N . ASP B 1 573 ? -0.734 -30.766 -18.859 1 97.81 573 ASP B N 1
ATOM 12827 C CA . ASP B 1 573 ? 0.342 -30.484 -19.812 1 97.81 573 ASP B CA 1
ATOM 12828 C C . ASP B 1 573 ? -0.037 -29.344 -20.75 1 97.81 573 ASP B C 1
ATOM 12830 O O . ASP B 1 573 ? -1.192 -29.219 -21.156 1 97.81 573 ASP B O 1
ATOM 12834 N N . GLN B 1 574 ? 0.944 -28.594 -21.141 1 97.56 574 GLN B N 1
ATOM 12835 C CA . GLN B 1 574 ? 0.642 -27.406 -21.953 1 97.56 574 GLN B CA 1
ATOM 12836 C C . GLN B 1 574 ? 1.122 -27.609 -23.391 1 97.56 574 GLN B C 1
ATOM 12838 O O . GLN B 1 574 ? 1.609 -26.656 -24.016 1 97.56 574 GLN B O 1
ATOM 12843 N N . SER B 1 575 ? 1.091 -28.781 -23.891 1 97.69 575 SER B N 1
ATOM 12844 C CA . SER B 1 575 ? 1.474 -29 -25.281 1 97.69 575 SER B CA 1
ATOM 12845 C C . SER B 1 575 ? 0.458 -28.391 -26.234 1 97.69 575 SER B C 1
ATOM 12847 O O . SER B 1 575 ? -0.731 -28.312 -25.922 1 97.69 575 SER B O 1
ATOM 12849 N N . LEU B 1 576 ? 0.888 -27.875 -27.344 1 98 576 LEU B N 1
ATOM 12850 C CA . LEU B 1 576 ? 0.057 -27.391 -28.438 1 98 576 LEU B CA 1
ATOM 12851 C C . LEU B 1 576 ? 0.071 -28.375 -29.609 1 98 576 LEU B C 1
ATOM 12853 O O . LEU B 1 576 ? 1.045 -29.109 -29.797 1 98 576 LEU B O 1
ATOM 12857 N N . ILE B 1 577 ? -0.995 -28.453 -30.359 1 97.81 577 ILE B N 1
ATOM 12858 C CA . ILE B 1 577 ? -1.074 -29.406 -31.469 1 97.81 577 ILE B CA 1
ATOM 12859 C C . ILE B 1 577 ? -0.514 -28.766 -32.75 1 97.81 577 ILE B C 1
ATOM 12861 O O . ILE B 1 577 ? -0.901 -27.656 -33.094 1 97.81 577 ILE B O 1
ATOM 12865 N N . LYS B 1 578 ? 0.392 -29.406 -33.375 1 96.38 578 LYS B N 1
ATOM 12866 C CA . LYS B 1 578 ? 0.882 -29.125 -34.719 1 96.38 578 LYS B CA 1
ATOM 12867 C C . LYS B 1 578 ? 0.555 -30.266 -35.656 1 96.38 578 LYS B C 1
ATOM 12869 O O . LYS B 1 578 ? 0.149 -31.344 -35.25 1 96.38 578 LYS B O 1
ATOM 12874 N N . TYR B 1 579 ? 0.688 -30.031 -36.875 1 95.56 579 TYR B N 1
ATOM 12875 C CA . TYR B 1 579 ? 0.406 -31.047 -37.906 1 95.56 579 TYR B CA 1
ATOM 12876 C C . TYR B 1 579 ? 1.622 -31.297 -38.781 1 95.56 579 TYR B C 1
ATOM 12878 O O . TYR B 1 579 ? 2.33 -30.344 -39.156 1 95.56 579 TYR B O 1
ATOM 12886 N N . ASP B 1 580 ? 1.851 -32.531 -39 1 92.81 580 ASP B N 1
ATOM 12887 C CA . ASP B 1 580 ? 2.975 -32.875 -39.875 1 92.81 580 ASP B CA 1
ATOM 12888 C C . ASP B 1 580 ? 2.584 -32.719 -41.344 1 92.81 580 ASP B C 1
ATOM 12890 O O . ASP B 1 580 ? 1.497 -32.25 -41.656 1 92.81 580 ASP B O 1
ATOM 12894 N N . GLU B 1 581 ? 3.504 -33.156 -42.281 1 91.81 581 GLU B N 1
ATOM 12895 C CA . GLU B 1 581 ? 3.318 -32.969 -43.719 1 91.81 581 GLU B CA 1
ATOM 12896 C C . GLU B 1 581 ? 2.131 -33.781 -44.219 1 91.81 581 GLU B C 1
ATOM 12898 O O . GLU B 1 581 ? 1.493 -33.406 -45.219 1 91.81 581 GLU B O 1
ATOM 12903 N N . ASN B 1 582 ? 1.828 -34.812 -43.562 1 93.75 582 ASN B N 1
ATOM 12904 C CA . ASN B 1 582 ? 0.723 -35.656 -43.969 1 93.75 582 ASN B CA 1
ATOM 12905 C C . ASN B 1 582 ? -0.578 -35.281 -43.281 1 93.75 582 ASN B C 1
ATOM 12907 O O . ASN B 1 582 ? -1.595 -35.969 -43.406 1 93.75 582 ASN B O 1
ATOM 12911 N N . GLY B 1 583 ? -0.542 -34.25 -42.406 1 93.62 583 GLY B N 1
ATOM 12912 C CA . GLY B 1 583 ? -1.745 -33.75 -41.75 1 93.62 583 GLY B CA 1
ATOM 12913 C C . GLY B 1 583 ? -2.029 -34.438 -40.438 1 93.62 583 GLY B C 1
ATOM 12914 O O . GLY B 1 583 ? -3.09 -34.25 -39.844 1 93.62 583 GLY B O 1
ATOM 12915 N N . ASN B 1 584 ? -1.136 -35.25 -40 1 94.81 584 ASN B N 1
ATOM 12916 C CA . ASN B 1 584 ? -1.32 -35.906 -38.688 1 94.81 584 ASN B CA 1
ATOM 12917 C C . ASN B 1 584 ? -0.955 -34.969 -37.531 1 94.81 584 ASN B C 1
ATOM 12919 O O . ASN B 1 584 ? 0.074 -34.312 -37.594 1 94.81 584 ASN B O 1
ATOM 12923 N N . PRO B 1 585 ? -1.843 -34.938 -36.562 1 96.81 585 PRO B N 1
ATOM 12924 C CA . PRO B 1 585 ? -1.555 -34.062 -35.438 1 96.81 585 PRO B CA 1
ATOM 12925 C C . PRO B 1 585 ? -0.471 -34.656 -34.531 1 96.81 585 PRO B C 1
ATOM 12927 O O . PRO B 1 585 ? -0.364 -35.875 -34.375 1 96.81 585 PRO B O 1
ATOM 12930 N N . TRP B 1 586 ? 0.334 -33.875 -33.906 1 96.56 586 TRP B N 1
ATOM 12931 C CA . TRP B 1 586 ? 1.289 -34.281 -32.875 1 96.56 586 TRP B CA 1
ATOM 12932 C C . TRP B 1 586 ? 1.432 -33.188 -31.828 1 96.56 586 TRP B C 1
ATOM 12934 O O . TRP B 1 586 ? 1.077 -32.031 -32.062 1 96.56 586 TRP B O 1
ATOM 12944 N N . SER B 1 587 ? 1.849 -33.5 -30.641 1 97.75 587 SER B N 1
ATOM 12945 C CA . SER B 1 587 ? 1.974 -32.562 -29.5 1 97.75 587 SER B CA 1
ATOM 12946 C C . SER B 1 587 ? 3.301 -31.828 -29.547 1 97.75 587 SER B C 1
ATOM 12948 O O . SER B 1 587 ? 4.367 -32.438 -29.453 1 97.75 587 SER B O 1
ATOM 12950 N N . ALA B 1 588 ? 3.238 -30.484 -29.578 1 97.75 588 ALA B N 1
ATOM 12951 C CA . ALA B 1 588 ? 4.418 -29.625 -29.656 1 97.75 588 ALA B CA 1
ATOM 12952 C C . ALA B 1 588 ? 4.691 -28.953 -28.312 1 97.75 588 ALA B C 1
ATOM 12954 O O . ALA B 1 588 ? 3.781 -28.781 -27.5 1 97.75 588 ALA B O 1
ATOM 12955 N N . TYR B 1 589 ? 5.906 -28.672 -28.016 1 97.12 589 TYR B N 1
ATOM 12956 C CA . TYR B 1 589 ? 6.316 -27.906 -26.859 1 97.12 589 TYR B CA 1
ATOM 12957 C C . TYR B 1 589 ? 7.375 -26.875 -27.234 1 97.12 589 TYR B C 1
ATOM 12959 O O . TYR B 1 589 ? 7.551 -26.547 -28.406 1 97.12 589 TYR B O 1
ATOM 12967 N N . GLY B 1 590 ? 8.016 -26.203 -26.312 1 95.5 590 GLY B N 1
ATOM 12968 C CA . GLY B 1 590 ? 8.945 -25.109 -26.578 1 95.5 590 GLY B CA 1
ATOM 12969 C C . GLY B 1 590 ? 10.023 -25.484 -27.578 1 95.5 590 GLY B C 1
ATOM 12970 O O . GLY B 1 590 ? 10.578 -26.578 -27.531 1 95.5 590 GLY B O 1
ATOM 12971 N N . GLY B 1 591 ? 10.344 -24.641 -28.453 1 95.31 591 GLY B N 1
ATOM 12972 C CA . GLY B 1 591 ? 11.344 -24.875 -29.484 1 95.31 591 GLY B CA 1
ATOM 12973 C C . GLY B 1 591 ? 10.75 -25.359 -30.797 1 95.31 591 GLY B C 1
ATOM 12974 O O . GLY B 1 591 ? 11.359 -25.203 -31.859 1 95.31 591 GLY B O 1
ATOM 12975 N N . ASP B 1 592 ? 9.586 -25.859 -30.781 1 97 592 ASP B N 1
ATOM 12976 C CA . ASP B 1 592 ? 8.977 -26.5 -31.938 1 97 592 ASP B CA 1
ATOM 12977 C C . ASP B 1 592 ? 8.367 -25.453 -32.875 1 97 592 ASP B C 1
ATOM 12979 O O . ASP B 1 592 ? 7.949 -25.781 -34 1 97 592 ASP B O 1
ATOM 12983 N N . PHE B 1 593 ? 8.344 -24.203 -32.5 1 96.69 593 PHE B N 1
ATOM 12984 C CA . PHE B 1 593 ? 7.77 -23.141 -33.312 1 96.69 593 PHE B CA 1
ATOM 12985 C C . PHE B 1 593 ? 8.852 -22.172 -33.781 1 96.69 593 PHE B C 1
ATOM 12987 O O . PHE B 1 593 ? 8.555 -21.078 -34.25 1 96.69 593 PHE B O 1
ATOM 12994 N N . GLY B 1 594 ? 10.109 -22.562 -33.562 1 93.75 594 GLY B N 1
ATOM 12995 C CA . GLY B 1 594 ? 11.242 -21.703 -33.906 1 93.75 594 GLY B CA 1
ATOM 12996 C C . GLY B 1 594 ? 11.492 -20.625 -32.844 1 93.75 594 GLY B C 1
ATOM 12997 O O . GLY B 1 594 ? 12.32 -19.734 -33.062 1 93.75 594 GLY B O 1
ATOM 12998 N N . ASP B 1 595 ? 10.812 -20.766 -31.812 1 92.12 595 ASP B N 1
ATOM 12999 C CA . ASP B 1 595 ? 10.906 -19.797 -30.734 1 92.12 595 ASP B CA 1
ATOM 13000 C C . ASP B 1 595 ? 12.25 -19.891 -30.016 1 92.12 595 ASP B C 1
ATOM 13002 O O . ASP B 1 595 ? 12.758 -20.984 -29.781 1 92.12 595 ASP B O 1
ATOM 13006 N N . THR B 1 596 ? 12.945 -18.844 -29.719 1 91.88 596 THR B N 1
ATOM 13007 C CA . THR B 1 596 ? 14.141 -18.656 -28.906 1 91.88 596 THR B CA 1
ATOM 13008 C C . THR B 1 596 ? 14.023 -17.406 -28.031 1 91.88 596 THR B C 1
ATOM 13010 O O . THR B 1 596 ? 13.617 -16.344 -28.516 1 91.88 596 THR B O 1
ATOM 13013 N N . PRO B 1 597 ? 14.391 -17.484 -26.906 1 93.75 597 PRO B N 1
ATOM 13014 C CA . PRO B 1 597 ? 14.75 -18.641 -26.094 1 93.75 597 PRO B CA 1
ATOM 13015 C C . PRO B 1 597 ? 13.555 -19.562 -25.828 1 93.75 597 PRO B C 1
ATOM 13017 O O . PRO B 1 597 ? 12.414 -19.203 -26.141 1 93.75 597 PRO B O 1
ATOM 13020 N N . ASN B 1 598 ? 13.742 -20.75 -25.375 1 94.62 598 ASN B N 1
ATOM 13021 C CA . ASN B 1 598 ? 12.688 -21.688 -24.969 1 94.62 598 ASN B CA 1
ATOM 13022 C C . ASN B 1 598 ? 13.195 -22.672 -23.922 1 94.62 598 ASN B C 1
ATOM 13024 O O . ASN B 1 598 ? 14.398 -22.859 -23.766 1 94.62 598 ASN B O 1
ATOM 13028 N N . ASP B 1 599 ? 12.305 -23.312 -23.281 1 94.94 599 ASP B N 1
ATOM 13029 C CA . ASP B 1 599 ? 12.641 -24.281 -22.25 1 94.94 599 ASP B CA 1
ATOM 13030 C C . ASP B 1 599 ? 12.062 -25.656 -22.578 1 94.94 599 ASP B C 1
ATOM 13032 O O . ASP B 1 599 ? 11.734 -26.438 -21.688 1 94.94 599 ASP B O 1
ATOM 13036 N N . ARG B 1 600 ? 11.867 -25.812 -23.859 1 94.44 600 ARG B N 1
ATOM 13037 C CA . ARG B 1 600 ? 11.539 -27.109 -24.438 1 94.44 600 ARG B CA 1
ATOM 13038 C C . ARG B 1 600 ? 10.336 -27.734 -23.734 1 94.44 600 ARG B C 1
ATOM 13040 O O . ARG B 1 600 ? 9.273 -27.109 -23.656 1 94.44 600 ARG B O 1
ATOM 13047 N N . GLN B 1 601 ? 10.461 -28.969 -23.188 1 95.62 601 GLN B N 1
ATOM 13048 C CA . GLN B 1 601 ? 9.32 -29.75 -22.719 1 95.62 601 GLN B CA 1
ATOM 13049 C C . GLN B 1 601 ? 8.984 -29.422 -21.266 1 95.62 601 GLN B C 1
ATOM 13051 O O . GLN B 1 601 ? 8.133 -30.078 -20.656 1 95.62 601 GLN B O 1
ATOM 13056 N N . PHE B 1 602 ? 9.562 -28.359 -20.672 1 96.12 602 PHE B N 1
ATOM 13057 C CA . PHE B 1 602 ? 9.312 -28.031 -19.266 1 96.12 602 PHE B CA 1
ATOM 13058 C C . PHE B 1 602 ? 7.832 -27.75 -19.031 1 96.12 602 PHE B C 1
ATOM 13060 O O . PHE B 1 602 ? 7.355 -27.812 -17.906 1 96.12 602 PHE B O 1
ATOM 13067 N N . CYS B 1 603 ? 7.07 -27.5 -20.047 1 95.5 603 CYS B N 1
ATOM 13068 C CA . CYS B 1 603 ? 5.645 -27.203 -19.938 1 95.5 603 CYS B CA 1
ATOM 13069 C C . CYS B 1 603 ? 4.824 -28.5 -19.938 1 95.5 603 CYS B C 1
ATOM 13071 O O . CYS B 1 603 ? 3.594 -28.453 -19.875 1 95.5 603 CYS B O 1
ATOM 13073 N N . MET B 1 604 ? 5.492 -29.688 -20.031 1 96.69 604 MET B N 1
ATOM 13074 C CA . MET B 1 604 ? 4.805 -30.969 -19.906 1 96.69 604 MET B CA 1
ATOM 13075 C C . MET B 1 604 ? 4.75 -31.406 -18.438 1 96.69 604 MET B C 1
ATOM 13077 O O . MET B 1 604 ? 5.262 -32.469 -18.078 1 96.69 604 MET B O 1
ATOM 13081 N N . ASN B 1 605 ? 4.098 -30.641 -17.641 1 96.62 605 ASN B N 1
ATOM 13082 C CA . ASN B 1 605 ? 4.168 -30.844 -16.203 1 96.62 605 ASN B CA 1
ATOM 13083 C C . ASN B 1 605 ? 2.781 -31.016 -15.594 1 96.62 605 ASN B C 1
ATOM 13085 O O . ASN B 1 605 ? 2.518 -30.516 -14.492 1 96.62 605 ASN B O 1
ATOM 13089 N N . GLY B 1 606 ? 1.871 -31.656 -16.281 1 97.12 606 GLY B N 1
ATOM 13090 C CA . GLY B 1 606 ? 0.509 -31.844 -15.812 1 97.12 606 GLY B CA 1
ATOM 13091 C C . GLY B 1 606 ? 0.274 -33.219 -15.219 1 97.12 606 GLY B C 1
ATOM 13092 O O . GLY B 1 606 ? 1.042 -34.156 -15.477 1 97.12 606 GLY B O 1
ATOM 13093 N N . LEU B 1 607 ? -0.821 -33.281 -14.453 1 98.5 607 LEU B N 1
ATOM 13094 C CA . LEU B 1 607 ? -1.353 -34.562 -14 1 98.5 607 LEU B CA 1
ATOM 13095 C C . LEU B 1 607 ? -2.176 -35.219 -15.102 1 98.5 607 LEU B C 1
ATOM 13097 O O . LEU B 1 607 ? -2.459 -36.438 -15.039 1 98.5 607 LEU B O 1
ATOM 13101 N N . VAL B 1 608 ? -2.52 -34.438 -16.078 1 98.5 608 VAL B N 1
ATOM 13102 C CA . VAL B 1 608 ? -3.221 -34.938 -17.25 1 98.5 608 VAL B CA 1
ATOM 13103 C C . VAL B 1 608 ? -2.549 -34.406 -18.516 1 98.5 608 VAL B C 1
ATOM 13105 O O . VAL B 1 608 ? -1.87 -33.375 -18.469 1 98.5 608 VAL B O 1
ATOM 13108 N N . PHE B 1 609 ? -2.648 -35.156 -19.625 1 98.06 609 PHE B N 1
ATOM 13109 C CA . PHE B 1 609 ? -2.203 -34.656 -20.922 1 98.06 609 PHE B CA 1
ATOM 13110 C C . PHE B 1 609 ? -3.023 -33.438 -21.344 1 98.06 609 PHE B C 1
ATOM 13112 O O . PHE B 1 609 ? -4.055 -33.125 -20.734 1 98.06 609 PHE B O 1
ATOM 13119 N N . ALA B 1 610 ? -2.643 -32.75 -22.422 1 98 610 ALA B N 1
ATOM 13120 C CA . ALA B 1 610 ? -3.316 -31.547 -22.875 1 98 610 ALA B CA 1
ATOM 13121 C C . ALA B 1 610 ? -4.762 -31.844 -23.25 1 98 610 ALA B C 1
ATOM 13123 O O . ALA B 1 610 ? -5.633 -30.969 -23.125 1 98 610 ALA B O 1
ATOM 13124 N N . ASP B 1 611 ? -5.078 -33.031 -23.656 1 97.06 611 ASP B N 1
ATOM 13125 C CA . ASP B 1 611 ? -6.434 -33.406 -24.031 1 97.06 611 ASP B CA 1
ATOM 13126 C C . ASP B 1 611 ? -7.215 -33.938 -22.828 1 97.06 611 ASP B C 1
ATOM 13128 O O . ASP B 1 611 ? -8.328 -34.438 -22.969 1 97.06 611 ASP B O 1
ATOM 13132 N N . ARG B 1 612 ? -6.625 -33.938 -21.656 1 98.19 612 ARG B N 1
ATOM 13133 C CA . ARG B 1 612 ? -7.203 -34.25 -20.359 1 98.19 612 ARG B CA 1
ATOM 13134 C C . ARG B 1 612 ? -7.293 -35.75 -20.141 1 98.19 612 ARG B C 1
ATOM 13136 O O . ARG B 1 612 ? -8.016 -36.219 -19.266 1 98.19 612 ARG B O 1
ATOM 13143 N N . THR B 1 613 ? -6.527 -36.469 -20.938 1 97.56 613 THR B N 1
ATOM 13144 C CA . THR B 1 613 ? -6.305 -37.875 -20.578 1 97.56 613 THR B CA 1
ATOM 13145 C C . THR B 1 613 ? -5.406 -37.969 -19.344 1 97.56 613 THR B C 1
ATOM 13147 O O . THR B 1 613 ? -4.359 -37.312 -19.281 1 97.56 613 THR B O 1
ATOM 13150 N N . PRO B 1 614 ? -5.758 -38.781 -18.406 1 97.62 614 PRO B N 1
ATOM 13151 C CA . PRO B 1 614 ? -4.996 -38.844 -17.156 1 97.62 614 PRO B CA 1
ATOM 13152 C C . PRO B 1 614 ? -3.611 -39.469 -17.328 1 97.62 614 PRO B C 1
ATOM 13154 O O . PRO B 1 614 ? -3.453 -40.438 -18.078 1 97.62 614 PRO B O 1
ATOM 13157 N N . HIS B 1 615 ? -2.607 -38.906 -16.672 1 97.44 615 HIS B N 1
ATOM 13158 C CA . HIS B 1 615 ? -1.362 -39.594 -16.406 1 97.44 615 HIS B CA 1
ATOM 13159 C C . HIS B 1 615 ? -1.559 -40.688 -15.336 1 97.44 615 HIS B C 1
ATOM 13161 O O . HIS B 1 615 ? -2.471 -40.562 -14.508 1 97.44 615 HIS B O 1
ATOM 13167 N N . PRO B 1 616 ? -0.68 -41.719 -15.312 1 96.5 616 PRO B N 1
ATOM 13168 C CA . PRO B 1 616 ? -0.721 -42.656 -14.195 1 96.5 616 PRO B CA 1
ATOM 13169 C C . PRO B 1 616 ? -0.514 -42 -12.844 1 96.5 616 PRO B C 1
ATOM 13171 O O . PRO B 1 616 ? -1.046 -42.469 -11.828 1 96.5 616 PRO B O 1
ATOM 13174 N N . ALA B 1 617 ? 0.181 -40.875 -12.852 1 96.69 617 ALA B N 1
ATOM 13175 C CA . ALA B 1 617 ? 0.437 -40.125 -11.625 1 96.69 617 ALA B CA 1
ATOM 13176 C C . ALA B 1 617 ? -0.866 -39.656 -10.992 1 96.69 617 ALA B C 1
ATOM 13178 O O . ALA B 1 617 ? -0.963 -39.531 -9.773 1 96.69 617 ALA B O 1
ATOM 13179 N N . LEU B 1 618 ? -1.885 -39.344 -11.758 1 98.31 618 LEU B N 1
ATOM 13180 C CA . LEU B 1 618 ? -3.162 -38.875 -11.242 1 98.31 618 LEU B CA 1
ATOM 13181 C C . LEU B 1 618 ? -3.814 -39.906 -10.352 1 98.31 618 LEU B C 1
ATOM 13183 O O . LEU B 1 618 ? -4.461 -39.562 -9.352 1 98.31 618 LEU B O 1
ATOM 13187 N N . THR B 1 619 ? -3.652 -41.188 -10.672 1 97.31 619 THR B N 1
ATOM 13188 C CA . THR B 1 619 ? -4.219 -42.25 -9.867 1 97.31 619 THR B CA 1
ATOM 13189 C C . THR B 1 619 ? -3.566 -42.312 -8.484 1 97.31 619 THR B C 1
ATOM 13191 O O . THR B 1 619 ? -4.234 -42.562 -7.484 1 97.31 619 THR B O 1
ATOM 13194 N N . GLU B 1 620 ? -2.264 -42.094 -8.469 1 97.69 620 GLU B N 1
ATOM 13195 C CA . GLU B 1 620 ? -1.559 -42.031 -7.195 1 97.69 620 GLU B CA 1
ATOM 13196 C C . GLU B 1 620 ? -2.072 -40.875 -6.352 1 97.69 620 GLU B C 1
ATOM 13198 O O . GLU B 1 620 ? -2.287 -41 -5.148 1 97.69 620 GLU B O 1
ATOM 13203 N N . ALA B 1 621 ? -2.271 -39.719 -6.977 1 98.38 621 ALA B N 1
ATOM 13204 C CA . ALA B 1 621 ? -2.816 -38.531 -6.277 1 98.38 621 ALA B CA 1
ATOM 13205 C C . ALA B 1 621 ? -4.215 -38.844 -5.738 1 98.38 621 ALA B C 1
ATOM 13207 O O . ALA B 1 621 ? -4.52 -38.5 -4.59 1 98.38 621 ALA B O 1
ATOM 13208 N N . LYS B 1 622 ? -5.027 -39.406 -6.586 1 98.44 622 LYS B N 1
ATOM 13209 C CA . LYS B 1 622 ? -6.391 -39.75 -6.195 1 98.44 622 LYS B CA 1
ATOM 13210 C C . LYS B 1 622 ? -6.391 -40.625 -4.941 1 98.44 622 LYS B C 1
ATOM 13212 O O . LYS B 1 622 ? -7.18 -40.406 -4.02 1 98.44 622 LYS B O 1
ATOM 13217 N N . HIS B 1 623 ? -5.516 -41.625 -4.902 1 98.25 623 HIS B N 1
ATOM 13218 C CA . HIS B 1 623 ? -5.465 -42.562 -3.801 1 98.25 623 HIS B CA 1
ATOM 13219 C C . HIS B 1 623 ? -5.016 -41.906 -2.508 1 98.25 623 HIS B C 1
ATOM 13221 O O . HIS B 1 623 ? -5.633 -42.094 -1.458 1 98.25 623 HIS B O 1
ATOM 13227 N N . GLN B 1 624 ? -3.941 -41.125 -2.604 1 98.12 624 GLN B N 1
ATOM 13228 C CA . GLN B 1 624 ? -3.404 -40.5 -1.409 1 98.12 624 GLN B CA 1
ATOM 13229 C C . GLN B 1 624 ? -4.359 -39.438 -0.877 1 98.12 624 GLN B C 1
ATOM 13231 O O . GLN B 1 624 ? -4.441 -39.219 0.333 1 98.12 624 GLN B O 1
ATOM 13236 N N . GLN B 1 625 ? -5.195 -38.875 -1.729 1 98.25 625 GLN B N 1
ATOM 13237 C CA . GLN B 1 625 ? -6.059 -37.781 -1.354 1 98.25 625 GLN B CA 1
ATOM 13238 C C . GLN B 1 625 ? -7.457 -38.25 -0.984 1 98.25 625 GLN B C 1
ATOM 13240 O O . GLN B 1 625 ? -8.352 -37.469 -0.705 1 98.25 625 GLN B O 1
ATOM 13245 N N . GLN B 1 626 ? -7.68 -39.5 -0.997 1 98.31 626 GLN B N 1
ATOM 13246 C CA . GLN B 1 626 ? -9.023 -40.031 -0.81 1 98.31 626 GLN B CA 1
ATOM 13247 C C . GLN B 1 626 ? -9.602 -39.594 0.537 1 98.31 626 GLN B C 1
ATOM 13249 O O . GLN B 1 626 ? -8.859 -39.375 1.493 1 98.31 626 GLN B O 1
ATOM 13254 N N . PHE B 1 627 ? -10.906 -39.531 0.698 1 98.06 627 PHE B N 1
ATOM 13255 C CA . PHE B 1 627 ? -11.594 -38.938 1.85 1 98.06 627 PHE B CA 1
ATOM 13256 C C . PHE B 1 627 ? -11.93 -40.031 2.875 1 98.06 627 PHE B C 1
ATOM 13258 O O . PHE B 1 627 ? -12.516 -39.719 3.92 1 98.06 627 PHE B O 1
ATOM 13265 N N . PHE B 1 628 ? -11.57 -41.281 2.611 1 98.06 628 PHE B N 1
ATOM 13266 C CA . PHE B 1 628 ? -11.773 -42.375 3.562 1 98.06 628 PHE B CA 1
ATOM 13267 C C . PHE B 1 628 ? -10.453 -43.062 3.895 1 98.06 628 PHE B C 1
ATOM 13269 O O . PHE B 1 628 ? -9.641 -43.312 3.004 1 98.06 628 PHE B O 1
ATOM 13276 N N . GLN B 1 629 ? -10.203 -43.281 5.105 1 97.56 629 GLN B N 1
ATOM 13277 C CA . GLN B 1 629 ? -9.062 -44.031 5.59 1 97.56 629 GLN B CA 1
ATOM 13278 C C . GLN B 1 629 ? -9.508 -45.375 6.18 1 97.56 629 GLN B C 1
ATOM 13280 O O . GLN B 1 629 ? -10.625 -45.5 6.684 1 97.56 629 GLN B O 1
ATOM 13285 N N . PHE B 1 630 ? -8.625 -46.344 6.168 1 97.81 630 PHE B N 1
ATOM 13286 C CA . PHE B 1 630 ? -8.992 -47.688 6.551 1 97.81 630 PHE B CA 1
ATOM 13287 C C . PHE B 1 630 ? -7.957 -48.281 7.512 1 97.81 630 PHE B C 1
ATOM 13289 O O . PHE B 1 630 ? -6.758 -48.062 7.359 1 97.81 630 PHE B O 1
ATOM 13296 N N . ARG B 1 631 ? -8.453 -49 8.43 1 96.19 631 ARG B N 1
ATOM 13297 C CA . ARG B 1 631 ? -7.621 -49.812 9.312 1 96.19 631 ARG B CA 1
ATOM 13298 C C . ARG B 1 631 ? -8.203 -51.219 9.469 1 96.19 631 ARG B C 1
ATOM 13300 O O . ARG B 1 631 ? -9.398 -51.375 9.719 1 96.19 631 ARG B O 1
ATOM 13307 N N . LEU B 1 632 ? -7.363 -52.188 9.203 1 95.94 632 LEU B N 1
ATOM 13308 C CA . LEU B 1 632 ? -7.766 -53.562 9.375 1 95.94 632 LEU B CA 1
ATOM 13309 C C . LEU B 1 632 ? -7.211 -54.156 10.672 1 95.94 632 LEU B C 1
ATOM 13311 O O . LEU B 1 632 ? -6.016 -54.031 10.945 1 95.94 632 LEU B O 1
ATOM 13315 N N . SER B 1 633 ? -8.086 -54.656 11.523 1 92.81 633 SER B N 1
ATOM 13316 C CA . SER B 1 633 ? -7.742 -55.375 12.727 1 92.81 633 SER B CA 1
ATOM 13317 C C . SER B 1 633 ? -8.469 -56.719 12.773 1 92.81 633 SER B C 1
ATOM 13319 O O . SER B 1 633 ? -9.664 -56.781 13.078 1 92.81 633 SER B O 1
ATOM 13321 N N . GLY B 1 634 ? -7.766 -57.812 12.586 1 88.69 634 GLY B N 1
ATOM 13322 C CA . GLY B 1 634 ? -8.43 -59.094 12.453 1 88.69 634 GLY B CA 1
ATOM 13323 C C . GLY B 1 634 ? -9.406 -59.156 11.289 1 88.69 634 GLY B C 1
ATOM 13324 O O . GLY B 1 634 ? -9.016 -58.969 10.133 1 88.69 634 GLY B O 1
ATOM 13325 N N . ARG B 1 635 ? -10.742 -59.281 11.688 1 91.19 635 ARG B N 1
ATOM 13326 C CA . ARG B 1 635 ? -11.781 -59.312 10.656 1 91.19 635 ARG B CA 1
ATOM 13327 C C . ARG B 1 635 ? -12.602 -58.031 10.664 1 91.19 635 ARG B C 1
ATOM 13329 O O . ARG B 1 635 ? -13.688 -57.969 10.086 1 91.19 635 ARG B O 1
ATOM 13336 N N . THR B 1 636 ? -11.953 -57.094 11.289 1 94.75 636 THR B N 1
ATOM 13337 C CA . THR B 1 636 ? -12.688 -55.844 11.422 1 94.75 636 THR B CA 1
ATOM 13338 C C . THR B 1 636 ? -12 -54.719 10.625 1 94.75 636 THR B C 1
ATOM 13340 O O . THR B 1 636 ? -10.789 -54.531 10.742 1 94.75 636 THR B O 1
ATOM 13343 N N . ILE B 1 637 ? -12.781 -54.031 9.789 1 96.94 637 ILE B N 1
ATOM 13344 C CA . ILE B 1 637 ? -12.305 -52.875 9.055 1 96.94 637 ILE B CA 1
ATOM 13345 C C . ILE B 1 637 ? -12.875 -51.594 9.672 1 96.94 637 ILE B C 1
ATOM 13347 O O . ILE B 1 637 ? -14.102 -51.438 9.75 1 96.94 637 ILE B O 1
ATOM 13351 N N . GLU B 1 638 ? -12.023 -50.781 10.156 1 97.75 638 GLU B N 1
ATOM 13352 C CA . GLU B 1 638 ? -12.43 -49.438 10.578 1 97.75 638 GLU B CA 1
ATOM 13353 C C . GLU B 1 638 ? -12.328 -48.438 9.43 1 97.75 638 GLU B C 1
ATOM 13355 O O . GLU B 1 638 ? -11.266 -48.312 8.805 1 97.75 638 GLU B O 1
ATOM 13360 N N . VAL B 1 639 ? -13.445 -47.812 9.039 1 98.12 639 VAL B N 1
ATOM 13361 C CA . VAL B 1 639 ? -13.492 -46.781 8 1 98.12 639 VAL B CA 1
ATOM 13362 C C . VAL B 1 639 ? -13.664 -45.406 8.641 1 98.12 639 VAL B C 1
ATOM 13364 O O . VAL B 1 639 ? -14.641 -45.188 9.367 1 98.12 639 VAL B O 1
ATOM 13367 N N . THR B 1 640 ? -12.719 -44.531 8.406 1 98 640 THR B N 1
ATOM 13368 C CA . THR B 1 640 ? -12.789 -43.156 8.922 1 98 640 THR B CA 1
ATOM 13369 C C . THR B 1 640 ? -13.016 -42.156 7.789 1 98 640 THR B C 1
ATOM 13371 O O . THR B 1 640 ? -12.336 -42.219 6.762 1 98 640 THR B O 1
ATOM 13374 N N . SER B 1 641 ? -13.992 -41.25 7.98 1 98.19 641 SER B N 1
ATOM 13375 C CA . SER B 1 641 ? -14.273 -40.25 6.984 1 98.19 641 SER B CA 1
ATOM 13376 C C . SER B 1 641 ? -13.453 -38.969 7.234 1 98.19 641 SER B C 1
ATOM 13378 O O . SER B 1 641 ? -13.375 -38.5 8.367 1 98.19 641 SER B O 1
ATOM 13380 N N . GLU B 1 642 ? -12.836 -38.5 6.16 1 97.81 642 GLU B N 1
ATOM 13381 C CA . GLU B 1 642 ? -12.117 -37.219 6.234 1 97.81 642 GLU B CA 1
ATOM 13382 C C . GLU B 1 642 ? -12.992 -36.062 5.75 1 97.81 642 GLU B C 1
ATOM 13384 O O . GLU B 1 642 ? -12.531 -34.938 5.672 1 97.81 642 GLU B O 1
ATOM 13389 N N . TYR B 1 643 ? -14.258 -36.344 5.414 1 98.12 643 TYR B N 1
ATOM 13390 C CA . TYR B 1 643 ? -15.172 -35.25 5.141 1 98.12 643 TYR B CA 1
ATOM 13391 C C . TYR B 1 643 ? -15.391 -34.375 6.387 1 98.12 643 TYR B C 1
ATOM 13393 O O . TYR B 1 643 ? -15.492 -34.906 7.496 1 98.12 643 TYR B O 1
ATOM 13401 N N . LEU B 1 644 ? -15.438 -33.062 6.152 1 98.12 644 LEU B N 1
ATOM 13402 C CA . LEU B 1 644 ? -15.594 -32.156 7.27 1 98.12 644 LEU B CA 1
ATOM 13403 C C . LEU B 1 644 ? -17.062 -31.828 7.5 1 98.12 644 LEU B C 1
ATOM 13405 O O . LEU B 1 644 ? -17.453 -31.453 8.609 1 98.12 644 LEU B O 1
ATOM 13409 N N . PHE B 1 645 ? -17.891 -31.953 6.43 1 97.81 645 PHE B N 1
ATOM 13410 C CA . PHE B 1 645 ? -19.25 -31.422 6.516 1 97.81 645 PHE B CA 1
ATOM 13411 C C . PHE B 1 645 ? -20.266 -32.438 6.016 1 97.81 645 PHE B C 1
ATOM 13413 O O . PHE B 1 645 ? -21.359 -32.562 6.566 1 97.81 645 PHE B O 1
ATOM 13420 N N . ARG B 1 646 ? -19.875 -33.188 5.043 1 96.75 646 ARG B N 1
ATOM 13421 C CA . ARG B 1 646 ? -20.812 -34.094 4.379 1 96.75 646 ARG B CA 1
ATOM 13422 C C . ARG B 1 646 ? -20.906 -35.406 5.102 1 96.75 646 ARG B C 1
ATOM 13424 O O . ARG B 1 646 ? -19.891 -35.969 5.547 1 96.75 646 ARG B O 1
ATOM 13431 N N . HIS B 1 647 ? -22.078 -35.969 5.258 1 96.69 647 HIS B N 1
ATOM 13432 C CA . HIS B 1 647 ? -22.328 -37.344 5.711 1 96.69 647 HIS B CA 1
ATOM 13433 C C . HIS B 1 647 ? -22.203 -38.344 4.566 1 96.69 647 HIS B C 1
ATOM 13435 O O . HIS B 1 647 ? -22.609 -38.062 3.439 1 96.69 647 HIS B O 1
ATOM 13441 N N . SER B 1 648 ? -21.609 -39.531 4.852 1 95.44 648 SER B N 1
ATOM 13442 C CA . SER B 1 648 ? -21.562 -40.594 3.828 1 95.44 648 SER B CA 1
ATOM 13443 C C . SER B 1 648 ? -22.938 -41.156 3.537 1 95.44 648 SER B C 1
ATOM 13445 O O . SER B 1 648 ? -23.484 -41.906 4.34 1 95.44 648 SER B O 1
ATOM 13447 N N . ASP B 1 649 ? -23.547 -40.719 2.385 1 91.5 649 ASP B N 1
ATOM 13448 C CA . ASP B 1 649 ? -24.906 -41.156 2.061 1 91.5 649 ASP B CA 1
ATOM 13449 C C . ASP B 1 649 ? -24.984 -41.719 0.646 1 91.5 649 ASP B C 1
ATOM 13451 O O . ASP B 1 649 ? -26.062 -42.062 0.168 1 91.5 649 ASP B O 1
ATOM 13455 N N . ASN B 1 650 ? -23.969 -41.812 0.002 1 97 650 ASN B N 1
ATOM 13456 C CA . ASN B 1 650 ? -23.875 -42.375 -1.344 1 97 650 ASN B CA 1
ATOM 13457 C C . ASN B 1 650 ? -22.625 -43.25 -1.503 1 97 650 ASN B C 1
ATOM 13459 O O . ASN B 1 650 ? -21.953 -43.188 -2.537 1 97 650 ASN B O 1
ATOM 13463 N N . GLU B 1 651 ? -22.203 -43.969 -0.451 1 97.56 651 GLU B N 1
ATOM 13464 C CA . GLU B 1 651 ? -20.984 -44.75 -0.479 1 97.56 651 GLU B CA 1
ATOM 13465 C C . GLU B 1 651 ? -21.281 -46.219 -0.079 1 97.56 651 GLU B C 1
ATOM 13467 O O . GLU B 1 651 ? -21.906 -46.469 0.954 1 97.56 651 GLU B O 1
ATOM 13472 N N . LEU B 1 652 ? -20.891 -47.062 -0.93 1 97.81 652 LEU B N 1
ATOM 13473 C CA . LEU B 1 652 ? -20.938 -48.5 -0.686 1 97.81 652 LEU B CA 1
ATOM 13474 C C . LEU B 1 652 ? -19.531 -49.094 -0.635 1 97.81 652 LEU B C 1
ATOM 13476 O O . LEU B 1 652 ? -18.75 -48.906 -1.563 1 97.81 652 LEU B O 1
ATOM 13480 N N . LEU B 1 653 ? -19.172 -49.75 0.472 1 98.06 653 LEU B N 1
ATOM 13481 C CA . LEU B 1 653 ? -17.891 -50.438 0.562 1 98.06 653 LEU B CA 1
ATOM 13482 C C . LEU B 1 653 ? -17.984 -51.844 -0.002 1 98.06 653 LEU B C 1
ATOM 13484 O O . LEU B 1 653 ? -18.781 -52.656 0.48 1 98.06 653 LEU B O 1
ATOM 13488 N N . HIS B 1 654 ? -17.25 -52.188 -1.004 1 97.94 654 HIS B N 1
ATOM 13489 C CA . HIS B 1 654 ? -17.094 -53.5 -1.575 1 97.94 654 HIS B CA 1
ATOM 13490 C C . HIS B 1 654 ? -15.805 -54.156 -1.111 1 97.94 654 HIS B C 1
ATOM 13492 O O . HIS B 1 654 ? -14.719 -53.594 -1.275 1 97.94 654 HIS B O 1
ATOM 13498 N N . TRP B 1 655 ? -15.875 -55.281 -0.469 1 96.88 655 TRP B N 1
ATOM 13499 C CA . TRP B 1 655 ? -14.664 -56 -0.096 1 96.88 655 TRP B CA 1
ATOM 13500 C C . TRP B 1 655 ? -14.555 -57.312 -0.86 1 96.88 655 TRP B C 1
ATOM 13502 O O . TRP B 1 655 ? -15.562 -57.938 -1.171 1 96.88 655 TRP B O 1
ATOM 13512 N N . THR B 1 656 ? -13.375 -57.688 -1.272 1 96.88 656 THR B N 1
ATOM 13513 C CA . THR B 1 656 ? -13.055 -58.906 -1.979 1 96.88 656 THR B CA 1
ATOM 13514 C C . THR B 1 656 ? -11.797 -59.562 -1.404 1 96.88 656 THR B C 1
ATOM 13516 O O . THR B 1 656 ? -10.82 -58.875 -1.112 1 96.88 656 THR B O 1
ATOM 13519 N N . VAL B 1 657 ? -11.867 -60.844 -1.144 1 95 657 VAL B N 1
ATOM 13520 C CA . VAL B 1 657 ? -10.695 -61.656 -0.805 1 95 657 VAL B CA 1
ATOM 13521 C C . VAL B 1 657 ? -10.297 -62.5 -1.998 1 95 657 VAL B C 1
ATOM 13523 O O . VAL B 1 657 ? -11.125 -63.25 -2.543 1 95 657 VAL B O 1
ATOM 13526 N N . ALA B 1 658 ? -9.102 -62.375 -2.414 1 95.12 658 ALA B N 1
ATOM 13527 C CA . ALA B 1 658 ? -8.641 -63.094 -3.586 1 95.12 658 ALA B CA 1
ATOM 13528 C C . ALA B 1 658 ? -7.324 -63.812 -3.301 1 95.12 658 ALA B C 1
ATOM 13530 O O . ALA B 1 658 ? -6.457 -63.281 -2.609 1 95.12 658 ALA B O 1
ATOM 13531 N N . LEU B 1 659 ? -7.238 -65 -3.795 1 93.81 659 LEU B N 1
ATOM 13532 C CA . LEU B 1 659 ? -6 -65.812 -3.77 1 93.81 659 LEU B CA 1
ATOM 13533 C C . LEU B 1 659 ? -5.289 -65.75 -5.117 1 93.81 659 LEU B C 1
ATOM 13535 O O . LEU B 1 659 ? -5.777 -66.25 -6.109 1 93.81 659 LEU B O 1
ATOM 13539 N N . ASP B 1 660 ? -4.16 -65.125 -5.141 1 92.5 660 ASP B N 1
ATOM 13540 C CA . ASP B 1 660 ? -3.391 -64.938 -6.367 1 92.5 660 ASP B CA 1
ATOM 13541 C C . ASP B 1 660 ? -4.27 -64.375 -7.484 1 92.5 660 ASP B C 1
ATOM 13543 O O . ASP B 1 660 ? -4.234 -64.875 -8.609 1 92.5 660 ASP B O 1
ATOM 13547 N N . GLY B 1 661 ? -5.117 -63.375 -7.125 1 93.25 661 GLY B N 1
ATOM 13548 C CA . GLY B 1 661 ? -5.961 -62.688 -8.078 1 93.25 661 GLY B CA 1
ATOM 13549 C C . GLY B 1 661 ? -7.289 -63.375 -8.32 1 93.25 661 GLY B C 1
ATOM 13550 O O . GLY B 1 661 ? -8.172 -62.812 -8.992 1 93.25 661 GLY B O 1
ATOM 13551 N N . LYS B 1 662 ? -7.465 -64.562 -7.848 1 93.62 662 LYS B N 1
ATOM 13552 C CA . LYS B 1 662 ? -8.734 -65.25 -7.992 1 93.62 662 LYS B CA 1
ATOM 13553 C C . LYS B 1 662 ? -9.656 -65 -6.809 1 93.62 662 LYS B C 1
ATOM 13555 O O . LYS B 1 662 ? -9.352 -65.375 -5.676 1 93.62 662 LYS B O 1
ATOM 13560 N N . PRO B 1 663 ? -10.781 -64.5 -7.023 1 94.44 663 PRO B N 1
ATOM 13561 C CA . PRO B 1 663 ? -11.68 -64.188 -5.926 1 94.44 663 PRO B CA 1
ATOM 13562 C C . PRO B 1 663 ? -12.203 -65.375 -5.18 1 94.44 663 PRO B C 1
ATOM 13564 O O . PRO B 1 663 ? -12.562 -66.375 -5.809 1 94.44 663 PRO B O 1
ATOM 13567 N N . LEU B 1 664 ? -12.273 -65.312 -3.879 1 94.06 664 LEU B N 1
ATOM 13568 C CA . LEU B 1 664 ? -12.766 -66.375 -3.02 1 94.06 664 LEU B CA 1
ATOM 13569 C C . LEU B 1 664 ? -14.062 -65.938 -2.324 1 94.06 664 LEU B C 1
ATOM 13571 O O . LEU B 1 664 ? -14.945 -66.812 -2.102 1 94.06 664 LEU B O 1
ATOM 13575 N N . ALA B 1 665 ? -14.055 -64.75 -1.908 1 94.69 665 ALA B N 1
ATOM 13576 C CA . ALA B 1 665 ? -15.211 -64.188 -1.206 1 94.69 665 ALA B CA 1
ATOM 13577 C C . ALA B 1 665 ? -15.336 -62.688 -1.451 1 94.69 665 ALA B C 1
ATOM 13579 O O . ALA B 1 665 ? -14.344 -62 -1.705 1 94.69 665 ALA B O 1
ATOM 13580 N N . SER B 1 666 ? -16.469 -62.188 -1.435 1 96.5 666 SER B N 1
ATOM 13581 C CA . SER B 1 666 ? -16.734 -60.75 -1.606 1 96.5 666 SER B CA 1
ATOM 13582 C C . SER B 1 666 ? -18.016 -60.344 -0.886 1 96.5 666 SER B C 1
ATOM 13584 O O . SER B 1 666 ? -18.828 -61.188 -0.504 1 96.5 666 SER B O 1
ATOM 13586 N N . GLY B 1 667 ? -18.203 -59.062 -0.648 1 96.19 667 GLY B N 1
ATOM 13587 C CA . GLY B 1 667 ? -19.406 -58.5 -0.038 1 96.19 667 GLY B CA 1
ATOM 13588 C C . GLY B 1 667 ? -19.438 -57 -0.109 1 96.19 667 GLY B C 1
ATOM 13589 O O . GLY B 1 667 ? -18.531 -56.375 -0.653 1 96.19 667 GLY B O 1
ATOM 13590 N N . GLU B 1 668 ? -20.562 -56.5 0.26 1 96.62 668 GLU B N 1
ATOM 13591 C CA . GLU B 1 668 ? -20.766 -55.062 0.247 1 96.62 668 GLU B CA 1
ATOM 13592 C C . GLU B 1 668 ? -21.406 -54.562 1.544 1 96.62 668 GLU B C 1
ATOM 13594 O O . GLU B 1 668 ? -22.234 -55.281 2.127 1 96.62 668 GLU B O 1
ATOM 13599 N N . VAL B 1 669 ? -21.031 -53.438 2.008 1 97.25 669 VAL B N 1
ATOM 13600 C CA . VAL B 1 669 ? -21.578 -52.781 3.197 1 97.25 669 VAL B CA 1
ATOM 13601 C C . VAL B 1 669 ? -21.812 -51.312 2.922 1 97.25 669 VAL B C 1
ATOM 13603 O O . VAL B 1 669 ? -20.906 -50.594 2.498 1 97.25 669 VAL B O 1
ATOM 13606 N N . PRO B 1 670 ? -23.078 -50.844 3.092 1 97 670 PRO B N 1
ATOM 13607 C CA . PRO B 1 670 ? -23.281 -49.406 2.982 1 97 670 PRO B CA 1
ATOM 13608 C C . PRO B 1 670 ? -22.516 -48.625 4.055 1 97 670 PRO B C 1
ATOM 13610 O O . PRO B 1 670 ? -22.469 -49.031 5.211 1 97 670 PRO B O 1
ATOM 13613 N N . LEU B 1 671 ? -21.859 -47.594 3.65 1 97.5 671 LEU B N 1
ATOM 13614 C CA . LEU B 1 671 ? -21.219 -46.688 4.609 1 97.5 671 LEU B CA 1
ATOM 13615 C C . LEU B 1 671 ? -22.188 -45.625 5.109 1 97.5 671 LEU B C 1
ATOM 13617 O O . LEU B 1 671 ? -22.922 -45.031 4.32 1 97.5 671 LEU B O 1
ATOM 13621 N N . ASP B 1 672 ? -22.328 -45.406 6.355 1 96.81 672 ASP B N 1
ATOM 13622 C CA . ASP B 1 672 ? -23.094 -44.406 7.066 1 96.81 672 ASP B CA 1
ATOM 13623 C C . ASP B 1 672 ? -22.234 -43.719 8.125 1 96.81 672 ASP B C 1
ATOM 13625 O O . ASP B 1 672 ? -22.375 -44 9.32 1 96.81 672 ASP B O 1
ATOM 13629 N N . VAL B 1 673 ? -21.328 -42.938 7.641 1 97.62 673 VAL B N 1
ATOM 13630 C CA . VAL B 1 673 ? -20.312 -42.344 8.5 1 97.62 673 VAL B CA 1
ATOM 13631 C C . VAL B 1 673 ? -20.547 -40.844 8.586 1 97.62 673 VAL B C 1
ATOM 13633 O O . VAL B 1 673 ? -20.656 -40.156 7.566 1 97.62 673 VAL B O 1
ATOM 13636 N N . ALA B 1 674 ? -20.703 -40.25 9.812 1 97.38 674 ALA B N 1
ATOM 13637 C CA . ALA B 1 674 ? -20.781 -38.812 10.023 1 97.38 674 ALA B CA 1
ATOM 13638 C C . ALA B 1 674 ? -19.5 -38.125 9.594 1 97.38 674 ALA B C 1
ATOM 13640 O O . ALA B 1 674 ? -18.438 -38.75 9.516 1 97.38 674 ALA B O 1
ATOM 13641 N N . PRO B 1 675 ? -19.625 -36.812 9.281 1 97.5 675 PRO B N 1
ATOM 13642 C CA . PRO B 1 675 ? -18.375 -36.094 9.031 1 97.5 675 PRO B CA 1
ATOM 13643 C C . PRO B 1 675 ? -17.359 -36.281 10.156 1 97.5 675 PRO B C 1
ATOM 13645 O O . PRO B 1 675 ? -17.703 -36.156 11.336 1 97.5 675 PRO B O 1
ATOM 13648 N N . GLN B 1 676 ? -16.172 -36.594 9.742 1 97.06 676 GLN B N 1
ATOM 13649 C CA . GLN B 1 676 ? -15.055 -36.844 10.656 1 97.06 676 GLN B CA 1
ATOM 13650 C C . GLN B 1 676 ? -15.344 -38 11.594 1 97.06 676 GLN B C 1
ATOM 13652 O O . GLN B 1 676 ? -14.742 -38.125 12.664 1 97.06 676 GLN B O 1
ATOM 13657 N N . GLY B 1 677 ? -16.312 -38.875 11.188 1 97.69 677 GLY B N 1
ATOM 13658 C CA . GLY B 1 677 ? -16.688 -40 12 1 97.69 677 GLY B CA 1
ATOM 13659 C C . GLY B 1 677 ? -16.031 -41.312 11.547 1 97.69 677 GLY B C 1
ATOM 13660 O O . GLY B 1 677 ? -15.148 -41.281 10.68 1 97.69 677 GLY B O 1
ATOM 13661 N N . LYS B 1 678 ? -16.391 -42.5 12.164 1 97.69 678 LYS B N 1
ATOM 13662 C CA . LYS B 1 678 ? -15.844 -43.812 11.844 1 97.69 678 LYS B CA 1
ATOM 13663 C C . LYS B 1 678 ? -16.953 -44.875 11.844 1 97.69 678 LYS B C 1
ATOM 13665 O O . LYS B 1 678 ? -17.984 -44.688 12.469 1 97.69 678 LYS B O 1
ATOM 13670 N N . GLN B 1 679 ? -16.844 -45.781 11.102 1 97.69 679 GLN B N 1
ATOM 13671 C CA . GLN B 1 679 ? -17.688 -47 11.055 1 97.69 679 GLN B CA 1
ATOM 13672 C C . GLN B 1 679 ? -16.844 -48.25 11.117 1 97.69 679 GLN B C 1
ATOM 13674 O O . GLN B 1 679 ? -15.797 -48.344 10.469 1 97.69 679 GLN B O 1
ATOM 13679 N N . VAL B 1 680 ? -17.141 -49.156 12.023 1 97.5 680 VAL B N 1
ATOM 13680 C CA . VAL B 1 680 ? -16.438 -50.438 12.148 1 97.5 680 VAL B CA 1
ATOM 13681 C C . VAL B 1 680 ? -17.25 -51.531 11.469 1 97.5 680 VAL B C 1
ATOM 13683 O O . VAL B 1 680 ? -18.438 -51.719 11.758 1 97.5 680 VAL B O 1
ATOM 13686 N N . ILE B 1 681 ? -16.703 -52.219 10.586 1 97.12 681 ILE B N 1
ATOM 13687 C CA . ILE B 1 681 ? -17.328 -53.281 9.797 1 97.12 681 ILE B CA 1
ATOM 13688 C C . ILE B 1 681 ? -16.703 -54.625 10.148 1 97.12 681 ILE B C 1
ATOM 13690 O O . ILE B 1 681 ? -15.484 -54.812 10.031 1 97.12 681 ILE B O 1
ATOM 13694 N N . GLU B 1 682 ? -17.5 -55.562 10.57 1 95.88 682 GLU B N 1
ATOM 13695 C CA . GLU B 1 682 ? -17.016 -56.906 10.828 1 95.88 682 GLU B CA 1
ATOM 13696 C C . GLU B 1 682 ? -17.203 -57.812 9.602 1 95.88 682 GLU B C 1
ATOM 13698 O O . GLU B 1 682 ? -18.328 -58 9.125 1 95.88 682 GLU B O 1
ATOM 13703 N N . LEU B 1 683 ? -16.156 -58.281 9.078 1 94.44 683 LEU B N 1
ATOM 13704 C CA . LEU B 1 683 ? -16.219 -59.188 7.926 1 94.44 683 LEU B CA 1
ATOM 13705 C C . LEU B 1 683 ? -16.625 -60.594 8.352 1 94.44 683 LEU B C 1
ATOM 13707 O O . LEU B 1 683 ? -16.359 -61 9.484 1 94.44 683 LEU B O 1
ATOM 13711 N N . PRO B 1 684 ? -17.266 -61.344 7.477 1 92.25 684 PRO B N 1
ATOM 13712 C CA . PRO B 1 684 ? -17.516 -62.75 7.77 1 92.25 684 PRO B CA 1
ATOM 13713 C C . PRO B 1 684 ? -16.234 -63.562 7.844 1 92.25 684 PRO B C 1
ATOM 13715 O O . PRO B 1 684 ? -15.141 -63.062 7.605 1 92.25 684 PRO B O 1
ATOM 13718 N N . GLU B 1 685 ? -16.5 -64.812 8.25 1 88.44 685 GLU B N 1
ATOM 13719 C CA . GLU B 1 685 ? -15.344 -65.688 8.266 1 88.44 685 GLU B CA 1
ATOM 13720 C C . GLU B 1 685 ? -14.695 -65.812 6.887 1 88.44 685 GLU B C 1
ATOM 13722 O O . GLU B 1 685 ? -15.375 -66.062 5.898 1 88.44 685 GLU B O 1
ATOM 13727 N N . LEU B 1 686 ? -13.414 -65.5 6.855 1 84.88 686 LEU B N 1
ATOM 13728 C CA . LEU B 1 686 ? -12.68 -65.438 5.594 1 84.88 686 LEU B CA 1
ATOM 13729 C C . LEU B 1 686 ? -12.227 -66.875 5.199 1 84.88 686 LEU B C 1
ATOM 13731 O O . LEU B 1 686 ? -11.883 -67.688 6.062 1 84.88 686 LEU B O 1
ATOM 13735 N N . PRO B 1 687 ? -12.281 -67.062 3.971 1 83.19 687 PRO B N 1
ATOM 13736 C CA . PRO B 1 687 ? -11.836 -68.375 3.514 1 83.19 687 PRO B CA 1
ATOM 13737 C C . PRO B 1 687 ? -10.375 -68.625 3.852 1 83.19 687 PRO B C 1
ATOM 13739 O O . PRO B 1 687 ? -9.547 -67.75 3.83 1 83.19 687 PRO B O 1
ATOM 13742 N N . GLN B 1 688 ? -10.141 -69.812 4.309 1 80.94 688 GLN B N 1
ATOM 13743 C CA . GLN B 1 688 ? -8.781 -70.312 4.504 1 80.94 688 GLN B CA 1
ATOM 13744 C C . GLN B 1 688 ? -8.422 -71.375 3.445 1 80.94 688 GLN B C 1
ATOM 13746 O O . GLN B 1 688 ? -8.617 -72.562 3.656 1 80.94 688 GLN B O 1
ATOM 13751 N N . PRO B 1 689 ? -7.941 -70.812 2.365 1 80.75 689 PRO B N 1
ATOM 13752 C CA . PRO B 1 689 ? -7.652 -71.75 1.29 1 80.75 689 PRO B CA 1
ATOM 13753 C C . PRO B 1 689 ? -6.57 -72.75 1.67 1 80.75 689 PRO B C 1
ATOM 13755 O O . PRO B 1 689 ? -5.652 -72.438 2.426 1 80.75 689 PRO B O 1
ATOM 13758 N N . GLU B 1 690 ? -6.656 -73.875 1.087 1 77.31 690 GLU B N 1
ATOM 13759 C CA . GLU B 1 690 ? -5.672 -74.938 1.322 1 77.31 690 GLU B CA 1
ATOM 13760 C C . GLU B 1 690 ? -4.461 -74.75 0.409 1 77.31 690 GLU B C 1
ATOM 13762 O O . GLU B 1 690 ? -3.371 -75.25 0.721 1 77.31 690 GLU B O 1
ATOM 13767 N N . SER B 1 691 ? -4.691 -74.125 -0.601 1 78.81 691 SER B N 1
ATOM 13768 C CA . SER B 1 691 ? -3.621 -73.938 -1.579 1 78.81 691 SER B CA 1
ATOM 13769 C C . SER B 1 691 ? -2.68 -72.812 -1.189 1 78.81 691 SER B C 1
ATOM 13771 O O . SER B 1 691 ? -3.092 -71.875 -0.53 1 78.81 691 SER B O 1
ATOM 13773 N N . ALA B 1 692 ? -1.412 -73 -1.625 1 81.25 692 ALA B N 1
ATOM 13774 C CA . ALA B 1 692 ? -0.418 -71.938 -1.414 1 81.25 692 ALA B CA 1
ATOM 13775 C C . ALA B 1 692 ? -0.672 -70.75 -2.334 1 81.25 692 ALA B C 1
ATOM 13777 O O . ALA B 1 692 ? -1.231 -70.875 -3.422 1 81.25 692 ALA B O 1
ATOM 13778 N N . GLY B 1 693 ? -0.296 -69.562 -1.879 1 85.31 693 GLY B N 1
ATOM 13779 C CA . GLY B 1 693 ? -0.469 -68.312 -2.617 1 85.31 693 GLY B CA 1
ATOM 13780 C C . GLY B 1 693 ? -0.692 -67.125 -1.719 1 85.31 693 GLY B C 1
ATOM 13781 O O . GLY B 1 693 ? -0.807 -67.25 -0.5 1 85.31 693 GLY B O 1
ATOM 13782 N N . GLN B 1 694 ? -0.767 -65.938 -2.408 1 89.5 694 GLN B N 1
ATOM 13783 C CA . GLN B 1 694 ? -0.983 -64.75 -1.639 1 89.5 694 GLN B CA 1
ATOM 13784 C C . GLN B 1 694 ? -2.471 -64.438 -1.53 1 89.5 694 GLN B C 1
ATOM 13786 O O . GLN B 1 694 ? -3.168 -64.312 -2.543 1 89.5 694 GLN B O 1
ATOM 13791 N N . LEU B 1 695 ? -2.883 -64.312 -0.3 1 91.88 695 LEU B N 1
ATOM 13792 C CA . LEU B 1 695 ? -4.258 -63.906 -0.008 1 91.88 695 LEU B CA 1
ATOM 13793 C C . LEU B 1 695 ? -4.344 -62.406 0.267 1 91.88 695 LEU B C 1
ATOM 13795 O O . LEU B 1 695 ? -3.621 -61.875 1.119 1 91.88 695 LEU B O 1
ATOM 13799 N N . TRP B 1 696 ? -5.191 -61.719 -0.547 1 95.31 696 TRP B N 1
ATOM 13800 C CA . TRP B 1 696 ? -5.316 -60.25 -0.404 1 95.31 696 TRP B CA 1
ATOM 13801 C C . TRP B 1 696 ? -6.77 -59.875 -0.173 1 95.31 696 TRP B C 1
ATOM 13803 O O . TRP B 1 696 ? -7.676 -60.375 -0.824 1 95.31 696 TRP B O 1
ATOM 13813 N N . LEU B 1 697 ? -6.957 -58.969 0.801 1 96.19 697 LEU B N 1
ATOM 13814 C CA . LEU B 1 697 ? -8.234 -58.281 0.996 1 96.19 697 LEU B CA 1
ATOM 13815 C C . LEU B 1 697 ? -8.219 -56.906 0.359 1 96.19 697 LEU B C 1
ATOM 138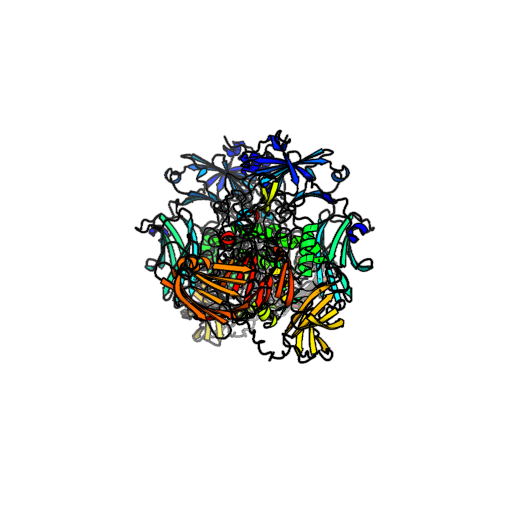17 O O . LEU B 1 697 ? -7.344 -56.094 0.657 1 96.19 697 LEU B O 1
ATOM 13821 N N . THR B 1 698 ? -9.117 -56.688 -0.593 1 97.38 698 THR B N 1
ATOM 13822 C CA . THR B 1 698 ? -9.25 -55.406 -1.248 1 97.38 698 THR B CA 1
ATOM 13823 C C . THR B 1 698 ? -10.609 -54.781 -0.936 1 97.38 698 THR B C 1
ATOM 13825 O O . THR B 1 698 ? -11.641 -55.438 -0.997 1 97.38 698 THR B O 1
ATOM 13828 N N . VAL B 1 699 ? -10.617 -53.531 -0.557 1 97.94 699 VAL B N 1
ATOM 13829 C CA . VAL B 1 699 ? -11.867 -52.781 -0.369 1 97.94 699 VAL B CA 1
ATOM 13830 C C . VAL B 1 699 ? -11.938 -51.625 -1.354 1 97.94 699 VAL B C 1
ATOM 13832 O O . VAL B 1 699 ? -10.93 -50.969 -1.64 1 97.94 699 VAL B O 1
ATOM 13835 N N . HIS B 1 700 ? -13.078 -51.406 -1.928 1 98.19 700 HIS B N 1
ATOM 13836 C CA . HIS B 1 700 ? -13.414 -50.25 -2.762 1 98.19 700 HIS B CA 1
ATOM 13837 C C . HIS B 1 700 ? -14.633 -49.5 -2.215 1 98.19 700 HIS B C 1
ATOM 13839 O O . HIS B 1 700 ? -15.594 -50.125 -1.767 1 98.19 700 HIS B O 1
ATOM 13845 N N . VAL B 1 701 ? -14.523 -48.219 -2.131 1 98.5 701 VAL B N 1
ATOM 13846 C CA . VAL B 1 701 ? -15.703 -47.406 -1.862 1 98.5 701 VAL B CA 1
ATOM 13847 C C . VAL B 1 701 ? -16.297 -46.906 -3.178 1 98.5 701 VAL B C 1
ATOM 13849 O O . VAL B 1 701 ? -15.672 -46.125 -3.896 1 98.5 701 VAL B O 1
ATOM 13852 N N . VAL B 1 702 ? -17.484 -47.344 -3.467 1 98.06 702 VAL B N 1
ATOM 13853 C CA . VAL B 1 702 ? -18.172 -47.062 -4.723 1 98.06 702 VAL B CA 1
ATOM 13854 C C . VAL B 1 702 ? -19.391 -46.156 -4.461 1 98.06 702 VAL B C 1
ATOM 13856 O O . VAL B 1 702 ? -20.109 -46.344 -3.479 1 98.06 702 VAL B O 1
ATOM 13859 N N . GLN B 1 703 ? -19.547 -45.156 -5.301 1 97.56 703 GLN B N 1
ATOM 13860 C CA . GLN B 1 703 ? -20.766 -44.344 -5.27 1 97.56 703 GLN B CA 1
ATOM 13861 C C . GLN B 1 703 ? -21.828 -44.906 -6.211 1 97.56 703 GLN B C 1
ATOM 13863 O O . GLN B 1 703 ? -21.734 -44.719 -7.43 1 97.56 703 GLN B O 1
ATOM 13868 N N . PRO B 1 704 ? -22.812 -45.469 -5.633 1 97.31 704 PRO B N 1
ATOM 13869 C CA . PRO B 1 704 ? -23.797 -46.125 -6.488 1 97.31 704 PRO B CA 1
ATOM 13870 C C . PRO B 1 704 ? -24.625 -45.156 -7.324 1 97.31 704 PRO B C 1
ATOM 13872 O O . PRO B 1 704 ? -25.125 -45.531 -8.391 1 97.31 704 PRO B O 1
ATOM 13875 N N . ASN B 1 705 ? -24.828 -43.969 -6.852 1 97.56 705 ASN B N 1
ATOM 13876 C CA . ASN B 1 705 ? -25.594 -42.969 -7.578 1 97.56 705 ASN B CA 1
ATOM 13877 C C . ASN B 1 705 ? -24.688 -41.906 -8.203 1 97.56 705 ASN B C 1
ATOM 13879 O O . ASN B 1 705 ? -23.656 -41.531 -7.621 1 97.56 705 ASN B O 1
ATOM 13883 N N . ALA B 1 706 ? -25.094 -41.469 -9.375 1 97.62 706 ALA B N 1
ATOM 13884 C CA . ALA B 1 706 ? -24.375 -40.406 -10.023 1 97.62 706 ALA B CA 1
ATOM 13885 C C . ALA B 1 706 ? -24.422 -39.125 -9.18 1 97.62 706 ALA B C 1
ATOM 13887 O O . ALA B 1 706 ? -25.359 -38.938 -8.398 1 97.62 706 ALA B O 1
ATOM 13888 N N . THR B 1 707 ? -23.453 -38.312 -9.258 1 95.88 707 THR B N 1
ATOM 13889 C CA . THR B 1 707 ? -23.406 -37 -8.656 1 95.88 707 THR B CA 1
ATOM 13890 C C . THR B 1 707 ? -23.281 -35.906 -9.742 1 95.88 707 THR B C 1
ATOM 13892 O O . THR B 1 707 ? -23.328 -36.219 -10.938 1 95.88 707 THR B O 1
ATOM 13895 N N . ALA B 1 708 ? -23.156 -34.656 -9.297 1 94.69 708 ALA B N 1
ATOM 13896 C CA . ALA B 1 708 ? -22.984 -33.562 -10.25 1 94.69 708 ALA B CA 1
ATOM 13897 C C . ALA B 1 708 ? -21.672 -33.688 -11.008 1 94.69 708 ALA B C 1
ATOM 13899 O O . ALA B 1 708 ? -21.5 -33.125 -12.078 1 94.69 708 ALA B O 1
ATOM 13900 N N . TRP B 1 709 ? -20.781 -34.562 -10.508 1 96.94 709 TRP B N 1
ATOM 13901 C CA . TRP B 1 709 ? -19.453 -34.562 -11.133 1 96.94 709 TRP B CA 1
ATOM 13902 C C . TRP B 1 709 ? -19.016 -36 -11.406 1 96.94 709 TRP B C 1
ATOM 13904 O O . TRP B 1 709 ? -17.906 -36.219 -11.898 1 96.94 709 TRP B O 1
ATOM 13914 N N . SER B 1 710 ? -19.781 -37 -11.062 1 96.88 710 SER B N 1
ATOM 13915 C CA . SER B 1 710 ? -19.391 -38.375 -11.32 1 96.88 710 SER B CA 1
ATOM 13916 C C . SER B 1 710 ? -20.578 -39.219 -11.773 1 96.88 710 SER B C 1
ATOM 13918 O O . SER B 1 710 ? -21.719 -38.906 -11.406 1 96.88 710 SER B O 1
ATOM 13920 N N . GLU B 1 711 ? -20.344 -40.25 -12.539 1 97.38 711 GLU B N 1
ATOM 13921 C CA . GLU B 1 711 ? -21.344 -41.25 -12.922 1 97.38 711 GLU B CA 1
ATOM 13922 C C . GLU B 1 711 ? -21.562 -42.281 -11.828 1 97.38 711 GLU B C 1
ATOM 13924 O O . GLU B 1 711 ? -20.719 -42.406 -10.922 1 97.38 711 GLU B O 1
ATOM 13929 N N . ALA B 1 712 ? -22.656 -42.938 -11.945 1 97.75 712 ALA B N 1
ATOM 13930 C CA . ALA B 1 712 ? -22.891 -44.062 -11.031 1 97.75 712 ALA B CA 1
ATOM 13931 C C . ALA B 1 712 ? -21.781 -45.094 -11.148 1 97.75 712 ALA B C 1
ATOM 13933 O O . ALA B 1 712 ? -21.312 -45.406 -12.25 1 97.75 712 ALA B O 1
ATOM 13934 N N . GLY B 1 713 ? -21.375 -45.562 -10 1 97.69 713 GLY B N 1
ATOM 13935 C CA . GLY B 1 713 ? -20.328 -46.594 -9.984 1 97.69 713 GLY B CA 1
ATOM 13936 C C . GLY B 1 713 ? -18.953 -46 -9.789 1 97.69 713 GLY B C 1
ATOM 13937 O O . GLY B 1 713 ? -17.953 -46.719 -9.781 1 97.69 713 GLY B O 1
ATOM 13938 N N . HIS B 1 714 ? -18.875 -44.719 -9.547 1 97.88 714 HIS B N 1
ATOM 13939 C CA . HIS B 1 714 ? -17.594 -44.062 -9.344 1 97.88 714 HIS B CA 1
ATOM 13940 C C . HIS B 1 714 ? -16.891 -44.594 -8.102 1 97.88 714 HIS B C 1
ATOM 13942 O O . HIS B 1 714 ? -17.484 -44.688 -7.035 1 97.88 714 HIS B O 1
ATOM 13948 N N . ILE B 1 715 ? -15.586 -45.031 -8.203 1 98 715 ILE B N 1
ATOM 13949 C CA . ILE B 1 715 ? -14.758 -45.469 -7.09 1 98 715 ILE B CA 1
ATOM 13950 C C . ILE B 1 715 ? -14.031 -44.281 -6.469 1 98 715 ILE B C 1
ATOM 13952 O O . ILE B 1 715 ? -13.172 -43.688 -7.105 1 98 715 ILE B O 1
ATOM 13956 N N . SER B 1 716 ? -14.328 -44 -5.254 1 97.06 716 SER B N 1
ATOM 13957 C CA . SER B 1 716 ? -13.773 -42.812 -4.637 1 97.06 716 SER B CA 1
ATOM 13958 C C . SER B 1 716 ? -12.594 -43.156 -3.734 1 97.06 716 SER B C 1
ATOM 13960 O O . SER B 1 716 ? -11.789 -42.281 -3.398 1 97.06 716 SER B O 1
ATOM 13962 N N . ALA B 1 717 ? -12.461 -44.406 -3.316 1 98.44 717 ALA B N 1
ATOM 13963 C CA . ALA B 1 717 ? -11.375 -44.812 -2.43 1 98.44 717 ALA B CA 1
ATOM 13964 C C . ALA B 1 717 ? -11.164 -46.344 -2.484 1 98.44 717 ALA B C 1
ATOM 13966 O O . ALA B 1 717 ? -12.062 -47.062 -2.879 1 98.44 717 ALA B O 1
ATOM 13967 N N . TRP B 1 718 ? -10.008 -46.781 -2.137 1 98.25 718 TRP B N 1
ATOM 13968 C CA . TRP B 1 718 ? -9.727 -48.188 -2.023 1 98.25 718 TRP B CA 1
ATOM 13969 C C . TRP B 1 718 ? -8.516 -48.438 -1.138 1 98.25 718 TRP B C 1
ATOM 13971 O O . TRP B 1 718 ? -7.781 -47.5 -0.804 1 98.25 718 TRP B O 1
ATOM 13981 N N . GLN B 1 719 ? -8.359 -49.656 -0.691 1 97.94 719 GLN B N 1
ATOM 13982 C CA . GLN B 1 719 ? -7.242 -50.125 0.11 1 97.94 719 GLN B CA 1
ATOM 13983 C C . GLN B 1 719 ? -7.105 -51.656 0.01 1 97.94 719 GLN B C 1
ATOM 13985 O O . GLN B 1 719 ? -8.102 -52.344 -0.165 1 97.94 719 GLN B O 1
ATOM 13990 N N . GLN B 1 720 ? -5.887 -52.031 0.016 1 96.88 720 GLN B N 1
ATOM 13991 C CA . GLN B 1 720 ? -5.621 -53.469 -0.038 1 96.88 720 GLN B CA 1
ATOM 13992 C C . GLN B 1 720 ? -4.699 -53.906 1.099 1 96.88 720 GLN B C 1
ATOM 13994 O O . GLN B 1 720 ? -3.807 -53.156 1.5 1 96.88 720 GLN B O 1
ATOM 13999 N N . TRP B 1 721 ? -4.926 -55.125 1.747 1 95.44 721 TRP B N 1
ATOM 14000 C CA . TRP B 1 721 ? -4.074 -55.719 2.775 1 95.44 721 TRP B CA 1
ATOM 14001 C C . TRP B 1 721 ? -3.705 -57.156 2.42 1 95.44 721 TRP B C 1
ATOM 14003 O O . TRP B 1 721 ? -4.551 -57.906 1.946 1 95.44 721 TRP B O 1
ATOM 14013 N N . ARG B 1 722 ? -2.482 -57.406 2.551 1 93.19 722 ARG B N 1
ATOM 14014 C CA . ARG B 1 722 ? -2.051 -58.781 2.439 1 93.19 722 ARG B CA 1
ATOM 14015 C C . ARG B 1 722 ? -2.434 -59.594 3.684 1 93.19 722 ARG B C 1
ATOM 14017 O O . ARG B 1 722 ? -2.16 -59.156 4.809 1 93.19 722 ARG B O 1
ATOM 14024 N N . LEU B 1 723 ? -3.143 -60.75 3.518 1 90.19 723 LEU B N 1
ATOM 14025 C CA . LEU B 1 723 ? -3.553 -61.594 4.629 1 90.19 723 LEU B CA 1
ATOM 14026 C C . LEU B 1 723 ? -2.562 -62.719 4.832 1 90.19 723 LEU B C 1
ATOM 14028 O O . LEU B 1 723 ? -1.652 -62.906 4.02 1 90.19 723 LEU B O 1
ATOM 14032 N N . ALA B 1 724 ? -2.768 -63.469 5.965 1 79.62 724 ALA B N 1
ATOM 14033 C CA . ALA B 1 724 ? -1.861 -64.562 6.305 1 79.62 724 ALA B CA 1
ATOM 14034 C C . ALA B 1 724 ? -1.822 -65.625 5.191 1 79.62 724 ALA B C 1
ATOM 14036 O O . ALA B 1 724 ? -2.852 -65.938 4.586 1 79.62 724 ALA B O 1
ATOM 14037 N N . GLU B 1 725 ? -0.673 -65.938 4.785 1 75.94 725 GLU B N 1
ATOM 14038 C CA . GLU B 1 725 ? -0.432 -66.875 3.686 1 75.94 725 GLU B CA 1
ATOM 14039 C C . GLU B 1 725 ? 0.025 -68.25 4.199 1 75.94 725 GLU B C 1
ATOM 14041 O O . GLU B 1 725 ? 0.697 -68.312 5.23 1 75.94 725 GLU B O 1
ATOM 14046 N N . ASN B 1 726 ? -0.55 -69.25 3.521 1 70.94 726 ASN B N 1
ATOM 14047 C CA . ASN B 1 726 ? 0.015 -70.562 3.756 1 70.94 726 ASN B CA 1
ATOM 14048 C C . ASN B 1 726 ? 1.269 -70.812 2.916 1 70.94 726 ASN B C 1
ATOM 14050 O O . ASN B 1 726 ? 1.312 -70.438 1.742 1 70.94 726 ASN B O 1
ATOM 14054 N N . LEU B 1 727 ? 2.24 -71.312 3.568 1 71.38 727 LEU B N 1
ATOM 14055 C CA . LEU B 1 727 ? 3.467 -71.625 2.848 1 71.38 727 LEU B CA 1
ATOM 14056 C C . LEU B 1 727 ? 3.299 -72.938 2.049 1 71.38 727 LEU B C 1
ATOM 14058 O O . LEU B 1 727 ? 2.641 -73.875 2.504 1 71.38 727 LEU B O 1
ATOM 14062 N N . SER B 1 728 ? 3.617 -72.812 0.807 1 64.5 728 SER B N 1
ATOM 14063 C CA . SER B 1 728 ? 3.549 -74 -0.047 1 64.5 728 SER B CA 1
ATOM 14064 C C . SER B 1 728 ? 4.68 -74.938 0.268 1 64.5 728 SER B C 1
ATOM 14066 O O . SER B 1 728 ? 5.844 -74.562 0.343 1 64.5 728 SER B O 1
ATOM 14068 N N . VAL B 1 729 ? 4.273 -76.188 0.676 1 63.16 729 VAL B N 1
ATOM 14069 C CA . VAL B 1 729 ? 5.273 -77.188 0.88 1 63.16 729 VAL B CA 1
ATOM 14070 C C . VAL B 1 729 ? 5.406 -78.062 -0.385 1 63.16 729 VAL B C 1
ATOM 14072 O O . VAL B 1 729 ? 6.09 -79.062 -0.386 1 63.16 729 VAL B O 1
ATOM 14075 N N . THR B 1 730 ? 4.832 -77.562 -1.438 1 57.44 730 THR B N 1
ATOM 14076 C CA . THR B 1 730 ? 4.848 -78.438 -2.621 1 57.44 730 THR B CA 1
ATOM 14077 C C . THR B 1 730 ? 6.273 -78.688 -3.111 1 57.44 730 THR B C 1
ATOM 14079 O O . THR B 1 730 ? 7.004 -77.688 -3.357 1 57.44 730 THR B O 1
ATOM 14082 N N . LEU B 1 731 ? 6.699 -79.875 -2.963 1 58.81 731 LEU B N 1
ATOM 14083 C CA . LEU B 1 731 ? 7.992 -80.312 -3.469 1 58.81 731 LEU B CA 1
ATOM 14084 C C . LEU B 1 731 ? 8 -80.375 -4.992 1 58.81 731 LEU B C 1
ATOM 14086 O O . LEU B 1 731 ? 6.996 -80.75 -5.617 1 58.81 731 LEU B O 1
ATOM 14090 N N . PRO B 1 732 ? 9.008 -79.812 -5.629 1 58.91 732 PRO B N 1
ATOM 14091 C CA . PRO B 1 732 ? 9.109 -79.875 -7.09 1 58.91 732 PRO B CA 1
ATOM 14092 C C . PRO B 1 732 ? 9.008 -81.312 -7.629 1 58.91 732 PRO B C 1
ATOM 14094 O O . PRO B 1 732 ? 9.469 -82.25 -6.98 1 58.91 732 PRO B O 1
ATOM 14097 N N . THR B 1 733 ? 8.016 -81.562 -8.492 1 60.44 733 THR B N 1
ATOM 14098 C CA . THR B 1 733 ? 7.91 -82.875 -9.141 1 60.44 733 THR B CA 1
ATOM 14099 C C . THR B 1 733 ? 9.188 -83.188 -9.906 1 60.44 733 THR B C 1
ATOM 14101 O O . THR B 1 733 ? 9.695 -82.375 -10.664 1 60.44 733 THR B O 1
ATOM 14104 N N . ALA B 1 734 ? 9.906 -84.312 -9.562 1 62.56 734 ALA B N 1
ATOM 14105 C CA . ALA B 1 734 ? 11.133 -84.75 -10.227 1 62.56 734 ALA B CA 1
ATOM 14106 C C . ALA B 1 734 ? 10.852 -85.125 -11.672 1 62.56 734 ALA B C 1
ATOM 14108 O O . ALA B 1 734 ? 9.922 -85.938 -11.945 1 62.56 734 ALA B O 1
ATOM 14109 N N . SER B 1 735 ? 11.172 -84.188 -12.586 1 66.06 735 SER B N 1
ATOM 14110 C CA . SER B 1 735 ? 11.086 -84.625 -13.969 1 66.06 735 SER B CA 1
ATOM 14111 C C . SER B 1 735 ? 12.141 -85.688 -14.266 1 66.06 735 SER B C 1
ATOM 14113 O O . SER B 1 735 ? 13.258 -85.625 -13.75 1 66.06 735 SER B O 1
ATOM 14115 N N . HIS B 1 736 ? 11.727 -86.75 -14.891 1 67.19 736 HIS B N 1
ATOM 14116 C CA . HIS B 1 736 ? 12.602 -87.875 -15.18 1 67.19 736 HIS B CA 1
ATOM 14117 C C . HIS B 1 736 ? 13.461 -87.625 -16.406 1 67.19 736 HIS B C 1
ATOM 14119 O O . HIS B 1 736 ? 14.414 -88.375 -16.672 1 67.19 736 HIS B O 1
ATOM 14125 N N . ALA B 1 737 ? 13.156 -86.562 -17.156 1 82.31 737 ALA B N 1
ATOM 14126 C CA . ALA B 1 737 ? 13.977 -86.312 -18.344 1 82.31 737 ALA B CA 1
ATOM 14127 C C . ALA B 1 737 ? 15.211 -85.438 -18 1 82.31 737 ALA B C 1
ATOM 14129 O O . ALA B 1 737 ? 15.172 -84.625 -17.062 1 82.31 737 ALA B O 1
ATOM 14130 N N . ILE B 1 738 ? 16.25 -85.875 -18.578 1 86.31 738 ILE B N 1
ATOM 14131 C CA . ILE B 1 738 ? 17.5 -85.125 -18.391 1 86.31 738 ILE B CA 1
ATOM 14132 C C . ILE B 1 738 ? 17.828 -84.312 -19.656 1 86.31 738 ILE B C 1
ATOM 14134 O O . ILE B 1 738 ? 17.953 -84.875 -20.734 1 86.31 738 ILE B O 1
ATOM 14138 N N . PRO B 1 739 ? 17.859 -83 -19.562 1 93.88 739 PRO B N 1
ATOM 14139 C CA . PRO B 1 739 ? 18.266 -82.188 -20.734 1 93.88 739 PRO B CA 1
ATOM 14140 C C . PRO B 1 739 ? 19.641 -82.625 -21.25 1 93.88 739 PRO B C 1
ATOM 14142 O O . PRO B 1 739 ? 20.531 -83 -20.469 1 93.88 739 PRO B O 1
ATOM 14145 N N . HIS B 1 740 ? 19.766 -82.625 -22.578 1 94.94 740 HIS B N 1
ATOM 14146 C CA . HIS B 1 740 ? 21 -83.062 -23.219 1 94.94 740 HIS B CA 1
ATOM 14147 C C . HIS B 1 740 ? 21.891 -81.812 -23.531 1 94.94 740 HIS B C 1
ATOM 14149 O O . HIS B 1 740 ? 21.438 -80.875 -24.188 1 94.94 740 HIS B O 1
ATOM 14155 N N . LEU B 1 741 ? 23.062 -81.812 -23.016 1 96.19 741 LEU B N 1
ATOM 14156 C CA . LEU B 1 741 ? 24.031 -80.75 -23.25 1 96.19 741 LEU B CA 1
ATOM 14157 C C . LEU B 1 741 ? 25 -81.125 -24.375 1 96.19 741 LEU B C 1
ATOM 14159 O O . LEU B 1 741 ? 25.594 -82.188 -24.344 1 96.19 741 LEU B O 1
ATOM 14163 N N . THR B 1 742 ? 25.031 -80.375 -25.391 1 96.38 742 THR B N 1
ATOM 14164 C CA . THR B 1 742 ? 26.062 -80.5 -26.422 1 96.38 742 THR B CA 1
ATOM 14165 C C . THR B 1 742 ? 26.984 -79.25 -26.391 1 96.38 742 THR B C 1
ATOM 14167 O O . THR B 1 742 ? 26.516 -78.125 -26.297 1 96.38 742 THR B O 1
ATOM 14170 N N . THR B 1 743 ? 28.25 -79.5 -26.438 1 95.31 743 THR B N 1
ATOM 14171 C CA . THR B 1 743 ? 29.266 -78.438 -26.391 1 95.31 743 THR B CA 1
ATOM 14172 C C . THR B 1 743 ? 29.984 -78.312 -27.719 1 95.31 743 THR B C 1
ATOM 14174 O O . THR B 1 743 ? 30.516 -79.312 -28.234 1 95.31 743 THR B O 1
ATOM 14177 N N . SER B 1 744 ? 29.828 -77.312 -28.203 1 94.56 744 SER B N 1
ATOM 14178 C CA . SER B 1 744 ? 30.672 -76.938 -29.344 1 94.56 744 SER B CA 1
ATOM 14179 C C . SER B 1 744 ? 31.703 -75.875 -28.984 1 94.56 744 SER B C 1
ATOM 14181 O O . SER B 1 744 ? 31.781 -75.438 -27.844 1 94.56 744 SER B O 1
ATOM 14183 N N . GLU B 1 745 ? 32.531 -75.562 -30.016 1 92.69 745 GLU B N 1
ATOM 14184 C CA . GLU B 1 745 ? 33.562 -74.5 -29.781 1 92.69 745 GLU B CA 1
ATOM 14185 C C . GLU B 1 745 ? 32.938 -73.188 -29.469 1 92.69 745 GLU B C 1
ATOM 14187 O O . GLU B 1 745 ? 33.5 -72.375 -28.719 1 92.69 745 GLU B O 1
ATOM 14192 N N . MET B 1 746 ? 31.688 -73.062 -29.906 1 94.5 746 MET B N 1
ATOM 14193 C CA . MET B 1 746 ? 31.125 -71.688 -29.828 1 94.5 746 MET B CA 1
ATOM 14194 C C . MET B 1 746 ? 29.938 -71.688 -28.875 1 94.5 746 MET B C 1
ATOM 14196 O O . MET B 1 746 ? 29.594 -70.625 -28.344 1 94.5 746 MET B O 1
ATOM 14200 N N . ASP B 1 747 ? 29.344 -72.875 -28.656 1 96.06 747 ASP B N 1
ATOM 14201 C CA . ASP B 1 747 ? 28.062 -72.75 -27.953 1 96.06 747 ASP B CA 1
ATOM 14202 C C . ASP B 1 747 ? 27.891 -73.938 -26.984 1 96.06 747 ASP B C 1
ATOM 14204 O O . ASP B 1 747 ? 28.484 -75 -27.188 1 96.06 747 ASP B O 1
ATOM 14208 N N . PHE B 1 748 ? 27.203 -73.688 -25.922 1 96.94 748 PHE B N 1
ATOM 14209 C CA . PHE B 1 748 ? 26.516 -74.75 -25.172 1 96.94 748 PHE B CA 1
ATOM 14210 C C . PHE B 1 748 ? 25.062 -74.812 -25.625 1 96.94 748 PHE B C 1
ATOM 14212 O O . PHE B 1 748 ? 24.312 -73.875 -25.578 1 96.94 748 PHE B O 1
ATOM 14219 N N . CYS B 1 749 ? 24.688 -75.938 -26.078 1 96.69 749 CYS B N 1
ATOM 14220 C CA . CYS B 1 749 ? 23.312 -76.188 -26.531 1 96.69 749 CYS B CA 1
ATOM 14221 C C . CYS B 1 749 ? 22.609 -77.188 -25.625 1 96.69 749 CYS B C 1
ATOM 14223 O O . CYS B 1 749 ? 23.109 -78.312 -25.438 1 96.69 749 CYS B O 1
ATOM 14225 N N . ILE B 1 750 ? 21.562 -76.75 -25.062 1 96.81 750 ILE B N 1
ATOM 14226 C CA . ILE B 1 750 ? 20.766 -77.625 -24.203 1 96.81 750 ILE B CA 1
ATOM 14227 C C . ILE B 1 750 ? 19.438 -77.938 -24.906 1 96.81 750 ILE B C 1
ATOM 14229 O O . ILE B 1 750 ? 18.719 -77.062 -25.344 1 96.81 750 ILE B O 1
ATOM 14233 N N . GLU B 1 751 ? 19.156 -79.25 -25 1 95.38 751 GLU B N 1
ATOM 14234 C CA . GLU B 1 751 ? 17.953 -79.688 -25.688 1 95.38 751 GLU B CA 1
ATOM 14235 C C . GLU B 1 751 ? 17.078 -80.562 -24.781 1 95.38 751 GLU B C 1
ATOM 14237 O O . GLU B 1 751 ? 17.594 -81.375 -24 1 95.38 751 GLU B O 1
ATOM 14242 N N . LEU B 1 752 ? 15.938 -80.25 -24.812 1 94.88 752 LEU B N 1
ATOM 14243 C CA . LEU B 1 752 ? 14.922 -81 -24.078 1 94.88 752 LEU B CA 1
ATOM 14244 C C . LEU B 1 752 ? 13.625 -81.062 -24.875 1 94.88 752 LEU B C 1
ATOM 14246 O O . LEU B 1 752 ? 12.844 -80.125 -24.891 1 94.88 752 LEU B O 1
ATOM 14250 N N . GLY B 1 753 ? 13.383 -82.25 -25.406 1 91.06 753 GLY B N 1
ATOM 14251 C CA . GLY B 1 753 ? 12.211 -82.375 -26.266 1 91.06 753 GLY B CA 1
ATOM 14252 C C . GLY B 1 753 ? 12.227 -81.375 -27.422 1 91.06 753 GLY B C 1
ATOM 14253 O O . GLY B 1 753 ? 13.156 -81.438 -28.234 1 91.06 753 GLY B O 1
ATOM 14254 N N . ASN B 1 754 ? 11.281 -80.562 -27.484 1 92.56 754 ASN B N 1
ATOM 14255 C CA . ASN B 1 754 ? 11.195 -79.562 -28.578 1 92.56 754 ASN B CA 1
ATOM 14256 C C . ASN B 1 754 ? 11.75 -78.25 -28.188 1 92.56 754 ASN B C 1
ATOM 14258 O O . ASN B 1 754 ? 11.523 -77.25 -28.875 1 92.56 754 ASN B O 1
ATOM 14262 N N . LYS B 1 755 ? 12.367 -78.125 -27.078 1 95.12 755 LYS B N 1
ATOM 14263 C CA . LYS B 1 755 ? 12.953 -76.875 -26.578 1 95.12 755 LYS B CA 1
ATOM 14264 C C . LYS B 1 755 ? 14.477 -76.938 -26.672 1 95.12 755 LYS B C 1
ATOM 14266 O O . LYS B 1 755 ? 15.086 -78 -26.516 1 95.12 755 LYS B O 1
ATOM 14271 N N . ARG B 1 756 ? 15.023 -75.812 -26.984 1 96.19 756 ARG B N 1
ATOM 14272 C CA . ARG B 1 756 ? 16.469 -75.688 -27.062 1 96.19 756 ARG B CA 1
ATOM 14273 C C . ARG B 1 756 ? 16.938 -74.375 -26.516 1 96.19 756 ARG B C 1
ATOM 14275 O O . ARG B 1 756 ? 16.312 -73.312 -26.766 1 96.19 756 ARG B O 1
ATOM 14282 N N . TRP B 1 757 ? 17.969 -74.312 -25.766 1 97.06 757 TRP B N 1
ATOM 14283 C CA . TRP B 1 757 ? 18.672 -73.125 -25.281 1 97.06 757 TRP B CA 1
ATOM 14284 C C . TRP B 1 757 ? 20.094 -73.062 -25.812 1 97.06 757 TRP B C 1
ATOM 14286 O O . TRP B 1 757 ? 20.797 -74.125 -25.828 1 97.06 757 TRP B O 1
ATOM 14296 N N . GLN B 1 758 ? 20.484 -72 -26.281 1 97.5 758 GLN B N 1
ATOM 14297 C CA . GLN B 1 758 ? 21.828 -71.812 -26.797 1 97.5 758 GLN B CA 1
ATOM 14298 C C . GLN B 1 758 ? 22.562 -70.688 -26.078 1 97.5 758 GLN B C 1
ATOM 14300 O O . GLN B 1 758 ? 22.094 -69.562 -26.078 1 97.5 758 GLN B O 1
ATOM 14305 N N . PHE B 1 759 ? 23.625 -71 -25.375 1 97.5 759 PHE B N 1
ATOM 14306 C CA . PHE B 1 759 ? 24.5 -70 -24.734 1 97.5 759 PHE B CA 1
ATOM 14307 C C . PHE B 1 759 ? 25.781 -69.875 -25.547 1 97.5 759 PHE B C 1
ATOM 14309 O O . PHE B 1 759 ? 26.438 -70.812 -25.922 1 97.5 759 PHE B O 1
ATOM 14316 N N . ASN B 1 760 ? 26.125 -68.688 -25.859 1 97.56 760 ASN B N 1
ATOM 14317 C CA . ASN B 1 760 ? 27.375 -68.375 -26.562 1 97.56 760 ASN B CA 1
ATOM 14318 C C . ASN B 1 760 ? 28.562 -68.438 -25.609 1 97.56 760 ASN B C 1
ATOM 14320 O O . ASN B 1 760 ? 28.609 -67.625 -24.641 1 97.56 760 ASN B O 1
ATOM 14324 N N . ARG B 1 761 ? 29.562 -69.25 -25.906 1 95.56 761 ARG B N 1
ATOM 14325 C CA . ARG B 1 761 ? 30.672 -69.5 -24.984 1 95.56 761 ARG B CA 1
ATOM 14326 C C . ARG B 1 761 ? 31.625 -68.312 -25 1 95.56 761 ARG B C 1
ATOM 14328 O O . ARG B 1 761 ? 32.406 -68.125 -24.062 1 95.56 761 ARG B O 1
ATOM 14335 N N . GLN B 1 762 ? 31.562 -67.5 -26.047 1 95.69 762 GLN B N 1
ATOM 14336 C CA . GLN B 1 762 ? 32.438 -66.312 -26.141 1 95.69 762 GLN B CA 1
ATOM 14337 C C . GLN B 1 762 ? 31.844 -65.125 -25.422 1 95.69 762 GLN B C 1
ATOM 14339 O O . GLN B 1 762 ? 32.562 -64.375 -24.781 1 95.69 762 GLN B O 1
ATOM 14344 N N . SER B 1 763 ? 30.562 -64.938 -25.484 1 96.62 763 SER B N 1
ATOM 14345 C CA . SER B 1 763 ? 29.938 -63.812 -24.844 1 96.62 763 SER B CA 1
ATOM 14346 C C . SER B 1 763 ? 29.359 -64.188 -23.484 1 96.62 763 SER B C 1
ATOM 14348 O O . SER B 1 763 ? 29.156 -63.344 -22.625 1 96.62 763 SER B O 1
ATOM 14350 N N . GLY B 1 764 ? 29.141 -65.438 -23.312 1 96.62 764 GLY B N 1
ATOM 14351 C CA . GLY B 1 764 ? 28.562 -65.938 -22.062 1 96.62 764 GLY B CA 1
ATOM 14352 C C . GLY B 1 764 ? 27.078 -65.688 -21.938 1 96.62 764 GLY B C 1
ATOM 14353 O O . GLY B 1 764 ? 26.484 -65.875 -20.875 1 96.62 764 GLY B O 1
ATOM 14354 N N . PHE B 1 765 ? 26.391 -65.188 -23 1 97.44 765 PHE B N 1
ATOM 14355 C CA . PHE B 1 765 ? 24.984 -64.812 -22.938 1 97.44 765 PHE B CA 1
ATOM 14356 C C . PHE B 1 765 ? 24.109 -65.938 -23.484 1 97.44 765 PHE B C 1
ATOM 14358 O O . PHE B 1 765 ? 24.547 -66.75 -24.312 1 97.44 765 PHE B O 1
ATOM 14365 N N . LEU B 1 766 ? 22.891 -66 -22.875 1 97.88 766 LEU B N 1
ATOM 14366 C CA . LEU B 1 766 ? 21.859 -66.75 -23.578 1 97.88 766 LEU B CA 1
ATOM 14367 C C . LEU B 1 766 ? 21.531 -66.062 -24.906 1 97.88 766 LEU B C 1
ATOM 14369 O O . LEU B 1 766 ? 20.828 -65.062 -24.953 1 97.88 766 LEU B O 1
ATOM 14373 N N . SER B 1 767 ? 21.953 -66.688 -26.016 1 97.25 767 SER B N 1
ATOM 14374 C CA . SER B 1 767 ? 21.906 -66 -27.312 1 97.25 767 SER B CA 1
ATOM 14375 C C . SER B 1 767 ? 20.594 -66.312 -28.047 1 97.25 767 SER B C 1
ATOM 14377 O O . SER B 1 767 ? 20.156 -65.562 -28.891 1 97.25 767 SER B O 1
ATOM 14379 N N . GLN B 1 768 ? 20.078 -67.562 -27.766 1 96.62 768 GLN B N 1
ATOM 14380 C CA . GLN B 1 768 ? 18.844 -67.875 -28.438 1 96.62 768 GLN B CA 1
ATOM 14381 C C . GLN B 1 768 ? 18.094 -69 -27.672 1 96.62 768 GLN B C 1
ATOM 14383 O O . GLN B 1 768 ? 18.672 -69.688 -26.859 1 96.62 768 GLN B O 1
ATOM 14388 N N . MET B 1 769 ? 16.812 -69 -27.844 1 96.56 769 MET B N 1
ATOM 14389 C CA . MET B 1 769 ? 15.898 -70.062 -27.391 1 96.56 769 MET B CA 1
ATOM 14390 C C . MET B 1 769 ? 14.969 -70.438 -28.516 1 96.56 769 MET B C 1
ATOM 14392 O O . MET B 1 769 ? 14.602 -69.625 -29.375 1 96.56 769 MET B O 1
ATOM 14396 N N . TRP B 1 770 ? 14.664 -71.812 -28.531 1 95.44 770 TRP B N 1
ATOM 14397 C CA . TRP B 1 770 ? 13.742 -72.312 -29.547 1 95.44 770 TRP B CA 1
ATOM 14398 C C . TRP B 1 770 ? 12.602 -73.125 -28.906 1 95.44 770 TRP B C 1
ATOM 14400 O O . TRP B 1 770 ? 12.805 -73.812 -27.922 1 95.44 770 TRP B O 1
ATOM 14410 N N . ILE B 1 771 ? 11.492 -72.938 -29.375 1 95.12 771 ILE B N 1
ATOM 14411 C CA . ILE B 1 771 ? 10.352 -73.812 -29.219 1 95.12 771 ILE B CA 1
ATOM 14412 C C . ILE B 1 771 ? 10 -74.438 -30.578 1 95.12 771 ILE B C 1
ATOM 14414 O O . ILE B 1 771 ? 9.531 -73.75 -31.484 1 95.12 771 ILE B O 1
ATOM 14418 N N . GLY B 1 772 ? 10.273 -75.688 -30.641 1 93.31 772 GLY B N 1
ATOM 14419 C CA . GLY B 1 772 ? 10.336 -76.25 -31.984 1 93.31 772 GLY B CA 1
ATOM 14420 C C . GLY B 1 772 ? 11.422 -75.625 -32.844 1 93.31 772 GLY B C 1
ATOM 14421 O O . GLY B 1 772 ? 12.578 -75.562 -32.438 1 93.31 772 GLY B O 1
ATOM 14422 N N . ASP B 1 773 ? 11.016 -75.25 -34 1 92.69 773 ASP B N 1
ATOM 14423 C CA . ASP B 1 773 ? 11.984 -74.625 -34.906 1 92.69 773 ASP B CA 1
ATOM 14424 C C . ASP B 1 773 ? 11.898 -73.125 -34.844 1 92.69 773 ASP B C 1
ATOM 14426 O O . ASP B 1 773 ? 12.625 -72.438 -35.562 1 92.69 773 ASP B O 1
ATOM 14430 N N . GLU B 1 774 ? 11.188 -72.625 -33.875 1 94.94 774 GLU B N 1
ATOM 14431 C CA . GLU B 1 774 ? 10.953 -71.188 -33.812 1 94.94 774 GLU B CA 1
ATOM 14432 C C . GLU B 1 774 ? 11.906 -70.5 -32.844 1 94.94 774 GLU B C 1
ATOM 14434 O O . GLU B 1 774 ? 11.906 -70.875 -31.656 1 94.94 774 GLU B O 1
ATOM 14439 N N . LYS B 1 775 ? 12.586 -69.5 -33.344 1 96.62 775 LYS B N 1
ATOM 14440 C CA . LYS B 1 775 ? 13.438 -68.688 -32.5 1 96.62 775 LYS B CA 1
ATOM 14441 C C . LYS B 1 775 ? 12.602 -67.75 -31.594 1 96.62 775 LYS B C 1
ATOM 14443 O O . LYS B 1 775 ? 11.617 -67.188 -32.031 1 96.62 775 LYS B O 1
ATOM 14448 N N . GLN B 1 776 ? 13.008 -67.688 -30.391 1 96.88 776 GLN B N 1
ATOM 14449 C CA . GLN B 1 776 ? 12.203 -66.938 -29.422 1 96.88 776 GLN B CA 1
ATOM 14450 C C . GLN B 1 776 ? 12.852 -65.562 -29.078 1 96.88 776 GLN B C 1
ATOM 14452 O O . GLN B 1 776 ? 12.188 -64.688 -28.531 1 96.88 776 GLN B O 1
ATOM 14457 N N . LEU B 1 777 ? 14.148 -65.375 -29.328 1 97.62 777 LEU B N 1
ATOM 14458 C CA . LEU B 1 777 ? 14.852 -64.125 -28.984 1 97.62 777 LEU B CA 1
ATOM 14459 C C . LEU B 1 777 ? 15.375 -63.469 -30.234 1 97.62 777 LEU B C 1
ATOM 14461 O O . LEU B 1 777 ? 15.828 -64.125 -31.172 1 97.62 777 LEU B O 1
ATOM 14465 N N . LEU B 1 778 ? 15.234 -62.125 -30.25 1 97.81 778 LEU B N 1
ATOM 14466 C CA . LEU B 1 778 ? 15.867 -61.344 -31.297 1 97.81 778 LEU B CA 1
ATOM 14467 C C . LEU B 1 778 ? 17.219 -60.781 -30.828 1 97.81 778 LEU B C 1
ATOM 14469 O O . LEU B 1 778 ? 18.094 -60.5 -31.641 1 97.81 778 LEU B O 1
ATOM 14473 N N . THR B 1 779 ? 17.391 -60.625 -29.531 1 97.25 779 THR B N 1
ATOM 14474 C CA . THR B 1 779 ? 18.641 -60.25 -28.891 1 97.25 779 THR B CA 1
ATOM 14475 C C . THR B 1 779 ? 18.938 -61.125 -27.688 1 97.25 779 THR B C 1
ATOM 14477 O O . THR B 1 779 ? 18.016 -61.656 -27.078 1 97.25 779 THR B O 1
ATOM 14480 N N . PRO B 1 780 ? 20.234 -61.344 -27.344 1 97.56 780 PRO B N 1
ATOM 14481 C CA . PRO B 1 780 ? 20.547 -62.188 -26.172 1 97.56 780 PRO B CA 1
ATOM 14482 C C . PRO B 1 780 ? 20.031 -61.594 -24.875 1 97.56 780 PRO B C 1
ATOM 14484 O O . PRO B 1 780 ? 19.766 -60.406 -24.797 1 97.56 780 PRO B O 1
ATOM 14487 N N . LEU B 1 781 ? 19.797 -62.438 -23.906 1 98 781 LEU B N 1
ATOM 14488 C CA . LEU B 1 781 ? 19.484 -61.969 -22.547 1 98 781 LEU B CA 1
ATOM 14489 C C . LEU B 1 781 ? 20.719 -61.375 -21.891 1 98 781 LEU B C 1
ATOM 14491 O O . LEU B 1 781 ? 21.75 -62.031 -21.75 1 98 781 LEU B O 1
ATOM 14495 N N . ARG B 1 782 ? 20.641 -60.062 -21.5 1 97.5 782 ARG B N 1
ATOM 14496 C CA . ARG B 1 782 ? 21.766 -59.344 -20.938 1 97.5 782 ARG B CA 1
ATOM 14497 C C . ARG B 1 782 ? 21.375 -58.594 -19.656 1 97.5 782 ARG B C 1
ATOM 14499 O O . ARG B 1 782 ? 20.188 -58.375 -19.406 1 97.5 782 ARG B O 1
ATOM 14506 N N . ASP B 1 783 ? 22.406 -58.219 -18.844 1 97.75 783 ASP B N 1
ATOM 14507 C CA . ASP B 1 783 ? 22.172 -57.344 -17.703 1 97.75 783 ASP B CA 1
ATOM 14508 C C . ASP B 1 783 ? 21.797 -55.938 -18.156 1 97.75 783 ASP B C 1
ATOM 14510 O O . ASP B 1 783 ? 22.203 -55.5 -19.234 1 97.75 783 ASP B O 1
ATOM 14514 N N . GLN B 1 784 ? 21.016 -55.312 -17.406 1 97.06 784 GLN B N 1
ATOM 14515 C CA . GLN B 1 784 ? 20.641 -53.906 -17.625 1 97.06 784 GLN B CA 1
ATOM 14516 C C . GLN B 1 784 ? 20.734 -53.094 -16.344 1 97.06 784 GLN B C 1
ATOM 14518 O O . GLN B 1 784 ? 20.125 -53.469 -15.328 1 97.06 784 GLN B O 1
ATOM 14523 N N . PHE B 1 785 ? 21.5 -51.938 -16.375 1 98 785 PHE B N 1
ATOM 14524 C CA . PHE B 1 785 ? 21.734 -51.125 -15.18 1 98 785 PHE B CA 1
ATOM 14525 C C . PHE B 1 785 ? 21.219 -49.719 -15.367 1 98 785 PHE B C 1
ATOM 14527 O O . PHE B 1 785 ? 21.281 -48.906 -14.445 1 98 785 PHE B O 1
ATOM 14534 N N . THR B 1 786 ? 20.703 -49.406 -16.578 1 97.25 786 THR B N 1
ATOM 14535 C CA . THR B 1 786 ? 20.297 -48.062 -16.906 1 97.25 786 THR B CA 1
ATOM 14536 C C . THR B 1 786 ? 18.828 -48.031 -17.344 1 97.25 786 THR B C 1
ATOM 14538 O O . THR B 1 786 ? 18.234 -49.062 -17.625 1 97.25 786 THR B O 1
ATOM 14541 N N . ARG B 1 787 ? 18.203 -46.875 -17.312 1 97.62 787 ARG B N 1
ATOM 14542 C CA . ARG B 1 787 ? 16.906 -46.594 -17.906 1 97.62 787 ARG B CA 1
ATOM 14543 C C . ARG B 1 787 ? 16.953 -45.375 -18.828 1 97.62 787 ARG B C 1
ATOM 14545 O O . ARG B 1 787 ? 17.906 -44.594 -18.766 1 97.62 787 ARG B O 1
ATOM 14552 N N . ALA B 1 788 ? 15.906 -45.281 -19.703 1 97.5 788 ALA B N 1
ATOM 14553 C CA . ALA B 1 788 ? 15.75 -44.031 -20.438 1 97.5 788 ALA B CA 1
ATOM 14554 C C . ALA B 1 788 ? 15.469 -42.875 -19.484 1 97.5 788 ALA B C 1
ATOM 14556 O O . ALA B 1 788 ? 14.656 -43 -18.578 1 97.5 788 ALA B O 1
ATOM 14557 N N . PRO B 1 789 ? 16.141 -41.75 -19.656 1 96.12 789 PRO B N 1
ATOM 14558 C CA . PRO B 1 789 ? 16.016 -40.656 -18.688 1 96.12 789 PRO B CA 1
ATOM 14559 C C . PRO B 1 789 ? 14.594 -40.125 -18.594 1 96.12 789 PRO B C 1
ATOM 14561 O O . PRO B 1 789 ? 13.953 -39.906 -19.625 1 96.12 789 PRO B O 1
ATOM 14564 N N . LEU B 1 790 ? 14.172 -39.938 -17.359 1 96.25 790 LEU B N 1
ATOM 14565 C CA . LEU B 1 790 ? 13 -39.125 -17.062 1 96.25 790 LEU B CA 1
ATOM 14566 C C . LEU B 1 790 ? 13.352 -37.656 -17.016 1 96.25 790 LEU B C 1
ATOM 14568 O O . LEU B 1 790 ? 14.523 -37.312 -16.891 1 96.25 790 LEU B O 1
ATOM 14572 N N . ASP B 1 791 ? 12.32 -36.812 -17.031 1 95.56 791 ASP B N 1
ATOM 14573 C CA . ASP B 1 791 ? 12.57 -35.375 -16.797 1 95.56 791 ASP B CA 1
ATOM 14574 C C . ASP B 1 791 ? 13.242 -35.188 -15.438 1 95.56 791 ASP B C 1
ATOM 14576 O O . ASP B 1 791 ? 14.125 -34.312 -15.305 1 95.56 791 ASP B O 1
ATOM 14580 N N . ASN B 1 792 ? 12.852 -35.906 -14.469 1 96.31 792 ASN B N 1
ATOM 14581 C CA . ASN B 1 792 ? 13.422 -35.812 -13.125 1 96.31 792 ASN B CA 1
ATOM 14582 C C . ASN B 1 792 ? 14.891 -36.219 -13.117 1 96.31 792 ASN B C 1
ATOM 14584 O O . ASN B 1 792 ? 15.656 -35.812 -12.25 1 96.31 792 ASN B O 1
ATOM 14588 N N . ASP B 1 793 ? 15.312 -37.094 -14.023 1 96.75 793 ASP B N 1
ATOM 14589 C CA . ASP B 1 793 ? 16.703 -37.531 -14.164 1 96.75 793 ASP B CA 1
ATOM 14590 C C . ASP B 1 793 ? 17.531 -36.438 -14.852 1 96.75 793 ASP B C 1
ATOM 14592 O O . ASP B 1 793 ? 18.703 -36.219 -14.508 1 96.75 793 ASP B O 1
ATOM 14596 N N . ILE B 1 794 ? 16.891 -35.844 -15.844 1 93.06 794 ILE B N 1
ATOM 14597 C CA . ILE B 1 794 ? 17.531 -34.781 -16.578 1 93.06 794 ILE B CA 1
ATOM 14598 C C . ILE B 1 794 ? 17.766 -33.594 -15.664 1 93.06 794 ILE B C 1
ATOM 14600 O O . ILE B 1 794 ? 18.828 -32.969 -15.672 1 93.06 794 ILE B O 1
ATOM 14604 N N . GLY B 1 795 ? 16.719 -33.219 -14.852 1 87.81 795 GLY B N 1
ATOM 14605 C CA . GLY B 1 795 ? 16.844 -32.312 -13.727 1 87.81 795 GLY B CA 1
ATOM 14606 C C . GLY B 1 795 ? 17.141 -30.891 -14.156 1 87.81 795 GLY B C 1
ATOM 14607 O O . GLY B 1 795 ? 18.047 -30.25 -13.609 1 87.81 795 GLY B O 1
ATOM 14608 N N . VAL B 1 796 ? 16.516 -30.328 -15.156 1 81.75 796 VAL B N 1
ATOM 14609 C CA . VAL B 1 796 ? 16.781 -28.969 -15.602 1 81.75 796 VAL B CA 1
ATOM 14610 C C . VAL B 1 796 ? 15.461 -28.219 -15.797 1 81.75 796 VAL B C 1
ATOM 14612 O O . VAL B 1 796 ? 14.5 -28.766 -16.328 1 81.75 796 VAL B O 1
ATOM 14615 N N . SER B 1 797 ? 15.453 -26.984 -15.273 1 79.5 797 SER B N 1
ATOM 14616 C CA . SER B 1 797 ? 14.289 -26.141 -15.508 1 79.5 797 SER B CA 1
ATOM 14617 C C . SER B 1 797 ? 14.555 -25.125 -16.625 1 79.5 797 SER B C 1
ATOM 14619 O O . SER B 1 797 ? 13.617 -24.562 -17.188 1 79.5 797 SER B O 1
ATOM 14621 N N . GLU B 1 798 ? 15.758 -24.797 -16.828 1 81.56 798 GLU B N 1
ATOM 14622 C CA . GLU B 1 798 ? 16.203 -23.969 -17.938 1 81.56 798 GLU B CA 1
ATOM 14623 C C . GLU B 1 798 ? 17.078 -24.766 -18.906 1 81.56 798 GLU B C 1
ATOM 14625 O O . GLU B 1 798 ? 18.172 -25.219 -18.547 1 81.56 798 GLU B O 1
ATOM 14630 N N . ALA B 1 799 ? 16.734 -24.859 -20.047 1 76.56 799 ALA B N 1
ATOM 14631 C CA . ALA B 1 799 ? 17.344 -25.766 -21.016 1 76.56 799 ALA B CA 1
ATOM 14632 C C . ALA B 1 799 ? 18.828 -25.453 -21.188 1 76.56 799 ALA B C 1
ATOM 14634 O O . ALA B 1 799 ? 19.625 -26.344 -21.5 1 76.56 799 ALA B O 1
ATOM 14635 N N . THR B 1 800 ? 19.203 -24.25 -20.906 1 80.5 800 THR B N 1
ATOM 14636 C CA . THR B 1 800 ? 20.594 -23.844 -21.141 1 80.5 800 THR B CA 1
ATOM 14637 C C . THR B 1 800 ? 21.422 -24.016 -19.875 1 80.5 800 THR B C 1
ATOM 14639 O O . THR B 1 800 ? 22.641 -23.766 -19.891 1 80.5 800 THR B O 1
ATOM 14642 N N . ARG B 1 801 ? 20.891 -24.484 -18.766 1 81.12 801 ARG B N 1
ATOM 14643 C CA . ARG B 1 801 ? 21.609 -24.594 -17.516 1 81.12 801 ARG B CA 1
ATOM 14644 C C . ARG B 1 801 ? 21.594 -26.047 -17.016 1 81.12 801 ARG B C 1
ATOM 14646 O O . ARG B 1 801 ? 20.859 -26.391 -16.094 1 81.12 801 ARG B O 1
ATOM 14653 N N . ILE B 1 802 ? 22.5 -26.812 -17.469 1 85.56 802 ILE B N 1
ATOM 14654 C CA . ILE B 1 802 ? 22.594 -28.234 -17.125 1 85.56 802 ILE B CA 1
ATOM 14655 C C . ILE B 1 802 ? 23.234 -28.375 -15.75 1 85.56 802 ILE B C 1
ATOM 14657 O O . ILE B 1 802 ? 24.266 -27.766 -15.469 1 85.56 802 ILE B O 1
ATOM 14661 N N . ASP B 1 803 ? 22.672 -29.109 -14.953 1 89.62 803 ASP B N 1
ATOM 14662 C CA . ASP B 1 803 ? 23.234 -29.422 -13.648 1 89.62 803 ASP B CA 1
ATOM 14663 C C . ASP B 1 803 ? 24.125 -30.672 -13.719 1 89.62 803 ASP B C 1
ATOM 14665 O O . ASP B 1 803 ? 23.641 -31.766 -14.016 1 89.62 803 ASP B O 1
ATOM 14669 N N . PRO B 1 804 ? 25.328 -30.547 -13.43 1 90.88 804 PRO B N 1
ATOM 14670 C CA . PRO B 1 804 ? 26.219 -31.703 -13.492 1 90.88 804 PRO B CA 1
ATOM 14671 C C . PRO B 1 804 ? 25.875 -32.781 -12.469 1 90.88 804 PRO B C 1
ATOM 14673 O O . PRO B 1 804 ? 26.297 -33.938 -12.602 1 90.88 804 PRO B O 1
ATOM 14676 N N . ASN B 1 805 ? 25.016 -32.375 -11.531 1 91.44 805 ASN B N 1
ATOM 14677 C CA . ASN B 1 805 ? 24.672 -33.312 -10.484 1 91.44 805 ASN B CA 1
ATOM 14678 C C . ASN B 1 805 ? 23.359 -34.031 -10.805 1 91.44 805 ASN B C 1
ATOM 14680 O O . ASN B 1 805 ? 22.906 -34.875 -10.023 1 91.44 805 ASN B O 1
ATOM 14684 N N . ALA B 1 806 ? 22.797 -33.781 -11.93 1 94.75 806 ALA B N 1
ATOM 14685 C CA . ALA B 1 806 ? 21.609 -34.531 -12.352 1 94.75 806 ALA B CA 1
ATOM 14686 C C . ALA B 1 806 ? 21.922 -36 -12.555 1 94.75 806 ALA B C 1
ATOM 14688 O O . ALA B 1 806 ? 23.047 -36.344 -12.922 1 94.75 806 ALA B O 1
ATOM 14689 N N . TRP B 1 807 ? 20.984 -36.812 -12.336 1 95.81 807 TRP B N 1
ATOM 14690 C CA . TRP B 1 807 ? 21.203 -38.281 -12.406 1 95.81 807 TRP B CA 1
ATOM 14691 C C . TRP B 1 807 ? 21.75 -38.688 -13.773 1 95.81 807 TRP B C 1
ATOM 14693 O O . TRP B 1 807 ? 22.719 -39.406 -13.859 1 95.81 807 TRP B O 1
ATOM 14703 N N . VAL B 1 808 ? 21.141 -38.156 -14.789 1 96.12 808 VAL B N 1
ATOM 14704 C CA . VAL B 1 808 ? 21.531 -38.531 -16.141 1 96.12 808 VAL B CA 1
ATOM 14705 C C . VAL B 1 808 ? 22.984 -38.125 -16.406 1 96.12 808 VAL B C 1
ATOM 14707 O O . VAL B 1 808 ? 23.734 -38.875 -17.031 1 96.12 808 VAL B O 1
ATOM 14710 N N . GLU B 1 809 ? 23.375 -36.969 -15.961 1 95.69 809 GLU B N 1
ATOM 14711 C CA . GLU B 1 809 ? 24.734 -36.5 -16.156 1 95.69 809 GLU B CA 1
ATOM 14712 C C . GLU B 1 809 ? 25.734 -37.344 -15.359 1 95.69 809 GLU B C 1
ATOM 14714 O O . GLU B 1 809 ? 26.828 -37.625 -15.836 1 95.69 809 GLU B O 1
ATOM 14719 N N . ARG B 1 810 ? 25.328 -37.688 -14.195 1 95.69 810 ARG B N 1
ATOM 14720 C CA . ARG B 1 810 ? 26.172 -38.562 -13.391 1 95.69 810 ARG B CA 1
ATOM 14721 C C . ARG B 1 810 ? 26.344 -39.938 -14.047 1 95.69 810 ARG B C 1
ATOM 14723 O O . ARG B 1 810 ? 27.438 -40.5 -14.062 1 95.69 810 ARG B O 1
ATOM 14730 N N . TRP B 1 811 ? 25.312 -40.562 -14.555 1 97.19 811 TRP B N 1
ATOM 14731 C CA . TRP B 1 811 ? 25.344 -41.875 -15.227 1 97.19 811 TRP B CA 1
ATOM 14732 C C . TRP B 1 811 ? 26.219 -41.812 -16.484 1 97.19 811 TRP B C 1
ATOM 14734 O O . TRP B 1 811 ? 26.984 -42.719 -16.75 1 97.19 811 TRP B O 1
ATOM 14744 N N . LYS B 1 812 ? 26.047 -40.719 -17.172 1 95.88 812 LYS B N 1
ATOM 14745 C CA . LYS B 1 812 ? 26.875 -40.531 -18.359 1 95.88 812 LYS B CA 1
ATOM 14746 C C . LYS B 1 812 ? 28.359 -40.438 -17.984 1 95.88 812 LYS B C 1
ATOM 14748 O O . LYS B 1 812 ? 29.188 -41.125 -18.578 1 95.88 812 LYS B O 1
ATOM 14753 N N . ALA B 1 813 ? 28.641 -39.594 -17.047 1 95.44 813 ALA B N 1
ATOM 14754 C CA . ALA B 1 813 ? 30.031 -39.344 -16.641 1 95.44 813 ALA B CA 1
ATOM 14755 C C . ALA B 1 813 ? 30.672 -40.656 -16.141 1 95.44 813 ALA B C 1
ATOM 14757 O O . ALA B 1 813 ? 31.875 -40.875 -16.328 1 95.44 813 ALA B O 1
ATOM 14758 N N . ALA B 1 814 ? 29.891 -41.5 -15.531 1 96.12 814 ALA B N 1
ATOM 14759 C CA . ALA B 1 814 ? 30.406 -42.75 -14.969 1 96.12 814 ALA B CA 1
ATOM 14760 C C . ALA B 1 814 ? 30.469 -43.844 -16.031 1 96.12 814 ALA B C 1
ATOM 14762 O O . ALA B 1 814 ? 31.062 -44.906 -15.805 1 96.12 814 ALA B O 1
ATOM 14763 N N . GLY B 1 815 ? 29.844 -43.625 -17.172 1 96.19 815 GLY B N 1
ATOM 14764 C CA . GLY B 1 815 ? 29.891 -44.562 -18.266 1 96.19 815 GLY B CA 1
ATOM 14765 C C . GLY B 1 815 ? 28.844 -45.656 -18.141 1 96.19 815 GLY B C 1
ATOM 14766 O O . GLY B 1 815 ? 29 -46.719 -18.75 1 96.19 815 GLY B O 1
ATOM 14767 N N . HIS B 1 816 ? 27.828 -45.469 -17.375 1 97.06 816 HIS B N 1
ATOM 14768 C CA . HIS B 1 816 ? 26.797 -46.5 -17.203 1 97.06 816 HIS B CA 1
ATOM 14769 C C . HIS B 1 816 ? 26.156 -46.844 -18.547 1 97.06 816 HIS B C 1
ATOM 14771 O O . HIS B 1 816 ? 25.891 -48.031 -18.812 1 97.06 816 HIS B O 1
ATOM 14777 N N . TYR B 1 817 ? 25.984 -45.844 -19.391 1 95.69 817 TYR B N 1
ATOM 14778 C CA . TYR B 1 817 ? 25.312 -46.062 -20.656 1 95.69 817 TYR B CA 1
ATOM 14779 C C . TYR B 1 817 ? 26.25 -46.688 -21.672 1 95.69 817 TYR B C 1
ATOM 14781 O O . TYR B 1 817 ? 25.812 -47.219 -22.703 1 95.69 817 TYR B O 1
ATOM 14789 N N . GLN B 1 818 ? 27.516 -46.719 -21.375 1 95.75 818 GLN B N 1
ATOM 14790 C CA . GLN B 1 818 ? 28.516 -47.188 -22.344 1 95.75 818 GLN B CA 1
ATOM 14791 C C . GLN B 1 818 ? 29.234 -48.438 -21.828 1 95.75 818 GLN B C 1
ATOM 14793 O O . GLN B 1 818 ? 30.188 -48.906 -22.453 1 95.75 818 GLN B O 1
ATOM 14798 N N . ALA B 1 819 ? 28.797 -48.938 -20.797 1 96.31 819 ALA B N 1
ATOM 14799 C CA . ALA B 1 819 ? 29.469 -50.094 -20.188 1 96.31 819 ALA B CA 1
ATOM 14800 C C . ALA B 1 819 ? 29.391 -51.312 -21.094 1 96.31 819 ALA B C 1
ATOM 14802 O O . ALA B 1 819 ? 28.344 -51.562 -21.703 1 96.31 819 ALA B O 1
ATOM 14803 N N . GLU B 1 820 ? 30.484 -51.969 -21.266 1 95.75 820 GLU B N 1
ATOM 14804 C CA . GLU B 1 820 ? 30.547 -53.188 -22.062 1 95.75 820 GLU B CA 1
ATOM 14805 C C . GLU B 1 820 ? 30.844 -54.406 -21.188 1 95.75 820 GLU B C 1
ATOM 14807 O O . GLU B 1 820 ? 31.609 -54.312 -20.219 1 95.75 820 GLU B O 1
ATOM 14812 N N . ALA B 1 821 ? 30.297 -55.562 -21.594 1 96.62 821 ALA B N 1
ATOM 14813 C CA . ALA B 1 821 ? 30.453 -56.781 -20.812 1 96.62 821 ALA B CA 1
ATOM 14814 C C . ALA B 1 821 ? 31.719 -57.531 -21.219 1 96.62 821 ALA B C 1
ATOM 14816 O O . ALA B 1 821 ? 31.984 -57.719 -22.406 1 96.62 821 ALA B O 1
ATOM 14817 N N . ALA B 1 822 ? 32.531 -57.812 -20.266 1 96.62 822 ALA B N 1
ATOM 14818 C CA . ALA B 1 822 ? 33.656 -58.75 -20.422 1 96.62 822 ALA B CA 1
ATOM 14819 C C . ALA B 1 822 ? 33.375 -60.094 -19.719 1 96.62 822 ALA B C 1
ATOM 14821 O O . ALA B 1 822 ? 33.062 -60.094 -18.516 1 96.62 822 ALA B O 1
ATOM 14822 N N . LEU B 1 823 ? 33.438 -61.25 -20.453 1 97.06 823 LEU B N 1
ATOM 14823 C CA . LEU B 1 823 ? 33.156 -62.562 -19.891 1 97.06 823 LEU B CA 1
ATOM 14824 C C . LEU B 1 823 ? 34.281 -63 -18.969 1 97.06 823 LEU B C 1
ATOM 14826 O O . LEU B 1 823 ? 35.469 -62.969 -19.344 1 97.06 823 LEU B O 1
ATOM 14830 N N . LEU B 1 824 ? 33.938 -63.344 -17.828 1 96.69 824 LEU B N 1
ATOM 14831 C CA . LEU B 1 824 ? 34.906 -63.844 -16.859 1 96.69 824 LEU B CA 1
ATOM 14832 C C . LEU B 1 824 ? 34.844 -65.375 -16.75 1 96.69 824 LEU B C 1
ATOM 14834 O O . LEU B 1 824 ? 35.844 -66 -16.453 1 96.69 824 LEU B O 1
ATOM 14838 N N . GLN B 1 825 ? 33.656 -65.812 -16.875 1 96 825 GLN B N 1
ATOM 14839 C CA . GLN B 1 825 ? 33.406 -67.188 -16.688 1 96 825 GLN B CA 1
ATOM 14840 C C . GLN B 1 825 ? 32.219 -67.688 -17.5 1 96 825 GLN B C 1
ATOM 14842 O O . GLN B 1 825 ? 31.219 -67 -17.594 1 96 825 GLN B O 1
ATOM 14847 N N . CYS B 1 826 ? 32.281 -68.875 -18.188 1 96.44 826 CYS B N 1
ATOM 14848 C CA . CYS B 1 826 ? 31.188 -69.562 -18.844 1 96.44 826 CYS B CA 1
ATOM 14849 C C . CYS B 1 826 ? 31.391 -71.062 -18.844 1 96.44 826 CYS B C 1
ATOM 14851 O O . CYS B 1 826 ? 32.219 -71.562 -19.578 1 96.44 826 CYS B O 1
ATOM 14853 N N . THR B 1 827 ? 30.734 -71.688 -17.969 1 96.62 827 THR B N 1
ATOM 14854 C CA . THR B 1 827 ? 30.875 -73.125 -17.828 1 96.62 827 THR B CA 1
ATOM 14855 C C . THR B 1 827 ? 29.516 -73.812 -17.875 1 96.62 827 THR B C 1
ATOM 14857 O O . THR B 1 827 ? 28.484 -73.188 -17.625 1 96.62 827 THR B O 1
ATOM 14860 N N . ALA B 1 828 ? 29.5 -75.062 -18.281 1 96.06 828 ALA B N 1
ATOM 14861 C CA . ALA B 1 828 ? 28.312 -75.875 -18.328 1 96.06 828 ALA B CA 1
ATOM 14862 C C . ALA B 1 828 ? 28.547 -77.25 -17.625 1 96.06 828 ALA B C 1
ATOM 14864 O O . ALA B 1 828 ? 29.625 -77.812 -17.766 1 96.06 828 ALA B O 1
ATOM 14865 N N . ASP B 1 829 ? 27.641 -77.625 -16.812 1 95.44 829 ASP B N 1
ATOM 14866 C CA . ASP B 1 829 ? 27.719 -78.875 -16.125 1 95.44 829 ASP B CA 1
ATOM 14867 C C . ASP B 1 829 ? 26.422 -79.688 -16.25 1 95.44 829 ASP B C 1
ATOM 14869 O O . ASP B 1 829 ? 25.328 -79.125 -16.188 1 95.44 829 ASP B O 1
ATOM 14873 N N . THR B 1 830 ? 26.578 -80.938 -16.562 1 94 830 THR B N 1
ATOM 14874 C CA . THR B 1 830 ? 25.406 -81.812 -16.531 1 94 830 THR B CA 1
ATOM 14875 C C . THR B 1 830 ? 25.188 -82.375 -15.133 1 94 830 THR B C 1
ATOM 14877 O O . THR B 1 830 ? 26.094 -83 -14.547 1 94 830 THR B O 1
ATOM 14880 N N . LEU B 1 831 ? 24.078 -82.062 -14.609 1 91.81 831 LEU B N 1
ATOM 14881 C CA . LEU B 1 831 ? 23.672 -82.625 -13.32 1 91.81 831 LEU B CA 1
ATOM 14882 C C . LEU B 1 831 ? 22.766 -83.812 -13.516 1 91.81 831 LEU B C 1
ATOM 14884 O O . LEU B 1 831 ? 22.453 -84.188 -14.656 1 91.81 831 LEU B O 1
ATOM 14888 N N . ALA B 1 832 ? 22.406 -84.562 -12.445 1 88.88 832 ALA B N 1
ATOM 14889 C CA . ALA B 1 832 ? 21.562 -85.75 -12.508 1 88.88 832 ALA B CA 1
ATOM 14890 C C . ALA B 1 832 ? 20.188 -85.438 -13.086 1 88.88 832 ALA B C 1
ATOM 14892 O O . ALA B 1 832 ? 19.578 -86.25 -13.766 1 88.88 832 ALA B O 1
ATOM 14893 N N . ASP B 1 833 ? 19.844 -84.188 -12.875 1 89.88 833 ASP B N 1
ATOM 14894 C CA . ASP B 1 833 ? 18.469 -83.875 -13.266 1 89.88 833 ASP B CA 1
ATOM 14895 C C . ASP B 1 833 ? 18.391 -82.562 -14.023 1 89.88 833 ASP B C 1
ATOM 14897 O O . ASP B 1 833 ? 17.297 -82.062 -14.32 1 89.88 833 ASP B O 1
ATOM 14901 N N . ALA B 1 834 ? 19.516 -81.938 -14.32 1 94.25 834 ALA B N 1
ATOM 14902 C CA . ALA B 1 834 ? 19.484 -80.625 -14.938 1 94.25 834 ALA B CA 1
ATOM 14903 C C . ALA B 1 834 ? 20.828 -80.312 -15.625 1 94.25 834 ALA B C 1
ATOM 14905 O O . ALA B 1 834 ? 21.766 -81.062 -15.516 1 94.25 834 ALA B O 1
ATOM 14906 N N . VAL B 1 835 ? 20.859 -79.312 -16.5 1 96.19 835 VAL B N 1
ATOM 14907 C CA . VAL B 1 835 ? 22.094 -78.688 -16.984 1 96.19 835 VAL B CA 1
ATOM 14908 C C . VAL B 1 835 ? 22.281 -77.375 -16.344 1 96.19 835 VAL B C 1
ATOM 14910 O O . VAL B 1 835 ? 21.328 -76.562 -16.219 1 96.19 835 VAL B O 1
ATOM 14913 N N . LEU B 1 836 ? 23.438 -77.125 -15.742 1 95.88 836 LEU B N 1
ATOM 14914 C CA . LEU B 1 836 ? 23.781 -75.875 -15.078 1 95.88 836 LEU B CA 1
ATOM 14915 C C . LEU B 1 836 ? 24.781 -75.062 -15.914 1 95.88 836 LEU B C 1
ATOM 14917 O O . LEU B 1 836 ? 25.859 -75.562 -16.219 1 95.88 836 LEU B O 1
ATOM 14921 N N . ILE B 1 837 ? 24.328 -73.875 -16.375 1 97.56 837 ILE B N 1
ATOM 14922 C CA . ILE B 1 837 ? 25.25 -72.938 -17.016 1 97.56 837 ILE B CA 1
ATOM 14923 C C . ILE B 1 837 ? 25.625 -71.812 -16.031 1 97.56 837 ILE B C 1
ATOM 14925 O O . ILE B 1 837 ? 24.766 -71.188 -15.414 1 97.56 837 ILE B O 1
ATOM 14929 N N . THR B 1 838 ? 26.875 -71.562 -15.758 1 97.19 838 THR B N 1
ATOM 14930 C CA . THR B 1 838 ? 27.375 -70.5 -14.883 1 97.19 838 THR B CA 1
ATOM 14931 C C . THR B 1 838 ? 28.188 -69.5 -15.688 1 97.19 838 THR B C 1
ATOM 14933 O O . THR B 1 838 ? 29.125 -69.875 -16.406 1 97.19 838 THR B O 1
ATOM 14936 N N . THR B 1 839 ? 27.75 -68.312 -15.625 1 97.69 839 THR B N 1
ATOM 14937 C CA . THR B 1 839 ? 28.453 -67.25 -16.328 1 97.69 839 THR B CA 1
ATOM 14938 C C . THR B 1 839 ? 28.781 -66.062 -15.391 1 97.69 839 THR B C 1
ATOM 14940 O O . THR B 1 839 ? 28.094 -65.875 -14.375 1 97.69 839 THR B O 1
ATOM 14943 N N . ALA B 1 840 ? 29.812 -65.375 -15.57 1 97.62 840 ALA B N 1
ATOM 14944 C CA . ALA B 1 840 ? 30.188 -64.125 -14.891 1 97.62 840 ALA B CA 1
ATOM 14945 C C . ALA B 1 840 ? 30.672 -63.094 -15.891 1 97.62 840 ALA B C 1
ATOM 14947 O O . ALA B 1 840 ? 31.391 -63.406 -16.844 1 97.62 840 ALA B O 1
ATOM 14948 N N . HIS B 1 841 ? 30.156 -61.906 -15.773 1 98.06 841 HIS B N 1
ATOM 14949 C CA . HIS B 1 841 ? 30.531 -60.812 -16.656 1 98.06 841 HIS B CA 1
ATOM 14950 C C . HIS B 1 841 ? 31.016 -59.594 -15.844 1 98.06 841 HIS B C 1
ATOM 14952 O O . HIS B 1 841 ? 30.438 -59.281 -14.797 1 98.06 841 HIS B O 1
ATOM 14958 N N . ALA B 1 842 ? 32.062 -58.969 -16.188 1 97.62 842 ALA B N 1
ATOM 14959 C CA . ALA B 1 842 ? 32.469 -57.625 -15.727 1 97.62 842 ALA B CA 1
ATOM 14960 C C . ALA B 1 842 ? 32 -56.562 -16.703 1 97.62 842 ALA B C 1
ATOM 14962 O O . ALA B 1 842 ? 32.344 -56.594 -17.891 1 97.62 842 ALA B O 1
ATOM 14963 N N . TRP B 1 843 ? 31.156 -55.719 -16.266 1 97.62 843 TRP B N 1
ATOM 14964 C CA . TRP B 1 843 ? 30.766 -54.594 -17.078 1 97.62 843 TRP B CA 1
ATOM 14965 C C . TRP B 1 843 ? 31.719 -53.406 -16.844 1 97.62 843 TRP B C 1
ATOM 14967 O O . TRP B 1 843 ? 31.812 -52.875 -15.734 1 97.62 843 TRP B O 1
ATOM 14977 N N . GLN B 1 844 ? 32.312 -53.031 -17.953 1 96.81 844 GLN B N 1
ATOM 14978 C CA . GLN B 1 844 ? 33.438 -52.094 -17.812 1 96.81 844 GLN B CA 1
ATOM 14979 C C . GLN B 1 844 ? 33.312 -50.906 -18.781 1 96.81 844 GLN B C 1
ATOM 14981 O O . GLN B 1 844 ? 32.688 -51.031 -19.828 1 96.81 844 GLN B O 1
ATOM 14986 N N . HIS B 1 845 ? 33.781 -49.844 -18.359 1 96.31 845 HIS B N 1
ATOM 14987 C CA . HIS B 1 845 ? 33.938 -48.625 -19.172 1 96.31 845 HIS B CA 1
ATOM 14988 C C . HIS B 1 845 ? 35.281 -47.969 -18.906 1 96.31 845 HIS B C 1
ATOM 14990 O O . HIS B 1 845 ? 35.625 -47.688 -17.75 1 96.31 845 HIS B O 1
ATOM 14996 N N . GLN B 1 846 ? 36.062 -47.75 -20.016 1 94.44 846 GLN B N 1
ATOM 14997 C CA . GLN B 1 846 ? 37.375 -47.125 -19.969 1 94.44 846 GLN B CA 1
ATOM 14998 C C . GLN B 1 846 ? 38.281 -47.781 -18.938 1 94.44 846 GLN B C 1
ATOM 15000 O O . GLN B 1 846 ? 38.875 -47.125 -18.078 1 94.44 846 GLN B O 1
ATOM 15005 N N . GLY B 1 847 ? 38.281 -48.969 -18.859 1 91.38 847 GLY B N 1
ATOM 15006 C CA . GLY B 1 847 ? 39.219 -49.75 -18.047 1 91.38 847 GLY B CA 1
ATOM 15007 C C . GLY B 1 847 ? 38.719 -49.938 -16.625 1 91.38 847 GLY B C 1
ATOM 15008 O O . GLY B 1 847 ? 39.344 -50.656 -15.836 1 91.38 847 GLY B O 1
ATOM 15009 N N . LYS B 1 848 ? 37.594 -49.375 -16.359 1 94.62 848 LYS B N 1
ATOM 15010 C CA . LYS B 1 848 ? 37.062 -49.5 -15.016 1 94.62 848 LYS B CA 1
ATOM 15011 C C . LYS B 1 848 ? 35.875 -50.469 -14.984 1 94.62 848 LYS B C 1
ATOM 15013 O O . LYS B 1 848 ? 34.969 -50.375 -15.828 1 94.62 848 LYS B O 1
ATOM 15018 N N . THR B 1 849 ? 35.875 -51.438 -14.023 1 96.25 849 THR B N 1
ATOM 15019 C CA . THR B 1 849 ? 34.719 -52.312 -13.82 1 96.25 849 THR B CA 1
ATOM 15020 C C . THR B 1 849 ? 33.656 -51.656 -12.984 1 96.25 849 THR B C 1
ATOM 15022 O O . THR B 1 849 ? 33.906 -51.25 -11.844 1 96.25 849 THR B O 1
ATOM 15025 N N . LEU B 1 850 ? 32.562 -51.469 -13.539 1 97.56 850 LEU B N 1
ATOM 15026 C CA . LEU B 1 850 ? 31.453 -50.781 -12.875 1 97.56 850 LEU B CA 1
ATOM 15027 C C . LEU B 1 850 ? 30.562 -51.781 -12.156 1 97.56 850 LEU B C 1
ATOM 15029 O O . LEU B 1 850 ? 30.078 -51.5 -11.055 1 97.56 850 LEU B O 1
ATOM 15033 N N . PHE B 1 851 ? 30.328 -52.906 -12.781 1 97.75 851 PHE B N 1
ATOM 15034 C CA . PHE B 1 851 ? 29.484 -53.938 -12.242 1 97.75 851 PHE B CA 1
ATOM 15035 C C . PHE B 1 851 ? 30.078 -55.312 -12.516 1 97.75 851 PHE B C 1
ATOM 15037 O O . PHE B 1 851 ? 30.734 -55.531 -13.539 1 97.75 851 PHE B O 1
ATOM 15044 N N . ILE B 1 852 ? 29.891 -56.219 -11.625 1 97.88 852 ILE B N 1
ATOM 15045 C CA . ILE B 1 852 ? 30.125 -57.656 -11.859 1 97.88 852 ILE B CA 1
ATOM 15046 C C . ILE B 1 852 ? 28.828 -58.438 -11.656 1 97.88 852 ILE B C 1
ATOM 15048 O O . ILE B 1 852 ? 28.188 -58.312 -10.609 1 97.88 852 ILE B O 1
ATOM 15052 N N . SER B 1 853 ? 28.453 -59.125 -12.656 1 98.12 853 SER B N 1
ATOM 15053 C CA . SER B 1 853 ? 27.219 -59.906 -12.609 1 98.12 853 SER B CA 1
ATOM 15054 C C . SER B 1 853 ? 27.516 -61.406 -12.75 1 98.12 853 SER B C 1
ATOM 15056 O O . SER B 1 853 ? 28.156 -61.844 -13.719 1 98.12 853 SER B O 1
ATOM 15058 N N . ARG B 1 854 ? 27.156 -62.188 -11.797 1 97.88 854 ARG B N 1
ATOM 15059 C CA . ARG B 1 854 ? 27.25 -63.625 -11.82 1 97.88 854 ARG B CA 1
ATOM 15060 C C . ARG B 1 854 ? 25.859 -64.25 -11.938 1 97.88 854 ARG B C 1
ATOM 15062 O O . ARG B 1 854 ? 24.938 -63.906 -11.203 1 97.88 854 ARG B O 1
ATOM 15069 N N . LYS B 1 855 ? 25.734 -65.125 -12.922 1 97.94 855 LYS B N 1
ATOM 15070 C CA . LYS B 1 855 ? 24.438 -65.75 -13.164 1 97.94 855 LYS B CA 1
ATOM 15071 C C . LYS B 1 855 ? 24.562 -67.312 -13.227 1 97.94 855 LYS B C 1
ATOM 15073 O O . LYS B 1 855 ? 25.562 -67.812 -13.711 1 97.94 855 LYS B O 1
ATOM 15078 N N . THR B 1 856 ? 23.625 -67.875 -12.695 1 97.44 856 THR B N 1
ATOM 15079 C CA . THR B 1 856 ? 23.453 -69.312 -12.875 1 97.44 856 THR B CA 1
ATOM 15080 C C . THR B 1 856 ? 22.109 -69.625 -13.531 1 97.44 856 THR B C 1
ATOM 15082 O O . THR B 1 856 ? 21.078 -69.125 -13.102 1 97.44 856 THR B O 1
ATOM 15085 N N . TYR B 1 857 ? 22.219 -70.438 -14.633 1 97.5 857 TYR B N 1
ATOM 15086 C CA . TYR B 1 857 ? 21.031 -70.938 -15.336 1 97.5 857 TYR B CA 1
ATOM 15087 C C . TYR B 1 857 ? 20.859 -72.438 -15.133 1 97.5 857 TYR B C 1
ATOM 15089 O O . TYR B 1 857 ? 21.688 -73.25 -15.594 1 97.5 857 TYR B O 1
ATOM 15097 N N . ARG B 1 858 ? 19.844 -72.812 -14.406 1 96.75 858 ARG B N 1
ATOM 15098 C CA . ARG B 1 858 ? 19.547 -74.188 -14.172 1 96.75 858 ARG B CA 1
ATOM 15099 C C . ARG B 1 858 ? 18.344 -74.688 -15 1 96.75 858 ARG B C 1
ATOM 15101 O O . ARG B 1 858 ? 17.219 -74.25 -14.719 1 96.75 858 ARG B O 1
ATOM 15108 N N . ILE B 1 859 ? 18.562 -75.5 -16.016 1 95.94 859 ILE B N 1
ATOM 15109 C CA . ILE B 1 859 ? 17.5 -76 -16.875 1 95.94 859 ILE B CA 1
ATOM 15110 C C . ILE B 1 859 ? 17.188 -77.438 -16.484 1 95.94 859 ILE B C 1
ATOM 15112 O O . ILE B 1 859 ? 18.047 -78.312 -16.594 1 95.94 859 ILE B O 1
ATOM 15116 N N . ASP B 1 860 ? 16 -77.625 -16.047 1 93.62 860 ASP B N 1
ATOM 15117 C CA . ASP B 1 860 ? 15.656 -78.938 -15.531 1 93.62 860 ASP B CA 1
ATOM 15118 C C . ASP B 1 860 ? 14.82 -79.75 -16.531 1 93.62 860 ASP B C 1
ATOM 15120 O O . ASP B 1 860 ? 14.57 -79.25 -17.641 1 93.62 860 ASP B O 1
ATOM 15124 N N . GLY B 1 861 ? 14.461 -80.938 -16.141 1 90.5 861 GLY B N 1
ATOM 15125 C CA . GLY B 1 861 ? 13.789 -81.875 -17.047 1 90.5 861 GLY B CA 1
ATOM 15126 C C . GLY B 1 861 ? 12.367 -81.438 -17.375 1 90.5 861 GLY B C 1
ATOM 15127 O O . GLY B 1 861 ? 11.766 -82 -18.312 1 90.5 861 GLY B O 1
ATOM 15128 N N . SER B 1 862 ? 11.852 -80.5 -16.656 1 89.19 862 SER B N 1
ATOM 15129 C CA . SER B 1 862 ? 10.531 -79.938 -16.953 1 89.19 862 SER B CA 1
ATOM 15130 C C . SER B 1 862 ? 10.625 -78.75 -17.922 1 89.19 862 SER B C 1
ATOM 15132 O O . SER B 1 862 ? 9.602 -78.25 -18.344 1 89.19 862 SER B O 1
ATOM 15134 N N . GLY B 1 863 ? 11.844 -78.438 -18.281 1 89.94 863 GLY B N 1
ATOM 15135 C CA . GLY B 1 863 ? 12.047 -77.375 -19.219 1 89.94 863 GLY B CA 1
ATOM 15136 C C . GLY B 1 863 ? 12.062 -76 -18.547 1 89.94 863 GLY B C 1
ATOM 15137 O O . GLY B 1 863 ? 12.031 -74.938 -19.234 1 89.94 863 GLY B O 1
ATOM 15138 N N . GLN B 1 864 ? 12.141 -75.875 -17.25 1 93.31 864 GLN B N 1
ATOM 15139 C CA . GLN B 1 864 ? 12.234 -74.625 -16.5 1 93.31 864 GLN B CA 1
ATOM 15140 C C . GLN B 1 864 ? 13.688 -74.188 -16.391 1 93.31 864 GLN B C 1
ATOM 15142 O O . GLN B 1 864 ? 14.578 -75 -16.094 1 93.31 864 GLN B O 1
ATOM 15147 N N . MET B 1 865 ? 13.852 -72.938 -16.719 1 96.44 865 MET B N 1
ATOM 15148 C CA . MET B 1 865 ? 15.172 -72.375 -16.531 1 96.44 865 MET B CA 1
ATOM 15149 C C . MET B 1 865 ? 15.18 -71.438 -15.328 1 96.44 865 MET B C 1
ATOM 15151 O O . MET B 1 865 ? 14.625 -70.312 -15.383 1 96.44 865 MET B O 1
ATOM 15155 N N . ALA B 1 866 ? 15.75 -71.875 -14.219 1 96.31 866 ALA B N 1
ATOM 15156 C CA . ALA B 1 866 ? 15.945 -71 -13.047 1 96.31 866 ALA B CA 1
ATOM 15157 C C . ALA B 1 866 ? 17.188 -70.125 -13.211 1 96.31 866 ALA B C 1
ATOM 15159 O O . ALA B 1 866 ? 18.281 -70.625 -13.5 1 96.31 866 ALA B O 1
ATOM 15160 N N . ILE B 1 867 ? 16.969 -68.875 -13.141 1 97.56 867 ILE B N 1
ATOM 15161 C CA . ILE B 1 867 ? 18.047 -67.875 -13.289 1 97.56 867 ILE B CA 1
ATOM 15162 C C . ILE B 1 867 ? 18.344 -67.25 -11.938 1 97.56 867 ILE B C 1
ATOM 15164 O O . ILE B 1 867 ? 17.453 -66.625 -11.32 1 97.56 867 ILE B O 1
ATOM 15168 N N . THR B 1 868 ? 19.5 -67.312 -11.398 1 97.12 868 THR B N 1
ATOM 15169 C CA . THR B 1 868 ? 19.984 -66.625 -10.211 1 97.12 868 THR B CA 1
ATOM 15170 C C . THR B 1 868 ? 21.031 -65.562 -10.594 1 97.12 868 THR B C 1
ATOM 15172 O O . THR B 1 868 ? 21.984 -65.875 -11.312 1 97.12 868 THR B O 1
ATOM 15175 N N . VAL B 1 869 ? 20.828 -64.375 -10.164 1 97.81 869 VAL B N 1
ATOM 15176 C CA . VAL B 1 869 ? 21.703 -63.25 -10.555 1 97.81 869 VAL B CA 1
ATOM 15177 C C . VAL B 1 869 ? 22.281 -62.594 -9.305 1 97.81 869 VAL B C 1
ATOM 15179 O O . VAL B 1 869 ? 21.531 -62.219 -8.398 1 97.81 869 VAL B O 1
ATOM 15182 N N . ASP B 1 870 ? 23.531 -62.438 -9.172 1 97 870 ASP B N 1
ATOM 15183 C CA . ASP B 1 870 ? 24.25 -61.688 -8.164 1 97 870 ASP B CA 1
ATOM 15184 C C . ASP B 1 870 ? 25.062 -60.562 -8.812 1 97 870 ASP B C 1
ATOM 15186 O O . ASP B 1 870 ? 25.922 -60.812 -9.664 1 97 870 ASP B O 1
ATOM 15190 N N . VAL B 1 871 ? 24.766 -59.375 -8.406 1 97.94 871 VAL B N 1
ATOM 15191 C CA . VAL B 1 871 ? 25.438 -58.219 -9 1 97.94 871 VAL B CA 1
ATOM 15192 C C . VAL B 1 871 ? 26.234 -57.469 -7.926 1 97.94 871 VAL B C 1
ATOM 15194 O O . VAL B 1 871 ? 25.703 -57.188 -6.844 1 97.94 871 VAL B O 1
ATOM 15197 N N . GLU B 1 872 ? 27.422 -57.188 -8.133 1 96.94 872 GLU B N 1
ATOM 15198 C CA . GLU B 1 872 ? 28.25 -56.281 -7.336 1 96.94 872 GLU B CA 1
ATOM 15199 C C . GLU B 1 872 ? 28.406 -54.938 -8.016 1 96.94 872 GLU B C 1
ATOM 15201 O O . GLU B 1 872 ? 28.656 -54.875 -9.227 1 96.94 872 GLU B O 1
ATOM 15206 N N . VAL B 1 873 ? 28.188 -53.875 -7.344 1 96.38 873 VAL B N 1
ATOM 15207 C CA . VAL B 1 873 ? 28.297 -52.531 -7.855 1 96.38 873 VAL B CA 1
ATOM 15208 C C . VAL B 1 873 ? 29.547 -51.844 -7.293 1 96.38 873 VAL B C 1
ATOM 15210 O O . VAL B 1 873 ? 29.812 -51.938 -6.09 1 96.38 873 VAL B O 1
ATOM 15213 N N . ALA B 1 874 ? 30.234 -51.25 -8.172 1 94.75 874 ALA B N 1
ATOM 15214 C CA . ALA B 1 874 ? 31.438 -50.531 -7.727 1 94.75 874 ALA B CA 1
ATOM 15215 C C . ALA B 1 874 ? 31.094 -49.406 -6.75 1 94.75 874 ALA B C 1
ATOM 15217 O O . ALA B 1 874 ? 30.078 -48.75 -6.906 1 94.75 874 ALA B O 1
ATOM 15218 N N . SER B 1 875 ? 31.953 -49.188 -5.715 1 88.69 875 SER B N 1
ATOM 15219 C CA . SER B 1 875 ? 31.672 -48.25 -4.645 1 88.69 875 SER B CA 1
ATOM 15220 C C . SER B 1 875 ? 31.766 -46.812 -5.148 1 88.69 875 SER B C 1
ATOM 15222 O O . SER B 1 875 ? 31.156 -45.906 -4.578 1 88.69 875 SER B O 1
ATOM 15224 N N . ASP B 1 876 ? 32.469 -46.469 -6.137 1 88.75 876 ASP B N 1
ATOM 15225 C CA . ASP B 1 876 ? 32.688 -45.094 -6.547 1 88.75 876 ASP B CA 1
ATOM 15226 C C . ASP B 1 876 ? 31.844 -44.719 -7.762 1 88.75 876 ASP B C 1
ATOM 15228 O O . ASP B 1 876 ? 32.094 -43.719 -8.422 1 88.75 876 ASP B O 1
ATOM 15232 N N . THR B 1 877 ? 30.844 -45.469 -8.117 1 92.88 877 THR B N 1
ATOM 15233 C CA . THR B 1 877 ? 29.953 -45.156 -9.227 1 92.88 877 THR B CA 1
ATOM 15234 C C . THR B 1 877 ? 28.594 -44.688 -8.719 1 92.88 877 THR B C 1
ATOM 15236 O O . THR B 1 877 ? 28.203 -45 -7.59 1 92.88 877 THR B O 1
ATOM 15239 N N . PRO B 1 878 ? 27.891 -43.688 -9.484 1 95.56 878 PRO B N 1
ATOM 15240 C CA . PRO B 1 878 ? 26.547 -43.344 -9.086 1 95.56 878 PRO B CA 1
ATOM 15241 C C . PRO B 1 878 ? 25.609 -44.531 -8.961 1 95.56 878 PRO B C 1
ATOM 15243 O O . PRO B 1 878 ? 25.812 -45.531 -9.641 1 95.56 878 PRO B O 1
ATOM 15246 N N . HIS B 1 879 ? 24.625 -44.438 -8.094 1 96.81 879 HIS B N 1
ATOM 15247 C CA . HIS B 1 879 ? 23.625 -45.5 -7.969 1 96.81 879 HIS B CA 1
ATOM 15248 C C . HIS B 1 879 ? 22.969 -45.781 -9.312 1 96.81 879 HIS B C 1
ATOM 15250 O O . HIS B 1 879 ? 22.594 -44.875 -10.039 1 96.81 879 HIS B O 1
ATOM 15256 N N . PRO B 1 880 ? 22.938 -47.031 -9.664 1 97.25 880 PRO B N 1
ATOM 15257 C CA . PRO B 1 880 ? 22.328 -47.375 -10.953 1 97.25 880 PRO B CA 1
ATOM 15258 C C . PRO B 1 880 ? 20.812 -47.125 -10.961 1 97.25 880 PRO B C 1
ATOM 15260 O O . PRO B 1 880 ? 20.188 -47.094 -9.898 1 97.25 880 PRO B O 1
ATOM 15263 N N . ALA B 1 881 ? 20.281 -46.969 -12.156 1 97.81 881 ALA B N 1
ATOM 15264 C CA . ALA B 1 881 ? 18.859 -46.719 -12.32 1 97.81 881 ALA B CA 1
ATOM 15265 C C . ALA B 1 881 ? 18.047 -47.969 -12.078 1 97.81 881 ALA B C 1
ATOM 15267 O O . ALA B 1 881 ? 16.875 -47.906 -11.695 1 97.81 881 ALA B O 1
ATOM 15268 N N . ARG B 1 882 ? 18.625 -49.094 -12.383 1 98.12 882 ARG B N 1
ATOM 15269 C CA . ARG B 1 882 ? 18 -50.406 -12.172 1 98.12 882 ARG B CA 1
ATOM 15270 C C . ARG B 1 882 ? 19.047 -51.531 -12.141 1 98.12 882 ARG B C 1
ATOM 15272 O O . ARG B 1 882 ? 20.203 -51.312 -12.5 1 98.12 882 ARG B O 1
ATOM 15279 N N . ILE B 1 883 ? 18.75 -52.594 -11.578 1 98.25 883 ILE B N 1
ATOM 15280 C CA . ILE B 1 883 ? 19.484 -53.844 -11.633 1 98.25 883 ILE B CA 1
ATOM 15281 C C . ILE B 1 883 ? 18.562 -54.969 -12.148 1 98.25 883 ILE B C 1
ATOM 15283 O O . ILE B 1 883 ? 17.688 -55.438 -11.43 1 98.25 883 ILE B O 1
ATOM 15287 N N . GLY B 1 884 ? 18.766 -55.281 -13.461 1 98.12 884 GLY B N 1
ATOM 15288 C CA . GLY B 1 884 ? 17.859 -56.25 -14.07 1 98.12 884 GLY B CA 1
ATOM 15289 C C . GLY B 1 884 ? 18.406 -56.844 -15.359 1 98.12 884 GLY B C 1
ATOM 15290 O O . GLY B 1 884 ? 19.609 -56.781 -15.609 1 98.12 884 GLY B O 1
ATOM 15291 N N . LEU B 1 885 ? 17.531 -57.562 -16.109 1 98.12 885 LEU B N 1
ATOM 15292 C CA . LEU B 1 885 ? 17.828 -58.188 -17.375 1 98.12 885 LEU B CA 1
ATOM 15293 C C . LEU B 1 885 ? 16.953 -57.656 -18.5 1 98.12 885 LEU B C 1
ATOM 15295 O O . LEU B 1 885 ? 15.883 -57.094 -18.234 1 98.12 885 LEU B O 1
ATOM 15299 N N . THR B 1 886 ? 17.484 -57.75 -19.672 1 98.06 886 THR B N 1
ATOM 15300 C CA . THR B 1 886 ? 16.703 -57.281 -20.812 1 98.06 886 THR B CA 1
ATOM 15301 C C . THR B 1 886 ? 16.953 -58.156 -22.031 1 98.06 886 THR B C 1
ATOM 15303 O O . THR B 1 886 ? 18.031 -58.75 -22.188 1 98.06 886 THR B O 1
ATOM 15306 N N . CYS B 1 887 ? 15.977 -58.344 -22.812 1 97.5 887 CYS B N 1
ATOM 15307 C CA . CYS B 1 887 ? 16.078 -58.969 -24.125 1 97.5 887 CYS B CA 1
ATOM 15308 C C . CYS B 1 887 ? 14.938 -58.562 -25.031 1 97.5 887 CYS B C 1
ATOM 15310 O O . CYS B 1 887 ? 14 -57.906 -24.578 1 97.5 887 CYS B O 1
ATOM 15312 N N . GLN B 1 888 ? 15.102 -58.844 -26.25 1 97.81 888 GLN B N 1
ATOM 15313 C CA . GLN B 1 888 ? 14.039 -58.625 -27.25 1 97.81 888 GLN B CA 1
ATOM 15314 C C . GLN B 1 888 ? 13.406 -59.969 -27.641 1 97.81 888 GLN B C 1
ATOM 15316 O O . GLN B 1 888 ? 14.086 -60.844 -28.203 1 97.81 888 GLN B O 1
ATOM 15321 N N . LEU B 1 889 ? 12.156 -60.094 -27.312 1 98.06 889 LEU B N 1
ATOM 15322 C CA . LEU B 1 889 ? 11.414 -61.281 -27.688 1 98.06 889 LEU B CA 1
ATOM 15323 C C . LEU B 1 889 ? 10.984 -61.25 -29.156 1 98.06 889 LEU B C 1
ATOM 15325 O O . LEU B 1 889 ? 10.617 -60.188 -29.656 1 98.06 889 LEU B O 1
ATOM 15329 N N . ALA B 1 890 ? 11.031 -62.375 -29.781 1 96.75 890 ALA B N 1
ATOM 15330 C CA . ALA B 1 890 ? 10.703 -62.438 -31.203 1 96.75 890 ALA B CA 1
ATOM 15331 C C . ALA B 1 890 ? 9.211 -62.219 -31.422 1 96.75 890 ALA B C 1
ATOM 15333 O O . ALA B 1 890 ? 8.797 -61.656 -32.438 1 96.75 890 ALA B O 1
ATOM 15334 N N . GLN B 1 891 ? 8.477 -62.594 -30.5 1 93.12 891 GLN B N 1
ATOM 15335 C CA . GLN B 1 891 ? 7.027 -62.562 -30.656 1 93.12 891 GLN B CA 1
ATOM 15336 C C . GLN B 1 891 ? 6.461 -61.219 -30.234 1 93.12 891 GLN B C 1
ATOM 15338 O O . GLN B 1 891 ? 7 -60.562 -29.344 1 93.12 891 GLN B O 1
ATOM 15343 N N . VAL B 1 892 ? 5.406 -60.906 -30.938 1 97 892 VAL B N 1
ATOM 15344 C CA . VAL B 1 892 ? 4.551 -59.781 -30.531 1 97 892 VAL B CA 1
ATOM 15345 C C . VAL B 1 892 ? 3.164 -60.312 -30.172 1 97 892 VAL B C 1
ATOM 15347 O O . VAL B 1 892 ? 2.299 -60.438 -31.047 1 97 892 VAL B O 1
ATOM 15350 N N . ALA B 1 893 ? 3.08 -60.562 -28.969 1 96.44 893 ALA B N 1
ATOM 15351 C CA . ALA B 1 893 ? 1.777 -61.031 -28.484 1 96.44 893 ALA B CA 1
ATOM 15352 C C . ALA B 1 893 ? 0.864 -59.844 -28.188 1 96.44 893 ALA B C 1
ATOM 15354 O O . ALA B 1 893 ? 1.338 -58.75 -27.859 1 96.44 893 ALA B O 1
ATOM 15355 N N . GLU B 1 894 ? -0.42 -60.094 -28.281 1 95.44 894 GLU B N 1
ATOM 15356 C CA . GLU B 1 894 ? -1.396 -59 -28.156 1 95.44 894 GLU B CA 1
ATOM 15357 C C . GLU B 1 894 ? -1.609 -58.594 -26.703 1 95.44 894 GLU B C 1
ATOM 15359 O O . GLU B 1 894 ? -1.925 -57.438 -26.406 1 95.44 894 GLU B O 1
ATOM 15364 N N . ARG B 1 895 ? -1.497 -59.531 -25.844 1 97.25 895 ARG B N 1
ATOM 15365 C CA . ARG B 1 895 ? -1.864 -59.281 -24.453 1 97.25 895 ARG B CA 1
ATOM 15366 C C . ARG B 1 895 ? -0.736 -59.656 -23.516 1 97.25 895 ARG B C 1
ATOM 15368 O O . ARG B 1 895 ? 0.086 -60.531 -23.828 1 97.25 895 ARG B O 1
ATOM 15375 N N . VAL B 1 896 ? -0.714 -58.969 -22.438 1 98.12 896 VAL B N 1
ATOM 15376 C CA . VAL B 1 896 ? 0.222 -59.219 -21.344 1 98.12 896 VAL B CA 1
ATOM 15377 C C . VAL B 1 896 ? -0.547 -59.594 -20.078 1 98.12 896 VAL B C 1
ATOM 15379 O O . VAL B 1 896 ? -1.455 -58.844 -19.672 1 98.12 896 VAL B O 1
ATOM 15382 N N . ASN B 1 897 ? -0.254 -60.75 -19.5 1 97.88 897 ASN B N 1
ATOM 15383 C CA . ASN B 1 897 ? -0.871 -61.188 -18.266 1 97.88 897 ASN B CA 1
ATOM 15384 C C . ASN B 1 897 ? 0.153 -61.312 -17.141 1 97.88 897 ASN B C 1
ATOM 15386 O O . ASN B 1 897 ? 1.236 -61.875 -17.328 1 97.88 897 ASN B O 1
ATOM 15390 N N . TRP B 1 898 ? -0.158 -60.75 -16.016 1 98.06 898 TRP B N 1
ATOM 15391 C CA . TRP B 1 898 ? 0.802 -60.875 -14.922 1 98.06 898 TRP B CA 1
ATOM 15392 C C . TRP B 1 898 ? 0.091 -60.906 -13.57 1 98.06 898 TRP B C 1
ATOM 15394 O O . TRP B 1 898 ? -1.04 -60.438 -13.445 1 98.06 898 TRP B O 1
ATOM 15404 N N . LEU B 1 899 ? 0.634 -61.562 -12.555 1 97.75 899 LEU B N 1
ATOM 15405 C CA . LEU B 1 899 ? 0.273 -61.531 -11.141 1 97.75 899 LEU B CA 1
ATOM 15406 C C . LEU B 1 899 ? 1.219 -60.594 -10.367 1 97.75 899 LEU B C 1
ATOM 15408 O O . LEU B 1 899 ? 2.42 -60.875 -10.289 1 97.75 899 LEU B O 1
ATOM 15412 N N . GLY B 1 900 ? 0.789 -59.5 -9.961 1 97.62 900 GLY B N 1
ATOM 15413 C CA . GLY B 1 900 ? 1.575 -58.469 -9.281 1 97.62 900 GLY B CA 1
ATOM 15414 C C . GLY B 1 900 ? 0.824 -57.188 -9.094 1 97.62 900 GLY B C 1
ATOM 15415 O O . GLY B 1 900 ? -0.408 -57.156 -9.062 1 97.62 900 GLY B O 1
ATOM 15416 N N . LEU B 1 901 ? 1.565 -56.062 -8.93 1 97.75 901 LEU B N 1
ATOM 15417 C CA . LEU B 1 901 ? 0.949 -54.75 -8.727 1 97.75 901 LEU B CA 1
ATOM 15418 C C . LEU B 1 901 ? 0.533 -54.156 -10.055 1 97.75 901 LEU B C 1
ATOM 15420 O O . LEU B 1 901 ? 1.237 -54.281 -11.055 1 97.75 901 LEU B O 1
ATOM 15424 N N . GLY B 1 902 ? -0.585 -53.469 -10.172 1 96.56 902 GLY B N 1
ATOM 15425 C CA . GLY B 1 902 ? -1.132 -52.812 -11.344 1 96.56 902 GLY B CA 1
ATOM 15426 C C . GLY B 1 902 ? -2.482 -52.188 -11.086 1 96.56 902 GLY B C 1
ATOM 15427 O O . GLY B 1 902 ? -2.848 -51.906 -9.938 1 96.56 902 GLY B O 1
ATOM 15428 N N . PRO B 1 903 ? -3.301 -51.812 -12.094 1 95.5 903 PRO B N 1
ATOM 15429 C CA . PRO B 1 903 ? -2.9 -52.125 -13.477 1 95.5 903 PRO B CA 1
ATOM 15430 C C . PRO B 1 903 ? -1.948 -51.062 -14.055 1 95.5 903 PRO B C 1
ATOM 15432 O O . PRO B 1 903 ? -1.273 -51.312 -15.055 1 95.5 903 PRO B O 1
ATOM 15435 N N . GLN B 1 904 ? -1.92 -49.781 -13.531 1 95.25 904 GLN B N 1
ATOM 15436 C CA . GLN B 1 904 ? -1.079 -48.719 -14.086 1 95.25 904 GLN B CA 1
ATOM 15437 C C . GLN B 1 904 ? 0.383 -48.938 -13.695 1 95.25 904 GLN B C 1
ATOM 15439 O O . GLN B 1 904 ? 0.691 -49.719 -12.805 1 95.25 904 GLN B O 1
ATOM 15444 N N . GLU B 1 905 ? 1.208 -48.219 -14.484 1 97.44 905 GLU B N 1
ATOM 15445 C CA . GLU B 1 905 ? 2.617 -48.312 -14.117 1 97.44 905 GLU B CA 1
ATOM 15446 C C . GLU B 1 905 ? 2.834 -47.812 -12.68 1 97.44 905 GLU B C 1
ATOM 15448 O O . GLU B 1 905 ? 2.121 -46.938 -12.195 1 97.44 905 GLU B O 1
ATOM 15453 N N . ASN B 1 906 ? 3.68 -48.375 -12 1 97.81 906 ASN B N 1
ATOM 15454 C CA . ASN B 1 906 ? 4.051 -48 -10.633 1 97.81 906 ASN B CA 1
ATOM 15455 C C . ASN B 1 906 ? 5.543 -48.188 -10.391 1 97.81 906 ASN B C 1
ATOM 15457 O O . ASN B 1 906 ? 6.211 -48.938 -11.133 1 97.81 906 ASN B O 1
ATOM 15461 N N . TYR B 1 907 ? 6.07 -47.531 -9.484 1 98.06 907 TYR B N 1
ATOM 15462 C CA . TYR B 1 907 ? 7.488 -47.438 -9.148 1 98.06 907 TYR B CA 1
ATOM 15463 C C . TYR B 1 907 ? 7.695 -47.562 -7.641 1 98.06 907 TYR B C 1
ATOM 15465 O O . TYR B 1 907 ? 6.758 -47.375 -6.863 1 98.06 907 TYR B O 1
ATOM 15473 N N . PRO B 1 908 ? 8.914 -47.812 -7.152 1 97.38 908 PRO B N 1
ATOM 15474 C CA . PRO B 1 908 ? 9.156 -48.031 -5.719 1 97.38 908 PRO B CA 1
ATOM 15475 C C . PRO B 1 908 ? 8.719 -46.812 -4.875 1 97.38 908 PRO B C 1
ATOM 15477 O O . PRO B 1 908 ? 8.305 -47 -3.727 1 97.38 908 PRO B O 1
ATOM 15480 N N . ASP B 1 909 ? 8.797 -45.656 -5.406 1 97.88 909 ASP B N 1
ATOM 15481 C CA . ASP B 1 909 ? 8.43 -44.469 -4.633 1 97.88 909 ASP B CA 1
ATOM 15482 C C . ASP B 1 909 ? 7.074 -43.906 -5.078 1 97.88 909 ASP B C 1
ATOM 15484 O O . ASP B 1 909 ? 6.734 -42.75 -4.777 1 97.88 909 ASP B O 1
ATOM 15488 N N . ARG B 1 910 ? 6.266 -44.656 -5.922 1 97.75 910 ARG B N 1
ATOM 15489 C CA . ARG B 1 910 ? 4.914 -44.312 -6.352 1 97.75 910 ARG B CA 1
ATOM 15490 C C . ARG B 1 910 ? 4.086 -45.594 -6.586 1 97.75 910 ARG B C 1
ATOM 15492 O O . ARG B 1 910 ? 3.852 -45.969 -7.73 1 97.75 910 ARG B O 1
ATOM 15499 N N . LEU B 1 911 ? 3.613 -46.312 -5.617 1 95.5 911 LEU B N 1
ATOM 15500 C CA . LEU B 1 911 ? 2.947 -47.594 -5.855 1 95.5 911 LEU B CA 1
ATOM 15501 C C . LEU B 1 911 ? 1.804 -47.781 -4.871 1 95.5 911 LEU B C 1
ATOM 15503 O O . LEU B 1 911 ? 1.257 -48.906 -4.77 1 95.5 911 LEU B O 1
ATOM 15507 N N . THR B 1 912 ? 1.438 -46.75 -4.133 1 95.94 912 THR B N 1
ATOM 15508 C CA . THR B 1 912 ? 0.414 -46.938 -3.111 1 95.94 912 THR B CA 1
ATOM 15509 C C . THR B 1 912 ? -0.951 -47.188 -3.752 1 95.94 912 THR B C 1
ATOM 15511 O O . THR B 1 912 ? -1.809 -47.844 -3.166 1 95.94 912 THR B O 1
ATOM 15514 N N . ALA B 1 913 ? -1.146 -46.688 -4.902 1 97.56 913 ALA B N 1
ATOM 15515 C CA . ALA B 1 913 ? -2.428 -46.812 -5.59 1 97.56 913 ALA B CA 1
ATOM 15516 C C . ALA B 1 913 ? -2.539 -48.156 -6.277 1 97.56 913 ALA B C 1
ATOM 15518 O O . ALA B 1 913 ? -3.641 -48.594 -6.625 1 97.56 913 ALA B O 1
ATOM 15519 N N . ALA B 1 914 ? -1.457 -48.844 -6.523 1 97.62 914 ALA B N 1
ATOM 15520 C CA . ALA B 1 914 ? -1.447 -50.125 -7.242 1 97.62 914 ALA B CA 1
ATOM 15521 C C . ALA B 1 914 ? -1.987 -51.25 -6.371 1 97.62 914 ALA B C 1
ATOM 15523 O O . ALA B 1 914 ? -1.761 -51.25 -5.156 1 97.62 914 ALA B O 1
ATOM 15524 N N . CYS B 1 915 ? -2.686 -52.188 -6.945 1 97.44 915 CYS B N 1
ATOM 15525 C CA . CYS B 1 915 ? -3.236 -53.344 -6.25 1 97.44 915 CYS B CA 1
ATOM 15526 C C . CYS B 1 915 ? -2.598 -54.625 -6.746 1 97.44 915 CYS B C 1
ATOM 15528 O O . CYS B 1 915 ? -2.328 -54.75 -7.941 1 97.44 915 CYS B O 1
ATOM 15530 N N . PHE B 1 916 ? -2.281 -55.469 -5.797 1 97.25 916 PHE B N 1
ATOM 15531 C CA . PHE B 1 916 ? -1.824 -56.812 -6.168 1 97.25 916 PHE B CA 1
ATOM 15532 C C . PHE B 1 916 ? -2.984 -57.656 -6.668 1 97.25 916 PHE B C 1
ATOM 15534 O O . PHE B 1 916 ? -3.965 -57.875 -5.953 1 97.25 916 PHE B O 1
ATOM 15541 N N . ASP B 1 917 ? -2.916 -58.156 -7.91 1 97.31 917 ASP B N 1
ATOM 15542 C CA . ASP B 1 917 ? -3.969 -58.938 -8.555 1 97.31 917 ASP B CA 1
ATOM 15543 C C . ASP B 1 917 ? -3.465 -59.562 -9.844 1 97.31 917 ASP B C 1
ATOM 15545 O O . ASP B 1 917 ? -2.299 -59.406 -10.211 1 97.31 917 ASP B O 1
ATOM 15549 N N . ARG B 1 918 ? -4.277 -60.438 -10.445 1 97.06 918 ARG B N 1
ATOM 15550 C CA . ARG B 1 918 ? -4.012 -60.906 -11.797 1 97.06 918 ARG B CA 1
ATOM 15551 C C . ARG B 1 918 ? -4.547 -59.938 -12.844 1 97.06 918 ARG B C 1
ATOM 15553 O O . ARG B 1 918 ? -5.754 -59.719 -12.922 1 97.06 918 ARG B O 1
ATOM 15560 N N . TRP B 1 919 ? -3.648 -59.406 -13.531 1 97.81 919 TRP B N 1
ATOM 15561 C CA . TRP B 1 919 ? -4.008 -58.375 -14.508 1 97.81 919 TRP B CA 1
ATOM 15562 C C . TRP B 1 919 ? -3.82 -58.875 -15.93 1 97.81 919 TRP B C 1
ATOM 15564 O O . TRP B 1 919 ? -2.994 -59.75 -16.172 1 97.81 919 TRP B O 1
ATOM 15574 N N . ASP B 1 920 ? -4.555 -58.375 -16.859 1 97.69 920 ASP B N 1
ATOM 15575 C CA . ASP B 1 920 ? -4.523 -58.656 -18.297 1 97.69 920 ASP B CA 1
ATOM 15576 C C . ASP B 1 920 ? -4.766 -57.406 -19.109 1 97.69 920 ASP B C 1
ATOM 15578 O O . ASP B 1 920 ? -5.844 -56.812 -19.031 1 97.69 920 ASP B O 1
ATOM 15582 N N . LEU B 1 921 ? -3.742 -56.969 -19.797 1 97.62 921 LEU B N 1
ATOM 15583 C CA . LEU B 1 921 ? -3.857 -55.75 -20.578 1 97.62 921 LEU B CA 1
ATOM 15584 C C . LEU B 1 921 ? -3.299 -55.938 -21.984 1 97.62 921 LEU B C 1
ATOM 15586 O O . LEU B 1 921 ? -2.408 -56.75 -22.203 1 97.62 921 LEU B O 1
ATOM 15590 N N . PRO B 1 922 ? -3.865 -55.156 -22.953 1 97.56 922 PRO B N 1
ATOM 15591 C CA . PRO B 1 922 ? -3.186 -55.125 -24.25 1 97.56 922 PRO B CA 1
ATOM 15592 C C . PRO B 1 922 ? -1.753 -54.625 -24.156 1 97.56 922 PRO B C 1
ATOM 15594 O O . PRO B 1 922 ? -1.471 -53.719 -23.359 1 97.56 922 PRO B O 1
ATOM 15597 N N . LEU B 1 923 ? -0.868 -55.219 -24.984 1 97.5 923 LEU B N 1
ATOM 15598 C CA . LEU B 1 923 ? 0.523 -54.75 -25.016 1 97.5 923 LEU B CA 1
ATOM 15599 C C . LEU B 1 923 ? 0.612 -53.25 -25.172 1 97.5 923 LEU B C 1
ATOM 15601 O O . LEU B 1 923 ? 1.489 -52.625 -24.594 1 97.5 923 LEU B O 1
ATOM 15605 N N . SER B 1 924 ? -0.331 -52.656 -25.922 1 95.56 924 SER B N 1
ATOM 15606 C CA . SER B 1 924 ? -0.329 -51.219 -26.172 1 95.56 924 SER B CA 1
ATOM 15607 C C . SER B 1 924 ? -0.573 -50.438 -24.891 1 95.56 924 SER B C 1
ATOM 15609 O O . SER B 1 924 ? -0.088 -49.312 -24.75 1 95.56 924 SER B O 1
ATOM 15611 N N . ASP B 1 925 ? -1.267 -51.062 -23.969 1 96.44 925 ASP B N 1
ATOM 15612 C CA . ASP B 1 925 ? -1.635 -50.344 -22.75 1 96.44 925 ASP B CA 1
ATOM 15613 C C . ASP B 1 925 ? -0.53 -50.469 -21.703 1 96.44 925 ASP B C 1
ATOM 15615 O O . ASP B 1 925 ? -0.596 -49.812 -20.641 1 96.44 925 ASP B O 1
ATOM 15619 N N . MET B 1 926 ? 0.49 -51.188 -22.031 1 97.12 926 MET B N 1
ATOM 15620 C CA . MET B 1 926 ? 1.625 -51.312 -21.125 1 97.12 926 MET B CA 1
ATOM 15621 C C . MET B 1 926 ? 2.559 -50.125 -21.266 1 97.12 926 MET B C 1
ATOM 15623 O O . MET B 1 926 ? 3.414 -49.875 -20.406 1 97.12 926 MET B O 1
ATOM 15627 N N . TYR B 1 927 ? 2.322 -49.344 -22.281 1 95.56 927 TYR B N 1
ATOM 15628 C CA . TYR B 1 927 ? 3.098 -48.156 -22.625 1 95.56 927 TYR B CA 1
ATOM 15629 C C . TYR B 1 927 ? 2.309 -46.875 -22.312 1 95.56 927 TYR B C 1
ATOM 15631 O O . TYR B 1 927 ? 1.155 -46.75 -22.734 1 95.56 927 TYR B O 1
ATOM 15639 N N . THR B 1 928 ? 2.904 -45.938 -21.516 1 97.06 928 THR B N 1
ATOM 15640 C CA . THR B 1 928 ? 2.307 -44.625 -21.328 1 97.06 928 THR B CA 1
ATOM 15641 C C . THR B 1 928 ? 2.842 -43.625 -22.344 1 97.06 928 THR B C 1
ATOM 15643 O O . THR B 1 928 ? 4.051 -43.406 -22.422 1 97.06 928 THR B O 1
ATOM 15646 N N . PRO B 1 929 ? 2.062 -42.969 -23.078 1 96.62 929 PRO B N 1
ATOM 15647 C CA . PRO B 1 929 ? 2.506 -42.156 -24.188 1 96.62 929 PRO B CA 1
ATOM 15648 C C . PRO B 1 929 ? 2.861 -40.719 -23.766 1 96.62 929 PRO B C 1
ATOM 15650 O O . PRO B 1 929 ? 2.344 -39.781 -24.344 1 96.62 929 PRO B O 1
ATOM 15653 N N . TYR B 1 930 ? 3.809 -40.594 -22.875 1 97.56 930 TYR B N 1
ATOM 15654 C CA . TYR B 1 930 ? 4.273 -39.25 -22.531 1 97.56 930 TYR B CA 1
ATOM 15655 C C . TYR B 1 930 ? 4.707 -38.5 -23.781 1 97.56 930 TYR B C 1
ATOM 15657 O O . TYR B 1 930 ? 5.297 -39.062 -24.688 1 97.56 930 TYR B O 1
ATOM 15665 N N . VAL B 1 931 ? 4.461 -37.188 -23.781 1 97.38 931 VAL B N 1
ATOM 15666 C CA . VAL B 1 931 ? 4.75 -36.344 -24.953 1 97.38 931 VAL B CA 1
ATOM 15667 C C . VAL B 1 931 ? 6.25 -36.344 -25.234 1 97.38 931 VAL B C 1
ATOM 15669 O O . VAL B 1 931 ? 6.676 -36.406 -26.391 1 97.38 931 VAL B O 1
ATOM 15672 N N . PHE B 1 932 ? 7.016 -36.125 -24.234 1 97.31 932 PHE B N 1
ATOM 15673 C CA . PHE B 1 932 ? 8.461 -36.344 -24.281 1 97.31 932 PHE B CA 1
ATOM 15674 C C . PHE B 1 932 ? 8.805 -37.75 -23.891 1 97.31 932 PHE B C 1
ATOM 15676 O O . PHE B 1 932 ? 8.695 -38.156 -22.734 1 97.31 932 PHE B O 1
ATOM 15683 N N . PRO B 1 933 ? 9.227 -38.562 -24.875 1 97.19 933 PRO B N 1
ATOM 15684 C CA . PRO B 1 933 ? 9.469 -39.969 -24.609 1 97.19 933 PRO B CA 1
ATOM 15685 C C . PRO B 1 933 ? 10.492 -40.188 -23.484 1 97.19 933 PRO B C 1
ATOM 15687 O O . PRO B 1 933 ? 11.555 -39.594 -23.484 1 97.19 933 PRO B O 1
ATOM 15690 N N . SER B 1 934 ? 10.055 -41.094 -22.562 1 96.62 934 SER B N 1
ATOM 15691 C CA . SER B 1 934 ? 10.859 -41.438 -21.391 1 96.62 934 SER B CA 1
ATOM 15692 C C . SER B 1 934 ? 10.586 -42.875 -20.906 1 96.62 934 SER B C 1
ATOM 15694 O O . SER B 1 934 ? 9.68 -43.531 -21.422 1 96.62 934 SER B O 1
ATOM 15696 N N . GLU B 1 935 ? 11.5 -43.312 -20 1 96.62 935 GLU B N 1
ATOM 15697 C CA . GLU B 1 935 ? 11.219 -44.562 -19.344 1 96.62 935 GLU B CA 1
ATOM 15698 C C . GLU B 1 935 ? 9.812 -44.594 -18.75 1 96.62 935 GLU B C 1
ATOM 15700 O O . GLU B 1 935 ? 9.367 -43.594 -18.172 1 96.62 935 GLU B O 1
ATOM 15705 N N . ASN B 1 936 ? 9.031 -45.719 -19.016 1 97.62 936 ASN B N 1
ATOM 15706 C CA . ASN B 1 936 ? 7.684 -45.844 -18.469 1 97.62 936 ASN B CA 1
ATOM 15707 C C . ASN B 1 936 ? 7.223 -47.281 -18.438 1 97.62 936 ASN B C 1
ATOM 15709 O O . ASN B 1 936 ? 7.918 -48.188 -18.938 1 97.62 936 ASN B O 1
ATOM 15713 N N . GLY B 1 937 ? 6.199 -47.531 -17.75 1 97.31 937 GLY B N 1
ATOM 15714 C CA . GLY B 1 937 ? 5.484 -48.812 -17.859 1 97.31 937 GLY B CA 1
ATOM 15715 C C . GLY B 1 937 ? 5.883 -49.812 -16.797 1 97.31 937 GLY B C 1
ATOM 15716 O O . GLY B 1 937 ? 5.441 -50.969 -16.828 1 97.31 937 GLY B O 1
ATOM 15717 N N . LEU B 1 938 ? 6.629 -49.469 -15.836 1 98.19 938 LEU B N 1
ATOM 15718 C CA . LEU B 1 938 ? 7.098 -50.406 -14.836 1 98.19 938 LEU B CA 1
ATOM 15719 C C . LEU B 1 938 ? 5.934 -50.969 -14.023 1 98.19 938 LEU B C 1
ATOM 15721 O O . LEU B 1 938 ? 5.016 -50.219 -13.664 1 98.19 938 LEU B O 1
ATOM 15725 N N . ARG B 1 939 ? 5.941 -52.281 -13.805 1 98.31 939 ARG B N 1
ATOM 15726 C CA . ARG B 1 939 ? 5.066 -52.969 -12.859 1 98.31 939 ARG B CA 1
ATOM 15727 C C . ARG B 1 939 ? 5.875 -53.656 -11.766 1 98.31 939 ARG B C 1
ATOM 15729 O O . ARG B 1 939 ? 6.676 -54.562 -12.039 1 98.31 939 ARG B O 1
ATOM 15736 N N . CYS B 1 940 ? 5.629 -53.281 -10.531 1 97.94 940 CYS B N 1
ATOM 15737 C CA . CYS B 1 940 ? 6.387 -53.812 -9.398 1 97.94 940 CYS B CA 1
ATOM 15738 C C . CYS B 1 940 ? 5.672 -55 -8.766 1 97.94 940 CYS B C 1
ATOM 15740 O O . CYS B 1 940 ? 4.531 -55.312 -9.117 1 97.94 940 CYS B O 1
ATOM 15742 N N . GLY B 1 941 ? 6.406 -55.688 -7.863 1 96.44 941 GLY B N 1
ATOM 15743 C CA . GLY B 1 941 ? 5.832 -56.75 -7.07 1 96.44 941 GLY B CA 1
ATOM 15744 C C . GLY B 1 941 ? 5.316 -57.906 -7.91 1 96.44 941 GLY B C 1
ATOM 15745 O O . GLY B 1 941 ? 4.352 -58.562 -7.531 1 96.44 941 GLY B O 1
ATOM 15746 N N . THR B 1 942 ? 5.883 -58.219 -9.016 1 97.81 942 THR B N 1
ATOM 15747 C CA . THR B 1 942 ? 5.402 -59.219 -9.953 1 97.81 942 THR B CA 1
ATOM 15748 C C . THR B 1 942 ? 5.852 -60.594 -9.523 1 97.81 942 THR B C 1
ATOM 15750 O O . THR B 1 942 ? 7.031 -60.812 -9.234 1 97.81 942 THR B O 1
ATOM 15753 N N . ARG B 1 943 ? 4.926 -61.594 -9.5 1 96.56 943 ARG B N 1
ATOM 15754 C CA . ARG B 1 943 ? 5.211 -62.969 -9.133 1 96.56 943 ARG B CA 1
ATOM 15755 C C . ARG B 1 943 ? 5.137 -63.906 -10.352 1 96.56 943 ARG B C 1
ATOM 15757 O O . ARG B 1 943 ? 5.742 -64.938 -10.367 1 96.56 943 ARG B O 1
ATOM 15764 N N . GLU B 1 944 ? 4.359 -63.438 -11.258 1 97.31 944 GLU B N 1
ATOM 15765 C CA . GLU B 1 944 ? 4.188 -64.188 -12.508 1 97.31 944 GLU B CA 1
ATOM 15766 C C . GLU B 1 944 ? 3.939 -63.25 -13.672 1 97.31 944 GLU B C 1
ATOM 15768 O O . GLU B 1 944 ? 3.193 -62.25 -13.547 1 97.31 944 GLU B O 1
ATOM 15773 N N . LEU B 1 945 ? 4.609 -63.469 -14.789 1 98.19 945 LEU B N 1
ATOM 15774 C CA . LEU B 1 945 ? 4.398 -62.781 -16.047 1 98.19 945 LEU B CA 1
ATOM 15775 C C . LEU B 1 945 ? 4.203 -63.75 -17.203 1 98.19 945 LEU B C 1
ATOM 15777 O O . LEU B 1 945 ? 5.02 -64.625 -17.406 1 98.19 945 LEU B O 1
ATOM 15781 N N . ASN B 1 946 ? 3.135 -63.656 -17.875 1 97.94 946 ASN B N 1
ATOM 15782 C CA . ASN B 1 946 ? 2.844 -64.438 -19.047 1 97.94 946 ASN B CA 1
ATOM 15783 C C . ASN B 1 946 ? 2.766 -63.594 -20.312 1 97.94 946 ASN B C 1
ATOM 15785 O O . ASN B 1 946 ? 2.002 -62.625 -20.359 1 97.94 946 ASN B O 1
ATOM 15789 N N . TYR B 1 947 ? 3.504 -64 -21.266 1 97.81 947 TYR B N 1
ATOM 15790 C CA . TYR B 1 947 ? 3.508 -63.281 -22.547 1 97.81 947 TYR B CA 1
ATOM 15791 C C . TYR B 1 947 ? 3.826 -64.25 -23.688 1 97.81 947 TYR B C 1
ATOM 15793 O O . TYR B 1 947 ? 4.93 -64.75 -23.781 1 97.81 947 TYR B O 1
ATOM 15801 N N . GLY B 1 948 ? 2.875 -64.438 -24.547 1 95.88 948 GLY B N 1
ATOM 15802 C CA . GLY B 1 948 ? 3.064 -65.438 -25.594 1 95.88 948 GLY B CA 1
ATOM 15803 C C . GLY B 1 948 ? 3.316 -66.812 -25.047 1 95.88 948 GLY B C 1
ATOM 15804 O O . GLY B 1 948 ? 2.562 -67.312 -24.203 1 95.88 948 GLY B O 1
ATOM 15805 N N . PRO B 1 949 ? 4.391 -67.438 -25.578 1 95.25 949 PRO B N 1
ATOM 15806 C CA . PRO B 1 949 ? 4.68 -68.812 -25.078 1 95.25 949 PRO B CA 1
ATOM 15807 C C . PRO B 1 949 ? 5.539 -68.812 -23.828 1 95.25 949 PRO B C 1
ATOM 15809 O O . PRO B 1 949 ? 5.953 -69.875 -23.344 1 95.25 949 PRO B O 1
ATOM 15812 N N . HIS B 1 950 ? 5.734 -67.625 -23.312 1 96.56 950 HIS B N 1
ATOM 15813 C CA . HIS B 1 950 ? 6.691 -67.5 -22.219 1 96.56 950 HIS B CA 1
ATOM 15814 C C . HIS B 1 950 ? 5.984 -67.25 -20.891 1 96.56 950 HIS B C 1
ATOM 15816 O O . HIS B 1 950 ? 4.934 -66.625 -20.859 1 96.56 950 HIS B O 1
ATOM 15822 N N . GLN B 1 951 ? 6.539 -67.688 -19.828 1 96.94 951 GLN B N 1
ATOM 15823 C CA . GLN B 1 951 ? 6.125 -67.438 -18.453 1 96.94 951 GLN B CA 1
ATOM 15824 C C . GLN B 1 951 ? 7.328 -67.188 -17.547 1 96.94 951 GLN B C 1
ATOM 15826 O O . GLN B 1 951 ? 8.328 -67.938 -17.609 1 96.94 951 GLN B O 1
ATOM 15831 N N . TRP B 1 952 ? 7.27 -66.125 -16.906 1 97.69 952 TRP B N 1
ATOM 15832 C CA . TRP B 1 952 ? 8.266 -65.875 -15.875 1 97.69 952 TRP B CA 1
ATOM 15833 C C . TRP B 1 952 ? 7.645 -65.875 -14.484 1 97.69 952 TRP B C 1
ATOM 15835 O O . TRP B 1 952 ? 6.547 -65.375 -14.266 1 97.69 952 TRP B O 1
ATOM 15845 N N . ARG B 1 953 ? 8.312 -66.5 -13.539 1 96.44 953 ARG B N 1
ATOM 15846 C CA . ARG B 1 953 ? 7.879 -66.562 -12.141 1 96.44 953 ARG B CA 1
ATOM 15847 C C . ARG B 1 953 ? 8.992 -66.125 -11.203 1 96.44 953 ARG B C 1
ATOM 15849 O O . ARG B 1 953 ? 10.18 -66.312 -11.5 1 96.44 953 ARG B O 1
ATOM 15856 N N . GLY B 1 954 ? 8.609 -65.562 -10.086 1 94.94 954 GLY B N 1
ATOM 15857 C CA . GLY B 1 954 ? 9.555 -65.062 -9.086 1 94.94 954 GLY B CA 1
ATOM 15858 C C . GLY B 1 954 ? 9.102 -63.781 -8.406 1 94.94 954 GLY B C 1
ATOM 15859 O O . GLY B 1 954 ? 7.902 -63.594 -8.211 1 94.94 954 GLY B O 1
ATOM 15860 N N . ASP B 1 955 ? 9.969 -63.062 -7.855 1 95 955 ASP B N 1
ATOM 15861 C CA . ASP B 1 955 ? 9.773 -61.719 -7.289 1 95 955 ASP B CA 1
ATOM 15862 C C . ASP B 1 955 ? 10.602 -60.688 -8.039 1 95 955 ASP B C 1
ATOM 15864 O O . ASP B 1 955 ? 11.812 -60.594 -7.824 1 95 955 ASP B O 1
ATOM 15868 N N . PHE B 1 956 ? 9.969 -60 -8.953 1 97.56 956 PHE B N 1
ATOM 15869 C CA . PHE B 1 956 ? 10.68 -59.062 -9.82 1 97.56 956 PHE B CA 1
ATOM 15870 C C . PHE B 1 956 ? 9.758 -57.938 -10.289 1 97.56 956 PHE B C 1
ATOM 15872 O O . PHE B 1 956 ? 8.57 -57.938 -9.953 1 97.56 956 PHE B O 1
ATOM 15879 N N . GLN B 1 957 ? 10.289 -56.938 -10.898 1 98.19 957 GLN B N 1
ATOM 15880 C CA . GLN B 1 957 ? 9.578 -55.875 -11.633 1 98.19 957 GLN B CA 1
ATOM 15881 C C . GLN B 1 957 ? 9.805 -56 -13.133 1 98.19 957 GLN B C 1
ATOM 15883 O O . GLN B 1 957 ? 10.781 -56.625 -13.57 1 98.19 957 GLN B O 1
ATOM 15888 N N . PHE B 1 958 ? 8.875 -55.5 -13.914 1 98.19 958 PHE B N 1
ATOM 15889 C CA . PHE B 1 958 ? 9.109 -55.625 -15.344 1 98.19 958 PHE B CA 1
ATOM 15890 C C . PHE B 1 958 ? 8.453 -54.469 -16.109 1 98.19 958 PHE B C 1
ATOM 15892 O O . PHE B 1 958 ? 7.566 -53.812 -15.578 1 98.19 958 PHE B O 1
ATOM 15899 N N . ASN B 1 959 ? 8.914 -54.188 -17.234 1 97 959 ASN B N 1
ATOM 15900 C CA . ASN B 1 959 ? 8.203 -53.438 -18.281 1 97 959 ASN B CA 1
ATOM 15901 C C . ASN B 1 959 ? 8.375 -54.062 -19.641 1 97 959 ASN B C 1
ATOM 15903 O O . ASN B 1 959 ? 9.375 -54.75 -19.891 1 97 959 ASN B O 1
ATOM 15907 N N . ILE B 1 960 ? 7.391 -53.969 -20.453 1 97.81 960 ILE B N 1
ATOM 15908 C CA . ILE B 1 960 ? 7.348 -54.594 -21.766 1 97.81 960 ILE B CA 1
ATOM 15909 C C . ILE B 1 960 ? 6.77 -53.594 -22.781 1 97.81 960 ILE B C 1
ATOM 15911 O O . ILE B 1 960 ? 5.824 -52.875 -22.469 1 97.81 960 ILE B O 1
ATOM 15915 N N . SER B 1 961 ? 7.465 -53.469 -23.875 1 96.12 961 SER B N 1
ATOM 15916 C CA . SER B 1 961 ? 6.977 -52.531 -24.875 1 96.12 961 SER B CA 1
ATOM 15917 C C . SER B 1 961 ? 7.586 -52.812 -26.25 1 96.12 961 SER B C 1
ATOM 15919 O O . SER B 1 961 ? 8.492 -53.625 -26.375 1 96.12 961 SER B O 1
ATOM 15921 N N . ARG B 1 962 ? 7.121 -52.062 -27.219 1 97.5 962 ARG B N 1
ATOM 15922 C CA . ARG B 1 962 ? 7.621 -52.156 -28.578 1 97.5 962 ARG B CA 1
ATOM 15923 C C . ARG B 1 962 ? 8.773 -51.188 -28.812 1 97.5 962 ARG B C 1
ATOM 15925 O O . ARG B 1 962 ? 9.297 -51.094 -29.938 1 97.5 962 ARG B O 1
ATOM 15932 N N . TYR B 1 963 ? 9.195 -50.438 -27.797 1 97.56 963 TYR B N 1
ATOM 15933 C CA . TYR B 1 963 ? 10.234 -49.438 -27.922 1 97.56 963 TYR B CA 1
ATOM 15934 C C . TYR B 1 963 ? 11.422 -49.75 -27.016 1 97.56 963 TYR B C 1
ATOM 15936 O O . TYR B 1 963 ? 11.25 -50.125 -25.844 1 97.56 963 TYR B O 1
ATOM 15944 N N . SER B 1 964 ? 12.625 -49.594 -27.562 1 96.69 964 SER B N 1
ATOM 15945 C CA . SER B 1 964 ? 13.844 -49.844 -26.781 1 96.69 964 SER B CA 1
ATOM 15946 C C . SER B 1 964 ? 14.164 -48.688 -25.859 1 96.69 964 SER B C 1
ATOM 15948 O O . SER B 1 964 ? 13.688 -47.562 -26.078 1 96.69 964 SER B O 1
ATOM 15950 N N . GLN B 1 965 ? 14.914 -48.969 -24.844 1 95.5 965 GLN B N 1
ATOM 15951 C CA . GLN B 1 965 ? 15.438 -47.906 -23.984 1 95.5 965 GLN B CA 1
ATOM 15952 C C . GLN B 1 965 ? 16.172 -46.844 -24.797 1 95.5 965 GLN B C 1
ATOM 15954 O O . GLN B 1 965 ? 16.047 -45.656 -24.531 1 95.5 965 GLN B O 1
ATOM 15959 N N . GLN B 1 966 ? 16.922 -47.281 -25.766 1 95.75 966 GLN B N 1
ATOM 15960 C CA . GLN B 1 966 ? 17.703 -46.375 -26.609 1 95.75 966 GLN B CA 1
ATOM 15961 C C . GLN B 1 966 ? 16.797 -45.438 -27.391 1 95.75 966 GLN B C 1
ATOM 15963 O O . GLN B 1 966 ? 17.062 -44.25 -27.469 1 95.75 966 GLN B O 1
ATOM 15968 N N . GLN B 1 967 ? 15.789 -45.969 -27.938 1 96.88 967 GLN B N 1
ATOM 15969 C CA . GLN B 1 967 ? 14.867 -45.125 -28.688 1 96.88 967 GLN B CA 1
ATOM 15970 C C . GLN B 1 967 ? 14.18 -44.094 -27.781 1 96.88 967 GLN B C 1
ATOM 15972 O O . GLN B 1 967 ? 14.016 -42.938 -28.156 1 96.88 967 GLN B O 1
ATOM 15977 N N . LEU B 1 968 ? 13.758 -44.531 -26.641 1 97.38 968 LEU B N 1
ATOM 15978 C CA . LEU B 1 968 ? 13.117 -43.625 -25.688 1 97.38 968 LEU B CA 1
ATOM 15979 C C . LEU B 1 968 ? 14.078 -42.5 -25.266 1 97.38 968 LEU B C 1
ATOM 15981 O O . LEU B 1 968 ? 13.656 -41.375 -25.016 1 97.38 968 LEU B O 1
ATOM 15985 N N . MET B 1 969 ? 15.328 -42.812 -25.156 1 96.19 969 MET B N 1
ATOM 15986 C CA . MET B 1 969 ? 16.359 -41.875 -24.75 1 96.19 969 MET B CA 1
ATOM 15987 C C . MET B 1 969 ? 16.656 -40.875 -25.859 1 96.19 969 MET B C 1
ATOM 15989 O O . MET B 1 969 ? 16.906 -39.688 -25.594 1 96.19 969 MET B O 1
ATOM 15993 N N . GLU B 1 970 ? 16.578 -41.312 -27.094 1 95.62 970 GLU B N 1
ATOM 15994 C CA . GLU B 1 970 ? 17.125 -40.531 -28.203 1 95.62 970 GLU B CA 1
ATOM 15995 C C . GLU B 1 970 ? 16.016 -39.75 -28.906 1 95.62 970 GLU B C 1
ATOM 15997 O O . GLU B 1 970 ? 16.297 -38.781 -29.609 1 95.62 970 GLU B O 1
ATOM 16002 N N . THR B 1 971 ? 14.773 -40.156 -28.703 1 96.62 971 THR B N 1
ATOM 16003 C CA . THR B 1 971 ? 13.672 -39.531 -29.422 1 96.62 971 THR B CA 1
ATOM 16004 C C . THR B 1 971 ? 13.125 -38.344 -28.625 1 96.62 971 THR B C 1
ATOM 16006 O O . THR B 1 971 ? 12.93 -38.438 -27.406 1 96.62 971 THR B O 1
ATOM 16009 N N . SER B 1 972 ? 12.875 -37.312 -29.375 1 94.62 972 SER B N 1
ATOM 16010 C CA . SER B 1 972 ? 12.477 -36.094 -28.703 1 94.62 972 SER B CA 1
ATOM 16011 C C . SER B 1 972 ? 10.961 -36 -28.562 1 94.62 972 SER B C 1
ATOM 16013 O O . SER B 1 972 ? 10.461 -35.344 -27.641 1 94.62 972 SER B O 1
ATOM 16015 N N . HIS B 1 973 ? 10.172 -36.531 -29.516 1 96.5 973 HIS B N 1
ATOM 16016 C CA . HIS B 1 973 ? 8.719 -36.438 -29.531 1 96.5 973 HIS B CA 1
ATOM 16017 C C . HIS B 1 973 ? 8.078 -37.812 -29.719 1 96.5 973 HIS B C 1
ATOM 16019 O O . HIS B 1 973 ? 8.586 -38.656 -30.469 1 96.5 973 HIS B O 1
ATOM 16025 N N . ARG B 1 974 ? 6.934 -37.938 -29.141 1 95.56 974 ARG B N 1
ATOM 16026 C CA . ARG B 1 974 ? 6.223 -39.219 -29.141 1 95.56 974 ARG B CA 1
ATOM 16027 C C . ARG B 1 974 ? 5.898 -39.688 -30.547 1 95.56 974 ARG B C 1
ATOM 16029 O O . ARG B 1 974 ? 5.953 -40.875 -30.859 1 95.56 974 ARG B O 1
ATOM 16036 N N . HIS B 1 975 ? 5.523 -38.75 -31.438 1 95.12 975 HIS B N 1
ATOM 16037 C CA . HIS B 1 975 ? 5.078 -39.125 -32.781 1 95.12 975 HIS B CA 1
ATOM 16038 C C . HIS B 1 975 ? 6.242 -39.594 -33.625 1 95.12 975 HIS B C 1
ATOM 16040 O O . HIS B 1 975 ? 6.035 -40.188 -34.688 1 95.12 975 HIS B O 1
ATOM 16046 N N . LEU B 1 976 ? 7.445 -39.406 -33.156 1 96 976 LEU B N 1
ATOM 16047 C CA . LEU B 1 976 ? 8.633 -39.844 -33.875 1 96 976 LEU B CA 1
ATOM 16048 C C . LEU B 1 976 ? 9.047 -41.25 -33.438 1 96 976 LEU B C 1
ATOM 16050 O O . LEU B 1 976 ? 9.953 -41.844 -34.031 1 96 976 LEU B O 1
ATOM 16054 N N . LEU B 1 977 ? 8.43 -41.875 -32.469 1 96.88 977 LEU B N 1
ATOM 16055 C CA . LEU B 1 977 ? 8.711 -43.219 -32.031 1 96.88 977 LEU B CA 1
ATOM 16056 C C . LEU B 1 977 ? 8.242 -44.25 -33.094 1 96.88 977 LEU B C 1
ATOM 16058 O O . LEU B 1 977 ? 7.207 -44.031 -33.719 1 96.88 977 LEU B O 1
ATOM 16062 N N . HIS B 1 978 ? 9.023 -45.25 -33.219 1 96.5 978 HIS B N 1
ATOM 16063 C CA . HIS B 1 978 ? 8.68 -46.344 -34.125 1 96.5 978 HIS B CA 1
ATOM 16064 C C . HIS B 1 978 ? 8.727 -47.688 -33.406 1 96.5 978 HIS B C 1
ATOM 16066 O O . HIS B 1 978 ? 9.711 -48 -32.719 1 96.5 978 HIS B O 1
ATOM 16072 N N . ALA B 1 979 ? 7.648 -48.438 -33.594 1 96.88 979 ALA B N 1
ATOM 16073 C CA . ALA B 1 979 ? 7.641 -49.781 -33.031 1 96.88 979 ALA B CA 1
ATOM 16074 C C . ALA B 1 979 ? 8.734 -50.656 -33.625 1 96.88 979 ALA B C 1
ATOM 16076 O O . ALA B 1 979 ? 8.906 -50.688 -34.844 1 96.88 979 ALA B O 1
ATOM 16077 N N . GLU B 1 980 ? 9.484 -51.281 -32.812 1 97.06 980 GLU B N 1
ATOM 16078 C CA . GLU B 1 980 ? 10.578 -52.156 -33.312 1 97.06 980 GLU B CA 1
ATOM 16079 C C . GLU B 1 980 ? 10.117 -53.594 -33.438 1 97.06 980 GLU B C 1
ATOM 16081 O O . GLU B 1 980 ? 8.969 -53.938 -33.125 1 97.06 980 GLU B O 1
ATOM 16086 N N . GLU B 1 981 ? 11.086 -54.344 -34.062 1 96.88 981 GLU B N 1
ATOM 16087 C CA . GLU B 1 981 ? 10.766 -55.781 -34.219 1 96.88 981 GLU B CA 1
ATOM 16088 C C . GLU B 1 981 ? 10.656 -56.438 -32.844 1 96.88 981 GLU B C 1
ATOM 16090 O O . GLU B 1 981 ? 11.445 -56.156 -31.938 1 96.88 981 GLU B O 1
ATOM 16095 N N . GLY B 1 982 ? 9.664 -57.375 -32.781 1 97.44 982 GLY B N 1
ATOM 16096 C CA . GLY B 1 982 ? 9.477 -58.094 -31.516 1 97.44 982 GLY B CA 1
ATOM 16097 C C . GLY B 1 982 ? 9.062 -57.188 -30.375 1 97.44 982 GLY B C 1
ATOM 16098 O O . GLY B 1 982 ? 8.375 -56.188 -30.578 1 97.44 982 GLY B O 1
ATOM 16099 N N . THR B 1 983 ? 9.336 -57.656 -29.188 1 98.06 983 THR B N 1
ATOM 16100 C CA . THR B 1 983 ? 8.969 -56.938 -27.984 1 98.06 983 THR B CA 1
ATOM 16101 C C . THR B 1 983 ? 10.141 -56.875 -27 1 98.06 983 THR B C 1
ATOM 16103 O O . THR B 1 983 ? 10.781 -57.906 -26.734 1 98.06 983 THR B O 1
ATOM 16106 N N . TRP B 1 984 ? 10.383 -55.656 -26.594 1 98 984 TRP B N 1
ATOM 16107 C CA . TRP B 1 984 ? 11.422 -55.5 -25.578 1 98 984 TRP B CA 1
ATOM 16108 C C . TRP B 1 984 ? 10.898 -55.844 -24.203 1 98 984 TRP B C 1
ATOM 16110 O O . TRP B 1 984 ? 9.852 -55.344 -23.766 1 98 984 TRP B O 1
ATOM 16120 N N . LEU B 1 985 ? 11.57 -56.719 -23.5 1 98.12 985 LEU B N 1
ATOM 16121 C CA . LEU B 1 985 ? 11.25 -57.125 -22.141 1 98.12 985 LEU B CA 1
ATOM 16122 C C . LEU B 1 985 ? 12.375 -56.75 -21.172 1 98.12 985 LEU B C 1
ATOM 16124 O O . LEU B 1 985 ? 13.539 -57.094 -21.422 1 98.12 985 LEU B O 1
ATOM 16128 N N . ASN B 1 986 ? 12.008 -56 -20.203 1 98.06 986 ASN B N 1
ATOM 16129 C CA . ASN B 1 986 ? 12.898 -55.719 -19.094 1 98.06 986 ASN B CA 1
ATOM 16130 C C . ASN B 1 986 ? 12.414 -56.375 -17.797 1 98.06 986 ASN B C 1
ATOM 16132 O O . ASN B 1 986 ? 11.25 -56.188 -17.406 1 98.06 986 ASN B O 1
ATOM 16136 N N . ILE B 1 987 ? 13.227 -57.094 -17.172 1 97.94 987 ILE B N 1
ATOM 16137 C CA . ILE B 1 987 ? 12.945 -57.719 -15.883 1 97.94 987 ILE B CA 1
ATOM 16138 C C . ILE B 1 987 ? 13.945 -57.219 -14.844 1 97.94 987 ILE B C 1
ATOM 16140 O O . ILE B 1 987 ? 15.148 -57.438 -14.969 1 97.94 987 ILE B O 1
ATOM 16144 N N . ASP B 1 988 ? 13.406 -56.594 -13.828 1 98 988 ASP B N 1
ATOM 16145 C CA . ASP B 1 988 ? 14.258 -55.969 -12.828 1 98 988 ASP B CA 1
ATOM 16146 C C . ASP B 1 988 ? 14.117 -56.656 -11.477 1 98 988 ASP B C 1
ATOM 16148 O O . ASP B 1 988 ? 13.008 -56.844 -10.984 1 98 988 ASP B O 1
ATOM 16152 N N . GLY B 1 989 ? 15.305 -57 -10.898 1 98 989 GLY B N 1
ATOM 16153 C CA . GLY B 1 989 ? 15.289 -57.312 -9.484 1 98 989 GLY B CA 1
ATOM 16154 C C . GLY B 1 989 ? 15.094 -56.094 -8.602 1 98 989 GLY B C 1
ATOM 16155 O O . GLY B 1 989 ? 14.391 -56.188 -7.59 1 98 989 GLY B O 1
ATOM 16156 N N . PHE B 1 990 ? 15.734 -55 -8.969 1 97.62 990 PHE B N 1
ATOM 16157 C CA . PHE B 1 990 ? 15.656 -53.719 -8.258 1 97.62 990 PHE B CA 1
ATOM 16158 C C . PHE B 1 990 ? 15.547 -52.562 -9.234 1 97.62 990 PHE B C 1
ATOM 16160 O O . PHE B 1 990 ? 16.156 -52.562 -10.305 1 97.62 990 PHE B O 1
ATOM 16167 N N . HIS B 1 991 ? 14.75 -51.531 -8.867 1 98 991 HIS B N 1
ATOM 16168 C CA . HIS B 1 991 ? 14.57 -50.312 -9.664 1 98 991 HIS B CA 1
ATOM 16169 C C . HIS B 1 991 ? 14.578 -49.062 -8.781 1 98 991 HIS B C 1
ATOM 16171 O O . HIS B 1 991 ? 13.953 -49.062 -7.723 1 98 991 HIS B O 1
ATOM 16177 N N . MET B 1 992 ? 15.352 -48.062 -9.195 1 97.94 992 MET B N 1
ATOM 16178 C CA . MET B 1 992 ? 15.391 -46.781 -8.477 1 97.94 992 MET B CA 1
ATOM 16179 C C . MET B 1 992 ? 14.055 -46.062 -8.594 1 97.94 992 MET B C 1
ATOM 16181 O O . MET B 1 992 ? 13.359 -46.188 -9.602 1 97.94 992 MET B O 1
ATOM 16185 N N . GLY B 1 993 ? 13.688 -45.219 -7.57 1 97.75 993 GLY B N 1
ATOM 16186 C CA . GLY B 1 993 ? 12.5 -44.406 -7.656 1 97.75 993 GLY B CA 1
ATOM 16187 C C . GLY B 1 993 ? 12.578 -43.375 -8.766 1 97.75 993 GLY B C 1
ATOM 16188 O O . GLY B 1 993 ? 13.625 -43.188 -9.391 1 97.75 993 GLY B O 1
ATOM 16189 N N . ILE B 1 994 ? 11.5 -42.719 -8.992 1 97.44 994 ILE B N 1
ATOM 16190 C CA . ILE B 1 994 ? 11.461 -41.781 -10.109 1 97.44 994 ILE B CA 1
ATOM 16191 C C . ILE B 1 994 ? 11.516 -40.344 -9.586 1 97.44 994 ILE B C 1
ATOM 16193 O O . ILE B 1 994 ? 11.688 -39.406 -10.359 1 97.44 994 ILE B O 1
ATOM 16197 N N . GLY B 1 995 ? 11.43 -40.062 -8.328 1 95.31 995 GLY B N 1
ATOM 16198 C CA . GLY B 1 995 ? 11.391 -38.719 -7.801 1 95.31 995 GLY B CA 1
ATOM 16199 C C . GLY B 1 995 ? 10.141 -37.969 -8.211 1 95.31 995 GLY B C 1
ATOM 16200 O O . GLY B 1 995 ? 9.328 -38.469 -8.992 1 95.31 995 GLY B O 1
ATOM 16201 N N . GLY B 1 996 ? 10.055 -36.688 -7.645 1 94.19 996 GLY B N 1
ATOM 16202 C CA . GLY B 1 996 ? 8.883 -35.906 -8.047 1 94.19 996 GLY B CA 1
ATOM 16203 C C . GLY B 1 996 ? 8.602 -34.75 -7.137 1 94.19 996 GLY B C 1
ATOM 16204 O O . GLY B 1 996 ? 7.641 -34 -7.348 1 94.19 996 GLY B O 1
ATOM 16205 N N . ASP B 1 997 ? 9.461 -34.5 -6.086 1 95 997 ASP B N 1
ATOM 16206 C CA . ASP B 1 997 ? 9.344 -33.281 -5.336 1 95 997 ASP B CA 1
ATOM 16207 C C . ASP B 1 997 ? 9.461 -32.062 -6.258 1 95 997 ASP B C 1
ATOM 16209 O O . ASP B 1 997 ? 8.727 -31.078 -6.102 1 95 997 ASP B O 1
ATOM 16213 N N . ASP B 1 998 ? 10.359 -32.062 -7.078 1 94.06 998 ASP B N 1
ATOM 16214 C CA . ASP B 1 998 ? 10.547 -31.188 -8.219 1 94.06 998 ASP B CA 1
ATOM 16215 C C . ASP B 1 998 ? 11.164 -31.922 -9.398 1 94.06 998 ASP B C 1
ATOM 16217 O O . ASP B 1 998 ? 11.352 -33.125 -9.352 1 94.06 998 ASP B O 1
ATOM 16221 N N . SER B 1 999 ? 11.375 -31.188 -10.484 1 94.69 999 SER B N 1
ATOM 16222 C CA . SER B 1 999 ? 11.93 -31.844 -11.672 1 94.69 999 SER B CA 1
ATOM 16223 C C . SER B 1 999 ? 13.273 -31.234 -12.062 1 94.69 999 SER B C 1
ATOM 16225 O O . SER B 1 999 ? 13.781 -31.484 -13.156 1 94.69 999 SER B O 1
ATOM 16227 N N . TRP B 1 1000 ? 13.875 -30.359 -11.234 1 93.31 1000 TRP B N 1
ATOM 16228 C CA . TRP B 1 1000 ? 15.109 -29.688 -11.625 1 93.31 1000 TRP B CA 1
ATOM 16229 C C . TRP B 1 1000 ? 16.234 -29.984 -10.633 1 93.31 1000 TRP B C 1
ATOM 16231 O O . TRP B 1 1000 ? 17.281 -29.328 -10.672 1 93.31 1000 TRP B O 1
ATOM 16241 N N . SER B 1 1001 ? 16.031 -30.969 -9.727 1 91.25 1001 SER B N 1
ATOM 16242 C CA . SER B 1 1001 ? 17.047 -31.484 -8.828 1 91.25 1001 SER B CA 1
ATOM 16243 C C . SER B 1 1001 ? 16.922 -33 -8.68 1 91.25 1001 SER B C 1
ATOM 16245 O O . SER B 1 1001 ? 15.891 -33.594 -9.016 1 91.25 1001 SER B O 1
ATOM 16247 N N . PRO B 1 1002 ? 18.016 -33.719 -8.25 1 92 1002 PRO B N 1
ATOM 16248 C CA . PRO B 1 1002 ? 17.875 -35.125 -7.953 1 92 1002 PRO B CA 1
ATOM 16249 C C . PRO B 1 1002 ? 16.984 -35.406 -6.746 1 92 1002 PRO B C 1
ATOM 16251 O O . PRO B 1 1002 ? 17.469 -35.5 -5.621 1 92 1002 PRO B O 1
ATOM 16254 N N . SER B 1 1003 ? 15.781 -35.656 -7.02 1 91.38 1003 SER B N 1
ATOM 16255 C CA . SER B 1 1003 ? 14.797 -35.562 -5.945 1 91.38 1003 SER B CA 1
ATOM 16256 C C . SER B 1 1003 ? 14.367 -36.969 -5.492 1 91.38 1003 SER B C 1
ATOM 16258 O O . SER B 1 1003 ? 13.406 -37.094 -4.734 1 91.38 1003 SER B O 1
ATOM 16260 N N . VAL B 1 1004 ? 15.016 -38.031 -5.934 1 95.5 1004 VAL B N 1
ATOM 16261 C CA . VAL B 1 1004 ? 14.703 -39.375 -5.418 1 95.5 1004 VAL B CA 1
ATOM 16262 C C . VAL B 1 1004 ? 15.203 -39.5 -3.98 1 95.5 1004 VAL B C 1
ATOM 16264 O O . VAL B 1 1004 ? 16.391 -39.312 -3.711 1 95.5 1004 VAL B O 1
ATOM 16267 N N . SER B 1 1005 ? 14.32 -39.812 -3.117 1 94.19 1005 SER B N 1
ATOM 16268 C CA . SER B 1 1005 ? 14.703 -39.969 -1.718 1 94.19 1005 SER B CA 1
ATOM 16269 C C . SER B 1 1005 ? 15.703 -41.094 -1.539 1 94.19 1005 SER B C 1
ATOM 16271 O O . SER B 1 1005 ? 15.688 -42.062 -2.305 1 94.19 1005 SER B O 1
ATOM 16273 N N . ALA B 1 1006 ? 16.453 -41.062 -0.466 1 92.31 1006 ALA B N 1
ATOM 16274 C CA . ALA B 1 1006 ? 17.562 -41.969 -0.217 1 92.31 1006 ALA B CA 1
ATOM 16275 C C . ALA B 1 1006 ? 17.062 -43.406 -0.133 1 92.31 1006 ALA B C 1
ATOM 16277 O O . ALA B 1 1006 ? 17.719 -44.344 -0.613 1 92.31 1006 ALA B O 1
ATOM 16278 N N . GLU B 1 1007 ? 15.914 -43.625 0.406 1 93.38 1007 GLU B N 1
ATOM 16279 C CA . GLU B 1 1007 ? 15.398 -44.969 0.646 1 93.38 1007 GLU B CA 1
ATOM 16280 C C . GLU B 1 1007 ? 14.961 -45.625 -0.657 1 93.38 1007 GLU B C 1
ATOM 16282 O O . GLU B 1 1007 ? 14.75 -46.844 -0.701 1 93.38 1007 GLU B O 1
ATOM 16287 N N . PHE B 1 1008 ? 14.914 -44.875 -1.729 1 96.75 1008 PHE B N 1
ATOM 16288 C CA . PHE B 1 1008 ? 14.461 -45.438 -3 1 96.75 1008 PHE B CA 1
ATOM 16289 C C . PHE B 1 1008 ? 15.602 -45.438 -4.016 1 96.75 1008 PHE B C 1
ATOM 16291 O O . PHE B 1 1008 ? 15.367 -45.625 -5.211 1 96.75 1008 PHE B O 1
ATOM 16298 N N . GLN B 1 1009 ? 16.766 -45.094 -3.611 1 96.31 1009 GLN B N 1
ATOM 16299 C CA . GLN B 1 1009 ? 17.953 -45.25 -4.43 1 96.31 1009 GLN B CA 1
ATOM 16300 C C . GLN B 1 1009 ? 18.562 -46.656 -4.285 1 96.31 1009 GLN B C 1
ATOM 16302 O O . GLN B 1 1009 ? 18.25 -47.344 -3.332 1 96.31 1009 GLN B O 1
ATOM 16307 N N . LEU B 1 1010 ? 19.297 -47.062 -5.215 1 97.38 1010 LEU B N 1
ATOM 16308 C CA . LEU B 1 1010 ? 19.984 -48.375 -5.168 1 97.38 1010 LEU B CA 1
ATOM 16309 C C . LEU B 1 1010 ? 21.406 -48.219 -4.668 1 97.38 1010 LEU B C 1
ATOM 16311 O O . LEU B 1 1010 ? 22.359 -48.281 -5.453 1 97.38 1010 LEU B O 1
ATOM 16315 N N . SER B 1 1011 ? 21.5 -48.062 -3.367 1 93.12 1011 SER B N 1
ATOM 16316 C CA . SER B 1 1011 ? 22.781 -47.688 -2.766 1 93.12 1011 SER B CA 1
ATOM 16317 C C . SER B 1 1011 ? 23.547 -48.906 -2.258 1 93.12 1011 SER B C 1
ATOM 16319 O O . SER B 1 1011 ? 24.672 -48.781 -1.787 1 93.12 1011 SER B O 1
ATOM 16321 N N . ALA B 1 1012 ? 23.016 -50.125 -2.375 1 92.81 1012 ALA B N 1
ATOM 16322 C CA . ALA B 1 1012 ? 23.703 -51.312 -1.875 1 92.81 1012 ALA B CA 1
ATOM 16323 C C . ALA B 1 1012 ? 24.844 -51.719 -2.801 1 92.81 1012 ALA B C 1
ATOM 16325 O O . ALA B 1 1012 ? 24.781 -51.5 -4.012 1 92.81 1012 ALA B O 1
ATOM 16326 N N . GLY B 1 1013 ? 25.859 -52.312 -2.299 1 91.81 1013 GLY B N 1
ATOM 16327 C CA . GLY B 1 1013 ? 27 -52.781 -3.082 1 91.81 1013 GLY B CA 1
ATOM 16328 C C . GLY B 1 1013 ? 26.766 -54.125 -3.756 1 91.81 1013 GLY B C 1
ATOM 16329 O O . GLY B 1 1013 ? 27.469 -54.469 -4.699 1 91.81 1013 GLY B O 1
ATOM 16330 N N . ARG B 1 1014 ? 25.891 -54.906 -3.242 1 96.75 1014 ARG B N 1
ATOM 16331 C CA . ARG B 1 1014 ? 25.531 -56.219 -3.793 1 96.75 1014 ARG B CA 1
ATOM 16332 C C . ARG B 1 1014 ? 24.031 -56.375 -3.881 1 96.75 1014 ARG B C 1
ATOM 16334 O O . ARG B 1 1014 ? 23.297 -55.969 -2.977 1 96.75 1014 ARG B O 1
ATOM 16341 N N . TYR B 1 1015 ? 23.641 -56.906 -4.934 1 97.62 1015 TYR B N 1
ATOM 16342 C CA . TYR B 1 1015 ? 22.234 -57.188 -5.176 1 97.62 1015 TYR B CA 1
ATOM 16343 C C . TYR B 1 1015 ? 22.031 -58.625 -5.621 1 97.62 1015 TYR B C 1
ATOM 16345 O O . TYR B 1 1015 ? 22.875 -59.188 -6.344 1 97.62 1015 TYR B O 1
ATOM 16353 N N . HIS B 1 1016 ? 20.969 -59.281 -5.129 1 96.94 1016 HIS B N 1
ATOM 16354 C CA . HIS B 1 1016 ? 20.625 -60.656 -5.465 1 96.94 1016 HIS B CA 1
ATOM 16355 C C . HIS B 1 1016 ? 19.156 -60.781 -5.836 1 96.94 1016 HIS B C 1
ATOM 16357 O O . HIS B 1 1016 ? 18.297 -60.188 -5.188 1 96.94 1016 HIS B O 1
ATOM 16363 N N . TYR B 1 1017 ? 18.859 -61.469 -6.969 1 96.75 1017 TYR B N 1
ATOM 16364 C CA . TYR B 1 1017 ? 17.484 -61.812 -7.305 1 96.75 1017 TYR B CA 1
ATOM 16365 C C . TYR B 1 1017 ? 17.422 -63.094 -8.125 1 96.75 1017 TYR B C 1
ATOM 16367 O O . TYR B 1 1017 ? 18.438 -63.562 -8.641 1 96.75 1017 TYR B O 1
ATOM 16375 N N . GLN B 1 1018 ? 16.219 -63.719 -8.164 1 96.12 1018 GLN B N 1
ATOM 16376 C CA . GLN B 1 1018 ? 16 -65 -8.875 1 96.12 1018 GLN B CA 1
ATOM 16377 C C . GLN B 1 1018 ? 14.672 -64.938 -9.625 1 96.12 1018 GLN B C 1
ATOM 16379 O O . GLN B 1 1018 ? 13.727 -64.25 -9.203 1 96.12 1018 GLN B O 1
ATOM 16384 N N . LEU B 1 1019 ? 14.641 -65.625 -10.758 1 96.44 1019 LEU B N 1
ATOM 16385 C CA . LEU B 1 1019 ? 13.391 -65.875 -11.484 1 96.44 1019 LEU B CA 1
ATOM 16386 C C . LEU B 1 1019 ? 13.43 -67.188 -12.258 1 96.44 1019 LEU B C 1
ATOM 16388 O O . LEU B 1 1019 ? 14.5 -67.75 -12.445 1 96.44 1019 LEU B O 1
ATOM 16392 N N . VAL B 1 1020 ? 12.336 -67.688 -12.602 1 96.88 1020 VAL B N 1
ATOM 16393 C CA . VAL B 1 1020 ? 12.195 -68.875 -13.414 1 96.88 1020 VAL B CA 1
ATOM 16394 C C . VAL B 1 1020 ? 11.531 -68.5 -14.742 1 96.88 1020 VAL B C 1
ATOM 16396 O O . VAL B 1 1020 ? 10.492 -67.875 -14.766 1 96.88 1020 VAL B O 1
ATOM 16399 N N . TRP B 1 1021 ? 12.156 -68.875 -15.797 1 97.25 1021 TRP B N 1
ATOM 16400 C CA . TRP B 1 1021 ? 11.625 -68.688 -17.141 1 97.25 1021 TRP B CA 1
ATOM 16401 C C . TRP B 1 1021 ? 11.18 -70 -17.766 1 97.25 1021 TRP B C 1
ATOM 16403 O O . TRP B 1 1021 ? 11.992 -70.875 -17.969 1 97.25 1021 TRP B O 1
ATOM 16413 N N . CYS B 1 1022 ? 9.867 -70.062 -17.984 1 93.31 1022 CYS B N 1
ATOM 16414 C CA . CYS B 1 1022 ? 9.266 -71.25 -18.531 1 93.31 1022 CYS B CA 1
ATOM 16415 C C . CYS B 1 1022 ? 8.648 -71 -19.891 1 93.31 1022 CYS B C 1
ATOM 16417 O O . CYS B 1 1022 ? 8.258 -69.875 -20.203 1 93.31 1022 CYS B O 1
ATOM 16419 N N . GLN B 1 1023 ? 8.68 -72.062 -20.703 1 86.81 1023 GLN B N 1
ATOM 16420 C CA . GLN B 1 1023 ? 8.008 -72.062 -22 1 86.81 1023 GLN B CA 1
ATOM 16421 C C . GLN B 1 1023 ? 6.789 -72.938 -22.016 1 86.81 1023 GLN B C 1
ATOM 16423 O O . GLN B 1 1023 ? 6.812 -74.062 -21.438 1 86.81 1023 GLN B O 1
ATOM 16428 N N . LYS B 1 1024 ? 5.695 -72.375 -22.453 1 75.19 1024 LYS B N 1
ATOM 16429 C CA . LYS B 1 1024 ? 4.484 -73.188 -22.547 1 75.19 1024 LYS B CA 1
ATOM 16430 C C . LYS B 1 1024 ? 4.586 -74.188 -23.688 1 75.19 1024 LYS B C 1
ATOM 16432 O O . LYS B 1 1024 ? 5.234 -73.938 -24.703 1 75.19 1024 LYS B O 1
#

Secondary structure (DSSP, 8-state):
---GGGSHHHHHHT-GGG-TT-SEESPPPP-S----BSSHHHHHTTPPPTTEEE--EEEEEEEESSGGGS-GGGGTS--TT-EEEEES--GGGGTSS--EEESSS-SS---TT---S---EEEEEEEEEE-THHHHSSEEEEEES-EESEEEEEETTEEEEEE--TTS-EEEE-TTT--SEEEEEEEEEES--GGGGGB--SEEE--EE-S-EEEEEE-SSEEEEEEEEEEE-TTSSEEEEEEEEEEES---TTEEEEEEEEETTEEEEEEEEES-PPP-BTTB--TTEEEEEEEEES--BB-SSSB--EEEEEEEEETT--EEEEEEEEE-B--EEEETTEEEETTEE--EEEEEE---BTTTBT---HHHHHHHHHHHHHTT--EEEE-SS---HHHHHHHHHHT-EEEEE-S-B-TTSSSTTTTTT-GGGHHHHHHHHHHHHHHHTT-TTEEEEE--SS----HHHHHHHHHHHHH-TTS-EE--TTTS-STT-SBB--BS--SS--B--SSS-B--HHHHTTSTT--S-EEEEEEEE--SS--TTHHHHHHHHHH-TTEEEEEEE-SB---EEEE-TTS-EEEE-TTTTS-SS--GGGG---SB-TT-PBPHHHHHHHHHT-SEEEEEETTEEEEEE--SS----S-EEEEEEEETTEEEEEEEEE----TT-EEEEEPPPPP--SS-B-EEEEEEEEE-S--SS--TTEEEEEEEEEPP-BPP--PPP-----PEEEE-SSEEEEEETTEEEEEETTT-SEEEEEETTEE-BSS-BEEE---PPPHHHH--SSTT---TTSHHHHHHHHTGGG-EEEEEEEEEEE-SSEEEEEEEEEEEETTEEEEEEEEEEEEETTS-EEEEEEEEE-TTSPPPSEEEEEEEES---SEEEEEEEESS--BTTB-TT-EEEEEEEEGGGGS---SS--S---EEEEEEEEETTEEEEEEEEEEEESS-HHHHHH-SSGGG--PPSSEEEEEEEEE-----S-SSS----GGGS---SEEEEEEEEEE-/---GGGSHHHHHHT-GGG-TT-SEESPPPP-S----BS-HHHHHTTPPPTTEEE--EEEEEEEESSGGGS-GGGGTS--TT-EEEEES--GGGGTSS--EEESSS-SS--BTTB--S---EEEEEEEEEE-THHHHSSEEEEEES-EESEEEEEETTEEEEEE--TTS-EEEE-TTT--SEEEEEEEEEES--GGGGGB--SEEE--EE-S-EEEEEE-SSEEEEEEEEEEE-TTSSEEEEEEEEEEES---TTEEEEEEEEETTEEEEEEEEES-PPP-BTTB--TTEEEEEEEEES--BB-SSSB--EEEEEEEEETT--EEEEEEEEE-B--EEEETTEEEETTEE--EEEEEE---BTTTBT---HHHHHHHHHHHHHTT--EEEE-SS---HHHHHHHHHHT-EEEEE-S-B-TTSSSTTTTTT-GGGHHHHHHHHHHHHHHHTT-TTEEEEE--SS----HHHHHHHHHHHHH-TTS-EE--TTTS-STT-SBB--BS--SS--B--SSS-B--HHHHTTSTT--S-EEEEEEEE--SS--TTHHHHHHHHHH-TTEEEEEEE-SB---EEEE-TTS-EEEE-TTTTS-SS--GGGG---SB-TT-PBPHHHHHHHHHT-SEEEEEETTEEEEEE--SS----S-EEEEEEEETTEEEEEEEEE----TT-EEEEEPPPPP--SS-S-EEEEEEEEE-S--SS--TTEEEEEEEEEPPPPPP--PPP-----PEEEE-SSEEEEEETTEEEEEETTT-SEEEEEETTEE-BSS-BEEE---PPPHHHH--SSTT---TTSHHHHHHHHTGGG-EEEEEEEEEEE-SSEEEEEEEEEEEETTEEEEEEEEEEEEETTS-EEEEEEEEE-TTSPPPSEEEEEEEES---SEEEEEEEESS--BTTB-TT-EEEEEEEEGGGGS---SS--S---EEEEEEEEETTEEEEEEEEEEEESS-HHHHHH-SSGGG--PPSSEEEEEEEEE-----S-SSS----GGGS---SEEEEEEEEEE-

Solvent-accessible surface area (backbone atoms only — not comparable to full-atom values): 102828 Å² total; per-residue (Å²): 125,66,52,74,64,37,35,59,71,47,56,59,70,62,46,53,52,46,34,46,54,45,51,56,40,68,54,55,83,73,35,43,86,81,48,48,19,85,42,67,67,41,39,64,68,66,48,88,36,91,32,46,44,77,66,56,42,80,27,40,32,44,80,37,62,19,70,85,69,60,61,68,63,51,53,76,38,82,54,92,82,44,43,76,42,60,36,49,25,32,45,40,76,70,77,40,82,57,51,30,26,32,48,47,61,63,79,56,78,92,48,85,43,51,62,66,79,76,25,44,20,42,39,37,34,46,75,48,71,54,62,67,70,62,72,73,54,45,40,32,29,39,38,36,42,14,40,27,32,27,36,39,35,27,35,68,37,35,64,63,37,33,41,45,56,37,51,47,68,44,33,37,77,39,54,89,54,63,56,81,46,73,38,38,39,31,36,44,29,27,54,60,24,30,58,50,61,33,56,37,53,74,45,73,49,66,31,33,48,31,34,57,36,32,39,39,46,40,53,60,60,32,79,59,39,64,49,58,47,61,45,66,51,97,82,52,51,37,34,34,44,38,38,39,41,32,52,43,61,82,88,54,91,48,41,30,39,36,44,37,33,23,50,82,92,43,75,71,36,65,51,73,45,54,61,46,39,67,61,62,44,99,55,29,28,39,61,56,24,28,73,48,77,35,67,35,74,58,57,68,52,34,41,46,82,45,36,38,61,32,35,38,31,40,34,38,22,37,73,88,62,54,74,62,34,23,39,54,49,63,38,38,46,53,46,52,48,74,57,94,23,30,53,21,50,72,85,40,72,54,71,42,38,26,28,25,38,67,70,68,29,32,79,46,43,62,32,80,52,69,67,60,54,50,50,52,50,28,53,36,52,59,38,42,38,39,29,38,35,33,47,59,22,48,64,65,72,64,56,52,56,49,28,36,62,70,20,27,38,27,35,44,18,17,58,30,12,20,46,53,38,67,17,22,21,56,59,35,50,32,76,70,36,37,43,44,52,46,52,39,44,53,40,48,47,46,40,51,62,53,43,58,21,53,54,31,44,29,75,30,41,53,25,36,58,25,36,45,48,35,12,54,40,37,26,43,53,60,77,43,67,61,41,53,39,33,27,38,32,57,50,6,72,42,92,45,29,62,32,34,20,42,67,48,56,34,64,82,46,66,46,85,44,77,78,40,47,40,50,10,55,64,56,50,64,68,42,87,90,54,58,56,22,33,34,25,65,28,30,41,26,18,34,60,67,34,35,15,49,52,63,58,52,51,52,47,31,75,72,35,84,44,36,26,39,31,14,31,33,29,46,50,19,58,34,34,63,44,62,50,96,86,62,49,74,41,76,34,47,29,50,72,62,74,31,70,65,41,25,35,64,65,52,40,19,17,35,15,40,44,88,65,49,73,38,64,53,38,52,41,50,18,51,72,45,28,50,60,48,80,45,80,55,93,56,30,38,37,40,33,37,64,35,84,76,49,58,42,80,57,37,32,36,36,37,37,34,21,50,68,48,42,76,76,48,70,52,74,45,79,44,76,28,47,42,62,28,63,41,77,43,75,55,72,91,71,85,76,73,88,61,55,50,54,30,34,40,37,39,37,32,25,19,70,57,56,54,100,55,42,56,54,60,40,65,58,35,70,52,76,45,81,48,87,58,52,79,66,78,78,68,81,77,82,45,87,43,58,41,45,76,46,77,55,95,52,32,43,36,38,38,49,90,55,34,36,41,32,30,32,56,78,66,43,28,49,48,40,35,27,59,61,90,41,68,44,40,75,40,41,53,38,82,37,48,67,69,23,53,32,53,26,28,53,9,48,66,44,71,89,54,78,42,72,77,10,51,48,48,40,37,54,75,63,25,64,85,61,46,41,78,40,61,74,38,63,49,76,45,82,50,94,44,22,34,39,37,40,27,28,32,36,26,27,37,97,89,37,68,49,34,38,41,37,36,37,38,39,34,32,36,79,57,38,31,37,39,38,40,40,35,39,43,43,84,90,52,71,63,45,48,25,44,28,36,34,34,26,30,44,58,74,53,66,47,38,35,35,34,20,36,26,92,54,56,29,43,80,32,43,45,86,56,42,42,78,31,58,46,76,42,47,41,72,71,36,50,69,86,44,60,60,34,39,52,66,27,34,26,39,70,23,41,32,40,38,47,72,57,37,33,36,36,42,64,30,26,35,32,50,34,42,57,51,56,65,53,27,53,71,39,72,39,46,84,74,63,65,78,46,86,32,23,33,40,36,42,22,61,42,61,35,32,54,11,6,44,38,39,50,43,70,43,49,54,76,88,34,50,48,79,66,51,63,47,76,42,50,38,33,45,33,66,113,126,66,50,75,64,37,34,60,69,46,55,58,71,63,46,54,54,46,33,47,51,44,53,56,40,68,54,56,83,72,34,42,86,81,47,45,22,85,41,66,66,41,38,64,68,66,46,87,35,91,32,45,44,77,66,54,41,79,27,41,32,42,80,37,64,20,70,86,69,60,62,69,62,52,53,76,38,82,55,92,82,45,42,76,42,59,37,48,24,33,46,40,74,71,75,41,82,57,52,30,26,32,49,47,61,64,79,56,79,91,47,85,42,50,62,67,78,76,25,44,20,42,38,36,34,45,75,47,71,53,62,67,70,63,72,73,55,46,41,32,29,39,36,38,43,15,39,28,31,28,35,41,36,28,34,68,37,34,64,63,38,32,40,44,56,37,51,47,67,45,32,34,78,39,55,89,56,62,54,81,45,74,38,38,41,31,37,43,30,28,54,61,26,32,58,50,62,32,56,36,52,74,45,73,49,66,32,34,47,32,34,57,36,33,38,40,45,41,52,60,58,33,80,61,39,66,48,58,47,63,44,65,53,96,82,51,52,38,33,35,44,37,37,38,40,30,52,44,62,81,89,55,92,48,40,31,39,35,42,37,34,25,51,80,92,41,74,71,37,66,50,73,45,52,62,44,39,68,58,62,40,100,55,29,30,39,63,55,23,27,73,48,77,34,66,35,73,58,56,69,52,35,41,46,81,45,36,38,63,33,35,37,31,41,34,39,22,37,74,89,62,55,74,63,34,21,39,52,49,63,38,39,45,51,47,50,48,76,57,94,24,31,53,23,51,74,85,39,73,55,72,42,38,25,27,26,39,66,71,69,30,32,80,47,43,62,33,80,53,69,68,58,54,50,51,52,50,28,53,36,51,61,38,41,38,40,28,38,34,34,46,59,23,46,64,64,74,65,56,53,57,48,27,38,63,68,20,25,38,26,35,45,18,16,58,31,13,20,45,54,38,68,16,22,20,59,58,36,51,34,76,69,37,36,43,44,51,45,55,39,46,54,42,49,47,45,38,49,62,53,42,57,20,53,54,32,43,29,74,31,44,53,24,34,59,24,36,44,49,34,13,52,41,37,25,44,52,59,76,43,68,63,41,53,40,33,28,37,30,58,50,7,72,42,92,46,28,62,31,33,21,42,67,48,55,33,62,83,45,67,46,87,44,100,56,42,46,39,52,9,55,64,55,49,65,68,40,87,89,55,57,56,22,35,35,25,65,27,30,41,27,20,34,60,66,34,36,15,49,52,63,58,54,51,53,46,31,74,71,35,83,42,36,26,39,30,14,31,34,28,46,51,18,59,35,34,63,44,63,49,97,86,65,50,74,43,77,34,49,28,49,73,62,74,30,68,63,41,25,35,65,67,52,39,18,18,35,14,42,48,88,63,49,72,39,65,54,38,51,42,48,19,52,72,44,28,51,60,47,78,44,80,55,94,56,30,39,38,40,34,35,64,36,83,76,48,59,43,78,55,37,34,36,36,39,38,35,21,50,68,48,42,76,76,48,69,51,73,44,78,45,77,29,48,44,61,28,63,41,77,44,76,55,70,90,70,86,79,72,88,63,56,52,53,30,34,41,38,38,37,32,26,19,70,58,56,56,99,54,43,57,56,60,39,66,59,37,70,52,74,45,82,49,88,58,53,80,67,78,77,69,81,78,82,45,88,43,58,40,46,77,45,78,54,97,54,32,43,36,38,38,48,90,55,33,37,41,33,30,30,58,76,68,43,29,48,49,40,35,26,58,61,91,40,68,44,40,73,39,42,52,39,80,36,46,70,68,22,54,34,52,25,27,53,9,48,66,43,73,89,53,78,42,73,75,10,50,49,47,39,36,54,75,65,25,64,86,61,46,40,79,41,61,75,38,63,47,76,43,82,51,94,43,23,32,39,37,41,28,28,32,37,27,28,39,94,91,38,66,49,34,37,41,37,37,37,38,40,33,32,35,78,57,38,32,38,40,39,41,39,36,39,42,43,88,89,52,71,63,45,47,26,44,29,36,33,32,26,30,44,58,75,54,67,48,38,34,34,34,22,36,24,91,54,53,29,42,80,31,43,44,86,57,42,44,80,31,57,45,76,43,48,42,74,72,37,49,68,84,44,61,59,35,38,53,65,30,33,26,37,70,22,40,32,40,38,48,72,58,36,35,39,37,42,64,30,27,35,32,50,35,44,56,50,56,65,53,27,54,70,40,72,38,48,84,74,62,64,77,46,86,31,23,33,39,37,43,23,60,42,61,33,31,54,10,6,44,37,39,50,42,69,45,51,55,75,90,33,48,49,78,64,51,64,47,76,42,51,38,34,45,33,68,110

Organism: Escherichia coli O127:H6 (strain E2348/69 / EPEC) (NCBI:txid574521)

Nearest PDB structures (foldseek):
  6cvm-assembly1_A  TM=9.978E-01  e=0.000E+00  Escherichia coli K-12
  3czj-assembly1_B  TM=9.986E-01  e=0.000E+00  Escherichia coli K-12
  7btk-assembly3_C  TM=9.971E-01  e=0.000E+00  Escherichia coli K-12
  3sep-assembly1_A  TM=9.986E-01  e=0.000E+00  Escherichia coli K-12
  3t2o-assembly1_B  TM=9.969E-01  e=0.000E+00  Escherichia coli K-12

Foldseek 3Di:
DADPCQFLVNVVVVQLLQALLRAKWQFDDFAADWQWAQDQVCQQVVPHHPQKFFPWFKWWKDKDQASVPDDRCVLADPDPPTDIDTPPFFVCLVVPDHKFFAAFAQLFDPDGPDGDRRWMKMKIKDKDADDPVLLPFFWKKKKQAFFPAKKWKDKNSGTFMIHGDGHGMTMTTCNVRDDHTMMMMMMMGTLHGSCSLFQNHRFIRTGGSNETMMMGTAGQKGWPYKAWDWDADPQRQKIKIKMKTFIDHDQDPFKKKKKWKFQVPDTQWMDMDHAADAQDDPVGTDRGMDMDITMGGRDDADALVRLRKMKMKMFIAGNVRNTRTIHIDIAGHWFWDQDQQFTDISRHGAFALAFEDQQAFQSRGNHDDPVNLLLLLLLCVLLQGQEYEHPAAAHDPVNLVVCSVNHHAYAHHFSGFNSNDVVLQVLVQDVSNLSSLLCRQVSSCNHRVRRPNYQEYESGAHRADHPSLVVSLVVCCVPPVRHFYFYCHQQRPDPSGQESAHALAAQQDWADDPRRTGGHPVVVCVDPPDRHAYEHQEFQFQAFPGSFQVLVLLVSCVVDVSDRYYHYHHAEQRWHWDADPVGDIFTFARPPRVRPPHQGRLSRGHCAYSVRHGDPSSLLSSASSFQWDWDDDPQKIKIFGQAAQDWQDQKKKKKFKAFLFHTDDIDIDRDGAGHRGMDMDGHPDDDDDPDFGWIKMKMWIFGQPADPSGHGGRTRYMAMDIDDTDDDPDDPDQQPDFWDWDDDPFWTWTDAPQKIWIAGPQQRWRAWIDRRVDTWFPGTKDKAQAFQDDLLQQQASHNVDGDCQRNVNQCVVLCNVPWDWDWDDWDWDGDSFWIKTWTWIFTDDPPHGAKIKIWIWTQGNQRKTKIKIKMFGDQPGFFTQFTWIKTFTQDDFFKKWWFAWDDAAAAPSRRRSTDGHIDMDTLVRLDDQRFFQTDGRKTAQTAWIDDPQKIKGFHWIKGKHQADSVQSNPDGGSVPDDRHRGMMMIITPAGAINHGRDSNDNGGDPVRTRNDRMDITMMMMHGD/DADPCQFLVNVVVVQLLQALLRAKWQFDDFAADWQWAQDQVCQQVVPHHPQKFFPWFKWWKDKDQASVPDDRCVLADPDPPTDIDTPPFFVCLVPPDHKFFAAFAQLFDPDGPDGDRRWMKMKIKDKDADDPVLLPFFWKKKKQAFFPAKKWKDKNSGTFMIHGDGHGMTMTTCNVRDDHTMMMMMMMGTLHGSCSLFQNHRFIRTGDSNETMMMGTAGQKGWPYKAWDWDADPQRQKIKIKMKTFIHHDQDPFKKKKKWKAQVPRTQWMDMDGAADAQDDPVGTDRGMDMDITMGGRDDADALVRLRKMKMKMFIAGNVRNTRTIHIDIAGHWFWDQDQQATDISRHGAFALAFEDQQAFQSRGNHDDPVVLLLLLLLCVLLQGAEYEHPAAAHDPVNLVVCSVNHHAYAHHFSGFNSNDVVLQVLVQDVSNLSSLLCRQVSSCNHRVRRPNYAEYESGAHRADHPSLVVSLVVCCVPPVRHFYFYCHQQRPDPSGQESAHALAAQQDWADDPGHTGHHPVVVVVDPPDRHAYEHQEFFFQAFPGSFQVLVLLVSCVVDVSDRYYHYHHAEQRWHWDADPVGDIFTFARPPRVRPPHQGRLSRGHCAYSVRHGDPSSLLSSASSFQWDWDDDPQKIKIFGNAAQDWQDQKKKKKFKAFLFHTDDIDIDRDGAGHRGMDMDGHPDDDDDPDFGKIKMKMWIFGQPADPSGHGGRTRYMAMDIDDTDDDPDDPDQQQDFWDWDDDPFWTWTDAPQKIWIAGQQQRWRAWIDRHNDTWFPGTKDKAQAFQDDLLQQQASHNVDGDCQRNVNQCVVLCNVPWDWDWDDWDWDGDSFWIKTWTWIFTDDPPHGAKIKIWIWTQGNQRKTKIKIKMFGDQPGFFTQFTWIKTFTQDDFFKKWFFAWDDAAAAPRRRRSTDGHIDMDTLVRLDDQRFFQTDGRKTAQTAWIDDPQKIKGFHWIKGKHQFDSVQSNPDGGSVPDDRHRGMMMIITPAGAINHGRDSNHNGGDPVRTRNDRMDITMMMMHGD

InterPro domains:
  IPR004199 Beta galactosidase small chain/ domain 5 [PF02929] (754-1020)
  IPR004199 Beta galactosidase small chain/ domain 5 [SM01038] (749-1022)
  IPR006101 Glycoside hydrolase, family 2 [PR00132] (147-162)
  IPR006101 Glycoside hydrolase, family 2 [PR00132] (345-359)
  IPR006101 Glycoside hydrolase, family 2 [PR00132] (376-394)
  IPR006101 Glycoside hydrolase, family 2 [PR00132] (448-463)
  IPR006101 Glycoside hydrolase, family 2 [PR00132] (532-547)
  IPR006102 Glycoside hydrolase family 2, immunoglobulin-like beta-sandwich [PF00703] (221-334)
  IPR006103 Glycoside hydrolase family 2, catalytic domain [PF02836] (336-630)
  IPR006104 Glycosyl hydrolases family 2, sugar binding domain [PF02837] (52-219)
  IPR008979 Galactose-binding-like domain superfamily [SSF49785] (15-219)
  IPR011013 Galactose mutarotase-like domain superfamily [SSF74650] (734-1022)
  IPR013783 Immunoglobulin-like fold [G3DSA:2.60.40.10] (220-334)
  IPR013783 Immunoglobulin-like fold [G3DSA:2.60.40.10] (626-731)
  IPR014718 Glycoside hydrolase-type carbohydrate-binding [G3DSA:2.70.98.10] (732-1024)
  IPR017853 Glycoside hydrolase superfamily [SSF51445] (335-625)
  IPR023230 Glycoside hydrolase, family 2, conserved site [PS00719] (386-411)
  IPR023232 Glycoside hydrolase, family 2, active site [PS00608] (448-462)
  IPR023933 Glycoside hydrolase, family 2, beta-galactosidase [MF_01687] (6-1024)
  IPR032312 Beta-galactosidase, domain 4 [PF16353] (637-723)

Radius of gyration: 46.07 Å; Cα contacts (8 Å, |Δi|>4): 5504; chains: 2; bounding box: 86×162×109 Å

=== Feature glossary ===
Feature key, reading from the visual/contextual features back to the raw sequence:

Rendered structure images. Six rendered views show the 3D structure from the faces of a cube — i.e. along ±x, ±y, ±z. Rendering representation is drawn randomly per protein from cartoon (secondary-structure ribbons), sticks (backbone bonds), or molecular surface; coloring is either N→C rainbow (blue at the N-terminus through red at the C-terminus) or one color per chain.

Contact-map, Ramachandran, and PAE plots. The contact map is a binary N×N matrix image: pixel (i, j) is dark where Cα_i and Cα_j are within 8 Å and |i−j|>4. Because the |i−j|>4 filter removes local helical contacts, off-diagonal stripes parallel to the main diagonal indicate parallel β-sheets; stripes perpendicular to it indicate antiparallel β-sheets. The Ramachandran plot scatters every residue's (φ, ψ) pair against the sterically allowed regions. The PAE heatmap renders the predicted-aligned-error matrix.

InterPro / GO / CATH / organism. Database cross-references. InterPro integrates a dozen domain/family signature databases into unified entries with residue-range hits. GO terms attach function/process/location labels with evidence codes. CATH codes position the fold in a four-level structural taxonomy. Organism is the NCBI-taxonomy species name.

Nearest PDB structures. The Foldseek neighbor list gives the closest experimentally determined structures in the PDB, ranked by structural alignment. TM-score near 1 means near-identical fold; near 0.3 means only rough topology match. This is how one finds what a novel AlphaFold prediction most resembles in the solved-structure universe.

Predicted aligned error. PAE(i, j) answers: if I align the predicted and true structures on residue i, how far off (in Å) do I expect residue j to be? A block-diagonal PAE matrix with low values on the blocks and high values off-diagonal is the signature of a multi-domain protein with confidently predicted domains but uncertain inter-domain orientation.

Solvent-accessible surface area. Accessible surface area quantifies burial. A residue with SASA near zero is packed into the hydrophobic core; one with SASA >100 Å² sits on the surface. Computed here via the Shrake–Rupley numerical algorithm with a 1.4 Å probe.

B-factor. B-factor (Debye–Waller factor) reflects atomic displacement in the crystal lattice. It is an experimental observable (units Å²), not a prediction; low values mean the atom is pinned down, high values mean it moves or is heterogeneous across the crystal.

pLDDT. For AlphaFold models, the B-factor field carries pLDDT — the model's own estimate of local accuracy on a 0–100 scale. Regions with pLDDT<50 should be treated as essentially unmodeled; they often correspond to intrinsically disordered segments.

Backbone torsions (φ/ψ). φ (phi) and ψ (psi) are the two rotatable backbone dihedrals per residue: φ is the C(i-1)–N–Cα–C torsion, ψ is the N–Cα–C–N(i+1) torsion, both in degrees on (−180°, 180°]. α-helical residues cluster near (−60°, −45°); β-strand residues near (−120°, +130°). A Ramachandran plot is simply a scatter of (φ, ψ) for every residue.

Radius of gyration, Cα contacts, bounding box. Radius of gyration (Rg) is the root-mean-square distance of Cα atoms from their centroid — a single number for overall size and compactness. A globular domain of N residues has Rg ≈ 2.2·N^0.38 Å; an extended or disordered chain has a much larger Rg. The Cα contact count is the number of residue pairs whose Cα atoms are within 8 Å and are more than four positions apart in sequence — a standard proxy for tertiary packing density. The bounding box is the smallest axis-aligned box enclosing all Cα atoms.

Secondary structure (3-state, P-SEA). Three-state secondary structure (P-SEA) collapses the eight DSSP classes into helix (a), strand (b), and coil (c). P-SEA assigns these from Cα geometry alone — distances and angles — without requiring backbone oxygens, so it works on any Cα trace.

Secondary structure (8-state, DSSP). DSSP 8-state secondary structure assigns each residue one of H (α-helix), G (3₁₀-helix), I (π-helix), E (extended β-strand), B (isolated β-bridge), T (hydrogen-bonded turn), S (bend), or '-' (coil). The assignment is computed from backbone hydrogen-bond geometry via the Kabsch–Sander algorithm.

Foldseek 3Di. A 3Di character summarizes, for each residue, the relative orientation of the Cα frame of its nearest spatial neighbor. Because it encodes fold topology rather than chemistry, 3Di alignments detect remote structural similarity that sequence alignment misses.

mmCIF coordinates. The mmCIF block holds the 3D Cartesian coordinates of each backbone atom (N, Cα, C, O) in ångströms. mmCIF is the PDB's canonical archive format — a tagged-loop text representation of the atomic model.

Sequence. Sequence gives the chain of amino acids in standard one-letter code (A=alanine, C=cysteine, …, Y=tyrosine), read N→C. It is the only feature that is directly encoded by the gene; all structural features are derived from the folded form of this sequence.